Protein 2X7J (pdb70)

Secondary structure (DSSP, 8-state):
---HHHHHHHHHHHHHHHHT--EEEE---STTHHHHHHHHH-TT-EEEE-SSHHHHHHHHHHHHHHHTS-EEEEE-SSHHHHTTHHHHHHHHHHT--EEEEEEE--GGGSSS--TT----TTTTGGGSS-EEEPPPP--SHHHHHHHHHHHHHHHHHHHSSS--EEEEEEE--S-----TTS-TT--SSSS-SSEEE--EEE--TGGGHHHHHHHHH-SSEEEEE-----HHHHHHHHHHHHHHT--EEE-GGGTTTBSSS--TTEE--HHHHTTSHHHHHHH--SEEEEESS--S-HHHHHHHHH-TTSEEEEE-TT-----TTS--SEEE-S-HHHHHHHHHHTS-SSPPP-HHHHHHHHHHHHHHHHHHTS----TTSHHHHHHHHHHHS-TT-EEEE-TTHHHHHHHHH---BS---EEE--TTT--SSSHHHHHHHHHHHHTS-EEEEEEHHHHHHTGGGGHHHHHH---EEEEEEE-SS-GGGGGSGGGS-HHHHIIIII------THHHHHHTT-EEE--SSHHHHHHH-----SS--EEEEEEE--HHHHHHHHHHHHHHHHHHHHHHHH-/---HHHHHHHHHHHHHHHTT--EEEE---STTHHHHHHHHH-TT-EEEE-S-HHHHHHHHHHHHHHHTS-EEEEE-SSHHHHTTHHHHHHHHHHT--EEEEEEE--GGGSSS--TT----TTTTTTSSS-EEEPPPP--SHHHHHHHHHHHHHHHHHHHSSS--EEEEEEE--S-----TTS-TT--SSSS-SSEEE--EEE--HHHHHHHHHHHHH-SSEEEEE-----HHHHHHHHHHHHHHT--EEE-GGGT-SBSSS--TTEE--HHHHTT-HHHHHHT--SEEEEESSPPS-HHHHHHHHH-TTSEEEEE-TT-----TTS--SEEE-S-HHHHHHHHHHTS-SS----HHHHHHHHHHHHHHHHHHTS----TTSHHHHHHHHTTTSPTT-EEEE-TTHHHHHHHHHPPPBS---EEE--TTT--SSSHHHHHHHHHHHH-S-EEEEEEHHHHHHTGGGGHHHHHTT--EEEEEEE-SS-GGGGGSGGGG-TTTHIIIII------THHHHHHTT-EEE--SSHHHHHHH-----SS--EEEEEEE--HHHHHHHHHHHHHHHHHHHHGGG--/---HHHHHHHHHHHHHHHHT--EEEE---STTHHHHHHHHHSTT-EEEE-S-HHHHHHHHHHHHHHHTS-EEEEE-TTHHHHTTHHHHHHHHHHT--EEEEEEE--GGGSSS--TT----TTTTGGGSS-EEEPPPP--SHHHHHHHHHHHHHHHHHHHSSS--EEEEEEE--S--S--TTS-TT--SSSS-SSEEE--EEE--TGGGHHHHHHHHT-S-EEEEE-----HHHHHHHHHHHHHHT--EEE-GGGTTTBSSS--TTEE--HHHHTTSHHHHHHT--SEEEEESS--S-HHHHHHHHH-TTSEEEEE-TT-----TTS--SEEE-S-HHHHHHHHHTTS-S-----HHHHHHHHHHHHHHHHHHTS----TTSHHHHHHHHHHHS-TT-EEEE-TTHHHHHHHHHPPPBSS--EEEE-TTT--STTHHHHHHHHHHHHTS-EEEEEEHHHHHHTGGGGHHHHHH---EEEEEEE-SS-GGGGGSGGGG-HHHHIIIII------THHHHHHTT-EEE--SSHHHHHHH-----SS--EEEEEEE--HHHHHHHHHHHHHHHHHHHHHH-/---HHHHHHHHHHHHHHHTT--EEEE---STTHHHHHHHHH-TT-EEEE-S-HHHHHHHHHHHHHHHTS-EEEEE-SSHHHHTTHHHHHHHHHHT--EEEEEEE--GGGSSS--TT----TTTTGGGSS-EEEPPPP--SHHHHHHHHHHHHHHHHHHHSSS--EEEEEEE--S-----TTS-TT--SSSS-SSEEE--EEE--TTTTHHHHHHHHH-SSEEEEE-----HHHHHHHHHHHHHHT--EEE-GGGT-SBSSS--TTEE--HHHHTTSHHHHHHH--SEEEEESS--S-HHHHHHHHH-TTSEEEEE-TT-----TTS--SEEE-S-HHHHHHHHHHHS-SSPPP-HHHHHHHHHHHHHHHHHHTS----TTSHHHHHHHHTTTS-TT-EEEE-TTHHHHHHHHHPPPBSS--EEE--TTT--SSSHHHHHHHHHHHH-S-EEEEEEHHHHHHTGGGGHHHHHTT--EEEEEEE-SS-GGGGGSGGGS-HHHHIIIII------THHHHHHTT-EEE--SSHHHHHHH-----SS--EEEEEEE--HHHHHHHHHHHHHHHHHHHHHHHH-

Foldseek 3Di:
DADLLLQLVLLLLLLLLLQPAQEEEEEDDDLCQSVQVSLVPDPRYDYHYAHQLLLSLLLQQLQQVQQVAEYEYEYEAACSVVSNQVSLLLQLLVLGFYEYEYEAADPVQAPPPHPRHDDCACVNPPSAVAEDAQDEGDNDPVSSLVSSVVSQVLRLRCNAFSRGYYYYYYHYYPVRHHDPVPPSNDDPDDGHSDHDDHDFDADDLVVCVVVLVVLLVWLQEAEEEAADDDPLLLQLVVVLCQLSLHAYADAQNVLLQAAQDDCLRYFQACLQLLVDPVLCVVNPGQEYEYEDADGPRPSVLCSCLVPLNNEYAYEALRPDDHRPSVRHDYYHNGDSNNSSVSSSVPHDPDDRDNPSSVSRVLLRVLLVVLLVPDDLWALQAPLSCLLLVLVQDDAAAEEEAAAACRSVSVSNRRGHDHGHYHYHYSPSPRDLANSLSSQQSNCVNSLWWYEYEHEDVSCVRPLSSLLCLVPVLWAYEYEYEYQFARLRCCPPPCVVVVPCCCVPGRNGDPDDCVVSCVVSVAAEAEDPTVVVVSVQDDTTRPGRHYYYYYGHYHSNCNVVVVSVSSVSSSVSSVVVVVD/DAFLLLQLLLALLLLLLLQPAQEEEEEDDDQCASNQVSLVLDPRYDYHYAHQLLLSLLLQQLLQVQVVAEYEYEYEAACSVVSNQVSQLLQLLVLGFYEYEYEAADPVQAPPPHPRHDDCFCVNPPSAVEEDAQDERDHDPVSSLVSSVVSSVLRQSCNAFSRHYHYYYYHYYPPNHHDVVVNNNDDPDDGHSDHDDHDFDADDLPVCVVVLVVLQPFLQEAEEEAADDDPLLLQLVLVLCQLSLHAYADAVRVCLLEAQDDCLRYFQQCLQLLVDPVLCVVNPGQEYEYYDADGPRPSVLCSCLVPLSHEYAYEALRPDDHRPSVRHDHYHNHDSNNSSVSSSVSHDPPSGDNVSSVVRCLLRVLLVVLLVVDDLWALQAPLSVLLLVLVVDAAAAEEEAAAAVRSVSVSNHNGRDHGHYHYHYSPSPRDLANSLSSQLSNCVNSLWWYEYEHEDVSCVRPLSSLLCQVSVFGAYHYEYEYQQFRLNCCLDPCVVVPPCCCPPGRHGDPDDCVVSCVVSVAAEDEDRTVVVVSVQDDIGSPTGHYYYYYGHYHSPPNPVVVSVSSVVSSVSSCCVVPD/DADLLLQLVLLLLLLLLLQPAQEEEEEDDDQCQSVQVSLVPDPRYHYHYAHQLLLSLLLQQLQQVQVVAEYEYEYEAACSVVSNQVSQLLQLLVLGQYEYEYGAADDVQAPPPHPRHDPCFCVNPPSAVEEDAQDERDNDPVSSLVSSVVSQVSRLRCNAFSRGYHYYYYHYYPVRHHDPVPPSNDDDDPGNSDHDDHDFFADDLVVCVVVLVCLLVFLQEAEEEAADDDPLLLQLVVVLCQLSLHAYAYAVNVQLLEAQDDCLRYFQQCLQQLVDPVLCVVNPGQEYEYDDADGPRPSVLCSCLVCLNREYAYEALRPDDHRPSVRHDHYHNGDSNNSSVSSNVPHDPPNGDNPSSVSRVLLRVLLLVVLVVDDLKFLQQPLSCLLPVLVVPAAAEEEEFAAACRSVSVSNRRGRDHRHYHYHYSPSPRDLASSLSSQLSNCVNRLWWYEYEHEDVSCVRVLSSLLCLVSVVREYEYEYEYQFARLNCCLDPCCPPPPCCCVPGRHGPPDDCVVSCVVSVAAEEEDRTVVVVSVQDDTTRPTRHYYYYYRHYHSVCNNVVVSCSSVVSNVSSVVVD/DADLCLQLLLLLLLLLLLQVAQEEEEEDDDLQQSNQVNLVVDPRYDYHYAHQLLLSLLLQVLQQVQQVAEYEYEYEAACSLVSNQVSQLLQLLVLGQYEYEYEAADPVQAPPPHPRHDPCFCVNPPSAVEEDEQDERDRDPVSSLVSSVVSQVSSLSCNAFSRGYHYYYYHYYPPRHHDPVPPSNDDDDPGNSDHDDHDFDADDLVVCVVVLVVLLVWLQEEEEEAADDDPLLLVLVVVLCQQSLHAYAYAVNVQLQEAQDDCLRYFQACLQLLVDPVVCVVRPGQEYEYYDADGPRPSVLCSCQVCLSREYAYEDLSPDDHRPSVRHDHDHNGDSNNSSVSSSVPHDDDRDDNPSSVSRSLLRVLLVVLLVPDDLWFLQQVLSCLLLVLVPPAAAEEEEFAAACRSVSVSNRRGRDHGDYHYHYSDSPRDLASSLSSQQSNCVNRLWWYEYEHEDVSCVRVLSSLLCLPSVVGAYEYEYEYQFFRLNCCQPPCVVVPPCCCVPGRPGDPDDCVVSCVVSVAAEAEDRTVVVVSVQDDTTRPTGHYYYYYGHYHSPPNVVVVCVSSVVSSVSSVVVVVD

CATH classification: 3.40.50.970 (+2 more: 3.40.50.1220, 3.40.50.970)

Sequence (2314 aa):
TVNPITHYIGSFIDEFALSGITDAVVCPGSRSTPLAVLCAAHPDISVHVQIDERSAGFFALGLAKAKQRPVLLICTSGTAAANFYYPAVVEAHYSRVPIIVLTADRPHELREVGAPQAINQHFLFGNFVVKFFTDSALPEESPQMLRYIRTLASRAAGEAQKRPMGPVHVNVPLREPLMPDLSDEPFGRMRTGRHVSVKTGTQSVDRESLSDVAEMLAEAEKGMIVCGELHSDADKENIIALSKALQYPILADPLSNLRNGVHDKSTVIDAYDSFLKDDELKRKLRPDVVIRFGPMPVSKPVFLWLKDDPTIQQQIVIDEDGGWRDPTQASAHMIHCNASVFAEEIMAGLTAATRSSEWLEKWQQFVNGRFREHLQTISSEDVSFEGNLYRILQHLVPENSSLFVGNSMPIRDVDTFFEKQDRPFRIYSNRGANGIDGVVSSAMGVCEGTKAPVTLVIGDLSFYHDLNGLLAAKKLGIPLTVILVNNDGGGIFSFLPQASEKTHFEDLFGTPTGLDFKHAAALYGGTYSCPASWDEFKTAYAPQADKPGLHLIEIKTDRQSRRVQLHRDMLNEAVREVKKQWELTVNPITHYIGSFIDEFALSGITDAVVCPGSRSTPLAVLCAAHPDISVHVQIDERSAGFFALGLAKAKQRPVLLICTSGTAAANFYYPAVVEAHYSRVPIIVLTADRPHELREVGAPQAINQHFLFGNFVKFFTDSALPEESPQMLRYIRTLASRAAGEAQKRPMGPVHVNVPLREPLMPDLSDEPFGRMRTGRHVSVKTGTQSVDRESLSDVAEMLAEAEKGMIVCGELHSDADKENIIALSKALQYPILADPLSNLRNGVHDKSTVIDAYDSFLKDDELKRKLRPDVVIRFGPMPVSKPVFLWLKDDPTIQQIVIDEDGGWRDPTQASAHMIHCNASVFAEEIMAGLTAATRSSEWLEKWQFVNGRFREHLQTISSEDVSFEGNLYRILQHLVPENSSLFVGNSMPIRDVDTFFEKQDRPFRIYSNRGANGIDGVVSSAMGVCEGTKAPVTLVIGDLSFYHDLNGLLAAKKLGIPLTVILVNNDGGGIFSFLPQASEKTHFEDLFGTPTGLDFKHAAALYGGTYSCPASWDEFKTAYAPQADKPGLHLIEIKTDRQSRVQLHRDMLNEAVREVKKQWELTVNPITHYIGSFIDEFALSGITDAVVCPGSRSTPLAVLCAAHPDISVHVQIDERSAGFFALGLAKAKQRPVLLICTSGTAAANFYYPAVVEAHYSRVPIIVLTADRPHELREVGAPQAINQHFLFGNFVKFFTDSALPEESPQMLRYIRTLASRAAGEAQKRPMGPVHVNVPLREPLMPDLSDEPFGRMRTGRHVSVKTGTQSVDRESLSDVAEMLAEAEKGMIVCGELHSDADKENIIALSKALQYPILADPLSNLRNGVHDKSTVIDAYDSFLKDDELKRKLRPDVVIRFGPMPVSKPVFLWLKDDPTIQQIVIDEDGGWRDPTQASAHMIHCNASVFAEEIMAGLTAATRSSEWLEKWQFVNGRFREHLQTISSEDVSFEGNLYRILQHLVPENSSLFVGNSMPIRDVDTFFEKQDRPFRIYSNRGANGIDGVVSSAMGVCEGTKAPVTLVIGDLSFYHDLNGLLAAKKLGIPLTVILVNNDGGGIFSFLPQASEKTHFEDLFGTPTGLDFKHAAALYGGTYSCPASWDEFKTAYAPQADKPGLHLIEIKTDRQSRVQLHRDMLNEAVREVKKQWTVNPITHYIGSFIDEFALSGITDAVVCPGSRSTPLAVLCAAHPDISVHVQIDERSAGFFALGLAKAKQRPVLLICTSGTAAANFYYPAVVEAHYSRVPIIVLTADRPHELREVGAPQAINQHFLFGNFVVKFFTDSALPEESPQMLRYIRTLASRAAGEAQKRPMGPVHVNVPLREPLMPDLSDEPFGRRMRTGRHVSVKTGTQSVDRESLSDVAEMLAEAEKGMIVCGELHSDADKENIIALSKALQYPILADPLSNLRNGVHDKSTVIDAYDSFLKDDELKRKLRPDVVIRFGPMPVSKPVFLWLKDDPTIQQIVIDEDGGWRDPTQASAHMIHCNASVFAEEIMAGLTAATRSSEWLEKWQFVNGRFREHLQTISSEDVSFEGNLYRILQHLVPENSSLFVGNSMPIRDVDTFFEKQDRPFRIYSNRGANGIDGVVSSAMGVCEGTKAPVTLVIGDLSFYHDLNGLLAAKKLGIPLTVILVNNDGGGIFSFLPQASEKTHFEDLFGTPTGLDFKHAAALYGGTYSCPASWDEFKTAYAPQADKPGLHLIEIKTDRQSRRVQLHRDMLNEAVRREVKKQWEL

Nearest PDB structures (foldseek):
  2x7j-assembly1_D  TM=9.997E-01  e=0.000E+00  Bacillus subtilis
  3lq1-assembly1_A  TM=9.577E-01  e=4.978E-54  Listeria monocytogenes serotype 4b str. F2365
  3lq1-assembly2_B  TM=9.600E-01  e=6.361E-53  Listeria monocytogenes serotype 4b str. F2365
  3flm-assembly1_B  TM=8.868E-01  e=1.498E-34  Escherichia coli K-12
  5ahk-assembly1_A  TM=7.749E-01  e=1.531E-22  Pseudomonas protegens

Organism: Bacillus subtilis (strain 168) (NCBI:txid224308)

B-factor: mean 32.45, std 10.17, range [10.06, 69.7]

InterPro domains:
  IPR004433 2-succinyl-5-enolpyruvyl-6-hydroxy-3-cyclohexene-1-carboxylic-acid synthase [MF_01659] (3-570)
  IPR004433 2-succinyl-5-enolpyruvyl-6-hydroxy-3-cyclohexene-1-carboxylic-acid synthase [PIRSF004983] (4-573)
  IPR004433 2-succinyl-5-enolpyruvyl-6-hydroxy-3-cyclohexene-1-carboxylic-acid synthase [TIGR00173] (10-444)
  IPR011766 Thiamine pyrophosphate enzyme, TPP-binding [PF02775] (419-552)
  IPR012001 Thiamine pyrophosphate enzyme, N-terminal TPP-binding domain [PF02776] (20-121)
  IPR029035 DHS-like NAD/FAD-binding domain superfamily [SSF52467] (166-370)
  IPR029061 Thiamin diphosphate-binding fold [SSF52518] (13-186)
  IPR029061 Thiamin diphosphate-binding fold [SSF52518] (385-567)
  IPR032264 Menaquinone biosynthesis protein MenD, middle domain [PF16582] (216-402)

Solvent-accessible surface area: 70969 Å² total; per-residue (Å²): 196,86,26,43,1,1,44,0,0,0,2,0,0,1,1,0,14,32,24,33,2,50,8,0,0,0,0,19,7,38,15,0,0,0,0,5,1,0,0,28,37,8,116,82,10,61,38,16,13,3,1,0,10,4,0,0,0,2,0,0,0,0,0,0,3,23,70,61,80,6,1,0,0,0,0,11,2,0,5,11,0,0,2,0,3,2,0,0,0,2,0,66,62,12,32,1,0,0,0,0,0,0,0,1,31,2,9,16,40,20,71,7,38,6,71,48,12,7,51,0,29,69,5,2,38,79,11,10,79,14,32,9,14,0,0,22,14,48,98,47,81,41,4,28,33,15,1,5,5,11,0,1,28,0,1,6,16,0,66,48,55,53,34,4,2,0,1,0,0,0,0,0,75,112,90,9,51,3,70,64,104,60,135,5,43,40,112,91,50,146,25,121,3,4,16,36,62,50,16,48,23,28,5,94,149,145,40,3,47,96,4,24,114,32,0,45,154,12,92,75,0,0,0,1,0,0,24,14,75,45,82,51,21,17,115,32,0,10,33,0,0,82,27,1,33,0,0,0,1,0,1,0,7,0,13,0,0,4,8,129,38,61,21,56,1,1,1,1,1,1,16,3,0,0,120,27,114,73,0,45,169,39,0,69,0,68,5,0,0,0,2,13,34,29,13,18,2,128,13,0,32,65,17,0,51,100,35,36,99,1,71,0,0,2,5,3,35,28,3,17,15,39,1,2,0,4,0,2,11,24,0,0,5,0,24,12,13,42,0,0,98,45,1,71,63,50,36,115,113,73,136,60,62,40,123,5,10,87,73,0,64,59,0,7,22,65,0,20,99,38,7,143,106,37,83,24,127,77,18,54,12,6,0,3,0,0,27,24,0,4,108,52,0,38,94,110,4,6,0,0,0,0,2,33,14,4,0,86,0,0,2,6,2,0,54,77,27,104,57,36,7,104,4,17,0,2,42,16,0,18,11,52,5,0,0,0,0,0,0,0,0,0,5,27,9,47,155,22,30,2,0,0,0,0,16,2,15,5,2,0,2,1,5,6,0,2,1,2,5,76,58,46,30,3,14,2,8,0,0,0,1,14,17,54,4,6,5,39,28,19,54,37,115,15,20,75,82,156,115,34,12,67,92,4,4,0,1,49,10,51,9,63,1,92,51,0,3,44,4,2,61,15,93,61,21,64,12,84,41,9,106,94,0,104,115,25,17,70,18,64,31,140,148,93,38,10,35,2,0,3,0,116,16,62,11,125,50,6,16,110,84,12,108,71,13,10,81,71,0,9,147,45,0,48,141,55,63,129,187,189,86,27,47,2,2,36,0,0,0,1,1,0,0,0,0,10,35,25,36,3,54,10,0,0,1,0,19,6,37,14,1,0,0,0,5,1,0,0,28,36,8,120,82,8,61,40,14,15,3,1,0,11,5,0,0,0,3,0,0,0,0,0,0,3,22,64,64,75,5,3,0,0,0,0,10,1,0,4,12,0,0,2,0,4,2,1,0,0,1,0,66,62,22,38,2,0,0,0,0,0,0,0,0,28,2,11,17,39,22,76,6,35,7,70,48,12,9,51,1,36,62,5,1,32,81,10,7,79,13,27,10,14,0,0,23,14,50,68,51,83,40,3,26,33,14,0,4,5,11,0,2,28,0,3,8,18,0,66,48,107,49,17,4,1,0,0,0,0,1,0,0,73,112,86,6,41,3,73,67,106,63,136,6,38,42,111,87,61,147,25,111,5,3,12,34,62,53,12,50,31,31,5,84,149,158,43,3,38,94,4,27,108,31,0,52,153,14,75,76,0,0,0,1,0,1,32,14,74,42,88,52,17,22,116,33,0,12,34,0,0,98,25,0,32,0,0,0,1,0,2,0,5,0,12,0,1,6,7,133,40,53,23,58,2,1,1,2,2,0,14,3,0,0,118,24,103,55,1,45,162,64,2,73,0,67,3,0,0,1,2,12,38,29,11,20,2,127,14,0,32,67,14,0,49,97,31,41,100,1,66,1,0,2,5,6,26,21,1,19,18,38,0,2,0,4,0,1,9,24,0,1,4,0,24,10,14,36,0,0,91,36,1,63,68,50,42,116,107,86,124,65,68,42,103,3,8,94,74,0,57,58,0,9,23,73,0,19,95,26,8,126,103,38,73,33,142,82,20,47,15,4,0,3,0,0,26,20,0,4,106,52,0,37,103,103,4,4,0,0,0,0,2,33,11,4,0,87,0,0,2,6,2,1,36,76,24,102,56,35,9,122,4,12,0,2,42,16,0,16,9,51,4,0,0,0,0,0,0,0,0,0,4,30,10,47,138,26,29,2,0,0,0,0,15,2,15,4,1,0,1,1,4,5,0,1,2,3,4,84,57,42,28,2,13,3,7,0,0,0,1,13,15,57,4,7,7,33,29,16,51,44,106,17,22,86,83,162,116,37,13,62,92,3,5,0,1,51,9,54,10,65,2,95,51,0,1,44,5,2,59,15,89,59,24,57,9,79,42,21,106,84,0,104,114,23,17,72,21,59,29,140,138,87,35,8,36,2,0,4,0,120,16,62,15,116,49,4,19,112,95,6,108,70,15,8,81,56,0,13,133,46,0,49,111,86,104,124,242,186,83,26,48,2,0,40,0,0,0,1,1,0,2,1,0,12,35,29,33,2,50,10,0,0,1,1,20,6,36,16,1,0,0,0,5,1,0,0,29,34,9,118,81,8,60,39,16,13,3,1,1,10,4,0,0,0,3,0,0,0,0,0,0,4,21,66,56,76,6,4,0,0,0,0,8,1,0,6,11,0,0,3,0,4,2,0,0,0,2,0,64,64,20,38,2,0,0,0,0,0,0,0,0,28,2,11,16,38,21,69,6,38,7,65,52,12,8,58,0,36,69,5,1,36,77,12,11,79,14,29,11,13,0,0,21,15,50,76,47,101,40,4,39,37,14,1,14,4,12,0,2,34,0,6,8,23,0,68,41,104,60,24,4,2,0,1,0,0,1,0,0,76,106,100,12,46,3,69,62,105,62,138,7,38,36,106,185,52,140,31,103,7,3,16,34,57,52,15,48,35,26,5,83,134,151,36,4,49,102,5,26,111,32,0,39,152,11,90,71,0,0,0,1,0,0,23,14,69,41,102,53,20,29,122,30,0,17,34,0,0,107,36,1,33,0,0,0,1,0,2,0,6,0,12,0,1,6,8,131,43,56,25,53,4,0,1,1,1,0,15,3,0,1,119,24,113,79,1,46,176,40,0,66,0,65,4,0,0,1,2,13,39,30,10,17,4,122,18,0,31,68,12,0,49,98,36,31,102,0,79,0,0,2,5,6,22,15,4,21,18,40,2,1,1,4,0,2,11,28,0,0,5,0,24,11,12,41,0,0,92,48,2,70,76,53,37,116,106,76,137,54,66,34,115,1,10,92,66,0,56,59,0,7,22,63,0,24,104,38,7,126,103,37,77,27,121,80,16,49,13,4,0,3,1,0,28,22,0,3,97,51,0,38,101,111,2,3,0,0,0,0,2,35,15,4,0,80,0,0,2,6,2,1,44,69,22,94,56,36,7,106,4,9,0,3,43,17,0,15,10,47,4,0,0,0,0,0,0,0,0,0,4,27,10,44,147,21,28,2,0,0,0,0,17,2,16,4,1,0,1,1,3,7,0,2,1,2,6,86,55,46,29,1,14,4,8,0,0,0,3,10,18,50,4,7,8,37,30,24,48,51,118,23,22,71,101,170,119,35,21,63,88,3,6,0,1,49,8,51,9,50,1,89,52,0,2,44,5,3,61,16,86,67,22,62,11,85,41,19,109,85,0,102,120,22,18,73,18,61,32,144,142,88,39,9,34,2,0,2,0,109,14,60,14,129,48,8,20,113,92,9,105,69,18,10,74,70,0,13,122,56,0,68,141,102,124,188,80,24,51,2,2,42,0,0,0,1,1,0,1,1,0,12,36,23,34,4,48,12,0,0,1,0,18,6,35,22,0,0,0,0,4,0,0,0,30,36,8,119,80,8,62,39,17,13,3,1,0,8,4,0,0,0,2,0,0,0,0,1,0,4,19,83,59,77,5,5,0,0,0,0,10,2,0,4,10,0,0,3,0,4,2,1,0,0,2,0,66,63,18,37,2,0,0,0,0,0,0,0,1,23,2,9,13,39,19,76,6,40,7,69,48,13,10,49,0,36,62,5,2,37,88,15,8,72,15,31,10,17,1,0,22,15,48,109,45,94,42,3,39,45,15,1,15,5,11,0,4,28,0,2,8,17,0,63,48,108,55,19,3,1,0,1,0,0,1,0,0,74,114,86,14,53,4,69,66,102,55,135,7,36,41,110,183,58,145,35,122,7,4,16,35,59,55,15,52,26,25,2,83,121,140,37,3,45,94,4,30,108,39,0,56,153,10,96,73,0,0,0,1,0,0,22,11,64,45,101,50,20,23,122,27,0,11,25,0,0,83,35,1,29,0,0,0,0,0,2,0,6,0,11,0,2,8,6,126,53,72,28,55,2,1,0,2,1,1,14,3,0,0,114,24,117,62,0,46,155,34,0,70,0,65,6,0,0,1,2,14,36,29,10,15,3,132,17,0,30,67,12,1,54,99,33,28,95,0,62,1,0,2,5,6,22,13,4,20,16,39,2,1,0,2,0,2,7,26,0,0,6,0,23,11,13,34,0,0,95,47,3,71,72,48,34,123,111,81,129,57,68,40,114,3,8,92,72,0,59,63,0,8,17,62,0,23,98,36,8,137,102,35,82,23,136,85,15,49,14,4,0,4,0,0,25,24,0,3,107,53,0,41,105,102,2,5,0,0,0,0,1,33,13,4,0,78,0,0,2,6,2,2,55,71,21,94,51,46,7,93,5,11,0,2,44,16,0,14,9,50,4,0,0,0,0,0,0,0,0,0,3,29,9,47,151,24,31,2,0,0,0,0,16,3,17,4,1,0,2,1,4,6,0,0,1,2,6,81,59,45,25,4,15,3,7,0,0,0,2,16,16,55,5,7,4,38,28,20,51,39,120,18,17,74,94,153,121,36,12,61,89,3,4,0,0,52,9,50,10,64,1,101,52,0,1,42,3,2,59,14,90,65,24,54,12,85,42,14,111,82,0,107,119,23,17,70,19,57,32,144,141,86,40,8,36,1,0,2,0,120,14,60,14,123,46,1,22,109,92,8,108,69,13,7,74,77,0,13,149,51,0,56,138,48,66,126,187

Radius of gyration: 37.67 Å; Cα contacts (8 Å, |Δi|>4): 5396; chains: 4; bounding box: 101×102×112 Å

Structure (mmCIF, N/CA/C/O backbone):
data_2X7J
#
_entry.id   2X7J
#
_cell.length_a   100.180
_cell.length_b   152.990
_cell.length_c   158.499
_cell.angle_alpha   90.00
_cell.angle_beta   90.00
_cell.angle_gamma   90.00
#
_symmetry.space_group_name_H-M   'P 21 21 21'
#
loop_
_entity.id
_entity.type
_entity.pdbx_description
1 polymer '2-SUCCINYL-5-ENOLPYRUVYL-6-HYDROXY-3-CYCLOHEXENE -1-CARBOXYLATE SYNTHASE'
2 non-polymer 'THIAMINE DIPHOSPHATE'
3 non-polymer 'MANGANESE (II) ION'
4 non-polymer 1,2-ETHANEDIOL
5 non-polymer 'SODIUM ION'
6 non-polymer 'SULFATE ION'
7 water water
#
loop_
_atom_site.group_PDB
_atom_site.id
_atom_site.type_symbol
_atom_site.label_atom_id
_atom_site.label_alt_id
_atom_site.label_comp_id
_atom_site.label_asym_id
_atom_site.label_entity_id
_atom_site.label_seq_id
_atom_site.pdbx_PDB_ins_code
_atom_site.Cartn_x
_atom_site.Cartn_y
_atom_site.Cartn_z
_atom_site.occupancy
_atom_site.B_iso_or_equiv
_atom_site.auth_seq_id
_atom_site.auth_comp_id
_atom_site.auth_asym_id
_atom_site.auth_atom_id
_atom_site.pdbx_PDB_model_num
ATOM 1 N N . THR A 1 26 ? 45.659 -59.600 -54.565 1.00 48.94 2 THR A N 1
ATOM 2 C CA . THR A 1 26 ? 46.671 -59.506 -53.458 1.00 48.58 2 THR A CA 1
ATOM 3 C C . THR A 1 26 ? 46.178 -58.576 -52.339 1.00 47.11 2 THR A C 1
ATOM 4 O O . THR A 1 26 ? 45.071 -58.042 -52.426 1.00 47.51 2 THR A O 1
ATOM 8 N N . VAL A 1 27 ? 46.988 -58.375 -51.300 1.00 44.77 3 VAL A N 1
ATOM 9 C CA . VAL A 1 27 ? 46.496 -57.668 -50.112 1.00 42.42 3 VAL A CA 1
ATOM 10 C C . VAL A 1 27 ? 46.649 -56.139 -50.149 1.00 39.97 3 VAL A C 1
ATOM 11 O O . VAL A 1 27 ? 47.650 -55.594 -50.615 1.00 39.40 3 VAL A O 1
ATOM 15 N N . ASN A 1 28 ? 45.630 -55.449 -49.657 1.00 37.17 4 ASN A N 1
ATOM 16 C CA . ASN A 1 28 ? 45.704 -54.006 -49.496 1.00 33.77 4 ASN A CA 1
ATOM 17 C C . ASN A 1 28 ? 46.375 -53.644 -48.165 1.00 31.08 4 ASN A C 1
ATOM 18 O O . ASN A 1 28 ? 45.918 -54.057 -47.100 1.00 30.58 4 ASN A O 1
ATOM 23 N N . PRO A 1 29 ? 47.477 -52.881 -48.222 1.00 28.81 5 PRO A N 1
ATOM 24 C CA . PRO A 1 29 ? 48.188 -52.483 -47.002 1.00 27.28 5 PRO A CA 1
ATOM 25 C C . PRO A 1 29 ? 47.301 -51.759 -45.989 1.00 25.44 5 PRO A C 1
ATOM 26 O O . PRO A 1 29 ? 47.513 -51.877 -44.786 1.00 24.61 5 PRO A O 1
ATOM 30 N N . ILE A 1 30 ? 46.310 -51.027 -46.484 1.00 23.72 6 ILE A N 1
ATOM 31 C CA . ILE A 1 30 ? 45.455 -50.207 -45.643 1.00 22.45 6 ILE A CA 1
ATOM 32 C C . ILE A 1 30 ? 44.699 -51.018 -44.587 1.00 22.33 6 ILE A C 1
ATOM 33 O O . ILE A 1 30 ? 44.420 -50.538 -43.478 1.00 21.97 6 ILE A O 1
ATOM 38 N N . THR A 1 31 ? 44.362 -52.248 -44.943 1.00 21.64 7 THR A N 1
ATOM 39 C CA . THR A 1 31 ? 43.501 -53.063 -44.107 1.00 21.72 7 THR A CA 1
ATOM 40 C C . THR A 1 31 ? 44.084 -53.271 -42.723 1.00 20.97 7 THR A C 1
ATOM 41 O O . THR A 1 31 ? 43.405 -53.062 -41.719 1.00 21.61 7 THR A O 1
ATOM 45 N N . HIS A 1 32 ? 45.344 -53.662 -42.653 1.00 20.16 8 HIS A N 1
ATOM 46 C CA . HIS A 1 32 ? 45.961 -53.864 -41.345 1.00 20.01 8 HIS A CA 1
ATOM 47 C C . HIS A 1 32 ? 46.703 -52.657 -40.821 1.00 18.96 8 HIS A C 1
ATOM 48 O O . HIS A 1 32 ? 46.850 -52.504 -39.621 1.00 18.10 8 HIS A O 1
ATOM 55 N N . TYR A 1 33 ? 47.145 -51.789 -41.721 1.00 18.91 9 TYR A N 1
ATOM 56 C CA . TYR A 1 33 ? 47.833 -50.567 -41.303 1.00 19.44 9 TYR A CA 1
ATOM 57 C C . TYR A 1 33 ? 46.869 -49.645 -40.591 1.00 19.28 9 TYR A C 1
ATOM 58 O O . TYR A 1 33 ? 47.085 -49.295 -39.435 1.00 19.73 9 TYR A O 1
ATOM 67 N N . ILE A 1 34 ? 45.794 -49.272 -41.271 1.00 18.82 10 ILE A N 1
ATOM 68 C CA . ILE A 1 34 ? 44.817 -48.404 -40.659 1.00 18.48 10 ILE A CA 1
ATOM 69 C C . ILE A 1 34 ? 44.025 -49.164 -39.592 1.00 18.42 10 ILE A C 1
ATOM 70 O O . ILE A 1 34 ? 43.614 -48.578 -38.586 1.00 18.46 10 ILE A O 1
ATOM 75 N N . GLY A 1 35 ? 43.847 -50.472 -39.794 1.00 18.25 11 GLY A N 1
ATOM 76 C CA . GLY A 1 35 ? 43.127 -51.316 -38.833 1.00 17.19 11 GLY A CA 1
ATOM 77 C C . GLY A 1 35 ? 43.831 -51.315 -37.500 1.00 17.74 11 GLY A C 1
ATOM 78 O O . GLY A 1 35 ? 43.211 -51.121 -36.423 1.00 18.24 11 GLY A O 1
ATOM 79 N N . SER A 1 36 ? 45.141 -51.519 -37.572 1.00 17.70 12 SER A N 1
ATOM 80 C CA . SER A 1 36 ? 45.998 -51.481 -36.396 1.00 17.91 12 SER A CA 1
ATOM 81 C C . SER A 1 36 ? 46.009 -50.097 -35.752 1.00 17.94 12 SER A C 1
ATOM 82 O O . SER A 1 36 ? 46.055 -50.002 -34.526 1.00 18.01 12 SER A O 1
ATOM 85 N N . PHE A 1 37 ? 45.951 -49.041 -36.582 1.00 17.44 13 PHE A N 1
ATOM 86 C CA . PHE A 1 37 ? 45.900 -47.638 -36.136 1.00 16.81 13 PHE A CA 1
ATOM 87 C C . PHE A 1 37 ? 44.655 -47.401 -35.304 1.00 16.37 13 PHE A C 1
ATOM 88 O O . PHE A 1 37 ? 44.714 -46.917 -34.173 1.00 15.91 13 PHE A O 1
ATOM 96 N N . ILE A 1 38 ? 43.511 -47.752 -35.876 1.00 16.21 14 ILE A N 1
ATOM 97 C CA . ILE A 1 38 ? 42.243 -47.508 -35.220 1.00 15.72 14 ILE A CA 1
ATOM 98 C C . ILE A 1 38 ? 42.103 -48.419 -34.000 1.00 16.45 14 ILE A C 1
ATOM 99 O O . ILE A 1 38 ? 41.591 -47.997 -32.961 1.00 16.57 14 ILE A O 1
ATOM 104 N N . ASP A 1 39 ? 42.575 -49.665 -34.105 1.00 16.87 15 ASP A N 1
ATOM 105 C CA . ASP A 1 39 ? 42.429 -50.595 -32.987 1.00 17.08 15 ASP A CA 1
ATOM 106 C C . ASP A 1 39 ? 43.228 -50.107 -31.792 1.00 17.34 15 ASP A C 1
ATOM 107 O O . ASP A 1 39 ? 42.784 -50.208 -30.652 1.00 16.58 15 ASP A O 1
ATOM 112 N N . GLU A 1 40 ? 44.408 -49.557 -32.055 1.00 18.05 16 GLU A N 1
ATOM 113 C CA . GLU A 1 40 ? 45.243 -49.074 -30.966 1.00 18.97 16 GLU A CA 1
ATOM 114 C C . GLU A 1 40 ? 44.652 -47.833 -30.294 1.00 19.31 16 GLU A C 1
ATOM 115 O O . GLU A 1 40 ? 44.867 -47.619 -29.093 1.00 19.59 16 GLU A O 1
ATOM 121 N N . PHE A 1 41 ? 43.919 -47.010 -31.048 1.00 18.72 17 PHE A N 1
ATOM 122 C CA . PHE A 1 41 ? 43.238 -45.867 -30.418 1.00 19.07 17 PHE A CA 1
ATOM 123 C C . PHE A 1 41 ? 42.203 -46.382 -29.421 1.00 18.70 17 PHE A C 1
ATOM 124 O O . PHE A 1 41 ? 42.066 -45.841 -28.316 1.00 18.78 17 PHE A O 1
ATOM 132 N N . ALA A 1 42 ? 41.471 -47.423 -29.816 1.00 18.70 18 ALA A N 1
ATOM 133 C CA . ALA A 1 42 ? 40.488 -48.055 -28.913 1.00 19.00 18 ALA A CA 1
ATOM 134 C C . ALA A 1 42 ? 41.188 -48.636 -27.689 1.00 19.25 18 ALA A C 1
ATOM 135 O O . ALA A 1 42 ? 40.693 -48.528 -26.573 1.00 19.22 18 ALA A O 1
ATOM 137 N N . LEU A 1 43 ? 42.372 -49.206 -27.899 1.00 20.29 19 LEU A N 1
ATOM 138 C CA . LEU A 1 43 ? 43.131 -49.777 -26.801 1.00 20.26 19 LEU A CA 1
ATOM 139 C C . LEU A 1 43 ? 43.616 -48.675 -25.871 1.00 21.58 19 LEU A C 1
ATOM 140 O O . LEU A 1 43 ? 43.797 -48.899 -24.663 1.00 21.46 19 LEU A O 1
ATOM 145 N N . SER A 1 44 ? 43.835 -47.486 -26.442 1.00 22.34 20 SER A N 1
ATOM 146 C CA . SER A 1 44 ? 44.239 -46.295 -25.675 1.00 22.99 20 SER A CA 1
ATOM 147 C C . SER A 1 44 ? 43.116 -45.720 -24.826 1.00 23.01 20 SER A C 1
ATOM 148 O O . SER A 1 44 ? 43.362 -44.911 -23.958 1.00 23.29 20 SER A O 1
ATOM 151 N N . GLY A 1 45 ? 41.879 -46.097 -25.109 1.00 23.24 21 GLY A N 1
ATOM 152 C CA . GLY A 1 45 ? 40.763 -45.565 -24.356 1.00 23.87 21 GLY A CA 1
ATOM 153 C C . GLY A 1 45 ? 39.776 -44.742 -25.171 1.00 24.60 21 GLY A C 1
ATOM 154 O O . GLY A 1 45 ? 38.798 -44.239 -24.633 1.00 25.12 21 GLY A O 1
ATOM 155 N N . ILE A 1 46 ? 40.011 -44.607 -26.470 1.00 24.38 22 ILE A N 1
ATOM 156 C CA . ILE A 1 46 ? 39.092 -43.855 -27.301 1.00 24.32 22 ILE A CA 1
ATOM 157 C C . ILE A 1 46 ? 37.812 -44.655 -27.432 1.00 24.25 22 ILE A C 1
ATOM 158 O O . ILE A 1 46 ? 37.860 -45.848 -27.760 1.00 25.29 22 ILE A O 1
ATOM 163 N N . THR A 1 47 ? 36.679 -44.006 -27.165 1.00 23.59 23 THR A N 1
ATOM 164 C CA . THR A 1 47 ? 35.345 -44.631 -27.273 1.00 23.47 23 THR A CA 1
ATOM 165 C C . THR A 1 47 ? 34.464 -43.910 -28.285 1.00 24.07 23 THR A C 1
ATOM 166 O O . THR A 1 47 ? 33.401 -44.414 -28.672 1.00 24.61 23 THR A O 1
ATOM 170 N N . ASP A 1 48 ? 34.902 -42.721 -28.703 1.00 24.27 24 ASP A N 1
ATOM 171 C CA . ASP A 1 48 ? 34.115 -41.881 -29.604 1.00 23.98 24 ASP A CA 1
ATOM 172 C C . ASP A 1 48 ? 34.929 -41.318 -30.771 1.00 23.19 24 ASP A C 1
ATOM 173 O O . ASP A 1 48 ? 36.033 -40.806 -30.587 1.00 22.93 24 ASP A O 1
ATOM 178 N N . ALA A 1 49 ? 34.367 -41.410 -31.969 1.00 22.71 25 ALA A N 1
ATOM 179 C CA . ALA A 1 49 ? 34.944 -40.779 -33.149 1.00 22.20 25 ALA A CA 1
ATOM 180 C C . ALA A 1 49 ? 33.902 -39.881 -33.814 1.00 21.79 25 ALA A C 1
ATOM 181 O O . ALA A 1 49 ? 32.823 -40.346 -34.173 1.00 21.41 25 ALA A O 1
ATOM 183 N N . VAL A 1 50 ? 34.222 -38.592 -33.948 1.00 21.51 26 VAL A N 1
ATOM 184 C CA . VAL A 1 50 ? 33.386 -37.666 -34.706 1.00 20.80 26 VAL A CA 1
ATOM 185 C C . VAL A 1 50 ? 33.858 -37.704 -36.157 1.00 21.19 26 VAL A C 1
ATOM 186 O O . VAL A 1 50 ? 35.027 -37.466 -36.447 1.00 21.86 26 VAL A O 1
ATOM 190 N N . VAL A 1 51 ? 32.959 -38.029 -37.069 1.00 21.17 27 VAL A N 1
ATOM 191 C CA . VAL A 1 51 ? 33.372 -38.356 -38.415 1.00 21.69 27 VAL A CA 1
ATOM 192 C C . VAL A 1 51 ? 32.653 -37.545 -39.473 1.00 22.08 27 VAL A C 1
ATOM 193 O O . VAL A 1 51 ? 31.439 -37.410 -39.443 1.00 23.20 27 VAL A O 1
ATOM 197 N N . CYS A 1 52 ? 33.406 -37.036 -40.431 1.00 22.29 28 CYS A N 1
ATOM 198 C CA . CYS A 1 52 ? 32.828 -36.248 -41.502 1.00 22.95 28 CYS A CA 1
ATOM 199 C C . CYS A 1 52 ? 33.037 -36.958 -42.811 1.00 22.46 28 CYS A C 1
ATOM 200 O O . CYS A 1 52 ? 34.116 -37.461 -43.078 1.00 22.23 28 CYS A O 1
ATOM 203 N N . PRO A 1 53 ? 32.001 -36.990 -43.648 1.00 23.04 29 PRO A N 1
ATOM 204 C CA . PRO A 1 53 ? 32.053 -37.857 -44.825 1.00 23.35 29 PRO A CA 1
ATOM 205 C C . PRO A 1 53 ? 33.112 -37.447 -45.854 1.00 23.32 29 PRO A C 1
ATOM 206 O O . PRO A 1 53 ? 33.522 -36.280 -45.920 1.00 23.40 29 PRO A O 1
ATOM 210 N N . GLY A 1 54 ? 33.564 -38.414 -46.639 1.00 22.93 30 GLY A N 1
ATOM 211 C CA . GLY A 1 54 ? 34.460 -38.139 -47.742 1.00 22.68 30 GLY A CA 1
ATOM 212 C C . GLY A 1 54 ? 35.011 -39.427 -48.307 1.00 23.59 30 GLY A C 1
ATOM 213 O O . GLY A 1 54 ? 34.981 -40.475 -47.662 1.00 24.00 30 GLY A O 1
ATOM 214 N N . SER A 1 55 ? 35.525 -39.354 -49.522 1.00 23.90 31 SER A N 1
ATOM 215 C CA . SER A 1 55 ? 36.055 -40.525 -50.200 1.00 23.81 31 SER A CA 1
ATOM 216 C C . SER A 1 55 ? 37.444 -40.902 -49.683 1.00 23.50 31 SER A C 1
ATOM 217 O O . SER A 1 55 ? 37.727 -42.064 -49.391 1.00 23.51 31 SER A O 1
ATOM 220 N N . ARG A 1 56 ? 38.317 -39.913 -49.564 1.00 22.62 32 ARG A N 1
ATOM 221 C CA . ARG A 1 56 ? 39.689 -40.215 -49.215 1.00 21.96 32 ARG A CA 1
ATOM 222 C C . ARG A 1 56 ? 39.789 -40.703 -47.764 1.00 21.59 32 ARG A C 1
ATOM 223 O O . ARG A 1 56 ? 40.667 -41.506 -47.451 1.00 22.02 32 ARG A O 1
ATOM 231 N N . SER A 1 57 ? 38.882 -40.258 -46.891 1.00 20.50 33 SER A N 1
ATOM 232 C CA . SER A 1 57 ? 38.865 -40.755 -45.491 1.00 19.73 33 SER A CA 1
ATOM 233 C C . SER A 1 57 ? 38.132 -42.103 -45.271 1.00 19.97 33 SER A C 1
ATOM 234 O O . SER A 1 57 ? 37.926 -42.521 -44.128 1.00 19.81 33 SER A O 1
ATOM 237 N N . THR A 1 58 ? 37.757 -42.772 -46.361 1.00 20.09 34 THR A N 1
ATOM 238 C CA . THR A 1 58 ? 37.080 -44.093 -46.311 1.00 20.30 34 THR A CA 1
ATOM 239 C C . THR A 1 58 ? 37.576 -45.077 -45.231 1.00 20.03 34 THR A C 1
ATOM 240 O O . THR A 1 58 ? 36.797 -45.515 -44.401 1.00 19.82 34 THR A O 1
ATOM 244 N N . PRO A 1 59 ? 38.869 -45.444 -45.259 1.00 20.47 35 PRO A N 1
ATOM 245 C CA . PRO A 1 59 ? 39.349 -46.483 -44.342 1.00 20.81 35 PRO A CA 1
ATOM 246 C C . PRO A 1 59 ? 39.243 -46.067 -42.896 1.00 21.41 35 PRO A C 1
ATOM 247 O O . PRO A 1 59 ? 38.996 -46.909 -42.032 1.00 21.50 35 PRO A O 1
ATOM 251 N N . LEU A 1 60 ? 39.445 -44.772 -42.639 1.00 21.72 36 LEU A N 1
ATOM 252 C CA . LEU A 1 60 ? 39.355 -44.221 -41.289 1.00 21.60 36 LEU A CA 1
ATOM 253 C C . LEU A 1 60 ? 37.933 -44.333 -40.782 1.00 21.93 36 LEU A C 1
ATOM 254 O O . LEU A 1 60 ? 37.690 -44.786 -39.670 1.00 22.30 36 LEU A O 1
ATOM 259 N N . ALA A 1 61 ? 36.986 -43.907 -41.608 1.00 21.96 37 ALA A N 1
ATOM 260 C CA . ALA A 1 61 ? 35.590 -43.895 -41.197 1.00 22.28 37 ALA A CA 1
ATOM 261 C C . ALA A 1 61 ? 35.031 -45.320 -41.067 1.00 22.76 37 ALA A C 1
ATOM 262 O O . ALA A 1 61 ? 34.430 -45.657 -40.056 1.00 22.81 37 ALA A O 1
ATOM 264 N N . VAL A 1 62 ? 35.239 -46.150 -42.090 1.00 23.15 38 VAL A N 1
ATOM 265 C CA . VAL A 1 62 ? 34.771 -47.532 -42.091 1.00 23.14 38 VAL A CA 1
ATOM 266 C C . VAL A 1 62 ? 35.324 -48.329 -40.910 1.00 23.96 38 VAL A C 1
ATOM 267 O O . VAL A 1 62 ? 34.585 -49.010 -40.199 1.00 24.24 38 VAL A O 1
ATOM 271 N N . LEU A 1 63 ? 36.628 -48.243 -40.682 1.00 24.63 39 LEU A N 1
ATOM 272 C CA . LEU A 1 63 ? 37.234 -49.015 -39.589 1.00 24.53 39 LEU A CA 1
ATOM 273 C C . LEU A 1 63 ? 36.805 -48.534 -38.196 1.00 24.87 39 LEU A C 1
ATOM 274 O O . LEU A 1 63 ? 36.644 -49.349 -37.284 1.00 25.26 39 LEU A O 1
ATOM 279 N N . CYS A 1 64 ? 36.611 -47.224 -38.027 1.00 24.63 40 CYS A N 1
ATOM 280 C CA . CYS A 1 64 ? 36.026 -46.723 -36.784 1.00 24.76 40 CYS A CA 1
ATOM 281 C C . CYS A 1 64 ? 34.616 -47.283 -36.602 1.00 25.19 40 CYS A C 1
ATOM 282 O O . CYS A 1 64 ? 34.240 -47.722 -35.498 1.00 25.73 40 CYS A O 1
ATOM 285 N N . ALA A 1 65 ? 33.839 -47.257 -37.684 1.00 24.49 41 ALA A N 1
ATOM 286 C CA . ALA A 1 65 ? 32.491 -47.793 -37.679 1.00 24.42 41 ALA A CA 1
ATOM 287 C C . ALA A 1 65 ? 32.498 -49.282 -37.306 1.00 25.20 41 ALA A C 1
ATOM 288 O O . ALA A 1 65 ? 31.746 -49.718 -36.434 1.00 25.23 41 ALA A O 1
ATOM 290 N N . ALA A 1 66 ? 33.374 -50.060 -37.927 1.00 25.43 42 ALA A N 1
ATOM 291 C CA . ALA A 1 66 ? 33.384 -51.496 -37.666 1.00 25.78 42 ALA A CA 1
ATOM 292 C C . ALA A 1 66 ? 33.917 -51.838 -36.269 1.00 26.13 42 ALA A C 1
ATOM 293 O O . ALA A 1 66 ? 33.522 -52.835 -35.677 1.00 26.73 42 ALA A O 1
ATOM 295 N N . HIS A 1 67 ? 34.801 -51.009 -35.729 1.00 25.67 43 HIS A N 1
ATOM 296 C CA . HIS A 1 67 ? 35.365 -51.316 -34.420 1.00 25.36 43 HIS A CA 1
ATOM 297 C C . HIS A 1 67 ? 34.333 -51.259 -33.295 1.00 26.17 43 HIS A C 1
ATOM 298 O O . HIS A 1 67 ? 33.651 -50.240 -33.122 1.00 26.39 43 HIS A O 1
ATOM 305 N N . PRO A 1 68 ? 34.247 -52.341 -32.503 1.00 26.44 44 PRO A N 1
ATOM 306 C CA . PRO A 1 68 ? 33.243 -52.514 -31.449 1.00 26.71 44 PRO A CA 1
ATOM 307 C C . PRO A 1 68 ? 33.352 -51.533 -30.290 1.00 26.82 44 PRO A C 1
ATOM 308 O O . PRO A 1 68 ? 32.371 -51.313 -29.591 1.00 27.56 44 PRO A O 1
ATOM 312 N N . ASP A 1 69 ? 34.523 -50.964 -30.051 1.00 26.82 45 ASP A N 1
ATOM 313 C CA . ASP A 1 69 ? 34.669 -50.082 -28.899 1.00 26.53 45 ASP A CA 1
ATOM 314 C C . ASP A 1 69 ? 34.518 -48.593 -29.206 1.00 26.32 45 ASP A C 1
ATOM 315 O O . ASP A 1 69 ? 34.557 -47.763 -28.288 1.00 26.27 45 ASP A O 1
ATOM 320 N N . ILE A 1 70 ? 34.336 -48.253 -30.483 1.00 25.27 46 ILE A N 1
ATOM 321 C CA . ILE A 1 70 ? 34.265 -46.861 -30.894 1.00 24.71 46 ILE A CA 1
ATOM 322 C C . ILE A 1 70 ? 32.886 -46.487 -31.452 1.00 24.83 46 ILE A C 1
ATOM 323 O O . ILE A 1 70 ? 32.431 -47.046 -32.446 1.00 24.43 46 ILE A O 1
ATOM 328 N N . SER A 1 71 ? 32.223 -45.533 -30.813 1.00 24.90 47 SER A N 1
ATOM 329 C CA . SER A 1 71 ? 30.982 -45.008 -31.366 1.00 25.88 47 SER A CA 1
ATOM 330 C C . SER A 1 71 ? 31.307 -43.930 -32.389 1.00 25.86 47 SER A C 1
ATOM 331 O O . SER A 1 71 ? 32.071 -43.012 -32.105 1.00 26.08 47 SER A O 1
ATOM 334 N N . VAL A 1 72 ? 30.711 -44.036 -33.566 1.00 25.37 48 VAL A N 1
ATOM 335 C CA . VAL A 1 72 ? 30.936 -43.065 -34.606 1.00 25.41 48 VAL A CA 1
ATOM 336 C C . VAL A 1 72 ? 29.809 -42.033 -34.613 1.00 25.35 48 VAL A C 1
ATOM 337 O O . VAL A 1 72 ? 28.631 -42.392 -34.575 1.00 25.63 48 VAL A O 1
ATOM 341 N N . HIS A 1 73 ? 30.163 -40.748 -34.615 1.00 24.37 49 HIS A N 1
ATOM 342 C CA . HIS A 1 73 ? 29.146 -39.706 -34.694 1.00 23.38 49 HIS A CA 1
ATOM 343 C C . HIS A 1 73 ? 29.367 -38.957 -35.986 1.00 23.00 49 HIS A C 1
ATOM 344 O O . HIS A 1 73 ? 30.426 -38.356 -36.176 1.00 22.47 49 HIS A O 1
ATOM 351 N N . VAL A 1 74 ? 28.394 -39.025 -36.891 1.00 21.86 50 VAL A N 1
ATOM 352 C CA . VAL A 1 74 ? 28.592 -38.466 -38.215 1.00 22.64 50 VAL A CA 1
ATOM 353 C C . VAL A 1 74 ? 28.071 -37.034 -38.328 1.00 23.40 50 VAL A C 1
ATOM 354 O O . VAL A 1 74 ? 26.871 -36.779 -38.178 1.00 24.39 50 VAL A O 1
ATOM 358 N N . GLN A 1 75 ? 28.980 -36.099 -38.579 1.00 23.17 51 GLN A N 1
ATOM 359 C CA . GLN A 1 75 ? 28.603 -34.706 -38.762 1.00 23.45 51 GLN A CA 1
ATOM 360 C C . GLN A 1 75 ? 28.948 -34.243 -40.187 1.00 24.00 51 GLN A C 1
ATOM 361 O O . GLN A 1 75 ? 30.033 -34.525 -40.686 1.00 24.59 51 GLN A O 1
ATOM 367 N N . ILE A 1 76 ? 28.021 -33.552 -40.848 1.00 23.95 52 ILE A N 1
ATOM 368 C CA . ILE A 1 76 ? 28.251 -33.068 -42.218 1.00 23.63 52 ILE A CA 1
ATOM 369 C C . ILE A 1 76 ? 29.133 -31.815 -42.271 1.00 22.97 52 ILE A C 1
ATOM 370 O O . ILE A 1 76 ? 30.035 -31.720 -43.080 1.00 22.65 52 ILE A O 1
ATOM 375 N N . ASP A 1 77 ? 28.837 -30.849 -41.409 1.00 23.05 53 ASP A N 1
ATOM 376 C CA . ASP A 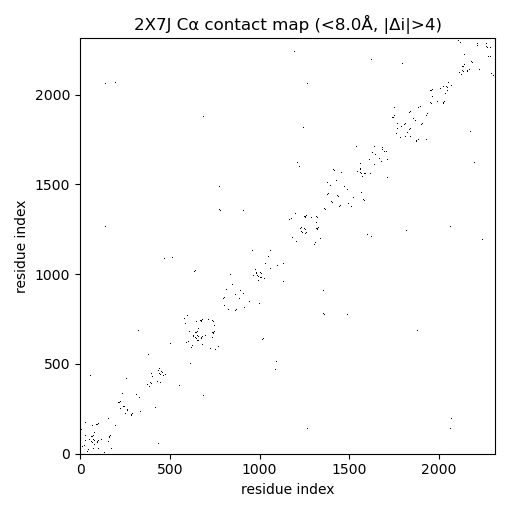1 77 ? 29.555 -29.591 -41.340 1.00 22.66 53 ASP A CA 1
ATOM 377 C C . ASP A 1 77 ? 30.773 -29.734 -40.444 1.00 22.18 53 ASP A C 1
ATOM 378 O O . ASP A 1 77 ? 30.644 -29.804 -39.223 1.00 22.30 53 ASP A O 1
ATOM 383 N N . GLU A 1 78 ? 31.952 -29.728 -41.048 1.00 22.32 54 GLU A N 1
ATOM 384 C CA . GLU A 1 78 ? 33.199 -29.946 -40.322 1.00 22.79 54 GLU A CA 1
ATOM 385 C C . GLU A 1 78 ? 33.430 -28.965 -39.191 1.00 23.25 54 GLU A C 1
ATOM 386 O O . GLU A 1 78 ? 33.978 -29.318 -38.152 1.00 23.06 54 GLU A O 1
ATOM 392 N N . ARG A 1 79 ? 33.015 -27.723 -39.377 1.00 23.61 55 ARG A N 1
ATOM 393 C CA . ARG A 1 79 ? 33.211 -26.773 -38.316 1.00 23.96 55 ARG A CA 1
ATOM 394 C C . ARG A 1 79 ? 32.418 -27.176 -37.065 1.00 23.69 55 ARG A C 1
ATOM 395 O O . ARG A 1 79 ? 32.946 -27.112 -35.950 1.00 23.67 55 ARG A O 1
ATOM 403 N N . SER A 1 80 ? 31.169 -27.606 -37.261 1.00 23.34 56 SER A N 1
ATOM 404 C CA . SER A 1 80 ? 30.324 -28.133 -36.176 1.00 22.88 56 SER A CA 1
ATOM 405 C C . SER A 1 80 ? 30.897 -29.434 -35.607 1.00 22.02 56 SER A C 1
ATOM 406 O O . SER A 1 80 ? 30.994 -29.597 -34.388 1.00 21.17 56 SER A O 1
ATOM 409 N N . ALA A 1 81 ? 31.276 -30.348 -36.505 1.00 21.38 57 ALA A N 1
ATOM 410 C CA . ALA A 1 81 ? 31.958 -31.585 -36.134 1.00 20.61 57 ALA A CA 1
ATOM 411 C C . ALA A 1 81 ? 33.035 -31.272 -35.116 1.00 19.97 57 ALA A C 1
ATOM 412 O O . ALA A 1 81 ? 33.102 -31.895 -34.060 1.00 20.18 57 ALA A O 1
ATOM 414 N N . GLY A 1 82 ? 33.864 -30.280 -35.433 1.00 19.44 58 GLY A N 1
ATOM 415 C CA . GLY A 1 82 ? 35.001 -29.922 -34.593 1.00 18.08 58 GLY A CA 1
ATOM 416 C C . GLY A 1 82 ? 34.561 -29.491 -33.212 1.00 17.94 58 GLY A C 1
ATOM 417 O O . GLY A 1 82 ? 35.107 -29.939 -32.197 1.00 17.65 58 GLY A O 1
ATOM 418 N N . PHE A 1 83 ? 33.561 -28.626 -33.156 1.00 17.75 59 PHE A N 1
ATOM 419 C CA . PHE A 1 83 ? 33.086 -28.156 -31.854 1.00 18.18 59 PHE A CA 1
ATOM 420 C C . PHE A 1 83 ? 32.336 -29.233 -31.103 1.00 18.60 59 PHE A C 1
ATOM 421 O O . PHE A 1 83 ? 32.344 -29.265 -29.868 1.00 18.60 59 PHE A O 1
ATOM 429 N N . PHE A 1 84 ? 31.701 -30.119 -31.857 1.00 18.98 60 PHE A N 1
ATOM 430 C CA . PHE A 1 84 ? 31.037 -31.264 -31.266 1.00 20.44 60 PHE A CA 1
ATOM 431 C C . PHE A 1 84 ? 32.080 -32.157 -30.569 1.00 20.16 60 PHE A C 1
ATOM 432 O O . PHE A 1 84 ? 31.930 -32.505 -29.403 1.00 20.61 60 PHE A O 1
ATOM 440 N N . ALA A 1 85 ? 33.135 -32.519 -31.286 1.00 19.49 61 ALA A N 1
ATOM 441 C CA . ALA A 1 85 ? 34.253 -33.240 -30.673 1.00 19.18 61 ALA A CA 1
ATOM 442 C C . ALA A 1 85 ? 34.797 -32.504 -29.447 1.00 19.65 61 ALA A C 1
ATOM 443 O O . ALA A 1 85 ? 35.122 -33.120 -28.431 1.00 19.78 61 ALA A O 1
ATOM 445 N N . LEU A 1 86 ? 34.894 -31.181 -29.548 1.00 19.99 62 LEU A N 1
ATOM 446 C CA . LEU A 1 86 ? 35.323 -30.346 -28.435 1.00 20.41 62 LEU A CA 1
ATOM 447 C C . LEU A 1 86 ? 34.468 -30.535 -27.185 1.00 20.95 62 LEU A C 1
ATOM 448 O O . LEU A 1 86 ? 34.985 -30.704 -26.086 1.00 21.40 62 LEU A O 1
ATOM 453 N N . GLY A 1 87 ? 33.149 -30.469 -27.344 1.00 21.60 63 GLY A N 1
ATOM 454 C CA . GLY A 1 87 ? 32.245 -30.609 -26.213 1.00 22.15 63 GLY A CA 1
ATOM 455 C C . GLY A 1 87 ? 32.282 -32.021 -25.651 1.00 22.94 63 GLY A C 1
ATOM 456 O O . GLY A 1 87 ? 32.295 -32.223 -24.442 1.00 22.51 63 GLY A O 1
ATOM 457 N N . LEU A 1 88 ? 32.312 -33.008 -26.532 1.00 23.46 64 LEU A N 1
ATOM 458 C CA . LEU A 1 88 ? 32.389 -34.389 -26.090 1.00 24.28 64 LEU A CA 1
ATOM 459 C C . LEU A 1 88 ? 33.618 -34.615 -25.197 1.00 24.83 64 LEU A C 1
ATOM 460 O O . LEU A 1 88 ? 33.521 -35.213 -24.129 1.00 24.39 64 LEU A O 1
ATOM 465 N N . ALA A 1 89 ? 34.773 -34.112 -25.627 1.00 24.77 65 ALA A N 1
ATOM 466 C CA . ALA A 1 89 ? 36.007 -34.333 -24.889 1.00 25.18 65 ALA A CA 1
ATOM 467 C C . ALA A 1 89 ? 36.101 -33.457 -23.652 1.00 25.76 65 ALA A C 1
ATOM 468 O O . ALA A 1 89 ? 36.771 -33.820 -22.688 1.00 25.48 65 ALA A O 1
ATOM 470 N N . LYS A 1 90 ? 35.469 -32.283 -23.706 1.00 26.02 66 LYS A N 1
ATOM 471 C CA . LYS A 1 90 ? 35.449 -31.354 -22.576 1.00 26.70 66 LYS A CA 1
ATOM 472 C C . LYS A 1 90 ? 34.657 -32.007 -21.437 1.00 27.01 66 LYS A C 1
ATOM 473 O O . LYS A 1 90 ? 35.014 -31.901 -20.258 1.00 26.65 66 LYS A O 1
ATOM 479 N N . ALA A 1 91 ? 33.568 -32.661 -21.811 1.00 27.55 67 ALA A N 1
ATOM 480 C CA . ALA A 1 91 ? 32.699 -33.335 -20.862 1.00 28.95 67 ALA A CA 1
ATOM 481 C C . ALA A 1 91 ? 33.379 -34.502 -20.140 1.00 30.22 67 ALA A C 1
ATOM 482 O O . ALA A 1 91 ? 33.162 -34.691 -18.946 1.00 31.16 67 ALA A O 1
ATOM 484 N N . LYS A 1 92 ? 34.187 -35.282 -20.860 1.00 30.85 68 LYS A N 1
ATOM 485 C CA . LYS A 1 92 ? 34.774 -36.505 -20.306 1.00 31.39 68 LYS A CA 1
ATOM 486 C C . LYS A 1 92 ? 36.228 -36.316 -19.880 1.00 31.57 68 LYS A C 1
ATOM 487 O O . LYS A 1 92 ? 36.821 -37.200 -19.238 1.00 31.04 68 LYS A O 1
ATOM 493 N N . GLN A 1 93 ? 36.798 -35.169 -20.253 1.00 31.47 69 GLN A N 1
ATOM 494 C CA . GLN A 1 93 ? 38.203 -34.857 -19.965 1.00 31.37 69 GLN A CA 1
ATOM 495 C C . GLN A 1 93 ? 39.184 -35.921 -20.487 1.00 29.80 69 GLN A C 1
ATOM 496 O O . GLN A 1 93 ? 40.267 -36.117 -19.950 1.00 29.86 69 GLN A O 1
ATOM 502 N N . ARG A 1 94 ? 38.787 -36.611 -21.540 1.00 28.46 70 ARG A N 1
ATOM 503 C CA . ARG A 1 94 ? 39.683 -37.531 -22.216 1.00 27.28 70 ARG A CA 1
ATOM 504 C C . ARG A 1 94 ? 39.403 -37.437 -23.720 1.00 25.20 70 ARG A C 1
ATOM 505 O O . ARG A 1 94 ? 38.313 -37.061 -24.114 1.00 24.97 70 ARG A O 1
ATOM 513 N N . PRO A 1 95 ? 40.399 -37.757 -24.557 1.00 24.03 71 PRO A N 1
ATOM 514 C CA . PRO A 1 95 ? 40.331 -37.521 -26.010 1.00 22.63 71 PRO A CA 1
ATOM 515 C C . PRO A 1 95 ? 39.252 -38.262 -26.803 1.00 22.07 71 PRO A C 1
ATOM 516 O O . PRO A 1 95 ? 38.761 -39.316 -26.389 1.00 21.90 71 PRO A O 1
ATOM 520 N N . VAL A 1 96 ? 38.867 -37.672 -27.934 1.00 21.39 72 VAL A N 1
ATOM 521 C CA . VAL A 1 96 ? 38.045 -38.332 -28.934 1.00 20.56 72 VAL A CA 1
ATOM 522 C C . VAL A 1 96 ? 38.717 -38.166 -30.297 1.00 19.89 72 VAL A C 1
ATOM 523 O O . VAL A 1 96 ? 39.537 -37.271 -30.497 1.00 19.47 72 VAL A O 1
ATOM 527 N N . LEU A 1 97 ? 38.387 -39.045 -31.228 1.00 19.23 73 LEU A N 1
ATOM 528 C CA . LEU A 1 97 ? 38.891 -38.908 -32.587 1.00 18.42 73 LEU A CA 1
ATOM 529 C C . LEU A 1 97 ? 38.062 -37.904 -33.363 1.00 17.74 73 LEU A C 1
ATOM 530 O O . LEU A 1 97 ? 36.841 -37.846 -33.207 1.00 17.74 73 LEU A O 1
ATOM 535 N N . LEU A 1 98 ? 38.729 -37.136 -34.211 1.00 16.73 74 LEU A N 1
ATOM 536 C CA . LEU A 1 98 ? 38.057 -36.176 -35.060 1.00 16.61 74 LEU A CA 1
ATOM 537 C C . LEU A 1 98 ? 38.603 -36.361 -36.468 1.00 16.53 74 LEU A C 1
ATOM 538 O O . LEU A 1 98 ? 39.787 -36.180 -36.703 1.00 16.37 74 LEU A O 1
ATOM 543 N N . ILE A 1 99 ? 37.736 -36.740 -37.403 1.00 15.76 75 ILE A N 1
ATOM 544 C CA . ILE A 1 99 ? 38.195 -37.328 -38.635 1.00 14.80 75 ILE A CA 1
ATOM 545 C C . ILE A 1 99 ? 37.542 -36.681 -39.825 1.00 15.31 75 ILE A C 1
ATOM 546 O O . ILE A 1 99 ? 36.336 -36.562 -39.861 1.00 15.87 75 ILE A O 1
ATOM 551 N N . CYS A 1 100 ? 38.325 -36.281 -40.816 1.00 15.91 76 CYS A N 1
ATOM 552 C CA . CYS A 1 100 ? 37.725 -35.779 -42.049 1.00 17.36 76 CYS A CA 1
ATOM 553 C C . CYS A 1 100 ? 38.546 -36.143 -43.265 1.00 17.63 76 CYS A C 1
ATOM 554 O O . CYS A 1 100 ? 39.638 -36.676 -43.148 1.00 17.73 76 CYS A O 1
ATOM 557 N N . THR A 1 101 ? 38.010 -35.863 -44.440 1.00 19.24 77 THR A N 1
ATOM 558 C CA . THR A 1 101 ? 38.716 -36.182 -45.682 1.00 20.71 77 THR A CA 1
ATOM 559 C C . THR A 1 101 ? 39.684 -35.050 -46.026 1.00 21.48 77 THR A C 1
ATOM 560 O O . THR A 1 101 ? 39.808 -34.068 -45.275 1.00 21.87 77 THR A O 1
ATOM 564 N N . SER A 1 102 ? 40.368 -35.176 -47.157 1.00 22.77 78 SER A N 1
ATOM 565 C CA . SER A 1 102 ? 41.318 -34.149 -47.593 1.00 23.76 78 SER A CA 1
ATOM 566 C C . SER A 1 102 ? 40.654 -32.862 -48.111 1.00 23.76 78 SER A C 1
ATOM 567 O O . SER A 1 102 ? 39.539 -32.894 -48.641 1.00 23.93 78 SER A O 1
ATOM 570 N N . GLY A 1 103 ? 41.347 -31.732 -47.948 1.00 24.24 79 GLY A N 1
ATOM 571 C CA . GLY A 1 103 ? 40.918 -30.454 -48.537 1.00 23.44 79 GLY A CA 1
ATOM 572 C C . GLY A 1 103 ? 40.460 -29.454 -47.499 1.00 23.46 79 GLY A C 1
ATOM 573 O O . GLY A 1 103 ? 40.881 -29.513 -46.355 1.00 23.67 79 GLY A O 1
ATOM 574 N N . THR A 1 104 ? 39.578 -28.541 -47.890 1.00 23.13 80 THR A N 1
ATOM 575 C CA . THR A 1 104 ? 39.077 -27.511 -46.974 1.00 22.93 80 THR A CA 1
ATOM 576 C C . THR A 1 104 ? 38.337 -28.103 -45.769 1.00 22.19 80 THR A C 1
ATOM 577 O O . THR A 1 104 ? 38.110 -27.413 -44.768 1.00 21.86 80 THR A O 1
ATOM 581 N N . ALA A 1 105 ? 37.946 -29.374 -45.881 1.00 21.24 81 ALA A N 1
ATOM 582 C CA . ALA A 1 105 ? 37.308 -30.078 -44.789 1.00 19.83 81 ALA A CA 1
ATOM 583 C C . ALA A 1 105 ? 38.125 -29.903 -43.535 1.00 19.96 81 ALA A C 1
ATOM 584 O O . ALA A 1 105 ? 37.608 -29.494 -42.497 1.00 21.84 81 ALA A O 1
ATOM 586 N N . ALA A 1 106 ? 39.414 -30.192 -43.630 1.00 18.75 82 ALA A N 1
ATOM 587 C CA . ALA A 1 106 ? 40.297 -30.069 -42.504 1.00 18.43 82 ALA A CA 1
ATOM 588 C C . ALA A 1 106 ? 40.471 -28.608 -42.080 1.00 18.75 82 ALA A C 1
ATOM 589 O O . ALA A 1 106 ? 40.633 -28.304 -40.887 1.00 18.44 82 ALA A O 1
ATOM 591 N N . ALA A 1 107 ? 40.440 -27.690 -43.037 1.00 18.66 83 ALA A N 1
ATOM 592 C CA . ALA A 1 107 ? 40.589 -26.278 -42.647 1.00 18.77 83 ALA A CA 1
ATOM 593 C C . ALA A 1 107 ? 39.413 -25.850 -41.767 1.00 18.44 83 ALA A C 1
ATOM 594 O O . ALA A 1 107 ? 39.538 -24.928 -40.975 1.00 18.31 83 ALA A O 1
ATOM 596 N N . ASN A 1 108 ? 38.276 -26.531 -41.901 1.00 18.60 84 ASN A N 1
ATOM 597 C CA . ASN A 1 108 ? 37.107 -26.171 -41.108 1.00 18.94 84 ASN A CA 1
ATOM 598 C C . ASN A 1 108 ? 37.259 -26.572 -39.645 1.00 19.01 84 ASN A C 1
ATOM 599 O O . ASN A 1 108 ? 36.480 -26.141 -38.811 1.00 19.11 84 ASN A O 1
ATOM 604 N N . PHE A 1 109 ? 38.269 -27.381 -39.328 1.00 19.10 85 PHE A N 1
ATOM 605 C CA . PHE A 1 109 ? 38.500 -27.754 -37.933 1.00 18.99 85 PHE A CA 1
ATOM 606 C C . PHE A 1 109 ? 39.232 -26.652 -37.170 1.00 18.71 85 PHE A C 1
ATOM 607 O O . PHE A 1 109 ? 39.304 -26.688 -35.953 1.00 18.81 85 PHE A O 1
ATOM 615 N N . TYR A 1 110 ? 39.769 -25.659 -37.869 1.00 18.64 86 TYR A N 1
ATOM 616 C CA A TYR A 1 110 ? 40.663 -24.697 -37.221 0.50 18.82 86 TYR A CA 1
ATOM 617 C CA B TYR A 1 110 ? 40.665 -24.695 -37.221 0.50 18.86 86 TYR A CA 1
ATOM 618 C C . TYR A 1 110 ? 40.040 -24.012 -35.993 1.00 18.45 86 TYR A C 1
ATOM 619 O O . TYR A 1 110 ? 40.663 -23.926 -34.934 1.00 18.96 86 TYR A O 1
ATOM 636 N N . PRO A 1 111 ? 38.806 -23.524 -36.121 1.00 17.86 87 PRO A N 1
ATOM 637 C CA . PRO A 1 111 ? 38.288 -22.823 -34.933 1.00 17.87 87 PRO A CA 1
ATOM 638 C C . PRO A 1 111 ? 38.215 -23.735 -33.707 1.00 17.91 87 PRO A C 1
ATOM 639 O O . PRO A 1 111 ? 38.570 -23.316 -32.593 1.00 17.13 87 PRO A O 1
ATOM 643 N N . ALA A 1 112 ? 37.795 -24.982 -33.914 1.00 17.53 88 ALA A N 1
ATOM 644 C CA . ALA A 1 112 ? 37.666 -25.913 -32.796 1.00 17.16 88 ALA A CA 1
ATOM 645 C C . ALA A 1 112 ? 39.030 -26.255 -32.248 1.00 17.05 88 ALA A C 1
ATOM 646 O O . ALA A 1 112 ? 39.214 -26.319 -31.040 1.00 17.75 88 ALA A O 1
ATOM 648 N N . VAL A 1 113 ? 40.000 -26.443 -33.136 1.00 16.90 89 VAL A N 1
ATOM 649 C CA . VAL A 1 113 ? 41.352 -26.792 -32.703 1.00 17.37 89 VAL A CA 1
ATOM 650 C C . VAL A 1 113 ? 41.957 -25.691 -31.840 1.00 17.59 89 VAL A C 1
ATOM 651 O O . VAL A 1 113 ? 42.516 -25.955 -30.775 1.00 17.71 89 VAL A O 1
ATOM 655 N N . VAL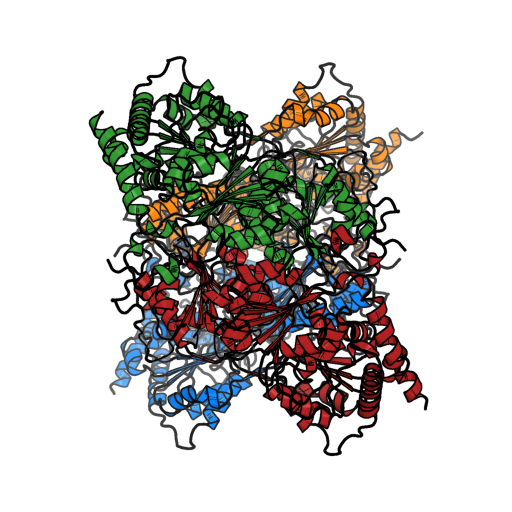 A 1 114 ? 41.784 -24.444 -32.276 1.00 18.22 90 VAL A N 1
ATOM 656 C CA . VAL A 1 114 ? 42.244 -23.282 -31.517 1.00 17.11 90 VAL A CA 1
ATOM 657 C C . VAL A 1 114 ? 41.577 -23.213 -30.139 1.00 17.47 90 VAL A C 1
ATOM 658 O O . VAL A 1 114 ? 42.243 -22.964 -29.135 1.00 17.52 90 VAL A O 1
ATOM 662 N N . GLU A 1 115 ? 40.260 -23.413 -30.086 1.00 18.29 91 GLU A N 1
ATOM 663 C CA . GLU A 1 115 ? 39.544 -23.414 -28.799 1.00 19.28 91 GLU A CA 1
ATOM 664 C C . GLU A 1 115 ? 40.007 -24.570 -27.896 1.00 19.57 91 GLU A C 1
ATOM 665 O O . GLU A 1 115 ? 40.211 -24.389 -26.693 1.00 19.67 91 GLU A O 1
ATOM 671 N N . ALA A 1 116 ? 40.211 -25.754 -28.478 1.00 19.47 92 ALA A N 1
ATOM 672 C CA . ALA A 1 116 ? 40.752 -26.879 -27.707 1.00 19.24 92 ALA A CA 1
ATOM 673 C C . ALA A 1 116 ? 42.137 -26.584 -27.161 1.00 19.30 92 ALA A C 1
ATOM 674 O O . ALA A 1 116 ? 42.469 -26.975 -26.036 1.00 19.71 92 ALA A O 1
ATOM 676 N N . HIS A 1 117 ? 42.955 -25.884 -27.937 1.00 19.01 93 HIS A N 1
ATOM 677 C CA . HIS A 1 117 ? 44.306 -25.560 -27.469 1.00 19.09 93 HIS A CA 1
ATOM 678 C C . HIS A 1 117 ? 44.281 -24.659 -26.222 1.00 20.09 93 HIS A C 1
ATOM 679 O O . HIS A 1 117 ? 44.975 -24.926 -25.251 1.00 20.09 93 HIS A O 1
ATOM 686 N N . TYR A 1 118 ? 43.491 -23.590 -26.251 1.00 20.32 94 TYR A N 1
ATOM 687 C CA . TYR A 1 118 ? 43.467 -22.660 -25.122 1.00 20.87 94 TYR A CA 1
ATOM 688 C C . TYR A 1 118 ? 42.689 -23.218 -23.945 1.00 21.54 94 TYR A C 1
ATOM 689 O O . TYR A 1 118 ? 43.058 -23.018 -22.801 1.00 21.49 94 TYR A O 1
ATOM 698 N N . SER A 1 119 ? 41.622 -23.945 -24.233 1.00 22.26 95 SER A N 1
ATOM 699 C CA . SER A 1 119 ? 40.846 -24.556 -23.169 1.00 22.67 95 SER A CA 1
ATOM 700 C C . SER A 1 119 ? 41.478 -25.817 -22.597 1.00 22.86 95 SER A C 1
ATOM 701 O O . SER A 1 119 ? 41.056 -26.294 -21.544 1.00 22.41 95 SER A O 1
ATOM 704 N N . ARG A 1 120 ? 42.469 -26.366 -23.296 1.00 22.40 96 ARG A N 1
ATOM 705 C CA . ARG A 1 120 ? 43.157 -27.532 -22.796 1.00 22.78 96 ARG A CA 1
ATOM 706 C C . ARG A 1 120 ? 42.222 -28.726 -22.826 1.00 22.17 96 ARG A C 1
ATOM 707 O O . ARG A 1 120 ? 41.996 -29.373 -21.810 1.00 22.17 96 ARG A O 1
ATOM 715 N N . VAL A 1 121 ? 41.669 -28.986 -24.010 1.00 21.74 97 VAL A N 1
ATOM 716 C CA . VAL A 1 121 ? 40.756 -30.089 -24.259 1.00 20.98 97 VAL A CA 1
ATOM 717 C C . VAL A 1 121 ? 41.405 -31.051 -25.257 1.00 21.08 97 VAL A C 1
ATOM 718 O O . VAL A 1 121 ? 41.842 -30.626 -26.322 1.00 20.83 97 VAL A O 1
ATOM 722 N N . PRO A 1 122 ? 41.483 -32.349 -24.904 1.00 20.75 98 PRO A N 1
ATOM 723 C CA . PRO A 1 122 ? 42.171 -33.357 -25.707 1.00 20.90 98 PRO A CA 1
ATOM 724 C C . PRO A 1 122 ? 41.377 -33.816 -26.926 1.00 21.15 98 PRO A C 1
ATOM 725 O O . PRO A 1 122 ? 40.258 -34.315 -26.799 1.00 22.05 98 PRO A O 1
ATOM 729 N N . ILE A 1 123 ? 41.952 -33.646 -28.106 1.00 20.89 99 ILE A N 1
ATOM 730 C CA . ILE A 1 123 ? 41.315 -34.104 -29.321 1.00 20.67 99 ILE A CA 1
ATOM 731 C C . ILE A 1 123 ? 42.363 -34.733 -30.225 1.00 20.57 99 ILE A C 1
ATOM 732 O O . ILE A 1 123 ? 43.476 -34.233 -30.349 1.00 21.48 99 ILE A O 1
ATOM 737 N N . ILE A 1 124 ? 42.007 -35.838 -30.855 1.00 19.42 100 ILE A N 1
ATOM 738 C CA . ILE A 1 124 ? 42.897 -36.435 -31.797 1.00 18.75 100 ILE A CA 1
ATOM 739 C C . ILE A 1 124 ? 42.330 -36.194 -33.184 1.00 18.34 100 ILE A C 1
ATOM 740 O O . ILE A 1 124 ? 41.305 -36.761 -33.552 1.00 18.73 100 ILE A O 1
ATOM 745 N N . VAL A 1 125 ? 42.982 -35.322 -33.946 1.00 17.25 101 VAL A N 1
ATOM 746 C CA . VAL A 1 125 ? 42.464 -34.950 -35.246 1.00 16.37 101 VAL A CA 1
ATOM 747 C C . VAL A 1 125 ? 43.130 -35.799 -36.322 1.00 16.17 101 VAL A C 1
ATOM 748 O O . VAL A 1 125 ? 44.360 -35.803 -36.447 1.00 17.00 101 VAL A O 1
ATOM 752 N N . LEU A 1 126 ? 42.347 -36.522 -37.109 1.00 15.86 102 LEU A N 1
ATOM 753 C CA . LEU A 1 126 ? 42.942 -37.283 -38.213 1.00 16.32 102 LEU A CA 1
ATOM 754 C C . LEU A 1 126 ? 42.433 -36.774 -39.538 1.00 17.36 102 LEU A C 1
ATOM 755 O O . LEU A 1 126 ? 41.224 -36.700 -39.753 1.00 18.05 102 LEU A O 1
ATOM 760 N N . THR A 1 127 ? 43.348 -36.442 -40.438 1.00 17.88 103 THR A N 1
ATOM 761 C CA . THR A 1 127 ? 42.965 -35.934 -41.730 1.00 18.94 103 THR A CA 1
ATOM 762 C C . THR A 1 127 ? 43.516 -36.835 -42.810 1.00 19.06 103 THR A C 1
ATOM 763 O O . THR A 1 127 ? 44.709 -37.109 -42.852 1.00 19.99 103 THR A O 1
ATOM 767 N N . ALA A 1 128 ? 42.640 -37.310 -43.679 1.00 18.75 104 ALA A N 1
ATOM 768 C CA . ALA A 1 128 ? 43.062 -38.103 -44.820 1.00 19.00 104 ALA A CA 1
ATOM 769 C C . ALA A 1 128 ? 43.755 -37.217 -45.855 1.00 19.07 104 ALA A C 1
ATOM 770 O O . ALA A 1 128 ? 43.397 -36.055 -46.026 1.00 18.72 104 ALA A O 1
ATOM 772 N N . ASP A 1 129 ? 44.745 -37.779 -46.541 1.00 19.64 105 ASP A N 1
ATOM 773 C CA . ASP A 1 129 ? 45.494 -37.053 -47.557 1.00 20.09 105 ASP A CA 1
ATOM 774 C C . ASP A 1 129 ? 45.748 -37.919 -48.804 1.00 21.26 105 ASP A C 1
ATOM 775 O O . ASP A 1 129 ? 45.685 -39.165 -48.764 1.00 20.95 105 ASP A O 1
ATOM 780 N N . ARG A 1 130 ? 46.045 -37.254 -49.909 1.00 21.91 106 ARG A N 1
ATOM 781 C CA . ARG A 1 130 ? 46.527 -37.940 -51.085 1.00 23.63 106 ARG A CA 1
ATOM 782 C C . ARG A 1 130 ? 47.935 -38.452 -50.760 1.00 23.52 106 ARG A C 1
ATOM 783 O O . ARG A 1 130 ? 48.581 -37.947 -49.843 1.00 23.80 106 ARG A O 1
ATOM 791 N N . PRO A 1 131 ? 48.418 -39.450 -51.514 1.00 23.23 107 PRO A N 1
ATOM 792 C CA . PRO A 1 131 ? 49.812 -39.906 -51.422 1.00 23.12 107 PRO A CA 1
ATOM 793 C C . PRO A 1 131 ? 50.783 -38.925 -52.078 1.00 23.18 107 PRO A C 1
ATOM 794 O O . PRO A 1 131 ? 50.364 -38.051 -52.852 1.00 23.40 107 PRO A O 1
ATOM 798 N N . HIS A 1 132 ? 52.071 -39.080 -51.797 1.00 22.56 108 HIS A N 1
ATOM 799 C CA . HIS A 1 132 ? 53.068 -38.150 -52.312 1.00 23.48 108 HIS A CA 1
ATOM 800 C C . HIS A 1 132 ? 52.877 -37.790 -53.798 1.00 23.98 108 HIS A C 1
ATOM 801 O O . HIS A 1 132 ? 52.915 -36.609 -54.168 1.00 24.16 108 HIS A O 1
ATOM 808 N N . GLU A 1 133 ? 52.650 -38.797 -54.641 1.00 23.93 109 GLU A N 1
ATOM 809 C CA . GLU A 1 133 ? 52.569 -38.572 -56.083 1.00 24.58 109 GLU A CA 1
ATOM 810 C C . GLU A 1 133 ? 51.376 -37.728 -56.506 1.00 24.52 109 GLU A C 1
ATOM 811 O O . GLU A 1 133 ? 51.256 -37.366 -57.678 1.00 24.85 109 GLU A O 1
ATOM 817 N N . LEU A 1 134 ? 50.477 -37.430 -55.575 1.00 24.00 110 LEU A N 1
ATOM 818 C CA . LEU A 1 134 ? 49.336 -36.582 -55.907 1.00 23.56 110 LEU A CA 1
ATOM 819 C C . LEU A 1 134 ? 49.290 -35.304 -55.056 1.00 22.92 110 LEU A C 1
ATOM 820 O O . LEU A 1 134 ? 48.272 -34.631 -54.996 1.00 22.81 110 LEU A O 1
ATOM 825 N N . ARG A 1 135 ? 50.391 -34.966 -54.395 1.00 22.67 111 ARG A N 1
ATOM 826 C CA . ARG A 1 135 ? 50.411 -33.763 -53.552 1.00 22.29 111 ARG A CA 1
ATOM 827 C C . ARG A 1 135 ? 51.227 -32.606 -54.146 1.00 22.30 111 ARG A C 1
ATOM 828 O O . ARG A 1 135 ? 52.225 -32.822 -54.838 1.00 21.43 111 ARG A O 1
ATOM 836 N N . GLU A 1 136 ? 50.788 -31.378 -53.865 1.00 23.32 112 GLU A N 1
ATOM 837 C CA . GLU A 1 136 ? 51.461 -30.155 -54.345 1.00 24.42 112 GLU A CA 1
ATOM 838 C C . GLU A 1 136 ? 51.536 -30.073 -55.884 1.00 24.95 112 GLU A C 1
ATOM 839 O O . GLU A 1 136 ? 52.448 -29.442 -56.435 1.00 25.37 112 GLU A O 1
ATOM 849 N N . VAL A 1 137 ? 50.606 -30.723 -56.581 1.00 24.83 113 VAL A N 1
ATOM 850 C CA . VAL A 1 137 ? 50.625 -30.716 -58.044 1.00 25.17 113 VAL A CA 1
ATOM 851 C C . VAL A 1 137 ? 49.259 -30.415 -58.671 1.00 26.10 113 VAL A C 1
ATOM 852 O O . VAL A 1 137 ? 48.997 -30.802 -59.808 1.00 26.64 113 VAL A O 1
ATOM 856 N N . GLY A 1 138 ? 48.391 -29.727 -57.939 1.00 26.64 114 GLY A N 1
ATOM 857 C CA . GLY A 1 138 ? 47.070 -29.357 -58.462 1.00 27.52 114 GLY A CA 1
ATOM 858 C C . GLY A 1 138 ? 46.045 -30.479 -58.617 1.00 28.20 114 GLY A C 1
ATOM 859 O O . GLY A 1 138 ? 45.111 -30.358 -59.408 1.00 28.43 114 GLY A O 1
ATOM 860 N N . ALA A 1 139 ? 46.205 -31.573 -57.872 1.00 28.20 115 ALA A N 1
ATOM 861 C CA . ALA A 1 139 ? 45.215 -32.645 -57.890 1.00 28.31 115 ALA A CA 1
ATOM 862 C C . ALA A 1 139 ? 43.927 -32.175 -57.220 1.00 28.90 115 ALA A C 1
ATOM 863 O O . ALA A 1 139 ? 43.967 -31.317 -56.333 1.00 29.61 115 ALA A O 1
ATOM 865 N N . PRO A 1 140 ? 42.782 -32.729 -57.644 1.00 29.20 116 PRO A N 1
ATOM 866 C CA . PRO A 1 140 ? 41.514 -32.252 -57.125 1.00 30.02 116 PRO A CA 1
ATOM 867 C C . PRO A 1 140 ? 41.337 -32.550 -55.632 1.00 30.90 116 PRO A C 1
ATOM 868 O O . PRO A 1 140 ? 41.482 -33.696 -55.196 1.00 31.18 116 PRO A O 1
ATOM 872 N N . GLN A 1 141 ? 41.056 -31.493 -54.873 1.00 31.28 117 GLN A N 1
ATOM 873 C CA . GLN A 1 141 ? 40.701 -31.561 -53.458 1.00 31.82 117 GLN A CA 1
ATOM 874 C C . GLN A 1 141 ? 41.901 -31.717 -52.533 1.00 31.26 117 GLN A C 1
ATOM 875 O O . GLN A 1 141 ? 41.742 -31.954 -51.344 1.00 32.02 117 GLN A O 1
ATOM 881 N N . ALA A 1 142 ? 43.104 -31.562 -53.075 1.00 30.58 118 ALA A N 1
ATOM 882 C CA . ALA A 1 142 ? 44.323 -31.754 -52.292 1.00 28.92 118 ALA A CA 1
ATOM 883 C C . ALA A 1 142 ? 44.948 -30.420 -51.930 1.00 28.41 118 ALA A C 1
ATOM 884 O O . ALA A 1 142 ? 45.241 -29.589 -52.803 1.00 28.87 118 ALA A O 1
ATOM 886 N N . ILE A 1 143 ? 45.122 -30.210 -50.634 1.00 26.35 119 ILE A N 1
ATOM 887 C CA . ILE A 1 143 ? 45.780 -29.026 -50.153 1.00 25.00 119 ILE A CA 1
ATOM 888 C C . ILE A 1 143 ? 46.992 -29.423 -49.310 1.00 24.59 119 ILE A C 1
ATOM 889 O O . ILE A 1 143 ? 47.206 -30.602 -49.004 1.00 24.45 119 ILE A O 1
ATOM 894 N N . ASN A 1 144 ? 47.796 -28.439 -48.954 1.00 23.59 120 ASN A N 1
ATOM 895 C CA . ASN A 1 144 ? 48.900 -28.685 -48.063 1.00 24.11 120 ASN A CA 1
ATOM 896 C C . ASN A 1 144 ? 48.354 -28.849 -46.649 1.00 23.30 120 ASN A C 1
ATOM 897 O O . ASN A 1 144 ? 47.855 -27.892 -46.049 1.00 22.88 120 ASN A O 1
ATOM 902 N N . GLN A 1 145 ? 48.439 -30.065 -46.124 1.00 22.42 121 GLN A N 1
ATOM 903 C CA . GLN A 1 145 ? 47.943 -30.344 -44.792 1.00 21.42 121 GLN A CA 1
ATOM 904 C C . GLN A 1 145 ? 49.076 -30.523 -43.790 1.00 20.78 121 GLN A C 1
ATOM 905 O O . GLN A 1 145 ? 48.818 -30.783 -42.635 1.00 21.12 121 GLN A O 1
ATOM 911 N N . HIS A 1 146 ? 50.325 -30.382 -44.234 1.00 20.03 122 HIS A N 1
ATOM 912 C CA . HIS A 1 146 ? 51.474 -30.502 -43.349 1.00 19.45 122 HIS A CA 1
ATOM 913 C C . HIS A 1 146 ? 51.452 -29.367 -42.328 1.00 20.05 122 HIS A C 1
ATOM 914 O O . HIS A 1 146 ? 51.404 -28.193 -42.690 1.00 20.34 122 HIS A O 1
ATOM 921 N N . PHE A 1 147 ? 51.491 -29.692 -41.042 1.00 21.19 123 PHE A N 1
ATOM 922 C CA . PHE A 1 147 ? 51.444 -28.653 -39.997 1.00 21.71 123 PHE A CA 1
ATOM 923 C C . PHE A 1 147 ? 50.291 -27.698 -40.207 1.00 21.53 123 PHE A C 1
ATOM 924 O O . PHE A 1 147 ? 50.390 -26.528 -39.856 1.00 21.63 123 PHE A O 1
ATOM 932 N N . LEU A 1 148 ? 49.202 -28.205 -40.786 1.00 21.06 124 LEU A N 1
ATOM 933 C CA . LEU A 1 148 ? 47.978 -27.447 -40.967 1.00 20.26 124 LEU A CA 1
ATOM 934 C C . LEU A 1 148 ? 47.670 -26.549 -39.767 1.00 20.19 124 LEU A C 1
ATOM 935 O O . LEU A 1 148 ? 47.410 -25.354 -39.932 1.00 21.01 124 LEU A O 1
ATOM 940 N N . PHE A 1 149 ? 47.719 -27.096 -38.560 1.00 19.25 125 PHE A N 1
ATOM 941 C CA . PHE A 1 149 ? 47.280 -26.312 -37.402 1.00 19.42 125 PHE A CA 1
ATOM 942 C C . PHE A 1 149 ? 48.399 -25.565 -36.664 1.00 19.81 125 PHE A C 1
ATOM 943 O O . PHE A 1 149 ? 48.186 -25.038 -35.567 1.00 20.98 125 PHE A O 1
ATOM 951 N N . GLY A 1 150 ? 49.579 -25.490 -37.266 1.00 19.02 126 GLY A N 1
ATOM 952 C CA . GLY A 1 150 ? 50.664 -24.755 -36.640 1.00 19.41 126 GLY A CA 1
ATOM 953 C C . GLY A 1 150 ? 50.867 -25.244 -35.221 1.00 20.05 126 GLY A C 1
ATOM 954 O O . GLY A 1 150 ? 50.862 -26.462 -34.967 1.00 21.10 126 GLY A O 1
ATOM 955 N N . ASN A 1 151 ? 51.064 -24.322 -34.288 1.00 19.97 127 ASN A N 1
ATOM 956 C CA . ASN A 1 151 ? 51.374 -24.720 -32.915 1.00 20.30 127 ASN A CA 1
ATOM 957 C C . ASN A 1 151 ? 50.151 -24.778 -32.026 1.00 20.01 127 ASN A C 1
ATOM 958 O O . ASN A 1 151 ? 50.276 -24.855 -30.822 1.00 19.98 127 ASN A O 1
ATOM 963 N N . PHE A 1 152 ? 48.965 -24.739 -32.613 1.00 19.38 128 PHE A N 1
ATOM 964 C CA . PHE A 1 152 ? 47.767 -24.983 -31.831 1.00 18.96 128 PHE A CA 1
ATOM 965 C C . PHE A 1 152 ? 47.659 -26.469 -31.457 1.00 20.21 128 PHE A C 1
ATOM 966 O O . PHE A 1 152 ? 46.815 -26.867 -30.666 1.00 21.97 128 PHE A O 1
ATOM 974 N N . VAL A 1 153 ? 48.546 -27.281 -32.026 1.00 20.48 129 VAL A N 1
ATOM 975 C CA A VAL A 1 153 ? 48.639 -28.701 -31.730 0.50 20.22 129 VAL A CA 1
ATOM 976 C CA B VAL A 1 153 ? 48.631 -28.697 -31.674 0.50 19.90 129 VAL A CA 1
ATOM 977 C C . VAL A 1 153 ? 50.032 -28.950 -31.160 1.00 20.29 129 VAL A C 1
ATOM 978 O O . VAL A 1 153 ? 51.002 -28.391 -31.672 1.00 19.96 129 VAL A O 1
ATOM 985 N N . LYS A 1 154 ? 50.151 -29.765 -30.108 1.00 20.38 130 LYS A N 1
ATOM 986 C CA . LYS A 1 154 ? 51.488 -29.999 -29.536 1.00 20.42 130 LYS A CA 1
ATOM 987 C C . LYS A 1 154 ? 52.207 -31.173 -30.201 1.00 20.32 130 LYS A C 1
ATOM 988 O O . LYS A 1 154 ? 53.403 -31.355 -29.992 1.00 20.56 130 LYS A O 1
ATOM 994 N N . PHE A 1 155 ? 51.486 -31.949 -31.012 1.00 19.54 131 PHE A N 1
ATOM 995 C CA . PHE A 1 155 ? 52.084 -33.083 -31.732 1.00 19.00 131 PHE A CA 1
ATOM 996 C C . PHE A 1 155 ? 51.505 -33.169 -33.143 1.00 18.46 131 PHE A C 1
ATOM 997 O O . PHE A 1 155 ? 50.278 -33.208 -33.316 1.00 18.50 131 PHE A O 1
ATOM 1005 N N . PHE A 1 156 ? 52.369 -33.184 -34.153 1.00 17.48 132 PHE A N 1
ATOM 1006 C CA . PHE A 1 156 ? 51.909 -33.387 -35.521 1.00 17.19 132 PHE A CA 1
ATOM 1007 C C . PHE A 1 156 ? 52.783 -34.390 -36.230 1.00 17.62 132 PHE A C 1
ATOM 1008 O O . PHE A 1 156 ? 54.008 -34.379 -36.084 1.00 17.30 132 PHE A O 1
ATOM 1016 N N . THR A 1 157 ? 52.169 -35.251 -37.026 1.00 18.17 133 THR A N 1
ATOM 1017 C CA . THR A 1 157 ? 52.957 -36.006 -37.980 1.00 18.58 133 THR A CA 1
ATOM 1018 C C . THR A 1 157 ? 52.197 -36.328 -39.257 1.00 18.10 133 THR A C 1
ATOM 1019 O O . THR A 1 157 ? 50.979 -36.439 -39.255 1.00 18.12 133 THR A O 1
ATOM 1023 N N . ASP A 1 158 ? 52.949 -36.442 -40.343 1.00 18.02 134 ASP A N 1
ATOM 1024 C CA . ASP A 1 158 ? 52.475 -36.953 -41.621 1.00 18.25 134 ASP A CA 1
ATOM 1025 C C . ASP A 1 158 ? 52.794 -38.451 -41.613 1.00 18.07 134 ASP A C 1
ATOM 1026 O O . ASP A 1 158 ? 53.951 -38.829 -41.783 1.00 16.71 134 ASP A O 1
ATOM 1031 N N . SER A 1 159 ? 51.803 -39.315 -41.410 1.00 18.30 135 SER A N 1
ATOM 1032 C CA . SER A 1 159 ? 52.126 -40.751 -41.262 1.00 19.17 135 SER A CA 1
ATOM 1033 C C . SER A 1 159 ? 52.661 -41.407 -42.538 1.00 19.48 135 SER A C 1
ATOM 1034 O O . SER A 1 159 ? 52.400 -40.945 -43.644 1.00 20.03 135 SER A O 1
ATOM 1037 N N . ALA A 1 160 ? 53.424 -42.484 -42.384 1.00 19.72 136 ALA A N 1
ATOM 1038 C CA . ALA A 1 160 ? 53.946 -43.190 -43.550 1.00 19.14 136 ALA A CA 1
ATOM 1039 C C . ALA A 1 160 ? 52.825 -43.697 -44.435 1.00 18.73 136 ALA A C 1
ATOM 1040 O O . ALA A 1 160 ? 51.714 -43.948 -43.964 1.00 18.29 136 ALA A O 1
ATOM 1042 N N . LEU A 1 161 ? 53.099 -43.833 -45.725 1.00 19.08 137 LEU A N 1
ATOM 1043 C CA . LEU A 1 161 ? 52.123 -44.477 -46.607 1.00 19.77 137 LEU A CA 1
ATOM 1044 C C . LEU A 1 161 ? 51.913 -45.881 -46.073 1.00 20.10 137 LEU A C 1
ATOM 1045 O O . LEU A 1 161 ? 52.857 -46.511 -45.598 1.00 18.94 137 LEU A O 1
ATOM 1050 N N . PRO A 1 162 ? 50.672 -46.369 -46.112 1.00 21.19 138 PRO A N 1
ATOM 1051 C CA . PRO A 1 162 ? 50.418 -47.694 -45.546 1.00 22.45 138 PRO A CA 1
ATOM 1052 C C . PRO A 1 162 ? 51.371 -48.769 -46.062 1.00 23.31 138 PRO A C 1
ATOM 1053 O O . PRO A 1 162 ? 51.704 -48.788 -47.241 1.00 23.13 138 PRO A O 1
ATOM 1057 N N . GLU A 1 163 ? 51.824 -49.629 -45.154 1.00 25.40 139 GLU A N 1
ATOM 1058 C CA . GLU A 1 163 ? 52.611 -50.823 -45.483 1.00 27.57 139 GLU A CA 1
ATOM 1059 C C . GLU A 1 163 ? 52.216 -51.942 -44.523 1.00 29.08 139 GLU A C 1
ATOM 1060 O O . GLU A 1 163 ? 51.712 -51.674 -43.435 1.00 29.61 139 GLU A O 1
ATOM 1066 N N . GLU A 1 164 ? 52.488 -53.191 -44.898 1.00 31.13 140 GLU A N 1
ATOM 1067 C CA . GLU A 1 164 ? 52.058 -54.351 -44.107 1.00 32.47 140 GLU A CA 1
ATOM 1068 C C . GLU A 1 164 ? 53.171 -55.037 -43.288 1.00 31.81 140 GLU A C 1
ATOM 1069 O O . GLU A 1 164 ? 52.913 -55.998 -42.568 1.00 31.31 140 GLU A O 1
ATOM 1075 N N . SER A 1 165 ? 54.400 -54.539 -43.375 1.00 31.18 141 SER A N 1
ATOM 1076 C CA . SER A 1 165 ? 55.490 -55.185 -42.655 1.00 30.61 141 SER A CA 1
ATOM 1077 C C . SER A 1 165 ? 55.346 -55.050 -41.132 1.00 30.63 141 SER A C 1
ATOM 1078 O O . SER A 1 165 ? 54.811 -54.059 -40.628 1.00 30.39 141 SER A O 1
ATOM 1081 N N . PRO A 1 166 ? 55.821 -56.065 -40.393 1.00 30.54 142 PRO A N 1
ATOM 1082 C CA . PRO A 1 166 ? 55.605 -56.086 -38.963 1.00 29.70 142 PRO A CA 1
ATOM 1083 C C . PRO A 1 166 ? 56.204 -54.848 -38.287 1.00 29.05 142 PRO A C 1
ATOM 1084 O O . PRO A 1 166 ? 55.665 -54.353 -37.297 1.00 29.21 142 PRO A O 1
ATOM 1088 N N . GLN A 1 167 ? 57.303 -54.348 -38.818 1.00 28.47 143 GLN A N 1
ATOM 1089 C CA . GLN A 1 167 ? 57.929 -53.179 -38.235 1.00 28.44 143 GLN A CA 1
ATOM 1090 C C . GLN A 1 167 ? 57.044 -51.935 -38.422 1.00 27.22 143 GLN A C 1
ATOM 1091 O O . GLN A 1 167 ? 56.964 -51.087 -37.536 1.00 26.84 143 GLN A O 1
ATOM 1097 N N . MET A 1 168 ? 56.367 -51.837 -39.560 1.00 25.39 144 MET A N 1
ATOM 1098 C CA . MET A 1 168 ? 55.495 -50.700 -39.799 1.00 24.06 144 MET A CA 1
ATOM 1099 C C . MET A 1 168 ? 54.168 -50.821 -39.049 1.00 22.78 144 MET A C 1
ATOM 1100 O O . MET A 1 168 ? 53.545 -49.810 -38.752 1.00 23.31 144 MET A O 1
ATOM 1105 N N . LEU A 1 169 ? 53.716 -52.039 -38.760 1.00 21.25 145 LEU A N 1
ATOM 1106 C CA . LEU A 1 169 ? 52.533 -52.208 -37.902 1.00 20.11 145 LEU A CA 1
ATOM 1107 C C . LEU A 1 169 ? 52.843 -51.880 -36.430 1.00 19.42 145 LEU A C 1
ATOM 1108 O O . LEU A 1 169 ? 51.970 -51.470 -35.691 1.00 19.87 145 LEU A O 1
ATOM 1113 N N . ARG A 1 170 ? 54.088 -52.055 -36.014 1.00 19.32 146 ARG A N 1
ATOM 1114 C CA . ARG A 1 170 ? 54.520 -51.585 -34.712 1.00 19.78 146 ARG A CA 1
ATOM 1115 C C . ARG A 1 170 ? 54.619 -50.053 -34.727 1.00 19.04 146 ARG A C 1
ATOM 1116 O O . ARG A 1 170 ? 54.273 -49.385 -33.752 1.00 18.09 146 ARG A O 1
ATOM 1124 N N . TYR A 1 171 ? 55.099 -49.512 -35.842 1.00 18.04 147 TYR A N 1
ATOM 1125 C CA . TYR A 1 171 ? 55.242 -48.069 -35.963 1.00 18.06 147 TYR A CA 1
ATOM 1126 C C . TYR A 1 171 ? 53.883 -47.380 -35.851 1.00 17.98 147 TYR A C 1
ATOM 1127 O O . TYR A 1 171 ? 53.739 -46.411 -35.125 1.00 18.49 147 TYR A O 1
ATOM 1136 N N . ILE A 1 172 ? 52.884 -47.915 -36.536 1.00 17.90 148 ILE A N 1
ATOM 1137 C CA . ILE A 1 172 ? 51.589 -47.262 -36.602 1.00 18.13 148 ILE A CA 1
ATOM 1138 C C . ILE A 1 172 ? 50.771 -47.428 -35.328 1.00 17.90 148 ILE A C 1
ATOM 1139 O O . ILE A 1 172 ? 50.069 -46.514 -34.947 1.00 18.44 148 ILE A O 1
ATOM 1144 N N . ARG A 1 173 ? 50.847 -48.592 -34.678 1.00 17.79 149 ARG A N 1
ATOM 1145 C CA . ARG A 1 173 ? 50.251 -48.758 -33.351 1.00 17.26 149 ARG A CA 1
ATOM 1146 C C . ARG A 1 173 ? 50.912 -47.815 -32.348 1.00 16.70 149 ARG A C 1
ATOM 1147 O O . ARG A 1 173 ? 50.243 -47.150 -31.586 1.00 15.58 149 ARG A O 1
ATOM 1155 N N . THR A 1 174 ? 52.236 -47.755 -32.368 1.00 17.26 150 THR A N 1
ATOM 1156 C CA . THR A 1 174 ? 52.973 -46.804 -31.540 1.00 18.00 150 THR A CA 1
ATOM 1157 C C . THR A 1 174 ? 52.518 -45.367 -31.793 1.00 18.98 150 THR A C 1
ATOM 1158 O O . THR A 1 174 ? 52.356 -44.586 -30.854 1.00 19.91 150 THR A O 1
ATOM 1162 N N . LEU A 1 175 ? 52.304 -45.020 -33.058 1.00 19.15 151 LEU A N 1
ATOM 1163 C CA . LEU A 1 175 ? 51.858 -43.684 -33.409 1.00 18.80 151 LEU A CA 1
ATOM 1164 C C . LEU A 1 175 ? 50.499 -43.363 -32.807 1.00 18.58 151 LEU A C 1
ATOM 1165 O O . LEU A 1 175 ? 50.300 -42.263 -32.282 1.00 18.56 151 LEU A O 1
ATOM 1170 N N . ALA A 1 176 ? 49.568 -44.306 -32.881 1.00 17.97 152 ALA A N 1
ATOM 1171 C CA . ALA A 1 176 ? 48.264 -44.118 -32.234 1.00 18.59 152 ALA A CA 1
ATOM 1172 C C . ALA A 1 176 ? 48.421 -43.890 -30.719 1.00 19.14 152 ALA A C 1
ATOM 1173 O O . ALA A 1 176 ? 47.889 -42.927 -30.162 1.00 19.23 152 ALA A O 1
ATOM 1175 N N . SER A 1 177 ? 49.190 -44.742 -30.053 1.00 19.42 153 SER A N 1
ATOM 1176 C CA . SER A 1 177 ? 49.418 -44.559 -28.611 1.00 20.55 153 SER A CA 1
ATOM 1177 C C . SER A 1 177 ? 49.998 -43.200 -28.314 1.00 20.38 153 SER A C 1
ATOM 1178 O O . SER A 1 177 ? 49.616 -42.529 -27.331 1.00 19.88 153 SER A O 1
ATOM 1181 N N . ARG A 1 178 ? 50.957 -42.831 -29.153 1.00 19.94 154 ARG A N 1
ATOM 1182 C CA . ARG A 1 178 ? 51.684 -41.599 -28.974 1.00 20.79 154 ARG A CA 1
ATOM 1183 C C . ARG A 1 178 ? 50.774 -40.392 -29.176 1.00 20.52 154 ARG A C 1
ATOM 1184 O O . ARG A 1 178 ? 50.789 -39.465 -28.387 1.00 20.42 154 ARG A O 1
ATOM 1192 N N . ALA A 1 179 ? 49.970 -40.413 -30.228 1.00 19.98 155 ALA A N 1
ATOM 1193 C CA . ALA A 1 179 ? 49.043 -39.321 -30.462 1.00 19.35 155 ALA A CA 1
ATOM 1194 C C . ALA A 1 179 ? 48.062 -39.178 -29.283 1.00 19.32 155 ALA A C 1
ATOM 1195 O O . ALA A 1 179 ? 47.791 -38.068 -28.826 1.00 19.35 155 ALA A O 1
ATOM 1197 N N . ALA A 1 180 ? 47.522 -40.297 -28.806 1.00 18.88 156 ALA A N 1
ATOM 1198 C CA . ALA A 1 180 ? 46.598 -40.266 -27.675 1.00 19.21 156 ALA A CA 1
ATOM 1199 C C . ALA A 1 180 ? 47.294 -39.738 -26.438 1.00 19.24 156 ALA A C 1
ATOM 1200 O O . ALA A 1 180 ? 46.710 -38.979 -25.674 1.00 19.19 156 ALA A O 1
ATOM 1202 N N . GLY A 1 181 ? 48.555 -40.139 -26.267 1.00 19.56 157 GLY A N 1
ATOM 1203 C CA . GLY A 1 181 ? 49.295 -39.847 -25.063 1.00 18.98 157 GLY A CA 1
ATOM 1204 C C . GLY A 1 181 ? 49.605 -38.379 -25.025 1.00 19.91 157 GLY A C 1
ATOM 1205 O O . GLY A 1 181 ? 49.649 -37.775 -23.953 1.00 19.85 157 GLY A O 1
ATOM 1206 N N . GLU A 1 182 ? 49.819 -37.804 -26.201 1.00 20.36 158 GLU A N 1
ATOM 1207 C CA . GLU A 1 182 ? 50.148 -36.390 -26.318 1.00 21.64 158 GLU A CA 1
ATOM 1208 C C . GLU A 1 182 ? 48.923 -35.505 -26.089 1.00 20.83 158 GLU A C 1
ATOM 1209 O O . GLU A 1 182 ? 49.036 -34.460 -25.490 1.00 20.38 158 GLU A O 1
ATOM 1215 N N . ALA A 1 183 ? 47.763 -35.928 -26.579 1.00 19.99 159 ALA A N 1
ATOM 1216 C CA . ALA A 1 183 ? 46.543 -35.189 -26.328 1.00 21.21 159 ALA A CA 1
ATOM 1217 C C . ALA A 1 183 ? 46.227 -35.093 -24.827 1.00 22.20 159 ALA A C 1
ATOM 1218 O O . ALA A 1 183 ? 45.698 -34.061 -24.374 1.00 20.94 159 ALA A O 1
ATOM 1220 N N . GLN A 1 184 ? 46.561 -36.151 -24.074 1.00 23.84 160 GLN A N 1
ATOM 1221 C CA . GLN A 1 184 ? 46.293 -36.208 -22.621 1.00 26.68 160 GLN A CA 1
ATOM 1222 C C . GLN A 1 184 ? 47.417 -35.668 -21.765 1.00 26.73 160 GLN A C 1
ATOM 1223 O O . GLN A 1 184 ? 47.212 -35.333 -20.607 1.00 27.53 160 GLN A O 1
ATOM 1229 N N . LYS A 1 185 ? 48.610 -35.590 -22.331 1.00 27.44 161 LYS A N 1
ATOM 1230 C CA . LYS A 1 185 ? 49.753 -35.070 -21.609 1.00 28.40 161 LYS A CA 1
ATOM 1231 C C . LYS A 1 185 ? 49.538 -33.568 -21.326 1.00 29.35 161 LYS A C 1
ATOM 1232 O O . LYS A 1 185 ? 49.110 -32.813 -22.219 1.00 28.78 161 LYS A O 1
ATOM 1238 N N . ARG A 1 186 ? 49.860 -33.146 -20.107 1.00 29.39 162 ARG A N 1
ATOM 1239 C CA . ARG A 1 186 ? 49.519 -31.803 -19.658 1.00 30.65 162 ARG A CA 1
ATOM 1240 C C . ARG A 1 186 ? 50.040 -30.693 -20.547 1.00 29.92 162 ARG A C 1
ATOM 1241 O O . ARG A 1 186 ? 51.096 -30.820 -21.148 1.00 30.81 162 ARG A O 1
ATOM 1249 N N . PRO A 1 187 ? 49.432 -29.523 -20.404 1.00 29.16 163 PRO A N 1
ATOM 1250 C CA . PRO A 1 187 ? 48.450 -28.842 -21.206 1.00 27.60 163 PRO A CA 1
ATOM 1251 C C . PRO A 1 187 ? 47.841 -29.866 -22.155 1.00 26.15 163 PRO A C 1
ATOM 1252 O O . PRO A 1 187 ? 48.392 -30.126 -23.216 1.00 26.07 163 PRO A O 1
ATOM 1256 N N . MET A 1 188 ? 46.731 -30.473 -21.747 1.00 24.44 164 MET A N 1
ATOM 1257 C CA . MET A 1 188 ? 45.979 -31.310 -22.667 1.00 24.02 164 MET A CA 1
ATOM 1258 C C . MET A 1 188 ? 45.640 -30.432 -23.857 1.00 23.23 164 MET A C 1
ATOM 1259 O O . MET A 1 188 ? 45.578 -29.204 -23.730 1.00 23.43 164 MET A O 1
ATOM 1264 N N . GLY A 1 189 ? 45.426 -31.037 -25.015 1.00 21.43 165 GLY A N 1
ATOM 1265 C CA . GLY A 1 189 ? 44.976 -30.269 -26.146 1.00 20.11 165 GLY A CA 1
ATOM 1266 C C . GLY A 1 189 ? 44.909 -31.141 -27.365 1.00 19.45 165 GLY A C 1
ATOM 1267 O O . GLY A 1 189 ? 45.026 -32.361 -27.262 1.00 20.54 165 GLY A O 1
ATOM 1268 N N . PRO A 1 190 ? 44.721 -30.516 -28.530 1.00 17.92 166 PRO A N 1
ATOM 1269 C CA . PRO A 1 190 ? 44.618 -31.211 -29.791 1.00 17.16 166 PRO A CA 1
ATOM 1270 C C . PRO A 1 190 ? 45.974 -31.684 -30.321 1.00 17.16 166 PRO A C 1
ATOM 1271 O O . PRO A 1 190 ? 47.019 -31.078 -30.049 1.00 16.93 166 PRO A O 1
ATOM 1275 N N . VAL A 1 191 ? 45.946 -32.790 -31.054 1.00 16.42 167 VAL A N 1
ATOM 1276 C CA . VAL A 1 191 ? 47.101 -33.263 -31.779 1.00 15.55 167 VAL A CA 1
ATOM 1277 C C . VAL A 1 191 ? 46.596 -33.593 -33.179 1.00 15.55 167 VAL A C 1
ATOM 1278 O O . VAL A 1 191 ? 45.373 -33.750 -33.394 1.00 15.69 167 VAL A O 1
ATOM 1282 N N . HIS A 1 192 ? 47.508 -33.686 -34.134 1.00 15.67 168 HIS A N 1
ATOM 1283 C CA . HIS A 1 192 ? 47.117 -33.854 -35.532 1.00 16.37 168 HIS A CA 1
ATOM 1284 C C . HIS A 1 192 ? 47.936 -34.952 -36.195 1.00 15.86 168 HIS A C 1
ATOM 1285 O O . HIS A 1 192 ? 49.164 -34.898 -36.195 1.00 15.91 168 HIS A O 1
ATOM 1292 N N . VAL A 1 193 ? 47.267 -35.951 -36.757 1.00 15.82 169 VAL A N 1
ATOM 1293 C CA . VAL A 1 193 ? 47.966 -36.909 -37.594 1.00 15.50 169 VAL A CA 1
ATOM 1294 C C . VAL A 1 193 ? 47.407 -36.790 -39.009 1.00 15.40 169 VAL A C 1
ATOM 1295 O O . VAL A 1 193 ? 46.204 -36.962 -39.234 1.00 14.70 169 VAL A O 1
ATOM 1299 N N . ASN A 1 194 ? 48.276 -36.480 -39.960 1.00 15.41 170 ASN A N 1
ATOM 1300 C CA . ASN A 1 194 ? 47.840 -36.363 -41.344 1.00 16.35 170 ASN A CA 1
ATOM 1301 C C . ASN A 1 194 ? 48.088 -37.705 -41.989 1.00 16.62 170 ASN A C 1
ATOM 1302 O O . ASN A 1 194 ? 49.207 -38.222 -41.941 1.00 16.58 170 ASN A O 1
ATOM 1307 N N . VAL A 1 195 ? 47.053 -38.285 -42.577 1.00 17.04 171 VAL A N 1
ATOM 1308 C CA . VAL A 1 195 ? 47.145 -39.674 -42.998 1.00 17.73 171 VAL A CA 1
ATOM 1309 C C . VAL A 1 195 ? 47.059 -39.866 -44.522 1.00 18.70 171 VAL A C 1
ATOM 1310 O O . VAL A 1 195 ? 45.962 -40.008 -45.073 1.00 19.18 171 VAL A O 1
ATOM 1314 N N . PRO A 1 196 ? 48.210 -39.876 -45.210 1.00 19.16 172 PRO A N 1
ATOM 1315 C CA . PRO A 1 196 ? 48.194 -40.105 -46.659 1.00 20.22 172 PRO A CA 1
ATOM 1316 C C . PRO A 1 196 ? 47.764 -41.522 -47.000 1.00 21.63 172 PRO A C 1
ATOM 1317 O O . PRO A 1 196 ? 48.239 -42.481 -46.373 1.00 21.58 172 PRO A O 1
ATOM 1321 N N . LEU A 1 197 ? 46.875 -41.651 -47.988 1.00 22.33 173 LEU A N 1
ATOM 1322 C CA . LEU A 1 197 ? 46.286 -42.942 -48.324 1.00 22.89 173 LEU A CA 1
ATOM 1323 C C . LEU A 1 197 ? 46.254 -43.166 -49.829 1.00 23.64 173 LEU A C 1
ATOM 1324 O O . LEU A 1 197 ? 45.872 -42.286 -50.601 1.00 23.60 173 LEU A O 1
ATOM 1329 N N . ARG A 1 198 ? 46.654 -44.355 -50.247 1.00 24.68 174 ARG A N 1
ATOM 1330 C CA . ARG A 1 198 ? 46.683 -44.675 -51.668 1.00 26.28 174 ARG A CA 1
ATOM 1331 C C . ARG A 1 198 ? 45.489 -45.524 -52.097 1.00 27.07 174 ARG A C 1
ATOM 1332 O O . ARG A 1 198 ? 45.065 -46.437 -51.397 1.00 26.24 174 ARG A O 1
ATOM 1340 N N . GLU A 1 199 ? 44.960 -45.202 -53.267 1.00 28.93 175 GLU A N 1
ATOM 1341 C CA . GLU A 1 199 ? 43.805 -45.891 -53.825 1.00 30.33 175 GLU A CA 1
ATOM 1342 C C . GLU A 1 199 ? 44.046 -47.329 -54.211 1.00 30.17 175 GLU A C 1
ATOM 1343 O O . GLU A 1 199 ? 45.012 -47.614 -54.903 1.00 30.92 175 GLU A O 1
ATOM 1349 N N . PRO A 1 200 ? 43.399 -48.209 -53.465 1.00 29.67 176 PRO A N 1
ATOM 1350 C CA . PRO A 1 200 ? 42.143 -48.935 -53.413 1.00 28.69 176 PRO A CA 1
ATOM 1351 C C . PRO A 1 200 ? 41.908 -48.554 -51.939 1.00 27.03 176 PRO A C 1
ATOM 1352 O O . PRO A 1 200 ? 42.761 -48.838 -51.107 1.00 26.32 176 PRO A O 1
ATOM 1356 N N . LEU A 1 201 ? 40.849 -47.817 -51.633 1.00 25.67 177 LEU A N 1
ATOM 1357 C CA . LEU A 1 201 ? 40.715 -47.237 -50.294 1.00 24.88 177 LEU A CA 1
ATOM 1358 C C . LEU A 1 201 ? 39.974 -48.128 -49.320 1.00 25.02 177 LEU A C 1
ATOM 1359 O O . LEU A 1 201 ? 40.148 -48.026 -48.110 1.00 24.86 177 LEU A O 1
ATOM 1364 N N . MET A 1 202 ? 39.144 -49.010 -49.850 1.00 26.07 178 MET A N 1
ATOM 1365 C CA . MET A 1 202 ? 38.284 -49.813 -49.001 1.00 27.05 178 MET A CA 1
ATOM 1366 C C . MET A 1 202 ? 39.095 -50.928 -48.328 1.00 26.28 178 MET A C 1
ATOM 1367 O O . MET A 1 202 ? 39.729 -51.731 -49.015 1.00 26.46 178 MET A O 1
ATOM 1372 N N . PRO A 1 203 ? 39.106 -50.951 -46.979 1.00 25.42 179 PRO A N 1
ATOM 1373 C CA . PRO A 1 203 ? 39.770 -52.016 -46.230 1.00 25.43 179 PRO A CA 1
ATOM 1374 C C . PRO A 1 203 ? 38.978 -53.310 -46.330 1.00 25.53 179 PRO A C 1
ATOM 1375 O O . PRO A 1 203 ? 37.764 -53.270 -46.495 1.00 24.76 179 PRO A O 1
ATOM 1379 N N . ASP A 1 204 ? 39.651 -54.451 -46.224 1.00 26.69 180 ASP A N 1
ATOM 1380 C CA . ASP A 1 204 ? 38.949 -55.753 -46.245 1.00 27.14 180 ASP A CA 1
ATOM 1381 C C . ASP A 1 204 ? 38.459 -56.124 -44.860 1.00 26.90 180 ASP A C 1
ATOM 1382 O O . ASP A 1 204 ? 39.238 -56.577 -44.029 1.00 26.81 180 ASP A O 1
ATOM 1387 N N . LEU A 1 205 ? 37.168 -55.942 -44.614 1.00 27.09 181 LEU A N 1
ATOM 1388 C CA . LEU A 1 205 ? 36.619 -56.136 -43.279 1.00 27.17 181 LEU A CA 1
ATOM 1389 C C . LEU A 1 205 ? 36.550 -57.624 -42.888 1.00 27.54 181 LEU A C 1
ATOM 1390 O O . LEU A 1 205 ? 36.367 -57.960 -41.711 1.00 26.43 181 LEU A O 1
ATOM 1395 N N . SER A 1 206 ? 36.717 -58.507 -43.869 1.00 27.61 182 SER A N 1
ATOM 1396 C CA . SER A 1 206 ? 36.672 -59.946 -43.597 1.00 28.48 182 SER A CA 1
ATOM 1397 C C . SER A 1 206 ? 38.060 -60.530 -43.322 1.00 28.71 182 SER A C 1
ATOM 1398 O O . SER A 1 206 ? 38.218 -61.738 -43.303 1.00 29.02 182 SER A O 1
ATOM 1401 N N . ASP A 1 207 ? 39.066 -59.687 -43.130 1.00 28.18 183 ASP A N 1
ATOM 1402 C CA . ASP A 1 207 ? 40.416 -60.203 -42.929 1.00 28.41 183 ASP A CA 1
ATOM 1403 C C . ASP A 1 207 ? 41.038 -59.682 -41.631 1.00 27.65 183 ASP A C 1
ATOM 1404 O O . ASP A 1 207 ? 42.214 -59.336 -41.592 1.00 27.44 183 ASP A O 1
ATOM 1409 N N . GLU A 1 208 ? 40.233 -59.630 -40.576 1.00 27.15 184 GLU A N 1
ATOM 1410 C CA . GLU A 1 208 ? 40.685 -59.176 -39.258 1.00 26.87 184 GLU A CA 1
ATOM 1411 C C . GLU A 1 208 ? 41.589 -57.939 -39.302 1.00 25.80 184 GLU A C 1
ATOM 1412 O O . GLU A 1 208 ? 42.770 -57.996 -38.934 1.00 26.08 184 GLU A O 1
ATOM 1418 N N . PRO A 1 209 ? 41.037 -56.813 -39.759 1.00 24.75 185 PRO A N 1
ATOM 1419 C CA . PRO A 1 209 ? 41.794 -55.557 -39.809 1.00 23.47 185 PRO A CA 1
ATOM 1420 C C . PRO A 1 209 ? 42.404 -55.158 -38.465 1.00 22.48 185 PRO A C 1
ATOM 1421 O O . PRO A 1 209 ? 43.439 -54.499 -38.440 1.00 22.04 185 PRO A O 1
ATOM 1425 N N . PHE A 1 210 ? 41.790 -55.580 -37.362 1.00 21.83 186 PHE A N 1
ATOM 1426 C CA . PHE A 1 210 ? 42.223 -55.167 -36.016 1.00 21.31 186 PHE A CA 1
ATOM 1427 C C . PHE A 1 210 ? 43.173 -56.136 -35.331 1.00 21.93 186 PHE A C 1
ATOM 1428 O O . PHE A 1 210 ? 43.452 -55.981 -34.134 1.00 21.35 186 PHE A O 1
ATOM 1436 N N . GLY A 1 211 ? 43.650 -57.137 -36.073 1.00 22.26 187 GLY A N 1
ATOM 1437 C CA . GLY A 1 211 ? 44.570 -58.125 -35.519 1.00 22.47 187 GLY A CA 1
ATOM 1438 C C . GLY A 1 211 ? 45.762 -57.541 -34.788 1.00 22.64 187 GLY A C 1
ATOM 1439 O O . GLY A 1 211 ? 46.422 -56.628 -35.296 1.00 22.83 187 GLY A O 1
ATOM 1440 N N . ARG A 1 212 ? 46.033 -58.074 -33.594 1.00 22.85 188 ARG A N 1
ATOM 1441 C CA . ARG A 1 212 ? 47.105 -57.613 -32.723 1.00 23.58 188 ARG A CA 1
ATOM 1442 C C . ARG A 1 212 ? 48.316 -58.529 -32.735 1.00 24.94 188 ARG A C 1
ATOM 1443 O O . ARG A 1 212 ? 48.216 -59.680 -33.136 1.00 25.55 188 ARG A O 1
ATOM 1451 N N . MET A 1 213 ? 49.454 -58.026 -32.265 1.00 26.42 189 MET A N 1
ATOM 1452 C CA . MET A 1 213 ? 50.654 -58.845 -32.113 1.00 28.43 189 MET A CA 1
ATOM 1453 C C . MET A 1 213 ? 50.848 -59.149 -30.626 1.00 29.19 189 MET A C 1
ATOM 1454 O O . MET A 1 213 ? 51.589 -60.052 -30.268 1.00 29.88 189 MET A O 1
ATOM 1459 N N . ARG A 1 214 ? 50.170 -58.389 -29.766 1.00 29.99 190 ARG A N 1
ATOM 1460 C CA . ARG A 1 214 ? 50.275 -58.524 -28.298 1.00 30.10 190 ARG A CA 1
ATOM 1461 C C . ARG A 1 214 ? 48.872 -58.722 -27.726 1.00 30.77 190 ARG A C 1
ATOM 1462 O O . ARG A 1 214 ? 47.876 -58.593 -28.436 1.00 30.35 190 ARG A O 1
ATOM 1470 N N . THR A 1 215 ? 48.796 -59.047 -26.442 1.00 31.46 191 THR A N 1
ATOM 1471 C CA . THR A 1 215 ? 47.525 -59.085 -25.752 1.00 31.12 191 THR A CA 1
ATOM 1472 C C . THR A 1 215 ? 47.394 -57.707 -25.160 1.00 30.95 191 THR A C 1
ATOM 1473 O O . THR A 1 215 ? 48.252 -57.295 -24.391 1.00 31.53 191 THR A O 1
ATOM 1477 N N . GLY A 1 216 ? 46.353 -56.973 -25.530 1.00 30.48 192 GLY A N 1
ATOM 1478 C CA . GLY A 1 216 ? 46.178 -55.623 -24.972 1.00 30.65 192 GLY A CA 1
ATOM 1479 C C . GLY A 1 216 ? 47.012 -54.549 -25.658 1.00 30.37 192 GLY A C 1
ATOM 1480 O O . GLY A 1 216 ? 47.476 -54.737 -26.783 1.00 29.42 192 GLY A O 1
ATOM 1481 N N . ARG A 1 217 ? 47.205 -53.425 -24.966 1.00 30.94 193 ARG A N 1
ATOM 1482 C CA . ARG A 1 217 ? 47.907 -52.273 -25.522 1.00 31.43 193 ARG A CA 1
ATOM 1483 C C . ARG A 1 217 ? 49.275 -52.635 -26.072 1.00 30.85 193 ARG A C 1
ATOM 1484 O O . ARG A 1 217 ? 50.042 -53.359 -25.423 1.00 31.12 193 ARG A O 1
ATOM 1492 N N . HIS A 1 218 ? 49.596 -52.100 -27.243 1.00 29.36 194 HIS A N 1
ATOM 1493 C CA . HIS A 1 218 ? 50.966 -52.146 -27.734 1.00 28.90 194 HIS A CA 1
ATOM 1494 C C . HIS A 1 218 ? 51.945 -51.437 -26.790 1.00 28.70 194 HIS A C 1
ATOM 1495 O O . HIS A 1 218 ? 52.881 -52.049 -26.307 1.00 29.56 194 HIS A O 1
ATOM 1502 N N . VAL A 1 219 ? 51.741 -50.141 -26.551 1.00 29.56 195 VAL A N 1
ATOM 1503 C CA . VAL A 1 219 ? 52.471 -49.388 -25.528 1.00 29.43 195 VAL A CA 1
ATOM 1504 C C . VAL A 1 219 ? 51.428 -48.754 -24.651 1.00 30.24 195 VAL A C 1
ATOM 1505 O O . VAL A 1 219 ? 50.464 -48.192 -25.156 1.00 30.57 195 VAL A O 1
ATOM 1509 N N . SER A 1 220 ? 51.621 -48.790 -23.345 1.00 31.05 196 SER A N 1
ATOM 1510 C CA . SER A 1 220 ? 50.762 -48.018 -22.478 1.00 31.79 196 SER A CA 1
ATOM 1511 C C . SER A 1 220 ? 51.547 -46.812 -21.995 1.00 31.89 196 SER A C 1
ATOM 1512 O O . SER A 1 220 ? 52.714 -46.918 -21.646 1.00 31.23 196 SER A O 1
ATOM 1515 N N . VAL A 1 221 ? 50.893 -45.660 -22.005 1.00 32.62 197 VAL A N 1
ATOM 1516 C CA . VAL A 1 221 ? 51.528 -44.398 -21.675 1.00 33.32 197 VAL A CA 1
ATOM 1517 C C . VAL A 1 221 ? 51.033 -43.971 -20.311 1.00 34.27 197 VAL A C 1
ATOM 1518 O O . VAL A 1 221 ? 49.845 -43.803 -20.124 1.00 34.08 197 VAL A O 1
ATOM 1522 N N . LYS A 1 222 ? 51.935 -43.820 -19.351 1.00 36.14 198 LYS A N 1
ATOM 1523 C CA . LYS A 1 222 ? 51.537 -43.375 -18.018 1.00 38.36 198 LYS A CA 1
ATOM 1524 C C . LYS A 1 222 ? 52.017 -41.959 -17.787 1.00 39.70 198 LYS A C 1
ATOM 1525 O O . LYS A 1 222 ? 53.196 -41.738 -17.536 1.00 39.50 198 LYS A O 1
ATOM 1531 N N . THR A 1 223 ? 51.117 -40.991 -17.916 1.00 41.83 199 THR A N 1
ATOM 1532 C CA . THR A 1 223 ? 51.464 -39.615 -17.580 1.00 43.74 199 THR A CA 1
ATOM 1533 C C . THR A 1 223 ? 51.327 -39.514 -16.072 1.00 44.56 199 THR A C 1
ATOM 1534 O O . THR A 1 223 ? 50.706 -40.370 -15.431 1.00 45.23 199 THR A O 1
ATOM 1538 N N . GLY A 1 224 ? 51.933 -38.499 -15.483 1.00 45.17 200 GLY A N 1
ATOM 1539 C CA . GLY A 1 224 ? 51.819 -38.352 -14.039 1.00 45.27 200 GLY A CA 1
ATOM 1540 C C . GLY A 1 224 ? 51.332 -36.968 -13.688 1.00 45.21 200 GLY A C 1
ATOM 1541 O O . GLY A 1 224 ? 50.639 -36.318 -14.479 1.00 45.36 200 GLY A O 1
ATOM 1542 N N . THR A 1 225 ? 51.723 -36.506 -12.508 1.00 44.79 201 THR A N 1
ATOM 1543 C CA . THR A 1 225 ? 51.294 -35.208 -12.016 1.00 44.33 201 THR A CA 1
ATOM 1544 C C . THR A 1 225 ? 52.525 -34.437 -11.555 1.00 43.58 201 THR A C 1
ATOM 1545 O O . THR A 1 225 ? 53.542 -35.036 -11.244 1.00 42.84 201 THR A O 1
ATOM 1549 N N . GLN A 1 226 ? 52.448 -33.113 -11.550 1.00 43.81 202 GLN A N 1
ATOM 1550 C CA . GLN A 1 226 ? 53.592 -32.304 -11.175 1.00 44.65 202 GLN A CA 1
ATOM 1551 C C . GLN A 1 226 ? 53.482 -31.815 -9.736 1.00 45.04 202 GLN A C 1
ATOM 1552 O O . GLN A 1 226 ? 52.419 -31.410 -9.282 1.00 44.73 202 GLN A O 1
ATOM 1558 N N . SER A 1 227 ? 54.599 -31.865 -9.027 1.00 45.92 203 SER A N 1
ATOM 1559 C CA . SER A 1 227 ? 54.653 -31.462 -7.638 1.00 47.52 203 SER A CA 1
ATOM 1560 C C . SER A 1 227 ? 55.841 -30.545 -7.414 1.00 48.72 203 SER A C 1
ATOM 1561 O O . SER A 1 227 ? 56.901 -30.722 -8.020 1.00 48.81 203 SER A O 1
ATOM 1564 N N . VAL A 1 228 ? 55.646 -29.566 -6.539 1.00 49.74 204 VAL A N 1
ATOM 1565 C CA . VAL A 1 228 ? 56.732 -28.788 -5.979 1.00 50.76 204 VAL A CA 1
ATOM 1566 C C . VAL A 1 228 ? 56.879 -29.265 -4.531 1.00 51.43 204 VAL A C 1
ATOM 1567 O O . VAL A 1 228 ? 55.875 -29.472 -3.840 1.00 51.18 204 VAL A O 1
ATOM 1571 N N . ASP A 1 229 ? 58.116 -29.478 -4.083 1.00 52.49 205 ASP A N 1
ATOM 1572 C CA . ASP A 1 229 ? 58.346 -30.019 -2.740 1.00 53.56 205 ASP A CA 1
ATOM 1573 C C . ASP A 1 229 ? 58.144 -28.979 -1.647 1.00 54.02 205 ASP A C 1
ATOM 1574 O O . ASP A 1 229 ? 58.123 -27.775 -1.920 1.00 53.94 205 ASP A O 1
ATOM 1579 N N . ARG A 1 230 ? 57.986 -29.462 -0.416 1.00 54.68 206 ARG A N 1
ATOM 1580 C CA . ARG A 1 230 ? 57.813 -28.614 0.761 1.00 54.92 206 ARG A CA 1
ATOM 1581 C C . ARG A 1 230 ? 58.773 -27.425 0.763 1.00 54.49 206 ARG A C 1
ATOM 1582 O O . ARG A 1 230 ? 58.364 -26.288 0.977 1.00 54.48 206 ARG A O 1
ATOM 1590 N N . GLU A 1 231 ? 60.045 -27.695 0.500 1.00 54.15 207 GLU A N 1
ATOM 1591 C CA . GLU A 1 231 ? 61.096 -26.699 0.660 1.00 53.94 207 GLU A CA 1
ATOM 1592 C C . GLU A 1 231 ? 61.017 -25.508 -0.290 1.00 53.20 207 GLU A C 1
ATOM 1593 O O . GLU A 1 231 ? 61.231 -24.372 0.131 1.00 53.40 207 GLU A O 1
ATOM 1599 N N . SER A 1 232 ? 60.735 -25.740 -1.567 1.00 52.05 208 SER A N 1
ATOM 1600 C CA . SER A 1 232 ? 60.620 -24.605 -2.487 1.00 51.19 208 SER A CA 1
ATOM 1601 C C . SER A 1 232 ? 59.268 -23.889 -2.370 1.00 50.34 208 SER A C 1
ATOM 1602 O O . SER A 1 232 ? 59.027 -22.877 -3.034 1.00 49.88 208 SER A O 1
ATOM 1605 N N . LEU A 1 233 ? 58.398 -24.415 -1.512 1.00 49.50 209 LEU A N 1
ATOM 1606 C CA . LEU A 1 233 ? 57.132 -23.759 -1.203 1.00 48.75 209 LEU A CA 1
ATOM 1607 C C . LEU A 1 233 ? 57.237 -22.860 0.028 1.00 48.62 209 LEU A C 1
ATOM 1608 O O . LEU A 1 233 ? 56.304 -22.114 0.327 1.00 48.79 209 LEU A O 1
ATOM 1613 N N . SER A 1 234 ? 58.375 -22.935 0.726 1.00 48.05 210 SER A N 1
ATOM 1614 C CA . SER A 1 234 ? 58.639 -22.144 1.939 1.00 47.70 210 SER A CA 1
ATOM 1615 C C . SER A 1 234 ? 58.200 -20.678 1.876 1.00 47.47 210 SER A C 1
ATOM 1616 O O . SER A 1 234 ? 57.399 -20.233 2.695 1.00 47.02 210 SER A O 1
ATOM 1619 N N . ASP A 1 235 ? 58.732 -19.920 0.922 1.00 47.27 211 ASP A N 1
ATOM 1620 C CA . ASP A 1 235 ? 58.414 -18.497 0.865 1.00 47.35 211 ASP A CA 1
ATOM 1621 C C . ASP A 1 235 ? 56.909 -18.249 0.795 1.00 46.56 211 ASP A C 1
ATOM 1622 O O . ASP A 1 235 ? 56.378 -17.385 1.496 1.00 46.29 211 ASP A O 1
ATOM 1627 N N . VAL A 1 236 ? 56.227 -19.024 -0.041 1.00 45.42 212 VAL A N 1
ATOM 1628 C CA . VAL A 1 236 ? 54.811 -18.817 -0.271 1.00 44.39 212 VAL A CA 1
ATOM 1629 C C . VAL A 1 236 ? 54.004 -19.252 0.947 1.00 43.90 212 VAL A C 1
ATOM 1630 O O . VAL A 1 236 ? 53.046 -18.583 1.339 1.00 43.68 212 VAL A O 1
ATOM 1634 N N . ALA A 1 237 ? 54.407 -20.367 1.547 1.00 43.20 213 ALA A N 1
ATOM 1635 C CA . ALA A 1 237 ? 53.773 -20.845 2.766 1.00 42.98 213 ALA A CA 1
ATOM 1636 C C . ALA A 1 237 ? 53.928 -19.812 3.883 1.00 42.90 213 ALA A C 1
ATOM 1637 O O . ALA A 1 237 ? 52.971 -19.510 4.597 1.00 42.30 213 ALA A O 1
ATOM 1639 N N . GLU A 1 238 ? 55.142 -19.278 4.016 1.00 43.24 214 GLU A N 1
ATOM 1640 C CA . GLU A 1 238 ? 55.456 -18.288 5.043 1.00 43.67 214 GLU A CA 1
ATOM 1641 C C . GLU A 1 238 ? 54.619 -17.037 4.879 1.00 43.42 214 GLU A C 1
ATOM 1642 O O . GLU A 1 238 ? 54.052 -16.555 5.850 1.00 43.96 214 GLU A O 1
ATOM 1648 N N . MET A 1 239 ? 54.533 -16.516 3.657 1.00 42.97 215 MET A N 1
ATOM 1649 C CA . MET A 1 239 ? 53.738 -15.315 3.425 1.00 42.49 215 MET A CA 1
ATOM 1650 C C . MET A 1 239 ? 52.243 -15.566 3.631 1.00 41.53 215 MET A C 1
ATOM 1651 O O . MET A 1 239 ? 51.518 -14.655 4.034 1.00 41.47 215 MET A O 1
ATOM 1656 N N . LEU A 1 240 ? 51.785 -16.794 3.381 1.00 40.25 216 LEU A N 1
ATOM 1657 C CA . LEU A 1 240 ? 50.367 -17.111 3.554 1.00 39.19 216 LEU A CA 1
ATOM 1658 C C . LEU A 1 240 ? 50.005 -17.296 5.033 1.00 39.39 216 LEU A C 1
ATOM 1659 O O . LEU A 1 240 ? 48.942 -16.861 5.476 1.00 39.21 216 LEU A O 1
ATOM 1664 N N . ALA A 1 241 ? 50.879 -17.939 5.796 1.00 39.51 217 ALA A N 1
ATOM 1665 C CA . ALA A 1 241 ? 50.688 -17.999 7.235 1.00 40.28 217 ALA A CA 1
ATOM 1666 C C . ALA A 1 241 ? 50.609 -16.579 7.812 1.00 41.30 217 ALA A C 1
ATOM 1667 O O . ALA A 1 241 ? 49.798 -16.315 8.688 1.00 41.18 217 ALA A O 1
ATOM 1669 N N . GLU A 1 242 ? 51.441 -15.666 7.310 1.00 42.11 218 GLU A N 1
ATOM 1670 C CA . GLU A 1 242 ? 51.512 -14.314 7.862 1.00 43.00 218 GLU A CA 1
ATOM 1671 C C . GLU A 1 242 ? 50.464 -13.350 7.306 1.00 42.39 218 GLU A C 1
ATOM 1672 O O . GLU A 1 242 ? 50.098 -12.390 7.968 1.00 42.62 218 GLU A O 1
ATOM 1678 N N . ALA A 1 243 ? 49.981 -13.578 6.091 1.00 41.36 219 ALA A N 1
ATOM 1679 C CA . ALA A 1 243 ? 49.022 -12.633 5.527 1.00 40.46 219 ALA A CA 1
ATOM 1680 C C . ALA A 1 243 ? 47.608 -12.910 6.016 1.00 39.74 219 ALA A C 1
ATOM 1681 O O . ALA A 1 243 ? 46.990 -13.917 5.654 1.00 39.60 219 ALA A O 1
ATOM 1683 N N . GLU A 1 244 ? 47.105 -12.015 6.856 1.00 38.81 220 GLU A N 1
ATOM 1684 C CA . GLU A 1 244 ? 45.709 -12.054 7.219 1.00 38.16 220 GLU A CA 1
ATOM 1685 C C . GLU A 1 244 ? 44.826 -11.778 5.997 1.00 37.15 220 GLU A C 1
ATOM 1686 O O . GLU A 1 244 ? 43.919 -12.553 5.687 1.00 37.03 220 GLU A O 1
ATOM 1692 N N . LYS A 1 245 ? 45.101 -10.678 5.301 1.00 35.69 221 LYS A N 1
ATOM 1693 C CA . LYS A 1 245 ? 44.248 -10.251 4.203 1.00 34.90 221 LYS A CA 1
ATOM 1694 C C . LYS A 1 245 ? 44.592 -10.920 2.854 1.00 34.07 221 LYS A C 1
ATOM 1695 O O . LYS A 1 245 ? 45.256 -10.325 2.011 1.00 33.85 221 LYS A O 1
ATOM 1701 N N . GLY A 1 246 ? 44.121 -12.142 2.649 1.00 32.60 222 GLY A N 1
ATOM 1702 C CA . GLY A 1 246 ? 44.346 -12.825 1.386 1.00 31.91 222 GLY A CA 1
ATOM 1703 C C . GLY A 1 246 ? 43.060 -13.160 0.662 1.00 31.06 222 GLY A C 1
ATOM 1704 O O . GLY A 1 246 ? 41.987 -13.190 1.260 1.00 31.03 222 GLY A O 1
ATOM 1705 N N . MET A 1 247 ? 43.154 -13.375 -0.643 1.00 30.35 223 MET A N 1
ATOM 1706 C CA . MET A 1 247 ? 42.000 -13.837 -1.372 1.00 29.76 223 MET A CA 1
ATOM 1707 C C . MET A 1 247 ? 42.354 -14.923 -2.376 1.00 29.47 223 MET A C 1
ATOM 1708 O O . MET A 1 247 ? 43.426 -14.912 -2.974 1.00 29.50 223 MET A O 1
ATOM 1713 N N . ILE A 1 248 ? 41.460 -15.883 -2.526 1.00 28.50 224 ILE A N 1
ATOM 1714 C CA . ILE A 1 248 ? 41.632 -16.893 -3.539 1.00 28.18 224 ILE A CA 1
ATOM 1715 C C . ILE A 1 248 ? 40.733 -16.558 -4.714 1.00 28.11 224 ILE A C 1
ATOM 1716 O O . ILE A 1 248 ? 39.568 -16.215 -4.538 1.00 28.32 224 ILE A O 1
ATOM 1721 N N . VAL A 1 249 ? 41.300 -16.633 -5.909 1.00 28.07 225 VAL A N 1
ATOM 1722 C CA . VAL A 1 249 ? 40.549 -16.431 -7.126 1.00 28.63 225 VAL A CA 1
ATOM 1723 C C . VAL A 1 249 ? 40.551 -17.723 -7.942 1.00 28.94 225 VAL A C 1
ATOM 1724 O O . VAL A 1 249 ? 41.591 -18.237 -8.346 1.00 28.69 225 VAL A O 1
ATOM 1728 N N . CYS A 1 250 ? 39.369 -18.246 -8.178 1.00 29.52 226 CYS A N 1
ATOM 1729 C CA . CYS A 1 250 ? 39.259 -19.542 -8.778 1.00 30.65 226 CYS A CA 1
ATOM 1730 C C . CYS A 1 250 ? 38.501 -19.460 -10.101 1.00 30.42 226 CYS A C 1
ATOM 1731 O O . CYS A 1 250 ? 37.317 -19.133 -10.130 1.00 29.99 226 CYS A O 1
ATOM 1734 N N . GLY A 1 251 ? 39.202 -19.734 -11.196 1.00 30.43 227 GLY A N 1
ATOM 1735 C CA . GLY A 1 251 ? 38.577 -19.810 -12.509 1.00 30.46 227 GLY A CA 1
ATOM 1736 C C . GLY A 1 251 ? 38.164 -21.244 -12.798 1.00 30.83 227 GLY A C 1
ATOM 1737 O O . GLY A 1 251 ? 38.070 -22.060 -11.878 1.00 30.01 227 GLY A O 1
ATOM 1738 N N . GLU A 1 252 ? 37.931 -21.547 -14.074 1.00 31.62 228 GLU A N 1
ATOM 1739 C CA . GLU A 1 252 ? 37.486 -22.877 -14.512 1.00 33.22 228 GLU A CA 1
ATOM 1740 C C . GLU A 1 252 ? 38.207 -24.015 -13.796 1.00 33.65 228 GLU A C 1
ATOM 1741 O O . GLU A 1 252 ? 39.427 -24.114 -13.856 1.00 33.55 228 GLU A O 1
ATOM 1747 N N . LEU A 1 253 ? 37.443 -24.862 -13.115 1.00 34.66 229 LEU A N 1
ATOM 1748 C CA . LEU A 1 253 ? 37.978 -26.068 -12.485 1.00 36.37 229 LEU A CA 1
ATOM 1749 C C . LEU A 1 253 ? 37.320 -27.313 -13.059 1.00 37.36 229 LEU A C 1
ATOM 1750 O O . LEU A 1 253 ? 36.195 -27.253 -13.546 1.00 37.85 229 LEU A O 1
ATOM 1755 N N . HIS A 1 254 ? 37.993 -28.453 -12.972 1.00 38.75 230 HIS A N 1
ATOM 1756 C CA . HIS A 1 254 ? 37.372 -29.708 -13.397 1.00 39.79 230 HIS A CA 1
ATOM 1757 C C . HIS A 1 254 ? 37.513 -30.796 -12.351 1.00 39.60 230 HIS A C 1
ATOM 1758 O O . HIS A 1 254 ? 36.592 -31.566 -12.114 1.00 40.38 230 HIS A O 1
ATOM 1765 N N . SER A 1 255 ? 38.665 -30.846 -11.712 1.00 39.35 231 SER A N 1
ATOM 1766 C CA . SER A 1 255 ? 38.938 -31.867 -10.716 1.00 39.29 231 SER A CA 1
ATOM 1767 C C . SER A 1 255 ? 38.076 -31.708 -9.452 1.00 38.88 231 SER A C 1
ATOM 1768 O O . SER A 1 255 ? 37.994 -30.616 -8.873 1.00 37.91 231 SER A O 1
ATOM 1771 N N . ASP A 1 256 ? 37.439 -32.800 -9.028 1.00 38.90 232 ASP A N 1
ATOM 1772 C CA . ASP A 1 256 ? 36.659 -32.807 -7.780 1.00 39.06 232 ASP A CA 1
ATOM 1773 C C . ASP A 1 256 ? 37.574 -32.741 -6.559 1.00 37.90 232 ASP A C 1
ATOM 1774 O O . ASP A 1 256 ? 37.244 -32.107 -5.549 1.00 37.20 232 ASP A O 1
ATOM 1779 N N . ALA A 1 257 ? 38.718 -33.408 -6.667 1.00 36.83 233 ALA A N 1
ATOM 1780 C CA . ALA A 1 257 ? 39.732 -33.356 -5.633 1.00 36.04 233 ALA A CA 1
ATOM 1781 C C . ALA A 1 257 ? 40.212 -31.917 -5.478 1.00 35.81 233 ALA A C 1
ATOM 1782 O O . ALA A 1 257 ? 40.404 -31.438 -4.355 1.00 35.59 233 ALA A O 1
ATOM 1784 N N . ASP A 1 258 ? 40.390 -31.223 -6.602 1.00 35.19 234 ASP A N 1
ATOM 1785 C CA . ASP A 1 258 ? 40.886 -29.849 -6.555 1.00 34.95 234 ASP A CA 1
ATOM 1786 C C . ASP A 1 258 ? 39.890 -28.923 -5.844 1.00 34.03 234 ASP A C 1
ATOM 1787 O O . ASP A 1 258 ? 40.263 -28.203 -4.926 1.00 33.01 234 ASP A O 1
ATOM 1792 N N . LYS A 1 259 ? 38.624 -28.979 -6.248 1.00 33.97 235 LYS A N 1
ATOM 1793 C CA . LYS A 1 259 ? 37.567 -28.235 -5.576 1.00 34.16 235 LYS A CA 1
ATOM 1794 C C . LYS A 1 259 ? 37.606 -28.460 -4.072 1.00 34.18 235 LYS A C 1
ATOM 1795 O O . LYS A 1 259 ? 37.682 -27.499 -3.311 1.00 33.90 235 LYS A O 1
ATOM 1801 N N . GLU A 1 260 ? 37.579 -29.722 -3.643 1.00 34.46 236 GLU A N 1
ATOM 1802 C CA . GLU A 1 260 ? 37.590 -30.045 -2.212 1.00 35.28 236 GLU A CA 1
ATOM 1803 C C . GLU A 1 260 ? 38.788 -29.435 -1.520 1.00 34.59 236 GLU A C 1
ATOM 1804 O O . GLU A 1 260 ? 38.672 -28.913 -0.407 1.00 34.47 236 GLU A O 1
ATOM 1810 N N . ASN A 1 261 ? 39.941 -29.498 -2.177 1.00 33.62 237 ASN A N 1
ATOM 1811 C CA . ASN A 1 261 ? 41.161 -29.014 -1.554 1.00 33.20 237 ASN A CA 1
ATOM 1812 C C . ASN A 1 261 ? 41.263 -27.494 -1.537 1.00 32.27 237 ASN A C 1
ATOM 1813 O O . ASN A 1 261 ? 41.724 -26.918 -0.561 1.00 32.66 237 ASN A O 1
ATOM 1818 N N . ILE A 1 262 ? 40.801 -26.853 -2.604 1.00 31.21 238 ILE A N 1
ATOM 1819 C CA . ILE A 1 262 ? 40.760 -25.394 -2.672 1.00 29.86 238 ILE A CA 1
ATOM 1820 C C . ILE A 1 262 ? 39.804 -24.834 -1.601 1.00 29.15 238 ILE A C 1
ATOM 1821 O O . ILE A 1 262 ? 40.132 -23.879 -0.903 1.00 28.37 238 ILE A O 1
ATOM 1826 N N . ILE A 1 263 ? 38.634 -25.451 -1.464 1.00 29.12 239 ILE A N 1
ATOM 1827 C CA . ILE A 1 263 ? 37.703 -25.087 -0.398 1.00 29.35 239 ILE A CA 1
ATOM 1828 C C . ILE A 1 263 ? 38.336 -25.289 0.965 1.00 29.34 239 ILE A C 1
ATOM 1829 O O . ILE A 1 263 ? 38.263 -24.407 1.818 1.00 30.21 239 ILE A O 1
ATOM 1834 N N . ALA A 1 264 ? 38.976 -26.436 1.166 1.00 28.57 240 ALA A N 1
ATOM 1835 C CA . ALA A 1 264 ? 39.625 -26.700 2.445 1.00 28.20 240 ALA A CA 1
ATOM 1836 C C . ALA A 1 264 ? 40.675 -25.650 2.753 1.00 27.71 240 ALA A C 1
ATOM 1837 O O . ALA A 1 264 ? 40.814 -25.218 3.903 1.00 27.67 240 ALA A O 1
ATOM 1839 N N . LEU A 1 265 ? 41.415 -25.240 1.728 1.00 26.61 241 LEU A N 1
ATOM 1840 C CA . LEU A 1 265 ? 42.503 -24.295 1.928 1.00 26.40 241 LEU A CA 1
ATOM 1841 C C . LEU A 1 265 ? 41.984 -22.907 2.320 1.00 26.45 241 LEU A C 1
ATOM 1842 O O . LEU A 1 265 ? 42.575 -22.231 3.170 1.00 26.17 241 LEU A O 1
ATOM 1847 N N . SER A 1 266 ? 40.877 -22.487 1.709 1.00 26.58 242 SER A N 1
ATOM 1848 C CA . SER A 1 266 ? 40.269 -21.204 2.061 1.00 26.66 242 SER A CA 1
ATOM 1849 C C . SER A 1 266 ? 39.779 -21.179 3.516 1.00 26.93 242 SER A C 1
ATOM 1850 O O . SER A 1 266 ? 39.780 -20.135 4.160 1.00 26.20 242 SER A O 1
ATOM 1853 N N . LYS A 1 267 ? 39.368 -22.327 4.035 1.00 27.84 243 LYS A N 1
ATOM 1854 C CA . LYS A 1 267 ? 38.953 -22.384 5.438 1.00 29.45 243 LYS A CA 1
ATOM 1855 C C . LYS A 1 267 ? 40.127 -22.419 6.412 1.00 29.49 243 LYS A C 1
ATOM 1856 O O . LYS A 1 267 ? 40.116 -21.728 7.440 1.00 29.48 243 LYS A O 1
ATOM 1862 N N . ALA A 1 268 ? 41.143 -23.201 6.072 1.00 29.02 244 ALA A N 1
ATOM 1863 C CA . ALA A 1 268 ? 42.386 -23.199 6.829 1.00 28.96 244 ALA A CA 1
ATOM 1864 C C . ALA A 1 268 ? 42.964 -21.788 6.933 1.00 29.07 244 ALA A C 1
ATOM 1865 O O . ALA A 1 268 ? 43.427 -21.374 8.003 1.00 30.12 244 ALA A O 1
ATOM 1867 N N . LEU A 1 269 ? 42.925 -21.046 5.830 1.00 28.55 245 LEU A N 1
ATOM 1868 C CA . LEU A 1 269 ? 43.492 -19.683 5.782 1.00 28.18 245 LEU A CA 1
ATOM 1869 C C . LEU A 1 269 ? 42.481 -18.586 6.125 1.00 27.63 245 LEU A C 1
ATOM 1870 O O . LEU A 1 269 ? 42.865 -17.450 6.406 1.00 27.10 245 LEU A O 1
ATOM 1875 N N . GLN A 1 270 ? 41.193 -18.935 6.087 1.00 27.39 246 GLN A N 1
ATOM 1876 C CA . GLN A 1 270 ? 40.111 -17.957 6.200 1.00 27.11 246 GLN A CA 1
ATOM 1877 C C . GLN A 1 270 ? 40.255 -16.868 5.139 1.00 26.55 246 GLN A C 1
ATOM 1878 O O . GLN A 1 270 ? 40.278 -15.672 5.464 1.00 26.17 246 GLN A O 1
ATOM 1884 N N . TYR A 1 271 ? 40.369 -17.292 3.875 1.00 25.61 247 TYR A N 1
ATOM 1885 C CA . TYR A 1 271 ? 40.356 -16.372 2.739 1.00 25.05 247 TYR A CA 1
ATOM 1886 C C . TYR A 1 271 ? 39.054 -16.557 1.973 1.00 24.51 247 TYR A C 1
ATOM 1887 O O . TYR A 1 271 ? 38.615 -17.676 1.761 1.00 24.54 247 TYR A O 1
ATOM 1896 N N . PRO A 1 272 ? 38.446 -15.455 1.519 1.00 24.32 248 PRO A N 1
ATOM 1897 C CA . PRO A 1 272 ? 37.334 -15.653 0.611 1.00 24.74 248 PRO A CA 1
ATOM 1898 C C . PRO A 1 272 ? 37.843 -16.266 -0.699 1.00 25.24 248 PRO A C 1
ATOM 1899 O O . PRO A 1 272 ? 39.016 -16.105 -1.054 1.00 24.98 248 PRO A O 1
ATOM 1903 N N . ILE A 1 273 ? 36.958 -16.963 -1.395 1.00 24.90 249 ILE A N 1
ATOM 1904 C CA . ILE A 1 273 ? 37.251 -17.461 -2.712 1.00 24.97 249 ILE A CA 1
ATOM 1905 C C . ILE A 1 273 ? 36.363 -16.712 -3.692 1.00 25.41 249 ILE A C 1
ATOM 1906 O O . ILE A 1 273 ? 35.154 -16.939 -3.723 1.00 24.23 249 ILE A O 1
ATOM 1911 N N . LEU A 1 274 ? 36.937 -15.825 -4.499 1.00 25.87 250 LEU A N 1
ATOM 1912 C CA . LEU A 1 274 ? 36.132 -15.263 -5.576 1.00 26.15 250 LEU A CA 1
ATOM 1913 C C . LEU A 1 274 ? 35.934 -16.385 -6.577 1.00 26.41 250 LEU A C 1
ATOM 1914 O O . LEU A 1 274 ? 36.879 -16.794 -7.260 1.00 25.97 250 LEU A O 1
ATOM 1919 N N . ALA A 1 275 ? 34.701 -16.891 -6.636 1.00 26.85 251 ALA A N 1
ATOM 1920 C CA . ALA A 1 275 ? 34.385 -18.079 -7.412 1.00 27.22 251 ALA A CA 1
ATOM 1921 C C . ALA A 1 275 ? 33.738 -17.738 -8.740 1.00 27.19 251 ALA A C 1
ATOM 1922 O O . ALA A 1 275 ? 32.570 -17.349 -8.805 1.00 27.63 251 ALA A O 1
ATOM 1924 N N . ASP A 1 276 ? 34.514 -17.886 -9.800 1.00 27.28 252 ASP A N 1
ATOM 1925 C CA . ASP A 1 276 ? 34.015 -17.744 -11.166 1.00 27.32 252 ASP A CA 1
ATOM 1926 C C . ASP A 1 276 ? 32.982 -18.835 -11.431 1.00 27.11 252 ASP A C 1
ATOM 1927 O O . ASP A 1 276 ? 33.129 -19.941 -10.939 1.00 26.90 252 ASP A O 1
ATOM 1932 N N . PRO A 1 277 ? 31.936 -18.527 -12.220 1.00 27.06 253 PRO A N 1
ATOM 1933 C CA . PRO A 1 277 ? 30.885 -19.502 -12.523 1.00 27.01 253 PRO A CA 1
ATOM 1934 C C . PRO A 1 277 ? 31.412 -20.860 -12.991 1.00 26.85 253 PRO A C 1
ATOM 1935 O O . PRO A 1 277 ? 30.805 -21.896 -12.685 1.00 27.15 253 PRO A O 1
ATOM 1939 N N . LEU A 1 278 ? 32.525 -20.840 -13.727 1.00 26.33 254 LEU A N 1
ATOM 1940 C CA . LEU A 1 278 ? 33.131 -22.041 -14.294 1.00 25.40 254 LEU A CA 1
ATOM 1941 C C . LEU A 1 278 ? 33.952 -22.806 -13.272 1.00 24.77 254 LEU A C 1
ATOM 1942 O O . LEU A 1 278 ? 34.417 -23.898 -13.552 1.00 24.33 254 LEU A O 1
ATOM 1947 N N . SER A 1 279 ? 34.174 -22.221 -12.102 1.00 24.76 255 SER A N 1
ATOM 1948 C CA . SER A 1 279 ? 34.746 -22.974 -11.003 1.00 25.16 255 SER A CA 1
ATOM 1949 C C . SER A 1 279 ? 33.718 -24.010 -10.568 1.00 26.07 255 SER A C 1
ATOM 1950 O O . SER A 1 279 ? 34.072 -25.077 -10.070 1.00 26.38 255 SER A O 1
ATOM 1953 N N . ASN A 1 280 ? 32.444 -23.685 -10.778 1.00 26.60 256 ASN A N 1
ATOM 1954 C CA . ASN A 1 280 ? 31.327 -24.507 -10.322 1.00 27.71 256 ASN A CA 1
ATOM 1955 C C . ASN A 1 280 ? 31.248 -24.602 -8.785 1.00 27.63 256 ASN A C 1
ATOM 1956 O O . ASN A 1 280 ? 30.528 -25.434 -8.240 1.00 27.67 256 ASN A O 1
ATOM 1961 N N . LEU A 1 281 ? 31.998 -23.739 -8.109 1.00 27.98 257 LEU A N 1
ATOM 1962 C CA . LEU A 1 281 ? 31.917 -23.583 -6.657 1.00 28.52 257 LEU A CA 1
ATOM 1963 C C . LEU A 1 281 ? 30.612 -22.918 -6.175 1.00 29.31 257 LEU A C 1
ATOM 1964 O O . LEU A 1 281 ? 30.309 -22.910 -4.979 1.00 29.37 257 LEU A O 1
ATOM 1969 N N . ARG A 1 282 ? 29.836 -22.373 -7.102 1.00 29.96 258 ARG A N 1
ATOM 1970 C CA . ARG A 1 282 ? 28.595 -21.703 -6.726 1.00 31.33 258 ARG A CA 1
ATOM 1971 C C . ARG A 1 282 ? 27.365 -22.632 -6.722 1.00 31.91 258 ARG A C 1
ATOM 1972 O O . ARG A 1 282 ? 26.291 -22.230 -6.272 1.00 32.42 258 ARG A O 1
ATOM 1980 N N . ASN A 1 283 ? 27.520 -23.854 -7.222 1.00 32.20 259 ASN A N 1
ATOM 1981 C CA . ASN A 1 283 ? 26.386 -24.752 -7.396 1.00 32.56 259 ASN A CA 1
ATOM 1982 C C . ASN A 1 283 ? 26.729 -26.204 -7.138 1.00 33.21 259 ASN A C 1
ATOM 1983 O O . ASN A 1 283 ? 26.794 -27.009 -8.061 1.00 33.35 259 ASN A O 1
ATOM 1988 N N . GLY A 1 284 ? 26.922 -26.545 -5.873 1.00 34.31 260 GLY A N 1
ATOM 1989 C CA . GLY A 1 284 ? 27.204 -27.926 -5.501 1.00 35.64 260 GLY A CA 1
ATOM 1990 C C . GLY A 1 284 ? 26.962 -28.174 -4.029 1.00 36.62 260 GLY A C 1
ATOM 1991 O O . GLY A 1 284 ? 26.442 -27.307 -3.328 1.00 36.28 260 GLY A O 1
ATOM 1992 N N . VAL A 1 285 ? 27.348 -29.359 -3.558 1.00 37.75 261 VAL A N 1
ATOM 1993 C CA . VAL A 1 285 ? 27.052 -29.766 -2.182 1.00 38.73 261 VAL A CA 1
ATOM 1994 C C . VAL A 1 285 ? 28.177 -29.393 -1.217 1.00 39.06 261 VAL A C 1
ATOM 1995 O O . VAL A 1 285 ? 28.002 -29.414 0.004 1.00 39.85 261 VAL A O 1
ATOM 1999 N N . HIS A 1 286 ? 29.329 -29.032 -1.762 1.00 38.99 262 HIS A N 1
ATOM 2000 C CA . HIS A 1 286 ? 30.471 -28.641 -0.935 1.00 38.79 262 HIS A CA 1
ATOM 2001 C C . HIS A 1 286 ? 30.090 -27.512 0.012 1.00 38.80 262 HIS A C 1
ATOM 2002 O O . HIS A 1 286 ? 29.046 -26.883 -0.151 1.00 39.15 262 HIS A O 1
ATOM 2009 N N . ASP A 1 287 ? 30.948 -27.241 0.986 1.00 38.75 263 ASP A N 1
ATOM 2010 C CA . ASP A 1 287 ? 30.759 -26.108 1.883 1.00 38.49 263 ASP A CA 1
ATOM 2011 C C . ASP A 1 287 ? 30.990 -24.807 1.111 1.00 38.32 263 ASP A C 1
ATOM 2012 O O . ASP A 1 287 ? 32.022 -24.633 0.471 1.00 38.59 263 ASP A O 1
ATOM 2017 N N . LYS A 1 288 ? 30.038 -23.886 1.171 1.00 37.82 264 LYS A N 1
ATOM 2018 C CA . LYS A 1 288 ? 30.154 -22.651 0.401 1.00 37.18 264 LYS A CA 1
ATOM 2019 C C . LYS A 1 288 ? 30.350 -21.445 1.283 1.00 36.84 264 LYS A C 1
ATOM 2020 O O . LYS A 1 288 ? 30.268 -20.319 0.810 1.00 37.21 264 LYS A O 1
ATOM 2026 N N . SER A 1 289 ? 30.624 -21.683 2.558 1.00 36.13 265 SER A N 1
ATOM 2027 C CA . SER A 1 289 ? 30.726 -20.622 3.547 1.00 35.60 265 SER A CA 1
ATOM 2028 C C . SER A 1 289 ? 31.801 -19.598 3.214 1.00 35.52 265 SER A C 1
ATOM 2029 O O . SER A 1 289 ? 31.866 -18.519 3.822 1.00 36.24 265 SER A O 1
ATOM 2032 N N . THR A 1 290 ? 32.647 -19.945 2.255 1.00 34.15 266 THR A N 1
ATOM 2033 C CA . THR A 1 290 ? 33.823 -19.153 1.908 1.00 32.91 266 THR A CA 1
ATOM 2034 C C . THR A 1 290 ? 33.662 -18.527 0.514 1.00 31.90 266 THR A C 1
ATOM 2035 O O . THR A 1 290 ? 34.374 -17.606 0.137 1.00 31.38 266 THR A O 1
ATOM 2039 N N . VAL A 1 291 ? 32.696 -19.040 -0.239 1.00 30.69 267 VAL A N 1
ATOM 2040 C CA . VAL A 1 291 ? 32.507 -18.655 -1.608 1.00 30.03 267 VAL A CA 1
ATOM 2041 C C . VAL A 1 291 ? 31.899 -17.255 -1.704 1.00 29.74 267 VAL A C 1
ATOM 2042 O O . VAL A 1 291 ? 30.879 -16.957 -1.066 1.00 30.07 267 VAL A O 1
ATOM 2046 N N . ILE A 1 292 ? 32.558 -16.392 -2.473 1.00 28.23 268 ILE A N 1
ATOM 2047 C CA . ILE A 1 292 ? 32.059 -15.061 -2.785 1.00 26.64 268 ILE A CA 1
ATOM 2048 C C . ILE A 1 292 ? 31.567 -15.085 -4.227 1.00 26.93 268 ILE A C 1
ATOM 2049 O O . ILE A 1 292 ? 32.290 -15.522 -5.120 1.00 26.37 268 ILE A O 1
ATOM 2054 N N . ASP A 1 293 ? 30.335 -14.640 -4.460 1.00 26.97 269 ASP A N 1
ATOM 2055 C CA . ASP A 1 293 ? 29.750 -14.746 -5.791 1.00 27.66 269 ASP A CA 1
ATOM 2056 C C . ASP A 1 293 ? 29.384 -13.419 -6.467 1.00 27.37 269 ASP A C 1
ATOM 2057 O O . ASP A 1 293 ? 29.017 -13.422 -7.640 1.00 26.81 269 ASP A O 1
ATOM 2062 N N . ALA A 1 294 ? 29.462 -12.309 -5.735 1.00 27.23 270 ALA A N 1
ATOM 2063 C CA . ALA A 1 294 ? 29.023 -11.003 -6.262 1.00 27.35 270 ALA A CA 1
ATOM 2064 C C . ALA A 1 294 ? 30.174 -10.030 -6.499 1.00 27.51 270 ALA A C 1
ATOM 2065 O O . ALA A 1 294 ? 29.950 -8.859 -6.833 1.00 27.70 270 ALA A O 1
ATOM 2067 N N . TYR A 1 295 ? 31.401 -10.518 -6.324 1.00 27.37 271 TYR A N 1
ATOM 2068 C CA . TYR A 1 295 ? 32.611 -9.725 -6.517 1.00 27.48 271 TYR A CA 1
ATOM 2069 C C . TYR A 1 295 ? 32.634 -8.953 -7.847 1.00 28.17 271 TYR A C 1
ATOM 2070 O O . TYR A 1 295 ? 33.118 -7.824 -7.895 1.00 28.58 271 TYR A O 1
ATOM 2079 N N . ASP A 1 296 ? 32.121 -9.542 -8.926 1.00 28.77 272 ASP A N 1
ATOM 2080 C CA . ASP A 1 296 ? 32.245 -8.894 -10.228 1.00 29.38 272 ASP A CA 1
ATOM 2081 C C . ASP A 1 296 ? 31.502 -7.588 -10.176 1.00 29.48 272 ASP A C 1
ATOM 2082 O O . ASP A 1 296 ? 31.898 -6.591 -10.802 1.00 29.14 272 ASP A O 1
ATOM 2087 N N . SER A 1 297 ? 30.400 -7.612 -9.431 1.00 29.17 273 SER A N 1
ATOM 2088 C CA . SER A 1 297 ? 29.535 -6.449 -9.312 1.00 28.84 273 SER A CA 1
ATOM 2089 C C . SER A 1 297 ? 30.110 -5.444 -8.333 1.00 28.37 273 SER A C 1
ATOM 2090 O O . SER A 1 297 ? 30.430 -4.333 -8.726 1.00 28.71 273 SER A O 1
ATOM 2093 N N . PHE A 1 298 ? 30.261 -5.837 -7.066 1.00 28.26 274 PHE A N 1
ATOM 2094 C CA . PHE A 1 298 ? 30.719 -4.904 -6.037 1.00 28.38 274 PHE A CA 1
ATOM 2095 C C . PHE A 1 298 ? 32.183 -4.437 -6.131 1.00 29.50 274 PHE A C 1
ATOM 2096 O O . PHE A 1 298 ? 32.537 -3.409 -5.545 1.00 29.69 274 PHE A O 1
ATOM 2104 N N . LEU A 1 299 ? 33.028 -5.160 -6.862 1.00 30.61 275 LEU A N 1
ATOM 2105 C CA . LEU A 1 299 ? 34.431 -4.725 -7.022 1.00 32.80 275 LEU A CA 1
ATOM 2106 C C . LEU A 1 299 ? 34.603 -3.636 -8.077 1.00 34.24 275 LEU A C 1
ATOM 2107 O O . LEU A 1 299 ? 35.720 -3.197 -8.332 1.00 34.73 275 LEU A O 1
ATOM 2112 N N . LYS A 1 300 ? 33.500 -3.216 -8.689 1.00 35.83 276 LYS A N 1
ATOM 2113 C CA . LYS A 1 300 ? 33.507 -2.071 -9.591 1.00 37.69 276 LYS A CA 1
ATOM 2114 C C . LYS A 1 300 ? 33.633 -0.760 -8.804 1.00 38.98 276 LYS A C 1
ATOM 2115 O O . LYS A 1 300 ? 34.008 0.275 -9.355 1.00 38.83 276 LYS A O 1
ATOM 2121 N N . ASP A 1 301 ? 33.322 -0.811 -7.512 1.00 40.33 277 ASP A N 1
ATOM 2122 C CA . ASP A 1 301 ? 33.333 0.384 -6.679 1.00 41.81 277 ASP A CA 1
ATOM 2123 C C . ASP A 1 301 ? 34.679 0.641 -6.000 1.00 42.95 277 ASP A C 1
ATOM 2124 O O . ASP A 1 301 ? 35.208 -0.226 -5.295 1.00 43.25 277 ASP A O 1
ATOM 2129 N N . ASP A 1 302 ? 35.208 1.849 -6.181 1.00 43.83 278 ASP A N 1
ATOM 2130 C CA . ASP A 1 302 ? 36.536 2.190 -5.682 1.00 45.02 278 ASP A CA 1
ATOM 2131 C C . ASP A 1 302 ? 36.685 2.085 -4.163 1.00 45.51 278 ASP A C 1
ATOM 2132 O O . ASP A 1 302 ? 37.752 1.711 -3.664 1.00 45.44 278 ASP A O 1
ATOM 2137 N N . GLU A 1 303 ? 35.619 2.404 -3.436 1.00 45.92 279 GLU A N 1
ATOM 2138 C CA . GLU A 1 303 ? 35.663 2.410 -1.978 1.00 46.48 279 GLU A CA 1
ATOM 2139 C C . GLU A 1 303 ? 35.625 0.986 -1.392 1.00 45.58 279 GLU A C 1
ATOM 2140 O O . GLU A 1 303 ? 36.355 0.665 -0.453 1.00 45.59 279 GLU A O 1
ATOM 2146 N N . LEU A 1 304 ? 34.770 0.136 -1.945 1.00 44.54 280 LEU A N 1
ATOM 2147 C CA . LEU A 1 304 ? 34.737 -1.265 -1.558 1.00 43.66 280 LEU A CA 1
ATOM 2148 C C . LEU A 1 304 ? 36.063 -1.939 -1.872 1.00 43.40 280 LEU A C 1
ATOM 2149 O O . LEU A 1 304 ? 36.547 -2.765 -1.102 1.00 43.34 280 LEU A O 1
ATOM 2154 N N . LYS A 1 305 ? 36.655 -1.564 -3.001 1.00 43.19 281 LYS A N 1
ATOM 2155 C CA . LYS A 1 305 ? 37.957 -2.081 -3.407 1.00 43.09 281 LYS A CA 1
ATOM 2156 C C . LYS A 1 305 ? 39.020 -1.692 -2.393 1.00 42.92 281 LYS A C 1
ATOM 2157 O O . LYS A 1 305 ? 39.814 -2.524 -1.945 1.00 42.48 281 LYS A O 1
ATOM 2163 N N . ARG A 1 306 ? 39.011 -0.416 -2.025 1.00 43.38 282 ARG A N 1
ATOM 2164 C CA . ARG A 1 306 ? 39.899 0.122 -0.988 1.00 43.66 282 ARG A CA 1
ATOM 2165 C C . ARG A 1 306 ? 39.767 -0.611 0.357 1.00 42.71 282 ARG A C 1
ATOM 2166 O O . ARG A 1 306 ? 40.757 -0.882 1.026 1.00 42.69 282 ARG A O 1
ATOM 2174 N N . LYS A 1 307 ? 38.541 -0.925 0.753 1.00 41.62 283 LYS A N 1
ATOM 2175 C CA . LYS A 1 307 ? 38.311 -1.617 2.016 1.00 40.99 283 LYS A CA 1
ATOM 2176 C C . LYS A 1 307 ? 38.683 -3.094 1.961 1.00 39.64 283 LYS A C 1
ATOM 2177 O O . LYS A 1 307 ? 39.226 -3.632 2.914 1.00 39.28 283 LYS A O 1
ATOM 2183 N N . LEU A 1 308 ? 38.394 -3.731 0.831 1.00 38.42 284 LEU A N 1
ATOM 2184 C CA . LEU A 1 308 ? 38.600 -5.159 0.650 1.00 37.12 284 LEU A CA 1
ATOM 2185 C C . LEU A 1 308 ? 39.938 -5.554 -0.002 1.00 36.83 284 LEU A C 1
ATOM 2186 O O . LEU A 1 308 ? 40.125 -6.718 -0.352 1.00 37.14 284 LEU A O 1
ATOM 2191 N N . ARG A 1 309 ? 40.849 -4.604 -0.185 1.00 36.17 285 ARG A N 1
ATOM 2192 C CA . ARG A 1 309 ? 42.129 -4.889 -0.838 1.00 35.92 285 ARG A CA 1
ATOM 2193 C C . ARG A 1 309 ? 42.977 -5.907 -0.067 1.00 35.92 285 ARG A C 1
ATOM 2194 O O . ARG A 1 309 ? 43.316 -5.685 1.097 1.00 36.34 285 ARG A O 1
ATOM 2202 N N . PRO A 1 310 ? 43.342 -7.019 -0.722 1.00 35.48 286 PRO A N 1
ATOM 2203 C CA . PRO A 1 310 ? 44.158 -8.026 -0.080 1.00 35.52 286 PRO A CA 1
ATOM 2204 C C . PRO A 1 310 ? 45.651 -7.769 -0.306 1.00 35.68 286 PRO A C 1
ATOM 2205 O O . PRO A 1 310 ? 46.033 -7.140 -1.298 1.00 35.69 286 PRO A O 1
ATOM 2209 N N . ASP A 1 311 ? 46.476 -8.259 0.614 1.00 35.48 287 ASP A N 1
ATOM 2210 C CA . ASP A 1 311 ? 47.924 -8.267 0.450 1.00 35.59 287 ASP A CA 1
ATOM 2211 C C . ASP A 1 311 ? 48.390 -9.379 -0.485 1.00 34.93 287 ASP A C 1
ATOM 2212 O O . ASP A 1 311 ? 49.260 -9.160 -1.321 1.00 34.33 287 ASP A O 1
ATOM 2217 N N . VAL A 1 312 ? 47.810 -10.570 -0.345 1.00 34.27 288 VAL A N 1
ATOM 2218 C CA . VAL A 1 312 ? 48.187 -11.685 -1.202 1.00 33.66 288 VAL A CA 1
ATOM 2219 C C . VAL A 1 312 ? 46.987 -12.252 -1.940 1.00 33.27 288 VAL A C 1
ATOM 2220 O O . VAL A 1 312 ? 45.857 -12.238 -1.436 1.00 34.20 288 VAL A O 1
ATOM 2224 N N . VAL A 1 313 ? 47.235 -12.727 -3.153 1.00 32.28 289 VAL A N 1
ATOM 2225 C CA . VAL A 1 313 ? 46.217 -13.383 -3.952 1.00 30.71 289 VAL A CA 1
ATOM 2226 C C . VAL A 1 313 ? 46.726 -14.745 -4.388 1.00 29.47 289 VAL A C 1
ATOM 2227 O O . VAL A 1 313 ? 47.892 -14.885 -4.760 1.00 29.47 289 VAL A O 1
ATOM 2231 N N . ILE A 1 314 ? 45.862 -15.753 -4.299 1.00 27.81 290 ILE A N 1
ATOM 2232 C CA . ILE A 1 314 ? 46.150 -17.061 -4.853 1.00 26.61 290 ILE A CA 1
ATOM 2233 C C . ILE A 1 314 ? 45.176 -17.342 -5.987 1.00 26.49 290 ILE A C 1
ATOM 2234 O O . ILE A 1 314 ? 43.945 -17.339 -5.785 1.00 26.30 290 ILE A O 1
ATOM 2239 N N . ARG A 1 315 ? 45.722 -17.592 -7.173 1.00 25.28 291 ARG A N 1
ATOM 2240 C CA . ARG A 1 315 ? 44.898 -17.914 -8.318 1.00 24.44 291 ARG A CA 1
ATOM 2241 C C . ARG A 1 315 ? 45.002 -19.394 -8.660 1.00 23.69 291 ARG A C 1
ATOM 2242 O O . ARG A 1 315 ? 46.088 -19.959 -8.700 1.00 23.01 291 ARG A O 1
ATOM 2250 N N . PHE A 1 316 ? 43.846 -19.998 -8.913 1.00 23.43 292 PHE A N 1
ATOM 2251 C CA . PHE A 1 316 ? 43.739 -21.330 -9.467 1.00 23.08 292 PHE A CA 1
ATOM 2252 C C . PHE A 1 316 ? 42.973 -21.213 -10.773 1.00 23.02 292 PHE A C 1
ATOM 2253 O O . PHE A 1 316 ? 42.065 -20.378 -10.888 1.00 22.93 292 PHE A O 1
ATOM 2261 N N . GLY A 1 317 ? 43.324 -22.055 -11.746 1.00 22.83 293 GLY A N 1
ATOM 2262 C CA . GLY A 1 317 ? 42.638 -22.105 -13.037 1.00 22.28 293 GLY A CA 1
ATOM 2263 C C . GLY A 1 317 ? 43.013 -20.907 -13.892 1.00 22.63 293 GLY A C 1
ATOM 2264 O O . GLY A 1 317 ? 43.826 -20.071 -13.473 1.00 22.52 293 GLY A O 1
ATOM 2265 N N . PRO A 1 318 ? 42.436 -20.818 -15.098 1.00 22.85 294 PRO A N 1
ATOM 2266 C CA . PRO A 1 318 ? 42.661 -19.675 -15.979 1.00 23.77 294 PRO A CA 1
ATOM 2267 C C . PRO A 1 318 ? 42.095 -18.406 -15.357 1.00 24.63 294 PRO A C 1
ATOM 2268 O O . PRO A 1 318 ? 41.502 -18.460 -14.269 1.00 25.27 294 PRO A O 1
ATOM 2272 N N . MET A 1 319 ? 42.293 -17.275 -16.016 1.00 25.19 295 MET A N 1
ATOM 2273 C CA . MET A 1 319 ? 41.709 -16.040 -15.533 1.00 26.78 295 MET A CA 1
ATOM 2274 C C . MET A 1 319 ? 40.185 -16.170 -15.443 1.00 26.62 295 MET A C 1
ATOM 2275 O O . MET A 1 319 ? 39.553 -16.828 -16.277 1.00 26.44 295 MET A O 1
ATOM 2280 N N . PRO A 1 320 ? 39.589 -15.554 -14.415 1.00 26.56 296 PRO A N 1
ATOM 2281 C CA . PRO A 1 320 ? 38.139 -15.552 -14.359 1.00 26.68 296 PRO A CA 1
ATOM 2282 C C . PRO A 1 320 ? 37.591 -14.635 -15.446 1.00 27.50 296 PRO A C 1
ATOM 2283 O O . PRO A 1 320 ? 38.346 -13.855 -16.052 1.00 26.60 296 PRO A O 1
ATOM 2287 N N . VAL A 1 321 ? 36.284 -14.712 -15.673 1.00 28.34 297 VAL A N 1
ATOM 2288 C CA . VAL A 1 321 ? 35.624 -13.828 -16.617 1.00 29.59 297 VAL A CA 1
ATOM 2289 C C . VAL A 1 321 ? 35.682 -12.366 -16.170 1.00 29.45 297 VAL A C 1
ATOM 2290 O O . VAL A 1 321 ? 35.777 -11.458 -17.004 1.00 29.58 297 VAL A O 1
ATOM 2294 N N . SER A 1 322 ? 35.634 -12.154 -14.856 1.00 28.99 298 SER A N 1
ATOM 2295 C CA . SER A 1 322 ? 35.469 -10.822 -14.286 1.00 28.98 298 SER A CA 1
ATOM 2296 C C . SER A 1 322 ? 36.533 -9.837 -14.733 1.00 29.04 298 SER A C 1
ATOM 2297 O O . SER A 1 322 ? 37.691 -9.923 -14.316 1.00 29.37 298 SER A O 1
ATOM 2300 N N . LYS A 1 323 ? 36.133 -8.886 -15.564 1.00 28.66 299 LYS A N 1
ATOM 2301 C CA . LYS A 1 323 ? 37.038 -7.813 -15.934 1.00 29.01 299 LYS A CA 1
ATOM 2302 C C . LYS A 1 323 ? 37.519 -7.002 -14.713 1.00 28.03 299 LYS A C 1
ATOM 2303 O O . LYS A 1 323 ? 38.710 -6.685 -14.600 1.00 27.70 299 LYS A O 1
ATOM 2309 N N . PRO A 1 324 ? 36.600 -6.656 -13.800 1.00 27.46 300 PRO A N 1
ATOM 2310 C CA . PRO A 1 324 ? 37.035 -5.912 -12.619 1.00 27.18 300 PRO A CA 1
ATOM 2311 C C . PRO A 1 324 ? 38.140 -6.570 -11.802 1.00 27.09 300 PRO A C 1
ATOM 2312 O O . PRO A 1 324 ? 38.955 -5.861 -11.229 1.00 27.54 300 PRO A O 1
ATOM 2316 N N . VAL A 1 325 ? 38.194 -7.900 -11.744 1.00 26.88 301 VAL A N 1
ATOM 2317 C CA . VAL A 1 325 ? 39.272 -8.540 -10.996 1.00 26.43 301 VAL A CA 1
ATOM 2318 C C . VAL A 1 325 ? 40.584 -8.405 -11.759 1.00 26.42 301 VAL A C 1
ATOM 2319 O O . VAL A 1 325 ? 41.624 -8.120 -11.169 1.00 25.68 301 VAL A O 1
ATOM 2323 N N . PHE A 1 326 ? 40.528 -8.599 -13.073 1.00 26.58 302 PHE A N 1
ATOM 2324 C CA . PHE A 1 326 ? 41.693 -8.385 -13.912 1.00 27.05 302 PHE A CA 1
ATOM 2325 C C . PHE A 1 326 ? 42.271 -6.990 -13.667 1.00 27.38 302 PHE A C 1
ATOM 2326 O O . PHE A 1 326 ? 43.423 -6.873 -13.246 1.00 26.96 302 PHE A O 1
ATOM 2334 N N . LEU A 1 327 ? 41.468 -5.946 -13.911 1.00 28.18 303 LEU A N 1
ATOM 2335 C CA . LEU A 1 327 ? 41.943 -4.544 -13.790 1.00 29.10 303 LEU A CA 1
ATOM 2336 C C . LEU A 1 327 ? 42.458 -4.246 -12.387 1.00 29.75 303 LEU A C 1
ATOM 2337 O O . LEU A 1 327 ? 43.470 -3.557 -12.209 1.00 29.93 303 LEU A O 1
ATOM 2342 N N . TRP A 1 328 ? 41.761 -4.773 -11.390 1.00 29.85 304 TRP A N 1
ATOM 2343 C CA . TRP A 1 328 ? 42.219 -4.637 -10.025 1.00 30.25 304 TRP A CA 1
ATOM 2344 C C . TRP A 1 328 ? 43.660 -5.146 -9.898 1.00 30.70 304 TRP A C 1
ATOM 2345 O O . TRP A 1 328 ? 44.556 -4.382 -9.549 1.00 30.65 304 TRP A O 1
ATOM 2356 N N . LEU A 1 329 ? 43.893 -6.427 -10.192 1.00 31.24 305 LEU A N 1
ATOM 2357 C CA . LEU A 1 329 ? 45.239 -7.008 -10.069 1.00 31.60 305 LEU A CA 1
ATOM 2358 C C . LEU A 1 329 ? 46.264 -6.303 -10.956 1.00 31.87 305 LEU A C 1
ATOM 2359 O O . LEU A 1 329 ? 47.427 -6.157 -10.584 1.00 32.01 305 LEU A O 1
ATOM 2364 N N . LYS A 1 330 ? 45.825 -5.876 -12.132 1.00 32.28 306 LYS A N 1
ATOM 2365 C CA . LYS A 1 330 ? 46.694 -5.193 -13.072 1.00 33.04 306 LYS A CA 1
ATOM 2366 C C . LYS A 1 330 ? 47.095 -3.799 -12.587 1.00 33.59 306 LYS A C 1
ATOM 2367 O O . LYS A 1 330 ? 48.263 -3.422 -12.672 1.00 33.41 306 LYS A O 1
ATOM 2373 N N . ASP A 1 331 ? 46.135 -3.042 -12.064 1.00 34.02 307 ASP A N 1
ATOM 2374 C CA . ASP A 1 331 ? 46.384 -1.648 -11.709 1.00 34.98 307 ASP A CA 1
ATOM 2375 C C . ASP A 1 331 ? 46.938 -1.461 -10.291 1.00 35.22 307 ASP A C 1
ATOM 2376 O O . ASP A 1 331 ? 47.375 -0.360 -9.944 1.00 34.95 307 ASP A O 1
ATOM 2381 N N . ASP A 1 332 ? 46.906 -2.510 -9.466 1.00 35.13 308 ASP A N 1
ATOM 2382 C CA . ASP A 1 332 ? 47.610 -2.461 -8.180 1.00 35.44 308 ASP A CA 1
ATOM 2383 C C . ASP A 1 332 ? 48.656 -3.562 -8.101 1.00 35.62 308 ASP A C 1
ATOM 2384 O O . ASP A 1 332 ? 48.464 -4.569 -7.414 1.00 35.14 308 ASP A O 1
ATOM 2389 N N . PRO A 1 333 ? 49.784 -3.364 -8.799 1.00 35.80 309 PRO A N 1
ATOM 2390 C CA . PRO A 1 333 ? 50.784 -4.432 -8.904 1.00 35.54 309 PRO A CA 1
ATOM 2391 C C . PRO A 1 333 ? 51.402 -4.821 -7.561 1.00 35.37 309 PRO A C 1
ATOM 2392 O O . PRO A 1 333 ? 52.071 -5.847 -7.485 1.00 36.31 309 PRO A O 1
ATOM 2396 N N . THR A 1 334 ? 51.168 -4.030 -6.513 1.00 34.86 310 THR A N 1
ATOM 2397 C CA . THR A 1 334 ? 51.693 -4.341 -5.181 1.00 34.08 310 THR A CA 1
ATOM 2398 C C . THR A 1 334 ? 50.881 -5.420 -4.463 1.00 33.59 310 THR A C 1
ATOM 2399 O O . THR A 1 334 ? 51.274 -5.886 -3.401 1.00 33.98 310 THR A O 1
ATOM 2403 N N . ILE A 1 335 ? 49.735 -5.795 -5.022 1.00 32.76 311 ILE A N 1
ATOM 2404 C CA . ILE A 1 335 ? 49.015 -6.971 -4.550 1.00 31.67 311 ILE A CA 1
ATOM 2405 C C . ILE A 1 335 ? 49.787 -8.213 -4.999 1.00 31.65 311 ILE A C 1
ATOM 2406 O O . ILE A 1 335 ? 49.885 -8.478 -6.200 1.00 31.92 311 ILE A O 1
ATOM 2411 N N . GLN A 1 336 ? 50.328 -8.972 -4.049 1.00 30.94 312 GLN A N 1
ATOM 2412 C CA A GLN A 1 336 ? 51.194 -10.114 -4.357 0.50 30.70 312 GLN A CA 1
ATOM 2413 C CA B GLN A 1 336 ? 51.195 -10.077 -4.416 0.50 30.63 312 GLN A CA 1
ATOM 2414 C C . GLN A 1 336 ? 50.404 -11.320 -4.833 1.00 30.26 312 GLN A C 1
ATOM 2415 O O . GLN A 1 336 ? 49.670 -11.906 -4.042 1.00 29.69 312 GLN A O 1
ATOM 2426 N N . GLN A 1 337 ? 50.564 -11.700 -6.110 1.00 29.36 313 GLN A N 1
ATOM 2427 C CA . GLN A 1 337 ? 49.805 -12.823 -6.689 1.00 28.64 313 GLN A CA 1
ATOM 2428 C C . GLN A 1 337 ? 50.614 -14.089 -6.772 1.00 28.31 313 GLN A C 1
ATOM 2429 O O . GLN A 1 337 ? 51.775 -14.071 -7.151 1.00 28.34 313 GLN A O 1
ATOM 2435 N N . ILE A 1 338 ? 49.958 -15.198 -6.475 1.00 28.40 314 ILE A N 1
ATOM 2436 C CA . ILE A 1 338 ? 50.542 -16.524 -6.587 1.00 27.87 314 ILE A CA 1
ATOM 2437 C C . ILE A 1 338 ? 49.634 -17.283 -7.531 1.00 27.35 314 ILE A C 1
ATOM 2438 O O . ILE A 1 338 ? 48.457 -17.494 -7.228 1.00 28.06 314 ILE A O 1
ATOM 2443 N N . VAL A 1 339 ? 50.160 -17.655 -8.690 1.00 26.52 315 VAL A N 1
ATOM 2444 C CA . VAL A 1 339 ? 49.376 -18.357 -9.700 1.00 26.32 315 VAL A CA 1
ATOM 2445 C C . VAL A 1 339 ? 49.736 -19.836 -9.708 1.00 26.92 315 VAL A C 1
ATOM 2446 O O . VAL A 1 339 ? 50.893 -20.186 -9.907 1.00 27.47 315 VAL A O 1
ATOM 2450 N N . ILE A 1 340 ? 48.764 -20.709 -9.479 1.00 27.11 316 ILE A N 1
ATOM 2451 C CA . ILE A 1 340 ? 49.033 -22.137 -9.550 1.00 27.50 316 ILE A CA 1
ATOM 2452 C C . ILE A 1 340 ? 48.550 -22.679 -10.888 1.00 27.81 316 ILE A C 1
ATOM 2453 O O . ILE A 1 340 ? 47.380 -22.491 -11.271 1.00 27.62 316 ILE A O 1
ATOM 2458 N N . ASP A 1 341 ? 49.453 -23.334 -11.610 1.00 27.57 317 ASP A N 1
ATOM 2459 C CA . ASP A 1 341 ? 49.126 -23.887 -12.913 1.00 27.87 317 ASP A CA 1
ATOM 2460 C C . ASP A 1 341 ? 49.872 -25.202 -13.031 1.00 28.58 317 ASP A C 1
ATOM 2461 O O . ASP A 1 341 ? 51.060 -25.212 -13.331 1.00 28.52 317 ASP A O 1
ATOM 2466 N N . GLU A 1 342 ? 49.179 -26.309 -12.789 1.00 29.78 318 GLU A N 1
ATOM 2467 C CA . GLU A 1 342 ? 49.817 -27.619 -12.886 1.00 31.35 318 GLU A CA 1
ATOM 2468 C C . GLU A 1 342 ? 50.439 -27.886 -14.253 1.00 31.51 318 GLU A C 1
ATOM 2469 O O . GLU A 1 342 ? 51.481 -28.538 -14.349 1.00 31.45 318 GLU A O 1
ATOM 2475 N N . ASP A 1 343 ? 49.795 -27.381 -15.303 1.00 31.21 319 ASP A N 1
ATOM 2476 C CA . ASP A 1 343 ? 50.220 -27.678 -16.661 1.00 31.57 319 ASP A CA 1
ATOM 2477 C C . ASP A 1 343 ? 51.509 -26.991 -17.100 1.00 30.89 319 ASP A C 1
ATOM 2478 O O . ASP A 1 343 ? 52.085 -27.381 -18.093 1.00 31.80 319 ASP A O 1
ATOM 2483 N N . GLY A 1 344 ? 51.958 -25.978 -16.368 1.00 30.28 320 GLY A N 1
ATOM 2484 C CA . GLY A 1 344 ? 53.193 -25.278 -16.706 1.00 29.64 320 GLY A CA 1
ATOM 2485 C C . GLY A 1 344 ? 53.028 -24.128 -17.692 1.00 29.32 320 GLY A C 1
ATOM 2486 O O . GLY A 1 344 ? 54.005 -23.573 -18.208 1.00 29.28 320 GLY A O 1
ATOM 2487 N N . GLY A 1 345 ? 51.791 -23.756 -17.965 1.00 28.87 321 GLY A N 1
ATOM 2488 C CA . GLY A 1 345 ? 51.546 -22.655 -18.869 1.00 28.71 321 GLY A CA 1
ATOM 2489 C C . GLY A 1 345 ? 51.833 -21.317 -18.221 1.00 28.72 321 GLY A C 1
ATOM 2490 O O . GLY A 1 345 ? 52.459 -21.240 -17.165 1.00 28.55 321 GLY A O 1
ATOM 2491 N N . TRP A 1 346 ? 51.359 -20.254 -18.852 1.00 28.70 322 TRP A N 1
ATOM 2492 C CA . TRP A 1 346 ? 51.560 -18.921 -18.314 1.00 28.71 322 TRP A CA 1
ATOM 2493 C C . TRP A 1 346 ? 50.335 -18.042 -18.521 1.00 28.92 322 TRP A C 1
ATOM 2494 O O . TRP A 1 346 ? 50.335 -17.155 -19.383 1.00 30.12 322 TRP A O 1
ATOM 2505 N N . ARG A 1 347 ? 49.284 -18.287 -17.751 1.00 28.28 323 ARG A N 1
ATOM 2506 C CA . ARG A 1 347 ? 48.068 -17.489 -17.879 1.00 27.58 323 ARG A CA 1
ATOM 2507 C C . ARG A 1 347 ? 48.030 -16.364 -16.829 1.00 27.55 323 ARG A C 1
ATOM 2508 O O . ARG A 1 347 ? 47.664 -16.593 -15.664 1.00 27.94 323 ARG A O 1
ATOM 2516 N N . ASP A 1 348 ? 48.452 -15.171 -17.249 1.00 26.54 324 ASP A N 1
ATOM 2517 C CA . ASP A 1 348 ? 48.445 -13.970 -16.412 1.00 26.11 324 ASP A CA 1
ATOM 2518 C C . ASP A 1 348 ? 48.563 -12.717 -17.290 1.00 25.84 324 ASP A C 1
ATOM 2519 O O . ASP A 1 348 ? 49.658 -12.187 -17.494 1.00 26.24 324 ASP A O 1
ATOM 2524 N N . PRO A 1 349 ? 47.436 -12.232 -17.806 1.00 25.40 325 PRO A N 1
ATOM 2525 C CA . PRO A 1 349 ? 47.519 -11.059 -18.663 1.00 25.47 325 PRO A CA 1
ATOM 2526 C C . PRO A 1 349 ? 47.831 -9.762 -17.913 1.00 25.58 325 PRO A C 1
ATOM 2527 O O . PRO A 1 349 ? 47.868 -8.699 -18.552 1.00 26.04 325 PRO A O 1
ATOM 2531 N N . THR A 1 350 ? 48.049 -9.828 -16.593 1.00 25.01 326 THR A N 1
ATOM 2532 C CA . THR A 1 350 ? 48.293 -8.605 -15.805 1.00 24.74 326 THR A CA 1
ATOM 2533 C C . THR A 1 350 ? 49.764 -8.213 -15.799 1.00 25.40 326 THR A C 1
ATOM 2534 O O . THR A 1 350 ? 50.116 -7.096 -15.392 1.00 25.09 326 THR A O 1
ATOM 2538 N N . GLN A 1 351 ? 50.619 -9.149 -16.223 1.00 25.16 327 GLN A N 1
ATOM 2539 C CA . GLN A 1 351 ? 52.073 -8.983 -16.145 1.00 24.68 327 GLN A CA 1
ATOM 2540 C C . GLN A 1 351 ? 52.518 -8.652 -14.714 1.00 25.00 327 GLN A C 1
ATOM 2541 O O . GLN A 1 351 ? 53.665 -8.255 -14.477 1.00 24.58 327 GLN A O 1
ATOM 2547 N N . ALA A 1 352 ? 51.619 -8.822 -13.751 1.00 25.29 328 ALA A N 1
ATOM 2548 C CA . ALA A 1 352 ? 51.944 -8.436 -12.372 1.00 26.35 328 ALA A CA 1
ATOM 2549 C C . ALA A 1 352 ? 52.132 -9.573 -11.375 1.00 26.54 328 ALA A C 1
ATOM 2550 O O . ALA A 1 352 ? 52.439 -9.315 -10.216 1.00 26.82 328 ALA A O 1
ATOM 2552 N N . SER A 1 353 ? 51.962 -10.821 -11.793 1.00 26.72 329 SER A N 1
ATOM 2553 C CA . SER A 1 353 ? 52.064 -11.897 -10.816 1.00 28.15 329 SER A CA 1
ATOM 2554 C C . SER A 1 353 ? 53.464 -11.955 -10.209 1.00 28.31 329 SER A C 1
ATOM 2555 O O . SER A 1 353 ? 54.437 -11.500 -10.817 1.00 28.21 329 SER A O 1
ATOM 2558 N N . ALA A 1 354 ? 53.551 -12.491 -8.996 1.00 28.34 330 ALA A N 1
ATOM 2559 C CA . ALA A 1 354 ? 54.808 -12.533 -8.262 1.00 28.49 330 ALA A CA 1
ATOM 2560 C C . ALA A 1 354 ? 55.378 -13.950 -8.193 1.00 28.64 330 ALA A C 1
ATOM 2561 O O . ALA A 1 354 ? 56.576 -14.129 -7.993 1.00 28.90 330 ALA A O 1
ATOM 2563 N N . HIS A 1 355 ? 54.518 -14.950 -8.336 1.00 28.77 331 HIS A N 1
ATOM 2564 C CA . HIS A 1 355 ? 54.953 -16.339 -8.326 1.00 29.82 331 HIS A CA 1
ATOM 2565 C C . HIS A 1 355 ? 54.143 -17.161 -9.314 1.00 30.42 331 HIS A C 1
ATOM 2566 O O . HIS A 1 355 ? 52.918 -17.091 -9.320 1.00 30.07 331 HIS A O 1
ATOM 2573 N N . MET A 1 356 ? 54.832 -17.924 -10.154 1.00 31.22 332 MET A N 1
ATOM 2574 C CA . MET A 1 356 ? 54.195 -18.928 -10.976 1.00 32.79 332 MET A CA 1
ATOM 2575 C C . MET A 1 356 ? 54.605 -20.305 -10.441 1.00 32.55 332 MET A C 1
ATOM 2576 O O . MET A 1 356 ? 55.769 -20.699 -10.561 1.00 32.14 332 MET A O 1
ATOM 2581 N N . ILE A 1 357 ? 53.663 -21.020 -9.832 1.00 31.87 333 ILE A N 1
ATOM 2582 C CA . ILE A 1 357 ? 53.932 -22.352 -9.296 1.00 31.31 333 ILE A CA 1
ATOM 2583 C C . ILE A 1 357 ? 53.390 -23.469 -10.207 1.00 31.86 333 ILE A C 1
ATOM 2584 O O . ILE A 1 357 ? 52.181 -23.653 -10.347 1.00 31.20 333 ILE A O 1
ATOM 2589 N N . HIS A 1 358 ? 54.290 -24.214 -10.832 1.00 32.81 334 HIS A N 1
ATOM 2590 C CA . HIS A 1 358 ? 53.878 -25.305 -11.719 1.00 33.97 334 HIS A CA 1
ATOM 2591 C C . HIS A 1 358 ? 53.588 -26.551 -10.902 1.00 33.56 334 HIS A C 1
ATOM 2592 O O . HIS A 1 358 ? 54.414 -27.459 -10.817 1.00 34.48 334 HIS A O 1
ATOM 2599 N N . CYS A 1 359 ? 52.415 -26.587 -10.283 1.00 32.90 335 CYS A N 1
ATOM 2600 C CA . CYS A 1 359 ? 52.124 -27.618 -9.300 1.00 31.73 335 CYS A CA 1
ATOM 2601 C C . CYS A 1 359 ? 50.656 -27.996 -9.332 1.00 30.87 335 CYS A C 1
ATOM 2602 O O . CYS A 1 359 ? 49.796 -27.155 -9.569 1.00 30.48 335 CYS A O 1
ATOM 2605 N N . ASN A 1 360 ? 50.383 -29.279 -9.124 1.00 29.99 336 ASN A N 1
ATOM 2606 C CA . ASN A 1 360 ? 49.028 -29.742 -8.886 1.00 29.51 336 ASN A CA 1
ATOM 2607 C C . ASN A 1 360 ? 48.368 -28.933 -7.754 1.00 28.75 336 ASN A C 1
ATOM 2608 O O . ASN A 1 360 ? 48.968 -28.714 -6.692 1.00 28.17 336 ASN A O 1
ATOM 2613 N N . ALA A 1 361 ? 47.137 -28.494 -8.001 1.00 28.03 337 ALA A N 1
ATOM 2614 C CA . ALA A 1 361 ? 46.399 -27.658 -7.070 1.00 27.57 337 ALA A CA 1
ATOM 2615 C C . ALA A 1 361 ? 46.146 -28.375 -5.731 1.00 27.83 337 ALA A C 1
ATOM 2616 O O . ALA A 1 361 ? 46.302 -27.785 -4.655 1.00 27.91 337 ALA A O 1
ATOM 2618 N N . SER A 1 362 ? 45.756 -29.643 -5.788 1.00 27.33 338 SER A N 1
ATOM 2619 C CA . SER A 1 362 ? 45.552 -30.414 -4.557 1.00 27.06 338 SER A CA 1
ATOM 2620 C C . SER A 1 362 ? 46.864 -30.581 -3.805 1.00 27.33 338 SER A C 1
ATOM 2621 O O . SER A 1 362 ? 46.917 -30.412 -2.591 1.00 27.15 338 SER A O 1
ATOM 2624 N N . VAL A 1 363 ? 47.935 -30.906 -4.526 1.00 27.80 339 VAL A N 1
ATOM 2625 C CA . VAL A 1 363 ? 49.222 -31.065 -3.865 1.00 27.60 339 VAL A CA 1
ATOM 2626 C C . VAL A 1 363 ? 49.601 -29.743 -3.211 1.00 27.97 339 VAL A C 1
ATOM 2627 O O . VAL A 1 363 ? 49.889 -29.713 -2.015 1.00 28.38 339 VAL A O 1
ATOM 2631 N N . PHE A 1 364 ? 49.567 -28.652 -3.984 1.00 28.14 340 PHE A N 1
ATOM 2632 C CA . PHE A 1 364 ? 49.867 -27.318 -3.453 1.00 28.07 340 PHE A CA 1
ATOM 2633 C C . PHE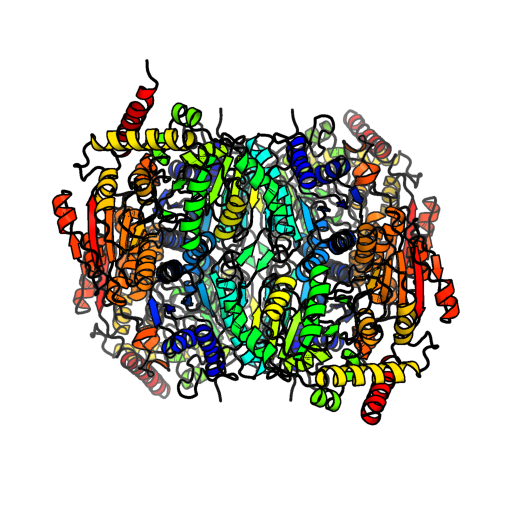 A 1 364 ? 49.076 -27.034 -2.175 1.00 29.42 340 PHE A C 1
ATOM 2634 O O . PHE A 1 364 ? 49.634 -26.602 -1.172 1.00 29.41 340 PHE A O 1
ATOM 2642 N N . ALA A 1 365 ? 47.771 -27.280 -2.233 1.00 31.06 341 ALA A N 1
ATOM 2643 C CA . ALA A 1 365 ? 46.874 -27.034 -1.112 1.00 32.72 341 ALA A CA 1
ATOM 2644 C C . ALA A 1 365 ? 47.264 -27.843 0.132 1.00 34.42 341 ALA A C 1
ATOM 2645 O O . ALA A 1 365 ? 47.309 -27.301 1.249 1.00 34.95 341 ALA A O 1
ATOM 2647 N N . GLU A 1 366 ? 47.534 -29.132 -0.057 1.00 35.58 342 GLU A N 1
ATOM 2648 C CA . GLU A 1 366 ? 47.936 -29.984 1.053 1.00 37.12 342 GLU A CA 1
ATOM 2649 C C . GLU A 1 366 ? 49.252 -29.506 1.666 1.00 37.77 342 GLU A C 1
ATOM 2650 O O . GLU A 1 366 ? 49.374 -29.449 2.889 1.00 38.07 342 GLU A O 1
ATOM 2656 N N . GLU A 1 367 ? 50.220 -29.128 0.834 1.00 38.24 343 GLU A N 1
ATOM 2657 C CA . GLU A 1 367 ? 51.487 -28.604 1.347 1.00 38.93 343 GLU A CA 1
ATOM 2658 C C . GLU A 1 367 ? 51.306 -27.354 2.205 1.00 38.55 343 GLU A C 1
ATOM 2659 O O . GLU A 1 367 ? 51.893 -27.257 3.283 1.00 38.62 343 GLU A O 1
ATOM 2665 N N . ILE A 1 368 ? 50.516 -26.390 1.741 1.00 37.89 344 ILE A N 1
ATOM 2666 C CA . ILE A 1 368 ? 50.302 -25.182 2.546 1.00 37.74 344 ILE A CA 1
ATOM 2667 C C . ILE A 1 368 ? 49.617 -25.531 3.872 1.00 38.07 344 ILE A C 1
ATOM 2668 O O . ILE A 1 368 ? 50.061 -25.103 4.929 1.00 38.11 344 ILE A O 1
ATOM 2673 N N . MET A 1 369 ? 48.545 -26.315 3.807 1.00 38.32 345 MET A N 1
ATOM 2674 C CA . MET A 1 369 ? 47.809 -26.717 5.004 1.00 39.28 345 MET A CA 1
ATOM 2675 C C . MET A 1 369 ? 48.688 -27.463 6.018 1.00 39.83 345 MET A C 1
ATOM 2676 O O . MET A 1 369 ? 48.573 -27.236 7.222 1.00 39.71 345 MET A O 1
ATOM 2681 N N . ALA A 1 370 ? 49.571 -28.332 5.523 1.00 40.31 346 ALA A N 1
ATOM 2682 C CA . ALA A 1 370 ? 50.487 -29.091 6.374 1.00 40.75 346 ALA A CA 1
ATOM 2683 C C . ALA A 1 370 ? 51.472 -28.187 7.126 1.00 41.06 346 ALA A C 1
ATOM 2684 O O . ALA A 1 370 ? 51.907 -28.511 8.237 1.00 41.78 346 ALA A O 1
ATOM 2686 N N . GLY A 1 371 ? 51.808 -27.046 6.533 1.00 40.62 347 GLY A N 1
ATOM 2687 C CA . GLY A 1 371 ? 52.759 -26.127 7.148 1.00 39.83 347 GLY A CA 1
ATOM 2688 C C . GLY A 1 371 ? 52.117 -25.078 8.038 1.00 39.70 347 GLY A C 1
ATOM 2689 O O . GLY A 1 371 ? 52.813 -24.253 8.623 1.00 39.32 347 GLY A O 1
ATOM 2690 N N . LEU A 1 372 ? 50.789 -25.102 8.134 1.00 39.56 348 LEU A N 1
ATOM 2691 C CA . LEU A 1 372 ? 50.065 -24.178 9.006 1.00 39.47 348 LEU A CA 1
ATOM 2692 C C . LEU A 1 372 ? 50.013 -24.718 10.428 1.00 39.40 348 LEU A C 1
ATOM 2693 O O . LEU A 1 372 ? 49.907 -25.933 10.626 1.00 38.72 348 LEU A O 1
ATOM 2698 N N . THR A 1 373 ? 50.085 -23.824 11.416 1.00 39.47 349 THR A N 1
ATOM 2699 C CA . THR A 1 373 ? 49.973 -24.260 12.806 1.00 39.76 349 THR A CA 1
ATOM 2700 C C . THR A 1 373 ? 48.519 -24.573 13.112 1.00 39.46 349 THR A C 1
ATOM 2701 O O . THR A 1 373 ? 47.621 -24.264 12.322 1.00 38.68 349 THR A O 1
ATOM 2705 N N . ALA A 1 374 ? 48.298 -25.204 14.256 1.00 39.59 350 ALA A N 1
ATOM 2706 C CA . ALA A 1 374 ? 46.963 -25.619 14.653 1.00 39.95 350 ALA A CA 1
ATOM 2707 C C . ALA A 1 374 ? 46.108 -24.438 15.132 1.00 39.80 350 ALA A C 1
ATOM 2708 O O . ALA A 1 374 ? 44.897 -24.567 15.292 1.00 39.90 350 ALA A O 1
ATOM 2710 N N . ALA A 1 375 ? 46.745 -23.289 15.340 1.00 40.03 351 ALA A N 1
ATOM 2711 C CA . ALA A 1 375 ? 46.077 -22.101 15.873 1.00 40.59 351 ALA A CA 1
ATOM 2712 C C . ALA A 1 375 ? 44.806 -21.686 15.108 1.00 40.77 351 ALA A C 1
ATOM 2713 O O . ALA A 1 375 ? 44.774 -21.689 13.879 1.00 41.09 351 ALA A O 1
ATOM 2715 N N . THR A 1 376 ? 43.764 -21.333 15.854 1.00 40.86 352 THR A N 1
ATOM 2716 C CA . THR A 1 376 ? 42.550 -20.750 15.284 1.00 40.88 352 THR A CA 1
ATOM 2717 C C . THR A 1 376 ? 42.912 -19.623 14.325 1.00 40.66 352 THR A C 1
ATOM 2718 O O . THR A 1 376 ? 43.644 -18.707 14.693 1.00 40.81 352 THR A O 1
ATOM 2722 N N . ARG A 1 377 ? 42.403 -19.695 13.100 1.00 40.32 353 ARG A N 1
ATOM 2723 C CA . ARG A 1 377 ? 42.519 -18.595 12.156 1.00 39.94 353 ARG A CA 1
ATOM 2724 C C . ARG A 1 377 ? 41.419 -17.569 12.383 1.00 39.23 353 ARG A C 1
ATOM 2725 O O . ARG A 1 377 ? 40.238 -17.918 12.422 1.00 38.62 353 ARG A O 1
ATOM 2733 N N . SER A 1 378 ? 41.800 -16.302 12.507 1.00 38.26 354 SER A N 1
ATOM 2734 C CA . SER A 1 378 ? 40.804 -15.257 12.662 1.00 37.91 354 SER A CA 1
ATOM 2735 C C . SER A 1 378 ? 39.927 -15.122 11.414 1.00 37.49 354 SER A C 1
ATOM 2736 O O . SER A 1 378 ? 40.419 -15.191 10.286 1.00 37.30 354 SER A O 1
ATOM 2739 N N . SER A 1 379 ? 38.633 -14.916 11.623 1.00 36.79 355 SER A N 1
ATOM 2740 C CA . SER A 1 379 ? 37.691 -14.865 10.523 1.00 36.60 355 SER A CA 1
ATOM 2741 C C . SER A 1 379 ? 37.127 -13.471 10.246 1.00 36.57 355 SER A C 1
ATOM 2742 O O . SER A 1 379 ? 36.219 -13.313 9.434 1.00 36.71 355 SER A O 1
ATOM 2745 N N . GLU A 1 380 ? 37.675 -12.450 10.891 1.00 37.12 356 GLU A N 1
ATOM 2746 C CA . GLU A 1 380 ? 37.172 -11.092 10.677 1.00 37.88 356 GLU A CA 1
ATOM 2747 C C . GLU A 1 380 ? 37.338 -10.621 9.241 1.00 37.36 356 GLU A C 1
ATOM 2748 O O . GLU A 1 380 ? 36.391 -10.098 8.640 1.00 37.72 356 GLU A O 1
ATOM 2754 N N . TRP A 1 381 ? 38.531 -10.816 8.691 1.00 36.48 357 TRP A N 1
ATOM 2755 C CA . TRP A 1 381 ? 38.775 -10.508 7.288 1.00 35.43 357 TRP A CA 1
ATOM 2756 C C . TRP A 1 381 ? 37.724 -11.182 6.429 1.00 34.55 357 TRP A C 1
ATOM 2757 O O . TRP A 1 381 ? 37.089 -10.534 5.601 1.00 34.35 357 TRP A O 1
ATOM 2768 N N . LEU A 1 382 ? 37.517 -12.478 6.637 1.00 33.73 358 LEU A N 1
ATOM 2769 C CA . LEU A 1 382 ? 36.551 -13.200 5.824 1.00 33.71 358 LEU A CA 1
ATOM 2770 C C . LEU A 1 382 ? 35.145 -12.630 6.001 1.00 34.24 358 LEU A C 1
ATOM 2771 O O . LEU A 1 382 ? 34.380 -12.551 5.029 1.00 33.79 358 LEU A O 1
ATOM 2776 N N . GLU A 1 383 ? 34.814 -12.224 7.233 1.00 34.71 359 GLU A N 1
ATOM 2777 C CA . GLU A 1 383 ? 33.477 -11.686 7.547 1.00 34.97 359 GLU A CA 1
ATOM 2778 C C . GLU A 1 383 ? 33.194 -10.355 6.851 1.00 34.35 359 GLU A C 1
ATOM 2779 O O . GLU A 1 383 ? 32.052 -10.064 6.531 1.00 34.27 359 GLU A O 1
ATOM 2785 N N . LYS A 1 384 ? 34.223 -9.547 6.623 1.00 34.19 360 LYS A N 1
ATOM 2786 C CA . LYS A 1 384 ? 34.032 -8.319 5.867 1.00 34.62 360 LYS A CA 1
ATOM 2787 C C . LYS A 1 384 ? 33.481 -8.695 4.508 1.00 34.05 360 LYS A C 1
ATOM 2788 O O . LYS A 1 384 ? 32.514 -8.100 4.032 1.00 34.85 360 LYS A O 1
ATOM 2794 N N . TRP A 1 385 ? 34.098 -9.697 3.889 1.00 32.59 361 TRP A N 1
ATOM 2795 C CA . TRP A 1 385 ? 33.721 -10.122 2.544 1.00 31.52 361 TRP A CA 1
ATOM 2796 C C . TRP A 1 385 ? 32.309 -10.718 2.478 1.00 31.89 361 TRP A C 1
ATOM 2797 O O . TRP A 1 385 ? 31.550 -10.406 1.559 1.00 31.90 361 TRP A O 1
ATOM 2808 N N . GLN A 1 386 ? 31.979 -11.608 3.419 1.00 32.42 362 GLN A N 1
ATOM 2809 C CA A GLN A 1 386 ? 30.650 -12.227 3.495 0.50 32.59 362 GLN A CA 1
ATOM 2810 C CA B GLN A 1 386 ? 30.644 -12.216 3.450 0.50 32.69 362 GLN A CA 1
ATOM 2811 C C . GLN A 1 386 ? 29.569 -11.164 3.735 1.00 32.81 362 GLN A C 1
ATOM 2812 O O . GLN A 1 386 ? 28.463 -11.246 3.197 1.00 32.80 362 GLN A O 1
ATOM 2823 N N . PHE A 1 387 ? 29.905 -10.170 4.560 1.00 33.28 363 PHE A N 1
ATOM 2824 C CA . PHE A 1 387 ? 29.027 -9.013 4.825 1.00 34.08 363 PHE A CA 1
ATOM 2825 C C . PHE A 1 387 ? 28.706 -8.247 3.531 1.00 33.75 363 PHE A C 1
ATOM 2826 O O . PHE A 1 387 ? 27.535 -8.041 3.181 1.00 33.37 363 PHE A O 1
ATOM 2834 N N . VAL A 1 388 ? 29.754 -7.822 2.828 1.00 33.62 364 VAL A N 1
ATOM 2835 C CA . VAL A 1 388 ? 29.586 -7.118 1.560 1.00 33.64 364 VAL A CA 1
ATOM 2836 C C . VAL A 1 388 ? 28.741 -7.932 0.595 1.00 33.78 364 VAL A C 1
ATOM 2837 O O . VAL A 1 388 ? 27.743 -7.440 0.072 1.00 34.06 364 VAL A O 1
ATOM 2841 N N . ASN A 1 389 ? 29.133 -9.187 0.383 1.00 33.70 365 ASN A N 1
ATOM 2842 C CA . ASN A 1 389 ? 28.441 -10.065 -0.546 1.00 33.14 365 ASN A CA 1
ATOM 2843 C C . ASN A 1 389 ? 26.978 -10.229 -0.172 1.00 33.42 365 ASN A C 1
ATOM 2844 O O . ASN A 1 389 ? 26.093 -10.092 -1.023 1.00 33.59 365 ASN A O 1
ATOM 2849 N N . GLY A 1 390 ? 26.721 -10.524 1.100 1.00 33.69 366 GLY A N 1
ATOM 2850 C CA . GLY A 1 390 ? 25.352 -10.738 1.570 1.00 33.94 366 GLY A CA 1
ATOM 2851 C C . GLY A 1 390 ? 24.462 -9.511 1.449 1.00 34.56 366 GLY A C 1
ATOM 2852 O O . GLY A 1 390 ? 23.332 -9.598 0.963 1.00 34.71 366 GLY A O 1
ATOM 2853 N N . ARG A 1 391 ? 24.967 -8.362 1.883 1.00 34.91 367 ARG A N 1
ATOM 2854 C CA . ARG A 1 391 ? 24.213 -7.119 1.744 1.00 35.68 367 ARG A CA 1
ATOM 2855 C C . ARG A 1 391 ? 23.930 -6.802 0.289 1.00 35.79 367 ARG A C 1
ATOM 2856 O O . ARG A 1 391 ? 22.836 -6.346 -0.048 1.00 36.66 367 ARG A O 1
ATOM 2864 N N . PHE A 1 392 ? 24.906 -7.040 -0.582 1.00 35.09 368 PHE A N 1
ATOM 2865 C CA . PHE A 1 392 ? 24.693 -6.781 -1.995 1.00 34.10 368 PHE A CA 1
ATOM 2866 C C . PHE A 1 392 ? 23.528 -7.629 -2.481 1.00 34.13 368 PHE A C 1
ATOM 2867 O O . PHE A 1 392 ? 22.591 -7.102 -3.083 1.00 33.74 368 PHE A O 1
ATOM 2875 N N . ARG A 1 393 ? 23.577 -8.933 -2.197 1.00 34.29 369 ARG A N 1
ATOM 2876 C CA . ARG A 1 393 ? 22.570 -9.874 -2.715 1.00 35.07 369 ARG A CA 1
ATOM 2877 C C . ARG A 1 393 ? 21.173 -9.667 -2.130 1.00 36.18 369 ARG A C 1
ATOM 2878 O O . ARG A 1 393 ? 20.168 -9.875 -2.815 1.00 35.49 369 ARG A O 1
ATOM 2886 N N . GLU A 1 394 ? 21.124 -9.288 -0.852 1.00 38.46 370 GLU A N 1
ATOM 2887 C CA . GLU A 1 394 ? 19.862 -9.008 -0.168 1.00 40.49 370 GLU A CA 1
ATOM 2888 C C . GLU A 1 394 ? 19.173 -7.800 -0.802 1.00 41.26 370 GLU A C 1
ATOM 2889 O O . GLU A 1 394 ? 17.987 -7.850 -1.128 1.00 41.49 370 GLU A O 1
ATOM 2895 N N . HIS A 1 395 ? 19.918 -6.718 -0.998 1.00 41.95 371 HIS A N 1
ATOM 2896 C CA . HIS A 1 395 ? 19.335 -5.551 -1.630 1.00 42.70 371 HIS A CA 1
ATOM 2897 C C . HIS A 1 395 ? 18.854 -5.819 -3.050 1.00 43.06 371 HIS A C 1
ATOM 2898 O O . HIS A 1 395 ? 17.878 -5.211 -3.491 1.00 43.05 371 HIS A O 1
ATOM 2905 N N . LEU A 1 396 ? 19.543 -6.704 -3.774 1.00 43.29 372 LEU A N 1
ATOM 2906 C CA . LEU A 1 396 ? 19.128 -7.052 -5.133 1.00 43.63 372 LEU A CA 1
ATOM 2907 C C . LEU A 1 396 ? 17.845 -7.865 -5.111 1.00 43.95 372 LEU A C 1
ATOM 2908 O O . LEU A 1 396 ? 17.053 -7.810 -6.050 1.00 43.43 372 LEU A O 1
ATOM 2913 N N . GLN A 1 397 ? 17.667 -8.627 -4.032 1.00 44.55 373 GLN A N 1
ATOM 2914 C CA . GLN A 1 397 ? 16.446 -9.382 -3.780 1.00 45.46 373 GLN A CA 1
ATOM 2915 C C . GLN A 1 397 ? 15.222 -8.490 -3.901 1.00 44.63 373 GLN A C 1
ATOM 2916 O O . GLN A 1 397 ? 14.226 -8.870 -4.513 1.00 44.44 373 GLN A O 1
ATOM 2922 N N . THR A 1 398 ? 15.312 -7.304 -3.307 1.00 43.53 374 THR A N 1
ATOM 2923 C CA . THR A 1 398 ? 14.194 -6.370 -3.268 1.00 42.86 374 THR A CA 1
ATOM 2924 C C . THR A 1 398 ? 13.890 -5.708 -4.620 1.00 42.31 374 THR A C 1
ATOM 2925 O O . THR A 1 398 ? 12.822 -5.132 -4.802 1.00 42.73 374 THR A O 1
ATOM 2929 N N . ILE A 1 399 ? 14.809 -5.787 -5.573 1.00 40.85 375 ILE A N 1
ATOM 2930 C CA . ILE A 1 399 ? 14.529 -5.224 -6.888 1.00 39.59 375 ILE A CA 1
ATOM 2931 C C . ILE A 1 399 ? 13.822 -6.251 -7.760 1.00 39.48 375 ILE A C 1
ATOM 2932 O O . ILE A 1 399 ? 14.284 -7.375 -7.892 1.00 39.08 375 ILE A O 1
ATOM 2937 N N . SER A 1 400 ? 12.695 -5.858 -8.343 1.00 39.52 376 SER A N 1
ATOM 2938 C CA . SER A 1 400 ? 11.830 -6.789 -9.061 1.00 40.02 376 SER A CA 1
ATOM 2939 C C . SER A 1 400 ? 12.476 -7.377 -10.309 1.00 40.36 376 SER A C 1
ATOM 2940 O O . SER A 1 400 ? 13.259 -6.715 -10.984 1.00 40.83 376 SER A O 1
ATOM 2943 N N . SER A 1 401 ? 12.108 -8.614 -10.627 1.00 40.46 377 SER A N 1
ATOM 2944 C CA . SER A 1 401 ? 12.664 -9.313 -11.767 1.00 40.57 377 SER A CA 1
ATOM 2945 C C . SER A 1 401 ? 11.587 -9.748 -12.751 1.00 41.00 377 SER A C 1
ATOM 2946 O O . SER A 1 401 ? 11.863 -10.519 -13.672 1.00 41.13 377 SER A O 1
ATOM 2949 N N . GLU A 1 402 ? 10.365 -9.257 -12.560 1.00 41.24 378 GLU A N 1
ATOM 2950 C CA . GLU A 1 402 ? 9.230 -9.662 -13.401 1.00 41.73 378 GLU A CA 1
ATOM 2951 C C . GLU A 1 402 ? 9.411 -9.372 -14.893 1.00 41.19 378 GLU A C 1
ATOM 2952 O O . GLU A 1 402 ? 8.906 -10.107 -15.742 1.00 40.90 378 GLU A O 1
ATOM 2958 N N . ASP A 1 403 ? 10.128 -8.294 -15.199 1.00 40.79 379 ASP A N 1
ATOM 2959 C CA . ASP A 1 403 ? 10.239 -7.787 -16.569 1.00 40.10 379 ASP A CA 1
ATOM 2960 C C . ASP A 1 403 ? 11.087 -8.696 -17.473 1.00 39.40 379 ASP A C 1
ATOM 2961 O O . ASP A 1 403 ? 12.317 -8.729 -17.383 1.00 39.44 379 ASP A O 1
ATOM 2966 N N . VAL A 1 404 ? 10.422 -9.434 -18.346 1.00 38.75 380 VAL A N 1
ATOM 2967 C CA . VAL A 1 404 ? 11.104 -10.400 -19.195 1.00 38.59 380 VAL A CA 1
ATOM 2968 C C . VAL A 1 404 ? 11.944 -9.739 -20.298 1.00 38.18 380 VAL A C 1
ATOM 2969 O O . VAL A 1 404 ? 12.799 -10.392 -20.911 1.00 38.52 380 VAL A O 1
ATOM 2973 N N . SER A 1 405 ? 11.720 -8.447 -20.532 1.00 36.91 381 SER A N 1
ATOM 2974 C CA . SER A 1 405 ? 12.486 -7.703 -21.545 1.00 36.05 381 SER A CA 1
ATOM 2975 C C . SER A 1 405 ? 13.845 -7.180 -21.031 1.00 34.62 381 SER A C 1
ATOM 2976 O O . SER A 1 405 ? 14.663 -6.702 -21.812 1.00 34.51 381 SER A O 1
ATOM 2979 N N . PHE A 1 406 ? 14.078 -7.254 -19.726 1.00 33.51 382 PHE A N 1
ATOM 2980 C CA . PHE A 1 406 ? 15.398 -6.953 -19.204 1.00 32.64 382 PHE A CA 1
ATOM 2981 C C . PHE A 1 406 ? 16.220 -8.225 -18.992 1.00 32.50 382 PHE A C 1
ATOM 2982 O O . PHE A 1 406 ? 15.858 -9.098 -18.203 1.00 32.06 382 PHE A O 1
ATOM 2990 N N . GLU A 1 407 ? 17.355 -8.276 -19.679 1.00 32.34 383 GLU A N 1
ATOM 2991 C CA . GLU A 1 407 ? 18.114 -9.489 -19.898 1.00 32.16 383 GLU A CA 1
ATOM 2992 C C . GLU A 1 407 ? 18.661 -10.061 -18.608 1.00 31.09 383 GLU A C 1
ATOM 2993 O O . GLU A 1 407 ? 18.706 -11.275 -18.439 1.00 30.13 383 GLU A O 1
ATOM 2999 N N . GLY A 1 408 ? 19.062 -9.190 -17.689 1.00 30.60 384 GLY A N 1
ATOM 3000 C CA . GLY A 1 408 ? 19.574 -9.656 -16.396 1.00 29.40 384 GLY A CA 1
ATOM 3001 C C . GLY A 1 408 ? 18.618 -10.631 -15.723 1.00 29.37 384 GLY A C 1
ATOM 3002 O O . GLY A 1 408 ? 19.048 -11.612 -15.111 1.00 28.83 384 GLY A O 1
ATOM 3003 N N . ASN A 1 409 ? 17.316 -10.377 -15.864 1.00 28.96 385 ASN A N 1
ATOM 3004 C CA . ASN A 1 409 ? 16.304 -11.132 -15.129 1.00 29.47 385 ASN A CA 1
ATOM 3005 C C . ASN A 1 409 ? 16.283 -12.630 -15.443 1.00 29.46 385 ASN A C 1
ATOM 3006 O O . ASN A 1 409 ? 16.188 -13.457 -14.536 1.00 30.23 385 ASN A O 1
ATOM 3011 N N . LEU A 1 410 ? 16.363 -12.971 -16.720 1.00 29.37 386 LEU A N 1
ATOM 3012 C CA . LEU A 1 410 ? 16.474 -14.369 -17.135 1.00 29.83 386 LEU A CA 1
ATOM 3013 C C . LEU A 1 410 ? 17.416 -15.153 -16.210 1.00 29.94 386 LEU A C 1
ATOM 3014 O O . LEU A 1 410 ? 17.061 -16.227 -15.746 1.00 30.24 386 LEU A O 1
ATOM 3019 N N . TYR A 1 411 ? 18.586 -14.597 -15.900 1.00 29.60 387 TYR A N 1
ATOM 3020 C CA . TYR A 1 411 ? 19.576 -15.312 -15.087 1.00 29.79 387 TYR A CA 1
ATOM 3021 C C . TYR A 1 411 ? 19.228 -15.341 -13.595 1.00 30.13 387 TYR A C 1
ATOM 3022 O O . TYR A 1 411 ? 19.508 -16.331 -12.902 1.00 29.91 387 TYR A O 1
ATOM 3031 N N . ARG A 1 412 ? 18.593 -14.280 -13.104 1.00 30.18 388 ARG A N 1
ATOM 3032 C CA . ARG A 1 412 ? 18.140 -14.262 -11.703 1.00 30.81 388 ARG A CA 1
ATOM 3033 C C . ARG A 1 412 ? 17.080 -15.338 -11.437 1.00 30.29 388 ARG A C 1
ATOM 3034 O O . ARG A 1 412 ? 17.034 -15.910 -10.354 1.00 29.40 388 ARG A O 1
ATOM 3042 N N . ILE A 1 413 ? 16.255 -15.596 -12.451 1.00 30.19 389 ILE A N 1
ATOM 3043 C CA . ILE A 1 413 ? 15.238 -16.644 -12.442 1.00 30.93 389 ILE A CA 1
ATOM 3044 C C . ILE A 1 413 ? 15.859 -18.030 -12.775 1.00 31.16 389 ILE A C 1
ATOM 3045 O O . ILE A 1 413 ? 15.714 -18.999 -12.008 1.00 31.10 389 ILE A O 1
ATOM 3050 N N . LEU A 1 414 ? 16.575 -18.110 -13.901 1.00 30.81 390 LEU A N 1
ATOM 3051 C CA . LEU A 1 414 ? 17.148 -19.383 -14.390 1.00 30.34 390 LEU A CA 1
ATOM 3052 C C . LEU A 1 414 ? 18.006 -20.158 -13.386 1.00 30.02 390 LEU A C 1
ATOM 3053 O O . LEU A 1 414 ? 18.064 -21.387 -13.444 1.00 30.55 390 LEU A O 1
ATOM 3058 N N . GLN A 1 415 ? 18.668 -19.454 -12.476 1.00 29.12 391 GLN A N 1
ATOM 3059 C CA . GLN A 1 415 ? 19.611 -20.094 -11.567 1.00 29.21 391 GLN A CA 1
ATOM 3060 C C . GLN A 1 415 ? 18.955 -21.132 -10.645 1.00 29.31 391 GLN A C 1
ATOM 3061 O O . GLN A 1 415 ? 19.590 -22.100 -10.235 1.00 29.30 391 GLN A O 1
ATOM 3067 N N . HIS A 1 416 ? 17.696 -20.906 -10.289 1.00 29.39 392 HIS A N 1
ATOM 3068 C CA . HIS A 1 416 ? 16.993 -21.807 -9.385 1.00 28.86 392 HIS A CA 1
ATOM 3069 C C . HIS A 1 416 ? 16.312 -22.916 -10.153 1.00 28.52 392 HIS A C 1
ATOM 3070 O O . HIS A 1 416 ? 15.818 -23.860 -9.557 1.00 28.76 392 HIS A O 1
ATOM 3077 N N . LEU A 1 417 ? 16.284 -22.791 -11.475 1.00 28.29 393 LEU A N 1
ATOM 3078 C CA . LEU A 1 417 ? 15.526 -23.702 -12.316 1.00 28.13 393 LEU A CA 1
ATOM 3079 C C . LEU A 1 417 ? 16.365 -24.793 -12.988 1.00 28.34 393 LEU A C 1
ATOM 3080 O O . LEU A 1 417 ? 15.822 -25.814 -13.432 1.00 28.43 393 LEU A O 1
ATOM 3085 N N . VAL A 1 418 ? 17.676 -24.581 -13.085 1.00 28.17 394 VAL A N 1
ATOM 3086 C CA . VAL A 1 418 ? 18.532 -25.549 -13.752 1.00 27.99 394 VAL A CA 1
ATOM 3087 C C . VAL A 1 418 ? 18.510 -26.874 -12.995 1.00 27.83 394 VAL A C 1
ATOM 3088 O O . VAL A 1 418 ? 18.963 -26.944 -11.848 1.00 27.48 394 VAL A O 1
ATOM 3092 N N . PRO A 1 419 ? 17.982 -27.932 -13.640 1.00 27.91 395 PRO A N 1
ATOM 3093 C CA . PRO A 1 419 ? 17.754 -29.231 -13.001 1.00 27.88 395 PRO A CA 1
ATOM 3094 C C . PRO A 1 419 ? 19.028 -29.785 -12.371 1.00 28.45 395 PRO A C 1
ATOM 3095 O O . PRO A 1 419 ? 20.096 -29.690 -12.969 1.00 28.36 395 PRO A O 1
ATOM 3099 N N . GLU A 1 420 ? 18.916 -30.352 -11.175 1.00 29.06 396 GLU A N 1
ATOM 3100 C CA . GLU A 1 420 ? 20.068 -30.947 -10.508 1.00 30.30 396 GLU A CA 1
ATOM 3101 C C . GLU A 1 420 ? 20.703 -32.015 -11.391 1.00 29.82 396 GLU A C 1
ATOM 3102 O O . GLU A 1 420 ? 19.999 -32.697 -12.143 1.00 28.46 396 GLU A O 1
ATOM 3108 N N . ASN A 1 421 ? 22.034 -32.139 -11.284 1.00 29.61 397 ASN A N 1
ATOM 3109 C CA . ASN A 1 421 ? 22.823 -33.088 -12.083 1.00 29.68 397 ASN A CA 1
ATOM 3110 C C . ASN A 1 421 ? 22.684 -32.902 -13.591 1.00 28.74 397 ASN A C 1
ATOM 3111 O O . ASN A 1 421 ? 22.898 -33.828 -14.357 1.00 29.31 397 ASN A O 1
ATOM 3116 N N . SER A 1 422 ? 22.326 -31.706 -14.029 1.00 27.96 398 SER A N 1
ATOM 3117 C CA . SER A 1 422 ? 22.307 -31.434 -15.456 1.00 27.03 398 SER A CA 1
ATOM 3118 C C . SER A 1 422 ? 23.438 -30.460 -15.794 1.00 26.52 398 SER A C 1
ATOM 3119 O O . SER A 1 422 ? 24.206 -30.057 -14.909 1.00 25.34 398 SER A O 1
ATOM 3122 N N . SER A 1 423 ? 23.548 -30.095 -17.073 1.00 26.22 399 SER A N 1
ATOM 3123 C CA . SER A 1 423 ? 24.519 -29.080 -17.465 1.00 26.44 399 SER A CA 1
ATOM 3124 C C . SER A 1 423 ? 23.894 -27.812 -18.027 1.00 25.89 399 SER A C 1
ATOM 3125 O O . SER A 1 423 ? 22.893 -27.858 -18.741 1.00 26.79 399 SER A O 1
ATOM 3128 N N . LEU A 1 424 ? 24.506 -26.684 -17.689 1.00 24.86 400 LEU A N 1
ATOM 3129 C CA . LEU A 1 424 ? 24.218 -25.416 -18.327 1.00 23.85 400 LEU A CA 1
ATOM 3130 C C . LEU A 1 424 ? 25.421 -25.031 -19.181 1.00 23.49 400 LEU A C 1
ATOM 3131 O O . LEU A 1 424 ? 26.533 -24.798 -18.670 1.00 24.16 400 LEU A O 1
ATOM 3136 N N . PHE A 1 425 ? 25.221 -24.993 -20.487 1.00 22.40 401 PHE A N 1
ATOM 3137 C CA . PHE A 1 425 ? 26.257 -24.470 -21.361 1.00 21.55 401 PHE A CA 1
ATOM 3138 C C . PHE A 1 425 ? 25.980 -22.994 -21.655 1.00 21.00 401 PHE A C 1
ATOM 3139 O O . PHE A 1 425 ? 24.899 -22.617 -22.103 1.00 19.59 401 PHE A O 1
ATOM 3147 N N . VAL A 1 426 ? 26.960 -22.158 -21.377 1.00 20.99 402 VAL A N 1
ATOM 3148 C CA . VAL A 1 426 ? 26.739 -20.726 -21.373 1.00 21.68 402 VAL A CA 1
ATOM 3149 C C . VAL A 1 426 ? 27.477 -20.090 -22.520 1.00 21.70 402 VAL A C 1
ATOM 3150 O O . VAL A 1 426 ? 28.700 -20.231 -22.636 1.00 21.74 402 VAL A O 1
ATOM 3154 N N . GLY A 1 427 ? 26.719 -19.416 -23.376 1.00 21.21 403 GLY A N 1
ATOM 3155 C CA . GLY A 1 427 ? 27.266 -18.812 -24.569 1.00 21.58 403 GLY A CA 1
ATOM 3156 C C . GLY A 1 427 ? 28.227 -17.719 -24.169 1.00 21.68 403 GLY A C 1
ATOM 3157 O O . GLY A 1 427 ? 28.241 -17.269 -23.018 1.00 21.35 403 GLY A O 1
ATOM 3158 N N . ASN A 1 428 ? 29.062 -17.317 -25.116 1.00 22.06 404 ASN A N 1
ATOM 3159 C CA . ASN A 1 428 ? 29.969 -16.222 -24.891 1.00 22.45 404 ASN A CA 1
ATOM 3160 C C . ASN A 1 428 ? 29.198 -14.926 -25.089 1.00 23.22 404 ASN A C 1
ATOM 3161 O O . ASN A 1 428 ? 27.990 -14.958 -25.325 1.00 23.42 404 ASN A O 1
ATOM 3166 N N . SER A 1 429 ? 29.892 -13.797 -25.009 1.00 23.85 405 SER A N 1
ATOM 3167 C CA . SER A 1 429 ? 29.258 -12.474 -24.989 1.00 24.12 405 SER A CA 1
ATOM 3168 C C . SER A 1 429 ? 28.599 -12.231 -23.631 1.00 23.91 405 SER A C 1
ATOM 3169 O O . SER A 1 429 ? 29.218 -12.476 -22.605 1.00 24.51 405 SER A O 1
ATOM 3172 N N . MET A 1 430 ? 27.352 -11.776 -23.599 1.00 23.72 406 MET A N 1
ATOM 3173 C CA . MET A 1 430 ? 26.775 -11.360 -22.314 1.00 23.25 406 MET A CA 1
ATOM 3174 C C . MET A 1 430 ? 26.348 -12.508 -21.399 1.00 23.06 406 MET A C 1
ATOM 3175 O O . MET A 1 430 ? 26.472 -12.391 -20.176 1.00 23.93 406 MET A O 1
ATOM 3180 N N . PRO A 1 431 ? 25.873 -13.630 -21.975 1.00 22.16 407 PRO A N 1
ATOM 3181 C CA . PRO A 1 431 ? 25.389 -14.710 -21.102 1.00 22.19 407 PRO A CA 1
ATOM 3182 C C . PRO A 1 431 ? 26.396 -15.099 -20.030 1.00 22.49 407 PRO A C 1
ATOM 3183 O O . PRO A 1 431 ? 26.053 -15.143 -18.852 1.00 21.88 407 PRO A O 1
ATOM 3187 N N . ILE A 1 432 ? 27.638 -15.355 -20.426 1.00 23.00 408 ILE A N 1
ATOM 3188 C CA . ILE A 1 432 ? 28.650 -15.730 -19.450 1.00 22.70 408 ILE A CA 1
ATOM 3189 C C . ILE A 1 432 ? 28.830 -14.601 -18.439 1.00 22.98 408 ILE A C 1
ATOM 3190 O O . ILE A 1 432 ? 28.949 -14.844 -17.244 1.00 23.29 408 ILE A O 1
ATOM 3195 N N . ARG A 1 433 ? 28.794 -13.357 -18.902 1.00 23.99 409 ARG A N 1
ATOM 3196 C CA . ARG A 1 433 ? 28.908 -12.216 -17.975 1.00 24.51 409 ARG A CA 1
ATOM 3197 C C . ARG A 1 433 ? 27.713 -12.093 -17.036 1.00 24.29 409 ARG A C 1
ATOM 3198 O O . ARG A 1 433 ? 27.880 -11.806 -15.845 1.00 24.00 409 ARG A O 1
ATOM 3206 N N . ASP A 1 434 ? 26.511 -12.317 -17.568 1.00 23.83 410 ASP A N 1
ATOM 3207 C CA . ASP A 1 434 ? 25.305 -12.251 -16.750 1.00 24.52 410 ASP A CA 1
ATOM 3208 C C . ASP A 1 434 ? 25.227 -13.402 -15.741 1.00 24.83 410 ASP A C 1
ATOM 3209 O O . ASP A 1 434 ? 24.832 -13.197 -14.584 1.00 24.10 410 ASP A O 1
ATOM 3214 N N . VAL A 1 435 ? 25.629 -14.602 -16.170 1.00 24.47 411 VAL A N 1
ATOM 3215 C CA . VAL A 1 435 ? 25.738 -15.720 -15.249 1.00 24.45 411 VAL A CA 1
ATOM 3216 C C . VAL A 1 435 ? 26.684 -15.338 -14.117 1.00 25.25 411 VAL A C 1
ATOM 3217 O O . VAL A 1 435 ? 26.391 -15.585 -12.955 1.00 26.01 411 VAL A O 1
ATOM 3221 N N . ASP A 1 436 ? 27.811 -14.719 -14.452 1.00 25.47 412 ASP A N 1
ATOM 3222 C CA . ASP A 1 436 ? 28.763 -14.335 -13.431 1.00 25.94 412 ASP A CA 1
ATOM 3223 C C . ASP A 1 436 ? 28.086 -13.347 -12.519 1.00 26.64 412 ASP A C 1
ATOM 3224 O O . ASP A 1 436 ? 28.238 -13.412 -11.295 1.00 27.28 412 ASP A O 1
ATOM 3229 N N . THR A 1 437 ? 27.351 -12.414 -13.119 1.00 26.74 413 THR A N 1
ATOM 3230 C CA . THR A 1 437 ? 26.740 -11.336 -12.355 1.00 26.72 413 THR A CA 1
ATOM 3231 C C . THR A 1 437 ? 25.637 -11.845 -11.428 1.00 26.51 413 THR A C 1
ATOM 3232 O O . THR A 1 437 ? 25.622 -11.493 -10.255 1.00 26.38 413 THR A O 1
ATOM 3236 N N . PHE A 1 438 ? 24.734 -12.672 -11.943 1.00 26.51 414 PHE A N 1
ATOM 3237 C CA . PHE A 1 438 ? 23.500 -13.012 -11.199 1.00 27.78 414 PHE A CA 1
ATOM 3238 C C . PHE A 1 438 ? 23.371 -14.431 -10.601 1.00 29.04 414 PHE A C 1
ATOM 3239 O O . PHE A 1 438 ? 22.390 -14.714 -9.891 1.00 30.01 414 PHE A O 1
ATOM 3247 N N . PHE A 1 439 ? 24.311 -15.331 -10.878 1.00 29.20 415 PHE A N 1
ATOM 3248 C CA . PHE A 1 439 ? 24.239 -16.642 -10.238 1.00 29.36 415 PHE A CA 1
ATOM 3249 C C . PHE A 1 439 ? 24.826 -16.560 -8.830 1.00 30.80 415 PHE A C 1
ATOM 3250 O O . PHE A 1 439 ? 26.018 -16.308 -8.645 1.00 30.39 415 PHE A O 1
ATOM 3258 N N . GLU A 1 440 ? 23.979 -16.757 -7.832 1.00 32.49 416 GLU A N 1
ATOM 3259 C CA . GLU A 1 440 ? 24.445 -16.804 -6.460 1.00 33.98 416 GLU A CA 1
ATOM 3260 C C . GLU A 1 440 ? 24.792 -18.241 -6.109 1.00 34.10 416 GLU A C 1
ATOM 3261 O O . GLU A 1 440 ? 24.446 -19.170 -6.841 1.00 33.93 416 GLU A O 1
ATOM 3267 N N . LYS A 1 441 ? 25.474 -18.418 -4.986 1.00 34.52 417 LYS A N 1
ATOM 3268 C CA . LYS A 1 441 ? 25.744 -19.748 -4.464 1.00 35.30 417 LYS A CA 1
ATOM 3269 C C . LYS A 1 441 ? 24.467 -20.435 -3.968 1.00 35.36 417 LYS A C 1
ATOM 3270 O O . LYS A 1 441 ? 23.600 -19.791 -3.384 1.00 35.34 417 LYS A O 1
ATOM 3276 N N . GLN A 1 442 ? 24.366 -21.738 -4.217 1.00 35.13 418 GLN A N 1
ATOM 3277 C CA . GLN A 1 442 ? 23.206 -22.526 -3.845 1.00 35.63 418 GLN A CA 1
ATOM 3278 C C . GLN A 1 442 ? 23.632 -23.979 -3.659 1.00 36.28 418 GLN A C 1
ATOM 3279 O O . GLN A 1 442 ? 24.611 -24.415 -4.249 1.00 37.04 418 GLN A O 1
ATOM 3285 N N . ASP A 1 443 ? 22.903 -24.731 -2.847 1.00 36.74 419 ASP A N 1
ATOM 3286 C CA . ASP A 1 443 ? 23.296 -26.106 -2.545 1.00 37.49 419 ASP A CA 1
ATOM 3287 C C . ASP A 1 443 ? 23.005 -27.093 -3.683 1.00 36.94 419 ASP A C 1
ATOM 3288 O O . ASP A 1 443 ? 23.480 -28.219 -3.665 1.00 37.32 419 ASP A O 1
ATOM 3293 N N . ARG A 1 444 ? 22.221 -26.685 -4.665 1.00 36.16 420 ARG A N 1
ATOM 3294 C CA . ARG A 1 444 ? 21.861 -27.592 -5.747 1.00 35.61 420 ARG A CA 1
ATOM 3295 C C . ARG A 1 444 ? 23.023 -27.843 -6.712 1.00 34.62 420 ARG A C 1
ATOM 3296 O O . ARG A 1 444 ? 23.614 -26.891 -7.235 1.00 34.29 420 ARG A O 1
ATOM 3304 N N . PRO A 1 445 ? 23.331 -29.125 -6.986 1.00 33.43 421 PRO A N 1
ATOM 3305 C CA . PRO A 1 445 ? 24.434 -29.411 -7.895 1.00 32.56 421 PRO A CA 1
ATOM 3306 C C . PRO A 1 445 ? 24.035 -29.422 -9.383 1.00 31.45 421 PRO A C 1
ATOM 3307 O O . PRO A 1 445 ? 23.009 -29.989 -9.767 1.00 31.34 421 PRO A O 1
ATOM 3311 N N . PHE A 1 446 ? 24.856 -28.757 -10.188 1.00 30.03 422 PHE A N 1
ATOM 3312 C CA . PHE A 1 446 ? 24.808 -28.819 -11.645 1.00 28.93 422 PHE A CA 1
ATOM 3313 C C . PHE A 1 446 ? 26.126 -28.227 -12.155 1.00 28.61 422 PHE A C 1
ATOM 3314 O O . PHE A 1 446 ? 26.830 -27.553 -11.402 1.00 27.22 422 PHE A O 1
ATOM 3322 N N . ARG A 1 447 ? 26.477 -28.516 -13.406 1.00 29.11 423 ARG A N 1
ATOM 3323 C CA . ARG A 1 447 ? 27.737 -28.028 -13.976 1.00 30.03 423 ARG A CA 1
ATOM 3324 C C . ARG A 1 447 ? 27.499 -26.980 -15.049 1.00 29.23 423 ARG A C 1
ATOM 3325 O O . ARG A 1 447 ? 26.633 -27.146 -15.913 1.00 28.51 423 ARG A O 1
ATOM 3333 N N . ILE A 1 448 ? 28.294 -25.913 -14.974 1.00 28.54 424 ILE A N 1
ATOM 3334 C CA . ILE A 1 448 ? 28.298 -24.835 -15.941 1.00 28.08 424 ILE A CA 1
ATOM 3335 C C . ILE A 1 448 ? 29.516 -24.979 -16.840 1.00 27.85 424 ILE A C 1
ATOM 3336 O O . ILE A 1 448 ? 30.641 -25.104 -16.344 1.00 26.81 424 ILE A O 1
ATOM 3341 N N . TYR A 1 449 ? 29.286 -24.967 -18.155 1.00 27.27 425 TYR A N 1
ATOM 3342 C CA . TYR A 1 449 ? 30.360 -25.049 -19.129 1.00 27.24 425 TYR A CA 1
ATOM 3343 C C . TYR A 1 449 ? 30.317 -23.827 -20.017 1.00 27.09 425 TYR A C 1
ATOM 3344 O O . TYR A 1 449 ? 29.242 -23.296 -20.301 1.00 26.94 425 TYR A O 1
ATOM 3353 N N . SER A 1 450 ? 31.485 -23.396 -20.475 1.00 26.24 426 SER A N 1
ATOM 3354 C CA . SER A 1 450 ? 31.577 -22.341 -21.462 1.00 25.28 426 SER A CA 1
ATOM 3355 C C . SER A 1 450 ? 32.876 -22.485 -22.269 1.00 24.82 426 SER A C 1
ATOM 3356 O O . SER A 1 450 ? 33.883 -22.959 -21.747 1.00 24.59 426 SER A O 1
ATOM 3359 N N . ASN A 1 451 ? 32.856 -22.075 -23.532 1.00 23.70 427 ASN A N 1
ATOM 3360 C CA . ASN A 1 451 ? 34.077 -22.029 -24.326 1.00 23.20 427 ASN A CA 1
ATOM 3361 C C . ASN A 1 451 ? 34.885 -20.786 -24.019 1.00 23.81 427 ASN A C 1
ATOM 3362 O O . ASN A 1 451 ? 34.852 -19.823 -24.779 1.00 24.41 427 ASN A O 1
ATOM 3367 N N . ARG A 1 452 ? 35.615 -20.807 -22.914 1.00 24.40 428 ARG A N 1
ATOM 3368 C CA . ARG A 1 452 ? 36.367 -19.637 -22.486 1.00 25.12 428 ARG A CA 1
ATOM 3369 C C . ARG A 1 452 ? 37.823 -19.684 -22.898 1.00 24.67 428 ARG A C 1
ATOM 3370 O O . ARG A 1 452 ? 38.614 -18.843 -22.479 1.00 24.60 428 ARG A O 1
ATOM 3378 N N . GLY A 1 453 ? 38.183 -20.671 -23.703 1.00 24.49 429 GLY A N 1
ATOM 3379 C CA . GLY A 1 453 ? 39.535 -20.737 -24.234 1.00 24.30 429 GLY A CA 1
ATOM 3380 C C . GLY A 1 453 ? 39.865 -19.522 -25.094 1.00 23.78 429 GLY A C 1
ATOM 3381 O O . GLY A 1 453 ? 40.867 -18.842 -24.875 1.00 22.70 429 GLY A O 1
ATOM 3382 N N . ALA A 1 454 ? 39.015 -19.253 -26.076 1.00 23.63 430 ALA A N 1
ATOM 3383 C CA . ALA A 1 454 ? 39.230 -18.129 -26.979 1.00 24.23 430 ALA A CA 1
ATOM 3384 C C . ALA A 1 454 ? 38.007 -17.205 -27.038 1.00 24.80 430 ALA A C 1
ATOM 3385 O O . ALA A 1 454 ? 38.022 -16.184 -27.738 1.00 24.36 430 ALA A O 1
ATOM 3387 N N . ASN A 1 455 ? 36.960 -17.578 -26.296 1.00 25.38 431 ASN A N 1
ATOM 3388 C CA . ASN A 1 455 ? 35.713 -16.797 -26.180 1.00 25.53 431 ASN A CA 1
ATOM 3389 C C . ASN A 1 455 ? 34.955 -16.601 -27.489 1.00 26.03 431 ASN A C 1
ATOM 3390 O O . ASN A 1 455 ? 34.289 -15.578 -27.683 1.00 26.80 431 ASN A O 1
ATOM 3395 N N . GLY A 1 456 ? 35.052 -17.566 -28.391 1.00 25.62 432 GLY A N 1
ATOM 3396 C CA . GLY A 1 456 ? 34.361 -17.464 -29.667 1.00 25.15 432 GLY A CA 1
ATOM 3397 C C . GLY A 1 456 ? 32.863 -17.659 -29.534 1.00 25.02 432 GLY A C 1
ATOM 3398 O O . GLY A 1 456 ? 32.395 -18.468 -28.727 1.00 24.83 432 GLY A O 1
ATOM 3399 N N . ILE A 1 457 ? 32.111 -16.898 -30.321 1.00 24.52 433 ILE A N 1
ATOM 3400 C CA . ILE A 1 457 ? 30.670 -17.080 -30.422 1.00 23.56 433 ILE A CA 1
ATOM 3401 C C . ILE A 1 457 ? 30.382 -18.148 -31.477 1.00 23.10 433 ILE A C 1
ATOM 3402 O O . ILE A 1 457 ? 29.226 -18.505 -31.718 1.00 23.16 433 ILE A O 1
ATOM 3407 N N . ASP A 1 458 ? 31.439 -18.663 -32.103 1.00 21.83 434 ASP A N 1
ATOM 3408 C CA . ASP A 1 458 ? 31.291 -19.778 -33.039 1.00 21.21 434 ASP A CA 1
ATOM 3409 C C . ASP A 1 458 ? 31.158 -21.154 -32.337 1.00 21.19 434 ASP A C 1
ATOM 3410 O O . ASP A 1 458 ? 31.736 -21.397 -31.265 1.00 21.09 434 ASP A O 1
ATOM 3415 N N . GLY A 1 459 ? 30.365 -22.036 -32.929 1.00 20.46 435 GLY A N 1
ATOM 3416 C CA . GLY A 1 459 ? 30.295 -23.432 -32.483 1.00 20.68 435 GLY A CA 1
ATOM 3417 C C . GLY A 1 459 ? 29.713 -23.733 -31.112 1.00 20.66 435 GLY A C 1
ATOM 3418 O O . GLY A 1 459 ? 29.796 -24.862 -30.626 1.00 21.24 435 GLY A O 1
ATOM 3419 N N . VAL A 1 460 ? 29.101 -22.742 -30.480 1.00 20.93 436 VAL A N 1
ATOM 3420 C CA . VAL A 1 460 ? 28.573 -22.931 -29.135 1.00 20.08 436 VAL A CA 1
ATOM 3421 C C . VAL A 1 460 ? 27.483 -24.002 -29.091 1.00 20.52 436 VAL A C 1
ATOM 3422 O O . VAL A 1 460 ? 27.390 -24.753 -28.123 1.00 19.30 436 VAL A O 1
ATOM 3426 N N . VAL A 1 461 ? 26.662 -24.078 -30.137 1.00 21.06 437 VAL A N 1
ATOM 3427 C CA . VAL A 1 461 ? 25.581 -25.054 -30.158 1.00 21.71 437 VAL A CA 1
ATOM 3428 C C . VAL A 1 461 ? 26.168 -26.452 -30.221 1.00 22.55 437 VAL A C 1
ATOM 3429 O O . VAL A 1 461 ? 25.800 -27.326 -29.416 1.00 22.55 437 VAL A O 1
ATOM 3433 N N . SER A 1 462 ? 27.084 -26.660 -31.169 1.00 22.52 438 SER A N 1
ATOM 3434 C CA . SER A 1 462 ? 27.709 -27.970 -31.327 1.00 22.82 438 SER A CA 1
ATOM 3435 C C . SER A 1 462 ? 28.485 -28.334 -30.066 1.00 23.04 438 SER A C 1
ATOM 3436 O O . SER A 1 462 ? 28.556 -29.500 -29.700 1.00 23.55 438 SER A O 1
ATOM 3439 N N . SER A 1 463 ? 29.059 -27.346 -29.387 1.00 22.52 439 SER A N 1
ATOM 3440 C CA . SER A 1 463 ? 29.752 -27.660 -28.147 1.00 23.09 439 SER A CA 1
ATOM 3441 C C . SER A 1 463 ? 28.756 -28.216 -27.138 1.00 23.46 439 SER A C 1
ATOM 3442 O O . SER A 1 463 ? 28.981 -29.260 -26.527 1.00 23.58 439 SER A O 1
ATOM 3445 N N . ALA A 1 464 ? 27.641 -27.514 -26.998 1.00 23.35 440 ALA A N 1
ATOM 3446 C CA . ALA A 1 464 ? 26.570 -27.933 -26.129 1.00 23.45 440 ALA A CA 1
ATOM 3447 C C . ALA A 1 464 ? 26.124 -29.363 -26.471 1.00 23.57 440 ALA A C 1
ATOM 3448 O O . ALA A 1 464 ? 26.081 -30.226 -25.586 1.00 23.09 440 ALA A O 1
ATOM 3450 N N . MET A 1 465 ? 25.823 -29.598 -27.751 1.00 23.21 441 MET A N 1
ATOM 3451 C CA . MET A 1 465 ? 25.461 -30.915 -28.255 1.00 23.65 441 MET A CA 1
ATOM 3452 C C . MET A 1 465 ? 26.449 -31.973 -27.800 1.00 24.09 441 MET A C 1
ATOM 3453 O O . MET A 1 465 ? 26.062 -33.054 -27.360 1.00 24.01 441 MET A O 1
ATOM 3458 N N . GLY A 1 466 ? 27.733 -31.658 -27.920 1.00 24.05 442 GLY A N 1
ATOM 3459 C CA . GLY A 1 466 ? 28.775 -32.584 -27.530 1.00 23.98 442 GLY A CA 1
ATOM 3460 C C . GLY A 1 466 ? 28.863 -32.787 -26.035 1.00 24.00 442 GLY A C 1
ATOM 3461 O O . GLY A 1 466 ? 29.193 -33.874 -25.576 1.00 23.91 442 GLY A O 1
ATOM 3462 N N . VAL A 1 467 ? 28.586 -31.750 -25.258 1.00 24.55 443 VAL A N 1
ATOM 3463 C CA . VAL A 1 467 ? 28.524 -31.933 -23.812 1.00 25.39 443 VAL A CA 1
ATOM 3464 C C . VAL A 1 467 ? 27.388 -32.889 -23.453 1.00 26.49 443 VAL A C 1
ATOM 3465 O O . VAL A 1 467 ? 27.484 -33.648 -22.503 1.00 27.06 443 VAL A O 1
ATOM 3469 N N . CYS A 1 468 ? 26.319 -32.872 -24.232 1.00 27.67 444 CYS A N 1
ATOM 3470 C CA . CYS A 1 468 ? 25.217 -33.780 -23.977 1.00 29.35 444 CYS A CA 1
ATOM 3471 C C . CYS A 1 468 ? 25.614 -35.235 -24.304 1.00 29.92 444 CYS A C 1
ATOM 3472 O O . CYS A 1 468 ? 25.454 -36.114 -23.449 1.00 29.68 444 CYS A O 1
ATOM 3475 N N . GLU A 1 469 ? 26.127 -35.486 -25.515 1.00 30.19 445 GLU A N 1
ATOM 3476 C CA . GLU A 1 469 ? 26.691 -36.806 -25.828 1.00 31.70 445 GLU A CA 1
ATOM 3477 C C . GLU A 1 469 ? 27.617 -37.260 -24.722 1.00 31.04 445 GLU A C 1
ATOM 3478 O O . GLU A 1 469 ? 27.658 -38.428 -24.367 1.00 30.55 445 GLU A O 1
ATOM 3484 N N . GLY A 1 470 ? 28.372 -36.315 -24.193 1.00 30.98 446 GLY A N 1
ATOM 3485 C CA . GLY A 1 470 ? 29.433 -36.634 -23.268 1.00 31.61 446 GLY A CA 1
ATOM 3486 C C . GLY A 1 470 ? 28.948 -37.051 -21.901 1.00 31.60 446 GLY A C 1
ATOM 3487 O O . GLY A 1 470 ? 29.451 -38.017 -21.341 1.00 32.03 446 GLY A O 1
ATOM 3488 N N . THR A 1 471 ? 27.974 -36.316 -21.370 1.00 31.78 447 THR A N 1
ATOM 3489 C CA . THR A 1 471 ? 27.506 -36.505 -19.999 1.00 31.92 447 THR A CA 1
ATOM 3490 C C . THR A 1 471 ? 26.340 -37.481 -19.915 1.00 31.78 447 THR A C 1
ATOM 3491 O O . THR A 1 471 ? 26.004 -37.951 -18.840 1.00 31.95 447 THR A O 1
ATOM 3495 N N . LYS A 1 472 ? 25.695 -37.741 -21.042 1.00 31.97 448 LYS A N 1
ATOM 3496 C CA . LYS A 1 472 ? 24.504 -38.578 -21.046 1.00 32.33 448 LYS A CA 1
ATOM 3497 C C . LYS A 1 472 ? 23.459 -38.062 -20.031 1.00 32.08 448 LYS A C 1
ATOM 3498 O O . LYS A 1 472 ? 22.796 -38.847 -19.341 1.00 31.73 448 LYS A O 1
ATOM 3504 N N . ALA A 1 473 ? 23.314 -36.738 -19.966 1.00 31.27 449 ALA A N 1
ATOM 3505 C CA . ALA A 1 473 ? 22.421 -36.074 -18.999 1.00 30.48 449 ALA A CA 1
ATOM 3506 C C . ALA A 1 473 ? 21.890 -34.749 -19.581 1.00 29.86 449 ALA A C 1
ATOM 3507 O O . ALA A 1 473 ? 22.361 -34.287 -20.631 1.00 30.55 449 ALA A O 1
ATOM 3509 N N . PRO A 1 474 ? 20.901 -34.135 -18.916 1.00 28.83 450 PRO A N 1
ATOM 3510 C CA . PRO A 1 474 ? 20.295 -32.998 -19.602 1.00 28.01 450 PRO A CA 1
ATOM 3511 C C . PRO A 1 474 ? 21.231 -31.817 -19.766 1.00 27.13 450 PRO A C 1
ATOM 3512 O O . PRO A 1 474 ? 22.066 -31.523 -18.901 1.00 26.70 450 PRO A O 1
ATOM 3516 N N . VAL A 1 475 ? 21.096 -31.156 -20.902 1.00 26.48 451 VAL A N 1
ATOM 3517 C CA . VAL A 1 475 ? 21.866 -29.966 -21.143 1.00 25.84 451 VAL A CA 1
ATOM 3518 C C . VAL A 1 475 ? 20.961 -28.806 -21.514 1.00 25.11 451 VAL A C 1
ATOM 3519 O O . VAL A 1 475 ? 20.050 -28.929 -22.338 1.00 24.01 451 VAL A O 1
ATOM 3523 N N . THR A 1 476 ? 21.215 -27.683 -20.863 1.00 24.92 452 THR A N 1
ATOM 3524 C CA . THR A 1 476 ? 20.585 -26.430 -21.223 1.00 24.86 452 THR A CA 1
ATOM 3525 C C . THR A 1 476 ? 21.657 -25.517 -21.802 1.00 24.45 452 THR A C 1
ATOM 3526 O O . THR A 1 476 ? 22.747 -25.386 -21.240 1.00 23.66 452 THR A O 1
ATOM 3530 N N . LEU A 1 477 ? 21.327 -24.875 -22.913 1.00 23.86 453 LEU A N 1
ATOM 3531 C CA . LEU A 1 477 ? 22.207 -23.900 -23.530 1.00 23.10 453 LEU A CA 1
ATOM 3532 C C . LEU A 1 477 ? 21.538 -22.518 -23.526 1.00 22.94 453 LEU A C 1
ATOM 3533 O O . LEU A 1 477 ? 20.445 -22.355 -24.099 1.00 22.80 453 LEU A O 1
ATOM 3538 N N . VAL A 1 478 ? 22.173 -21.556 -22.852 1.00 22.51 454 VAL A N 1
ATOM 3539 C CA . VAL A 1 478 ? 21.802 -20.149 -22.937 1.00 23.03 454 VAL A CA 1
ATOM 3540 C C . VAL A 1 478 ? 22.759 -19.497 -23.906 1.00 23.11 454 VAL A C 1
ATOM 3541 O O . VAL A 1 478 ? 23.972 -19.517 -23.686 1.00 23.49 454 VAL A O 1
ATOM 3545 N N . ILE A 1 479 ? 22.228 -18.890 -24.957 1.00 22.41 455 ILE A N 1
ATOM 3546 C CA . ILE A 1 479 ? 23.076 -18.354 -26.018 1.00 21.81 455 ILE A CA 1
ATOM 3547 C C . ILE A 1 479 ? 22.403 -17.132 -26.637 1.00 21.79 455 ILE A C 1
ATOM 3548 O O . ILE A 1 479 ? 21.173 -17.068 -26.704 1.00 21.94 455 ILE A O 1
ATOM 3553 N N . GLY A 1 480 ? 23.206 -16.157 -27.056 1.00 22.02 456 GLY A N 1
ATOM 3554 C CA . GLY A 1 480 ? 22.700 -14.948 -27.692 1.00 21.69 456 GLY A CA 1
ATOM 3555 C C . GLY A 1 480 ? 22.412 -15.233 -29.146 1.00 22.02 456 GLY A C 1
ATOM 3556 O O . GLY A 1 480 ? 22.869 -16.248 -29.686 1.00 22.24 456 GLY A O 1
ATOM 3557 N N . ASP A 1 481 ? 21.682 -14.323 -29.789 1.00 21.88 457 ASP A N 1
ATOM 3558 C CA . ASP A 1 481 ? 21.167 -14.537 -31.145 1.00 21.60 457 ASP A CA 1
ATOM 3559 C C . ASP A 1 481 ? 22.207 -14.566 -32.280 1.00 22.40 457 ASP A C 1
ATOM 3560 O O . ASP A 1 481 ? 22.054 -15.327 -33.254 1.00 23.14 457 ASP A O 1
ATOM 3565 N N . LEU A 1 482 ? 23.251 -13.743 -32.191 1.00 22.38 458 LEU A N 1
ATOM 3566 C CA . LEU A 1 482 ? 24.280 -13.796 -33.233 1.00 22.74 458 LEU A CA 1
ATOM 3567 C C . LEU A 1 482 ? 25.055 -15.108 -33.114 1.00 22.39 458 LEU A C 1
ATOM 3568 O O . LEU A 1 482 ? 25.312 -15.776 -34.112 1.00 22.66 458 LEU A O 1
ATOM 3573 N N . SER A 1 483 ? 25.366 -15.506 -31.886 1.00 22.60 459 SER A N 1
ATOM 3574 C CA . SER A 1 483 ? 26.031 -16.786 -31.652 1.00 22.90 459 SER A CA 1
ATOM 3575 C C . SER A 1 483 ? 25.160 -17.944 -32.126 1.00 22.86 459 SER A C 1
ATOM 3576 O O . SER A 1 483 ? 25.633 -18.816 -32.854 1.00 22.94 459 SER A O 1
ATOM 3579 N N . PHE A 1 484 ? 23.879 -17.933 -31.739 1.00 22.83 460 PHE A N 1
ATOM 3580 C CA . PHE A 1 484 ? 22.935 -18.986 -32.133 1.00 22.30 460 PHE A CA 1
ATOM 3581 C C . PHE A 1 484 ? 22.859 -19.080 -33.650 1.00 22.56 460 PHE A C 1
ATOM 3582 O O . PHE A 1 484 ? 22.892 -20.175 -34.218 1.00 23.03 460 PHE A O 1
ATOM 3590 N N . TYR A 1 485 ? 22.759 -17.937 -34.315 1.00 21.86 461 TYR A N 1
ATOM 3591 C CA . TYR A 1 485 ? 22.801 -17.922 -35.769 1.00 22.16 461 TYR A CA 1
ATOM 3592 C C . TYR A 1 485 ? 24.100 -18.558 -36.301 1.00 22.39 461 TYR A C 1
ATOM 3593 O O . TYR A 1 485 ? 24.095 -19.298 -37.273 1.00 21.98 461 TYR A O 1
ATOM 3602 N N . HIS A 1 486 ? 25.217 -18.235 -35.664 1.00 23.27 462 HIS A N 1
ATOM 3603 C CA . HIS A 1 486 ? 26.529 -18.646 -36.136 1.00 24.37 462 HIS A CA 1
ATOM 3604 C C . HIS A 1 486 ? 26.618 -20.170 -36.276 1.00 25.20 462 HIS A C 1
ATOM 3605 O O . HIS A 1 486 ? 27.169 -20.673 -37.250 1.00 24.57 462 HIS A O 1
ATOM 3612 N N . ASP A 1 487 ? 26.082 -20.907 -35.302 1.00 25.92 463 ASP A N 1
ATOM 3613 C CA . ASP A 1 487 ? 26.108 -22.371 -35.380 1.00 26.13 463 ASP A CA 1
ATOM 3614 C C . ASP A 1 487 ? 24.716 -23.002 -35.448 1.00 26.22 463 ASP A C 1
ATOM 3615 O O . ASP A 1 487 ? 24.442 -23.992 -34.780 1.00 26.76 463 ASP A O 1
ATOM 3620 N N . LEU A 1 488 ? 23.856 -22.437 -36.288 1.00 26.71 464 LEU A N 1
ATOM 3621 C CA . LEU A 1 488 ? 22.571 -23.061 -36.636 1.00 26.81 464 LEU A CA 1
ATOM 3622 C C . LEU A 1 488 ? 22.741 -24.480 -37.167 1.00 26.44 464 LEU A C 1
ATOM 3623 O O . LEU A 1 488 ? 21.921 -25.359 -36.900 1.00 27.14 464 LEU A O 1
ATOM 3628 N N . ASN A 1 489 ? 23.803 -24.704 -37.927 1.00 25.77 465 ASN A N 1
ATOM 3629 C CA . ASN A 1 489 ? 24.090 -26.030 -38.436 1.00 25.10 465 ASN A CA 1
ATOM 3630 C C . ASN A 1 489 ? 24.293 -27.101 -37.338 1.00 24.97 465 ASN A C 1
ATOM 3631 O O . ASN A 1 489 ? 24.070 -28.288 -37.574 1.00 23.60 465 ASN A O 1
ATOM 3636 N N . GLY A 1 490 ? 24.738 -26.669 -36.157 1.00 24.53 466 GLY A N 1
ATOM 3637 C CA . GLY A 1 490 ? 24.963 -27.576 -35.044 1.00 24.80 466 GLY A CA 1
ATOM 3638 C C . GLY A 1 490 ? 23.686 -28.221 -34.544 1.00 25.58 466 GLY A C 1
ATOM 3639 O O . GLY A 1 490 ? 23.721 -29.238 -33.853 1.00 26.58 466 GLY A O 1
ATOM 3640 N N . LEU A 1 491 ? 22.550 -27.644 -34.916 1.00 25.79 467 LEU A N 1
ATOM 3641 C CA . LEU A 1 491 ? 21.254 -28.171 -34.521 1.00 25.88 467 LEU A CA 1
ATOM 3642 C C . LEU A 1 491 ? 20.873 -29.443 -35.282 1.00 26.40 467 LEU A C 1
ATOM 3643 O O . LEU A 1 491 ? 19.874 -30.071 -34.962 1.00 26.45 467 LEU A O 1
ATOM 3648 N N . LEU A 1 492 ? 21.657 -29.818 -36.293 1.00 26.63 468 LEU A N 1
ATOM 3649 C CA . LEU A 1 492 ? 21.349 -31.003 -37.074 1.00 27.22 468 LEU A CA 1
ATOM 3650 C C . LEU A 1 492 ? 21.561 -32.237 -36.204 1.00 28.64 468 LEU A C 1
ATOM 3651 O O . LEU A 1 492 ? 20.960 -33.292 -36.423 1.00 28.37 468 LEU A O 1
ATOM 3656 N N . ALA A 1 493 ? 22.436 -32.092 -35.218 1.00 29.49 469 ALA A N 1
ATOM 3657 C CA . ALA A 1 493 ? 22.778 -33.195 -34.345 1.00 30.52 469 ALA A CA 1
ATOM 3658 C C . ALA A 1 493 ? 21.557 -33.645 -33.558 1.00 31.25 469 ALA A C 1
ATOM 3659 O O . ALA A 1 493 ? 21.462 -34.815 -33.194 1.00 30.64 469 ALA A O 1
ATOM 3661 N N . ALA A 1 494 ? 20.626 -32.724 -33.310 1.00 32.29 470 ALA A N 1
ATOM 3662 C CA . ALA A 1 494 ? 19.370 -33.083 -32.638 1.00 34.00 470 ALA A CA 1
ATOM 3663 C C . ALA A 1 494 ? 18.626 -34.213 -33.381 1.00 35.41 470 ALA A C 1
ATOM 3664 O O . ALA A 1 494 ? 18.470 -35.309 -32.849 1.00 35.49 470 ALA A O 1
ATOM 3666 N N . LYS A 1 495 ? 18.187 -33.943 -34.608 1.00 37.30 471 LYS A N 1
ATOM 3667 C CA . LYS A 1 495 ? 17.515 -34.947 -35.441 1.00 38.94 471 LYS A CA 1
ATOM 3668 C C . LYS A 1 495 ? 18.437 -36.114 -35.744 1.00 39.69 471 LYS A C 1
ATOM 3669 O O . LYS A 1 495 ? 18.187 -37.251 -35.340 1.00 40.50 471 LYS A O 1
ATOM 3675 N N . LYS A 1 496 ? 19.511 -35.812 -36.464 1.00 39.88 472 LYS A N 1
ATOM 3676 C CA . LYS A 1 496 ? 20.367 -36.815 -37.063 1.00 39.73 472 LYS A CA 1
ATOM 3677 C C . LYS A 1 496 ? 20.983 -37.762 -36.031 1.00 39.40 472 LYS A C 1
ATOM 3678 O O . LYS A 1 496 ? 21.019 -38.974 -36.237 1.00 39.41 472 LYS A O 1
ATOM 3684 N N . LEU A 1 497 ? 21.451 -37.210 -34.916 1.00 38.66 473 LEU A N 1
ATOM 3685 C CA . LEU A 1 497 ? 22.112 -38.006 -33.886 1.00 37.50 473 LEU A CA 1
ATOM 3686 C C . LEU A 1 497 ? 21.226 -38.214 -32.655 1.00 36.94 473 LEU A C 1
ATOM 3687 O O . LEU A 1 497 ? 21.664 -38.774 -31.657 1.00 36.75 473 LEU A O 1
ATOM 3692 N N . GLY A 1 498 ? 19.978 -37.760 -32.728 1.00 36.16 474 GLY A N 1
ATOM 3693 C CA . GLY A 1 498 ? 19.041 -37.933 -31.624 1.00 35.09 474 GLY A CA 1
ATOM 3694 C C . GLY A 1 498 ? 19.536 -37.391 -30.293 1.00 34.55 474 GLY A C 1
ATOM 3695 O O . GLY A 1 498 ? 19.346 -38.011 -29.251 1.00 34.66 474 GLY A O 1
ATOM 3696 N N . ILE A 1 499 ? 20.170 -36.225 -30.304 1.00 33.34 475 ILE A N 1
ATOM 3697 C CA . ILE A 1 499 ? 20.650 -35.666 -29.047 1.00 31.91 475 ILE A CA 1
ATOM 3698 C C . ILE A 1 499 ? 19.663 -34.608 -28.537 1.00 31.21 475 ILE A C 1
ATOM 3699 O O . ILE A 1 499 ? 19.281 -33.704 -29.282 1.00 31.13 475 ILE A O 1
ATOM 3704 N N . PRO A 1 500 ? 19.216 -34.743 -27.275 1.00 30.51 476 PRO A N 1
ATOM 3705 C CA . PRO A 1 500 ? 18.299 -33.767 -26.686 1.00 29.72 476 PRO A CA 1
ATOM 3706 C C . PRO A 1 500 ? 19.007 -32.498 -26.212 1.00 29.10 476 PRO A C 1
ATOM 3707 O O . PRO A 1 500 ? 20.081 -32.562 -25.615 1.00 29.11 476 PRO A O 1
ATOM 3711 N N . LEU A 1 501 ? 18.400 -31.346 -26.467 1.00 28.38 477 LEU A N 1
ATOM 3712 C CA . LEU A 1 501 ? 18.965 -30.082 -25.998 1.00 27.19 477 LEU A CA 1
ATOM 3713 C C . LEU A 1 501 ? 17.870 -29.058 -25.769 1.00 26.22 477 LEU A C 1
ATOM 3714 O O . LEU A 1 501 ? 16.970 -28.925 -26.578 1.00 25.89 477 LEU A O 1
ATOM 3719 N N . THR A 1 502 ? 17.962 -28.334 -24.663 1.00 26.04 478 THR A N 1
ATOM 3720 C CA . THR A 1 502 ? 17.080 -27.198 -24.436 1.00 26.19 478 THR A CA 1
ATOM 3721 C C . THR A 1 502 ? 17.817 -25.886 -24.698 1.00 25.35 478 THR A C 1
ATOM 3722 O O . THR A 1 502 ? 18.776 -25.539 -24.003 1.00 25.23 478 THR A O 1
ATOM 3726 N N . VAL A 1 503 ? 17.382 -25.164 -25.721 1.00 25.01 479 VAL A N 1
ATOM 3727 C CA . VAL A 1 503 ? 18.036 -23.903 -26.047 1.00 24.33 479 VAL A CA 1
ATOM 3728 C C . VAL A 1 503 ? 17.242 -22.694 -25.558 1.00 24.86 479 VAL A C 1
ATOM 3729 O O . VAL A 1 503 ? 16.148 -22.425 -26.032 1.00 25.84 479 VAL A O 1
ATOM 3733 N N . ILE A 1 504 ? 17.797 -21.994 -24.578 1.00 24.58 480 ILE A N 1
ATOM 3734 C CA . ILE A 1 504 ? 17.249 -20.731 -24.135 1.00 24.49 480 ILE A CA 1
ATOM 3735 C C . ILE A 1 504 ? 17.914 -19.641 -24.959 1.00 24.27 480 ILE A C 1
ATOM 3736 O O . ILE A 1 504 ? 19.046 -19.266 -24.683 1.00 24.65 480 ILE A O 1
ATOM 3741 N N . LEU A 1 505 ? 17.219 -19.164 -25.983 1.00 24.16 481 LEU A N 1
ATOM 3742 C CA . LEU A 1 505 ? 17.771 -18.190 -26.918 1.00 24.59 481 LEU A CA 1
ATOM 3743 C C . LEU A 1 505 ? 17.460 -16.753 -26.496 1.00 25.28 481 LEU A C 1
ATOM 3744 O O . LEU A 1 505 ? 16.319 -16.309 -26.596 1.00 25.70 481 LEU A O 1
ATOM 3749 N N . VAL A 1 506 ? 18.472 -16.035 -26.026 1.00 25.64 482 VAL A N 1
ATOM 3750 C CA . VAL A 1 506 ? 18.311 -14.636 -25.633 1.00 26.27 482 VAL A CA 1
ATOM 3751 C C . VAL A 1 506 ? 18.438 -13.705 -26.845 1.00 27.25 482 VAL A C 1
ATOM 3752 O O . VAL A 1 506 ? 19.544 -13.325 -27.232 1.00 27.85 482 VAL A O 1
ATOM 3756 N N . ASN A 1 507 ? 17.306 -13.338 -27.439 1.00 27.61 483 ASN A N 1
ATOM 3757 C CA . ASN A 1 507 ? 17.299 -12.584 -28.687 1.00 27.71 483 ASN A CA 1
ATOM 3758 C C . ASN A 1 507 ? 17.085 -11.093 -28.456 1.00 28.58 483 ASN A C 1
ATOM 3759 O O . ASN A 1 507 ? 15.982 -10.673 -28.125 1.00 29.15 483 ASN A O 1
ATOM 3764 N N . ASN A 1 508 ? 18.143 -10.297 -28.597 1.00 29.05 484 ASN A N 1
ATOM 3765 C CA . ASN A 1 508 ? 18.024 -8.846 -28.475 1.00 28.91 484 ASN A CA 1
ATOM 3766 C C . ASN A 1 508 ? 18.307 -8.232 -29.845 1.00 29.54 484 ASN A C 1
ATOM 3767 O O . ASN A 1 508 ? 18.581 -7.034 -29.977 1.00 29.41 484 ASN A O 1
ATOM 3772 N N . ASP A 1 509 ? 18.228 -9.100 -30.854 1.00 30.10 485 ASP A N 1
ATOM 3773 C CA . ASP A 1 509 ? 18.451 -8.759 -32.262 1.00 30.74 485 ASP A CA 1
ATOM 3774 C C . ASP A 1 509 ? 19.739 -7.963 -32.464 1.00 30.50 485 ASP A C 1
ATOM 3775 O O . ASP A 1 509 ? 19.699 -6.767 -32.761 1.00 30.22 485 ASP A O 1
ATOM 3780 N N . GLY A 1 510 ? 20.882 -8.624 -32.271 1.00 29.43 486 GLY A N 1
ATOM 3781 C CA . GLY A 1 510 ? 22.174 -7.986 -32.494 1.00 28.80 486 GLY A CA 1
ATOM 3782 C C . GLY A 1 510 ? 23.189 -8.187 -31.383 1.00 28.56 486 GLY A C 1
ATOM 3783 O O . GLY A 1 510 ? 22.993 -8.988 -30.477 1.00 29.41 486 GLY A O 1
ATOM 3784 N N . GLY A 1 511 ? 24.287 -7.450 -31.446 1.00 28.23 487 GLY A N 1
ATOM 3785 C CA . GLY A 1 511 ? 25.337 -7.586 -30.455 1.00 27.59 487 GLY A CA 1
ATOM 3786 C C . GLY A 1 511 ? 25.057 -6.761 -29.223 1.00 27.35 487 GLY A C 1
ATOM 3787 O O . GLY A 1 511 ? 25.649 -5.708 -29.041 1.00 27.67 487 GLY A O 1
ATOM 3788 N N . GLY A 1 512 ? 24.168 -7.259 -28.367 1.00 27.05 488 GLY A N 1
ATOM 3789 C CA . GLY A 1 512 ? 23.832 -6.619 -27.099 1.00 25.91 488 GLY A CA 1
ATOM 3790 C C . GLY A 1 512 ? 25.007 -6.094 -26.311 1.00 26.22 488 GLY A C 1
ATOM 3791 O O . GLY A 1 512 ? 24.928 -5.017 -25.710 1.00 26.97 488 GLY A O 1
ATOM 3792 N N . ILE A 1 513 ? 26.107 -6.840 -26.322 1.00 26.12 489 ILE A N 1
ATOM 3793 C CA . ILE A 1 513 ? 27.302 -6.527 -25.522 1.00 25.86 489 ILE A CA 1
ATOM 3794 C C . ILE A 1 513 ? 27.993 -5.191 -25.846 1.00 26.19 489 ILE A C 1
ATOM 3795 O O . ILE A 1 513 ? 28.574 -4.548 -24.962 1.00 25.66 489 ILE A O 1
ATOM 3800 N N . PHE A 1 514 ? 27.920 -4.767 -27.103 1.00 26.66 490 PHE A N 1
ATOM 3801 C CA . PHE A 1 514 ? 28.642 -3.564 -27.526 1.00 27.72 490 PHE A CA 1
ATOM 3802 C C . PHE A 1 514 ? 28.037 -2.280 -26.978 1.00 28.41 490 PHE A C 1
ATOM 3803 O O . PHE A 1 514 ? 28.626 -1.217 -27.100 1.00 28.80 490 PHE A O 1
ATOM 3811 N N . SER A 1 515 ? 26.875 -2.402 -26.346 1.00 29.50 491 SER A N 1
ATOM 3812 C CA . SER A 1 515 ? 26.205 -1.263 -25.745 1.00 30.52 491 SER A CA 1
ATOM 3813 C C . SER A 1 515 ? 26.932 -0.796 -24.504 1.00 31.88 491 SER A C 1
ATOM 3814 O O . SER A 1 515 ? 26.734 0.335 -24.060 1.00 32.75 491 SER A O 1
ATOM 3817 N N . PHE A 1 516 ? 27.766 -1.659 -23.937 1.00 33.27 492 PHE A N 1
ATOM 3818 C CA . PHE A 1 516 ? 28.559 -1.295 -22.757 1.00 34.84 492 PHE A CA 1
ATOM 3819 C C . PHE A 1 516 ? 29.809 -0.514 -23.141 1.00 36.72 492 PHE A C 1
ATOM 3820 O O . PHE A 1 516 ? 30.497 0.029 -22.281 1.00 36.75 492 PHE A O 1
ATOM 3828 N N . LEU A 1 517 ? 30.117 -0.488 -24.435 1.00 39.55 493 LEU A N 1
ATOM 3829 C CA . LEU A 1 517 ? 31.278 0.230 -24.922 1.00 42.20 493 LEU A CA 1
ATOM 3830 C C . LEU A 1 517 ? 31.032 1.715 -24.786 1.00 44.44 493 LEU A C 1
ATOM 3831 O O . LEU A 1 517 ? 29.905 2.179 -24.990 1.00 44.05 493 LEU A O 1
ATOM 3836 N N . PRO A 1 518 ? 32.096 2.473 -24.474 1.00 46.86 494 PRO A N 1
ATOM 3837 C CA . PRO A 1 518 ? 32.009 3.940 -24.451 1.00 48.74 494 PRO A CA 1
ATOM 3838 C C . PRO A 1 518 ? 31.601 4.485 -25.829 1.00 50.36 494 PRO A C 1
ATOM 3839 O O . PRO A 1 518 ? 31.041 5.572 -25.925 1.00 51.11 494 PRO A O 1
ATOM 3843 N N . GLN A 1 519 ? 31.841 3.696 -26.871 1.00 52.26 495 GLN A N 1
ATOM 3844 C CA . GLN A 1 519 ? 31.580 4.082 -28.257 1.00 53.87 495 GLN A CA 1
ATOM 3845 C C . GLN A 1 519 ? 30.153 3.769 -28.754 1.00 54.78 495 GLN A C 1
ATOM 3846 O O . GLN A 1 519 ? 29.855 3.912 -29.945 1.00 54.99 495 GLN A O 1
ATOM 3852 N N . ALA A 1 520 ? 29.274 3.329 -27.863 1.00 55.71 496 ALA A N 1
ATOM 3853 C CA . ALA A 1 520 ? 27.880 3.110 -28.247 1.00 56.52 496 ALA A CA 1
ATOM 3854 C C . ALA A 1 520 ? 27.175 4.445 -28.508 1.00 57.18 496 ALA A C 1
ATOM 3855 O O . ALA A 1 520 ? 26.077 4.483 -29.075 1.00 57.23 496 ALA A O 1
ATOM 3857 N N . SER A 1 521 ? 27.823 5.536 -28.099 1.00 57.90 497 SER A N 1
ATOM 3858 C CA . SER A 1 521 ? 27.292 6.885 -28.312 1.00 58.53 497 SER A CA 1
ATOM 3859 C C . SER A 1 521 ? 27.453 7.327 -29.770 1.00 58.76 497 SER A C 1
ATOM 3860 O O . SER A 1 521 ? 26.536 7.912 -30.350 1.00 58.99 497 SER A O 1
ATOM 3863 N N . GLU A 1 522 ? 28.621 7.057 -30.351 1.00 58.69 498 GLU A N 1
ATOM 3864 C CA . GLU A 1 522 ? 28.879 7.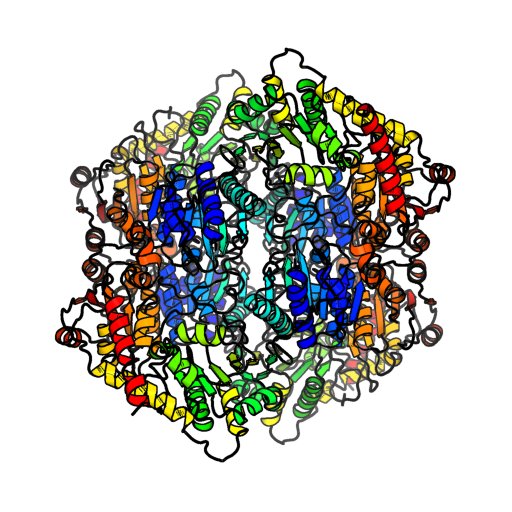387 -31.754 1.00 58.51 498 GLU A CA 1
ATOM 3865 C C . GLU A 1 522 ? 27.850 6.694 -32.633 1.00 57.86 498 GLU A C 1
ATOM 3866 O O . GLU A 1 522 ? 28.180 5.813 -33.426 1.00 58.11 498 GLU A O 1
ATOM 3872 N N . LYS A 1 523 ? 26.597 7.106 -32.498 1.00 56.79 499 LYS A N 1
ATOM 3873 C CA . LYS A 1 523 ? 25.499 6.426 -33.171 1.00 55.71 499 LYS A CA 1
ATOM 3874 C C . LYS A 1 523 ? 25.649 6.300 -34.693 1.00 54.42 499 LYS A C 1
ATOM 3875 O O . LYS A 1 523 ? 25.005 5.444 -35.308 1.00 54.36 499 LYS A O 1
ATOM 3881 N N . THR A 1 524 ? 26.492 7.136 -35.301 1.00 52.47 500 THR A N 1
ATOM 3882 C CA . THR A 1 524 ? 26.527 7.207 -36.766 1.00 50.45 500 THR A CA 1
ATOM 3883 C C . THR A 1 524 ? 27.018 5.901 -37.419 1.00 48.89 500 THR A C 1
ATOM 3884 O O . THR A 1 524 ? 26.660 5.605 -38.555 1.00 49.06 500 THR A O 1
ATOM 3888 N N . HIS A 1 525 ? 27.817 5.115 -36.700 1.00 46.44 501 HIS A N 1
ATOM 3889 C CA . HIS A 1 525 ? 28.285 3.833 -37.235 1.00 44.28 501 HIS A CA 1
ATOM 3890 C C . HIS A 1 525 ? 27.929 2.619 -36.358 1.00 42.82 501 HIS A C 1
ATOM 3891 O O . HIS A 1 525 ? 27.940 1.484 -36.832 1.00 42.46 501 HIS A O 1
ATOM 3898 N N . PHE A 1 526 ? 27.628 2.868 -35.087 1.00 41.18 502 PHE A N 1
ATOM 3899 C CA . PHE A 1 526 ? 27.450 1.811 -34.100 1.00 40.03 502 PHE A CA 1
ATOM 3900 C C . PHE A 1 526 ? 26.549 0.652 -34.539 1.00 39.93 502 PHE A C 1
ATOM 3901 O O . PHE A 1 526 ? 26.971 -0.501 -34.527 1.00 39.63 502 PHE A O 1
ATOM 3909 N N . GLU A 1 527 ? 25.305 0.957 -34.901 1.00 39.43 503 GLU A N 1
ATOM 3910 C CA . GLU A 1 527 ? 24.349 -0.070 -35.285 1.00 39.21 503 GLU A CA 1
ATOM 3911 C C . GLU A 1 527 ? 24.860 -0.862 -36.492 1.00 38.60 503 GLU A C 1
ATOM 3912 O O . GLU A 1 527 ? 24.674 -2.080 -36.575 1.00 38.40 503 GLU A O 1
ATOM 3918 N N . ASP A 1 528 ? 25.526 -0.175 -37.415 1.00 37.90 504 ASP A N 1
ATOM 3919 C CA . ASP A 1 528 ? 26.060 -0.819 -38.622 1.00 37.04 504 ASP A CA 1
ATOM 3920 C C . ASP A 1 528 ? 27.176 -1.816 -38.347 1.00 35.44 504 ASP A C 1
ATOM 3921 O O . ASP A 1 528 ? 27.267 -2.852 -38.991 1.00 34.71 504 ASP A O 1
ATOM 3926 N N . LEU A 1 529 ? 28.037 -1.492 -37.397 1.00 34.29 505 LEU A N 1
ATOM 3927 C CA . LEU A 1 529 ? 29.253 -2.268 -37.215 1.00 33.68 505 LEU A CA 1
ATOM 3928 C C . LEU A 1 529 ? 29.224 -3.118 -35.955 1.00 33.40 505 LEU A C 1
ATOM 3929 O O . LEU A 1 529 ? 29.882 -4.147 -35.900 1.00 33.22 505 LEU A O 1
ATOM 3934 N N . PHE A 1 530 ? 28.448 -2.702 -34.963 1.00 33.13 506 PHE A N 1
ATOM 3935 C CA . PHE A 1 530 ? 28.440 -3.394 -33.676 1.00 33.67 506 PHE A CA 1
ATOM 3936 C C . PHE A 1 530 ? 27.076 -3.994 -33.354 1.00 34.37 506 PHE A C 1
ATOM 3937 O O . PHE A 1 530 ? 26.980 -5.180 -33.062 1.00 34.68 506 PHE A O 1
ATOM 3945 N N . GLY A 1 531 ? 26.014 -3.196 -33.434 1.00 35.08 507 GLY A N 1
ATOM 3946 C CA . GLY A 1 531 ? 24.658 -3.739 -33.274 1.00 35.30 507 GLY A CA 1
ATOM 3947 C C . GLY A 1 531 ? 24.419 -4.951 -34.164 1.00 35.66 507 GLY A C 1
ATOM 3948 O O . GLY A 1 531 ? 24.034 -6.010 -33.688 1.00 35.50 507 GLY A O 1
ATOM 3949 N N . THR A 1 532 ? 24.665 -4.785 -35.461 1.00 36.11 508 THR A N 1
ATOM 3950 C CA . THR A 1 532 ? 24.483 -5.839 -36.466 1.00 36.77 508 THR A CA 1
ATOM 3951 C C . THR A 1 532 ? 23.244 -6.728 -36.256 1.00 37.08 508 THR A C 1
ATOM 3952 O O . THR A 1 532 ? 23.364 -7.942 -36.110 1.00 37.30 508 THR A O 1
ATOM 3956 N N . PRO A 1 533 ? 22.040 -6.131 -36.288 1.00 37.21 509 PRO A N 1
ATOM 3957 C CA . PRO A 1 533 ? 20.814 -6.939 -36.173 1.00 37.42 509 PRO A CA 1
ATOM 3958 C C . PRO A 1 533 ? 20.681 -7.919 -37.333 1.00 37.63 509 PRO A C 1
ATOM 3959 O O . PRO A 1 533 ? 21.304 -7.715 -38.378 1.00 38.07 509 PRO A O 1
ATOM 3963 N N . THR A 1 534 ? 19.890 -8.976 -37.166 1.00 37.26 510 THR A N 1
ATOM 3964 C CA . THR A 1 534 ? 19.628 -9.865 -38.295 1.00 37.25 510 THR A CA 1
ATOM 3965 C C . THR A 1 534 ? 18.169 -9.828 -38.729 1.00 37.07 510 THR A C 1
ATOM 3966 O O . THR A 1 534 ? 17.861 -10.054 -39.893 1.00 37.11 510 THR A O 1
ATOM 3970 N N . GLY A 1 535 ? 17.269 -9.553 -37.793 1.00 37.05 511 GLY A N 1
ATOM 3971 C CA . GLY A 1 535 ? 15.835 -9.613 -38.096 1.00 37.12 511 GLY A CA 1
ATOM 3972 C C . GLY A 1 535 ? 15.305 -11.038 -38.180 1.00 36.77 511 GLY A C 1
ATOM 3973 O O . GLY A 1 535 ? 14.106 -11.258 -38.277 1.00 37.05 511 GLY A O 1
ATOM 3974 N N . LEU A 1 536 ? 16.213 -12.006 -38.137 1.00 36.35 512 LEU A N 1
ATOM 3975 C CA . LEU A 1 536 ? 15.875 -13.423 -38.208 1.00 35.54 512 LEU A CA 1
ATOM 3976 C C . LEU A 1 536 ? 14.724 -13.851 -37.275 1.00 35.38 512 LEU A C 1
ATOM 3977 O O . LEU A 1 536 ? 14.710 -13.519 -36.091 1.00 34.93 512 LEU A O 1
ATOM 3982 N N . ASP A 1 537 ? 13.762 -14.588 -37.827 1.00 35.37 513 ASP A N 1
ATOM 3983 C CA . ASP A 1 537 ? 12.707 -15.211 -37.038 1.00 35.97 513 ASP A CA 1
ATOM 3984 C C . ASP A 1 537 ? 13.082 -16.673 -36.769 1.00 35.63 513 ASP A C 1
ATOM 3985 O O . ASP A 1 537 ? 12.856 -17.557 -37.609 1.00 35.55 513 ASP A O 1
ATOM 3990 N N . PHE A 1 538 ? 13.642 -16.925 -35.592 1.00 34.99 514 PHE A N 1
ATOM 3991 C CA . PHE A 1 538 ? 14.230 -18.231 -35.287 1.00 34.87 514 PHE A CA 1
ATOM 3992 C C . PHE A 1 538 ? 13.259 -19.411 -35.182 1.00 35.45 514 PHE A C 1
ATOM 3993 O O . PHE A 1 538 ? 13.681 -20.574 -35.180 1.00 35.38 514 PHE A O 1
ATOM 4001 N N . LYS A 1 539 ? 11.965 -19.128 -35.116 1.00 35.97 515 LYS A N 1
ATOM 4002 C CA . LYS A 1 539 ? 11.001 -20.215 -35.143 1.00 36.24 515 LYS A CA 1
ATOM 4003 C C . LYS A 1 539 ? 11.155 -21.021 -36.438 1.00 35.45 515 LYS A C 1
ATOM 4004 O O . LYS A 1 539 ? 10.945 -22.230 -36.460 1.00 34.76 515 LYS A O 1
ATOM 4010 N N . HIS A 1 540 ? 11.579 -20.366 -37.514 1.00 35.31 516 HIS A N 1
ATOM 4011 C CA . HIS A 1 540 ? 11.875 -21.101 -38.752 1.00 34.60 516 HIS A CA 1
ATOM 4012 C C . HIS A 1 540 ? 13.021 -22.089 -38.559 1.00 33.52 516 HIS A C 1
ATOM 4013 O O . HIS A 1 540 ? 13.035 -23.152 -39.175 1.00 32.84 516 HIS A O 1
ATOM 4020 N N . ALA A 1 541 ? 13.971 -21.732 -37.695 1.00 32.43 517 ALA A N 1
ATOM 4021 C CA . ALA A 1 541 ? 15.120 -22.590 -37.440 1.00 31.92 517 ALA A CA 1
ATOM 4022 C C . ALA A 1 541 ? 14.678 -23.814 -36.642 1.00 31.66 517 ALA A C 1
ATOM 4023 O O . ALA A 1 541 ? 14.991 -24.952 -37.017 1.00 31.35 517 ALA A O 1
ATOM 4025 N N . ALA A 1 542 ? 13.943 -23.576 -35.554 1.00 30.82 518 ALA A N 1
ATOM 4026 C CA . ALA A 1 542 ? 13.339 -24.672 -34.805 1.00 30.47 518 ALA A CA 1
ATOM 4027 C C . ALA A 1 542 ? 12.598 -25.598 -35.769 1.00 29.98 518 ALA A C 1
ATOM 4028 O O . ALA A 1 542 ? 12.738 -26.818 -35.704 1.00 30.24 518 ALA A O 1
ATOM 4030 N N . ALA A 1 543 ? 11.832 -25.015 -36.686 1.00 29.47 519 ALA A N 1
ATOM 4031 C CA . ALA A 1 543 ? 11.082 -25.818 -37.657 1.00 29.56 519 ALA A CA 1
ATOM 4032 C C . ALA A 1 543 ? 12.009 -26.593 -38.595 1.00 28.92 519 ALA A C 1
ATOM 4033 O O . ALA A 1 543 ? 11.825 -27.783 -38.809 1.00 29.45 519 ALA A O 1
ATOM 4035 N N . LEU A 1 544 ? 13.009 -25.923 -39.141 1.00 28.43 520 LEU A N 1
ATOM 4036 C CA . LEU A 1 544 ? 13.993 -26.595 -39.992 1.00 28.19 520 LEU A CA 1
ATOM 4037 C C . LEU A 1 544 ? 14.577 -27.853 -39.326 1.00 27.87 520 LEU A C 1
ATOM 4038 O O . LEU A 1 544 ? 14.688 -28.912 -39.964 1.00 27.11 520 LEU A O 1
ATOM 4043 N N . TYR A 1 545 ? 14.913 -27.735 -38.041 1.00 27.73 521 TYR A N 1
ATOM 4044 C CA . TYR A 1 545 ? 15.596 -28.814 -37.325 1.00 28.56 521 TYR A CA 1
ATOM 4045 C C . TYR A 1 545 ? 14.679 -29.689 -36.445 1.00 29.12 521 TYR A C 1
ATOM 4046 O O . TYR A 1 545 ? 15.157 -30.467 -35.611 1.00 28.79 521 TYR A O 1
ATOM 4055 N N . GLY A 1 546 ? 13.367 -29.546 -36.628 1.00 29.24 522 GLY A N 1
ATOM 4056 C CA . GLY A 1 546 ? 12.410 -30.412 -35.964 1.00 29.97 522 GLY A CA 1
ATOM 4057 C C . GLY A 1 546 ? 12.326 -30.190 -34.469 1.00 31.16 522 GLY A C 1
ATOM 4058 O O . GLY A 1 546 ? 12.031 -31.120 -33.716 1.00 31.38 522 GLY A O 1
ATOM 4059 N N . GLY A 1 547 ? 12.572 -28.958 -34.033 1.00 31.98 523 GLY A N 1
ATOM 4060 C CA . GLY A 1 547 ? 12.468 -28.614 -32.619 1.00 33.49 523 GLY A CA 1
ATOM 4061 C C . GLY A 1 547 ? 11.135 -27.988 -32.257 1.00 35.02 523 GLY A C 1
ATOM 4062 O O . GLY A 1 547 ? 10.432 -27.457 -33.122 1.00 35.24 523 GLY A O 1
ATOM 4063 N N . THR A 1 548 ? 10.777 -28.045 -30.978 1.00 35.88 524 THR A N 1
ATOM 4064 C CA . THR A 1 548 ? 9.579 -27.364 -30.509 1.00 36.98 524 THR A CA 1
ATOM 4065 C C . THR A 1 548 ? 9.928 -25.953 -30.015 1.00 37.36 524 THR A C 1
ATOM 4066 O O . THR A 1 548 ? 11.013 -25.717 -29.464 1.00 36.88 524 THR A O 1
ATOM 4070 N N . TYR A 1 549 ? 8.996 -25.022 -30.215 1.00 37.78 525 TYR A N 1
ATOM 4071 C CA . TYR A 1 549 ? 9.240 -23.604 -29.963 1.00 37.89 525 TYR A CA 1
ATOM 4072 C C . TYR A 1 549 ? 8.366 -23.020 -28.852 1.00 37.94 525 TYR A C 1
ATOM 4073 O O . TYR A 1 549 ? 7.175 -23.294 -28.789 1.00 38.70 525 TYR A O 1
ATOM 4082 N N . SER A 1 550 ? 8.961 -22.216 -27.982 1.00 37.97 526 SER A N 1
ATOM 4083 C CA . SER A 1 550 ? 8.202 -21.398 -27.036 1.00 38.33 526 SER A CA 1
ATOM 4084 C C . SER A 1 550 ? 8.652 -19.959 -27.134 1.00 38.71 526 SER A C 1
ATOM 4085 O O . SER A 1 550 ? 9.811 -19.690 -27.433 1.00 38.35 526 SER A O 1
ATOM 4088 N N . CYS A 1 551 ? 7.732 -19.041 -26.862 1.00 39.55 527 CYS A N 1
ATOM 4089 C CA . CYS A 1 551 ? 8.049 -17.625 -26.701 1.00 40.25 527 CYS A CA 1
ATOM 4090 C C . CYS A 1 551 ? 7.310 -17.122 -25.446 1.00 39.92 527 CYS A C 1
ATOM 4091 O O . CYS A 1 551 ? 6.232 -16.538 -25.538 1.00 40.41 527 CYS A O 1
ATOM 4094 N N . PRO A 1 552 ? 7.870 -17.393 -24.257 1.00 39.50 528 PRO A N 1
ATOM 4095 C CA . PRO A 1 552 ? 7.241 -16.990 -22.996 1.00 39.07 528 PRO A CA 1
ATOM 4096 C C . PRO A 1 552 ? 7.163 -15.485 -22.791 1.00 39.15 528 PRO A C 1
ATOM 4097 O O . PRO A 1 552 ? 8.133 -14.771 -23.044 1.00 38.76 528 PRO A O 1
ATOM 4101 N N . ALA A 1 553 ? 6.009 -15.026 -22.309 1.00 39.00 529 ALA A N 1
ATOM 4102 C CA . ALA A 1 553 ? 5.780 -13.613 -22.035 1.00 38.93 529 ALA A CA 1
ATOM 4103 C C . ALA A 1 553 ? 5.917 -13.271 -20.544 1.00 38.77 529 ALA A C 1
ATOM 4104 O O . ALA A 1 553 ? 5.841 -12.102 -20.162 1.00 38.85 529 ALA A O 1
ATOM 4106 N N . SER A 1 554 ? 6.121 -14.287 -19.707 1.00 38.32 530 SER A N 1
ATOM 4107 C CA . SER A 1 554 ? 6.407 -14.068 -18.288 1.00 37.63 530 SER A CA 1
ATOM 4108 C C . SER A 1 554 ? 7.206 -15.228 -17.723 1.00 37.16 530 SER A C 1
ATOM 4109 O O . SER A 1 554 ? 7.333 -16.271 -18.357 1.00 36.63 530 SER A O 1
ATOM 4112 N N . TRP A 1 555 ? 7.709 -15.066 -16.509 1.00 36.93 531 TRP A N 1
ATOM 4113 C CA . TRP A 1 555 ? 8.488 -16.138 -15.919 1.00 37.67 531 TRP A CA 1
ATOM 4114 C C . TRP A 1 555 ? 7.651 -17.383 -15.643 1.00 38.08 531 TRP A C 1
ATOM 4115 O O . TRP A 1 555 ? 8.160 -18.501 -15.691 1.00 37.37 531 TRP A O 1
ATOM 4126 N N . ASP A 1 556 ? 6.355 -17.185 -15.408 1.00 39.21 532 ASP A N 1
ATOM 4127 C CA . ASP A 1 556 ? 5.421 -18.303 -15.241 1.00 39.78 532 ASP A CA 1
ATOM 4128 C C . ASP A 1 556 ? 5.319 -19.180 -16.474 1.00 38.90 532 ASP A C 1
ATOM 4129 O O . ASP A 1 556 ? 5.340 -20.411 -16.374 1.00 38.47 532 ASP A O 1
ATOM 4134 N N . GLU A 1 557 ? 5.186 -18.550 -17.636 1.00 38.09 533 GLU A N 1
ATOM 4135 C CA . GLU A 1 557 ? 5.160 -19.298 -18.884 1.00 37.96 533 GLU A CA 1
ATOM 4136 C C . GLU A 1 557 ? 6.523 -19.927 -19.149 1.00 37.47 533 GLU A C 1
ATOM 4137 O O . GLU A 1 557 ? 6.618 -20.969 -19.806 1.00 37.03 533 GLU A O 1
ATOM 4143 N N . PHE A 1 558 ? 7.573 -19.292 -18.633 1.00 36.50 534 PHE A N 1
ATOM 4144 C CA . PHE A 1 558 ? 8.912 -19.830 -18.785 1.00 35.98 534 PHE A CA 1
ATOM 4145 C C . PHE A 1 558 ? 9.081 -21.072 -17.934 1.00 35.78 534 PHE A C 1
ATOM 4146 O O . PHE A 1 558 ? 9.566 -22.102 -18.419 1.00 35.46 534 PHE A O 1
ATOM 4154 N N . LYS A 1 559 ? 8.687 -20.967 -16.666 1.00 35.58 535 LYS A N 1
ATOM 4155 C CA . LYS A 1 559 ? 8.801 -22.081 -15.737 1.00 35.97 535 LYS A CA 1
ATOM 4156 C C . LYS A 1 559 ? 8.034 -23.278 -16.260 1.00 35.30 535 LYS A C 1
ATOM 4157 O O . LYS A 1 559 ? 8.346 -24.408 -15.931 1.00 35.48 535 LYS A O 1
ATOM 4163 N N . THR A 1 560 ? 7.030 -23.013 -17.082 1.00 34.81 536 THR A N 1
ATOM 4164 C CA . THR A 1 560 ? 6.189 -24.060 -17.611 1.00 34.71 536 THR A CA 1
ATOM 4165 C C . THR A 1 560 ? 6.750 -24.676 -18.892 1.00 34.21 536 THR A C 1
ATOM 4166 O O . THR A 1 560 ? 6.587 -25.868 -19.132 1.00 34.27 536 THR A O 1
ATOM 4170 N N . ALA A 1 561 ? 7.419 -23.872 -19.705 1.00 33.46 537 ALA A N 1
ATOM 4171 C CA . ALA A 1 561 ? 7.992 -24.392 -20.939 1.00 33.65 537 ALA A CA 1
ATOM 4172 C C . ALA A 1 561 ? 9.344 -25.078 -20.703 1.00 33.47 537 ALA A C 1
ATOM 4173 O O . ALA A 1 561 ? 9.720 -25.994 -21.436 1.00 34.38 537 ALA A O 1
ATOM 4175 N N . TYR A 1 562 ? 10.056 -24.651 -19.667 1.00 32.57 538 TYR A N 1
ATOM 4176 C CA . TYR A 1 562 ? 11.410 -25.106 -19.417 1.00 31.57 538 TYR A CA 1
ATOM 4177 C C . TYR A 1 562 ? 11.448 -26.467 -18.726 1.00 32.20 538 TYR A C 1
ATOM 4178 O O . TYR A 1 562 ? 11.084 -26.582 -17.558 1.00 32.21 538 TYR A O 1
ATOM 4187 N N . ALA A 1 563 ? 11.910 -27.495 -19.434 1.00 32.60 539 ALA A N 1
ATOM 4188 C CA . ALA A 1 563 ? 11.947 -28.848 -18.867 1.00 32.97 539 ALA A CA 1
ATOM 4189 C C . ALA A 1 563 ? 13.002 -29.718 -19.523 1.00 33.43 539 ALA A C 1
ATOM 4190 O O . ALA A 1 563 ? 12.680 -30.671 -20.243 1.00 33.50 539 ALA A O 1
ATOM 4192 N N . PRO A 1 564 ? 14.275 -29.401 -19.260 1.00 34.17 540 PRO A N 1
ATOM 4193 C CA . PRO A 1 564 ? 15.405 -30.118 -19.832 1.00 34.55 540 PRO A CA 1
ATOM 4194 C C . PRO A 1 564 ? 15.322 -31.604 -19.512 1.00 35.33 540 PRO A C 1
ATOM 4195 O O . PRO A 1 564 ? 15.026 -31.980 -18.380 1.00 35.67 540 PRO A O 1
ATOM 4199 N N . GLN A 1 565 ? 15.595 -32.445 -20.494 1.00 36.32 541 GLN A N 1
ATOM 4200 C CA . GLN A 1 565 ? 15.632 -33.884 -20.248 1.00 37.40 541 GLN A CA 1
ATOM 4201 C C . GLN A 1 565 ? 16.657 -34.530 -21.180 1.00 38.16 541 GLN A C 1
ATOM 4202 O O . GLN A 1 565 ? 17.118 -33.900 -22.128 1.00 37.84 541 GLN A O 1
ATOM 4208 N N . ALA A 1 566 ? 17.024 -35.776 -20.894 1.00 39.31 542 ALA A N 1
ATOM 4209 C CA . ALA A 1 566 ? 17.931 -36.535 -21.760 1.00 40.08 542 ALA A CA 1
ATOM 4210 C C . ALA A 1 566 ? 17.533 -38.009 -21.836 1.00 40.88 542 ALA A C 1
ATOM 4211 O O . ALA A 1 566 ? 18.390 -38.891 -21.866 1.00 41.56 542 ALA A O 1
ATOM 4213 N N . ASP A 1 567 ? 16.234 -38.279 -21.861 1.00 41.48 543 ASP A N 1
ATOM 4214 C CA . ASP A 1 567 ? 15.772 -39.656 -22.000 1.00 42.07 543 ASP A CA 1
ATOM 4215 C C . ASP A 1 567 ? 15.404 -39.959 -23.449 1.00 41.89 543 ASP A C 1
ATOM 4216 O O . ASP A 1 567 ? 15.658 -41.048 -23.948 1.00 41.52 543 ASP A O 1
ATOM 4221 N N . LYS A 1 568 ? 14.840 -38.969 -24.131 1.00 42.06 544 LYS A N 1
ATOM 4222 C CA . LYS A 1 568 ? 14.437 -39.128 -25.526 1.00 42.04 544 LYS A CA 1
ATOM 4223 C C . LYS A 1 568 ? 15.129 -38.070 -26.396 1.00 40.83 544 LYS A C 1
ATOM 4224 O O . LYS A 1 568 ? 15.702 -37.113 -25.870 1.00 40.44 544 LYS A O 1
ATOM 4230 N N . PRO A 1 569 ? 15.091 -38.252 -27.731 1.00 39.54 545 PRO A N 1
ATOM 4231 C CA . PRO A 1 569 ? 15.418 -37.146 -28.617 1.00 38.48 545 PRO A CA 1
ATOM 4232 C C . PRO A 1 569 ? 14.554 -35.969 -28.210 1.00 37.99 545 PRO A C 1
ATOM 4233 O O . PRO A 1 569 ? 13.627 -36.149 -27.427 1.00 38.65 545 PRO A O 1
ATOM 4237 N N . GLY A 1 570 ? 14.837 -34.774 -28.714 1.00 36.67 546 GLY A N 1
ATOM 4238 C CA . GLY A 1 570 ? 14.073 -33.609 -28.280 1.00 35.06 546 GLY A CA 1
ATOM 4239 C C . GLY A 1 570 ? 14.849 -32.308 -28.244 1.00 33.38 546 GLY A C 1
ATOM 4240 O O . GLY A 1 570 ? 15.651 -32.066 -27.346 1.00 32.95 546 GLY A O 1
ATOM 4241 N N . LEU A 1 571 ? 14.574 -31.466 -29.230 1.00 32.50 547 LEU A N 1
ATOM 4242 C CA . LEU A 1 571 ? 15.183 -30.149 -29.353 1.00 31.58 547 LEU A CA 1
ATOM 4243 C C . LEU A 1 571 ? 14.142 -29.138 -28.922 1.00 30.96 547 LEU A C 1
ATOM 4244 O O . LEU A 1 571 ? 13.087 -29.036 -29.538 1.00 29.97 547 LEU A O 1
ATOM 4249 N N . HIS A 1 572 ? 14.419 -28.392 -27.862 1.00 30.63 548 HIS A N 1
ATOM 4250 C CA . HIS A 1 572 ? 13.469 -27.371 -27.441 1.00 30.87 548 HIS A CA 1
ATOM 4251 C C . HIS A 1 572 ? 14.074 -25.972 -27.527 1.00 30.24 548 HIS A C 1
ATOM 4252 O O . HIS A 1 572 ? 15.068 -25.678 -26.863 1.00 29.93 548 HIS A O 1
ATOM 4259 N N . LEU A 1 573 ? 13.462 -25.121 -28.351 1.00 29.86 549 LEU A N 1
ATOM 4260 C CA . LEU A 1 573 ? 13.882 -23.730 -28.505 1.00 29.43 549 LEU A CA 1
ATOM 4261 C C . LEU A 1 573 ? 12.973 -22.793 -27.715 1.00 29.44 549 LEU A C 1
ATOM 4262 O O . LEU A 1 573 ? 11.804 -22.623 -28.053 1.00 29.74 549 LEU A O 1
ATOM 4267 N N . ILE A 1 574 ? 13.511 -22.174 -26.676 1.00 29.09 550 ILE A N 1
ATOM 4268 C CA . ILE A 1 574 ? 12.756 -21.237 -25.865 1.00 29.17 550 ILE A CA 1
ATOM 4269 C C . ILE A 1 574 ? 13.298 -19.813 -26.050 1.00 30.38 550 ILE A C 1
ATOM 4270 O O . ILE A 1 574 ? 14.373 -19.474 -25.556 1.00 30.03 550 ILE A O 1
ATOM 4275 N N . GLU A 1 575 ? 12.561 -18.981 -26.775 1.00 31.37 551 GLU A N 1
ATOM 4276 C CA . GLU A 1 575 ? 13.072 -17.669 -27.153 1.00 32.49 551 GLU A CA 1
ATOM 4277 C C . GLU A 1 575 ? 12.651 -16.594 -26.169 1.00 33.20 551 GLU A C 1
ATOM 4278 O O . GLU A 1 575 ? 11.485 -16.488 -25.826 1.00 33.98 551 GLU A O 1
ATOM 4284 N N . ILE A 1 576 ? 13.610 -15.810 -25.694 1.00 33.97 552 ILE A N 1
ATOM 4285 C CA . ILE A 1 576 ? 13.326 -14.663 -24.833 1.00 34.21 552 ILE A CA 1
ATOM 4286 C C . ILE A 1 576 ? 13.702 -13.377 -25.569 1.00 34.47 552 ILE A C 1
ATOM 4287 O O . ILE A 1 576 ? 14.862 -13.194 -25.954 1.00 34.10 552 ILE A O 1
ATOM 4292 N N . LYS A 1 577 ? 12.731 -12.492 -25.776 1.00 34.88 553 LYS A N 1
ATOM 4293 C CA . LYS A 1 577 ? 12.985 -11.249 -26.500 1.00 35.20 553 LYS A CA 1
ATOM 4294 C C . LYS A 1 577 ? 13.338 -10.143 -25.522 1.00 35.03 553 LYS A C 1
ATOM 4295 O O . LYS A 1 577 ? 12.557 -9.830 -24.631 1.00 35.32 553 LYS A O 1
ATOM 4301 N N . THR A 1 578 ? 14.533 -9.569 -25.668 1.00 34.76 554 THR A N 1
ATOM 4302 C CA . THR A 1 578 ? 15.003 -8.539 -24.736 1.00 34.34 554 THR A CA 1
ATOM 4303 C C . THR A 1 578 ? 15.410 -7.266 -25.494 1.00 34.55 554 THR A C 1
ATOM 4304 O O . THR A 1 578 ? 15.535 -7.280 -26.715 1.00 33.67 554 THR A O 1
ATOM 4308 N N . ASP A 1 579 ? 15.625 -6.170 -24.770 1.00 35.35 555 ASP A N 1
ATOM 4309 C CA . ASP A 1 579 ? 15.866 -4.861 -25.398 1.00 35.29 555 ASP A CA 1
ATOM 4310 C C . ASP A 1 579 ? 17.274 -4.318 -25.101 1.00 34.83 555 ASP A C 1
ATOM 4311 O O . ASP A 1 579 ? 17.556 -3.840 -23.988 1.00 34.41 555 ASP A O 1
ATOM 4316 N N . ARG A 1 580 ? 18.162 -4.380 -26.095 1.00 34.02 556 ARG A N 1
ATOM 4317 C CA . ARG A 1 580 ? 19.558 -4.045 -25.835 1.00 33.45 556 ARG A CA 1
ATOM 4318 C C . ARG A 1 580 ? 19.788 -2.549 -25.770 1.00 33.80 556 ARG A C 1
ATOM 4319 O O . ARG A 1 580 ? 20.787 -2.105 -25.216 1.00 33.99 556 ARG A O 1
ATOM 4327 N N . GLN A 1 581 ? 18.847 -1.773 -26.302 1.00 34.34 557 GLN A N 1
ATOM 4328 C CA . GLN A 1 581 ? 18.974 -0.318 -26.287 1.00 35.13 557 GLN A CA 1
ATOM 4329 C C . GLN A 1 581 ? 18.859 0.244 -24.878 1.00 35.07 557 GLN A C 1
ATOM 4330 O O . GLN A 1 581 ? 19.546 1.201 -24.534 1.00 35.78 557 GLN A O 1
ATOM 4336 N N . SER A 1 582 ? 18.002 -0.349 -24.054 1.00 34.70 558 SER A N 1
ATOM 4337 C CA . SER A 1 582 ? 17.811 0.160 -22.697 1.00 34.31 558 SER A CA 1
ATOM 4338 C C . SER A 1 582 ? 18.486 -0.688 -21.620 1.00 33.90 558 SER A C 1
ATOM 4339 O O . SER A 1 582 ? 18.508 -0.308 -20.443 1.00 33.99 558 SER A O 1
ATOM 4342 N N . ARG A 1 583 ? 19.038 -1.833 -22.012 1.00 33.45 559 ARG A N 1
ATOM 4343 C CA A ARG A 1 583 ? 19.651 -2.773 -21.060 0.50 33.01 559 ARG A CA 1
ATOM 4344 C CA B ARG A 1 583 ? 19.592 -2.746 -21.030 0.50 33.00 559 ARG A CA 1
ATOM 4345 C C . ARG A 1 583 ? 20.706 -2.143 -20.173 1.00 32.79 559 ARG A C 1
ATOM 4346 O O . ARG A 1 583 ? 20.692 -2.291 -18.958 1.00 32.82 559 ARG A O 1
ATOM 4361 N N . VAL A 1 584 ? 21.661 -1.474 -20.797 1.00 32.73 560 VAL A N 1
ATOM 4362 C CA . VAL A 1 584 ? 22.814 -0.981 -20.046 1.00 33.32 560 VAL A CA 1
ATOM 4363 C C . VAL A 1 584 ? 22.429 -0.131 -18.831 1.00 34.09 560 VAL A C 1
ATOM 4364 O O . VAL A 1 584 ? 22.959 -0.341 -17.731 1.00 34.08 560 VAL A O 1
ATOM 4368 N N . GLN A 1 585 ? 21.496 0.806 -19.024 1.00 34.53 561 GLN A N 1
ATOM 4369 C CA . GLN A 1 585 ? 21.136 1.737 -17.962 1.00 34.60 561 GLN A CA 1
ATOM 4370 C C . GLN A 1 585 ? 20.396 1.019 -16.856 1.00 33.74 561 GLN A C 1
ATOM 4371 O O . GLN A 1 585 ? 20.675 1.229 -15.681 1.00 33.00 561 GLN A O 1
ATOM 4377 N N . LEU A 1 586 ? 19.463 0.154 -17.235 1.00 34.10 562 LEU A N 1
ATOM 4378 C CA . LEU A 1 586 ? 18.745 -0.656 -16.252 1.00 34.84 562 LEU A CA 1
ATOM 4379 C C . LEU A 1 586 ? 19.734 -1.506 -15.451 1.00 35.59 562 LEU A C 1
ATOM 4380 O O . LEU A 1 586 ? 19.695 -1.535 -14.220 1.00 35.55 562 LEU A O 1
ATOM 4385 N N . HIS A 1 587 ? 20.642 -2.165 -16.169 1.00 36.68 563 HIS A N 1
ATOM 4386 C CA . HIS A 1 587 ? 21.693 -2.974 -15.564 1.00 37.45 563 HIS A CA 1
ATOM 4387 C C . HIS A 1 587 ? 22.519 -2.185 -14.553 1.00 37.96 563 HIS A C 1
ATOM 4388 O O . HIS A 1 587 ? 22.599 -2.562 -13.385 1.00 38.67 563 HIS A O 1
ATOM 4395 N N . ARG A 1 588 ? 23.137 -1.101 -15.005 1.00 38.69 564 ARG A N 1
ATOM 4396 C CA . ARG A 1 588 ? 24.003 -0.289 -14.151 1.00 39.67 564 ARG A CA 1
ATOM 4397 C C . ARG A 1 588 ? 23.288 0.325 -12.945 1.00 40.17 564 ARG A C 1
ATOM 4398 O O . ARG A 1 588 ? 23.877 0.428 -11.863 1.00 40.19 564 ARG A O 1
ATOM 4406 N N . ASP A 1 589 ? 22.036 0.748 -13.147 1.00 40.58 565 ASP A N 1
ATOM 4407 C CA . ASP A 1 589 ? 21.218 1.366 -12.093 1.00 40.78 565 ASP A CA 1
ATOM 4408 C C . ASP A 1 589 ? 20.991 0.343 -11.003 1.00 40.78 565 ASP A C 1
ATOM 4409 O O . ASP A 1 589 ? 21.242 0.588 -9.824 1.00 40.45 565 ASP A O 1
ATOM 4414 N N . MET A 1 590 ? 20.498 -0.808 -11.432 1.00 41.05 566 MET A N 1
ATOM 4415 C CA . MET A 1 590 ? 20.217 -1.933 -10.559 1.00 41.87 566 MET A CA 1
ATOM 4416 C C . MET A 1 590 ? 21.410 -2.331 -9.682 1.00 41.46 566 MET A C 1
ATOM 4417 O O . MET A 1 590 ? 21.257 -2.504 -8.482 1.00 41.19 566 MET A O 1
ATOM 4422 N N . LEU A 1 591 ? 22.599 -2.450 -10.270 1.00 41.74 567 LEU A N 1
ATOM 4423 C CA . LEU A 1 591 ? 23.788 -2.862 -9.512 1.00 41.74 567 LEU A CA 1
ATOM 4424 C C . LEU A 1 591 ? 24.371 -1.749 -8.656 1.00 41.97 567 LEU A C 1
ATOM 4425 O O . LEU A 1 591 ? 24.882 -2.010 -7.565 1.00 41.97 567 LEU A O 1
ATOM 4430 N N . ASN A 1 592 ? 24.332 -0.517 -9.153 1.00 42.06 568 ASN A N 1
ATOM 4431 C CA . ASN A 1 592 ? 24.832 0.612 -8.364 1.00 42.53 568 ASN A CA 1
ATOM 4432 C C . ASN A 1 592 ? 23.946 0.844 -7.139 1.00 42.17 568 ASN A C 1
ATOM 4433 O O . ASN A 1 592 ? 24.426 1.174 -6.054 1.00 41.92 568 ASN A O 1
ATOM 4438 N N . GLU A 1 593 ? 22.649 0.641 -7.321 1.00 42.02 569 GLU A N 1
ATOM 4439 C CA . GLU A 1 593 ? 21.721 0.724 -6.223 1.00 42.73 569 GLU A CA 1
ATOM 4440 C C . GLU A 1 593 ? 22.178 -0.229 -5.111 1.00 42.77 569 GLU A C 1
ATOM 4441 O O . GLU A 1 593 ? 22.357 0.185 -3.962 1.00 42.39 569 GLU A O 1
ATOM 4447 N N . ALA A 1 594 ? 22.401 -1.498 -5.464 1.00 42.65 570 ALA A N 1
ATOM 4448 C CA . ALA A 1 594 ? 22.862 -2.497 -4.494 1.00 42.10 570 ALA A CA 1
ATOM 4449 C C . ALA A 1 594 ? 24.195 -2.116 -3.851 1.00 41.76 570 ALA A C 1
ATOM 4450 O O . ALA A 1 594 ? 24.362 -2.221 -2.639 1.00 41.88 570 ALA A O 1
ATOM 4452 N N . VAL A 1 595 ? 25.137 -1.654 -4.658 1.00 41.66 571 VAL A N 1
ATOM 4453 C CA . VAL A 1 595 ? 26.425 -1.217 -4.134 1.00 42.08 571 VAL A CA 1
ATOM 4454 C C . VAL A 1 595 ? 26.242 -0.125 -3.083 1.00 42.68 571 VAL A C 1
ATOM 4455 O O . VAL A 1 595 ? 26.845 -0.175 -2.013 1.00 42.28 571 VAL A O 1
ATOM 4459 N N . ARG A 1 596 ? 25.409 0.864 -3.392 1.00 43.66 572 ARG A N 1
ATOM 4460 C CA . ARG A 1 596 ? 25.209 1.976 -2.467 1.00 44.86 572 ARG A CA 1
ATOM 4461 C C . ARG A 1 596 ? 24.577 1.537 -1.151 1.00 44.76 572 ARG A C 1
ATOM 4462 O O . ARG A 1 596 ? 24.971 1.993 -0.087 1.00 44.76 572 ARG A O 1
ATOM 4470 N N . GLU A 1 597 ? 23.617 0.630 -1.225 1.00 45.08 573 GLU A N 1
ATOM 4471 C CA . GLU A 1 597 ? 23.073 0.040 -0.017 1.00 46.07 573 GLU A CA 1
ATOM 4472 C C . GLU A 1 597 ? 24.192 -0.578 0.842 1.00 45.94 573 GLU A C 1
ATOM 4473 O O . GLU A 1 597 ? 24.204 -0.411 2.061 1.00 45.51 573 GLU A O 1
ATOM 4479 N N . VAL A 1 598 ? 25.145 -1.257 0.196 1.00 46.05 574 VAL A N 1
ATOM 4480 C CA . VAL A 1 598 ? 26.276 -1.871 0.902 1.00 45.85 574 VAL A CA 1
ATOM 4481 C C . VAL A 1 598 ? 27.001 -0.850 1.772 1.00 46.46 574 VAL A C 1
ATOM 4482 O O . VAL A 1 598 ? 27.211 -1.078 2.957 1.00 46.24 574 VAL A O 1
ATOM 4486 N N . LYS A 1 599 ? 27.377 0.277 1.180 1.00 47.64 575 LYS A N 1
ATOM 4487 C CA . LYS A 1 599 ? 28.130 1.310 1.897 1.00 48.74 575 LYS A CA 1
ATOM 4488 C C . LYS A 1 599 ? 27.352 1.904 3.075 1.00 49.65 575 LYS A C 1
ATOM 4489 O O . LYS A 1 599 ? 27.915 2.147 4.145 1.00 49.49 575 LYS A O 1
ATOM 4495 N N . LYS A 1 600 ? 26.060 2.127 2.861 1.00 50.97 576 LYS A N 1
ATOM 4496 C CA . LYS A 1 600 ? 25.160 2.565 3.913 1.00 52.32 576 LYS A CA 1
ATOM 4497 C C . LYS A 1 600 ? 25.229 1.563 5.070 1.00 52.99 576 LYS A C 1
ATOM 4498 O O . LYS A 1 600 ? 25.675 1.907 6.164 1.00 53.04 576 LYS A O 1
ATOM 4504 N N . GLN A 1 601 ? 24.810 0.324 4.811 1.00 53.89 577 GLN A N 1
ATOM 4505 C CA . GLN A 1 601 ? 24.859 -0.763 5.799 1.00 54.92 577 GLN A CA 1
ATOM 4506 C C . GLN A 1 601 ? 26.178 -0.821 6.558 1.00 55.81 577 GLN A C 1
ATOM 4507 O O . GLN A 1 601 ? 26.201 -1.034 7.770 1.00 56.00 577 GLN A O 1
ATOM 4513 N N . TRP A 1 602 ? 27.273 -0.639 5.829 1.00 56.86 578 TRP A N 1
ATOM 4514 C CA . TRP A 1 602 ? 28.615 -0.749 6.385 1.00 57.94 578 TRP A CA 1
ATOM 4515 C C . TRP A 1 602 ? 28.861 0.291 7.480 1.00 58.68 578 TRP A C 1
ATOM 4516 O O . TRP A 1 602 ? 29.609 0.040 8.428 1.00 58.39 578 TRP A O 1
ATOM 4527 N N . GLU A 1 603 ? 28.228 1.455 7.345 1.00 59.74 579 GLU A N 1
ATOM 4528 C CA . GLU A 1 603 ? 28.410 2.554 8.302 1.00 60.61 579 GLU A CA 1
ATOM 4529 C C . GLU A 1 603 ? 27.687 2.325 9.624 1.00 60.66 579 GLU A C 1
ATOM 4530 O O . GLU A 1 603 ? 28.097 2.841 10.658 1.00 60.67 579 GLU A O 1
ATOM 4536 N N . LEU A 1 604 ? 26.610 1.550 9.576 1.00 61.00 580 LEU A N 1
ATOM 4537 C CA . LEU A 1 604 ? 25.911 1.119 10.775 1.00 61.28 580 LEU A CA 1
ATOM 4538 C C . LEU A 1 604 ? 26.731 0.062 11.517 1.00 61.57 580 LEU A C 1
ATOM 4539 O O . LEU A 1 604 ? 27.914 0.255 11.827 1.00 61.53 580 LEU A O 1
ATOM 4545 N N . THR B 1 26 ? 45.977 14.679 -25.588 1.00 44.12 2 THR B N 1
ATOM 4546 C CA . THR B 1 26 ? 46.523 13.317 -25.912 1.00 44.30 2 THR B CA 1
ATOM 4547 C C . THR B 1 26 ? 45.933 12.720 -27.218 1.00 43.26 2 THR B C 1
ATOM 4548 O O . THR B 1 26 ? 44.756 12.330 -27.285 1.00 43.46 2 THR B O 1
ATOM 4552 N N . VAL B 1 27 ? 46.754 12.663 -28.261 1.00 41.36 3 VAL B N 1
ATOM 4553 C CA . VAL B 1 27 ? 46.307 12.088 -29.525 1.00 39.00 3 VAL B CA 1
ATOM 4554 C C . VAL B 1 27 ? 46.446 10.558 -29.511 1.00 36.83 3 VAL B C 1
ATOM 4555 O O . VAL B 1 27 ? 47.477 10.003 -29.098 1.00 36.39 3 VAL B O 1
ATOM 4559 N N . ASN B 1 28 ? 45.376 9.895 -29.932 1.00 33.93 4 ASN B N 1
ATOM 4560 C CA . ASN B 1 28 ? 45.382 8.468 -30.140 1.00 31.28 4 ASN B CA 1
ATOM 4561 C C . ASN B 1 28 ? 46.105 8.199 -31.442 1.00 29.39 4 ASN B C 1
ATOM 4562 O O . ASN B 1 28 ? 45.686 8.700 -32.478 1.00 29.25 4 ASN B O 1
ATOM 4567 N N . PRO B 1 29 ? 47.216 7.436 -31.389 1.00 27.73 5 PRO B N 1
ATOM 4568 C CA . PRO B 1 29 ? 47.986 7.142 -32.604 1.00 26.16 5 PRO B CA 1
ATOM 4569 C C . PRO B 1 29 ? 47.165 6.425 -33.669 1.00 24.91 5 PRO B C 1
ATOM 4570 O O . PRO B 1 29 ? 47.447 6.556 -34.854 1.00 24.24 5 PRO B O 1
ATOM 4574 N N . ILE B 1 30 ? 46.145 5.692 -33.232 1.00 23.87 6 ILE B N 1
ATOM 4575 C CA . ILE B 1 30 ? 45.304 4.889 -34.104 1.00 22.42 6 ILE B CA 1
ATOM 4576 C C . ILE B 1 30 ? 44.601 5.701 -35.197 1.00 22.39 6 ILE B C 1
ATOM 4577 O O . ILE B 1 30 ? 44.522 5.281 -36.366 1.00 21.32 6 ILE B O 1
ATOM 4582 N N . THR B 1 31 ? 44.089 6.869 -34.811 1.00 22.43 7 THR B N 1
ATOM 4583 C CA . THR B 1 31 ? 43.375 7.748 -35.736 1.00 22.48 7 THR B CA 1
ATOM 4584 C C . THR B 1 31 ? 44.109 7.899 -37.068 1.00 22.51 7 THR B C 1
ATOM 4585 O O . THR B 1 31 ? 43.558 7.616 -38.127 1.00 21.88 7 THR B O 1
ATOM 4589 N N . HIS B 1 32 ? 45.362 8.335 -37.015 1.00 23.12 8 HIS B N 1
ATOM 4590 C CA . HIS B 1 32 ? 46.081 8.640 -38.258 1.00 23.83 8 HIS B CA 1
ATOM 4591 C C . HIS B 1 32 ? 46.848 7.467 -38.814 1.00 22.57 8 HIS B C 1
ATOM 4592 O O . HIS B 1 32 ? 47.132 7.406 -40.006 1.00 21.73 8 HIS B O 1
ATOM 4599 N N . TYR B 1 33 ? 47.161 6.523 -37.941 1.00 21.83 9 TYR B N 1
ATOM 4600 C CA . TYR B 1 33 ? 47.932 5.362 -38.352 1.00 21.56 9 TYR B CA 1
ATOM 4601 C C . TYR B 1 33 ? 47.046 4.400 -39.126 1.00 20.00 9 TYR B C 1
ATOM 4602 O O . TYR B 1 33 ? 47.327 4.073 -40.271 1.00 19.97 9 TYR B O 1
ATOM 4611 N N . ILE B 1 34 ? 45.937 3.999 -38.527 1.00 19.19 10 ILE B N 1
ATOM 4612 C CA . ILE B 1 34 ? 44.982 3.167 -39.240 1.00 18.43 10 ILE B CA 1
ATOM 4613 C C . ILE B 1 34 ? 44.190 3.981 -40.260 1.00 18.11 10 ILE B C 1
ATOM 4614 O O . ILE B 1 34 ? 43.745 3.461 -41.280 1.00 17.30 10 ILE B O 1
ATOM 4619 N N . GLY B 1 35 ? 44.014 5.268 -39.975 1.00 18.75 11 GLY B N 1
ATOM 4620 C CA . GLY B 1 35 ? 43.430 6.183 -40.949 1.00 17.81 11 GLY B CA 1
ATOM 4621 C C . GLY B 1 35 ? 44.254 6.125 -42.222 1.00 18.09 11 GLY B C 1
ATOM 4622 O O . GLY B 1 35 ? 43.718 5.970 -43.319 1.00 17.67 11 GLY B O 1
ATOM 4623 N N . SER B 1 36 ? 45.574 6.210 -42.075 1.00 18.68 12 SER B N 1
ATOM 4624 C CA . SER B 1 36 ? 46.444 6.241 -43.241 1.00 19.68 12 SER B CA 1
ATOM 4625 C C . SER B 1 36 ? 46.425 4.907 -43.970 1.00 20.32 12 SER B C 1
ATOM 4626 O O . SER B 1 36 ? 46.261 4.882 -45.187 1.00 21.42 12 SER B O 1
ATOM 4629 N N . PHE B 1 37 ? 46.595 3.818 -43.208 1.00 20.45 13 PHE B N 1
ATOM 4630 C CA . PHE B 1 37 ? 46.503 2.437 -43.675 1.00 20.49 13 PHE B CA 1
ATOM 4631 C C . PHE B 1 37 ? 45.295 2.270 -44.562 1.00 21.03 13 PHE B C 1
ATOM 4632 O O . PHE B 1 37 ? 45.402 1.914 -45.740 1.00 21.49 13 PHE B O 1
ATOM 4640 N N . ILE B 1 38 ? 44.127 2.526 -43.982 1.00 21.36 14 ILE B N 1
ATOM 4641 C CA . ILE B 1 38 ? 42.878 2.316 -44.699 1.00 21.19 14 ILE B CA 1
ATOM 4642 C C . ILE B 1 38 ? 42.758 3.190 -45.952 1.00 21.52 14 ILE B C 1
ATOM 4643 O O . ILE B 1 38 ? 42.280 2.713 -46.986 1.00 21.49 14 ILE B O 1
ATOM 4648 N N . ASP B 1 39 ? 43.193 4.458 -45.859 1.00 21.83 15 ASP B N 1
ATOM 4649 C CA . ASP B 1 39 ? 43.101 5.409 -46.983 1.00 21.06 15 ASP B CA 1
ATOM 4650 C C . ASP B 1 39 ? 43.953 4.947 -48.152 1.00 21.06 15 ASP B C 1
ATOM 4651 O O . ASP B 1 39 ? 43.553 5.042 -49.298 1.00 20.66 15 ASP B O 1
ATOM 4656 N N . GLU B 1 40 ? 45.127 4.409 -47.847 1.00 22.38 16 GLU B N 1
ATOM 4657 C CA . GLU B 1 40 ? 46.043 3.922 -48.876 1.00 22.81 16 GLU B CA 1
ATOM 4658 C C . GLU B 1 40 ? 45.475 2.691 -49.584 1.00 23.18 16 GLU B C 1
ATOM 4659 O O . GLU B 1 40 ? 45.745 2.462 -50.769 1.00 22.97 16 GLU B O 1
ATOM 4665 N N . PHE B 1 41 ? 44.687 1.885 -48.875 1.00 23.05 17 PHE B N 1
ATOM 4666 C CA . PHE B 1 41 ? 44.043 0.776 -49.569 1.00 23.61 17 PHE B CA 1
ATOM 4667 C C . PHE B 1 41 ? 43.083 1.331 -50.612 1.00 23.85 17 PHE B C 1
ATOM 4668 O O . PHE B 1 41 ? 43.023 0.836 -51.742 1.00 24.15 17 PHE B O 1
ATOM 4676 N N . ALA B 1 42 ? 42.315 2.344 -50.226 1.00 24.05 18 ALA B N 1
ATOM 4677 C CA . ALA B 1 42 ? 41.407 2.984 -51.184 1.00 24.56 18 ALA B CA 1
ATOM 4678 C C . ALA B 1 42 ? 42.218 3.494 -52.377 1.00 24.38 18 ALA B C 1
ATOM 4679 O O . ALA B 1 42 ? 41.894 3.206 -53.533 1.00 24.12 18 ALA B O 1
ATOM 4681 N N . LEU B 1 43 ? 43.299 4.210 -52.093 1.00 24.74 19 LEU B N 1
ATOM 4682 C CA . LEU B 1 43 ? 44.187 4.691 -53.164 1.00 25.41 19 LEU B CA 1
ATOM 4683 C C . LEU B 1 43 ? 44.758 3.579 -54.029 1.00 26.59 19 LEU B C 1
ATOM 4684 O O . LEU B 1 43 ? 45.007 3.787 -55.207 1.00 28.34 19 LEU B O 1
ATOM 4689 N N . SER B 1 44 ? 44.961 2.394 -53.464 1.00 27.46 20 SER B N 1
ATOM 4690 C CA . SER B 1 44 ? 45.462 1.263 -54.254 1.00 27.78 20 SER B CA 1
ATOM 4691 C C . SER B 1 44 ? 44.393 0.649 -55.134 1.00 27.75 20 SER B C 1
ATOM 4692 O O . SER B 1 44 ? 44.676 -0.246 -55.927 1.00 28.48 20 SER B O 1
ATOM 4695 N N . GLY B 1 45 ? 43.159 1.100 -54.988 1.00 27.35 21 GLY B N 1
ATOM 4696 C CA . GLY B 1 45 ? 42.106 0.597 -55.841 1.00 27.24 21 GLY B CA 1
ATOM 4697 C C . GLY B 1 45 ? 41.096 -0.303 -55.151 1.00 27.56 21 GLY B C 1
ATOM 4698 O O . GLY B 1 45 ? 40.198 -0.825 -55.807 1.00 27.59 21 GLY B O 1
ATOM 4699 N N . ILE B 1 46 ? 41.232 -0.484 -53.838 1.00 26.70 22 ILE B N 1
ATOM 4700 C CA . ILE B 1 46 ? 40.259 -1.257 -53.080 1.00 26.82 22 ILE B CA 1
ATOM 4701 C C . ILE B 1 46 ? 38.934 -0.496 -53.002 1.00 26.69 22 ILE B C 1
ATOM 4702 O O . ILE B 1 46 ? 38.924 0.661 -52.594 1.00 27.05 22 ILE B O 1
ATOM 4707 N N . THR B 1 47 ? 37.824 -1.148 -53.343 1.00 26.44 23 THR B N 1
ATOM 4708 C CA . THR B 1 47 ? 36.493 -0.510 -53.292 1.00 26.66 23 THR B CA 1
ATOM 4709 C C . THR B 1 47 ? 35.539 -1.184 -52.300 1.00 27.08 23 THR B C 1
ATOM 4710 O O . THR B 1 47 ? 34.496 -0.626 -51.933 1.00 26.68 23 THR B O 1
ATOM 4714 N N . ASP B 1 48 ? 35.904 -2.388 -51.863 1.00 27.80 24 ASP B N 1
ATOM 4715 C CA . ASP B 1 48 ? 35.024 -3.198 -51.028 1.00 27.72 24 ASP B CA 1
ATOM 4716 C C . ASP B 1 48 ? 35.733 -3.802 -49.831 1.00 26.87 24 ASP B C 1
ATOM 4717 O O . ASP B 1 48 ? 36.876 -4.255 -49.929 1.00 27.47 24 ASP B O 1
ATOM 4722 N N . ALA B 1 49 ? 35.040 -3.802 -48.702 1.00 24.96 25 ALA B N 1
ATOM 4723 C CA . ALA B 1 49 ? 35.531 -4.419 -47.491 1.00 23.96 25 ALA B CA 1
ATOM 4724 C C . ALA B 1 49 ? 34.439 -5.310 -46.894 1.00 23.11 25 ALA B C 1
ATOM 4725 O O . ALA B 1 49 ? 33.330 -4.858 -46.647 1.00 23.31 25 ALA B O 1
ATOM 4727 N N . VAL B 1 50 ? 34.748 -6.585 -46.708 1.00 22.24 26 VAL B N 1
ATOM 4728 C CA . VAL B 1 50 ? 33.865 -7.507 -45.993 1.00 21.33 26 VAL B CA 1
ATOM 4729 C C . VAL B 1 50 ? 34.265 -7.460 -44.520 1.00 20.97 26 VAL B C 1
ATOM 4730 O O . VAL B 1 50 ? 35.396 -7.757 -44.168 1.00 20.21 26 VAL B O 1
ATOM 4734 N N . VAL B 1 51 ? 33.354 -7.044 -43.658 1.00 21.62 27 VAL B N 1
ATOM 4735 C CA . VAL B 1 51 ? 33.728 -6.771 -42.279 1.00 22.24 27 VAL B CA 1
ATOM 4736 C C . VAL B 1 51 ? 32.930 -7.596 -41.307 1.00 23.05 27 VAL B C 1
ATOM 4737 O O . VAL B 1 51 ? 31.721 -7.728 -41.448 1.00 23.93 27 VAL B O 1
ATOM 4741 N N . CYS B 1 52 ? 33.601 -8.114 -40.289 1.00 24.38 28 CYS B N 1
ATOM 4742 C CA . CYS B 1 52 ? 32.930 -8.910 -39.260 1.00 25.09 28 CYS B CA 1
ATOM 4743 C C . CYS B 1 52 ? 33.031 -8.224 -37.907 1.00 24.63 28 CYS B C 1
ATOM 4744 O O . CYS B 1 52 ? 34.094 -7.765 -37.515 1.00 25.08 28 CYS B O 1
ATOM 4747 N N . PRO B 1 53 ? 31.927 -8.192 -37.172 1.00 24.58 29 PRO B N 1
ATOM 4748 C CA . PRO B 1 53 ? 31.865 -7.344 -35.989 1.00 25.02 29 PRO B CA 1
ATOM 4749 C C . PRO B 1 53 ? 32.859 -7.731 -34.891 1.00 25.00 29 PRO B C 1
ATOM 4750 O O . PRO B 1 53 ? 33.231 -8.902 -34.751 1.00 25.49 29 PRO B O 1
ATOM 4754 N N . GLY B 1 54 ? 33.284 -6.745 -34.113 1.00 24.30 30 GLY B N 1
ATOM 4755 C CA . GLY B 1 54 ? 34.152 -7.010 -32.984 1.00 23.82 30 GLY B CA 1
ATOM 4756 C C . GLY B 1 54 ? 34.647 -5.744 -32.342 1.00 24.13 30 GLY B C 1
ATOM 4757 O O . GLY B 1 54 ? 34.689 -4.676 -32.969 1.00 25.27 30 GLY B O 1
ATOM 4758 N N . SER B 1 55 ? 35.040 -5.851 -31.089 1.00 23.99 31 SER B N 1
ATOM 4759 C CA . SER B 1 55 ? 35.524 -4.688 -30.365 1.00 24.13 31 SER B CA 1
ATOM 4760 C C . SER B 1 55 ? 36.956 -4.346 -30.775 1.00 23.56 31 SER B C 1
ATOM 4761 O O . SER B 1 55 ? 37.248 -3.196 -31.103 1.00 23.82 31 SER B O 1
ATOM 4764 N N . ARG B 1 56 ? 37.842 -5.340 -30.794 1.00 22.74 32 ARG B N 1
ATOM 4765 C CA . ARG B 1 56 ? 39.245 -5.057 -31.098 1.00 22.04 32 ARG B CA 1
ATOM 4766 C C . ARG B 1 56 ? 39.470 -4.583 -32.538 1.00 22.12 32 ARG B C 1
ATOM 4767 O O . ARG B 1 56 ? 40.408 -3.847 -32.794 1.00 23.02 32 ARG B O 1
ATOM 4775 N N . SER B 1 57 ? 38.615 -4.975 -33.477 1.00 21.84 33 SER B N 1
ATOM 4776 C CA . SER B 1 57 ? 38.767 -4.487 -34.850 1.00 21.87 33 SER B CA 1
ATOM 4777 C C . SER B 1 57 ? 38.102 -3.109 -35.093 1.00 22.35 33 SER B C 1
ATOM 4778 O O . SER B 1 57 ? 38.056 -2.639 -36.233 1.00 22.34 33 SER B O 1
ATOM 4781 N N . THR B 1 58 ? 37.606 -2.485 -34.021 1.00 21.44 34 THR B N 1
ATOM 4782 C CA . THR B 1 58 ? 36.915 -1.192 -34.089 1.00 21.70 34 THR B CA 1
ATOM 4783 C C . THR B 1 58 ? 37.481 -0.209 -35.117 1.00 21.35 34 THR B C 1
ATOM 4784 O O . THR B 1 58 ? 36.802 0.132 -36.082 1.00 21.31 34 THR B O 1
ATOM 4788 N N . PRO B 1 59 ? 38.735 0.229 -34.930 1.00 21.37 35 PRO B N 1
ATOM 4789 C CA . PRO B 1 59 ? 39.238 1.259 -35.831 1.00 21.48 35 PRO B CA 1
ATOM 4790 C C . PRO B 1 59 ? 39.254 0.816 -37.293 1.00 21.87 35 PRO B C 1
ATOM 4791 O O . PRO B 1 59 ? 39.165 1.660 -38.167 1.00 22.08 35 PRO B O 1
ATOM 4795 N N . LEU B 1 60 ? 39.340 -0.487 -37.564 1.00 21.90 36 LEU B N 1
ATOM 4796 C CA . LEU B 1 60 ? 39.449 -0.956 -38.953 1.00 21.45 36 LEU B CA 1
ATOM 4797 C C . LEU B 1 60 ? 38.090 -0.917 -39.612 1.00 21.98 36 LEU B C 1
ATOM 4798 O O . LEU B 1 60 ? 37.957 -0.615 -40.802 1.00 22.75 36 LEU B O 1
ATOM 4803 N N . ALA B 1 61 ? 37.068 -1.241 -38.839 1.00 22.60 37 ALA B N 1
ATOM 4804 C CA . ALA B 1 61 ? 35.695 -1.282 -39.367 1.00 23.66 37 ALA B CA 1
ATOM 4805 C C . ALA B 1 61 ? 35.162 0.142 -39.580 1.00 23.63 37 ALA B C 1
ATOM 4806 O O . ALA B 1 61 ? 34.679 0.484 -40.663 1.00 23.49 37 ALA B O 1
ATOM 4808 N N . VAL B 1 62 ? 35.273 0.949 -38.526 1.00 23.67 38 VAL B N 1
ATOM 4809 C CA . VAL B 1 62 ? 34.852 2.343 -38.523 1.00 23.82 38 VAL B CA 1
ATOM 4810 C C . VAL B 1 62 ? 35.504 3.188 -39.625 1.00 24.34 38 VAL B C 1
ATOM 4811 O O . VAL B 1 62 ? 34.816 3.898 -40.354 1.00 24.21 38 VAL B O 1
ATOM 4815 N N . LEU B 1 63 ? 36.827 3.098 -39.750 1.00 24.61 39 LEU 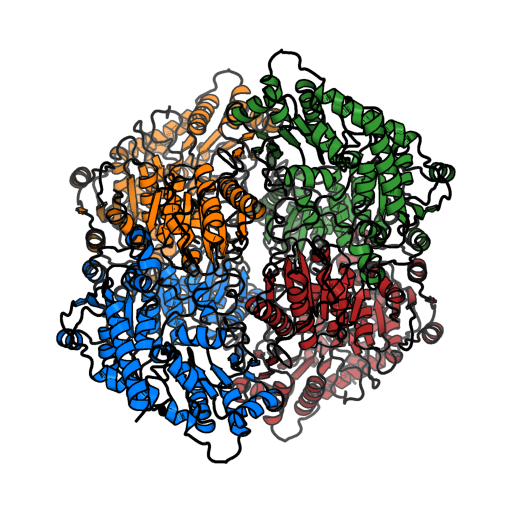B N 1
ATOM 4816 C CA . LEU B 1 63 ? 37.535 3.783 -40.827 1.00 24.55 39 LEU B CA 1
ATOM 4817 C C . LEU B 1 63 ? 37.201 3.275 -42.242 1.00 25.23 39 LEU B C 1
ATOM 4818 O O . LEU B 1 63 ? 37.181 4.063 -43.189 1.00 26.00 39 LEU B O 1
ATOM 4823 N N . CYS B 1 64 ? 36.944 1.980 -42.409 1.00 25.18 40 CYS B N 1
ATOM 4824 C CA . CYS B 1 64 ? 36.465 1.519 -43.712 1.00 25.65 40 CYS B CA 1
ATOM 4825 C C . CYS B 1 64 ? 35.088 2.093 -43.976 1.00 25.88 40 CYS B C 1
ATOM 4826 O O . CYS B 1 64 ? 34.750 2.407 -45.116 1.00 25.86 40 CYS B O 1
ATOM 4829 N N . ALA B 1 65 ? 34.294 2.218 -42.914 1.00 25.80 41 ALA B N 1
ATOM 4830 C CA . ALA B 1 65 ? 32.944 2.742 -43.036 1.00 25.86 41 ALA B CA 1
ATOM 4831 C C . ALA B 1 65 ? 32.979 4.241 -43.367 1.00 26.27 41 ALA B C 1
ATOM 4832 O O . ALA B 1 65 ? 32.252 4.704 -44.241 1.00 26.10 41 ALA B O 1
ATOM 4834 N N . ALA B 1 66 ? 33.847 4.985 -42.690 1.00 26.74 42 ALA B N 1
ATOM 4835 C CA . ALA B 1 66 ? 33.943 6.433 -42.902 1.00 27.01 42 ALA B CA 1
ATOM 4836 C C . ALA B 1 66 ? 34.464 6.784 -44.299 1.00 27.91 42 ALA B C 1
ATOM 4837 O O . ALA B 1 66 ? 34.110 7.818 -44.849 1.00 29.25 42 ALA B O 1
ATOM 4839 N N . HIS B 1 67 ? 35.270 5.904 -44.893 1.00 28.78 43 HIS B N 1
ATOM 4840 C CA . HIS B 1 67 ? 35.954 6.214 -46.152 1.00 28.68 43 HIS B CA 1
ATOM 4841 C C . HIS B 1 67 ? 35.023 6.111 -47.354 1.00 29.46 43 HIS B C 1
ATOM 4842 O O . HIS B 1 67 ? 34.423 5.063 -47.592 1.00 29.98 43 HIS B O 1
ATOM 4849 N N . PRO B 1 68 ? 34.925 7.200 -48.128 1.00 29.61 44 PRO B N 1
ATOM 4850 C CA . PRO B 1 68 ? 34.002 7.327 -49.248 1.00 29.46 44 PRO B CA 1
ATOM 4851 C C . PRO B 1 68 ? 34.270 6.351 -50.363 1.00 29.30 44 PRO B C 1
ATOM 4852 O O . PRO B 1 68 ? 33.372 6.040 -51.114 1.00 30.37 44 PRO B O 1
ATOM 4856 N N . ASP B 1 69 ? 35.492 5.880 -50.496 1.00 29.21 45 ASP B N 1
ATOM 4857 C CA . ASP B 1 69 ? 35.816 5.014 -51.614 1.00 29.72 45 ASP B CA 1
ATOM 4858 C C . ASP B 1 69 ? 35.551 3.525 -51.309 1.00 29.31 45 ASP B C 1
ATOM 4859 O O . ASP B 1 69 ? 35.622 2.689 -52.191 1.00 29.29 45 ASP B O 1
ATOM 4864 N N . ILE B 1 70 ? 35.233 3.192 -50.061 1.00 29.01 46 ILE B N 1
ATOM 4865 C CA . ILE B 1 70 ? 35.135 1.781 -49.668 1.00 28.44 46 ILE B CA 1
ATOM 4866 C C . ILE B 1 70 ? 33.750 1.416 -49.163 1.00 28.23 46 ILE B C 1
ATOM 4867 O O . ILE B 1 70 ? 33.307 1.951 -48.146 1.00 28.94 46 ILE B O 1
ATOM 4872 N N . SER B 1 71 ? 33.072 0.524 -49.880 1.00 27.29 47 SER B N 1
ATOM 4873 C CA . SER B 1 71 ? 31.796 -0.035 -49.421 1.00 27.66 47 SER B CA 1
ATOM 4874 C C . SER B 1 71 ? 32.043 -1.158 -48.405 1.00 27.49 47 SER B C 1
ATOM 4875 O O . SER B 1 71 ? 32.813 -2.094 -48.656 1.00 27.05 47 SER B O 1
ATOM 4878 N N . VAL B 1 72 ? 31.371 -1.052 -47.269 1.00 27.16 48 VAL B N 1
ATOM 4879 C CA . VAL B 1 72 ? 31.478 -2.032 -46.206 1.00 27.08 48 VAL B CA 1
ATOM 4880 C C . VAL B 1 72 ? 30.316 -3.037 -46.262 1.00 27.45 48 VAL B C 1
ATOM 4881 O O . VAL B 1 72 ? 29.141 -2.663 -46.193 1.00 28.03 48 VAL B O 1
ATOM 4885 N N . HIS B 1 73 ? 30.652 -4.313 -46.414 1.00 27.21 49 HIS B N 1
ATOM 4886 C CA . HIS B 1 73 ? 29.656 -5.369 -46.341 1.00 26.90 49 HIS B CA 1
ATOM 4887 C C . HIS B 1 73 ? 29.820 -6.081 -45.010 1.00 26.48 49 HIS B C 1
ATOM 4888 O O . HIS B 1 73 ? 30.850 -6.706 -44.739 1.00 25.65 49 HIS B O 1
ATOM 4895 N N . VAL B 1 74 ? 28.814 -5.954 -44.160 1.00 25.86 50 VAL B N 1
ATOM 4896 C CA . VAL B 1 74 ? 28.918 -6.529 -42.840 1.00 26.02 50 VAL B CA 1
ATOM 4897 C C . VAL B 1 74 ? 28.364 -7.956 -42.844 1.00 26.79 50 VAL B C 1
ATOM 4898 O O . VAL B 1 74 ? 27.258 -8.213 -43.337 1.00 26.85 50 VAL B O 1
ATOM 4902 N N . GLN B 1 75 ? 29.155 -8.884 -42.322 1.00 27.07 51 GLN B N 1
ATOM 4903 C CA . GLN B 1 75 ? 28.740 -10.284 -42.224 1.00 27.19 51 GLN B CA 1
ATOM 4904 C C . GLN B 1 75 ? 29.001 -10.750 -40.795 1.00 27.11 51 GLN B C 1
ATOM 4905 O O . GLN B 1 75 ? 30.031 -10.415 -40.213 1.00 27.05 51 GLN B O 1
ATOM 4911 N N . ILE B 1 76 ? 28.063 -11.509 -40.235 1.00 26.60 52 ILE B N 1
ATOM 4912 C CA . ILE B 1 76 ? 28.172 -12.019 -38.872 1.00 25.91 52 ILE B CA 1
ATOM 4913 C C . ILE B 1 76 ? 29.060 -13.279 -38.763 1.00 24.84 52 ILE B C 1
ATOM 4914 O O . ILE B 1 76 ? 29.845 -13.422 -37.823 1.00 24.08 52 ILE B O 1
ATOM 4919 N N . ASP B 1 77 ? 28.906 -14.192 -39.719 1.00 23.86 53 ASP B N 1
ATOM 4920 C CA . ASP B 1 77 ? 29.645 -15.454 -39.747 1.00 22.40 53 ASP B CA 1
ATOM 4921 C C . ASP B 1 77 ? 30.911 -15.295 -40.565 1.00 22.20 53 ASP B C 1
ATOM 4922 O O . ASP B 1 77 ? 30.872 -15.229 -41.797 1.00 22.58 53 ASP B O 1
ATOM 4927 N N . GLU B 1 78 ? 32.041 -15.240 -39.881 1.00 21.86 54 GLU B N 1
ATOM 4928 C CA . GLU B 1 78 ? 33.315 -15.054 -40.536 1.00 21.51 54 GLU B CA 1
ATOM 4929 C C . GLU B 1 78 ? 33.619 -16.039 -41.660 1.00 22.07 54 GLU B C 1
ATOM 4930 O O . GLU B 1 78 ? 34.250 -15.685 -42.657 1.00 22.97 54 GLU B O 1
ATOM 4936 N N . ARG B 1 79 ? 33.196 -17.285 -41.509 1.00 22.28 55 ARG B N 1
ATOM 4937 C CA . ARG B 1 79 ? 33.474 -18.283 -42.522 1.00 21.53 55 ARG B CA 1
ATOM 4938 C C . ARG B 1 79 ? 32.707 -17.949 -43.785 1.00 21.65 55 ARG B C 1
ATOM 4939 O O . ARG B 1 79 ? 33.234 -18.071 -44.894 1.00 21.59 55 ARG B O 1
ATOM 4947 N N . SER B 1 80 ? 31.461 -17.509 -43.617 1.00 22.12 56 SER B N 1
ATOM 4948 C CA . SER B 1 80 ? 30.642 -17.027 -44.737 1.00 21.92 56 SER B CA 1
ATOM 4949 C C . SER B 1 80 ? 31.216 -15.717 -45.294 1.00 21.75 56 SER B C 1
ATOM 4950 O O . SER B 1 80 ? 31.297 -15.538 -46.510 1.00 22.00 56 SER B O 1
ATOM 4953 N N . ALA B 1 81 ? 31.646 -14.828 -44.400 1.00 21.44 57 ALA B N 1
ATOM 4954 C CA . ALA B 1 81 ? 32.285 -13.572 -44.798 1.00 21.67 57 ALA B CA 1
ATOM 4955 C C . ALA B 1 81 ? 33.449 -13.828 -45.740 1.00 22.41 57 ALA B C 1
ATOM 4956 O O . ALA B 1 81 ? 33.661 -13.088 -46.720 1.00 22.29 57 ALA B O 1
ATOM 4958 N N . GLY B 1 82 ? 34.209 -14.882 -45.434 1.00 21.98 58 GLY B N 1
ATOM 4959 C CA . GLY B 1 82 ? 35.424 -15.177 -46.185 1.00 22.02 58 GLY B CA 1
ATOM 4960 C C . GLY B 1 82 ? 35.113 -15.613 -47.596 1.00 21.51 58 GLY B C 1
ATOM 4961 O O . GLY B 1 82 ? 35.765 -15.199 -48.551 1.00 21.04 58 GLY B O 1
ATOM 4962 N N . PHE B 1 83 ? 34.103 -16.454 -47.731 1.00 21.20 59 PHE B N 1
ATOM 4963 C CA . PHE B 1 83 ? 33.755 -16.967 -49.048 1.00 21.42 59 PHE B CA 1
ATOM 4964 C C . PHE B 1 83 ? 32.993 -15.931 -49.887 1.00 21.35 59 PHE B C 1
ATOM 4965 O O . PHE B 1 83 ? 32.918 -16.033 -51.111 1.00 20.96 59 PHE B O 1
ATOM 4973 N N . PHE B 1 84 ? 32.425 -14.942 -49.207 1.00 21.50 60 PHE B N 1
ATOM 4974 C CA . PHE B 1 84 ? 31.784 -13.818 -49.873 1.00 21.69 60 PHE B CA 1
ATOM 4975 C C . PHE B 1 84 ? 32.894 -12.908 -50.424 1.00 21.17 60 PHE B C 1
ATOM 4976 O O . PHE B 1 84 ? 32.880 -12.518 -51.596 1.00 21.14 60 PHE B O 1
ATOM 4984 N N . ALA B 1 85 ? 33.890 -12.623 -49.598 1.00 20.79 61 ALA B N 1
ATOM 4985 C CA . ALA B 1 85 ? 35.061 -11.909 -50.079 1.00 20.62 61 ALA B CA 1
ATOM 4986 C C . ALA B 1 85 ? 35.605 -12.641 -51.282 1.00 21.35 61 ALA B C 1
ATOM 4987 O O . ALA B 1 85 ? 35.907 -12.016 -52.304 1.00 21.18 61 ALA B O 1
ATOM 4989 N N . LEU B 1 86 ? 35.722 -13.969 -51.168 1.00 21.68 62 LEU B N 1
ATOM 4990 C CA . LEU B 1 86 ? 36.239 -14.782 -52.268 1.00 21.98 62 LEU B CA 1
ATOM 4991 C C . LEU B 1 86 ? 35.447 -14.556 -53.548 1.00 22.91 62 LEU B C 1
ATOM 4992 O O . LEU B 1 86 ? 36.014 -14.234 -54.581 1.00 23.07 62 LEU B O 1
ATOM 4997 N N . GLY B 1 87 ? 34.134 -14.745 -53.488 1.00 23.74 63 GLY B N 1
ATOM 4998 C CA . GLY B 1 87 ? 33.305 -14.539 -54.671 1.00 24.72 63 GLY B CA 1
ATOM 4999 C C . GLY B 1 87 ? 33.440 -13.131 -55.244 1.00 25.26 63 GLY B C 1
ATOM 5000 O O . GLY B 1 87 ? 33.605 -12.957 -56.456 1.00 25.09 63 GLY B O 1
ATOM 5001 N N . LEU B 1 88 ? 33.370 -12.130 -54.371 1.00 25.72 64 LEU B N 1
ATOM 5002 C CA . LEU B 1 88 ? 33.568 -10.741 -54.773 1.00 26.61 64 LEU B CA 1
ATOM 5003 C C . LEU B 1 88 ? 34.858 -10.564 -55.575 1.00 27.55 64 LEU B C 1
ATOM 5004 O O . LEU B 1 88 ? 34.851 -9.990 -56.672 1.00 27.65 64 LEU B O 1
ATOM 5009 N N . ALA B 1 89 ? 35.964 -11.053 -55.019 1.00 27.84 65 ALA B N 1
ATOM 5010 C CA . ALA B 1 89 ? 37.264 -10.922 -55.655 1.00 29.04 65 ALA B CA 1
ATOM 5011 C C . ALA B 1 89 ? 37.316 -11.734 -56.926 1.00 30.30 65 ALA B C 1
ATOM 5012 O O . ALA B 1 89 ? 37.912 -11.312 -57.911 1.00 30.84 65 ALA B O 1
ATOM 5014 N N . LYS B 1 90 ? 36.702 -12.911 -56.895 1.00 31.61 66 LYS B N 1
ATOM 5015 C CA . LYS B 1 90 ? 36.694 -13.806 -58.041 1.00 32.61 66 LYS B CA 1
ATOM 5016 C C . LYS B 1 90 ? 36.016 -13.104 -59.218 1.00 33.19 66 LYS B C 1
ATOM 5017 O O . LYS B 1 90 ? 36.482 -13.166 -60.344 1.00 33.26 66 LYS B O 1
ATOM 5023 N N . ALA B 1 91 ? 34.898 -12.441 -58.954 1.00 34.20 67 ALA B N 1
ATOM 5024 C CA . ALA B 1 91 ? 34.178 -11.769 -60.019 1.00 35.27 67 ALA B CA 1
ATOM 5025 C C . ALA B 1 91 ? 35.039 -10.674 -60.667 1.00 36.13 67 ALA B C 1
ATOM 5026 O O . ALA B 1 91 ? 35.205 -10.650 -61.885 1.00 36.23 67 ALA B O 1
ATOM 5028 N N . LYS B 1 92 ? 35.614 -9.798 -59.846 1.00 36.58 68 LYS B N 1
ATOM 5029 C CA . LYS B 1 92 ? 36.323 -8.626 -60.350 1.00 37.33 68 LYS B CA 1
ATOM 5030 C C . LYS B 1 92 ? 37.815 -8.831 -60.639 1.00 37.74 68 LYS B C 1
ATOM 5031 O O . LYS B 1 92 ? 38.472 -7.942 -61.183 1.00 38.22 68 LYS B O 1
ATOM 5037 N N . GLN B 1 93 ? 38.354 -9.988 -60.274 1.00 37.70 69 GLN B N 1
ATOM 5038 C CA . GLN B 1 93 ? 39.763 -10.277 -60.513 1.00 37.87 69 GLN B CA 1
ATOM 5039 C C . GLN B 1 93 ? 40.708 -9.228 -59.902 1.00 36.98 69 GLN B C 1
ATOM 5040 O O . GLN B 1 93 ? 41.813 -9.014 -60.410 1.00 37.23 69 GLN B O 1
ATOM 5046 N N . ARG B 1 94 ? 40.268 -8.580 -58.823 1.00 35.15 70 ARG B N 1
ATOM 5047 C CA . ARG B 1 94 ? 41.107 -7.642 -58.068 1.00 33.51 70 ARG B CA 1
ATOM 5048 C C . ARG B 1 94 ? 40.743 -7.690 -56.575 1.00 31.68 70 ARG B C 1
ATOM 5049 O O . ARG B 1 94 ? 39.624 -8.038 -56.217 1.00 30.78 70 ARG B O 1
ATOM 5057 N N . PRO B 1 95 ? 41.700 -7.359 -55.698 1.00 30.19 71 PRO B N 1
ATOM 5058 C CA . PRO B 1 95 ? 41.510 -7.662 -54.274 1.00 29.21 71 PRO B CA 1
ATOM 5059 C C . PRO B 1 95 ? 40.347 -6.958 -53.587 1.00 28.20 71 PRO B C 1
ATOM 5060 O O . PRO B 1 95 ? 39.879 -5.909 -54.040 1.00 28.30 71 PRO B O 1
ATOM 5064 N N . VAL B 1 96 ? 39.874 -7.557 -52.502 1.00 26.95 72 VAL B N 1
ATOM 5065 C CA . VAL B 1 96 ? 38.970 -6.882 -51.581 1.00 25.46 72 VAL B CA 1
ATOM 5066 C C . VAL B 1 96 ? 39.517 -7.063 -50.180 1.00 24.26 72 VAL B C 1
ATOM 5067 O O . VAL B 1 96 ? 40.266 -8.009 -49.924 1.00 23.75 72 VAL B O 1
ATOM 5071 N N . LEU B 1 97 ? 39.150 -6.155 -49.283 1.00 23.03 73 LEU B N 1
ATOM 5072 C CA . LEU B 1 97 ? 39.523 -6.263 -47.878 1.00 22.08 73 LEU B CA 1
ATOM 5073 C C . LEU B 1 97 ? 38.570 -7.177 -47.114 1.00 21.48 73 LEU B C 1
ATOM 5074 O O . LEU B 1 97 ? 37.350 -7.130 -47.331 1.00 21.46 73 LEU B O 1
ATOM 5079 N N . LEU B 1 98 ? 39.128 -7.978 -46.206 1.00 20.09 74 LEU B N 1
ATOM 5080 C CA . LEU B 1 98 ? 38.363 -8.920 -45.373 1.00 18.76 74 LEU B CA 1
ATOM 5081 C C . LEU B 1 98 ? 38.868 -8.770 -43.956 1.00 18.31 74 LEU B C 1
ATOM 5082 O O . LEU B 1 98 ? 40.046 -9.009 -43.691 1.00 18.29 74 LEU B O 1
ATOM 5087 N N . ILE B 1 99 ? 37.987 -8.395 -43.042 1.00 17.32 75 ILE B N 1
ATOM 5088 C CA . ILE B 1 99 ? 38.424 -7.888 -41.759 1.00 17.24 75 ILE B CA 1
ATOM 5089 C C . ILE B 1 99 ? 37.706 -8.550 -40.599 1.00 17.44 75 ILE B C 1
ATOM 5090 O O . ILE B 1 99 ? 36.489 -8.682 -40.627 1.00 17.49 75 ILE B O 1
ATOM 5095 N N . CYS B 1 100 ? 38.432 -8.920 -39.555 1.00 17.47 76 CYS B N 1
ATOM 5096 C CA . CYS B 1 100 ? 37.761 -9.427 -38.374 1.00 18.27 76 CYS B CA 1
ATOM 5097 C C . CYS B 1 100 ? 38.532 -9.089 -37.115 1.00 18.80 76 CYS B C 1
ATOM 5098 O O . CYS B 1 100 ? 39.651 -8.564 -37.168 1.00 18.65 76 CYS B O 1
ATOM 5101 N N . THR B 1 101 ? 37.906 -9.369 -35.980 1.00 19.29 77 THR B N 1
ATOM 5102 C CA . THR B 1 101 ? 38.470 -9.085 -34.679 1.00 20.09 77 THR B CA 1
ATOM 5103 C C . THR B 1 101 ? 39.369 -10.256 -34.266 1.00 20.60 77 THR B C 1
ATOM 5104 O O . THR B 1 101 ? 39.437 -11.281 -34.957 1.00 21.42 77 THR B O 1
ATOM 5108 N N . SER B 1 102 ? 40.082 -10.103 -33.161 1.00 21.07 78 SER B N 1
ATOM 5109 C CA . SER B 1 102 ? 40.976 -11.155 -32.686 1.00 21.91 78 SER B CA 1
ATOM 5110 C C . SER B 1 102 ? 40.236 -12.412 -32.258 1.00 21.94 78 SER B C 1
ATOM 5111 O O . SER B 1 102 ? 39.087 -12.337 -31.857 1.00 22.46 78 SER B O 1
ATOM 5114 N N . GLY B 1 103 ? 40.900 -13.562 -32.363 1.00 22.60 79 GLY B N 1
ATOM 5115 C CA . GLY B 1 103 ? 40.368 -14.826 -31.856 1.00 22.52 79 GLY B CA 1
ATOM 5116 C C . GLY B 1 103 ? 39.985 -15.824 -32.929 1.00 23.00 79 GLY B C 1
ATOM 5117 O O . GLY B 1 103 ? 40.535 -15.819 -34.031 1.00 24.17 79 GLY B O 1
ATOM 5118 N N . THR B 1 104 ? 39.018 -16.676 -32.618 1.00 22.79 80 THR B N 1
ATOM 5119 C CA . THR B 1 104 ? 38.573 -17.701 -33.562 1.00 22.31 80 THR B CA 1
ATOM 5120 C C . THR B 1 104 ? 37.856 -17.096 -34.763 1.00 21.52 80 THR B C 1
ATOM 5121 O O . THR B 1 104 ? 37.631 -17.770 -35.771 1.00 21.67 80 THR B O 1
ATOM 5125 N N . ALA B 1 105 ? 37.502 -15.817 -34.664 1.00 20.81 81 ALA B N 1
ATOM 5126 C CA . ALA B 1 105 ? 36.998 -15.095 -35.831 1.00 19.40 81 ALA B CA 1
ATOM 5127 C C . ALA B 1 105 ? 37.970 -15.260 -36.992 1.00 19.15 81 ALA B C 1
ATOM 5128 O O . ALA B 1 105 ? 37.573 -15.621 -38.101 1.00 19.33 81 ALA B O 1
ATOM 5130 N N . ALA B 1 106 ? 39.255 -15.026 -36.726 1.00 18.32 82 ALA B N 1
ATOM 5131 C CA . ALA B 1 106 ? 40.276 -15.139 -37.766 1.00 17.61 82 ALA B CA 1
ATOM 5132 C C . ALA B 1 106 ? 40.459 -16.590 -38.238 1.00 17.50 82 ALA B C 1
ATOM 5133 O O . ALA B 1 106 ? 40.656 -16.849 -39.421 1.00 17.62 82 ALA B O 1
ATOM 5135 N N . ALA B 1 107 ? 40.366 -17.541 -37.311 1.00 17.21 83 ALA B N 1
ATOM 5136 C CA . ALA B 1 107 ? 40.441 -18.956 -37.685 1.00 17.25 83 ALA B CA 1
ATOM 5137 C C . ALA B 1 107 ? 39.387 -19.343 -38.709 1.00 17.00 83 ALA B C 1
ATOM 5138 O O . ALA B 1 107 ? 39.646 -20.177 -39.559 1.00 17.35 83 ALA B O 1
ATOM 5140 N N . ASN B 1 108 ? 38.195 -18.748 -38.605 1.00 17.65 84 ASN B N 1
ATOM 5141 C CA . ASN B 1 108 ? 37.067 -19.054 -39.496 1.00 17.57 84 ASN B CA 1
ATOM 5142 C C . ASN B 1 108 ? 37.304 -18.633 -40.957 1.00 17.92 84 ASN B C 1
ATOM 5143 O O . ASN B 1 108 ? 36.536 -19.020 -41.842 1.00 17.55 84 ASN B O 1
ATOM 5148 N N . PHE B 1 109 ? 38.355 -17.847 -41.206 1.00 18.19 85 PHE B N 1
ATOM 5149 C CA . PHE B 1 109 ? 38.687 -17.441 -42.584 1.00 18.89 85 PHE B CA 1
ATOM 5150 C C . PHE B 1 109 ? 39.509 -18.512 -43.292 1.00 19.22 85 PHE B C 1
ATOM 5151 O O . PHE B 1 109 ? 39.681 -18.464 -44.524 1.00 18.55 85 PHE B O 1
ATOM 5159 N N . TYR B 1 110 ? 40.024 -19.472 -42.514 1.00 18.59 86 TYR B N 1
ATOM 5160 C CA A TYR B 1 110 ? 40.975 -20.438 -43.050 0.70 18.59 86 TYR B CA 1
ATOM 5161 C CA B TYR B 1 110 ? 40.972 -20.460 -43.040 0.30 18.04 86 TYR B CA 1
ATOM 5162 C C . TYR B 1 110 ? 40.469 -21.116 -44.326 1.00 17.50 86 TYR B C 1
ATOM 5163 O O . TYR B 1 110 ? 41.180 -21.173 -45.320 1.00 18.82 86 TYR B O 1
ATOM 5180 N N . PRO B 1 111 ? 39.240 -21.619 -44.310 1.00 16.90 87 PRO B N 1
ATOM 5181 C CA . PRO B 1 111 ? 38.735 -22.318 -45.500 1.00 16.84 87 PRO B CA 1
ATOM 5182 C C . PRO B 1 111 ? 38.673 -21.451 -46.763 1.00 18.01 87 PRO B C 1
ATOM 5183 O O . PRO B 1 111 ? 39.040 -21.925 -47.845 1.00 18.12 87 PRO B O 1
ATOM 5187 N N . ALA B 1 112 ? 38.221 -20.199 -46.635 1.00 18.01 88 ALA B N 1
ATOM 5188 C CA . ALA B 1 112 ? 38.200 -19.290 -47.794 1.00 18.13 88 ALA B CA 1
ATOM 5189 C C . ALA B 1 112 ? 39.616 -18.936 -48.237 1.00 17.68 88 ALA B C 1
ATOM 5190 O O . ALA B 1 112 ? 39.920 -18.871 -49.443 1.00 17.76 88 ALA B O 1
ATOM 5192 N N . VAL B 1 113 ? 40.485 -18.707 -47.267 1.00 17.27 89 VAL B N 1
ATOM 5193 C CA . VAL B 1 113 ? 41.885 -18.420 -47.569 1.00 17.42 89 VAL B CA 1
ATOM 5194 C C . VAL B 1 113 ? 42.527 -19.565 -48.357 1.00 17.57 89 VAL B C 1
ATOM 5195 O O . VAL B 1 113 ? 43.173 -19.328 -49.360 1.00 17.87 89 VAL B O 1
ATOM 5199 N N . VAL B 1 114 ? 42.306 -20.810 -47.934 1.00 17.89 90 VAL B N 1
ATOM 5200 C CA . VAL B 1 114 ? 42.822 -21.965 -48.685 1.00 17.39 90 VAL B CA 1
ATOM 5201 C C . VAL B 1 114 ? 42.317 -21.961 -50.126 1.00 18.28 90 VAL B C 1
ATOM 5202 O O . VAL B 1 114 ? 43.099 -22.075 -51.068 1.00 19.35 90 VAL B O 1
ATOM 5206 N N . GLU B 1 115 ? 41.009 -21.823 -50.298 1.00 19.55 91 GLU B N 1
ATOM 5207 C CA . GLU B 1 115 ? 40.390 -21.850 -51.621 1.00 21.47 91 GLU B CA 1
ATOM 5208 C C . GLU B 1 115 ? 40.917 -20.693 -52.487 1.00 21.56 91 GLU B C 1
ATOM 5209 O O . GLU B 1 115 ? 41.233 -20.881 -53.655 1.00 21.44 91 GLU B O 1
ATOM 5215 N N . ALA B 1 116 ? 41.049 -19.509 -51.887 1.00 21.91 92 ALA B N 1
ATOM 5216 C CA . ALA B 1 116 ? 41.599 -18.338 -52.573 1.00 21.82 92 ALA B CA 1
ATOM 5217 C C . ALA B 1 116 ? 43.042 -18.568 -53.006 1.00 21.73 92 ALA B C 1
ATOM 5218 O O . ALA B 1 116 ? 43.437 -18.137 -54.096 1.00 21.52 92 ALA B O 1
ATOM 5220 N N . HIS B 1 117 ? 43.819 -19.261 -52.176 1.00 21.01 93 HIS B N 1
ATOM 5221 C CA . HIS B 1 117 ? 45.168 -19.665 -52.592 1.00 21.22 93 HIS B CA 1
ATOM 5222 C C . HIS B 1 117 ? 45.187 -20.596 -53.823 1.00 21.43 93 HIS B C 1
ATOM 5223 O O . HIS B 1 117 ? 45.946 -20.355 -54.758 1.00 20.60 93 HIS B O 1
ATOM 5230 N N . TYR B 1 118 ? 44.383 -21.665 -53.831 1.00 22.11 94 TYR B N 1
ATOM 5231 C CA . TYR B 1 118 ? 44.453 -22.589 -54.975 1.00 22.83 94 TYR B CA 1
ATOM 5232 C C . TYR B 1 118 ? 43.709 -22.040 -56.189 1.00 23.65 94 TYR B C 1
ATOM 5233 O O . TYR B 1 118 ? 44.067 -22.324 -57.328 1.00 23.81 94 TYR B O 1
ATOM 5242 N N . SER B 1 119 ? 42.679 -21.248 -55.939 1.00 24.43 95 SER B N 1
ATOM 5243 C CA . SER B 1 119 ? 41.928 -20.630 -57.029 1.00 25.33 95 SER B CA 1
ATOM 5244 C C . SER B 1 119 ? 42.624 -19.391 -57.563 1.00 25.38 95 SER B C 1
ATOM 5245 O O . SER B 1 119 ? 42.281 -18.912 -58.634 1.00 24.71 95 SER B O 1
ATOM 5248 N N . ARG B 1 120 ? 43.594 -18.874 -56.806 1.00 25.59 96 ARG B N 1
ATOM 5249 C CA . ARG B 1 120 ? 44.337 -17.681 -57.219 1.00 25.61 96 ARG B CA 1
ATOM 5250 C C . ARG B 1 120 ? 43.408 -16.467 -57.267 1.00 24.68 96 ARG B C 1
ATOM 5251 O O . ARG B 1 120 ? 43.283 -15.789 -58.286 1.00 24.05 96 ARG B O 1
ATOM 5259 N N . VAL B 1 121 ? 42.765 -16.215 -56.134 1.00 23.75 97 VAL B N 1
ATOM 5260 C CA . VAL B 1 121 ? 41.898 -15.081 -55.961 1.00 23.31 97 VAL B CA 1
ATOM 5261 C C . VAL B 1 121 ? 42.539 -14.141 -54.929 1.00 23.50 97 VAL B C 1
ATOM 5262 O O . VAL B 1 121 ? 42.938 -14.574 -53.836 1.00 23.52 97 VAL B O 1
ATOM 5266 N N . PRO B 1 122 ? 42.654 -12.848 -55.274 1.00 23.02 98 PRO B N 1
ATOM 5267 C CA . PRO B 1 122 ? 43.318 -11.870 -54.407 1.00 22.84 98 PRO B CA 1
ATOM 5268 C C . PRO B 1 122 ? 42.435 -11.334 -53.289 1.00 22.98 98 PRO B C 1
ATOM 5269 O O . PRO B 1 122 ? 41.401 -10.717 -53.560 1.00 23.76 98 PRO B O 1
ATOM 5273 N N . ILE B 1 123 ? 42.848 -11.557 -52.042 1.00 22.64 99 ILE B N 1
ATOM 5274 C CA . ILE B 1 123 ? 42.116 -11.057 -50.877 1.00 22.13 99 ILE B CA 1
ATOM 5275 C C . ILE B 1 123 ? 43.109 -10.485 -49.883 1.00 21.62 99 ILE B C 1
ATOM 5276 O O . ILE B 1 123 ? 44.158 -11.077 -49.664 1.00 21.05 99 ILE B O 1
ATOM 5281 N N . ILE B 1 124 ? 42.776 -9.347 -49.278 1.00 20.73 100 ILE B N 1
ATOM 5282 C CA . ILE B 1 124 ? 43.608 -8.772 -48.228 1.00 20.26 100 ILE B CA 1
ATOM 5283 C C . ILE B 1 124 ? 42.916 -8.998 -46.898 1.00 20.34 100 ILE B C 1
ATOM 5284 O O . ILE B 1 124 ? 41.861 -8.412 -46.623 1.00 20.30 100 ILE B O 1
ATOM 5289 N N . VAL B 1 125 ? 43.503 -9.868 -46.083 1.00 19.66 101 VAL B N 1
ATOM 5290 C CA . VAL B 1 125 ? 42.909 -10.239 -44.811 1.00 18.68 101 VAL B CA 1
ATOM 5291 C C . VAL B 1 125 ? 43.583 -9.432 -43.717 1.00 18.23 101 VAL B C 1
ATOM 5292 O O . VAL B 1 125 ? 44.818 -9.445 -43.573 1.00 17.97 101 VAL B O 1
ATOM 5296 N N . LEU B 1 126 ? 42.770 -8.715 -42.958 1.00 17.40 102 LEU B N 1
ATOM 5297 C CA . LEU B 1 126 ? 43.267 -7.916 -41.850 1.00 17.25 102 LEU B CA 1
ATOM 5298 C C . LEU B 1 126 ? 42.635 -8.462 -40.602 1.00 17.09 102 LEU B C 1
ATOM 5299 O O . LEU B 1 126 ? 41.413 -8.514 -40.507 1.00 17.43 102 LEU B O 1
ATOM 5304 N N . THR B 1 127 ? 43.446 -8.859 -39.633 1.00 16.52 103 THR B N 1
ATOM 5305 C CA . THR B 1 127 ? 42.896 -9.381 -38.395 1.00 16.19 103 THR B CA 1
ATOM 5306 C C . THR B 1 127 ? 43.355 -8.520 -37.225 1.00 16.12 103 THR B C 1
ATOM 5307 O O . THR B 1 127 ? 44.549 -8.324 -37.014 1.00 16.33 103 THR B O 1
ATOM 5311 N N . ALA B 1 128 ? 42.427 -8.008 -36.446 1.00 16.35 104 ALA B N 1
ATOM 5312 C CA . ALA B 1 128 ? 42.836 -7.184 -35.316 1.00 17.60 104 ALA B CA 1
ATOM 5313 C C . ALA B 1 128 ? 43.482 -8.051 -34.235 1.00 18.72 104 ALA B C 1
ATOM 5314 O O . ALA B 1 128 ? 43.124 -9.211 -34.074 1.00 19.39 104 ALA B O 1
ATOM 5316 N N . ASP B 1 129 ? 44.421 -7.493 -33.479 1.00 19.13 105 ASP B N 1
ATOM 5317 C CA . ASP B 1 129 ? 45.067 -8.257 -32.425 1.00 19.25 105 ASP B CA 1
ATOM 5318 C C . ASP B 1 129 ? 45.210 -7.374 -31.177 1.00 20.63 105 ASP B C 1
ATOM 5319 O O . ASP B 1 129 ? 45.126 -6.135 -31.271 1.00 19.95 105 ASP B O 1
ATOM 5324 N N . ARG B 1 130 ? 45.396 -8.015 -30.019 1.00 21.15 106 ARG B N 1
ATOM 5325 C CA . ARG B 1 130 ? 45.862 -7.332 -28.817 1.00 22.68 106 ARG B CA 1
ATOM 5326 C C . ARG B 1 130 ? 47.300 -6.850 -29.025 1.00 22.98 106 ARG B C 1
ATOM 5327 O O . ARG B 1 130 ? 48.015 -7.357 -29.895 1.00 22.59 106 ARG B O 1
ATOM 5335 N N . PRO B 1 131 ? 47.738 -5.861 -28.231 1.00 23.00 107 PRO B N 1
ATOM 5336 C CA . PRO B 1 131 ? 49.149 -5.446 -28.266 1.00 22.96 107 PRO B CA 1
ATOM 5337 C C . PRO B 1 131 ? 50.076 -6.427 -27.510 1.00 22.98 107 PRO B C 1
ATOM 5338 O O . PRO B 1 131 ? 49.598 -7.334 -26.815 1.00 23.55 107 PRO B O 1
ATOM 5342 N N . HIS B 1 132 ? 51.385 -6.247 -27.644 1.00 21.93 108 HIS B N 1
ATOM 5343 C CA . HIS B 1 132 ? 52.335 -7.203 -27.098 1.00 21.72 108 HIS B CA 1
ATOM 5344 C C . HIS B 1 132 ? 52.025 -7.580 -25.641 1.00 21.65 108 HIS B C 1
ATOM 5345 O O . HIS B 1 132 ? 51.997 -8.764 -25.286 1.00 20.42 108 HIS B O 1
ATOM 5352 N N . GLU B 1 133 ? 51.763 -6.572 -24.807 1.00 21.74 109 GLU B N 1
ATOM 5353 C CA . GLU B 1 133 ? 51.585 -6.794 -23.367 1.00 22.09 109 GLU B CA 1
ATOM 5354 C C . GLU B 1 133 ? 50.310 -7.584 -23.025 1.00 21.52 109 GLU B C 1
ATOM 5355 O O . GLU B 1 133 ? 50.057 -7.915 -21.864 1.00 21.47 109 GLU B O 1
ATOM 5361 N N . LEU B 1 134 ? 49.525 -7.915 -24.042 1.00 20.35 110 LEU B N 1
ATOM 5362 C CA . LEU B 1 134 ? 48.344 -8.742 -23.835 1.00 20.29 110 LEU B CA 1
ATOM 5363 C C . LEU B 1 134 ? 48.384 -10.008 -24.694 1.00 20.09 110 LEU B C 1
ATOM 5364 O O . LEU B 1 134 ? 47.377 -10.682 -24.866 1.00 19.69 110 LEU B O 1
ATOM 5369 N N . ARG B 1 135 ? 49.546 -10.333 -25.243 1.00 20.72 111 ARG B N 1
ATOM 5370 C CA . ARG B 1 135 ? 49.634 -11.514 -26.110 1.00 20.50 111 ARG B CA 1
ATOM 5371 C C . ARG B 1 135 ? 50.370 -12.660 -25.450 1.00 20.77 111 ARG B C 1
ATOM 5372 O O . ARG B 1 135 ? 51.277 -12.445 -24.666 1.00 20.55 111 ARG B O 1
ATOM 5380 N N . GLU B 1 136 ? 49.953 -13.880 -25.772 1.00 22.46 112 GLU B N 1
ATOM 5381 C CA . GLU B 1 136 ? 50.568 -15.126 -25.266 1.00 23.59 112 GLU B CA 1
ATOM 5382 C C . GLU B 1 136 ? 50.508 -15.289 -23.735 1.00 24.13 112 GLU B C 1
ATOM 5383 O O . GLU B 1 136 ? 51.264 -16.068 -23.163 1.00 24.33 112 GLU B O 1
ATOM 5393 N N . VAL B 1 137 ? 49.603 -14.569 -23.078 1.00 24.21 113 VAL B N 1
ATOM 5394 C CA . VAL B 1 137 ? 49.562 -14.545 -21.613 1.00 24.17 113 VAL B CA 1
ATOM 5395 C C . VAL B 1 137 ? 48.163 -14.865 -21.055 1.00 25.05 113 VAL B C 1
ATOM 5396 O O . VAL B 1 137 ? 47.815 -14.441 -19.944 1.00 24.95 113 VAL B O 1
ATOM 5400 N N . GLY B 1 138 ? 47.364 -15.591 -21.832 1.00 25.24 114 GLY B N 1
ATOM 5401 C CA . GLY B 1 138 ? 46.018 -15.968 -21.407 1.00 26.39 114 GLY B CA 1
ATOM 5402 C C . GLY B 1 138 ? 45.001 -14.841 -21.251 1.00 27.02 114 GLY B C 1
ATOM 5403 O O . GLY B 1 138 ? 44.088 -14.939 -20.416 1.00 26.93 114 GLY B O 1
ATOM 5404 N N . ALA B 1 139 ? 45.152 -13.779 -22.050 1.00 27.15 115 ALA B N 1
ATOM 5405 C CA . ALA B 1 139 ? 44.185 -12.669 -22.100 1.00 27.12 115 ALA B CA 1
ATOM 5406 C C . ALA B 1 139 ? 42.937 -13.135 -22.813 1.00 27.55 115 ALA B C 1
ATOM 5407 O O . ALA B 1 139 ? 43.022 -14.032 -23.640 1.00 28.20 115 ALA B O 1
ATOM 5409 N N . PRO B 1 140 ? 41.778 -12.523 -22.517 1.00 28.08 116 PRO B N 1
ATOM 5410 C CA . PRO B 1 140 ? 40.530 -12.944 -23.167 1.00 28.48 116 PRO B CA 1
ATOM 5411 C C . PRO B 1 140 ? 40.504 -12.716 -24.674 1.00 29.39 116 PRO B C 1
ATOM 5412 O O . PRO B 1 140 ? 40.856 -11.639 -25.150 1.00 29.76 116 PRO B O 1
ATOM 5416 N N . GLN B 1 141 ? 40.075 -13.742 -25.407 1.00 30.17 117 GLN B N 1
ATOM 5417 C CA . GLN B 1 141 ? 39.866 -13.676 -26.856 1.00 30.53 117 GLN B CA 1
ATOM 5418 C C . GLN B 1 141 ? 41.155 -13.564 -27.649 1.00 30.01 117 GLN B C 1
ATOM 5419 O O . GLN B 1 141 ? 41.117 -13.379 -28.863 1.00 30.48 117 GLN B O 1
ATOM 5425 N N . ALA B 1 142 ? 42.294 -13.675 -26.967 1.00 29.30 118 ALA B N 1
ATOM 5426 C CA . ALA B 1 142 ? 43.601 -13.509 -27.606 1.00 27.94 118 ALA B CA 1
ATOM 5427 C C . ALA B 1 142 ? 44.226 -14.848 -27.995 1.00 27.77 118 ALA B C 1
ATOM 5428 O O . ALA B 1 142 ? 44.418 -15.721 -27.143 1.00 28.45 118 ALA B O 1
ATOM 5430 N N . ILE B 1 143 ? 44.524 -15.016 -29.280 1.00 26.31 119 ILE B N 1
ATOM 5431 C CA . ILE B 1 143 ? 45.186 -16.222 -29.765 1.00 25.58 119 ILE B CA 1
ATOM 5432 C C . ILE B 1 143 ? 46.403 -15.841 -30.589 1.00 25.50 119 ILE B C 1
ATOM 5433 O O . ILE B 1 143 ? 46.576 -14.688 -30.937 1.00 26.74 119 ILE B O 1
ATOM 5438 N N . ASN B 1 144 ? 47.234 -16.816 -30.916 1.00 24.66 120 ASN B N 1
ATOM 5439 C CA . ASN B 1 144 ? 48.413 -16.568 -31.712 1.00 24.57 120 ASN B CA 1
ATOM 5440 C C . ASN B 1 144 ? 48.051 -16.401 -33.183 1.00 23.62 120 ASN B C 1
ATOM 5441 O O . ASN B 1 144 ? 47.654 -17.362 -33.852 1.00 23.24 120 ASN B O 1
ATOM 5446 N N . GLN B 1 145 ? 48.172 -15.179 -33.693 1.00 22.51 121 GLN B N 1
ATOM 5447 C CA . GLN B 1 145 ? 47.737 -14.915 -35.064 1.00 21.37 121 GLN B CA 1
ATOM 5448 C C . GLN B 1 145 ? 48.896 -14.771 -36.025 1.00 20.31 121 GLN B C 1
ATOM 5449 O O . GLN B 1 145 ? 48.696 -14.498 -37.206 1.00 20.67 121 GLN B O 1
ATOM 5455 N N . HIS B 1 146 ? 50.110 -14.963 -35.526 1.00 19.57 122 HIS B N 1
ATOM 5456 C CA . HIS B 1 146 ? 51.296 -14.796 -36.366 1.00 19.35 122 HIS B CA 1
ATOM 5457 C C . HIS B 1 146 ? 51.355 -15.923 -37.378 1.00 19.38 122 HIS B C 1
ATOM 5458 O O . HIS B 1 146 ? 51.332 -17.098 -37.003 1.00 19.03 122 HIS B O 1
ATOM 5465 N N . PHE B 1 147 ? 51.424 -15.588 -38.664 1.00 19.73 123 PHE B N 1
ATOM 5466 C CA . PHE B 1 147 ? 51.476 -16.631 -39.685 1.00 20.18 123 PHE B CA 1
ATOM 5467 C C . PHE B 1 147 ? 50.301 -17.558 -39.514 1.00 20.05 123 PHE B C 1
ATOM 5468 O O . PHE B 1 147 ? 50.399 -18.757 -39.787 1.00 20.10 123 PHE B O 1
ATOM 5476 N N . LEU B 1 148 ? 49.187 -17.005 -39.053 1.00 19.80 124 LEU B N 1
ATOM 5477 C CA . LEU B 1 148 ? 47.981 -17.786 -38.903 1.00 19.88 124 LEU B CA 1
ATOM 5478 C C . LEU B 1 148 ? 47.702 -18.693 -40.116 1.00 20.43 124 LEU B C 1
ATOM 5479 O O . LEU B 1 148 ? 47.365 -19.860 -39.948 1.00 21.70 124 LEU B O 1
ATOM 5484 N N . PHE B 1 149 ? 47.834 -18.177 -41.332 1.00 20.04 125 PHE B N 1
ATOM 5485 C CA . PHE B 1 149 ? 47.387 -18.948 -42.492 1.00 19.73 125 PHE B CA 1
ATOM 5486 C C . PHE B 1 149 ? 48.498 -19.700 -43.182 1.00 19.91 125 PHE B C 1
ATOM 5487 O O . PHE B 1 149 ? 48.305 -20.221 -44.278 1.00 20.07 125 PHE B O 1
ATOM 5495 N N . GLY B 1 150 ? 49.662 -19.748 -42.537 1.00 19.89 126 GLY B N 1
ATOM 5496 C CA . GLY B 1 150 ? 50.806 -20.474 -43.068 1.00 19.30 126 GLY B CA 1
ATOM 5497 C C . GLY B 1 150 ? 51.237 -19.901 -44.400 1.00 20.62 126 GLY B C 1
ATOM 5498 O O . GLY B 1 150 ? 51.327 -18.661 -44.572 1.00 20.21 126 GLY B O 1
ATOM 5499 N N . ASN B 1 151 ? 51.491 -20.801 -45.349 1.00 20.65 127 ASN B N 1
ATOM 5500 C CA . ASN B 1 151 ? 51.888 -20.413 -46.696 1.00 21.52 127 ASN B CA 1
ATOM 5501 C C . ASN B 1 151 ? 50.742 -20.430 -47.705 1.00 21.06 127 ASN B C 1
ATOM 5502 O O . ASN B 1 151 ? 50.987 -20.393 -48.897 1.00 20.97 127 ASN B O 1
ATOM 5507 N N . PHE B 1 152 ? 49.505 -20.537 -47.246 1.00 20.33 128 PHE B N 1
ATOM 5508 C CA . PHE B 1 152 ? 48.364 -20.278 -48.136 1.00 20.73 128 PHE B CA 1
ATOM 5509 C C . PHE B 1 152 ? 48.292 -18.784 -48.513 1.00 20.63 128 PHE B C 1
ATOM 5510 O O . PHE B 1 152 ? 47.587 -18.370 -49.411 1.00 20.56 128 PHE B O 1
ATOM 5518 N N . VAL B 1 153 ? 49.078 -17.995 -47.811 1.00 21.07 129 VAL B N 1
ATOM 5519 C CA . VAL B 1 153 ? 49.150 -16.563 -47.985 1.00 21.20 129 VAL B CA 1
ATOM 5520 C C . VAL B 1 153 ? 50.595 -16.309 -48.430 1.00 21.49 129 VAL B C 1
ATOM 5521 O O . VAL B 1 153 ? 51.523 -16.911 -47.890 1.00 21.08 129 VAL B O 1
ATOM 5525 N N . LYS B 1 154 ? 50.815 -15.476 -49.443 1.00 22.36 130 LYS B N 1
ATOM 5526 C CA . LYS B 1 154 ? 52.200 -15.314 -49.922 1.00 23.04 130 LYS B CA 1
ATOM 5527 C C . LYS B 1 154 ? 52.905 -14.149 -49.232 1.00 22.35 130 LYS B C 1
ATOM 5528 O O . LYS B 1 154 ? 54.116 -13.982 -49.354 1.00 21.83 130 LYS B O 1
ATOM 5534 N N . PHE B 1 155 ? 52.134 -13.351 -48.501 1.00 21.79 131 PHE B N 1
ATOM 5535 C CA . PHE B 1 155 ? 52.696 -12.239 -47.736 1.00 20.69 131 PHE B CA 1
ATOM 5536 C C . PHE B 1 155 ? 51.984 -12.164 -46.382 1.00 19.77 131 PHE B C 1
ATOM 5537 O O . PHE B 1 155 ? 50.739 -12.184 -46.313 1.00 19.33 131 PHE B O 1
ATOM 5545 N N . PHE B 1 156 ? 52.764 -12.105 -45.308 1.00 18.89 132 PHE B N 1
ATOM 5546 C CA . PHE B 1 156 ? 52.219 -11.920 -43.963 1.00 18.39 132 PHE B CA 1
ATOM 5547 C C . PHE B 1 156 ? 53.055 -10.926 -43.191 1.00 18.53 132 PHE B C 1
ATOM 5548 O O . PHE B 1 156 ? 54.278 -10.987 -43.231 1.00 18.06 132 PHE B O 1
ATOM 5556 N N . THR B 1 157 ? 52.412 -10.053 -42.427 1.00 19.08 133 THR B N 1
ATOM 5557 C CA . THR B 1 157 ? 53.170 -9.302 -41.434 1.00 19.63 133 THR B CA 1
ATOM 5558 C C . THR B 1 157 ? 52.336 -8.921 -40.225 1.00 18.91 133 THR B C 1
ATOM 5559 O O . THR B 1 157 ? 51.137 -8.766 -40.332 1.00 18.68 133 THR B O 1
ATOM 5563 N N . ASP B 1 158 ? 52.998 -8.831 -39.076 1.00 18.79 134 ASP B N 1
ATOM 5564 C CA . ASP B 1 158 ? 52.434 -8.310 -37.830 1.00 18.58 134 ASP B CA 1
ATOM 5565 C C . ASP B 1 158 ? 52.797 -6.805 -37.833 1.00 18.31 134 ASP B C 1
ATOM 5566 O O . ASP B 1 158 ? 53.944 -6.445 -37.583 1.00 17.27 134 ASP B O 1
ATOM 5571 N N . SER B 1 159 ? 51.853 -5.928 -38.162 1.00 18.33 135 SER B N 1
ATOM 5572 C CA . SER B 1 159 ? 52.180 -4.482 -38.224 1.00 18.49 135 SER B CA 1
ATOM 5573 C C . SER B 1 159 ? 52.650 -3.914 -36.893 1.00 18.67 135 SER B C 1
ATOM 5574 O O . SER B 1 159 ? 52.263 -4.399 -35.833 1.00 19.30 135 SER B O 1
ATOM 5577 N N . ALA B 1 160 ? 53.494 -2.887 -36.940 1.00 19.43 136 ALA B N 1
ATOM 5578 C CA . ALA B 1 160 ? 53.918 -2.198 -35.715 1.00 19.64 136 ALA B CA 1
ATOM 5579 C C . ALA B 1 160 ? 52.737 -1.674 -34.909 1.00 20.14 136 ALA B C 1
ATOM 5580 O O . ALA B 1 160 ? 51.691 -1.350 -35.463 1.00 20.03 136 ALA B O 1
ATOM 5582 N N . LEU B 1 161 ? 52.905 -1.589 -33.597 1.00 21.10 137 LEU B N 1
ATOM 5583 C CA . LEU B 1 161 ? 51.949 -0.873 -32.749 1.00 22.40 137 LEU B CA 1
ATOM 5584 C C . LEU B 1 161 ? 51.764 0.552 -33.298 1.00 23.08 137 LEU B C 1
ATOM 5585 O O . LEU B 1 161 ? 52.728 1.176 -33.728 1.00 22.85 137 LEU B O 1
ATOM 5590 N N . PRO B 1 162 ? 50.530 1.065 -33.297 1.00 23.71 138 PRO B N 1
ATOM 5591 C CA . PRO B 1 162 ? 50.356 2.383 -33.909 1.00 25.00 138 PRO B CA 1
ATOM 5592 C C . PRO B 1 162 ? 51.240 3.467 -33.305 1.00 25.96 138 PRO B C 1
ATOM 5593 O O . PRO B 1 162 ? 51.380 3.553 -32.088 1.00 26.58 138 PRO B O 1
ATOM 5597 N N . GLU B 1 163 ? 51.880 4.241 -34.171 1.00 27.63 139 GLU B N 1
ATOM 5598 C CA . GLU B 1 163 ? 52.559 5.483 -33.780 1.00 29.52 139 GLU B CA 1
ATOM 5599 C C . GLU B 1 163 ? 52.164 6.504 -34.825 1.00 30.95 139 GLU B C 1
ATOM 5600 O O . GLU B 1 163 ? 51.577 6.146 -35.839 1.00 30.79 139 GLU B O 1
ATOM 5606 N N . GLU B 1 164 ? 52.469 7.778 -34.609 1.00 33.11 140 GLU B N 1
ATOM 5607 C CA . GLU B 1 164 ? 52.095 8.754 -35.640 1.00 35.00 140 GLU B CA 1
ATOM 5608 C C . GLU B 1 164 ? 53.207 9.691 -36.058 1.00 34.31 140 GLU B C 1
ATOM 5609 O O . GLU B 1 164 ? 52.938 10.779 -36.552 1.00 34.47 140 GLU B O 1
ATOM 5615 N N . SER B 1 165 ? 54.451 9.265 -35.866 1.00 33.44 141 SER B N 1
ATOM 5616 C CA . SER B 1 165 ? 55.582 9.975 -36.439 1.00 32.77 141 SER B CA 1
ATOM 5617 C C . SER B 1 165 ? 55.533 9.813 -37.956 1.00 32.31 141 SER B C 1
ATOM 5618 O O . SER B 1 165 ? 55.066 8.785 -38.471 1.00 32.58 141 SER B O 1
ATOM 5621 N N . PRO B 1 166 ? 56.013 10.829 -38.685 1.00 31.85 142 PRO B N 1
ATOM 5622 C CA . PRO B 1 166 ? 55.950 10.812 -40.153 1.00 30.69 142 PRO B CA 1
ATOM 5623 C C . PRO B 1 166 ? 56.498 9.509 -40.751 1.00 29.56 142 PRO B C 1
ATOM 5624 O O . PRO B 1 166 ? 55.936 8.987 -41.704 1.00 29.19 142 PRO B O 1
ATOM 5628 N N . GLN B 1 167 ? 57.588 8.993 -40.191 1.00 28.87 143 GLN B N 1
ATOM 5629 C CA . GLN B 1 167 ? 58.225 7.780 -40.712 1.00 28.27 143 GLN B CA 1
ATOM 5630 C C . GLN B 1 167 ? 57.301 6.551 -40.507 1.00 27.31 143 GLN B C 1
ATOM 5631 O O . GLN B 1 167 ? 57.136 5.738 -41.403 1.00 27.28 143 GLN B O 1
ATOM 5637 N N . MET B 1 168 ? 56.659 6.440 -39.351 1.00 26.27 144 MET B N 1
ATOM 5638 C CA . MET B 1 168 ? 55.705 5.346 -39.159 1.00 25.75 144 MET B CA 1
ATOM 5639 C C . MET B 1 168 ? 54.441 5.456 -40.055 1.00 25.04 144 MET B C 1
ATOM 5640 O O . MET B 1 168 ? 53.855 4.432 -40.431 1.00 24.11 144 MET B O 1
ATOM 5645 N N . LEU B 1 169 ? 54.044 6.682 -40.416 1.00 24.45 145 LEU B N 1
ATOM 5646 C CA . LEU B 1 169 ? 52.931 6.859 -41.370 1.00 24.05 145 LEU B CA 1
ATOM 5647 C C . LEU B 1 169 ? 53.329 6.521 -42.798 1.00 23.59 145 LEU B C 1
ATOM 5648 O O . LEU B 1 169 ? 52.491 6.092 -43.592 1.00 24.15 145 LEU B O 1
ATOM 5653 N N . ARG B 1 170 ? 54.597 6.716 -43.131 1.00 23.16 146 ARG B N 1
ATOM 5654 C CA . ARG B 1 170 ? 55.102 6.262 -44.419 1.00 23.24 146 ARG B CA 1
ATOM 5655 C C . ARG B 1 170 ? 55.176 4.740 -44.467 1.00 22.58 146 ARG B C 1
ATOM 5656 O O . ARG B 1 170 ? 54.939 4.144 -45.497 1.00 21.67 146 ARG B O 1
ATOM 5664 N N . TYR B 1 171 ? 55.548 4.137 -43.340 1.00 22.74 147 TYR B N 1
ATOM 5665 C CA . TYR B 1 171 ? 55.652 2.690 -43.197 1.00 22.31 147 TYR B CA 1
ATOM 5666 C C . TYR B 1 171 ? 54.293 2.031 -43.424 1.00 22.12 147 TYR B C 1
ATOM 5667 O O . TYR B 1 171 ? 54.184 1.043 -44.160 1.00 22.52 147 TYR B O 1
ATOM 5676 N N . ILE B 1 172 ? 53.255 2.610 -42.827 1.00 21.37 148 ILE B N 1
ATOM 5677 C CA . ILE B 1 172 ? 51.930 2.000 -42.832 1.00 20.70 148 ILE B CA 1
ATOM 5678 C C . ILE B 1 172 ? 51.207 2.192 -44.176 1.00 20.91 148 ILE B C 1
ATOM 5679 O O . ILE B 1 172 ? 50.472 1.294 -44.644 1.00 20.71 148 ILE B O 1
ATOM 5684 N N . ARG B 1 173 ? 51.441 3.330 -44.829 1.00 20.74 149 ARG B N 1
ATOM 5685 C CA . ARG B 1 173 ? 50.899 3.539 -46.177 1.00 20.43 149 ARG B CA 1
ATOM 5686 C C . ARG B 1 173 ? 51.599 2.608 -47.158 1.00 20.79 149 ARG B C 1
ATOM 5687 O O . ARG B 1 173 ? 50.971 2.027 -48.045 1.00 20.68 149 ARG B O 1
ATOM 5695 N N . THR B 1 174 ? 52.910 2.469 -46.993 1.00 20.46 150 THR B N 1
ATOM 5696 C CA . THR B 1 174 ? 53.681 1.557 -47.820 1.00 20.72 150 THR B CA 1
ATOM 5697 C C . THR B 1 174 ? 53.227 0.097 -47.636 1.00 21.26 150 THR B C 1
ATOM 5698 O O . THR B 1 174 ? 53.165 -0.668 -48.600 1.00 20.51 150 THR B O 1
ATOM 5702 N N . LEU B 1 175 ? 52.929 -0.274 -46.389 1.00 22.20 151 LEU B N 1
ATOM 5703 C CA . LEU B 1 175 ? 52.461 -1.623 -46.065 1.00 22.15 151 LEU B CA 1
ATOM 5704 C C . LEU B 1 175 ? 51.111 -1.903 -46.758 1.00 22.62 151 LEU B C 1
ATOM 5705 O O . LEU B 1 175 ? 50.915 -2.963 -47.351 1.00 22.90 151 LEU B O 1
ATOM 5710 N N . ALA B 1 176 ? 50.186 -0.948 -46.698 1.00 22.76 152 ALA B N 1
ATOM 5711 C CA . ALA B 1 176 ? 48.908 -1.132 -47.361 1.00 22.93 152 ALA B CA 1
ATOM 5712 C C . ALA B 1 176 ? 49.118 -1.387 -48.846 1.00 23.72 152 ALA B C 1
ATOM 5713 O O . ALA B 1 176 ? 48.591 -2.366 -49.371 1.00 23.89 152 ALA B O 1
ATOM 5715 N N . SER B 1 177 ? 49.908 -0.539 -49.513 1.00 23.78 153 SER B N 1
ATOM 5716 C CA . SER B 1 177 ? 50.085 -0.650 -50.972 1.00 24.81 153 SER B CA 1
ATOM 5717 C C . SER B 1 177 ? 50.790 -1.932 -51.318 1.00 24.45 153 SER B C 1
ATOM 5718 O O . SER B 1 177 ? 50.538 -2.535 -52.353 1.00 25.49 153 SER B O 1
ATOM 5721 N N . ARG B 1 178 ? 51.712 -2.321 -50.461 1.00 24.23 154 ARG B N 1
ATOM 5722 C CA . ARG B 1 178 ? 52.449 -3.564 -50.630 1.00 24.52 154 ARG B CA 1
ATOM 5723 C C . ARG B 1 178 ? 51.574 -4.819 -50.452 1.00 23.98 154 ARG B C 1
ATOM 5724 O O . ARG B 1 178 ? 51.648 -5.743 -51.251 1.00 23.42 154 ARG B O 1
ATOM 5732 N N . ALA B 1 179 ? 50.744 -4.838 -49.411 1.00 23.48 155 ALA B N 1
ATOM 5733 C CA . ALA B 1 179 ? 49.761 -5.913 -49.236 1.00 23.19 155 ALA B CA 1
ATOM 5734 C C . ALA B 1 179 ? 48.888 -6.020 -50.472 1.00 23.07 155 ALA B C 1
ATOM 5735 O O . ALA B 1 179 ? 48.715 -7.103 -51.032 1.00 23.83 155 ALA B O 1
ATOM 5737 N N . ALA B 1 180 ? 48.348 -4.894 -50.913 1.00 23.19 156 ALA B N 1
ATOM 5738 C CA . ALA B 1 180 ? 47.520 -4.888 -52.114 1.00 23.72 156 ALA B CA 1
ATOM 5739 C C . ALA B 1 180 ? 48.310 -5.439 -53.279 1.00 23.64 156 ALA B C 1
ATOM 5740 O O . ALA B 1 180 ? 47.833 -6.298 -54.007 1.00 23.39 156 ALA B O 1
ATOM 5742 N N . GLY B 1 181 ? 49.545 -4.966 -53.412 1.00 24.07 157 GLY B N 1
ATOM 5743 C CA . GLY B 1 181 ? 50.413 -5.380 -54.498 1.00 24.79 157 GLY B CA 1
ATOM 5744 C C . GLY B 1 181 ? 50.757 -6.862 -54.501 1.00 25.63 157 GLY B C 1
ATOM 5745 O O . GLY B 1 181 ? 50.791 -7.483 -55.556 1.00 25.91 157 GLY B O 1
ATOM 5746 N N . GLU B 1 182 ? 51.034 -7.429 -53.329 1.00 26.06 158 GLU B N 1
ATOM 5747 C CA . GLU B 1 182 ? 51.333 -8.862 -53.226 1.00 26.25 158 GLU B CA 1
ATOM 5748 C C . GLU B 1 182 ? 50.110 -9.695 -53.581 1.00 25.85 158 GLU B C 1
ATOM 5749 O O . GLU B 1 182 ? 50.227 -10.675 -54.282 1.00 25.70 158 GLU B O 1
ATOM 5755 N N . ALA B 1 183 ? 48.933 -9.290 -53.116 1.00 25.61 159 ALA B N 1
ATOM 5756 C CA . ALA B 1 183 ? 47.714 -9.979 -53.510 1.00 26.30 159 ALA B CA 1
ATOM 5757 C C . ALA B 1 183 ? 47.554 -10.069 -55.042 1.00 27.13 159 ALA B C 1
ATOM 5758 O O . ALA B 1 183 ? 47.209 -11.134 -55.580 1.00 26.13 159 ALA B O 1
ATOM 5760 N N . GLN B 1 184 ? 47.814 -8.953 -55.725 1.00 28.24 160 GLN B N 1
ATOM 5761 C CA . GLN B 1 184 ? 47.713 -8.872 -57.187 1.00 29.77 160 GLN B CA 1
ATOM 5762 C C . GLN B 1 184 ? 48.896 -9.461 -57.964 1.00 29.59 160 GLN B C 1
ATOM 5763 O O . GLN B 1 184 ? 48.773 -9.723 -59.161 1.00 29.11 160 GLN B O 1
ATOM 5769 N N . LYS B 1 185 ? 50.048 -9.617 -57.310 1.00 29.70 161 LYS B N 1
ATOM 5770 C CA . LYS B 1 185 ? 51.218 -10.210 -57.956 1.00 30.16 161 LYS B CA 1
ATOM 5771 C C . LYS B 1 185 ? 50.919 -11.675 -58.337 1.00 30.78 161 LYS B C 1
ATOM 5772 O O . LYS B 1 185 ? 50.300 -12.398 -57.549 1.00 30.40 161 LYS B O 1
ATOM 5778 N N . ARG B 1 186 ? 51.363 -12.119 -59.517 1.00 31.59 162 ARG B N 1
ATOM 5779 C CA . ARG B 1 186 ? 50.953 -13.453 -60.028 1.00 32.08 162 ARG B CA 1
ATOM 5780 C C . ARG B 1 186 ? 51.410 -14.646 -59.197 1.00 31.18 162 ARG B C 1
ATOM 5781 O O . ARG B 1 186 ? 52.475 -14.621 -58.603 1.00 31.14 162 ARG B O 1
ATOM 5789 N N . PRO B 1 187 ? 50.689 -15.762 -59.327 1.00 30.65 163 PRO B N 1
ATOM 5790 C CA . PRO B 1 187 ? 49.821 -16.409 -58.392 1.00 28.84 163 PRO B CA 1
ATOM 5791 C C . PRO B 1 187 ? 49.159 -15.329 -57.557 1.00 26.77 163 PRO B C 1
ATOM 5792 O O . PRO B 1 187 ? 49.627 -15.037 -56.475 1.00 26.25 163 PRO B O 1
ATOM 5796 N N . MET B 1 188 ? 48.092 -14.725 -58.077 1.00 25.11 164 MET B N 1
ATOM 5797 C CA . MET B 1 188 ? 47.234 -13.880 -57.249 1.00 24.27 164 MET B CA 1
ATOM 5798 C C . MET B 1 188 ? 46.810 -14.746 -56.088 1.00 23.32 164 MET B C 1
ATOM 5799 O O . MET B 1 188 ? 46.607 -15.950 -56.255 1.00 23.29 164 MET B O 1
ATOM 5804 N N . GLY B 1 189 ? 46.681 -14.155 -54.906 1.00 22.54 165 GLY B N 1
ATOM 5805 C CA . GLY B 1 189 ? 46.262 -14.917 -53.742 1.00 21.53 165 GLY B CA 1
ATOM 5806 C C . GLY B 1 189 ? 45.941 -14.084 -52.526 1.00 21.37 165 GLY B C 1
ATOM 5807 O O . GLY B 1 189 ? 46.028 -12.844 -52.549 1.00 20.98 165 GLY B O 1
ATOM 5808 N N . PRO B 1 190 ? 45.590 -14.763 -51.424 1.00 21.13 166 PRO B N 1
ATOM 5809 C CA . PRO B 1 190 ? 45.318 -13.987 -50.227 1.00 20.28 166 PRO B CA 1
ATOM 5810 C C . PRO B 1 190 ? 46.621 -13.517 -49.586 1.00 19.55 166 PRO B C 1
ATOM 5811 O O . PRO B 1 190 ? 47.673 -14.094 -49.831 1.00 19.75 166 PRO B O 1
ATOM 5815 N N . VAL B 1 191 ? 46.551 -12.448 -48.808 1.00 18.77 167 VAL B N 1
ATOM 5816 C CA . VAL B 1 191 ? 47.681 -12.006 -48.012 1.00 18.44 167 VAL B CA 1
ATOM 5817 C C . VAL B 1 191 ? 47.105 -11.653 -46.672 1.00 18.01 167 VAL B C 1
ATOM 5818 O O . VAL B 1 191 ? 45.903 -11.495 -46.540 1.00 18.39 167 VAL B O 1
ATOM 5822 N N . HIS B 1 192 ? 47.952 -11.504 -45.672 1.00 18.16 168 HIS B N 1
ATOM 5823 C CA . HIS B 1 192 ? 47.448 -11.351 -44.313 1.00 17.96 168 HIS B CA 1
ATOM 5824 C C . HIS B 1 192 ? 48.238 -10.297 -43.552 1.00 17.58 168 HIS B C 1
ATOM 5825 O O . HIS B 1 192 ? 49.455 -10.375 -43.468 1.00 17.56 168 HIS B O 1
ATOM 5832 N N . VAL B 1 193 ? 47.552 -9.306 -42.996 1.00 17.36 169 VAL B N 1
ATOM 5833 C CA . VAL B 1 193 ? 48.231 -8.374 -42.105 1.00 16.69 169 VAL B CA 1
ATOM 5834 C C . VAL B 1 193 ? 47.580 -8.499 -40.733 1.00 16.72 169 VAL B C 1
ATOM 5835 O O . VAL B 1 193 ? 46.366 -8.306 -40.585 1.00 16.97 169 VAL B O 1
ATOM 5839 N N . ASN B 1 194 ? 48.382 -8.834 -39.735 1.00 16.17 170 ASN B N 1
ATOM 5840 C CA . ASN B 1 194 ? 47.880 -8.959 -38.390 1.00 16.17 170 ASN B CA 1
ATOM 5841 C C . ASN B 1 194 ? 48.094 -7.624 -37.729 1.00 16.08 170 ASN B C 1
ATOM 5842 O O . ASN B 1 194 ? 49.219 -7.118 -37.730 1.00 15.75 170 ASN B O 1
ATOM 5847 N N . VAL B 1 195 ? 47.025 -7.045 -37.174 1.00 16.24 171 VAL B N 1
ATOM 5848 C CA . VAL B 1 195 ? 47.070 -5.623 -36.747 1.00 16.61 171 VAL B CA 1
ATOM 5849 C C . VAL B 1 195 ? 46.849 -5.450 -35.252 1.00 17.90 171 VAL B C 1
ATOM 5850 O O . VAL B 1 195 ? 45.712 -5.392 -34.778 1.00 18.88 171 VAL B O 1
ATOM 5854 N N . PRO B 1 196 ? 47.945 -5.398 -34.489 1.00 18.84 172 PRO B N 1
ATOM 5855 C CA . PRO B 1 196 ? 47.819 -5.224 -33.054 1.00 19.79 172 PRO B CA 1
ATOM 5856 C C . PRO B 1 196 ? 47.465 -3.769 -32.737 1.00 21.10 172 PRO B C 1
ATOM 5857 O O . PRO B 1 196 ? 47.990 -2.845 -33.362 1.00 20.33 172 PRO B O 1
ATOM 5861 N N . LEU B 1 197 ? 46.569 -3.592 -31.767 1.00 22.09 173 LEU B N 1
ATOM 5862 C CA . LEU B 1 197 ? 45.936 -2.318 -31.527 1.00 22.76 173 LEU B CA 1
ATOM 5863 C C . LEU B 1 197 ? 45.783 -2.119 -30.044 1.00 24.16 173 LEU B C 1
ATOM 5864 O O . LEU B 1 197 ? 45.215 -2.961 -29.345 1.00 24.27 173 LEU B O 1
ATOM 5869 N N . ARG B 1 198 ? 46.304 -1.004 -29.561 1.00 25.71 174 ARG B N 1
ATOM 5870 C CA . ARG B 1 198 ? 46.270 -0.711 -28.152 1.00 27.93 174 ARG B CA 1
ATOM 5871 C C . ARG B 1 198 ? 45.030 0.098 -27.803 1.00 29.72 174 ARG B C 1
ATOM 5872 O O . ARG B 1 198 ? 44.547 0.945 -28.571 1.00 29.18 174 ARG B O 1
ATOM 5880 N N . GLU B 1 199 ? 44.517 -0.163 -26.617 1.00 31.49 175 GLU B N 1
ATOM 5881 C CA . GLU B 1 199 ? 43.270 0.428 -26.213 1.00 32.53 175 GLU B CA 1
ATOM 5882 C C . GLU B 1 199 ? 43.385 1.859 -25.750 1.00 32.08 175 GLU B C 1
ATOM 5883 O O . GLU B 1 199 ? 44.238 2.166 -24.926 1.00 32.70 175 GLU B O 1
ATOM 5889 N N . PRO B 1 200 ? 42.795 2.736 -26.555 1.00 31.02 176 PRO B N 1
ATOM 5890 C CA . PRO B 1 200 ? 41.497 3.329 -26.649 1.00 29.30 176 PRO B CA 1
ATOM 5891 C C . PRO B 1 200 ? 41.399 3.071 -28.162 1.00 27.98 176 PRO B C 1
ATOM 5892 O O . PRO B 1 200 ? 42.312 3.451 -28.907 1.00 26.47 176 PRO B O 1
ATOM 5896 N N . LEU B 1 201 ? 40.374 2.354 -28.599 1.00 26.70 177 LEU B N 1
ATOM 5897 C CA . LEU B 1 201 ? 40.317 1.847 -29.964 1.00 26.31 177 LEU B CA 1
ATOM 5898 C C . LEU B 1 201 ? 39.578 2.765 -30.949 1.00 27.13 177 LEU B C 1
ATOM 5899 O O . LEU B 1 201 ? 39.732 2.649 -32.183 1.00 25.66 177 LEU B O 1
ATOM 5904 N N . MET B 1 202 ? 38.772 3.676 -30.412 1.00 27.84 178 MET B N 1
ATOM 5905 C CA . MET B 1 202 ? 37.927 4.486 -31.285 1.00 28.77 178 MET B CA 1
ATOM 5906 C C . MET B 1 202 ? 38.765 5.584 -31.914 1.00 27.59 178 MET B C 1
ATOM 5907 O O . MET B 1 202 ? 39.348 6.395 -31.211 1.00 27.89 178 MET B O 1
ATOM 5912 N N . PRO B 1 203 ? 38.847 5.603 -33.245 1.00 26.82 179 PRO B N 1
ATOM 5913 C CA . PRO B 1 203 ? 39.603 6.675 -33.857 1.00 26.80 179 PRO B CA 1
ATOM 5914 C C . PRO B 1 203 ? 38.797 7.983 -33.815 1.00 26.84 179 PRO B C 1
ATOM 5915 O O . PRO B 1 203 ? 37.578 7.949 -33.829 1.00 25.90 179 PRO B O 1
ATOM 5919 N N . ASP B 1 204 ? 39.476 9.121 -33.769 1.00 27.44 180 ASP B N 1
ATOM 5920 C CA . ASP B 1 204 ? 38.784 10.410 -33.792 1.00 28.10 180 ASP B CA 1
ATOM 5921 C C . ASP B 1 204 ? 38.494 10.864 -35.228 1.00 28.28 180 ASP B C 1
ATOM 5922 O O . ASP B 1 204 ? 39.379 11.374 -35.921 1.00 28.60 180 ASP B O 1
ATOM 5927 N N . LEU B 1 205 ? 37.240 10.704 -35.637 1.00 28.05 181 LEU B N 1
ATOM 5928 C CA . LEU B 1 205 ? 36.781 10.956 -37.000 1.00 28.54 181 LEU B CA 1
ATOM 5929 C C . LEU B 1 205 ? 36.744 12.431 -37.425 1.00 29.40 181 LEU B C 1
ATOM 5930 O O . LEU B 1 205 ? 36.582 12.735 -38.616 1.00 29.80 181 LEU B O 1
ATOM 5935 N N . SER B 1 206 ? 36.890 13.343 -36.470 1.00 29.60 182 SER B N 1
ATOM 5936 C CA . SER B 1 206 ? 36.848 14.768 -36.789 1.00 30.24 182 SER B CA 1
ATOM 5937 C C . SER B 1 206 ? 38.251 15.372 -36.862 1.00 30.75 182 SER B C 1
ATOM 5938 O O . SER B 1 206 ? 38.408 16.593 -36.893 1.00 30.62 182 SER B O 1
ATOM 5941 N N . ASP B 1 207 ? 39.264 14.513 -36.861 1.00 30.92 183 ASP B N 1
ATOM 5942 C CA . ASP B 1 207 ? 40.638 14.969 -36.981 1.00 31.03 183 ASP B CA 1
ATOM 5943 C C . ASP B 1 207 ? 41.265 14.454 -38.272 1.00 30.30 183 ASP B C 1
ATOM 5944 O O . ASP B 1 207 ? 42.429 14.096 -38.302 1.00 30.34 183 ASP B O 1
ATOM 5949 N N . GLU B 1 208 ? 40.471 14.431 -39.335 1.00 29.93 184 GLU B N 1
ATOM 5950 C CA . GLU B 1 208 ? 40.902 13.922 -40.638 1.00 30.50 184 GLU B CA 1
ATOM 5951 C C . GLU B 1 208 ? 41.848 12.711 -40.541 1.00 29.77 184 GLU B C 1
ATOM 5952 O O . GLU B 1 208 ? 43.046 12.834 -40.779 1.00 30.10 184 GLU B O 1
ATOM 5958 N N . PRO B 1 209 ? 41.301 11.533 -40.198 1.00 29.04 185 PRO B N 1
ATOM 5959 C CA . PRO B 1 209 ? 42.098 10.307 -40.114 1.00 27.88 185 PRO B CA 1
ATOM 5960 C C . PRO B 1 209 ? 42.818 9.961 -41.419 1.00 26.96 185 PRO B C 1
ATOM 5961 O O . PRO B 1 209 ? 43.892 9.346 -41.382 1.00 26.47 185 PRO B O 1
ATOM 5965 N N . PHE B 1 210 ? 42.239 10.362 -42.555 1.00 25.89 186 PHE B N 1
ATOM 5966 C CA . PHE B 1 210 ? 42.763 9.987 -43.880 1.00 25.38 186 PHE B CA 1
ATOM 5967 C C . PHE B 1 210 ? 43.796 10.964 -44.473 1.00 25.30 186 PHE B C 1
ATOM 5968 O O . PHE B 1 210 ? 44.255 10.789 -45.607 1.00 24.29 186 PHE B O 1
ATOM 5976 N N . GLY B 1 211 ? 44.166 11.994 -43.714 1.00 25.83 187 GLY B N 1
ATOM 5977 C CA . GLY B 1 211 ? 45.122 12.983 -44.220 1.00 26.18 187 GLY B CA 1
ATOM 5978 C C . GLY B 1 211 ? 46.385 12.383 -44.834 1.00 27.21 187 GLY B C 1
ATOM 5979 O O . GLY B 1 211 ? 47.039 11.534 -44.232 1.00 27.15 187 GLY B O 1
ATOM 5980 N N . ARG B 1 212 ? 46.737 12.834 -46.036 1.00 27.81 188 ARG B N 1
ATOM 5981 C CA . ARG B 1 212 ? 47.927 12.352 -46.742 1.00 28.74 188 ARG B CA 1
ATOM 5982 C C . ARG B 1 212 ? 49.118 13.295 -46.618 1.00 30.06 188 ARG B C 1
ATOM 5983 O O . ARG B 1 212 ? 48.984 14.424 -46.151 1.00 30.15 188 ARG B O 1
ATOM 5991 N N . MET B 1 213 ? 50.280 12.816 -47.049 1.00 32.10 189 MET B N 1
ATOM 5992 C CA . MET B 1 213 ? 51.507 13.617 -47.116 1.00 33.81 189 MET B CA 1
ATOM 5993 C C . MET B 1 213 ? 51.818 13.941 -48.588 1.00 34.05 189 MET B C 1
ATOM 5994 O O . MET B 1 213 ? 52.707 14.746 -48.884 1.00 35.25 189 MET B O 1
ATOM 5999 N N . ARG B 1 214 ? 51.085 13.300 -49.501 1.00 33.81 190 ARG B N 1
ATOM 6000 C CA . ARG B 1 214 ? 51.274 13.427 -50.955 1.00 33.53 190 ARG B CA 1
ATOM 6001 C C . ARG B 1 214 ? 49.911 13.599 -51.600 1.00 33.20 190 ARG B C 1
ATOM 6002 O O . ARG B 1 214 ? 48.880 13.312 -50.985 1.00 32.81 190 ARG B O 1
ATOM 6010 N N . THR B 1 215 ? 49.912 14.087 -52.835 1.00 32.71 191 THR B N 1
ATOM 6011 C CA . THR B 1 215 ? 48.721 14.057 -53.660 1.00 32.74 191 THR B CA 1
ATOM 6012 C C . THR B 1 215 ? 48.658 12.693 -54.342 1.00 32.64 191 THR B C 1
ATOM 6013 O O . THR B 1 215 ? 49.588 12.313 -55.047 1.00 32.65 191 THR B O 1
ATOM 6017 N N . GLY B 1 216 ? 47.578 11.952 -54.129 1.00 32.25 192 GLY B N 1
ATOM 6018 C CA . GLY B 1 216 ? 47.484 10.607 -54.693 1.00 32.97 192 GLY B CA 1
ATOM 6019 C C . GLY B 1 216 ? 48.197 9.506 -53.907 1.00 33.55 192 GLY B C 1
ATOM 6020 O O . GLY B 1 216 ? 48.466 9.633 -52.707 1.00 32.73 192 GLY B O 1
ATOM 6021 N N . ARG B 1 217 ? 48.487 8.411 -54.599 1.00 34.62 193 ARG B N 1
ATOM 6022 C CA . ARG B 1 217 ? 49.116 7.244 -53.999 1.00 35.57 193 ARG B CA 1
ATOM 6023 C C . ARG B 1 217 ? 50.447 7.581 -53.350 1.00 34.94 193 ARG B C 1
ATOM 6024 O O . ARG B 1 217 ? 51.189 8.417 -53.852 1.00 35.62 193 ARG B O 1
ATOM 6032 N N . HIS B 1 218 ? 50.762 6.908 -52.251 1.00 34.00 194 HIS B N 1
ATOM 6033 C CA . HIS B 1 218 ? 52.092 6.999 -51.676 1.00 33.37 194 HIS B CA 1
ATOM 6034 C C . HIS B 1 218 ? 53.089 6.230 -52.530 1.00 33.36 194 HIS B C 1
ATOM 6035 O O . HIS B 1 218 ? 54.158 6.733 -52.838 1.00 33.19 194 HIS B O 1
ATOM 6042 N N . VAL B 1 219 ? 52.732 5.005 -52.900 1.00 34.20 195 VAL B N 1
ATOM 6043 C CA . VAL B 1 219 ? 53.519 4.193 -53.825 1.00 34.59 195 VAL B CA 1
ATOM 6044 C C . VAL B 1 219 ? 52.538 3.548 -54.750 1.00 35.06 195 VAL B C 1
ATOM 6045 O O . VAL B 1 219 ? 51.575 2.950 -54.295 1.00 35.06 195 VAL B O 1
ATOM 6049 N N . SER B 1 220 ? 52.775 3.645 -56.047 1.00 35.64 196 SER B N 1
ATOM 6050 C CA . SER B 1 220 ? 51.963 2.893 -56.984 1.00 36.28 196 SER B CA 1
ATOM 6051 C C . SER B 1 220 ? 52.740 1.653 -57.389 1.00 36.42 196 SER B C 1
ATOM 6052 O O . SER B 1 220 ? 53.956 1.703 -57.531 1.00 36.64 196 SER B O 1
ATOM 6055 N N . VAL B 1 221 ? 52.040 0.543 -57.573 1.00 36.86 197 VAL B N 1
ATOM 6056 C CA . VAL B 1 221 ? 52.690 -0.740 -57.859 1.00 37.61 197 VAL B CA 1
ATOM 6057 C C . VAL B 1 221 ? 52.244 -1.282 -59.204 1.00 38.51 197 VAL B C 1
ATOM 6058 O O . VAL B 1 221 ? 51.072 -1.571 -59.398 1.00 38.65 197 VAL B O 1
ATOM 6062 N N . LYS B 1 222 ? 53.178 -1.406 -60.134 1.00 40.10 198 LYS B N 1
ATOM 6063 C CA . LYS B 1 222 ? 52.853 -1.912 -61.453 1.00 42.05 198 LYS B CA 1
ATOM 6064 C C . LYS B 1 222 ? 53.335 -3.351 -61.599 1.00 43.37 198 LYS B C 1
ATOM 6065 O O . LYS B 1 222 ? 54.529 -3.596 -61.734 1.00 43.65 198 LYS B O 1
ATOM 6071 N N . THR B 1 223 ? 52.415 -4.307 -61.553 1.00 45.01 199 THR B N 1
ATOM 6072 C CA . THR B 1 223 ? 52.780 -5.701 -61.775 1.00 46.89 199 THR B CA 1
ATOM 6073 C C . THR B 1 223 ? 52.827 -5.935 -63.281 1.00 47.92 199 THR B C 1
ATOM 6074 O O . THR B 1 223 ? 52.202 -5.194 -64.054 1.00 48.40 199 THR B O 1
ATOM 6078 N N . GLY B 1 224 ? 53.587 -6.942 -63.702 1.00 48.99 200 GLY B N 1
ATOM 6079 C CA . GLY B 1 224 ? 53.790 -7.179 -65.133 1.00 50.44 200 GLY B CA 1
ATOM 6080 C C . GLY B 1 224 ? 53.385 -8.573 -65.567 1.00 51.25 200 GLY B C 1
ATOM 6081 O O . GLY B 1 224 ? 53.252 -9.477 -64.739 1.00 51.61 200 GLY B O 1
ATOM 6082 N N . THR B 1 225 ? 53.181 -8.739 -66.868 1.00 51.83 201 THR B N 1
ATOM 6083 C CA . THR B 1 225 ? 52.831 -10.030 -67.453 1.00 52.56 201 THR B CA 1
ATOM 6084 C C . THR B 1 225 ? 54.104 -10.821 -67.819 1.00 52.82 201 THR B C 1
ATOM 6085 O O . THR B 1 225 ? 55.160 -10.229 -68.068 1.00 52.86 201 THR B O 1
ATOM 6089 N N . GLN B 1 226 ? 54.021 -12.149 -67.835 1.00 52.77 202 GLN B N 1
ATOM 6090 C CA . GLN B 1 226 ? 55.210 -12.950 -68.101 1.00 53.25 202 GLN B CA 1
ATOM 6091 C C . GLN B 1 226 ? 55.343 -13.361 -69.571 1.00 53.48 202 GLN B C 1
ATOM 6092 O O . GLN B 1 226 ? 54.369 -13.749 -70.216 1.00 53.43 202 GLN B O 1
ATOM 6098 N N . SER B 1 227 ? 56.562 -13.268 -70.091 1.00 53.82 203 SER B N 1
ATOM 6099 C CA . SER B 1 227 ? 56.842 -13.587 -71.490 1.00 54.63 203 SER B CA 1
ATOM 6100 C C . SER B 1 227 ? 57.875 -14.685 -71.620 1.00 55.28 203 SER B C 1
ATOM 6101 O O . SER B 1 227 ? 58.773 -14.806 -70.793 1.00 55.28 203 SER B O 1
ATOM 6104 N N . VAL B 1 228 ? 57.735 -15.483 -72.672 1.00 56.29 204 VAL B N 1
ATOM 6105 C CA . VAL B 1 228 ? 58.809 -16.350 -73.129 1.00 57.29 204 VAL B CA 1
ATOM 6106 C C . VAL B 1 228 ? 59.030 -15.976 -74.584 1.00 58.29 204 VAL B C 1
ATOM 6107 O O . VAL B 1 228 ? 58.075 -15.663 -75.295 1.00 58.21 204 VAL B O 1
ATOM 6111 N N . ASP B 1 229 ? 60.291 -15.960 -75.007 1.00 60.02 205 ASP B N 1
ATOM 6112 C CA . ASP B 1 229 ? 60.665 -15.461 -76.339 1.00 61.60 205 ASP B CA 1
ATOM 6113 C C . ASP B 1 229 ? 60.721 -16.556 -77.406 1.00 62.33 205 ASP B C 1
ATOM 6114 O O . ASP B 1 229 ? 60.683 -17.753 -77.103 1.00 62.30 205 ASP B O 1
ATOM 6119 N N . ARG B 1 230 ? 60.842 -16.122 -78.655 1.00 63.30 206 ARG B N 1
ATOM 6120 C CA . ARG B 1 230 ? 60.798 -17.021 -79.795 1.00 64.23 206 ARG B CA 1
ATOM 6121 C C . ARG B 1 230 ? 61.775 -18.194 -79.671 1.00 64.45 206 ARG B C 1
ATOM 6122 O O . ARG B 1 230 ? 61.384 -19.354 -79.824 1.00 64.38 206 ARG B O 1
ATOM 6130 N N . GLU B 1 231 ? 63.036 -17.886 -79.379 1.00 64.70 207 GLU B N 1
ATOM 6131 C CA . GLU B 1 231 ? 64.108 -18.883 -79.444 1.00 64.90 207 GLU B CA 1
ATOM 6132 C C . GLU B 1 231 ? 63.974 -20.020 -78.430 1.00 64.59 207 GLU B C 1
ATOM 6133 O O . GLU B 1 231 ? 64.265 -21.177 -78.746 1.00 64.56 207 GLU B O 1
ATOM 6139 N N . SER B 1 232 ? 63.528 -19.700 -77.220 1.00 64.12 208 SER B N 1
ATOM 6140 C CA . SER B 1 232 ? 63.347 -20.729 -76.200 1.00 63.90 208 SER B CA 1
ATOM 6141 C C . SER B 1 232 ? 62.006 -21.441 -76.374 1.00 63.56 208 SER B C 1
ATOM 6142 O O . SER B 1 232 ? 61.686 -22.372 -75.637 1.00 63.36 208 SER B O 1
ATOM 6145 N N . LEU B 1 233 ? 61.243 -20.999 -77.369 1.00 63.37 209 LEU B N 1
ATOM 6146 C CA . LEU B 1 233 ? 59.925 -21.551 -77.661 1.00 63.25 209 LEU B CA 1
ATOM 6147 C C . LEU B 1 233 ? 59.998 -22.527 -78.835 1.00 63.44 209 LEU B C 1
ATOM 6148 O O . LEU B 1 233 ? 59.086 -23.325 -79.051 1.00 63.36 209 LEU B O 1
ATOM 6153 N N . SER B 1 234 ? 61.096 -22.454 -79.584 1.00 63.61 210 SER B N 1
ATOM 6154 C CA . SER B 1 234 ? 61.269 -23.226 -80.817 1.00 63.68 210 SER B CA 1
ATOM 6155 C C . SER B 1 234 ? 60.883 -24.699 -80.722 1.00 63.47 210 SER B C 1
ATOM 6156 O O . SER B 1 234 ? 60.065 -25.175 -81.509 1.00 63.56 210 SER B O 1
ATOM 6159 N N . ASP B 1 235 ? 61.485 -25.421 -79.779 1.00 63.30 211 ASP B N 1
ATOM 6160 C CA . ASP B 1 235 ? 61.182 -26.843 -79.578 1.00 63.11 211 ASP B CA 1
ATOM 6161 C C . ASP B 1 235 ? 59.691 -27.133 -79.670 1.00 62.55 211 ASP B C 1
ATOM 6162 O O . ASP B 1 235 ? 59.261 -28.016 -80.417 1.00 62.08 211 ASP B O 1
ATOM 6167 N N . VAL B 1 236 ? 58.919 -26.386 -78.885 1.00 62.04 212 VAL B N 1
ATOM 6168 C CA . VAL B 1 236 ? 57.472 -26.531 -78.850 1.00 61.44 212 VAL B CA 1
ATOM 6169 C C . VAL B 1 236 ? 56.881 -26.129 -80.194 1.00 61.16 212 VAL B C 1
ATOM 6170 O O . VAL B 1 236 ? 56.071 -26.861 -80.759 1.00 60.97 212 VAL B O 1
ATOM 6174 N N . ALA B 1 237 ? 57.313 -24.978 -80.708 1.00 60.89 213 ALA B N 1
ATOM 6175 C CA . ALA B 1 237 ? 56.848 -24.480 -82.000 1.00 61.02 213 ALA B CA 1
ATOM 6176 C C . ALA B 1 237 ? 57.049 -25.526 -83.086 1.00 60.95 213 ALA B C 1
ATOM 6177 O O . ALA B 1 237 ? 56.176 -25.736 -83.932 1.00 61.02 213 ALA B O 1
ATOM 6179 N N . GLU B 1 238 ? 58.204 -26.183 -83.055 1.00 60.72 214 GLU B N 1
ATOM 6180 C CA . GLU B 1 238 ? 58.524 -27.200 -84.047 1.00 60.67 214 GLU B CA 1
ATOM 6181 C C . GLU B 1 238 ? 57.688 -28.475 -83.893 1.00 60.45 214 GLU B C 1
ATOM 6182 O O . GLU B 1 238 ? 57.151 -28.979 -84.878 1.00 60.64 214 GLU B O 1
ATOM 6188 N N . MET B 1 239 ? 57.557 -28.992 -82.672 1.00 59.90 215 MET B N 1
ATOM 6189 C CA . MET B 1 239 ? 56.786 -30.223 -82.475 1.00 59.43 215 MET B CA 1
ATOM 6190 C C . MET B 1 239 ? 55.305 -29.995 -82.746 1.00 58.65 215 MET B C 1
ATOM 6191 O O . MET B 1 239 ? 54.567 -30.945 -83.002 1.00 58.87 215 MET B O 1
ATOM 6196 N N . LEU B 1 240 ? 54.876 -28.736 -82.698 1.00 57.24 216 LEU B N 1
ATOM 6197 C CA . LEU B 1 240 ? 53.494 -28.395 -83.011 1.00 56.12 216 LEU B CA 1
ATOM 6198 C C . LEU B 1 240 ? 53.266 -28.301 -84.520 1.00 55.81 216 LEU B C 1
ATOM 6199 O O . LEU B 1 240 ? 52.243 -28.758 -85.028 1.00 55.41 216 LEU B O 1
ATOM 6204 N N . ALA B 1 241 ? 54.218 -27.699 -85.229 1.00 55.42 217 ALA B N 1
ATOM 6205 C CA . ALA B 1 241 ? 54.142 -27.601 -86.683 1.00 54.71 217 ALA B CA 1
ATOM 6206 C C . ALA B 1 241 ? 54.154 -28.995 -87.315 1.00 54.22 217 ALA B C 1
ATOM 6207 O O . ALA B 1 241 ? 53.378 -29.281 -88.224 1.00 54.44 217 ALA B O 1
ATOM 6209 N N . GLU B 1 242 ? 55.020 -29.865 -86.807 1.00 53.41 218 GLU B N 1
ATOM 6210 C CA . GLU B 1 242 ? 55.173 -31.214 -87.335 1.00 52.88 218 GLU B CA 1
ATOM 6211 C C . GLU B 1 242 ? 54.015 -32.148 -86.981 1.00 52.56 218 GLU B C 1
ATOM 6212 O O . GLU B 1 242 ? 53.695 -33.052 -87.749 1.00 52.93 218 GLU B O 1
ATOM 6218 N N . ALA B 1 243 ? 53.387 -31.938 -85.828 1.00 51.88 219 ALA B N 1
ATOM 6219 C CA . ALA B 1 243 ? 52.340 -32.853 -85.360 1.00 51.09 219 ALA B CA 1
ATOM 6220 C C . ALA B 1 243 ? 50.958 -32.505 -85.910 1.00 50.54 219 ALA B C 1
ATOM 6221 O O . ALA B 1 243 ? 50.492 -31.374 -85.765 1.00 50.54 219 ALA B O 1
ATOM 6223 N N . GLU B 1 244 ? 50.309 -33.482 -86.541 1.00 49.77 220 GLU B N 1
ATOM 6224 C CA . GLU B 1 244 ? 48.945 -33.308 -87.042 1.00 49.00 220 GLU B CA 1
ATOM 6225 C C . GLU B 1 244 ? 47.956 -33.584 -85.922 1.00 47.95 220 GLU B C 1
ATOM 6226 O O . GLU B 1 244 ? 46.962 -32.876 -85.750 1.00 47.52 220 GLU B O 1
ATOM 6232 N N . LYS B 1 245 ? 48.245 -34.640 -85.172 1.00 46.87 221 LYS B N 1
ATOM 6233 C CA . LYS B 1 245 ? 47.354 -35.123 -84.141 1.00 45.93 221 LYS B CA 1
ATOM 6234 C C . LYS B 1 245 ? 47.599 -34.394 -82.818 1.00 45.02 221 LYS B C 1
ATOM 6235 O O . LYS B 1 245 ? 48.425 -34.800 -82.014 1.00 44.93 221 LYS B O 1
ATOM 6241 N N . GLY B 1 246 ? 46.876 -33.300 -82.617 1.00 44.22 222 GLY B N 1
ATOM 6242 C CA . GLY B 1 246 ? 47.018 -32.488 -81.423 1.00 43.14 222 GLY B CA 1
ATOM 6243 C C . GLY B 1 246 ? 45.655 -32.131 -80.874 1.00 42.46 222 GLY B C 1
ATOM 6244 O O . GLY B 1 246 ? 44.663 -32.120 -81.600 1.00 42.32 222 GLY B O 1
ATOM 6245 N N . MET B 1 247 ? 45.597 -31.866 -79.578 1.00 41.80 223 MET B N 1
ATOM 6246 C CA . MET B 1 247 ? 44.366 -31.389 -78.967 1.00 41.15 223 MET B CA 1
ATOM 6247 C C . MET B 1 247 ? 44.682 -30.382 -77.872 1.00 39.75 223 MET B C 1
ATOM 6248 O O . MET B 1 247 ? 45.719 -30.459 -77.205 1.00 39.53 223 MET B O 1
ATOM 6253 N N . ILE B 1 248 ? 43.793 -29.419 -77.713 1.00 38.36 224 ILE B N 1
ATOM 6254 C CA . ILE B 1 248 ? 43.957 -28.412 -76.690 1.00 37.33 224 ILE B CA 1
ATOM 6255 C C . ILE B 1 248 ? 43.031 -28.743 -75.550 1.00 37.03 224 ILE B C 1
ATOM 6256 O O . ILE B 1 248 ? 41.848 -29.020 -75.757 1.00 36.86 224 ILE B O 1
ATOM 6261 N N . VAL B 1 249 ? 43.586 -28.747 -74.343 1.00 37.07 225 VAL B N 1
ATOM 6262 C CA . VAL B 1 249 ? 42.794 -28.980 -73.147 1.00 36.76 225 VAL B CA 1
ATOM 6263 C C . VAL B 1 249 ? 42.778 -27.693 -72.358 1.00 36.91 225 VAL B C 1
ATOM 6264 O O . VAL B 1 249 ? 43.828 -27.147 -72.008 1.00 36.84 225 VAL B O 1
ATOM 6268 N N . CYS B 1 250 ? 41.583 -27.204 -72.077 1.00 36.96 226 CYS B N 1
ATOM 6269 C CA . CYS B 1 250 ? 41.457 -25.853 -71.608 1.00 37.59 226 CYS B CA 1
ATOM 6270 C C . CYS B 1 250 ? 40.613 -25.806 -70.362 1.00 37.29 226 CYS B C 1
ATOM 6271 O O . CYS B 1 250 ? 39.412 -26.012 -70.429 1.00 37.00 226 CYS B O 1
ATOM 6274 N N . GLY B 1 251 ? 41.249 -25.536 -69.225 1.00 37.48 227 GLY B N 1
ATOM 6275 C CA . GLY B 1 251 ? 40.535 -25.401 -67.962 1.00 37.70 227 GLY B CA 1
ATOM 6276 C C . GLY B 1 251 ? 40.031 -23.988 -67.769 1.00 38.08 227 GLY B C 1
ATOM 6277 O O . GLY B 1 251 ? 39.843 -23.250 -68.733 1.00 38.03 227 GLY B O 1
ATOM 6278 N N . GLU B 1 252 ? 39.828 -23.607 -66.517 1.00 39.30 228 GLU B N 1
ATOM 6279 C CA . GLU B 1 252 ? 39.326 -22.277 -66.173 1.00 40.71 228 GLU B CA 1
ATOM 6280 C C . GLU B 1 252 ? 40.121 -21.135 -66.811 1.00 40.98 228 GLU B C 1
ATOM 6281 O O . GLU B 1 252 ? 41.338 -21.093 -66.714 1.00 40.69 228 GLU B O 1
ATOM 6287 N N . LEU B 1 253 ? 39.417 -20.220 -67.470 1.00 42.29 229 LEU B N 1
ATOM 6288 C CA . LEU B 1 253 ? 40.020 -19.016 -68.050 1.00 44.22 229 LEU B CA 1
ATOM 6289 C C . LEU B 1 253 ? 39.248 -17.786 -67.601 1.00 45.46 229 LEU B C 1
ATOM 6290 O O . LEU B 1 253 ? 38.059 -17.866 -67.316 1.00 45.79 229 LEU B O 1
ATOM 6295 N N . HIS B 1 254 ? 39.910 -16.639 -67.559 1.00 47.42 230 HIS B N 1
ATOM 6296 C CA . HIS B 1 254 ? 39.219 -15.394 -67.217 1.00 49.10 230 HIS B CA 1
ATOM 6297 C C . HIS B 1 254 ? 39.475 -14.286 -68.219 1.00 49.25 230 HIS B C 1
ATOM 6298 O O . HIS B 1 254 ? 38.628 -13.437 -68.422 1.00 49.98 230 HIS B O 1
ATOM 6305 N N . SER B 1 255 ? 40.637 -14.309 -68.856 1.00 49.61 231 SER B N 1
ATOM 6306 C CA . SER B 1 255 ? 40.997 -13.295 -69.843 1.00 49.84 231 SER B CA 1
ATOM 6307 C C . SER B 1 255 ? 40.189 -13.445 -71.127 1.00 49.90 231 SER B C 1
ATOM 6308 O O . SER B 1 255 ? 40.065 -14.548 -71.662 1.00 49.50 231 SER B O 1
ATOM 6311 N N . ASP B 1 256 ? 39.641 -12.339 -71.619 1.00 49.98 232 ASP B N 1
ATOM 6312 C CA . ASP B 1 256 ? 38.966 -12.356 -72.914 1.00 50.58 232 ASP B CA 1
ATOM 6313 C C . ASP B 1 256 ? 39.976 -12.521 -74.052 1.00 50.52 232 ASP B C 1
ATOM 6314 O O . ASP B 1 256 ? 39.734 -13.261 -75.011 1.00 50.49 232 ASP B O 1
ATOM 6319 N N . ALA B 1 257 ? 41.103 -11.822 -73.941 1.00 50.09 233 ALA B N 1
ATOM 6320 C CA . ALA B 1 257 ? 42.210 -11.997 -74.872 1.00 49.91 233 ALA B CA 1
ATOM 6321 C C . ALA B 1 257 ? 42.550 -13.479 -75.028 1.00 49.99 233 ALA B C 1
ATOM 6322 O O . ALA B 1 257 ? 42.546 -14.016 -76.141 1.00 49.76 233 ALA B O 1
ATOM 6324 N N . ASP B 1 258 ? 42.831 -14.137 -73.903 1.00 50.15 234 ASP B N 1
ATOM 6325 C CA . ASP B 1 258 ? 43.233 -15.547 -73.906 1.00 50.39 234 ASP B CA 1
ATOM 6326 C C . ASP B 1 258 ? 42.232 -16.444 -74.643 1.00 50.32 234 ASP B C 1
ATOM 6327 O O . ASP B 1 258 ? 42.619 -17.295 -75.450 1.00 50.19 234 ASP B O 1
ATOM 6332 N N . LYS B 1 259 ? 40.949 -16.246 -74.362 1.00 50.09 235 LYS B N 1
ATOM 6333 C CA . LYS B 1 259 ? 39.893 -16.977 -75.043 1.00 50.21 235 LYS B CA 1
ATOM 6334 C C . LYS B 1 259 ? 39.988 -16.823 -76.564 1.00 50.21 235 LYS B C 1
ATOM 6335 O O . LYS B 1 259 ? 40.103 -17.812 -77.284 1.00 50.07 235 LYS B O 1
ATOM 6341 N N . GLU B 1 260 ? 39.946 -15.583 -77.049 1.00 50.24 236 GLU B N 1
ATOM 6342 C CA . GLU B 1 260 ? 40.044 -15.328 -78.486 1.00 50.20 236 GLU B CA 1
ATOM 6343 C C . GLU B 1 260 ? 41.338 -15.891 -79.060 1.00 49.00 236 GLU B C 1
ATOM 6344 O O . GLU B 1 260 ? 41.344 -16.435 -80.155 1.00 48.81 236 GLU B O 1
ATOM 6350 N N . ASN B 1 261 ? 42.433 -15.764 -78.317 1.00 47.90 237 ASN B N 1
ATOM 6351 C CA . ASN B 1 261 ? 43.724 -16.228 -78.817 1.00 47.02 237 ASN B CA 1
ATOM 6352 C C . ASN B 1 261 ? 43.857 -17.748 -78.820 1.00 46.13 237 ASN B C 1
ATOM 6353 O O . ASN B 1 261 ? 44.474 -18.316 -79.722 1.00 46.04 237 ASN B O 1
ATOM 6358 N N . ILE B 1 262 ? 43.269 -18.408 -77.826 1.00 44.89 238 ILE B N 1
ATOM 6359 C CA . ILE B 1 262 ? 43.334 -19.869 -77.755 1.00 43.87 238 ILE B CA 1
ATOM 6360 C C . ILE B 1 262 ? 42.499 -20.452 -78.879 1.00 43.53 238 ILE B C 1
ATOM 6361 O O . ILE B 1 262 ? 42.843 -21.486 -79.457 1.00 42.63 238 ILE B O 1
ATOM 6366 N N . ILE B 1 263 ? 41.403 -19.764 -79.184 1.00 43.41 239 ILE B N 1
ATOM 6367 C CA . ILE B 1 263 ? 40.545 -20.133 -80.298 1.00 43.69 239 ILE B CA 1
ATOM 6368 C C . ILE B 1 263 ? 41.312 -19.997 -81.614 1.00 43.42 239 ILE B C 1
ATOM 6369 O O . ILE B 1 263 ? 41.475 -20.976 -82.353 1.00 43.46 239 ILE B O 1
ATOM 6374 N N . ALA B 1 264 ? 41.812 -18.795 -81.882 1.00 43.03 240 ALA B N 1
ATOM 6375 C CA . ALA B 1 264 ? 42.676 -18.564 -83.038 1.00 42.61 240 ALA B CA 1
ATOM 6376 C C . ALA B 1 264 ? 43.737 -19.665 -83.174 1.00 42.38 240 ALA B C 1
ATOM 6377 O O . ALA B 1 264 ? 43.972 -20.176 -84.267 1.00 42.36 240 ALA B O 1
ATOM 6379 N N . LEU B 1 265 ? 44.365 -20.044 -82.066 1.00 42.20 241 LEU B N 1
ATOM 6380 C CA . LEU B 1 265 ? 45.409 -21.078 -82.107 1.00 42.49 241 LEU B CA 1
ATOM 6381 C C . LEU B 1 265 ? 44.886 -22.473 -82.494 1.00 42.59 241 LEU B C 1
ATOM 6382 O O . LEU B 1 265 ? 45.585 -23.240 -83.157 1.00 42.81 241 LEU B O 1
ATOM 6387 N N . SER B 1 266 ? 43.667 -22.806 -82.082 1.00 42.32 242 SER B N 1
ATOM 6388 C CA . SER B 1 266 ? 43.072 -24.066 -82.495 1.00 42.57 242 SER B CA 1
ATOM 6389 C C . SER B 1 266 ? 42.733 -24.054 -83.991 1.00 42.81 242 SER B C 1
ATOM 6390 O O . SER B 1 266 ? 42.925 -25.057 -84.678 1.00 42.69 242 SER B O 1
ATOM 6393 N N . LYS B 1 267 ? 42.218 -22.925 -84.481 1.00 43.17 243 LYS B N 1
ATOM 6394 C CA . LYS B 1 267 ? 41.964 -22.748 -85.915 1.00 43.67 243 LYS B CA 1
ATOM 6395 C C . LYS B 1 267 ? 43.265 -22.864 -86.708 1.00 43.41 243 LYS B C 1
ATOM 6396 O O . LYS B 1 267 ? 43.353 -23.645 -87.657 1.00 43.52 243 LYS B O 1
ATOM 6402 N N . ALA B 1 268 ? 44.279 -22.108 -86.298 1.00 42.98 244 ALA B N 1
ATOM 6403 C CA . ALA B 1 268 ? 45.592 -22.162 -86.943 1.00 42.82 244 ALA B CA 1
ATOM 6404 C C . ALA B 1 268 ? 46.160 -23.581 -87.006 1.00 42.62 244 ALA B C 1
ATOM 6405 O O . ALA B 1 268 ? 46.693 -23.999 -88.036 1.00 42.93 244 ALA B O 1
ATOM 6407 N N . LEU B 1 269 ? 46.035 -24.321 -85.910 1.00 42.23 245 LEU B N 1
ATOM 6408 C CA . LEU B 1 269 ? 46.588 -25.676 -85.833 1.00 41.79 245 LEU B CA 1
ATOM 6409 C C . LEU B 1 269 ? 45.615 -26.753 -86.304 1.00 41.11 245 LEU B C 1
ATOM 6410 O O . LEU B 1 269 ? 46.030 -27.857 -86.663 1.00 40.70 245 LEU B O 1
ATOM 6415 N N . GLN B 1 270 ? 44.326 -26.415 -86.304 1.00 40.47 246 GLN B N 1
ATOM 6416 C CA . GLN B 1 270 ? 43.264 -27.379 -86.528 1.00 39.79 246 GLN B CA 1
ATOM 6417 C C . GLN B 1 270 ? 43.286 -28.460 -85.437 1.00 39.58 246 GLN B C 1
ATOM 6418 O O . GLN B 1 270 ? 43.222 -29.666 -85.725 1.00 39.20 246 GLN B O 1
ATOM 6424 N N . TYR B 1 271 ? 43.381 -28.022 -84.180 1.00 38.85 247 TYR B N 1
ATOM 6425 C CA . TYR B 1 271 ? 43.240 -28.938 -83.045 1.00 38.14 247 TYR B CA 1
ATOM 6426 C C . TYR B 1 271 ? 41.887 -28.723 -82.417 1.00 37.17 247 TYR B C 1
ATOM 6427 O O . TYR B 1 271 ? 41.458 -27.583 -82.296 1.00 37.94 247 TYR B O 1
ATOM 6436 N N . PRO B 1 272 ? 41.228 -29.807 -81.967 1.00 36.11 248 PRO B N 1
ATOM 6437 C CA . PRO B 1 272 ? 40.033 -29.651 -81.139 1.00 35.50 248 PRO B CA 1
ATOM 6438 C C . PRO B 1 272 ? 40.384 -29.020 -79.787 1.00 35.16 248 PRO B C 1
ATOM 6439 O O . PRO B 1 272 ? 41.519 -29.121 -79.331 1.00 34.85 248 PRO B O 1
ATOM 6443 N N . ILE B 1 273 ? 39.427 -28.349 -79.167 1.00 34.60 249 ILE B N 1
ATOM 6444 C CA . ILE B 1 273 ? 39.634 -27.845 -77.826 1.00 34.37 249 ILE B CA 1
ATOM 6445 C C . ILE B 1 273 ? 38.701 -28.621 -76.931 1.00 34.25 249 ILE B C 1
ATOM 6446 O O . ILE B 1 273 ? 37.471 -28.537 -77.084 1.00 34.13 249 ILE B O 1
ATOM 6451 N N . LEU B 1 274 ? 39.265 -29.398 -76.014 1.00 33.77 250 LEU B N 1
ATOM 6452 C CA . LEU B 1 274 ? 38.429 -29.981 -74.981 1.00 33.02 250 LEU B CA 1
ATOM 6453 C C . LEU B 1 274 ? 38.156 -28.814 -74.052 1.00 32.46 250 LEU B C 1
ATOM 6454 O O . LEU B 1 274 ? 39.062 -28.355 -73.356 1.00 31.86 250 LEU B O 1
ATOM 6459 N N . ALA B 1 275 ? 36.922 -28.311 -74.088 1.00 32.42 251 ALA B N 1
ATOM 6460 C CA . ALA B 1 275 ? 36.557 -27.114 -73.330 1.00 32.82 251 ALA B CA 1
ATOM 6461 C C . ALA B 1 275 ? 35.860 -27.431 -72.015 1.00 32.87 251 ALA B C 1
ATOM 6462 O O . ALA B 1 275 ? 34.743 -27.959 -71.988 1.00 32.45 251 ALA B O 1
ATOM 6464 N N . ASP B 1 276 ? 36.535 -27.099 -70.922 1.00 33.41 252 ASP B N 1
ATOM 6465 C CA . ASP B 1 276 ? 35.989 -27.295 -69.595 1.00 34.07 252 ASP B CA 1
ATOM 6466 C C . ASP B 1 276 ? 34.909 -26.275 -69.370 1.00 34.18 252 ASP B C 1
ATOM 6467 O O . ASP B 1 276 ? 35.063 -25.126 -69.765 1.00 34.77 252 ASP B O 1
ATOM 6472 N N . PRO B 1 277 ? 33.815 -26.679 -68.718 1.00 34.19 253 PRO B N 1
ATOM 6473 C CA . PRO B 1 277 ? 32.739 -25.753 -68.421 1.00 34.23 253 PRO B CA 1
ATOM 6474 C C . PRO B 1 277 ? 33.279 -24.399 -67.989 1.00 34.45 253 PRO B C 1
ATOM 6475 O O . PRO B 1 277 ? 32.730 -23.364 -68.370 1.00 34.52 253 PRO B O 1
ATOM 6479 N N . LEU B 1 278 ? 34.354 -24.418 -67.203 1.00 34.75 254 LEU B N 1
ATOM 6480 C CA . LEU B 1 278 ? 34.905 -23.211 -66.605 1.00 34.99 254 LEU B CA 1
ATOM 6481 C C . LEU B 1 278 ? 35.758 -22.377 -67.554 1.00 35.13 254 LEU B C 1
ATOM 6482 O O . LEU B 1 278 ? 36.132 -21.253 -67.225 1.00 35.32 254 LEU B O 1
ATOM 6487 N N . SER B 1 279 ? 36.073 -22.924 -68.721 1.00 35.11 255 SER B N 1
ATOM 6488 C CA . SER B 1 279 ? 36.749 -22.150 -69.755 1.00 35.41 255 SER B CA 1
ATOM 6489 C C . SER B 1 279 ? 35.756 -21.153 -70.326 1.00 36.05 255 SER B C 1
ATOM 6490 O O . SER B 1 279 ? 36.146 -20.118 -70.871 1.00 35.86 255 SER B O 1
ATOM 6493 N N . ASN B 1 280 ? 34.470 -21.485 -70.181 1.00 36.67 256 ASN B N 1
ATOM 6494 C CA . ASN B 1 280 ? 33.365 -20.739 -70.782 1.00 37.43 256 ASN B CA 1
ATOM 6495 C C . ASN B 1 280 ? 33.455 -20.617 -72.314 1.00 38.08 256 ASN B C 1
ATOM 6496 O O . ASN B 1 280 ? 32.998 -19.628 -72.897 1.00 38.64 256 ASN B O 1
ATOM 6501 N N . LEU B 1 281 ? 34.043 -21.633 -72.950 1.00 38.12 257 LEU B N 1
ATOM 6502 C CA . LEU B 1 281 ? 34.164 -21.697 -74.404 1.00 38.29 257 LEU B CA 1
ATOM 6503 C C . LEU B 1 281 ? 33.000 -22.453 -75.026 1.00 38.55 257 LEU B C 1
ATOM 6504 O O . LEU B 1 281 ? 32.888 -22.547 -76.250 1.00 38.71 257 LEU B O 1
ATOM 6509 N N . ARG B 1 282 ? 32.144 -23.007 -74.182 1.00 38.80 258 ARG B N 1
ATOM 6510 C CA . ARG B 1 282 ? 30.961 -23.697 -74.666 1.00 39.39 258 ARG B CA 1
ATOM 6511 C C . ARG B 1 282 ? 29.818 -22.700 -74.870 1.00 40.11 258 ARG B C 1
ATOM 6512 O O . ARG B 1 282 ? 28.860 -22.978 -75.596 1.00 40.75 258 ARG B O 1
ATOM 6520 N N . ASN B 1 283 ? 29.928 -21.542 -74.228 1.00 40.50 259 ASN B N 1
ATOM 6521 C CA . ASN B 1 283 ? 28.839 -20.583 -74.188 1.00 41.45 259 ASN B CA 1
ATOM 6522 C C . ASN B 1 283 ? 29.269 -19.136 -74.501 1.00 42.72 259 ASN B C 1
ATOM 6523 O O . ASN B 1 283 ? 29.631 -18.372 -73.606 1.00 42.88 259 ASN B O 1
ATOM 6528 N N . GLY B 1 284 ? 29.218 -18.762 -75.776 1.00 44.06 260 GLY B N 1
ATOM 6529 C CA . GLY B 1 284 ? 29.610 -17.413 -76.196 1.00 45.30 260 GLY B CA 1
ATOM 6530 C C . GLY B 1 284 ? 29.522 -17.211 -77.701 1.00 46.31 260 GLY B C 1
ATOM 6531 O O . GLY B 1 284 ? 29.241 -18.157 -78.450 1.00 46.04 260 GLY B O 1
ATOM 6532 N N . VAL B 1 285 ? 29.769 -15.983 -78.154 1.00 47.19 261 VAL B N 1
ATOM 6533 C CA . VAL B 1 285 ? 29.580 -15.648 -79.579 1.00 48.13 261 VAL B CA 1
ATOM 6534 C C . VAL B 1 285 ? 30.782 -16.017 -80.450 1.00 48.23 261 VAL B C 1
ATOM 6535 O O . VAL B 1 285 ? 30.679 -16.061 -81.678 1.00 48.41 261 VAL B O 1
ATOM 6539 N N . HIS B 1 286 ? 31.908 -16.287 -79.793 1.00 48.40 262 HIS B N 1
ATOM 6540 C CA . HIS B 1 286 ? 33.134 -16.763 -80.435 1.00 48.52 262 HIS B CA 1
ATOM 6541 C C . HIS B 1 286 ? 32.901 -17.987 -81.338 1.00 48.45 262 HIS B C 1
ATOM 6542 O O . HIS B 1 286 ? 31.901 -18.695 -81.202 1.00 48.14 262 HIS B O 1
ATOM 6549 N N . ASP B 1 287 ? 33.842 -18.243 -82.242 1.00 48.29 263 ASP B N 1
ATOM 6550 C CA . ASP B 1 287 ? 33.753 -19.396 -83.131 1.00 48.64 263 ASP B CA 1
ATOM 6551 C C . ASP B 1 287 ? 33.899 -20.707 -82.352 1.00 48.31 263 ASP B C 1
ATOM 6552 O O . ASP B 1 287 ? 34.947 -20.984 -81.769 1.00 48.30 263 ASP B O 1
ATOM 6557 N N . LYS B 1 288 ? 32.850 -21.523 -82.357 1.00 47.67 264 LYS B N 1
ATOM 6558 C CA . LYS B 1 288 ? 32.879 -22.786 -81.617 1.00 46.99 264 LYS B CA 1
ATOM 6559 C C . LYS B 1 288 ? 33.099 -24.019 -82.498 1.00 46.38 264 LYS B C 1
ATOM 6560 O O . LYS B 1 288 ? 32.978 -25.148 -82.029 1.00 46.51 264 LYS B O 1
ATOM 6566 N N . SER B 1 289 ? 33.430 -23.813 -83.766 1.00 45.80 265 SER B N 1
ATOM 6567 C CA . SER B 1 289 ? 33.596 -24.947 -84.671 1.00 45.30 265 SER B CA 1
ATOM 6568 C C . SER B 1 289 ? 34.648 -25.907 -84.122 1.00 44.85 265 SER B C 1
ATOM 6569 O O . SER B 1 289 ? 34.568 -27.118 -84.333 1.00 44.82 265 SER B O 1
ATOM 6572 N N . THR B 1 290 ? 35.617 -25.353 -83.394 1.00 44.17 266 THR B N 1
ATOM 6573 C CA . THR B 1 290 ? 36.732 -26.125 -82.846 1.00 43.36 266 THR B CA 1
ATOM 6574 C C . THR B 1 290 ? 36.427 -26.778 -81.476 1.00 42.61 266 THR B C 1
ATOM 6575 O O . THR B 1 290 ? 37.106 -27.714 -81.047 1.00 42.62 266 THR B O 1
ATOM 6579 N N . VAL B 1 291 ? 35.393 -26.290 -80.805 1.00 40.97 267 VAL B N 1
ATOM 6580 C CA . VAL B 1 291 ? 35.110 -26.684 -79.439 1.00 39.71 267 VAL B CA 1
ATOM 6581 C C . VAL B 1 291 ? 34.507 -28.077 -79.327 1.00 39.32 267 VAL B C 1
ATOM 6582 O O . VAL B 1 291 ? 33.526 -28.389 -79.998 1.00 39.65 267 VAL B O 1
ATOM 6586 N N . ILE B 1 292 ? 35.104 -28.910 -78.473 1.00 38.41 268 ILE B N 1
ATOM 6587 C CA . ILE B 1 292 ? 34.573 -30.232 -78.158 1.00 37.17 268 ILE B CA 1
ATOM 6588 C C . ILE B 1 292 ? 33.985 -30.189 -76.753 1.00 36.96 268 ILE B C 1
ATOM 6589 O O . ILE B 1 292 ? 34.681 -29.805 -75.801 1.00 37.20 268 ILE B O 1
ATOM 6594 N N . ASP B 1 293 ? 32.717 -30.588 -76.616 1.00 35.79 269 ASP B N 1
ATOM 6595 C CA . ASP B 1 293 ? 32.034 -30.525 -75.326 1.00 34.72 269 ASP B CA 1
ATOM 6596 C C . ASP B 1 293 ? 31.658 -31.859 -74.659 1.00 34.39 269 ASP B C 1
ATOM 6597 O O . ASP B 1 293 ? 31.306 -31.872 -73.477 1.00 33.98 269 ASP B O 1
ATOM 6602 N N . ALA B 1 294 ? 31.738 -32.973 -75.392 1.00 33.58 270 ALA B N 1
ATOM 6603 C CA . ALA B 1 294 ? 31.288 -34.272 -74.859 1.00 33.16 270 ALA B CA 1
ATOM 6604 C C . ALA B 1 294 ? 32.420 -35.220 -74.455 1.00 32.83 270 ALA B C 1
ATOM 6605 O O . ALA B 1 294 ? 32.191 -36.388 -74.112 1.00 32.86 270 ALA B O 1
ATOM 6607 N N . TYR B 1 295 ? 33.643 -34.710 -74.495 1.00 32.81 271 TYR B N 1
ATOM 6608 C CA . TYR B 1 295 ? 34.834 -35.503 -74.207 1.00 32.88 271 TYR B CA 1
ATOM 6609 C C . TYR B 1 295 ? 34.769 -36.301 -72.891 1.00 33.48 271 TYR B C 1
ATOM 6610 O O . TYR B 1 295 ? 35.166 -37.460 -72.862 1.00 33.17 271 TYR B O 1
ATOM 6619 N N . ASP B 1 296 ? 34.275 -35.696 -71.809 1.00 34.09 272 ASP B N 1
ATOM 6620 C CA . ASP B 1 296 ? 34.244 -36.396 -70.523 1.00 34.87 272 ASP B CA 1
ATOM 6621 C C . ASP B 1 296 ? 33.533 -37.738 -70.630 1.00 34.59 272 ASP B C 1
ATOM 6622 O O . ASP B 1 296 ? 33.958 -38.721 -70.029 1.00 34.29 272 ASP B O 1
ATOM 6627 N N . SER B 1 297 ? 32.445 -37.768 -71.395 1.00 34.73 273 SER B N 1
ATOM 6628 C CA . SER B 1 297 ? 31.669 -38.992 -71.588 1.00 34.85 273 SER B CA 1
ATOM 6629 C C . SER B 1 297 ? 32.325 -40.001 -72.533 1.00 35.08 273 SER B C 1
ATOM 6630 O O . SER B 1 297 ? 32.510 -41.159 -72.173 1.00 35.39 273 SER B O 1
ATOM 6633 N N . PHE B 1 298 ? 32.676 -39.568 -73.742 1.00 35.32 274 PHE B N 1
ATOM 6634 C CA . PHE B 1 298 ? 33.132 -40.519 -74.756 1.00 35.14 274 PHE B CA 1
ATOM 6635 C C . PHE B 1 298 ? 34.585 -40.960 -74.611 1.00 35.96 274 PHE B C 1
ATOM 6636 O O . PHE B 1 298 ? 35.005 -41.950 -75.217 1.00 36.31 274 PHE B O 1
ATOM 6644 N N . LEU B 1 299 ? 35.349 -40.249 -73.789 1.00 36.72 275 LEU B N 1
ATOM 6645 C CA . LEU B 1 299 ? 36.725 -40.659 -73.509 1.00 37.38 275 LEU B CA 1
ATOM 6646 C C . LEU B 1 299 ? 36.791 -41.711 -72.391 1.00 38.43 275 LEU B C 1
ATOM 6647 O O . LEU B 1 299 ? 37.870 -42.155 -72.009 1.00 37.89 275 LEU B O 1
ATOM 6652 N N . LYS B 1 300 ? 35.630 -42.112 -71.879 1.00 40.13 276 LYS B N 1
ATOM 6653 C CA . LYS B 1 300 ? 35.553 -43.250 -70.963 1.00 41.77 276 LYS B CA 1
ATOM 6654 C C . LYS B 1 300 ? 35.607 -44.568 -71.727 1.00 43.20 276 LYS B C 1
ATOM 6655 O O . LYS B 1 300 ? 35.420 -45.637 -71.146 1.00 43.43 276 LYS B O 1
ATOM 6661 N N . ASP B 1 301 ? 35.834 -44.491 -73.034 1.00 44.54 277 ASP B N 1
ATOM 6662 C CA . ASP B 1 301 ? 35.858 -45.680 -73.862 1.00 45.93 277 ASP B CA 1
ATOM 6663 C C . ASP B 1 301 ? 37.258 -45.916 -74.394 1.00 47.32 277 ASP B C 1
ATOM 6664 O O . ASP B 1 301 ? 37.862 -45.018 -74.984 1.00 47.48 277 ASP B O 1
ATOM 6669 N N . ASP B 1 302 ? 37.764 -47.130 -74.193 1.00 48.79 278 ASP B N 1
ATOM 6670 C CA . ASP B 1 302 ? 39.111 -47.488 -74.628 1.00 50.31 278 ASP B CA 1
ATOM 6671 C C . ASP B 1 302 ? 39.275 -47.409 -76.135 1.00 50.90 278 ASP B C 1
ATOM 6672 O O . ASP B 1 302 ? 40.319 -46.988 -76.626 1.00 51.28 278 ASP B O 1
ATOM 6677 N N . GLU B 1 303 ? 38.253 -47.830 -76.872 1.00 52.08 279 GLU B N 1
ATOM 6678 C CA . GLU B 1 303 ? 38.321 -47.826 -78.334 1.00 52.71 279 GLU B CA 1
ATOM 6679 C C . GLU B 1 303 ? 38.330 -46.393 -78.873 1.00 52.20 279 GLU B C 1
ATOM 6680 O O . GLU B 1 303 ? 39.150 -46.045 -79.728 1.00 52.06 279 GLU B O 1
ATOM 6686 N N . LEU B 1 304 ? 37.425 -45.562 -78.365 1.00 51.61 280 LEU B N 1
ATOM 6687 C CA . LEU B 1 304 ? 37.382 -44.164 -78.780 1.00 51.53 280 LEU B CA 1
ATOM 6688 C C . LEU B 1 304 ? 38.680 -43.451 -78.424 1.00 51.37 280 LEU B C 1
ATOM 6689 O O . LEU B 1 304 ? 39.165 -42.599 -79.165 1.00 51.40 280 LEU B O 1
ATOM 6694 N N . LYS B 1 305 ? 39.242 -43.816 -77.281 1.00 51.21 281 LYS B N 1
ATOM 6695 C CA . LYS B 1 305 ? 40.462 -43.208 -76.802 1.00 51.08 281 LYS B CA 1
ATOM 6696 C C . LYS B 1 305 ? 41.610 -43.548 -77.752 1.00 51.34 281 LYS B C 1
ATOM 6697 O O . LYS B 1 305 ? 42.395 -42.676 -78.144 1.00 51.02 281 LYS B O 1
ATOM 6703 N N . ARG B 1 306 ? 41.681 -44.825 -78.127 1.00 51.52 282 ARG B N 1
ATOM 6704 C CA . ARG B 1 306 ? 42.678 -45.323 -79.068 1.00 51.48 282 ARG B CA 1
ATOM 6705 C C . ARG B 1 306 ? 42.634 -44.570 -80.402 1.00 50.97 282 ARG B C 1
ATOM 6706 O O . ARG B 1 306 ? 43.676 -44.184 -80.937 1.00 50.76 282 ARG B O 1
ATOM 6714 N N . LYS B 1 307 ? 41.437 -44.354 -80.939 1.00 50.13 283 LYS B N 1
ATOM 6715 C CA . LYS B 1 307 ? 41.321 -43.672 -82.226 1.00 50.07 283 LYS B CA 1
ATOM 6716 C C . LYS B 1 307 ? 41.581 -42.174 -82.121 1.00 49.05 283 LYS B C 1
ATOM 6717 O O . LYS B 1 307 ? 42.059 -41.554 -83.064 1.00 48.71 283 LYS B O 1
ATOM 6723 N N . LEU B 1 308 ? 41.287 -41.598 -80.962 1.00 48.16 284 LEU B N 1
ATOM 6724 C CA . LEU B 1 308 ? 41.425 -40.159 -80.780 1.00 47.13 284 LEU B CA 1
ATOM 6725 C C . LEU B 1 308 ? 42.725 -39.747 -80.068 1.00 46.89 284 LEU B C 1
ATOM 6726 O O . LEU B 1 308 ? 42.892 -38.588 -79.694 1.00 47.18 284 LEU B O 1
ATOM 6731 N N . ARG B 1 309 ? 43.652 -40.691 -79.907 1.00 46.53 285 ARG B N 1
ATOM 6732 C CA . ARG B 1 309 ? 44.934 -40.406 -79.258 1.00 46.15 285 ARG B CA 1
ATOM 6733 C C . ARG B 1 309 ? 45.737 -39.338 -79.994 1.00 46.03 285 ARG B C 1
ATOM 6734 O O . ARG B 1 309 ? 46.046 -39.489 -81.173 1.00 46.02 285 ARG B O 1
ATOM 6742 N N . PRO B 1 310 ? 46.076 -38.241 -79.289 1.00 46.13 286 PRO B N 1
ATOM 6743 C CA . PRO B 1 310 ? 46.894 -37.186 -79.887 1.00 45.49 286 PRO B CA 1
ATOM 6744 C C . PRO B 1 310 ? 48.370 -37.406 -79.583 1.00 45.44 286 PRO B C 1
ATOM 6745 O O . PRO B 1 310 ? 48.720 -37.914 -78.505 1.00 45.88 286 PRO B O 1
ATOM 6749 N N . ASP B 1 311 ? 49.230 -37.043 -80.523 1.00 44.66 287 ASP B N 1
ATOM 6750 C CA . ASP B 1 311 ? 50.658 -37.092 -80.276 1.00 44.25 287 ASP B CA 1
ATOM 6751 C C . ASP B 1 311 ? 51.070 -35.975 -79.315 1.00 43.43 287 ASP B C 1
ATOM 6752 O O . ASP B 1 311 ? 51.879 -36.199 -78.417 1.00 43.07 287 ASP B O 1
ATOM 6757 N N . VAL B 1 312 ? 50.504 -34.783 -79.500 1.00 42.39 288 VAL B N 1
ATOM 6758 C CA . VAL B 1 312 ? 50.745 -33.683 -78.569 1.00 41.68 288 VAL B CA 1
ATOM 6759 C C . VAL B 1 312 ? 49.467 -33.163 -77.923 1.00 40.92 288 VAL B C 1
ATOM 6760 O O . VAL B 1 312 ? 48.382 -33.232 -78.511 1.00 40.67 288 VAL B O 1
ATOM 6764 N N . VAL B 1 313 ? 49.613 -32.655 -76.701 1.00 39.85 289 VAL B N 1
ATOM 6765 C CA . VAL B 1 313 ? 48.536 -31.979 -76.002 1.00 38.91 289 VAL B CA 1
ATOM 6766 C C . VAL B 1 313 ? 49.014 -30.615 -75.517 1.00 38.03 289 VAL B C 1
ATOM 6767 O O . VAL B 1 313 ? 50.133 -30.485 -75.032 1.00 37.94 289 VAL B O 1
ATOM 6771 N N . ILE B 1 314 ? 48.175 -29.598 -75.675 1.00 37.32 290 ILE B N 1
ATOM 6772 C CA . ILE B 1 314 ? 48.439 -28.288 -75.088 1.00 36.65 290 ILE B CA 1
ATOM 6773 C C . ILE B 1 314 ? 47.414 -28.024 -73.998 1.00 35.96 290 ILE B C 1
ATOM 6774 O O . ILE B 1 314 ? 46.208 -28.141 -74.232 1.00 35.44 290 ILE B O 1
ATOM 6779 N N . ARG B 1 315 ? 47.896 -27.671 -72.810 1.00 35.52 291 ARG B N 1
ATOM 6780 C CA . ARG B 1 315 ? 47.013 -27.360 -71.690 1.00 35.41 291 ARG B CA 1
ATOM 6781 C C . ARG B 1 315 ? 47.010 -25.875 -71.353 1.00 35.14 291 ARG B C 1
ATOM 6782 O O . ARG B 1 315 ? 48.061 -25.247 -71.284 1.00 35.29 291 ARG B O 1
ATOM 6790 N N . PHE B 1 316 ? 45.821 -25.318 -71.150 1.00 34.56 292 PHE B N 1
ATOM 6791 C CA . PHE B 1 316 ? 45.689 -23.966 -70.626 1.00 33.94 292 PHE B CA 1
ATOM 6792 C C . PHE B 1 316 ? 44.871 -23.983 -69.345 1.00 33.21 292 PHE B C 1
ATOM 6793 O O . PHE B 1 316 ? 43.841 -24.676 -69.264 1.00 32.20 292 PHE B O 1
ATOM 6801 N N . GLY B 1 317 ? 45.329 -23.205 -68.360 1.00 32.38 293 GLY B N 1
ATOM 6802 C CA . GLY B 1 317 ? 44.671 -23.104 -67.061 1.00 31.94 293 GLY B CA 1
ATOM 6803 C C . GLY B 1 317 ? 44.795 -24.375 -66.235 1.00 31.95 293 GLY B C 1
ATOM 6804 O O . GLY B 1 317 ? 45.513 -25.302 -66.615 1.00 31.58 293 GLY B O 1
ATOM 6805 N N . PRO B 1 318 ? 44.096 -24.434 -65.093 1.00 31.79 294 PRO B N 1
ATOM 6806 C CA . PRO B 1 318 ? 44.222 -25.624 -64.244 1.00 32.17 294 PRO B CA 1
ATOM 6807 C C . PRO B 1 318 ? 43.640 -26.874 -64.905 1.00 32.47 294 PRO B C 1
ATOM 6808 O O . PRO B 1 318 ? 42.962 -26.783 -65.929 1.00 32.29 294 PRO B O 1
ATOM 6812 N N . MET B 1 319 ? 43.929 -28.030 -64.322 1.00 32.79 295 MET B N 1
ATOM 6813 C CA . MET B 1 319 ? 43.337 -29.279 -64.762 1.00 33.57 295 MET B CA 1
ATOM 6814 C C . MET B 1 319 ? 41.842 -29.105 -64.948 1.00 33.48 295 MET B C 1
ATOM 6815 O O . MET B 1 319 ? 41.173 -28.488 -64.104 1.00 33.55 295 MET B O 1
ATOM 6820 N N . PRO B 1 320 ? 41.305 -29.658 -66.044 1.00 32.85 296 PRO B N 1
ATOM 6821 C CA . PRO B 1 320 ? 39.867 -29.585 -66.238 1.00 32.87 296 PRO B CA 1
ATOM 6822 C C . PRO B 1 320 ? 39.197 -30.457 -65.187 1.00 32.76 296 PRO B C 1
ATOM 6823 O O . PRO B 1 320 ? 39.880 -31.231 -64.515 1.00 32.68 296 PRO B O 1
ATOM 6827 N N . VAL B 1 321 ? 37.884 -30.341 -65.044 1.00 32.49 297 VAL B N 1
ATOM 6828 C CA . VAL B 1 321 ? 37.147 -31.192 -64.122 1.00 32.74 297 VAL B CA 1
ATOM 6829 C C . VAL B 1 321 ? 37.190 -32.678 -64.507 1.00 32.97 297 VAL B C 1
ATOM 6830 O O . VAL B 1 321 ? 37.004 -33.550 -63.662 1.00 33.04 297 VAL B O 1
ATOM 6834 N N . SER B 1 322 ? 37.451 -32.961 -65.777 1.00 33.40 298 SER B N 1
ATOM 6835 C CA . SER B 1 322 ? 37.301 -34.319 -66.308 1.00 33.91 298 SER B CA 1
ATOM 6836 C C . SER B 1 322 ? 38.313 -35.344 -65.805 1.00 33.79 298 SER B C 1
ATOM 6837 O O . SER B 1 322 ? 39.490 -35.291 -66.156 1.00 33.76 298 SER B O 1
ATOM 6840 N N . LYS B 1 323 ? 37.834 -36.304 -65.024 1.00 33.91 299 LYS B N 1
ATOM 6841 C CA . LYS B 1 323 ? 38.674 -37.415 -64.560 1.00 34.26 299 LYS B CA 1
ATOM 6842 C C . LYS B 1 323 ? 39.235 -38.282 -65.697 1.00 33.36 299 LYS B C 1
ATOM 6843 O O . LYS B 1 323 ? 40.422 -38.644 -65.681 1.00 32.82 299 LYS B O 1
ATOM 6849 N N . PRO B 1 324 ? 38.387 -38.623 -66.689 1.00 32.55 300 PRO B N 1
ATOM 6850 C CA . PRO B 1 324 ? 38.867 -39.371 -67.859 1.00 31.73 300 PRO B CA 1
ATOM 6851 C C . PRO B 1 324 ? 40.005 -38.681 -68.611 1.00 30.79 300 PRO B C 1
ATOM 6852 O O . PRO B 1 324 ? 40.920 -39.354 -69.088 1.00 30.27 300 PRO B O 1
ATOM 6856 N N . VAL B 1 325 ? 39.951 -37.357 -68.744 1.00 30.43 301 VAL B N 1
ATOM 6857 C CA . VAL B 1 325 ? 41.051 -36.669 -69.415 1.00 30.25 301 VAL B CA 1
ATOM 6858 C C . VAL B 1 325 ? 42.332 -36.843 -68.593 1.00 30.39 301 VAL B C 1
ATOM 6859 O O . VAL B 1 325 ? 43.407 -37.101 -69.143 1.00 29.09 301 VAL B O 1
ATOM 6863 N N . PHE B 1 326 ? 42.192 -36.710 -67.271 1.00 31.19 302 PHE B N 1
ATOM 6864 C CA . PHE B 1 326 ? 43.306 -36.872 -66.355 1.00 32.68 302 PHE B CA 1
ATOM 6865 C C . PHE B 1 326 ? 43.857 -38.278 -66.457 1.00 32.94 302 PHE B C 1
ATOM 6866 O O . PHE B 1 326 ? 45.060 -38.460 -66.628 1.00 32.63 302 PHE B O 1
ATOM 6874 N N . LEU B 1 327 ? 42.970 -39.266 -66.378 1.00 33.92 303 LEU B N 1
ATOM 6875 C CA . LEU B 1 327 ? 43.394 -40.670 -66.402 1.00 34.81 303 LEU B CA 1
ATOM 6876 C C . LEU B 1 327 ? 44.088 -40.990 -67.715 1.00 34.96 303 LEU B C 1
ATOM 6877 O O . LEU B 1 327 ? 45.083 -41.707 -67.743 1.00 35.13 303 LEU B O 1
ATOM 6882 N N . TRP B 1 328 ? 43.566 -40.441 -68.803 1.00 35.27 304 TRP B N 1
ATOM 6883 C CA . TRP B 1 328 ? 44.146 -40.678 -70.111 1.00 35.69 304 TRP B CA 1
ATOM 6884 C C . TRP B 1 328 ? 45.611 -40.226 -70.181 1.00 35.86 304 TRP B C 1
ATOM 6885 O O . TRP B 1 328 ? 46.487 -40.999 -70.583 1.00 35.50 304 TRP B O 1
ATOM 6896 N N . LEU B 1 329 ? 45.863 -38.974 -69.795 1.00 35.82 305 LEU B N 1
ATOM 6897 C CA . LEU B 1 329 ? 47.193 -38.380 -69.883 1.00 36.06 305 LEU B CA 1
ATOM 6898 C C . LEU B 1 329 ? 48.150 -39.056 -68.916 1.00 36.68 305 LEU B C 1
ATOM 6899 O O . LEU B 1 329 ? 49.348 -39.177 -69.178 1.00 36.34 305 LEU B O 1
ATOM 6904 N N . LYS B 1 330 ? 47.612 -39.498 -67.789 1.00 37.86 306 LYS B N 1
ATOM 6905 C CA . LYS B 1 330 ? 48.424 -40.144 -66.787 1.00 39.16 306 LYS B CA 1
ATOM 6906 C C . LYS B 1 330 ? 48.838 -41.514 -67.281 1.00 39.88 306 LYS B C 1
ATOM 6907 O O . LYS B 1 330 ? 50.017 -41.863 -67.246 1.00 40.34 306 LYS B O 1
ATOM 6913 N N . ASP B 1 331 ? 47.875 -42.280 -67.773 1.00 40.31 307 ASP B N 1
ATOM 6914 C CA . ASP B 1 331 ? 48.127 -43.690 -68.066 1.00 41.39 307 ASP B CA 1
ATOM 6915 C C . ASP B 1 331 ? 48.764 -43.945 -69.431 1.00 41.13 307 ASP B C 1
ATOM 6916 O O . ASP B 1 331 ? 49.138 -45.075 -69.749 1.00 40.76 307 ASP B O 1
ATOM 6921 N N . ASP B 1 332 ? 48.907 -42.882 -70.215 1.00 40.99 308 ASP B N 1
ATOM 6922 C CA . ASP B 1 332 ? 49.602 -42.948 -71.494 1.00 41.00 308 ASP B CA 1
ATOM 6923 C C . ASP B 1 332 ? 50.576 -41.791 -71.527 1.00 40.44 308 ASP B C 1
ATOM 6924 O O . ASP B 1 332 ? 50.304 -40.756 -72.133 1.00 39.91 308 ASP B O 1
ATOM 6929 N N . PRO B 1 333 ? 51.710 -41.950 -70.836 1.00 40.43 309 PRO B N 1
ATOM 6930 C CA . PRO B 1 333 ? 52.677 -40.860 -70.725 1.00 40.15 309 PRO B CA 1
ATOM 6931 C C . PRO B 1 333 ? 53.551 -40.654 -71.970 1.00 39.77 309 PRO B C 1
ATOM 6932 O O . PRO B 1 333 ? 54.527 -39.929 -71.895 1.00 39.99 309 PRO B O 1
ATOM 6936 N N . THR B 1 334 ? 53.210 -41.290 -73.091 1.00 39.65 310 THR B N 1
ATOM 6937 C CA . THR B 1 334 ? 53.903 -41.055 -74.364 1.00 39.36 310 THR B CA 1
ATOM 6938 C C . THR B 1 334 ? 53.248 -39.893 -75.085 1.00 39.31 310 THR B C 1
ATOM 6939 O O . THR B 1 334 ? 53.819 -39.315 -76.018 1.00 39.30 310 THR B O 1
ATOM 6943 N N . ILE B 1 335 ? 52.023 -39.584 -74.677 1.00 38.78 311 ILE B N 1
ATOM 6944 C CA . ILE B 1 335 ? 51.350 -38.382 -75.142 1.00 38.84 311 ILE B CA 1
ATOM 6945 C C . ILE B 1 335 ? 52.101 -37.161 -74.603 1.00 39.11 311 ILE B C 1
ATOM 6946 O O . ILE B 1 335 ? 52.206 -36.956 -73.392 1.00 38.76 311 ILE B O 1
ATOM 6951 N N . GLN B 1 336 ? 52.649 -36.373 -75.520 1.00 39.34 312 GLN B N 1
ATOM 6952 C CA . GLN B 1 336 ? 53.489 -35.244 -75.173 1.00 39.26 312 GLN B CA 1
ATOM 6953 C C . GLN B 1 336 ? 52.657 -34.039 -74.756 1.00 38.40 312 GLN B C 1
ATOM 6954 O O . GLN B 1 336 ? 51.997 -33.436 -75.598 1.00 37.90 312 GLN B O 1
ATOM 6960 N N . GLN B 1 337 ? 52.699 -33.689 -73.464 1.00 37.59 313 GLN B N 1
ATOM 6961 C CA . GLN B 1 337 ? 51.902 -32.575 -72.918 1.00 36.60 313 GLN B CA 1
ATOM 6962 C C . GLN B 1 337 ? 52.712 -31.292 -72.857 1.00 36.03 313 GLN B C 1
ATOM 6963 O O . GLN B 1 337 ? 53.857 -31.297 -72.428 1.00 35.81 313 GLN B O 1
ATOM 6969 N N . ILE B 1 338 ? 52.101 -30.189 -73.264 1.00 35.69 314 ILE B N 1
ATOM 6970 C CA . ILE B 1 338 ? 52.712 -28.877 -73.128 1.00 35.54 314 ILE B CA 1
ATOM 6971 C C . ILE B 1 338 ? 51.799 -28.048 -72.232 1.00 35.43 314 ILE B C 1
ATOM 6972 O O . ILE B 1 338 ? 50.715 -27.643 -72.654 1.00 35.68 314 ILE B O 1
ATOM 6977 N N . VAL B 1 339 ? 52.225 -27.799 -70.996 1.00 35.12 315 VAL B N 1
ATOM 6978 C CA . VAL B 1 339 ? 51.388 -27.087 -70.031 1.00 34.47 315 VAL B CA 1
ATOM 6979 C C . VAL B 1 339 ? 51.750 -25.606 -69.959 1.00 34.47 315 VAL B C 1
ATOM 6980 O O . VAL B 1 339 ? 52.911 -25.260 -69.744 1.00 34.87 315 VAL B O 1
ATOM 6984 N N . ILE B 1 340 ? 50.763 -24.730 -70.125 1.00 34.26 316 ILE B N 1
ATOM 6985 C CA . ILE B 1 340 ? 51.018 -23.292 -70.108 1.00 34.44 316 ILE B CA 1
ATOM 6986 C C . ILE B 1 340 ? 50.403 -22.613 -68.878 1.00 34.91 316 ILE B C 1
ATOM 6987 O O . ILE B 1 340 ? 49.193 -22.709 -68.632 1.00 34.61 316 ILE B O 1
ATOM 6992 N N . ASP B 1 341 ? 51.252 -21.928 -68.110 1.00 35.54 317 ASP B N 1
ATOM 6993 C CA . ASP B 1 341 ? 50.854 -21.323 -66.844 1.00 36.00 317 ASP B CA 1
ATOM 6994 C C . ASP B 1 341 ? 51.637 -20.039 -66.570 1.00 36.48 317 ASP B C 1
ATOM 6995 O O . ASP B 1 341 ? 52.724 -20.067 -65.984 1.00 35.79 317 ASP B O 1
ATOM 7000 N N . GLU B 1 342 ? 51.071 -18.919 -67.004 1.00 37.35 318 GLU B N 1
ATOM 7001 C CA . GLU B 1 342 ? 51.619 -17.590 -66.722 1.00 38.38 318 GLU B CA 1
ATOM 7002 C C . GLU B 1 342 ? 52.162 -17.376 -65.289 1.00 38.70 318 GLU B C 1
ATOM 7003 O O . GLU B 1 342 ? 53.216 -16.745 -65.102 1.00 38.75 318 GLU B O 1
ATOM 7009 N N . ASP B 1 343 ? 51.471 -17.902 -64.281 1.00 38.54 319 ASP B N 1
ATOM 7010 C CA . ASP B 1 343 ? 51.851 -17.595 -62.902 1.00 39.17 319 ASP B CA 1
ATOM 7011 C C . ASP B 1 343 ? 53.075 -18.381 -62.408 1.00 39.08 319 ASP B C 1
ATOM 7012 O O . ASP B 1 343 ? 53.619 -18.101 -61.339 1.00 39.59 319 ASP B O 1
ATOM 7017 N N . GLY B 1 344 ? 53.510 -19.356 -63.191 1.00 38.34 320 GLY B N 1
ATOM 7018 C CA . GLY B 1 344 ? 54.706 -20.109 -62.865 1.00 37.79 320 GLY B CA 1
ATOM 7019 C C . GLY B 1 344 ? 54.476 -21.191 -61.829 1.00 37.68 320 GLY B C 1
ATOM 7020 O O . GLY B 1 344 ? 55.428 -21.707 -61.230 1.00 37.70 320 GLY B O 1
ATOM 7021 N N . GLY B 1 345 ? 53.211 -21.532 -61.608 1.00 37.37 321 GLY B N 1
ATOM 7022 C CA . GLY B 1 345 ? 52.862 -22.609 -60.688 1.00 37.07 321 GLY B CA 1
ATOM 7023 C C . GLY B 1 345 ? 53.157 -23.977 -61.277 1.00 37.07 321 GLY B C 1
ATOM 7024 O O . GLY B 1 345 ? 53.828 -24.093 -62.317 1.00 36.98 321 GLY B O 1
ATOM 7025 N N . TRP B 1 346 ? 52.649 -25.016 -60.618 1.00 36.66 322 TRP B N 1
ATOM 7026 C CA . TRP B 1 346 ? 52.861 -26.379 -61.079 1.00 36.30 322 TRP B CA 1
ATOM 7027 C C . TRP B 1 346 ? 51.595 -27.201 -60.951 1.00 36.33 322 TRP B C 1
ATOM 7028 O O . TRP B 1 346 ? 51.398 -27.915 -59.962 1.00 36.60 322 TRP B O 1
ATOM 7039 N N . ARG B 1 347 ? 50.746 -27.107 -61.964 1.00 35.09 323 ARG B N 1
ATOM 7040 C CA . ARG B 1 347 ? 49.511 -27.837 -61.975 1.00 34.04 323 ARG B CA 1
ATOM 7041 C C . ARG B 1 347 ? 49.584 -28.970 -62.995 1.00 33.24 323 ARG B C 1
ATOM 7042 O O . ARG B 1 347 ? 49.501 -28.745 -64.207 1.00 33.31 323 ARG B O 1
ATOM 7050 N N . ASP B 1 348 ? 49.808 -30.178 -62.490 1.00 31.74 324 ASP B N 1
ATOM 7051 C CA . ASP B 1 348 ? 49.768 -31.392 -63.310 1.00 31.11 324 ASP B CA 1
ATOM 7052 C C . ASP B 1 348 ? 49.880 -32.650 -62.452 1.00 30.29 324 ASP B C 1
ATOM 7053 O O . ASP B 1 348 ? 50.962 -33.177 -62.232 1.00 29.66 324 ASP B O 1
ATOM 7058 N N . PRO B 1 349 ? 48.744 -33.149 -61.988 1.00 29.96 325 PRO B N 1
ATOM 7059 C CA . PRO B 1 349 ? 48.773 -34.348 -61.169 1.00 29.97 325 PRO B CA 1
ATOM 7060 C C . PRO B 1 349 ? 49.110 -35.633 -61.953 1.00 30.22 325 PRO B C 1
ATOM 7061 O O . PRO B 1 349 ? 49.135 -36.708 -61.358 1.00 30.96 325 PRO B O 1
ATOM 7065 N N . THR B 1 350 ? 49.386 -35.555 -63.251 1.00 29.55 326 THR B N 1
ATOM 7066 C CA . THR B 1 350 ? 49.744 -36.794 -63.964 1.00 29.74 326 THR B CA 1
ATOM 7067 C C . THR B 1 350 ? 51.202 -37.183 -63.734 1.00 29.73 326 THR B C 1
ATOM 7068 O O . THR B 1 350 ? 51.564 -38.353 -63.867 1.00 30.22 326 THR B O 1
ATOM 7072 N N . GLN B 1 351 ? 52.023 -36.199 -63.369 1.00 29.98 327 GLN B N 1
ATOM 7073 C CA . GLN B 1 351 ? 53.490 -36.345 -63.304 1.00 30.22 327 GLN B CA 1
ATOM 7074 C C . GLN B 1 351 ? 54.081 -36.651 -64.678 1.00 30.38 327 GLN B C 1
ATOM 7075 O O . GLN B 1 351 ? 55.223 -37.084 -64.782 1.00 31.15 327 GLN B O 1
ATOM 7081 N N . ALA B 1 352 ? 53.316 -36.421 -65.736 1.00 30.42 328 ALA B N 1
ATOM 7082 C CA . ALA B 1 352 ? 53.740 -36.854 -67.061 1.00 30.89 328 ALA B CA 1
ATOM 7083 C C . ALA B 1 352 ? 53.928 -35.712 -68.073 1.00 31.25 328 ALA B C 1
ATOM 7084 O O . ALA B 1 352 ? 54.244 -35.963 -69.233 1.00 30.95 328 ALA B O 1
ATOM 7086 N N . SER B 1 353 ? 53.738 -34.466 -67.650 1.00 31.70 329 SER B N 1
ATOM 7087 C CA . SER B 1 353 ? 53.889 -33.359 -68.587 1.00 33.13 329 SER B CA 1
ATOM 7088 C C . SER B 1 353 ? 55.325 -33.294 -69.116 1.00 33.68 329 SER B C 1
ATOM 7089 O O . SER B 1 353 ? 56.283 -33.656 -68.417 1.00 34.04 329 SER B O 1
ATOM 7092 N N . ALA B 1 354 ? 55.481 -32.860 -70.356 1.00 33.46 330 ALA B N 1
ATOM 7093 C CA . ALA B 1 354 ? 56.808 -32.841 -70.935 1.00 34.32 330 ALA B CA 1
ATOM 7094 C C . ALA B 1 354 ? 57.344 -31.415 -71.017 1.00 34.71 330 ALA B C 1
ATOM 7095 O O . ALA B 1 354 ? 58.547 -31.217 -71.121 1.00 35.13 330 ALA B O 1
ATOM 7097 N N . HIS B 1 355 ? 56.447 -30.433 -70.955 1.00 35.25 331 HIS B N 1
ATOM 7098 C CA . HIS B 1 355 ? 56.827 -29.022 -71.009 1.00 36.01 331 HIS B CA 1
ATOM 7099 C C . HIS B 1 355 ? 55.960 -28.171 -70.078 1.00 36.34 331 HIS B C 1
ATOM 7100 O O . HIS B 1 355 ? 54.730 -28.172 -70.188 1.00 36.46 331 HIS B O 1
ATOM 7107 N N . MET B 1 356 ? 56.612 -27.464 -69.158 1.00 36.40 332 MET B N 1
ATOM 7108 C CA . MET B 1 356 ? 55.954 -26.466 -68.337 1.00 37.12 332 MET B CA 1
ATOM 7109 C C . MET B 1 356 ? 56.457 -25.109 -68.766 1.00 36.90 332 MET B C 1
ATOM 7110 O O . MET B 1 356 ? 57.587 -24.751 -68.474 1.00 36.60 332 MET B O 1
ATOM 7115 N N . ILE B 1 357 ? 55.619 -24.347 -69.453 1.00 37.35 333 ILE B N 1
ATOM 7116 C CA . ILE B 1 357 ? 56.013 -23.036 -69.971 1.00 37.77 333 ILE B CA 1
ATOM 7117 C C . ILE B 1 357 ? 55.419 -21.890 -69.142 1.00 38.09 333 ILE B C 1
ATOM 7118 O O . ILE B 1 357 ? 54.206 -21.735 -69.096 1.00 38.36 333 ILE B O 1
ATOM 7123 N N . HIS B 1 358 ? 56.254 -21.083 -68.497 1.00 38.44 334 HIS B N 1
ATOM 7124 C CA . HIS B 1 358 ? 55.726 -19.990 -67.665 1.00 39.47 334 HIS B CA 1
ATOM 7125 C C . HIS B 1 358 ? 55.500 -18.720 -68.481 1.00 39.38 334 HIS B C 1
ATOM 7126 O O . HIS B 1 358 ? 56.325 -17.801 -68.472 1.00 39.36 334 HIS B O 1
ATOM 7133 N N . CYS B 1 359 ? 54.364 -18.667 -69.166 1.00 39.35 335 CYS B N 1
ATOM 7134 C CA . CYS B 1 359 ? 54.140 -17.661 -70.187 1.00 39.04 335 CYS B CA 1
ATOM 7135 C C . CYS B 1 359 ? 52.668 -17.293 -70.318 1.00 38.89 335 CYS B C 1
ATOM 7136 O O . CYS B 1 359 ? 51.788 -18.159 -70.258 1.00 38.43 335 CYS B O 1
ATOM 7139 N N . ASN B 1 360 ? 52.409 -16.003 -70.501 1.00 38.32 336 ASN B N 1
ATOM 7140 C CA . ASN B 1 360 ? 51.067 -15.542 -70.763 1.00 38.55 336 ASN B CA 1
ATOM 7141 C C . ASN B 1 360 ? 50.468 -16.302 -71.955 1.00 38.75 336 ASN B C 1
ATOM 7142 O O . ASN B 1 360 ? 51.127 -16.494 -72.983 1.00 37.97 336 ASN B O 1
ATOM 7147 N N . ALA B 1 361 ? 49.216 -16.731 -71.797 1.00 38.73 337 ALA B N 1
ATOM 7148 C CA . ALA B 1 361 ? 48.548 -17.569 -72.782 1.00 38.90 337 ALA B CA 1
ATOM 7149 C C . ALA B 1 361 ? 48.461 -16.901 -74.153 1.00 39.18 337 ALA B C 1
ATOM 7150 O O . ALA B 1 361 ? 48.698 -17.550 -75.170 1.00 38.93 337 ALA B O 1
ATOM 7152 N N . SER B 1 362 ? 48.117 -15.611 -74.168 1.00 39.30 338 SER B N 1
ATOM 7153 C CA . SER B 1 362 ? 47.995 -14.854 -75.414 1.00 39.57 338 SER B CA 1
ATOM 7154 C C . SER B 1 362 ? 49.316 -14.800 -76.165 1.00 40.05 338 SER B C 1
ATOM 7155 O O . SER B 1 362 ? 49.376 -15.098 -77.353 1.00 39.86 338 SER B O 1
ATOM 7158 N N . VAL B 1 363 ? 50.379 -14.441 -75.455 1.00 40.89 339 VAL B N 1
ATOM 7159 C CA . VAL B 1 363 ? 51.703 -14.367 -76.053 1.00 41.19 339 VAL B CA 1
ATOM 7160 C C . VAL B 1 363 ? 52.111 -15.717 -76.603 1.00 41.79 339 VAL B C 1
ATOM 7161 O O . VAL B 1 363 ? 52.543 -15.817 -77.749 1.00 42.10 339 VAL B O 1
ATOM 7165 N N . PHE B 1 364 ? 51.956 -16.765 -75.802 1.00 42.44 340 PHE B N 1
ATOM 7166 C CA . PHE B 1 364 ? 52.316 -18.098 -76.272 1.00 43.06 340 PHE B CA 1
ATOM 7167 C C . PHE B 1 364 ? 51.594 -18.433 -77.576 1.00 44.27 340 PHE B C 1
ATOM 7168 O O . PHE B 1 364 ? 52.214 -18.914 -78.526 1.00 44.05 340 PHE B O 1
ATOM 7176 N N . ALA B 1 365 ? 50.286 -18.178 -77.613 1.00 46.07 341 ALA B N 1
ATOM 7177 C CA . ALA B 1 365 ? 49.488 -18.404 -78.822 1.00 47.83 341 ALA B CA 1
ATOM 7178 C C . ALA B 1 365 ? 50.065 -17.629 -79.999 1.00 49.10 341 ALA B C 1
ATOM 7179 O O . ALA B 1 365 ? 50.418 -18.214 -81.025 1.00 49.15 341 ALA B O 1
ATOM 7181 N N . GLU B 1 366 ? 50.172 -16.315 -79.833 1.00 50.77 342 GLU B N 1
ATOM 7182 C CA . GLU B 1 366 ? 50.747 -15.458 -80.857 1.00 52.56 342 GLU B CA 1
ATOM 7183 C C . GLU B 1 366 ? 52.058 -16.013 -81.405 1.00 53.42 342 GLU B C 1
ATOM 7184 O O . GLU B 1 366 ? 52.172 -16.258 -82.605 1.00 54.06 342 GLU B O 1
ATOM 7190 N N . GLU B 1 367 ? 53.042 -16.216 -80.536 1.00 54.33 343 GLU B N 1
ATOM 7191 C CA . GLU B 1 367 ? 54.342 -16.725 -80.980 1.00 55.30 343 GLU B CA 1
ATOM 7192 C C . GLU B 1 367 ? 54.205 -17.953 -81.880 1.00 55.56 343 GLU B C 1
ATOM 7193 O O . GLU B 1 367 ? 54.789 -18.000 -82.964 1.00 55.91 343 GLU B O 1
ATOM 7199 N N . ILE B 1 368 ? 53.437 -18.943 -81.433 1.00 55.70 344 ILE B N 1
ATOM 7200 C CA . ILE B 1 368 ? 53.275 -20.184 -82.188 1.00 55.79 344 ILE B CA 1
ATOM 7201 C C . ILE B 1 368 ? 52.657 -19.914 -83.556 1.00 56.25 344 ILE B C 1
ATOM 7202 O O . ILE B 1 368 ? 53.090 -20.476 -84.565 1.00 56.26 344 ILE B O 1
ATOM 7207 N N . MET B 1 369 ? 51.645 -19.050 -83.580 1.00 56.49 345 MET B N 1
ATOM 7208 C CA . MET B 1 369 ? 50.942 -18.732 -84.813 1.00 56.89 345 MET B CA 1
ATOM 7209 C C . MET B 1 369 ? 51.855 -18.045 -85.825 1.00 57.22 345 MET B C 1
ATOM 7210 O O . MET B 1 369 ? 51.822 -18.358 -87.017 1.00 57.43 345 MET B O 1
ATOM 7215 N N . ALA B 1 370 ? 52.674 -17.117 -85.342 1.00 57.42 346 ALA B N 1
ATOM 7216 C CA . ALA B 1 370 ? 53.632 -16.410 -86.185 1.00 57.83 346 ALA B CA 1
ATOM 7217 C C . ALA B 1 370 ? 54.631 -17.372 -86.823 1.00 58.03 346 ALA B C 1
ATOM 7218 O O . ALA B 1 370 ? 55.144 -17.111 -87.903 1.00 57.65 346 ALA B O 1
ATOM 7220 N N . GLY B 1 371 ? 54.901 -18.483 -86.148 1.00 58.57 347 GLY B N 1
ATOM 7221 C CA . GLY B 1 371 ? 55.889 -19.444 -86.621 1.00 59.56 347 GLY B CA 1
ATOM 7222 C C . GLY B 1 371 ? 55.306 -20.507 -87.531 1.00 60.40 347 GLY B C 1
ATOM 7223 O O . GLY B 1 371 ? 56.013 -21.410 -87.975 1.00 60.27 347 GLY B O 1
ATOM 7224 N N . LEU B 1 372 ? 54.010 -20.404 -87.806 1.00 61.44 348 LEU B N 1
ATOM 7225 C CA . LEU B 1 372 ? 53.346 -21.329 -88.718 1.00 62.57 348 LEU B CA 1
ATOM 7226 C C . LEU B 1 372 ? 53.504 -20.882 -90.171 1.00 63.41 348 LEU B C 1
ATOM 7227 O O . LEU B 1 372 ? 53.648 -19.689 -90.447 1.00 63.60 348 LEU B O 1
ATOM 7232 N N . THR B 1 373 ? 53.476 -21.840 -91.095 1.00 64.27 349 THR B N 1
ATOM 7233 C CA . THR B 1 373 ? 53.690 -21.549 -92.517 1.00 65.02 349 THR B CA 1
ATOM 7234 C C . THR B 1 373 ? 52.387 -21.598 -93.311 1.00 65.34 349 THR B C 1
ATOM 7235 O O . THR B 1 373 ? 51.936 -22.673 -93.701 1.00 65.53 349 THR B O 1
ATOM 7239 N N . ALA B 1 374 ? 51.818 -20.420 -93.563 1.00 65.61 350 ALA B N 1
ATOM 7240 C CA . ALA B 1 374 ? 50.478 -20.233 -94.158 1.00 65.59 350 ALA B CA 1
ATOM 7241 C C . ALA B 1 374 ? 49.899 -21.313 -95.097 1.00 65.49 350 ALA B C 1
ATOM 7242 O O . ALA B 1 374 ? 48.912 -21.047 -95.786 1.00 65.50 350 ALA B O 1
ATOM 7244 N N . ALA B 1 375 ? 50.477 -22.513 -95.116 1.00 65.40 351 ALA B N 1
ATOM 7245 C CA . ALA B 1 375 ? 49.955 -23.624 -95.937 1.00 65.51 351 ALA B CA 1
ATOM 7246 C C . ALA B 1 375 ? 48.591 -24.165 -95.460 1.00 65.57 351 ALA B C 1
ATOM 7247 O O . ALA B 1 375 ? 48.332 -25.377 -95.524 1.00 65.74 351 ALA B O 1
ATOM 7249 N N . THR B 1 376 ? 47.732 -23.251 -95.002 1.00 65.46 352 THR B N 1
ATOM 7250 C CA . THR B 1 376 ? 46.400 -23.544 -94.413 1.00 65.22 352 THR B CA 1
ATOM 7251 C C . THR B 1 376 ? 46.341 -24.619 -93.303 1.00 64.57 352 THR B C 1
ATOM 7252 O O . THR B 1 376 ? 46.053 -24.288 -92.145 1.00 64.70 352 THR B O 1
ATOM 7256 N N . ARG B 1 377 ? 46.594 -25.884 -93.662 1.00 63.18 353 ARG B N 1
ATOM 7257 C CA . ARG B 1 377 ? 46.528 -27.026 -92.722 1.00 61.89 353 ARG B CA 1
ATOM 7258 C C . ARG B 1 377 ? 45.289 -27.896 -92.899 1.00 60.83 353 ARG B C 1
ATOM 7259 O O . ARG B 1 377 ? 44.168 -27.390 -92.996 1.00 60.60 353 ARG B O 1
ATOM 7267 N N . SER B 1 378 ? 45.506 -29.208 -92.913 1.00 59.56 354 SER B N 1
ATOM 7268 C CA . SER B 1 378 ? 44.425 -30.178 -93.042 1.00 58.72 354 SER B CA 1
ATOM 7269 C C . SER B 1 378 ? 43.469 -30.147 -91.843 1.00 58.36 354 SER B C 1
ATOM 7270 O O . SER B 1 378 ? 43.904 -30.021 -90.691 1.00 58.55 354 SER B O 1
ATOM 7273 N N . SER B 1 379 ? 42.171 -30.266 -92.120 1.00 57.42 355 SER B N 1
ATOM 7274 C CA . SER B 1 379 ? 41.159 -30.277 -91.072 1.00 56.70 355 SER B CA 1
ATOM 7275 C C . SER B 1 379 ? 40.615 -31.690 -90.843 1.00 56.50 355 SER B C 1
ATOM 7276 O O . SER B 1 379 ? 39.602 -31.877 -90.163 1.00 56.51 355 SER B O 1
ATOM 7279 N N . GLU B 1 380 ? 41.301 -32.683 -91.403 1.00 56.22 356 GLU B N 1
ATOM 7280 C CA . GLU B 1 380 ? 40.875 -34.079 -91.288 1.00 55.93 356 GLU B CA 1
ATOM 7281 C C . GLU B 1 380 ? 40.874 -34.577 -89.835 1.00 54.91 356 GLU B C 1
ATOM 7282 O O . GLU B 1 380 ? 39.974 -35.311 -89.426 1.00 54.83 356 GLU B O 1
ATOM 7288 N N . TRP B 1 381 ? 41.888 -34.188 -89.065 1.00 53.59 357 TRP B N 1
ATOM 7289 C CA . TRP B 1 381 ? 41.972 -34.562 -87.649 1.00 52.35 357 TRP B CA 1
ATOM 7290 C C . TRP B 1 381 ? 40.818 -33.957 -86.839 1.00 51.66 357 TRP B C 1
ATOM 7291 O O . TRP B 1 381 ? 40.032 -34.673 -86.216 1.00 51.21 357 TRP B O 1
ATOM 7302 N N . LEU B 1 382 ? 40.712 -32.635 -86.867 1.00 51.17 358 LEU B N 1
ATOM 7303 C CA . LEU B 1 382 ? 39.624 -31.951 -86.193 1.00 50.61 358 LEU B CA 1
ATOM 7304 C C . LEU B 1 382 ? 38.307 -32.642 -86.493 1.00 50.33 358 LEU B C 1
ATOM 7305 O O . LEU B 1 382 ? 37.475 -32.812 -85.605 1.00 50.53 358 LEU B O 1
ATOM 7310 N N . GLU B 1 383 ? 38.125 -33.054 -87.747 1.00 50.08 359 GLU B N 1
ATOM 7311 C CA . GLU B 1 383 ? 36.847 -33.620 -88.201 1.00 49.51 359 GLU B CA 1
ATOM 7312 C C . GLU B 1 383 ? 36.461 -34.959 -87.570 1.00 48.49 359 GLU B C 1
ATOM 7313 O O . GLU B 1 383 ? 35.276 -35.209 -87.357 1.00 47.88 359 GLU B O 1
ATOM 7319 N N . LYS B 1 384 ? 37.443 -35.807 -87.263 1.00 47.73 360 LYS B N 1
ATOM 7320 C CA . LYS B 1 384 ? 37.164 -37.024 -86.481 1.00 47.45 360 LYS B CA 1
ATOM 7321 C C . LYS B 1 384 ? 36.544 -36.679 -85.124 1.00 46.62 360 LYS B C 1
ATOM 7322 O O . LYS B 1 384 ? 35.620 -37.350 -84.655 1.00 46.35 360 LYS B O 1
ATOM 7328 N N . TRP B 1 385 ? 37.070 -35.627 -84.498 1.00 45.83 361 TRP B N 1
ATOM 7329 C CA . TRP B 1 385 ? 36.603 -35.193 -83.181 1.00 44.87 361 TRP B CA 1
ATOM 7330 C C . TRP B 1 385 ? 35.192 -34.630 -83.252 1.00 44.78 361 TRP B C 1
ATOM 7331 O O . TRP B 1 385 ? 34.342 -34.974 -82.420 1.00 44.70 361 TRP B O 1
ATOM 7342 N N . GLN B 1 386 ? 34.944 -33.773 -84.244 1.00 44.74 362 GLN B N 1
ATOM 7343 C CA . GLN B 1 386 ? 33.618 -33.181 -84.436 1.00 44.58 362 GLN B CA 1
ATOM 7344 C C . GLN B 1 386 ? 32.593 -34.270 -84.695 1.00 43.99 362 GLN B C 1
ATOM 7345 O O . GLN B 1 386 ? 31.461 -34.187 -84.237 1.00 43.60 362 GLN B O 1
ATOM 7351 N N . PHE B 1 387 ? 32.993 -35.304 -85.425 1.00 43.97 363 PHE B N 1
ATOM 7352 C CA . PHE B 1 387 ? 32.065 -36.374 -85.758 1.00 43.98 363 PHE B CA 1
ATOM 7353 C C . PHE B 1 387 ? 31.686 -37.186 -84.522 1.00 43.63 363 PHE B C 1
ATOM 7354 O O . PHE B 1 387 ? 30.510 -37.487 -84.294 1.00 43.55 363 PHE B O 1
ATOM 7362 N N . VAL B 1 388 ? 32.681 -37.543 -83.720 1.00 43.27 364 VAL B N 1
ATOM 7363 C CA . VAL B 1 388 ? 32.414 -38.294 -82.498 1.00 42.97 364 VAL B CA 1
ATOM 7364 C C . VAL B 1 388 ? 31.554 -37.459 -81.573 1.00 42.67 364 VAL B C 1
ATOM 7365 O O . VAL B 1 388 ? 30.609 -37.959 -80.980 1.00 42.59 364 VAL B O 1
ATOM 7369 N N . ASN B 1 389 ? 31.876 -36.175 -81.466 1.00 42.80 365 ASN B N 1
ATOM 7370 C CA . ASN B 1 389 ? 31.150 -35.295 -80.574 1.00 43.01 365 ASN B CA 1
ATOM 7371 C C . ASN B 1 389 ? 29.731 -35.079 -81.045 1.00 43.43 365 ASN B C 1
ATOM 7372 O O . ASN B 1 389 ? 28.790 -35.117 -80.250 1.00 43.36 365 ASN B O 1
ATOM 7377 N N . GLY B 1 390 ? 29.589 -34.835 -82.348 1.00 44.04 366 GLY B N 1
ATOM 7378 C CA . GLY B 1 390 ? 28.296 -34.569 -82.965 1.00 43.94 366 GLY B CA 1
ATOM 7379 C C . GLY B 1 390 ? 27.355 -35.753 -82.890 1.00 44.20 366 GLY B C 1
ATOM 7380 O O . GLY B 1 390 ? 26.203 -35.605 -82.499 1.00 43.97 366 GLY B O 1
ATOM 7381 N N . ARG B 1 391 ? 27.824 -36.939 -83.254 1.00 44.88 367 ARG B N 1
ATOM 7382 C CA . ARG B 1 391 ? 26.932 -38.089 -83.149 1.00 46.18 367 ARG B CA 1
ATOM 7383 C C . ARG B 1 391 ? 26.607 -38.484 -81.705 1.00 45.42 367 ARG B C 1
ATOM 7384 O O . ARG B 1 391 ? 25.468 -38.843 -81.410 1.00 45.21 367 ARG B O 1
ATOM 7392 N N . PHE B 1 392 ? 27.580 -38.397 -80.801 1.00 44.57 368 PHE B N 1
ATOM 7393 C CA . PHE B 1 392 ? 27.285 -38.639 -79.381 1.00 44.02 368 PHE B CA 1
ATOM 7394 C C . PHE B 1 392 ? 26.143 -37.744 -78.910 1.00 43.55 368 PHE B C 1
ATOM 7395 O O . PHE B 1 392 ? 25.253 -38.193 -78.186 1.00 43.45 368 PHE B O 1
ATOM 7403 N N . ARG B 1 393 ? 26.182 -36.475 -79.311 1.00 43.02 369 ARG B N 1
ATOM 7404 C CA . ARG B 1 393 ? 25.143 -35.530 -78.914 1.00 43.27 369 ARG B CA 1
ATOM 7405 C C . ARG B 1 393 ? 23.803 -35.772 -79.628 1.00 44.07 369 ARG B C 1
ATOM 7406 O O . ARG B 1 393 ? 22.731 -35.624 -79.019 1.00 44.12 369 ARG B O 1
ATOM 7414 N N . GLU B 1 394 ? 23.877 -36.140 -80.912 1.00 45.09 370 GLU B N 1
ATOM 7415 C CA . GLU B 1 394 ? 22.694 -36.469 -81.708 1.00 45.99 370 GLU B CA 1
ATOM 7416 C C . GLU B 1 394 ? 21.952 -37.594 -81.016 1.00 46.36 370 GLU B C 1
ATOM 7417 O O . GLU B 1 394 ? 20.742 -37.526 -80.816 1.00 46.49 370 GLU B O 1
ATOM 7423 N N . HIS B 1 395 ? 22.681 -38.637 -80.637 1.00 47.31 371 HIS B N 1
ATOM 7424 C CA . HIS B 1 395 ? 22.024 -39.759 -79.996 1.00 48.06 371 HIS B CA 1
ATOM 7425 C C . HIS B 1 395 ? 21.480 -39.464 -78.607 1.00 48.77 371 HIS B C 1
ATOM 7426 O O . HIS B 1 395 ? 20.501 -40.079 -78.195 1.00 49.36 371 HIS B O 1
ATOM 7433 N N . LEU B 1 396 ? 22.101 -38.536 -77.881 1.00 49.48 372 LEU B N 1
ATOM 7434 C CA . LEU B 1 396 ? 21.537 -38.104 -76.603 1.00 50.37 372 LEU B CA 1
ATOM 7435 C C . LEU B 1 396 ? 20.185 -37.416 -76.779 1.00 50.77 372 LEU B C 1
ATOM 7436 O O . LEU B 1 396 ? 19.338 -37.498 -75.891 1.00 51.27 372 LEU B O 1
ATOM 7441 N N . GLN B 1 397 ? 19.981 -36.744 -77.913 1.00 51.07 373 GLN B N 1
ATOM 7442 C CA . GLN B 1 397 ? 18.688 -36.108 -78.206 1.00 51.62 373 GLN B CA 1
ATOM 7443 C C . GLN B 1 397 ? 17.526 -37.110 -78.220 1.00 51.21 373 GLN B C 1
ATOM 7444 O O . GLN B 1 397 ? 16.439 -36.806 -77.736 1.00 51.33 373 GLN B O 1
ATOM 7450 N N . THR B 1 398 ? 17.762 -38.302 -78.767 1.00 50.73 374 THR B N 1
ATOM 7451 C CA . THR B 1 398 ? 16.733 -39.344 -78.833 1.00 50.06 374 THR B CA 1
ATOM 7452 C C . THR B 1 398 ? 16.244 -39.797 -77.455 1.00 49.82 374 THR B C 1
ATOM 7453 O O . THR B 1 398 ? 15.146 -40.335 -77.326 1.00 49.71 374 THR B O 1
ATOM 7457 N N . ILE B 1 399 ? 17.063 -39.578 -76.428 1.00 49.67 375 ILE B N 1
ATOM 7458 C CA . ILE B 1 399 ? 16.743 -40.021 -75.067 1.00 48.78 375 ILE B CA 1
ATOM 7459 C C . ILE B 1 399 ? 15.984 -38.942 -74.308 1.00 48.21 375 ILE B C 1
ATOM 7460 O O . ILE B 1 399 ? 16.333 -37.764 -74.369 1.00 48.46 375 ILE B O 1
ATOM 7465 N N . SER B 1 400 ? 14.949 -39.356 -73.588 1.00 47.58 376 SER B N 1
ATOM 7466 C CA . SER B 1 400 ? 14.003 -38.427 -72.975 1.00 47.12 376 SER B CA 1
ATOM 7467 C C . SER B 1 400 ? 14.539 -37.667 -71.762 1.00 46.79 376 SER B C 1
ATOM 7468 O O . SER B 1 400 ? 15.109 -38.250 -70.844 1.00 46.71 376 SER B O 1
ATOM 7471 N N . SER B 1 401 ? 14.320 -36.360 -71.755 1.00 46.56 377 SER B N 1
ATOM 7472 C CA . SER B 1 401 ? 14.743 -35.523 -70.642 1.00 46.62 377 SER B CA 1
ATOM 7473 C C . SER B 1 401 ? 13.586 -35.186 -69.687 1.00 46.51 377 SER B C 1
ATOM 7474 O O . SER B 1 401 ? 13.713 -34.300 -68.836 1.00 46.56 377 SER B O 1
ATOM 7477 N N . GLU B 1 402 ? 12.471 -35.900 -69.828 1.00 46.03 378 GLU B N 1
ATOM 7478 C CA . GLU B 1 402 ? 11.248 -35.591 -69.094 1.00 45.77 378 GLU B CA 1
ATOM 7479 C C . GLU B 1 402 ? 11.345 -35.797 -67.584 1.00 45.49 378 GLU B C 1
ATOM 7480 O O . GLU B 1 402 ? 10.847 -34.979 -66.814 1.00 45.11 378 GLU B O 1
ATOM 7486 N N . ASP B 1 403 ? 11.963 -36.895 -67.159 1.00 45.40 379 ASP B N 1
ATOM 7487 C CA . ASP B 1 403 ? 11.894 -37.273 -65.751 1.00 45.22 379 ASP B CA 1
ATOM 7488 C C . ASP B 1 403 ? 12.681 -36.328 -64.836 1.00 44.74 379 ASP B C 1
ATOM 7489 O O . ASP B 1 403 ? 13.911 -36.266 -64.870 1.00 44.49 379 ASP B O 1
ATOM 7494 N N . VAL B 1 404 ? 11.930 -35.591 -64.025 1.00 43.86 380 VAL B N 1
ATOM 7495 C CA . VAL B 1 404 ? 12.467 -34.619 -63.088 1.00 42.76 380 VAL B CA 1
ATOM 7496 C C . VAL B 1 404 ? 13.257 -35.274 -61.958 1.00 41.99 380 VAL B C 1
ATOM 7497 O O . VAL B 1 404 ? 14.097 -34.633 -61.318 1.00 41.99 380 VAL B O 1
ATOM 7501 N N . SER B 1 405 ? 12.987 -36.550 -61.716 1.00 40.49 381 SER B N 1
ATOM 7502 C CA . SER B 1 405 ? 13.647 -37.268 -60.633 1.00 38.91 381 SER B CA 1
ATOM 7503 C C . SER B 1 405 ? 15.062 -37.709 -61.026 1.00 38.01 381 SER B C 1
ATOM 7504 O O . SER B 1 405 ? 15.869 -38.004 -60.156 1.00 38.31 381 SER B O 1
ATOM 7507 N N . PHE B 1 406 ? 15.368 -37.771 -62.321 1.00 36.64 382 PHE B N 1
ATOM 7508 C CA . PHE B 1 406 ? 16.733 -38.102 -62.729 1.00 35.51 382 PHE B CA 1
ATOM 7509 C C . PHE B 1 406 ? 17.606 -36.852 -62.799 1.00 35.36 382 PHE B C 1
ATOM 7510 O O . PHE B 1 406 ? 17.350 -35.935 -63.585 1.00 35.14 382 PHE B O 1
ATOM 7518 N N . GLU B 1 407 ? 18.654 -36.841 -61.986 1.00 34.59 383 GLU B N 1
ATOM 7519 C CA . GLU B 1 407 ? 19.468 -35.650 -61.802 1.00 34.36 383 GLU B CA 1
ATOM 7520 C C . GLU B 1 407 ? 20.025 -35.053 -63.104 1.00 33.45 383 GLU B C 1
ATOM 7521 O O . GLU B 1 407 ? 20.082 -33.834 -63.254 1.00 32.95 383 GLU B O 1
ATOM 7527 N N . GLY B 1 408 ? 20.428 -35.905 -64.040 1.00 32.60 384 GLY B N 1
ATOM 7528 C CA . GLY B 1 408 ? 21.044 -35.423 -65.276 1.00 32.05 384 GLY B CA 1
ATOM 7529 C C . GLY B 1 408 ? 20.183 -34.437 -66.056 1.00 32.22 384 GLY B C 1
ATOM 7530 O O . GLY B 1 408 ? 20.694 -33.513 -66.704 1.00 31.70 384 GLY B O 1
ATOM 7531 N N . ASN B 1 409 ? 18.870 -34.628 -65.989 1.00 31.28 385 ASN B N 1
ATOM 7532 C CA . ASN B 1 409 ? 17.964 -33.812 -66.759 1.00 31.46 385 ASN B CA 1
ATOM 7533 C C . ASN B 1 409 ? 18.001 -32.332 -66.402 1.00 32.24 385 ASN B C 1
ATOM 7534 O O . ASN B 1 409 ? 17.880 -31.482 -67.278 1.00 32.57 385 ASN B O 1
ATOM 7539 N N . LEU B 1 410 ? 18.170 -32.019 -65.122 1.00 32.48 386 LEU B N 1
ATOM 7540 C CA . LEU B 1 410 ? 18.224 -30.636 -64.722 1.00 32.76 386 LEU B CA 1
ATOM 7541 C C . LEU B 1 410 ? 19.200 -29.899 -65.632 1.00 33.45 386 LEU B C 1
ATOM 7542 O O . LEU B 1 410 ? 18.937 -28.766 -66.044 1.00 34.04 386 LEU B O 1
ATOM 7547 N N . TYR B 1 411 ? 20.313 -30.549 -65.963 1.00 33.64 387 TYR B N 1
ATOM 7548 C CA . TYR B 1 411 ? 21.397 -29.881 -66.692 1.00 34.61 387 TYR B CA 1
ATOM 7549 C C . TYR B 1 411 ? 21.170 -29.842 -68.218 1.00 35.39 387 TYR B C 1
ATOM 7550 O O . TYR B 1 411 ? 21.580 -28.889 -68.890 1.00 35.49 387 TYR B O 1
ATOM 7559 N N . ARG B 1 412 ? 20.482 -30.848 -68.751 1.00 35.78 388 ARG B N 1
ATOM 7560 C CA . ARG B 1 412 ? 20.113 -30.856 -70.166 1.00 36.21 388 ARG B CA 1
ATOM 7561 C C . ARG B 1 412 ? 19.096 -29.754 -70.466 1.00 36.22 388 ARG B C 1
ATOM 7562 O O . ARG B 1 412 ? 19.046 -29.221 -71.576 1.00 36.27 388 ARG B O 1
ATOM 7570 N N . ILE B 1 413 ? 18.306 -29.402 -69.460 1.00 36.01 389 ILE B N 1
ATOM 7571 C CA . ILE B 1 413 ? 17.276 -28.384 -69.607 1.00 36.64 389 ILE B CA 1
ATOM 7572 C C . ILE B 1 413 ? 17.796 -26.976 -69.248 1.00 36.87 389 ILE B C 1
ATOM 7573 O O . ILE B 1 413 ? 17.469 -25.991 -69.910 1.00 37.07 389 ILE B O 1
ATOM 7578 N N . LEU B 1 414 ? 18.624 -26.892 -68.209 1.00 36.51 390 LEU B N 1
ATOM 7579 C CA . LEU B 1 414 ? 19.039 -25.609 -67.671 1.00 35.72 390 LEU B CA 1
ATOM 7580 C C . LEU B 1 414 ? 19.998 -24.896 -68.609 1.00 35.58 390 LEU B C 1
ATOM 7581 O O . LEU B 1 414 ? 20.053 -23.667 -68.626 1.00 35.56 390 LEU B O 1
ATOM 7586 N N . GLN B 1 415 ? 20.755 -25.660 -69.385 1.00 35.72 391 GLN B N 1
ATOM 7587 C CA . GLN B 1 415 ? 21.711 -25.063 -70.318 1.00 36.72 391 GLN B CA 1
ATOM 7588 C C . GLN B 1 415 ? 21.075 -24.013 -71.248 1.00 37.37 391 GLN B C 1
ATOM 7589 O O . GLN B 1 415 ? 21.721 -23.039 -71.648 1.00 37.27 391 GLN B O 1
ATOM 7595 N N . HIS B 1 416 ? 19.800 -24.209 -71.571 1.00 38.18 392 HIS B N 1
ATOM 7596 C CA . HIS B 1 416 ? 19.115 -23.363 -72.531 1.00 38.29 392 HIS B CA 1
ATOM 7597 C C . HIS B 1 416 ? 18.431 -22.187 -71.880 1.00 38.90 392 HIS B C 1
ATOM 7598 O O . HIS B 1 416 ? 18.048 -21.249 -72.570 1.00 39.14 392 HIS B O 1
ATOM 7605 N N . LEU B 1 417 ? 18.269 -22.233 -70.559 1.00 39.37 393 LEU B N 1
ATOM 7606 C CA . LEU B 1 417 ? 17.470 -21.230 -69.864 1.00 39.28 393 LEU B CA 1
ATOM 7607 C C . LEU B 1 417 ? 18.282 -20.173 -69.118 1.00 39.65 393 LEU B C 1
ATOM 7608 O O . LEU B 1 417 ? 17.729 -19.150 -68.705 1.00 40.02 393 LEU B O 1
ATOM 7613 N N . VAL B 1 418 ? 19.573 -20.413 -68.908 1.00 39.58 394 VAL B N 1
ATOM 7614 C CA . VAL B 1 418 ? 20.368 -19.451 -68.158 1.00 39.54 394 VAL B CA 1
ATOM 7615 C C . VAL B 1 418 ? 20.378 -18.142 -68.941 1.00 40.03 394 VAL B C 1
ATOM 7616 O O . VAL B 1 418 ? 20.791 -18.121 -70.100 1.00 40.15 394 VAL B O 1
ATOM 7620 N N . PRO B 1 419 ? 19.911 -17.046 -68.316 1.00 40.13 395 PRO B N 1
ATOM 7621 C CA . PRO B 1 419 ? 19.761 -15.763 -69.013 1.00 40.42 395 PRO B CA 1
ATOM 7622 C C . PRO B 1 419 ? 21.068 -15.247 -69.625 1.00 40.65 395 PRO B C 1
ATOM 7623 O O . PRO B 1 419 ? 22.147 -15.451 -69.058 1.00 40.19 395 PRO B O 1
ATOM 7627 N N . GLU B 1 420 ? 20.965 -14.575 -70.771 1.00 40.84 396 GLU B N 1
ATOM 7628 C CA . GLU B 1 420 ? 22.144 -14.016 -71.422 1.00 41.08 396 GLU B CA 1
ATOM 7629 C C . GLU B 1 420 ? 22.833 -12.993 -70.512 1.00 40.44 396 GLU B C 1
ATOM 7630 O O . GLU B 1 420 ? 22.179 -12.139 -69.911 1.00 39.87 396 GLU B O 1
ATOM 7636 N N . ASN B 1 421 ? 24.157 -13.121 -70.407 1.00 40.11 397 ASN B N 1
ATOM 7637 C CA . ASN B 1 421 ? 25.009 -12.244 -69.592 1.00 39.61 397 ASN B CA 1
ATOM 7638 C C . ASN B 1 421 ? 24.776 -12.288 -68.084 1.00 38.58 397 ASN B C 1
ATOM 7639 O O . ASN B 1 421 ? 25.079 -11.332 -67.375 1.00 38.72 397 ASN B O 1
ATOM 7644 N N . SER B 1 422 ? 24.242 -13.397 -67.590 1.00 37.32 398 SER B N 1
ATOM 7645 C CA . SER B 1 422 ? 24.139 -13.585 -66.152 1.00 35.84 398 SER B CA 1
ATOM 7646 C C . SER B 1 422 ? 25.269 -14.529 -65.742 1.00 35.01 398 SER B C 1
ATOM 7647 O O . SER B 1 422 ? 26.084 -14.932 -66.582 1.00 35.30 398 SER B O 1
ATOM 7650 N N . SER B 1 423 ? 25.337 -14.878 -64.462 1.00 33.45 399 SER B N 1
ATOM 7651 C CA . SER B 1 423 ? 26.327 -15.852 -64.038 1.00 32.23 399 SER B CA 1
ATOM 7652 C C . SER B 1 423 ? 25.668 -17.117 -63.527 1.00 31.21 399 SER B C 1
ATOM 7653 O O . SER B 1 423 ? 24.601 -17.067 -62.915 1.00 31.33 399 SER B O 1
ATOM 7656 N N . LEU B 1 424 ? 26.314 -18.249 -63.786 1.00 29.96 400 LEU B N 1
ATOM 7657 C CA . LEU B 1 424 ? 25.916 -19.521 -63.180 1.00 28.86 400 LEU B CA 1
ATOM 7658 C C . LEU B 1 424 ? 27.002 -20.016 -62.223 1.00 27.87 400 LEU B C 1
ATOM 7659 O O . LEU B 1 424 ? 28.071 -20.448 -62.655 1.00 28.02 400 LEU B O 1
ATOM 7664 N N . PHE B 1 425 ? 26.744 -19.934 -60.925 1.00 26.35 401 PHE B N 1
ATOM 7665 C CA . PHE B 1 425 ? 27.663 -20.546 -59.974 1.00 25.59 401 PHE B CA 1
ATOM 7666 C C . PHE B 1 425 ? 27.340 -22.031 -59.811 1.00 25.04 401 PHE B C 1
ATOM 7667 O O . PHE B 1 425 ? 26.199 -22.397 -59.580 1.00 25.03 401 PHE B O 1
ATOM 7675 N N . VAL B 1 426 ? 28.338 -22.887 -59.936 1.00 24.92 402 VAL B N 1
ATOM 7676 C CA . VAL B 1 426 ? 28.083 -24.318 -59.885 1.00 25.31 402 VAL B CA 1
ATOM 7677 C C . VAL B 1 426 ? 28.738 -24.945 -58.666 1.00 25.44 402 VAL B C 1
ATOM 7678 O O . VAL B 1 426 ? 29.954 -24.856 -58.474 1.00 25.37 402 VAL B O 1
ATOM 7682 N N . GLY B 1 427 ? 27.921 -25.574 -57.834 1.00 25.35 403 GLY B N 1
ATOM 7683 C CA . GLY B 1 427 ? 28.431 -26.229 -56.642 1.00 24.87 403 GLY B CA 1
ATOM 7684 C C . GLY B 1 427 ? 29.364 -27.375 -56.976 1.00 24.27 403 GLY B C 1
ATOM 7685 O O . GLY B 1 427 ? 29.347 -27.899 -58.089 1.00 23.60 403 GLY B O 1
ATOM 7686 N N . ASN B 1 428 ? 30.187 -27.755 -56.002 1.00 24.85 404 ASN B N 1
ATOM 7687 C CA . ASN B 1 428 ? 31.059 -28.922 -56.131 1.00 25.20 404 ASN B CA 1
ATOM 7688 C C . ASN B 1 428 ? 30.252 -30.222 -55.963 1.00 25.39 404 ASN B C 1
ATOM 7689 O O . ASN B 1 428 ? 29.032 -30.177 -55.858 1.00 25.97 404 ASN B O 1
ATOM 7694 N N . SER B 1 429 ? 30.920 -31.367 -55.932 1.00 25.14 405 SER B N 1
ATOM 7695 C CA . SER B 1 429 ? 30.230 -32.658 -56.005 1.00 25.84 405 SER B CA 1
ATOM 7696 C C . SER B 1 429 ? 29.657 -32.890 -57.417 1.00 25.86 405 SER B C 1
ATOM 7697 O O . SER B 1 429 ? 30.354 -32.636 -58.388 1.00 26.14 405 SER B O 1
ATOM 7700 N N . MET B 1 430 ? 28.417 -33.370 -57.555 1.00 26.23 406 MET B N 1
ATOM 7701 C CA . MET B 1 430 ? 27.906 -33.742 -58.897 1.00 26.53 406 MET B CA 1
ATOM 7702 C C . MET B 1 430 ? 27.539 -32.579 -59.866 1.00 26.47 406 MET B C 1
ATOM 7703 O O . MET B 1 430 ? 27.718 -32.714 -61.070 1.00 25.82 406 MET B O 1
ATOM 7708 N N . PRO B 1 431 ? 27.019 -31.449 -59.346 1.00 26.35 407 PRO B N 1
ATOM 7709 C CA . PRO B 1 431 ? 26.659 -30.334 -60.217 1.00 27.02 407 PRO B CA 1
ATOM 7710 C C . PRO B 1 431 ? 27.736 -30.009 -61.239 1.00 27.57 407 PRO B C 1
ATOM 7711 O O . PRO B 1 431 ? 27.470 -29.977 -62.438 1.00 27.41 407 PRO B O 1
ATOM 7715 N N . ILE B 1 432 ? 28.954 -29.778 -60.774 1.00 28.16 408 ILE B N 1
ATOM 7716 C CA . ILE B 1 432 ? 30.025 -29.448 -61.695 1.00 28.91 408 ILE B CA 1
ATOM 7717 C C . ILE B 1 432 ? 30.317 -30.579 -62.698 1.00 29.29 408 ILE B C 1
ATOM 7718 O O . ILE B 1 432 ? 30.584 -30.322 -63.864 1.00 29.39 408 ILE B O 1
ATOM 7723 N N . ARG B 1 433 ? 30.244 -31.831 -62.263 1.00 30.30 409 ARG B N 1
ATOM 7724 C CA . ARG B 1 433 ? 30.452 -32.950 -63.193 1.00 30.85 409 ARG B CA 1
ATOM 7725 C C . ARG B 1 433 ? 29.271 -33.067 -64.154 1.00 30.38 409 ARG B C 1
ATOM 7726 O O . ARG B 1 433 ? 29.430 -33.428 -65.316 1.00 30.76 409 ARG B O 1
ATOM 7734 N N . ASP B 1 434 ? 28.081 -32.753 -63.670 1.00 29.74 410 ASP B N 1
ATOM 7735 C CA . ASP B 1 434 ? 26.906 -32.810 -64.523 1.00 29.63 410 ASP B CA 1
ATOM 7736 C C . ASP B 1 434 ? 26.884 -31.686 -65.557 1.00 29.91 410 ASP B C 1
ATOM 7737 O O . ASP B 1 434 ? 26.520 -31.916 -66.713 1.00 29.95 410 ASP B O 1
ATOM 7742 N N . VAL B 1 435 ? 27.283 -30.481 -65.153 1.00 29.05 411 VAL B N 1
ATOM 7743 C CA . VAL B 1 435 ? 27.448 -29.408 -66.110 1.00 29.29 411 VAL B CA 1
ATOM 7744 C C . VAL B 1 435 ? 28.446 -29.858 -67.170 1.00 29.84 411 VAL B C 1
ATOM 7745 O O . VAL B 1 435 ? 28.225 -29.682 -68.365 1.00 29.80 411 VAL B O 1
ATOM 7749 N N . ASP B 1 436 ? 29.539 -30.463 -66.728 1.00 30.68 412 ASP B N 1
ATOM 7750 C CA . ASP B 1 436 ? 30.552 -30.960 -67.649 1.00 31.46 412 ASP B CA 1
ATOM 7751 C C . ASP B 1 436 ? 29.980 -32.005 -68.606 1.00 31.82 412 ASP B C 1
ATOM 7752 O O . ASP B 1 436 ? 30.300 -32.027 -69.795 1.00 31.82 412 ASP B O 1
ATOM 7757 N N . THR B 1 437 ? 29.143 -32.886 -68.086 1.00 31.99 413 THR B N 1
ATOM 7758 C CA . THR B 1 437 ? 28.615 -33.944 -68.916 1.00 32.37 413 THR B CA 1
ATOM 7759 C C . THR B 1 437 ? 27.607 -33.386 -69.922 1.00 32.95 413 THR B C 1
ATOM 7760 O O . THR B 1 437 ? 27.638 -33.747 -71.091 1.00 33.62 413 THR B O 1
ATOM 7764 N N . PHE B 1 438 ? 26.751 -32.478 -69.477 1.00 33.15 414 PHE B N 1
ATOM 7765 C CA . PHE B 1 438 ? 25.535 -32.167 -70.215 1.00 34.21 414 PHE B CA 1
ATOM 7766 C C . PHE B 1 438 ? 25.441 -30.800 -70.913 1.00 34.98 414 PHE B C 1
ATOM 7767 O O . PHE B 1 438 ? 24.637 -30.642 -71.822 1.00 35.12 414 PHE B O 1
ATOM 7775 N N . PHE B 1 439 ? 26.230 -29.811 -70.494 1.00 35.40 415 PHE B N 1
ATOM 7776 C CA . PHE B 1 439 ? 26.166 -28.504 -71.139 1.00 35.71 415 PHE B CA 1
ATOM 7777 C C . PHE B 1 439 ? 26.839 -28.593 -72.493 1.00 37.25 415 PHE B C 1
ATOM 7778 O O . PHE B 1 439 ? 28.025 -28.897 -72.570 1.00 37.15 415 PHE B O 1
ATOM 7786 N N . GLU B 1 440 ? 26.096 -28.334 -73.565 1.00 38.96 416 GLU B N 1
ATOM 7787 C CA . GLU B 1 440 ? 26.690 -28.407 -74.894 1.00 40.87 416 GLU B CA 1
ATOM 7788 C C . GLU B 1 440 ? 27.026 -27.007 -75.368 1.00 41.54 416 GLU B C 1
ATOM 7789 O O . GLU B 1 440 ? 26.556 -26.023 -74.802 1.00 41.46 416 GLU B O 1
ATOM 7795 N N . LYS B 1 441 ? 27.830 -26.912 -76.418 1.00 42.68 417 LYS B N 1
ATOM 7796 C CA . LYS B 1 441 ? 28.163 -25.602 -76.973 1.00 43.76 417 LYS B CA 1
ATOM 7797 C C . LYS B 1 441 ? 26.917 -24.884 -77.519 1.00 44.27 417 LYS B C 1
ATOM 7798 O O . LYS B 1 441 ? 25.976 -25.519 -78.016 1.00 44.53 417 LYS B O 1
ATOM 7804 N N . GLN B 1 442 ? 26.908 -23.562 -77.389 1.00 44.37 418 GLN B N 1
ATOM 7805 C CA . GLN B 1 442 ? 25.743 -22.771 -77.738 1.00 44.55 418 GLN B CA 1
ATOM 7806 C C . GLN B 1 442 ? 26.106 -21.293 -77.851 1.00 45.01 418 GLN B C 1
ATOM 7807 O O . GLN B 1 442 ? 26.989 -20.806 -77.142 1.00 45.06 418 GLN B O 1
ATOM 7813 N N . ASP B 1 443 ? 25.412 -20.576 -78.730 1.00 45.68 419 ASP B N 1
ATOM 7814 C CA . ASP B 1 443 ? 25.752 -19.178 -79.001 1.00 46.51 419 ASP B CA 1
ATOM 7815 C C . ASP B 1 443 ? 25.451 -18.219 -77.841 1.00 46.03 419 ASP B C 1
ATOM 7816 O O . ASP B 1 443 ? 25.965 -17.105 -77.809 1.00 46.72 419 ASP B O 1
ATOM 7821 N N . ARG B 1 444 ? 24.635 -18.647 -76.886 1.00 45.21 420 ARG B N 1
ATOM 7822 C CA . ARG B 1 444 ? 24.193 -17.747 -75.819 1.00 44.62 420 ARG B CA 1
ATOM 7823 C C . ARG B 1 444 ? 25.303 -17.443 -74.790 1.00 43.80 420 ARG B C 1
ATOM 7824 O O . ARG B 1 444 ? 25.940 -18.363 -74.265 1.00 43.54 420 ARG B O 1
ATOM 7832 N N . PRO B 1 445 ? 25.549 -16.145 -74.518 1.00 42.70 421 PRO B N 1
ATOM 7833 C CA . PRO B 1 445 ? 26.566 -15.704 -73.544 1.00 41.93 421 PRO B CA 1
ATOM 7834 C C . PRO B 1 445 ? 26.152 -15.710 -72.054 1.00 41.23 421 PRO B C 1
ATOM 7835 O O . PRO B 1 445 ? 25.131 -15.122 -71.680 1.00 40.92 421 PRO B O 1
ATOM 7839 N N . PHE B 1 446 ? 26.959 -16.380 -71.231 1.00 40.31 422 PHE B N 1
ATOM 7840 C CA . PHE B 1 446 ? 26.872 -16.318 -69.765 1.00 39.82 422 PHE B CA 1
ATOM 7841 C C . PHE B 1 446 ? 28.168 -16.849 -69.140 1.00 39.54 422 PHE B C 1
ATOM 7842 O O . PHE B 1 446 ? 28.951 -17.526 -69.811 1.00 39.58 422 PHE B O 1
ATOM 7850 N N . ARG B 1 447 ? 28.409 -16.533 -67.870 1.00 39.18 423 ARG B N 1
ATOM 7851 C CA . ARG B 1 447 ? 29.642 -16.978 -67.220 1.00 39.31 423 ARG B CA 1
ATOM 7852 C C . ARG B 1 447 ? 29.420 -18.045 -66.154 1.00 37.70 423 ARG B C 1
ATOM 7853 O O . ARG B 1 447 ? 28.553 -17.908 -65.301 1.00 37.97 423 ARG B O 1
ATOM 7861 N N . ILE B 1 448 ? 30.190 -19.124 -66.229 1.00 36.18 424 ILE B N 1
ATOM 7862 C CA . ILE B 1 448 ? 30.086 -20.211 -65.252 1.00 34.60 424 ILE B CA 1
ATOM 7863 C C . ILE B 1 448 ? 31.196 -20.084 -64.232 1.00 34.00 424 ILE B C 1
ATOM 7864 O O . ILE B 1 448 ? 32.363 -19.982 -64.600 1.00 33.06 424 ILE B O 1
ATOM 7869 N N . TYR B 1 449 ? 30.827 -20.080 -62.956 1.00 33.70 425 TYR B N 1
ATOM 7870 C CA . TYR B 1 449 ? 31.807 -20.031 -61.878 1.00 33.91 425 TYR B CA 1
ATOM 7871 C C . TYR B 1 449 ? 31.694 -21.259 -60.976 1.00 33.37 425 TYR B C 1
ATOM 7872 O O . TYR B 1 449 ? 30.629 -21.870 -60.882 1.00 33.29 425 TYR B O 1
ATOM 7881 N N . SER B 1 450 ? 32.791 -21.582 -60.293 1.00 32.16 426 SER B N 1
ATOM 7882 C CA . SER B 1 450 ? 32.850 -22.718 -59.393 1.00 31.11 426 SER B CA 1
ATOM 7883 C C . SER B 1 450 ? 34.089 -22.633 -58.491 1.00 30.21 426 SER B C 1
ATOM 7884 O O . SER B 1 450 ? 35.117 -22.124 -58.897 1.00 29.97 426 SER B O 1
ATOM 7887 N N . ASN B 1 451 ? 33.985 -23.122 -57.264 1.00 29.31 427 ASN B N 1
ATOM 7888 C CA . ASN B 1 451 ? 35.135 -23.181 -56.372 1.00 28.74 427 ASN B CA 1
ATOM 7889 C C . ASN B 1 451 ? 36.003 -24.418 -56.614 1.00 29.36 427 ASN B C 1
ATOM 7890 O O . ASN B 1 451 ? 35.942 -25.384 -55.837 1.00 28.12 427 ASN B O 1
ATOM 7895 N N . ARG B 1 452 ? 36.797 -24.375 -57.692 1.00 29.29 428 ARG B N 1
ATOM 7896 C CA . ARG B 1 452 ? 37.595 -25.516 -58.132 1.00 29.93 428 ARG B CA 1
ATOM 7897 C C . ARG B 1 452 ? 39.034 -25.522 -57.606 1.00 30.21 428 ARG B C 1
ATOM 7898 O O . ARG B 1 452 ? 39.826 -26.407 -57.947 1.00 29.95 428 ARG B O 1
ATOM 7906 N N . GLY B 1 453 ? 39.381 -24.540 -56.784 1.00 30.34 429 GLY B N 1
ATOM 7907 C CA . GLY B 1 453 ? 40.700 -24.550 -56.155 1.00 30.37 429 GLY B CA 1
ATOM 7908 C C . GLY B 1 453 ? 40.863 -25.756 -55.236 1.00 30.18 429 GLY B C 1
ATOM 7909 O O . GLY B 1 453 ? 41.844 -26.483 -55.313 1.00 30.22 429 GLY B O 1
ATOM 7910 N N . ALA B 1 454 ? 39.890 -25.978 -54.364 1.00 29.80 430 ALA B N 1
ATOM 7911 C CA . ALA B 1 454 ? 39.991 -27.072 -53.419 1.00 29.69 430 ALA B CA 1
ATOM 7912 C C . ALA B 1 454 ? 38.756 -27.974 -53.491 1.00 29.25 430 ALA B C 1
ATOM 7913 O O . ALA B 1 454 ? 38.671 -28.992 -52.814 1.00 28.66 430 ALA B O 1
ATOM 7915 N N . ASN B 1 455 ? 37.803 -27.593 -54.330 1.00 29.55 431 ASN B N 1
ATOM 7916 C CA . ASN B 1 455 ? 36.621 -28.424 -54.568 1.00 29.41 431 ASN B CA 1
ATOM 7917 C C . ASN B 1 455 ? 35.798 -28.633 -53.307 1.00 29.12 431 ASN B C 1
ATOM 7918 O O . ASN B 1 455 ? 35.168 -29.679 -53.132 1.00 29.86 431 ASN B O 1
ATOM 7923 N N . GLY B 1 456 ? 35.794 -27.645 -52.424 1.00 27.75 432 GLY B N 1
ATOM 7924 C CA . GLY B 1 456 ? 35.082 -27.799 -51.185 1.00 26.62 432 GLY B CA 1
ATOM 7925 C C . GLY B 1 456 ? 33.606 -27.534 -51.334 1.00 26.28 432 GLY B C 1
ATOM 7926 O O . GLY B 1 456 ? 33.199 -26.650 -52.081 1.00 25.83 432 GLY B O 1
ATOM 7927 N N . ILE B 1 457 ? 32.804 -28.287 -50.591 1.00 25.80 433 ILE B N 1
ATOM 7928 C CA . ILE B 1 457 ? 31.374 -28.041 -50.518 1.00 25.13 433 ILE B CA 1
ATOM 7929 C C . ILE B 1 457 ? 31.036 -26.965 -49.472 1.00 25.22 433 ILE B C 1
ATOM 7930 O O . ILE B 1 457 ? 29.862 -26.649 -49.248 1.00 25.96 433 ILE B O 1
ATOM 7935 N N . ASP B 1 458 ? 32.049 -26.405 -48.825 1.00 24.08 434 ASP B N 1
ATOM 7936 C CA . ASP B 1 458 ? 31.808 -25.308 -47.892 1.00 24.07 434 ASP B CA 1
ATOM 7937 C C . ASP B 1 458 ? 31.795 -23.945 -48.604 1.00 24.22 434 ASP B C 1
ATOM 7938 O O . ASP B 1 458 ? 32.484 -23.748 -49.615 1.00 23.67 434 ASP B O 1
ATOM 7943 N N . GLY B 1 459 ? 30.997 -23.019 -48.076 1.00 24.22 435 GLY B N 1
ATOM 7944 C CA . GLY B 1 459 ? 31.004 -21.626 -48.531 1.00 24.66 435 GLY B CA 1
ATOM 7945 C C . GLY B 1 459 ? 30.435 -21.332 -49.913 1.00 24.63 435 GLY B C 1
ATOM 7946 O O . GLY B 1 459 ? 30.504 -20.189 -50.379 1.00 25.09 435 GLY B O 1
ATOM 7947 N N . VAL B 1 460 ? 29.868 -22.343 -50.569 1.00 24.10 436 VAL B N 1
ATOM 7948 C CA . VAL B 1 460 ? 29.350 -22.178 -51.928 1.00 23.61 436 VAL B CA 1
ATOM 7949 C C . VAL B 1 460 ? 28.275 -21.085 -52.072 1.00 23.96 436 VAL B C 1
ATOM 7950 O O . VAL B 1 460 ? 28.338 -20.269 -52.986 1.00 23.64 436 VAL B O 1
ATOM 7954 N N . VAL B 1 461 ? 27.318 -21.054 -51.150 1.00 24.25 437 VAL B N 1
ATOM 7955 C CA . VAL B 1 461 ? 26.261 -20.047 -51.154 1.00 24.52 437 VAL B CA 1
ATOM 7956 C C . VAL B 1 461 ? 26.861 -18.627 -51.067 1.00 24.97 437 VAL B C 1
ATOM 7957 O O . VAL B 1 461 ? 26.585 -17.771 -51.911 1.00 25.05 437 VAL B O 1
ATOM 7961 N N . SER B 1 462 ? 27.687 -18.394 -50.046 1.00 25.14 438 SER B N 1
ATOM 7962 C CA . SER B 1 462 ? 28.395 -17.126 -49.863 1.00 24.94 438 SER B CA 1
ATOM 7963 C C . SER B 1 462 ? 29.255 -16.766 -51.060 1.00 25.03 438 SER B C 1
ATOM 7964 O O . SER B 1 462 ? 29.424 -15.598 -51.368 1.00 25.17 438 SER B O 1
ATOM 7967 N N . SER B 1 463 ? 29.818 -17.762 -51.728 1.00 25.62 439 SER B N 1
ATOM 7968 C CA . SER B 1 463 ? 30.632 -17.482 -52.911 1.00 26.38 439 SER B CA 1
ATOM 7969 C C . SER B 1 463 ? 29.772 -16.922 -54.046 1.00 26.84 439 SER B C 1
ATOM 7970 O O . SER B 1 463 ? 30.160 -15.958 -54.720 1.00 26.70 439 SER B O 1
ATOM 7973 N N . ALA B 1 464 ? 28.609 -17.531 -54.258 1.00 26.72 440 ALA B N 1
ATOM 7974 C CA . ALA B 1 464 ? 27.707 -17.049 -55.289 1.00 27.14 440 ALA B CA 1
ATOM 7975 C C . ALA B 1 464 ? 27.178 -15.657 -54.936 1.00 27.14 440 ALA B C 1
ATOM 7976 O O . ALA B 1 464 ? 27.078 -14.809 -55.803 1.00 27.31 440 ALA B O 1
ATOM 7978 N N . MET B 1 465 ? 26.872 -15.413 -53.666 1.00 27.45 441 MET B N 1
ATOM 7979 C CA . MET B 1 465 ? 26.491 -14.074 -53.232 1.00 28.17 441 MET B CA 1
ATOM 7980 C C . MET B 1 465 ? 27.599 -13.086 -53.569 1.00 28.52 441 MET B C 1
ATOM 7981 O O . MET B 1 465 ? 27.346 -12.011 -54.118 1.00 28.06 441 MET B O 1
ATOM 7986 N N . GLY B 1 466 ? 28.833 -13.453 -53.230 1.00 28.60 442 GLY B N 1
ATOM 7987 C CA . GLY B 1 466 ? 29.978 -12.617 -53.548 1.00 28.83 442 GLY B CA 1
ATOM 7988 C C . GLY B 1 466 ? 30.030 -12.268 -55.028 1.00 29.47 442 GLY B C 1
ATOM 7989 O O . GLY B 1 466 ? 30.201 -11.101 -55.374 1.00 28.62 442 GLY B O 1
ATOM 7990 N N . VAL B 1 467 ? 29.876 -13.278 -55.893 1.00 29.71 443 VAL B N 1
ATOM 7991 C CA . VAL B 1 467 ? 29.907 -13.071 -57.335 1.00 30.58 443 VAL B CA 1
ATOM 7992 C C . VAL B 1 467 ? 28.791 -12.121 -57.780 1.00 32.05 443 VAL B C 1
ATOM 7993 O O . VAL B 1 467 ? 29.003 -11.257 -58.636 1.00 31.59 443 VAL B O 1
ATOM 7997 N N . CYS B 1 468 ? 27.613 -12.264 -57.178 1.00 33.55 444 CYS B N 1
ATOM 7998 C CA . CYS B 1 468 ? 26.516 -11.362 -57.492 1.00 34.97 444 CYS B CA 1
ATOM 7999 C C . CYS B 1 468 ? 26.826 -9.912 -57.107 1.00 35.38 444 CYS B C 1
ATOM 8000 O O . CYS B 1 468 ? 26.679 -9.027 -57.944 1.00 34.89 444 CYS B O 1
ATOM 8003 N N . GLU B 1 469 ? 27.249 -9.663 -55.861 1.00 35.80 445 GLU B N 1
ATOM 8004 C CA . GLU B 1 469 ? 27.688 -8.315 -55.495 1.00 36.82 445 GLU B CA 1
ATOM 8005 C C . GLU B 1 469 ? 28.727 -7.801 -56.469 1.00 36.78 445 GLU B C 1
ATOM 8006 O O . GLU B 1 469 ? 28.755 -6.614 -56.784 1.00 37.29 445 GLU B O 1
ATOM 8012 N N . GLY B 1 470 ? 29.587 -8.704 -56.924 1.00 36.60 446 GLY B N 1
ATOM 8013 C CA . GLY B 1 470 ? 30.732 -8.343 -57.733 1.00 36.97 446 GLY B CA 1
ATOM 8014 C C . GLY B 1 470 ? 30.414 -8.045 -59.184 1.00 37.33 446 GLY B C 1
ATOM 8015 O O . GLY B 1 470 ? 31.075 -7.211 -59.789 1.00 37.90 446 GLY B O 1
ATOM 8016 N N . THR B 1 471 ? 29.415 -8.736 -59.739 1.00 37.37 447 THR B N 1
ATOM 8017 C CA . THR B 1 471 ? 29.020 -8.582 -61.142 1.00 37.20 447 THR B CA 1
ATOM 8018 C C . THR B 1 471 ? 27.839 -7.629 -61.312 1.00 37.56 447 THR B C 1
ATOM 8019 O O . THR B 1 471 ? 27.618 -7.079 -62.387 1.00 37.46 447 THR B O 1
ATOM 8023 N N . LYS B 1 472 ? 27.071 -7.451 -60.249 1.00 38.12 448 LYS B N 1
ATOM 8024 C CA . LYS B 1 472 ? 25.845 -6.667 -60.315 1.00 38.99 448 LYS B CA 1
ATOM 8025 C C . LYS B 1 472 ? 24.897 -7.115 -61.423 1.00 38.84 448 LYS B C 1
ATOM 8026 O O . LYS B 1 472 ? 23.983 -6.382 -61.796 1.00 39.93 448 LYS B O 1
ATOM 8032 N N . ALA B 1 473 ? 25.128 -8.308 -61.955 1.00 38.12 449 ALA B N 1
ATOM 8033 C CA . ALA B 1 473 ? 24.203 -8.951 -62.882 1.00 37.13 449 ALA B CA 1
ATOM 8034 C C . ALA B 1 473 ? 23.630 -10.172 -62.147 1.00 36.73 449 ALA B C 1
ATOM 8035 O O . ALA B 1 473 ? 24.099 -10.500 -61.061 1.00 37.07 449 ALA B O 1
ATOM 8037 N N . PRO B 1 474 ? 22.607 -10.839 -62.717 1.00 36.00 450 PRO B N 1
ATOM 8038 C CA . PRO B 1 474 ? 21.964 -11.957 -61.993 1.00 34.84 450 PRO B CA 1
ATOM 8039 C C . PRO B 1 474 ? 22.853 -13.197 -61.832 1.00 32.96 450 PRO B C 1
ATOM 8040 O O . PRO B 1 474 ? 23.753 -13.444 -62.645 1.00 32.23 450 PRO B O 1
ATOM 8044 N N . VAL B 1 475 ? 22.589 -13.964 -60.779 1.00 30.75 451 VAL B N 1
ATOM 8045 C CA . VAL B 1 475 ? 23.326 -15.196 -60.527 1.00 29.01 451 VAL B CA 1
ATOM 8046 C C . VAL B 1 475 ? 22.398 -16.353 -60.162 1.00 28.18 451 VAL B C 1
ATOM 8047 O O . VAL B 1 475 ? 21.508 -16.227 -59.302 1.00 27.40 451 VAL B O 1
ATOM 8051 N N . THR B 1 476 ? 22.610 -17.472 -60.841 1.00 27.23 452 THR B N 1
ATOM 8052 C CA . THR B 1 476 ? 21.926 -18.714 -60.537 1.00 27.10 452 THR B CA 1
ATOM 8053 C C . THR B 1 476 ? 22.903 -19.659 -59.840 1.00 26.52 452 THR B C 1
ATOM 8054 O O . THR B 1 476 ? 23.980 -19.948 -60.366 1.00 26.11 452 THR B O 1
ATOM 8058 N N . LEU B 1 477 ? 22.541 -20.130 -58.650 1.00 25.81 453 LEU B N 1
ATOM 8059 C CA . LEU B 1 477 ? 23.399 -21.066 -57.944 1.00 24.75 453 LEU B CA 1
ATOM 8060 C C . LEU B 1 477 ? 22.834 -22.464 -58.073 1.00 24.84 453 LEU B C 1
ATOM 8061 O O . LEU B 1 477 ? 21.746 -22.746 -57.575 1.00 25.26 453 LEU B O 1
ATOM 8066 N N . VAL B 1 478 ? 23.558 -23.344 -58.744 1.00 24.33 454 VAL B N 1
ATOM 8067 C CA . VAL B 1 478 ? 23.163 -24.747 -58.748 1.00 24.93 454 VAL B CA 1
ATOM 8068 C C . VAL B 1 478 ? 23.979 -25.532 -57.718 1.00 24.86 454 VAL B C 1
ATOM 8069 O O . VAL B 1 478 ? 25.207 -25.552 -57.758 1.00 24.49 454 VAL B O 1
ATOM 8073 N N . ILE B 1 479 ? 23.285 -26.173 -56.788 1.00 25.07 455 ILE B N 1
ATOM 8074 C CA . ILE B 1 479 ? 23.945 -26.726 -55.615 1.00 24.92 455 ILE B CA 1
ATOM 8075 C C . ILE B 1 479 ? 23.206 -27.936 -55.023 1.00 25.16 455 ILE B C 1
ATOM 8076 O O . ILE B 1 479 ? 21.967 -28.001 -55.029 1.00 24.87 455 ILE B O 1
ATOM 8081 N N . GLY B 1 480 ? 23.972 -28.906 -54.531 1.00 25.22 456 GLY B N 1
ATOM 8082 C CA . GLY B 1 480 ? 23.390 -30.080 -53.885 1.00 24.89 456 GLY B CA 1
ATOM 8083 C C . GLY B 1 480 ? 23.036 -29.812 -52.432 1.00 24.74 456 GLY B C 1
ATOM 8084 O O . GLY B 1 480 ? 23.432 -28.785 -51.856 1.00 24.45 456 GLY B O 1
ATOM 8085 N N . ASP B 1 481 ? 22.314 -30.751 -51.824 1.00 24.64 457 ASP B N 1
ATOM 8086 C CA . ASP B 1 481 ? 21.725 -30.513 -50.497 1.00 24.25 457 ASP B CA 1
ATOM 8087 C C . ASP B 1 481 ? 22.733 -30.466 -49.362 1.00 23.59 457 ASP B C 1
ATOM 8088 O O . ASP B 1 481 ? 22.597 -29.661 -48.446 1.00 25.04 457 ASP B O 1
ATOM 8093 N N . LEU B 1 482 ? 23.743 -31.319 -49.399 1.00 22.47 458 LEU B N 1
ATOM 8094 C CA . LEU B 1 482 ? 24.714 -31.310 -48.310 1.00 21.49 458 LEU B CA 1
ATOM 8095 C C . LEU B 1 482 ? 25.475 -29.990 -48.333 1.00 21.10 458 LEU B C 1
ATOM 8096 O O . LEU B 1 482 ? 25.641 -29.344 -47.305 1.00 21.08 458 LEU B O 1
ATOM 8101 N N . SER B 1 483 ? 25.900 -29.584 -49.522 1.00 21.45 459 SER B N 1
ATOM 8102 C CA . SER B 1 483 ? 26.633 -28.338 -49.708 1.00 21.99 459 SER B CA 1
ATOM 8103 C C . SER B 1 483 ? 25.776 -27.131 -49.311 1.00 22.34 459 SER B C 1
ATOM 8104 O O . SER B 1 483 ? 26.255 -26.191 -48.681 1.00 22.53 459 SER B O 1
ATOM 8107 N N . PHE B 1 484 ? 24.497 -27.181 -49.663 1.00 22.96 460 PHE B N 1
ATOM 8108 C CA . PHE B 1 484 ? 23.576 -26.085 -49.384 1.00 23.00 460 PHE B CA 1
ATOM 8109 C C . PHE B 1 484 ? 23.417 -25.943 -47.894 1.00 22.75 460 PHE B C 1
ATOM 8110 O O . PHE B 1 484 ? 23.463 -24.841 -47.363 1.00 22.61 460 PHE B O 1
ATOM 8118 N N . TYR B 1 485 ? 23.243 -27.076 -47.218 1.00 22.48 461 TYR B N 1
ATOM 8119 C CA . TYR B 1 485 ? 23.178 -27.096 -45.770 1.00 21.85 461 TYR B CA 1
ATOM 8120 C C . TYR B 1 485 ? 24.438 -26.510 -45.152 1.00 22.13 461 TYR B C 1
ATOM 8121 O O . TYR B 1 485 ? 24.373 -25.760 -44.172 1.00 22.03 461 TYR B O 1
ATOM 8130 N N . HIS B 1 486 ? 25.587 -26.893 -45.711 1.00 22.45 462 HIS B N 1
ATOM 8131 C CA . HIS B 1 486 ? 26.899 -26.491 -45.196 1.00 22.87 462 HIS B CA 1
ATOM 8132 C C . HIS B 1 486 ? 26.966 -24.965 -45.015 1.00 23.47 462 HIS B C 1
ATOM 8133 O O . HIS B 1 486 ? 27.349 -24.477 -43.950 1.00 23.53 462 HIS B O 1
ATOM 8140 N N . ASP B 1 487 ? 26.558 -24.211 -46.040 1.00 23.84 463 ASP B N 1
ATOM 8141 C CA . ASP B 1 487 ? 26.574 -22.742 -45.945 1.00 23.27 463 ASP B CA 1
ATOM 8142 C C . ASP B 1 487 ? 25.173 -22.068 -45.914 1.00 23.77 463 ASP B C 1
ATOM 8143 O O . ASP B 1 487 ? 24.978 -20.965 -46.446 1.00 23.57 463 ASP B O 1
ATOM 8148 N N . LEU B 1 488 ? 24.204 -22.702 -45.264 1.00 24.13 464 LEU B N 1
ATOM 8149 C CA . LEU B 1 488 ? 22.908 -22.047 -45.052 1.00 25.01 464 LEU B CA 1
ATOM 8150 C C . LEU B 1 488 ? 23.067 -20.615 -44.516 1.00 25.13 464 LEU B C 1
ATOM 8151 O O . LEU B 1 488 ? 22.278 -19.743 -44.851 1.00 25.79 464 LEU B O 1
ATOM 8156 N N . ASN B 1 489 ? 24.087 -20.390 -43.685 1.00 24.62 465 ASN B N 1
ATOM 8157 C CA . ASN B 1 489 ? 24.336 -19.102 -43.069 1.00 23.92 465 ASN B CA 1
ATOM 8158 C C . ASN B 1 489 ? 24.606 -17.989 -44.101 1.00 24.50 465 ASN B C 1
ATOM 8159 O O . ASN B 1 489 ? 24.376 -16.800 -43.843 1.00 23.47 465 ASN B O 1
ATOM 8164 N N . GLY B 1 490 ? 25.096 -18.391 -45.269 1.00 24.69 466 GLY B N 1
ATOM 8165 C CA . GLY B 1 490 ? 25.382 -17.465 -46.343 1.00 25.19 466 GLY B CA 1
ATOM 8166 C C . GLY B 1 490 ? 24.133 -16.814 -46.900 1.00 26.20 466 GLY B C 1
ATOM 8167 O O . GLY B 1 490 ? 24.203 -15.762 -47.544 1.00 26.55 466 GLY B O 1
ATOM 8168 N N . LEU B 1 491 ? 22.984 -17.435 -46.657 1.00 26.49 467 LEU B N 1
ATOM 8169 C CA . LEU B 1 491 ? 21.715 -16.883 -47.120 1.00 26.92 467 LEU B CA 1
ATOM 8170 C C . LEU B 1 491 ? 21.414 -15.554 -46.437 1.00 27.42 467 LEU B C 1
ATOM 8171 O O . LEU B 1 491 ? 20.695 -14.727 -46.989 1.00 27.59 467 LEU B O 1
ATOM 8176 N N . LEU B 1 492 ? 21.989 -15.336 -45.256 1.00 28.01 468 LEU B N 1
ATOM 8177 C CA . LEU B 1 492 ? 21.753 -14.098 -44.528 1.00 28.81 468 LEU B CA 1
ATOM 8178 C C . LEU B 1 492 ? 22.069 -12.882 -45.397 1.00 30.18 468 LEU B C 1
ATOM 8179 O O . LEU B 1 492 ? 21.544 -11.792 -45.174 1.00 30.63 468 LEU B O 1
ATOM 8184 N N . ALA B 1 493 ? 22.931 -13.075 -46.389 1.00 31.09 469 ALA B N 1
ATOM 8185 C CA . ALA B 1 493 ? 23.380 -11.969 -47.224 1.00 32.36 469 ALA B CA 1
ATOM 8186 C C . ALA B 1 493 ? 22.234 -11.416 -48.082 1.00 33.08 469 ALA B C 1
ATOM 8187 O O . ALA B 1 493 ? 22.202 -10.223 -48.391 1.00 32.49 469 ALA B O 1
ATOM 8189 N N . ALA B 1 494 ? 21.308 -12.298 -48.463 1.00 33.99 470 ALA B N 1
ATOM 8190 C CA . ALA B 1 494 ? 20.155 -11.913 -49.271 1.00 35.51 470 ALA B CA 1
ATOM 8191 C C . ALA B 1 494 ? 19.397 -10.734 -48.648 1.00 36.82 470 ALA B C 1
ATOM 8192 O O . ALA B 1 494 ? 19.417 -9.625 -49.196 1.00 37.17 470 ALA B O 1
ATOM 8194 N N . LYS B 1 495 ? 18.751 -10.958 -47.503 1.00 37.53 471 LYS B N 1
ATOM 8195 C CA . LYS B 1 495 ? 18.016 -9.876 -46.841 1.00 38.80 471 LYS B CA 1
ATOM 8196 C C . LYS B 1 495 ? 18.956 -8.764 -46.338 1.00 38.59 471 LYS B C 1
ATOM 8197 O O . LYS B 1 495 ? 18.802 -7.603 -46.725 1.00 38.62 471 LYS B O 1
ATOM 8203 N N . LYS B 1 496 ? 19.946 -9.138 -45.522 1.00 37.83 472 LYS B N 1
ATOM 8204 C CA . LYS B 1 496 ? 20.833 -8.189 -44.844 1.00 36.63 472 LYS B CA 1
ATOM 8205 C C . LYS B 1 496 ? 21.612 -7.249 -45.780 1.00 35.47 472 LYS B C 1
ATOM 8206 O O . LYS B 1 496 ? 21.794 -6.073 -45.480 1.00 34.97 472 LYS B O 1
ATOM 8212 N N . LEU B 1 497 ? 22.077 -7.759 -46.909 1.00 34.25 473 LEU B N 1
ATOM 8213 C CA . LEU B 1 497 ? 22.813 -6.910 -47.850 1.00 33.37 473 LEU B CA 1
ATOM 8214 C C . LEU B 1 497 ? 22.032 -6.680 -49.149 1.00 32.91 473 LEU B C 1
ATOM 8215 O O . LEU B 1 497 ? 22.575 -6.193 -50.129 1.00 32.82 473 LEU B O 1
ATOM 8220 N N . GLY B 1 498 ? 20.763 -7.052 -49.155 1.00 32.90 474 GLY B N 1
ATOM 8221 C CA . GLY B 1 498 ? 19.927 -6.908 -50.338 1.00 33.36 474 GLY B CA 1
ATOM 8222 C C . GLY B 1 498 ? 20.482 -7.558 -51.592 1.00 33.73 474 GLY B C 1
ATOM 8223 O O . GLY B 1 498 ? 20.335 -7.018 -52.690 1.00 34.80 474 GLY B O 1
ATOM 8224 N N . ILE B 1 499 ? 21.110 -8.721 -51.457 1.00 33.46 475 ILE B N 1
ATOM 8225 C CA . ILE B 1 499 ? 21.702 -9.378 -52.623 1.00 33.06 475 ILE B CA 1
ATOM 8226 C C . ILE B 1 499 ? 20.787 -10.448 -53.201 1.00 32.95 475 ILE B C 1
ATOM 8227 O O . ILE B 1 499 ? 20.433 -11.389 -52.503 1.00 33.34 475 ILE B O 1
ATOM 8232 N N . PRO B 1 500 ? 20.393 -10.296 -54.480 1.00 32.64 476 PRO B N 1
ATOM 8233 C CA . PRO B 1 500 ? 19.477 -11.229 -55.142 1.00 31.91 476 PRO B CA 1
ATOM 8234 C C . PRO B 1 500 ? 20.144 -12.527 -55.595 1.00 30.66 476 PRO B C 1
ATOM 8235 O O . PRO B 1 500 ? 21.233 -12.509 -56.147 1.00 31.11 476 PRO B O 1
ATOM 8239 N N . LEU B 1 501 ? 19.477 -13.648 -55.377 1.00 29.58 477 LEU B N 1
ATOM 8240 C CA . LEU B 1 501 ? 20.034 -14.941 -55.764 1.00 28.26 477 LEU B CA 1
ATOM 8241 C C . LEU B 1 501 ? 18.956 -15.950 -56.071 1.00 27.52 477 LEU B C 1
ATOM 8242 O O . LEU B 1 501 ? 18.033 -16.135 -55.292 1.00 27.06 477 LEU B O 1
ATOM 8247 N N . THR B 1 502 ? 19.090 -16.608 -57.212 1.00 27.34 478 THR B N 1
ATOM 8248 C CA . THR B 1 502 ? 18.254 -17.753 -57.538 1.00 27.61 478 THR B CA 1
ATOM 8249 C C . THR B 1 502 ? 19.009 -19.036 -57.195 1.00 27.18 478 THR B C 1
ATOM 8250 O O . THR B 1 502 ? 20.075 -19.305 -57.748 1.00 27.39 478 THR B O 1
ATOM 8254 N N . VAL B 1 503 ? 18.457 -19.829 -56.287 1.00 26.63 479 VAL B N 1
ATOM 8255 C CA . VAL B 1 503 ? 19.114 -21.058 -55.898 1.00 26.54 479 VAL B CA 1
ATOM 8256 C C . VAL B 1 503 ? 18.394 -22.265 -56.480 1.00 26.40 479 VAL B C 1
ATOM 8257 O O . VAL B 1 503 ? 17.232 -22.490 -56.184 1.00 27.05 479 VAL B O 1
ATOM 8261 N N . ILE B 1 504 ? 19.081 -23.036 -57.309 1.00 26.37 480 ILE B N 1
ATOM 8262 C CA . ILE B 1 504 ? 18.527 -24.293 -57.804 1.00 26.80 480 ILE B CA 1
ATOM 8263 C C . ILE B 1 504 ? 19.023 -25.447 -56.925 1.00 27.38 480 ILE B C 1
ATOM 8264 O O . ILE B 1 504 ? 20.129 -25.948 -57.084 1.00 27.24 480 ILE B O 1
ATOM 8269 N N . LEU B 1 505 ? 18.198 -25.845 -55.971 1.00 27.98 481 LEU B N 1
ATOM 8270 C CA . LEU B 1 505 ? 18.607 -26.843 -55.016 1.00 28.74 481 LEU B CA 1
ATOM 8271 C C . LEU B 1 505 ? 18.385 -28.241 -55.586 1.00 28.90 481 LEU B C 1
ATOM 8272 O O . LEU B 1 505 ? 17.262 -28.664 -55.797 1.00 29.27 481 LEU B O 1
ATOM 8277 N N . VAL B 1 506 ? 19.464 -28.949 -55.874 1.00 28.72 482 VAL B N 1
ATOM 8278 C CA . VAL B 1 506 ? 19.337 -30.321 -56.327 1.00 28.10 482 VAL B CA 1
ATOM 8279 C C . VAL B 1 506 ? 19.341 -31.189 -55.090 1.00 28.86 482 VAL B C 1
ATOM 8280 O O . VAL B 1 506 ? 20.390 -31.467 -54.514 1.00 29.07 482 VAL B O 1
ATOM 8284 N N . ASN B 1 507 ? 18.158 -31.587 -54.652 1.00 29.45 483 ASN B N 1
ATOM 8285 C CA . ASN B 1 507 ? 18.048 -32.330 -53.412 1.00 30.09 483 ASN B CA 1
ATOM 8286 C C . ASN B 1 507 ? 17.782 -33.821 -53.583 1.00 30.55 483 ASN B C 1
ATOM 8287 O O . ASN B 1 507 ? 16.644 -34.234 -53.802 1.00 30.63 483 ASN B O 1
ATOM 8292 N N . ASN B 1 508 ? 18.845 -34.616 -53.466 1.00 30.93 484 ASN B N 1
ATOM 8293 C CA . ASN B 1 508 ? 18.756 -36.071 -53.505 1.00 30.78 484 ASN B CA 1
ATOM 8294 C C . ASN B 1 508 ? 18.926 -36.675 -52.101 1.00 31.52 484 ASN B C 1
ATOM 8295 O O . ASN B 1 508 ? 19.255 -37.856 -51.952 1.00 31.35 484 ASN B O 1
ATOM 8300 N N . ASP B 1 509 ? 18.676 -35.845 -51.085 1.00 31.82 485 ASP B N 1
ATOM 8301 C CA . ASP B 1 509 ? 18.824 -36.211 -49.671 1.00 32.52 485 ASP B CA 1
ATOM 8302 C C . ASP B 1 509 ? 20.066 -37.066 -49.386 1.00 32.80 485 ASP B C 1
ATOM 8303 O O . ASP B 1 509 ? 19.967 -38.266 -49.111 1.00 32.53 485 ASP B O 1
ATOM 8308 N N . GLY B 1 510 ? 21.234 -36.430 -49.456 1.00 32.66 486 GLY B N 1
ATOM 8309 C CA . GLY B 1 510 ? 22.491 -37.102 -49.159 1.00 32.82 486 GLY B CA 1
ATOM 8310 C C . GLY B 1 510 ? 23.600 -36.704 -50.107 1.00 32.91 486 GLY B C 1
ATOM 8311 O O . GLY B 1 510 ? 23.482 -35.721 -50.832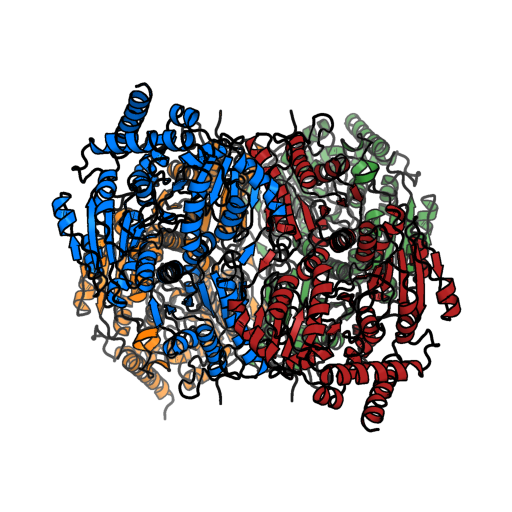 1.00 34.25 486 GLY B O 1
ATOM 8312 N N . GLY B 1 511 ? 24.688 -37.461 -50.098 1.00 32.62 487 GLY B N 1
ATOM 8313 C CA . GLY B 1 511 ? 25.792 -37.217 -51.017 1.00 31.94 487 GLY B CA 1
ATOM 8314 C C . GLY B 1 511 ? 25.706 -38.186 -52.168 1.00 31.08 487 GLY B C 1
ATOM 8315 O O . GLY B 1 511 ? 26.287 -39.258 -52.117 1.00 30.90 487 GLY B O 1
ATOM 8316 N N . GLY B 1 512 ? 24.969 -37.797 -53.205 1.00 30.85 488 GLY B N 1
ATOM 8317 C CA . GLY B 1 512 ? 24.739 -38.633 -54.379 1.00 29.98 488 GLY B CA 1
ATOM 8318 C C . GLY B 1 512 ? 25.989 -39.078 -55.106 1.00 29.71 488 GLY B C 1
ATOM 8319 O O . GLY B 1 512 ? 26.008 -40.137 -55.744 1.00 29.56 488 GLY B O 1
ATOM 8320 N N . ILE B 1 513 ? 27.041 -38.272 -55.025 1.00 29.66 489 ILE B N 1
ATOM 8321 C CA . ILE B 1 513 ? 28.277 -38.584 -55.747 1.00 29.34 489 ILE B CA 1
ATOM 8322 C C . ILE B 1 513 ? 28.886 -39.926 -55.312 1.00 29.01 489 ILE B C 1
ATOM 8323 O O . ILE B 1 513 ? 29.509 -40.617 -56.117 1.00 28.78 489 ILE B O 1
ATOM 8328 N N . PHE B 1 514 ? 28.684 -40.301 -54.052 1.00 28.69 490 PHE B N 1
ATOM 8329 C CA . PHE B 1 514 ? 29.296 -41.521 -53.522 1.00 29.33 490 PHE B CA 1
ATOM 8330 C C . PHE B 1 514 ? 28.703 -42.821 -54.087 1.00 29.83 490 PHE B C 1
ATOM 8331 O O . PHE B 1 514 ? 29.345 -43.867 -54.040 1.00 30.07 490 PHE B O 1
ATOM 8339 N N . SER B 1 515 ? 27.494 -42.738 -54.638 1.00 30.85 491 SER B N 1
ATOM 8340 C CA . SER B 1 515 ? 26.894 -43.845 -55.390 1.00 32.13 491 SER B CA 1
ATOM 8341 C C . SER B 1 515 ? 27.744 -44.256 -56.580 1.00 32.98 491 SER B C 1
ATOM 8342 O O . SER B 1 515 ? 27.634 -45.372 -57.063 1.00 33.17 491 SER B O 1
ATOM 8345 N N . PHE B 1 516 ? 28.581 -43.354 -57.069 1.00 34.72 492 PHE B N 1
ATOM 8346 C CA . PHE B 1 516 ? 29.460 -43.694 -58.189 1.00 36.73 492 PHE B CA 1
ATOM 8347 C C . PHE B 1 516 ? 30.631 -44.602 -57.787 1.00 38.10 492 PHE B C 1
ATOM 8348 O O . PHE B 1 516 ? 31.276 -45.186 -58.650 1.00 37.89 492 PHE B O 1
ATOM 8356 N N . LEU B 1 517 ? 30.889 -44.716 -56.484 1.00 40.38 493 LEU B N 1
ATOM 8357 C CA . LEU B 1 517 ? 32.032 -45.486 -55.973 1.00 43.00 493 LEU B CA 1
ATOM 8358 C C . LEU B 1 517 ? 31.725 -46.970 -55.898 1.00 44.78 493 LEU B C 1
ATOM 8359 O O . LEU B 1 517 ? 30.581 -47.355 -55.671 1.00 44.93 493 LEU B O 1
ATOM 8364 N N . PRO B 1 518 ? 32.757 -47.809 -56.066 1.00 47.09 494 PRO B N 1
ATOM 8365 C CA . PRO B 1 518 ? 32.602 -49.270 -55.926 1.00 48.82 494 PRO B CA 1
ATOM 8366 C C . PRO B 1 518 ? 32.044 -49.663 -54.541 1.00 50.43 494 PRO B C 1
ATOM 8367 O O . PRO B 1 518 ? 31.228 -50.591 -54.431 1.00 50.36 494 PRO B O 1
ATOM 8371 N N . GLN B 1 519 ? 32.462 -48.931 -53.509 1.00 52.25 495 GLN B N 1
ATOM 8372 C CA . GLN B 1 519 ? 32.016 -49.162 -52.134 1.00 54.03 495 GLN B CA 1
ATOM 8373 C C . GLN B 1 519 ? 30.516 -48.948 -51.919 1.00 55.00 495 GLN B C 1
ATOM 8374 O O . GLN B 1 519 ? 29.996 -49.234 -50.837 1.00 55.40 495 GLN B O 1
ATOM 8380 N N . ALA B 1 520 ? 29.820 -48.442 -52.935 1.00 55.87 496 ALA B N 1
ATOM 8381 C CA . ALA B 1 520 ? 28.373 -48.213 -52.837 1.00 56.60 496 ALA B CA 1
ATOM 8382 C C . ALA B 1 520 ? 27.576 -49.507 -52.625 1.00 57.12 496 ALA B C 1
ATOM 8383 O O . ALA B 1 520 ? 26.482 -49.486 -52.052 1.00 57.10 496 ALA B O 1
ATOM 8385 N N . SER B 1 521 ? 28.131 -50.626 -53.087 1.00 57.87 497 SER B N 1
ATOM 8386 C CA . SER B 1 521 ? 27.464 -51.925 -52.980 1.00 58.77 497 SER B CA 1
ATOM 8387 C C . SER B 1 521 ? 27.763 -52.659 -51.665 1.00 59.19 497 SER B C 1
ATOM 8388 O O . SER B 1 521 ? 27.256 -53.760 -51.440 1.00 59.39 497 SER B O 1
ATOM 8391 N N . GLU B 1 522 ? 28.588 -52.054 -50.809 1.00 59.30 498 GLU B N 1
ATOM 8392 C CA . GLU B 1 522 ? 28.806 -52.568 -49.458 1.00 59.14 498 GLU B CA 1
ATOM 8393 C C . GLU B 1 522 ? 27.866 -51.801 -48.526 1.00 58.28 498 GLU B C 1
ATOM 8394 O O . GLU B 1 522 ? 28.248 -50.802 -47.921 1.00 58.41 498 GLU B O 1
ATOM 8400 N N . LYS B 1 523 ? 26.634 -52.278 -48.411 1.00 56.86 499 LYS B N 1
ATOM 8401 C CA . LYS B 1 523 ? 25.581 -51.506 -47.758 1.00 55.46 499 LYS B CA 1
ATOM 8402 C C . LYS B 1 523 ? 25.612 -51.468 -46.222 1.00 53.82 499 LYS B C 1
ATOM 8403 O O . LYS B 1 523 ? 24.850 -50.717 -45.610 1.00 53.73 499 LYS B O 1
ATOM 8409 N N . THR B 1 524 ? 26.474 -52.262 -45.591 1.00 51.61 500 THR B N 1
ATOM 8410 C CA . THR B 1 524 ? 26.528 -52.240 -44.128 1.00 49.51 500 THR B CA 1
ATOM 8411 C C . THR B 1 524 ? 26.875 -50.844 -43.592 1.00 47.61 500 THR B C 1
ATOM 8412 O O . THR B 1 524 ? 26.249 -50.371 -42.639 1.00 47.66 500 THR B O 1
ATOM 8416 N N . HIS B 1 525 ? 27.835 -50.169 -44.229 1.00 44.87 501 HIS B N 1
ATOM 8417 C CA . HIS B 1 525 ? 28.267 -48.835 -43.787 1.00 42.23 501 HIS B CA 1
ATOM 8418 C C . HIS B 1 525 ? 27.991 -47.663 -44.766 1.00 40.49 501 HIS B C 1
ATOM 8419 O O . HIS B 1 525 ? 28.100 -46.493 -44.383 1.00 39.92 501 HIS B O 1
ATOM 8426 N N . PHE B 1 526 ? 27.632 -47.974 -46.012 1.00 38.48 502 PHE B N 1
ATOM 8427 C CA . PHE B 1 526 ? 27.534 -46.953 -47.055 1.00 37.04 502 PHE B CA 1
ATOM 8428 C C . PHE B 1 526 ? 26.626 -45.782 -46.717 1.00 36.21 502 PHE B C 1
ATOM 8429 O O . PHE B 1 526 ? 27.025 -44.622 -46.813 1.00 35.92 502 PHE B O 1
ATOM 8437 N N . GLU B 1 527 ? 25.399 -46.090 -46.348 1.00 35.40 503 GLU B N 1
ATOM 8438 C CA . GLU B 1 527 ? 24.445 -45.056 -46.009 1.00 35.50 503 GLU B CA 1
ATOM 8439 C C . GLU B 1 527 ? 24.907 -44.206 -44.815 1.00 34.43 503 GLU B C 1
ATOM 8440 O O . GLU B 1 527 ? 24.868 -42.972 -44.884 1.00 34.18 503 GLU B O 1
ATOM 8446 N N . ASP B 1 528 ? 25.382 -44.856 -43.751 1.00 33.30 504 ASP B N 1
ATOM 8447 C CA . ASP B 1 528 ? 25.837 -44.144 -42.547 1.00 32.92 504 ASP B CA 1
ATOM 8448 C C . ASP B 1 528 ? 26.985 -43.168 -42.785 1.00 31.81 504 ASP B C 1
ATOM 8449 O O . ASP B 1 528 ? 26.955 -42.042 -42.308 1.00 32.60 504 ASP B O 1
ATOM 8454 N N . LEU B 1 529 ? 28.000 -43.603 -43.517 1.00 30.32 505 LEU B N 1
ATOM 8455 C CA . LEU B 1 529 ? 29.237 -42.845 -43.621 1.00 28.95 505 LEU B CA 1
ATOM 8456 C C . LEU B 1 529 ? 29.383 -42.043 -44.915 1.00 29.00 505 LEU B C 1
ATOM 8457 O O . LEU B 1 529 ? 30.208 -41.146 -44.976 1.00 28.53 505 LEU B O 1
ATOM 8462 N N . PHE B 1 530 ? 28.599 -42.366 -45.946 1.00 29.09 506 PHE B N 1
ATOM 8463 C CA . PHE B 1 530 ? 28.760 -41.715 -47.254 1.00 29.62 506 PHE B CA 1
ATOM 8464 C C . PHE B 1 530 ? 27.468 -41.095 -47.761 1.00 29.87 506 PHE B C 1
ATOM 8465 O O . PHE B 1 530 ? 27.469 -39.971 -48.250 1.00 29.86 506 PHE B O 1
ATOM 8473 N N . GLY B 1 531 ? 26.377 -41.852 -47.675 1.00 30.75 507 GLY B N 1
ATOM 8474 C CA . GLY B 1 531 ? 25.063 -41.356 -48.058 1.00 30.74 507 GLY B CA 1
ATOM 8475 C C . GLY B 1 531 ? 24.711 -40.166 -47.204 1.00 31.06 507 GLY B C 1
ATOM 8476 O O . GLY B 1 531 ? 24.332 -39.115 -47.718 1.00 30.87 507 GLY B O 1
ATOM 8477 N N . THR B 1 532 ? 24.867 -40.346 -45.895 1.00 31.94 508 THR B N 1
ATOM 8478 C CA . THR B 1 532 ? 24.574 -39.334 -44.873 1.00 32.71 508 THR B CA 1
ATOM 8479 C C . THR B 1 532 ? 23.421 -38.389 -45.218 1.00 33.71 508 THR B C 1
ATOM 8480 O O . THR B 1 532 ? 23.639 -37.201 -45.487 1.00 33.95 508 THR B O 1
ATOM 8484 N N . PRO B 1 533 ? 22.184 -38.915 -45.224 1.00 34.27 509 PRO B N 1
ATOM 8485 C CA . PRO B 1 533 ? 21.019 -38.044 -45.430 1.00 34.58 509 PRO B CA 1
ATOM 8486 C C . PRO B 1 533 ? 20.853 -37.049 -44.274 1.00 34.95 509 PRO B C 1
ATOM 8487 O O . PRO B 1 533 ? 21.403 -37.267 -43.192 1.00 35.10 509 PRO B O 1
ATOM 8491 N N . THR B 1 534 ? 20.123 -35.960 -44.500 1.00 35.09 510 THR B N 1
ATOM 8492 C CA . THR B 1 534 ? 19.806 -35.027 -43.407 1.00 35.37 510 THR B CA 1
ATOM 8493 C C . THR B 1 534 ? 18.305 -35.005 -43.090 1.00 35.64 510 THR B C 1
ATOM 8494 O O . THR B 1 534 ? 17.891 -34.642 -41.977 1.00 35.59 510 THR B O 1
ATOM 8498 N N . GLY B 1 535 ? 17.499 -35.389 -44.078 1.00 35.93 511 GLY B N 1
ATOM 8499 C CA . GLY B 1 535 ? 16.046 -35.389 -43.940 1.00 36.21 511 GLY B CA 1
ATOM 8500 C C . GLY B 1 535 ? 15.472 -33.988 -43.863 1.00 36.46 511 GLY B C 1
ATOM 8501 O O . GLY B 1 535 ? 14.259 -33.814 -43.710 1.00 37.58 511 GLY B O 1
ATOM 8502 N N . LEU B 1 536 ? 16.344 -32.988 -43.991 1.00 35.98 512 LEU B N 1
ATOM 8503 C CA . LEU B 1 536 ? 15.965 -31.583 -43.867 1.00 35.50 512 LEU B CA 1
ATOM 8504 C C . LEU B 1 536 ? 14.920 -31.138 -44.887 1.00 36.00 512 LEU B C 1
ATOM 8505 O O . LEU B 1 536 ? 15.003 -31.498 -46.066 1.00 35.66 512 LEU B O 1
ATOM 8510 N N . ASP B 1 537 ? 13.957 -30.339 -44.423 1.00 35.77 513 ASP B N 1
ATOM 8511 C CA . ASP B 1 537 ? 12.997 -29.689 -45.301 1.00 36.15 513 ASP B CA 1
ATOM 8512 C C . ASP B 1 537 ? 13.399 -28.228 -45.548 1.00 34.98 513 ASP B C 1
ATOM 8513 O O . ASP B 1 537 ? 13.204 -27.365 -44.701 1.00 34.34 513 ASP B O 1
ATOM 8518 N N . PHE B 1 538 ? 13.948 -27.961 -46.725 1.00 34.23 514 PHE B N 1
ATOM 8519 C CA . PHE B 1 538 ? 14.614 -26.694 -46.984 1.00 33.73 514 PHE B CA 1
ATOM 8520 C C . PHE B 1 538 ? 13.700 -25.488 -47.213 1.00 33.81 514 PHE B C 1
ATOM 8521 O O . PHE B 1 538 ? 14.178 -24.356 -47.270 1.00 33.57 514 PHE B O 1
ATOM 8529 N N . LYS B 1 539 ? 12.396 -25.717 -47.322 1.00 33.85 515 LYS B N 1
ATOM 8530 C CA . LYS B 1 539 ? 11.475 -24.594 -47.425 1.00 34.16 515 LYS B CA 1
ATOM 8531 C C . LYS B 1 539 ? 11.561 -23.756 -46.142 1.00 33.31 515 LYS B C 1
ATOM 8532 O O . LYS B 1 539 ? 11.354 -22.537 -46.170 1.00 32.70 515 LYS B O 1
ATOM 8538 N N . HIS B 1 540 ? 11.903 -24.402 -45.028 1.00 32.17 516 HIS B N 1
ATOM 8539 C CA . HIS B 1 540 ? 12.050 -23.685 -43.757 1.00 31.77 516 HIS B CA 1
ATOM 8540 C C . HIS B 1 540 ? 13.246 -22.743 -43.761 1.00 31.31 516 HIS B C 1
ATOM 8541 O O . HIS B 1 540 ? 13.218 -21.699 -43.115 1.00 29.88 516 HIS B O 1
ATOM 8548 N N . ALA B 1 541 ? 14.300 -23.136 -44.477 1.00 31.38 517 ALA B N 1
ATOM 8549 C CA . ALA B 1 541 ? 15.500 -22.321 -44.592 1.00 31.45 517 ALA B CA 1
ATOM 8550 C C . ALA B 1 541 ? 15.204 -21.139 -45.489 1.00 31.62 517 ALA B C 1
ATOM 8551 O O . ALA B 1 541 ? 15.564 -20.019 -45.172 1.00 31.78 517 ALA B O 1
ATOM 8553 N N . ALA B 1 542 ? 14.534 -21.399 -46.607 1.00 31.80 518 ALA B N 1
ATOM 8554 C CA . ALA B 1 542 ? 14.003 -20.332 -47.454 1.00 31.82 518 ALA B CA 1
ATOM 8555 C C . ALA B 1 542 ? 13.179 -19.329 -46.643 1.00 31.76 518 ALA B C 1
ATOM 8556 O O . ALA B 1 542 ? 13.343 -18.106 -46.785 1.00 32.38 518 ALA B O 1
ATOM 8558 N N . ALA B 1 543 ? 12.291 -19.844 -45.796 1.00 31.08 519 ALA B N 1
ATOM 8559 C CA . ALA B 1 543 ? 11.429 -18.975 -45.018 1.00 31.01 519 ALA B CA 1
ATOM 8560 C C . ALA B 1 543 ? 12.264 -18.238 -43.981 1.00 31.65 519 ALA B C 1
ATOM 8561 O O . ALA B 1 543 ? 12.008 -17.070 -43.690 1.00 32.18 519 ALA B O 1
ATOM 8563 N N . LEU B 1 544 ? 13.265 -18.919 -43.427 1.00 31.60 520 LEU B N 1
ATOM 8564 C CA . LEU B 1 544 ? 14.145 -18.304 -42.427 1.00 31.76 520 LEU B CA 1
ATOM 8565 C C . LEU B 1 544 ? 14.868 -17.078 -42.985 1.00 31.64 520 LEU B C 1
ATOM 8566 O O . LEU B 1 544 ? 15.039 -16.077 -42.301 1.00 31.46 520 LEU B O 1
ATOM 8571 N N . TYR B 1 545 ? 15.274 -17.151 -44.243 1.00 31.92 521 TYR B N 1
ATOM 8572 C CA . TYR B 1 545 ? 16.017 -16.049 -44.832 1.00 32.93 521 TYR B CA 1
ATOM 8573 C C . TYR B 1 545 ? 15.189 -15.145 -45.764 1.00 33.71 521 TYR B C 1
ATOM 8574 O O . TYR B 1 545 ? 15.741 -14.407 -46.573 1.00 33.73 521 TYR B O 1
ATOM 8583 N N . GLY B 1 546 ? 13.863 -15.210 -45.625 1.00 34.76 522 GLY B N 1
ATOM 8584 C CA . GLY B 1 546 ? 12.963 -14.319 -46.338 1.00 34.84 522 GLY B CA 1
ATOM 8585 C C . GLY B 1 546 ? 12.906 -14.595 -47.822 1.00 35.66 522 GLY B C 1
ATOM 8586 O O . GLY B 1 546 ? 12.622 -13.693 -48.612 1.00 35.80 522 GLY B O 1
ATOM 8587 N N . GLY B 1 547 ? 13.169 -15.841 -48.209 1.00 35.82 523 GLY B N 1
ATOM 8588 C CA . GLY B 1 547 ? 13.156 -16.199 -49.614 1.00 36.40 523 GLY B CA 1
ATOM 8589 C C . GLY B 1 547 ? 11.831 -16.796 -50.028 1.00 37.65 523 GLY B C 1
ATOM 8590 O O . GLY B 1 547 ? 11.003 -17.150 -49.183 1.00 37.55 523 GLY B O 1
ATOM 8591 N N . THR B 1 548 ? 11.619 -16.895 -51.336 1.00 38.42 524 THR B N 1
ATOM 8592 C CA . THR B 1 548 ? 10.427 -17.540 -51.872 1.00 39.27 524 THR B CA 1
ATOM 8593 C C . THR B 1 548 ? 10.817 -18.950 -52.306 1.00 40.07 524 THR B C 1
ATOM 8594 O O . THR B 1 548 ? 11.999 -19.264 -52.412 1.00 40.50 524 THR B O 1
ATOM 8598 N N . TYR B 1 549 ? 9.832 -19.801 -52.559 1.00 40.94 525 TYR B N 1
ATOM 8599 C CA . TYR B 1 549 ? 10.093 -21.230 -52.711 1.00 41.75 525 TYR B CA 1
ATOM 8600 C C . TYR B 1 549 ? 9.176 -21.893 -53.733 1.00 41.75 525 TYR B C 1
ATOM 8601 O O . TYR B 1 549 ? 7.960 -21.772 -53.654 1.00 41.72 525 TYR B O 1
ATOM 8610 N N . SER B 1 550 ? 9.770 -22.600 -54.683 1.00 41.94 526 SER B N 1
ATOM 8611 C CA . SER B 1 550 ? 9.027 -23.472 -55.587 1.00 42.28 526 SER B CA 1
ATOM 8612 C C . SER B 1 550 ? 9.561 -24.878 -55.410 1.00 42.72 526 SER B C 1
ATOM 8613 O O . SER B 1 550 ? 10.723 -25.048 -55.064 1.00 42.94 526 SER B O 1
ATOM 8616 N N . CYS B 1 551 ? 8.725 -25.883 -55.641 1.00 43.31 527 CYS B N 1
ATOM 8617 C CA . CYS B 1 551 ? 9.208 -27.253 -55.771 1.00 44.13 527 CYS B CA 1
ATOM 8618 C C . CYS B 1 551 ? 8.614 -27.919 -57.014 1.00 44.37 527 CYS B C 1
ATOM 8619 O O . CYS B 1 551 ? 7.829 -28.861 -56.900 1.00 44.51 527 CYS B O 1
ATOM 8622 N N . PRO B 1 552 ? 9.016 -27.452 -58.208 1.00 44.56 528 PRO B N 1
ATOM 8623 C CA . PRO B 1 552 ? 8.478 -27.902 -59.503 1.00 44.76 528 PRO B CA 1
ATOM 8624 C C . PRO B 1 552 ? 8.549 -29.405 -59.706 1.00 45.05 528 PRO B C 1
ATOM 8625 O O . PRO B 1 552 ? 9.534 -30.042 -59.314 1.00 45.18 528 PRO B O 1
ATOM 8629 N N . ALA B 1 553 ? 7.515 -29.951 -60.342 1.00 45.04 529 ALA B N 1
ATOM 8630 C CA . ALA B 1 553 ? 7.390 -31.388 -60.537 1.00 44.87 529 ALA B CA 1
ATOM 8631 C C . ALA B 1 553 ? 7.551 -31.720 -62.009 1.00 44.57 529 ALA B C 1
ATOM 8632 O O . ALA B 1 553 ? 7.549 -32.891 -62.401 1.00 44.14 529 ALA B O 1
ATOM 8634 N N . SER B 1 554 ? 7.698 -30.678 -62.821 1.00 44.41 530 SER B N 1
ATOM 8635 C CA . SER B 1 554 ? 7.878 -30.851 -64.256 1.00 44.51 530 SER B CA 1
ATOM 8636 C C . SER B 1 554 ? 8.733 -29.707 -64.790 1.00 44.55 530 SER B C 1
ATOM 8637 O O . SER B 1 554 ? 8.880 -28.677 -64.128 1.00 44.12 530 SER B O 1
ATOM 8640 N N . TRP B 1 555 ? 9.281 -29.882 -65.989 1.00 44.65 531 TRP B N 1
ATOM 8641 C CA . TRP B 1 555 ? 10.169 -28.875 -66.554 1.00 45.44 531 TRP B CA 1
ATOM 8642 C C . TRP B 1 555 ? 9.406 -27.622 -66.940 1.00 46.42 531 TRP B C 1
ATOM 8643 O O . TRP B 1 555 ? 9.973 -26.525 -66.965 1.00 46.57 531 TRP B O 1
ATOM 8654 N N . ASP B 1 556 ? 8.109 -27.786 -67.195 1.00 47.35 532 ASP B N 1
ATOM 8655 C CA . ASP B 1 556 ? 7.242 -26.659 -67.516 1.00 47.89 532 ASP B CA 1
ATOM 8656 C C . ASP B 1 556 ? 7.044 -25.761 -66.314 1.00 47.42 532 ASP B C 1
ATOM 8657 O O . ASP B 1 556 ? 7.152 -24.539 -66.430 1.00 47.09 532 ASP B O 1
ATOM 8662 N N . GLU B 1 557 ? 6.771 -26.343 -65.151 1.00 47.08 533 GLU B N 1
ATOM 8663 C CA . GLU B 1 557 ? 6.638 -25.489 -63.982 1.00 47.30 533 GLU B CA 1
ATOM 8664 C C . GLU B 1 557 ? 7.987 -25.011 -63.431 1.00 46.77 533 GLU B C 1
ATOM 8665 O O . GLU B 1 557 ? 8.048 -23.997 -62.730 1.00 46.65 533 GLU B O 1
ATOM 8671 N N . PHE B 1 558 ? 9.064 -25.722 -63.766 1.00 45.81 534 PHE B N 1
ATOM 8672 C CA . PHE B 1 558 ? 10.394 -25.194 -63.510 1.00 45.05 534 PHE B CA 1
ATOM 8673 C C . PHE B 1 558 ? 10.572 -23.916 -64.335 1.00 44.97 534 PHE B C 1
ATOM 8674 O O . PHE B 1 558 ? 10.821 -22.845 -63.782 1.00 45.08 534 PHE B O 1
ATOM 8682 N N . LYS B 1 559 ? 10.420 -24.031 -65.652 1.00 44.75 535 LYS B N 1
ATOM 8683 C CA . LYS B 1 559 ? 10.564 -22.882 -66.550 1.00 45.11 535 LYS B CA 1
ATOM 8684 C C . LYS B 1 559 ? 9.745 -21.682 -66.090 1.00 45.05 535 LYS B C 1
ATOM 8685 O O . LYS B 1 559 ? 10.188 -20.537 -66.200 1.00 45.22 535 LYS B O 1
ATOM 8691 N N . THR B 1 560 ? 8.557 -21.954 -65.556 1.00 44.91 536 THR B N 1
ATOM 8692 C CA . THR B 1 560 ? 7.713 -20.923 -64.965 1.00 44.31 536 THR B CA 1
ATOM 8693 C C . THR B 1 560 ? 8.375 -20.238 -63.773 1.00 43.94 536 THR B C 1
ATOM 8694 O O . THR B 1 560 ? 8.431 -19.006 -63.705 1.00 44.02 536 THR B O 1
ATOM 8698 N N . ALA B 1 561 ? 8.858 -21.033 -62.822 1.00 42.86 537 ALA B N 1
ATOM 8699 C CA . ALA B 1 561 ? 9.396 -20.478 -61.576 1.00 41.93 537 ALA B CA 1
ATOM 8700 C C . ALA B 1 561 ? 10.771 -19.817 -61.743 1.00 40.91 537 ALA B C 1
ATOM 8701 O O . ALA B 1 561 ? 11.105 -18.902 -61.006 1.00 40.46 537 ALA B O 1
ATOM 8703 N N . TYR B 1 562 ? 11.543 -20.273 -62.724 1.00 39.82 538 TYR B N 1
ATOM 8704 C CA . TYR B 1 562 ? 12.921 -19.832 -62.906 1.00 39.11 538 TYR B CA 1
ATOM 8705 C C . TYR B 1 562 ? 13.056 -18.478 -63.619 1.00 39.21 538 TYR B C 1
ATOM 8706 O O . TYR B 1 562 ? 13.028 -18.409 -64.854 1.00 38.91 538 TYR B O 1
ATOM 8715 N N . ALA B 1 563 ? 13.213 -17.411 -62.837 1.00 39.14 539 ALA B N 1
ATOM 8716 C CA . ALA B 1 563 ? 13.341 -16.051 -63.378 1.00 39.74 539 ALA B CA 1
ATOM 8717 C C . ALA B 1 563 ? 14.378 -15.230 -62.606 1.00 40.06 539 ALA B C 1
ATOM 8718 O O . ALA B 1 563 ? 14.027 -14.398 -61.766 1.00 40.11 539 ALA B O 1
ATOM 8720 N N . PRO B 1 564 ? 15.662 -15.479 -62.884 1.00 40.46 540 PRO B N 1
ATOM 8721 C CA . PRO B 1 564 ? 16.782 -14.779 -62.258 1.00 41.16 540 PRO B CA 1
ATOM 8722 C C . PRO B 1 564 ? 16.828 -13.299 -62.642 1.00 41.64 540 PRO B C 1
ATOM 8723 O O . PRO B 1 564 ? 16.444 -12.932 -63.749 1.00 41.73 540 PRO B O 1
ATOM 8727 N N . GLN B 1 565 ? 17.317 -12.468 -61.728 1.00 42.28 541 GLN B N 1
ATOM 8728 C CA . GLN B 1 565 ? 17.290 -11.023 -61.898 1.00 42.52 541 GLN B CA 1
ATOM 8729 C C . GLN B 1 565 ? 18.185 -10.343 -60.852 1.00 42.73 541 GLN B C 1
ATOM 8730 O O . GLN B 1 565 ? 18.291 -10.814 -59.727 1.00 42.57 541 GLN B O 1
ATOM 8736 N N . ALA B 1 566 ? 18.841 -9.247 -61.226 1.00 43.49 542 ALA B N 1
ATOM 8737 C CA . ALA B 1 566 ? 19.686 -8.516 -60.277 1.00 44.24 542 ALA B CA 1
ATOM 8738 C C . ALA B 1 566 ? 19.202 -7.090 -60.031 1.00 45.13 542 ALA B C 1
ATOM 8739 O O . ALA B 1 566 ? 19.940 -6.263 -59.493 1.00 45.32 542 ALA B O 1
ATOM 8741 N N . ASP B 1 567 ? 17.956 -6.804 -60.399 1.00 46.01 543 ASP B N 1
ATOM 8742 C CA . ASP B 1 567 ? 17.441 -5.435 -60.297 1.00 46.59 543 ASP B CA 1
ATOM 8743 C C . ASP B 1 567 ? 17.083 -5.000 -58.888 1.00 46.18 543 ASP B C 1
ATOM 8744 O O . ASP B 1 567 ? 17.189 -3.820 -58.563 1.00 46.14 543 ASP B O 1
ATOM 8749 N N . LYS B 1 568 ? 16.660 -5.950 -58.060 1.00 45.81 544 LYS B N 1
ATOM 8750 C CA . LYS B 1 568 ? 16.347 -5.654 -56.661 1.00 45.65 544 LYS B CA 1
ATOM 8751 C C . LYS B 1 568 ? 16.479 -6.908 -55.786 1.00 44.72 544 LYS B C 1
ATOM 8752 O O . LYS B 1 568 ? 16.648 -8.015 -56.310 1.00 44.32 544 LYS B O 1
ATOM 8758 N N . PRO B 1 569 ? 16.417 -6.735 -54.450 1.00 43.71 545 PRO B N 1
ATOM 8759 C CA . PRO B 1 569 ? 16.482 -7.888 -53.552 1.00 43.10 545 PRO B CA 1
ATOM 8760 C C . PRO B 1 569 ? 15.526 -9.007 -53.968 1.00 42.78 545 PRO B C 1
ATOM 8761 O O . PRO B 1 569 ? 14.532 -8.758 -54.677 1.00 43.33 545 PRO B O 1
ATOM 8765 N N . GLY B 1 570 ? 15.835 -10.231 -53.539 1.00 41.40 546 GLY B N 1
ATOM 8766 C CA . GLY B 1 570 ? 15.041 -11.392 -53.895 1.00 39.46 546 GLY B CA 1
ATOM 8767 C C . GLY B 1 570 ? 15.837 -12.684 -53.879 1.00 38.16 546 GLY B C 1
ATOM 8768 O O . GLY B 1 570 ? 16.570 -12.999 -54.823 1.00 38.19 546 GLY B O 1
ATOM 8769 N N . LEU B 1 571 ? 15.691 -13.428 -52.793 1.00 36.57 547 LEU B N 1
ATOM 8770 C CA . LEU B 1 571 ? 16.175 -14.793 -52.711 1.00 35.51 547 LEU B CA 1
ATOM 8771 C C . LEU B 1 571 ? 15.080 -15.726 -53.235 1.00 34.82 547 LEU B C 1
ATOM 8772 O O . LEU B 1 571 ? 13.964 -15.753 -52.711 1.00 34.60 547 LEU B O 1
ATOM 8777 N N . HIS B 1 572 ? 15.384 -16.499 -54.261 1.00 33.93 548 HIS B N 1
ATOM 8778 C CA . HIS B 1 572 ? 14.413 -17.470 -54.724 1.00 33.64 548 HIS B CA 1
ATOM 8779 C C . HIS B 1 572 ? 14.977 -18.896 -54.701 1.00 32.60 548 HIS B C 1
ATOM 8780 O O . HIS B 1 572 ? 15.897 -19.215 -55.451 1.00 32.06 548 HIS B O 1
ATOM 8787 N N . LEU B 1 573 ? 14.421 -19.745 -53.832 1.00 31.79 549 LEU B N 1
ATOM 8788 C CA . LEU B 1 573 ? 14.845 -21.151 -53.746 1.00 31.39 549 LEU B CA 1
ATOM 8789 C C . LEU B 1 573 ? 13.950 -22.094 -54.566 1.00 31.48 549 LEU B C 1
ATOM 8790 O O . LEU B 1 573 ? 12.762 -22.233 -54.292 1.00 31.79 549 LEU B O 1
ATOM 8795 N N . ILE B 1 574 ? 14.542 -22.737 -55.565 1.00 31.58 550 ILE B N 1
ATOM 8796 C CA . ILE B 1 574 ? 13.859 -23.702 -56.413 1.00 31.74 550 ILE B CA 1
ATOM 8797 C C . ILE B 1 574 ? 14.383 -25.112 -56.149 1.00 32.30 550 ILE B C 1
ATOM 8798 O O . ILE B 1 574 ? 15.458 -25.480 -56.619 1.00 32.82 550 ILE B O 1
ATOM 8803 N N . GLU B 1 575 ? 13.620 -25.910 -55.417 1.00 32.39 551 GLU B N 1
ATOM 8804 C CA . GLU B 1 575 ? 14.057 -27.247 -55.063 1.00 32.76 551 GLU B CA 1
ATOM 8805 C C . GLU B 1 575 ? 13.611 -28.316 -56.047 1.00 33.66 551 GLU B C 1
ATOM 8806 O O . GLU B 1 575 ? 12.419 -28.451 -56.316 1.00 34.00 551 GLU B O 1
ATOM 8812 N N . ILE B 1 576 ? 14.576 -29.088 -56.542 1.00 34.13 552 ILE B N 1
ATOM 8813 C CA . ILE B 1 576 ? 14.346 -30.210 -57.438 1.00 35.27 552 ILE B CA 1
ATOM 8814 C C . ILE B 1 576 ? 14.669 -31.511 -56.707 1.00 35.77 552 ILE B C 1
ATOM 8815 O O . ILE B 1 576 ? 15.818 -31.747 -56.349 1.00 35.55 552 ILE B O 1
ATOM 8820 N N . LYS B 1 577 ? 13.679 -32.371 -56.493 1.00 37.05 553 LYS B N 1
ATOM 8821 C CA . LYS B 1 577 ? 13.951 -33.657 -55.835 1.00 38.06 553 LYS B CA 1
ATOM 8822 C C . LYS B 1 577 ? 14.393 -34.724 -56.831 1.00 38.10 553 LYS B C 1
ATOM 8823 O O . LYS B 1 577 ? 13.826 -34.860 -57.914 1.00 38.16 553 LYS B O 1
ATOM 8829 N N . THR B 1 578 ? 15.434 -35.463 -56.468 1.00 37.92 554 THR B N 1
ATOM 8830 C CA . THR B 1 578 ? 16.000 -36.460 -57.361 1.00 37.64 554 THR B CA 1
ATOM 8831 C C . THR B 1 578 ? 16.386 -37.699 -56.557 1.00 37.52 554 THR B C 1
ATOM 8832 O O . THR B 1 578 ? 16.465 -37.653 -55.326 1.00 36.75 554 THR B O 1
ATOM 8836 N N . ASP B 1 579 ? 16.614 -38.802 -57.262 1.00 37.97 555 ASP B N 1
ATOM 8837 C CA . ASP B 1 579 ? 16.793 -40.101 -56.627 1.00 38.58 555 ASP B CA 1
ATOM 8838 C C . ASP B 1 579 ? 18.215 -40.583 -56.854 1.00 37.91 555 ASP B C 1
ATOM 8839 O O . ASP B 1 579 ? 18.581 -40.960 -57.969 1.00 37.94 555 ASP B O 1
ATOM 8844 N N . ARG B 1 580 ? 19.021 -40.575 -55.797 1.00 37.06 556 ARG B N 1
ATOM 8845 C CA . ARG B 1 580 ? 20.426 -40.952 -55.955 1.00 36.84 556 ARG B CA 1
ATOM 8846 C C . ARG B 1 580 ? 20.613 -42.471 -55.953 1.00 37.32 556 ARG B C 1
ATOM 8847 O O . ARG B 1 580 ? 21.611 -42.975 -56.470 1.00 37.38 556 ARG B O 1
ATOM 8855 N N . GLN B 1 581 ? 19.634 -43.191 -55.401 1.00 38.02 557 GLN B N 1
ATOM 8856 C CA . GLN B 1 581 ? 19.663 -44.659 -55.368 1.00 38.63 557 GLN B CA 1
ATOM 8857 C C . GLN B 1 581 ? 19.565 -45.289 -56.767 1.00 38.67 557 GLN B C 1
ATOM 8858 O O . GLN B 1 581 ? 20.086 -46.382 -56.999 1.00 38.86 557 GLN B O 1
ATOM 8864 N N . SER B 1 582 ? 18.902 -44.603 -57.696 1.00 38.11 558 SER B N 1
ATOM 8865 C CA . SER B 1 582 ? 18.768 -45.124 -59.053 1.00 38.27 558 SER B CA 1
ATOM 8866 C C . SER B 1 582 ? 19.528 -44.307 -60.094 1.00 37.87 558 SER B C 1
ATOM 8867 O O . SER B 1 582 ? 19.587 -44.687 -61.252 1.00 37.71 558 SER B O 1
ATOM 8870 N N . ARG B 1 583 ? 20.120 -43.190 -59.678 1.00 38.01 559 ARG B N 1
ATOM 8871 C CA . ARG B 1 583 ? 20.799 -42.292 -60.624 1.00 37.94 559 ARG B CA 1
ATOM 8872 C C . ARG B 1 583 ? 21.941 -42.926 -61.421 1.00 37.57 559 ARG B C 1
ATOM 8873 O O . ARG B 1 583 ? 22.062 -42.702 -62.627 1.00 37.22 559 ARG B O 1
ATOM 8881 N N . VAL B 1 584 ? 22.777 -43.708 -60.752 1.00 37.67 560 VAL B N 1
ATOM 8882 C CA . VAL B 1 584 ? 24.008 -44.178 -61.373 1.00 38.15 560 VAL B CA 1
ATOM 8883 C C . VAL B 1 584 ? 23.773 -45.049 -62.604 1.00 38.95 560 VAL B C 1
ATOM 8884 O O . VAL B 1 584 ? 24.453 -44.886 -63.624 1.00 38.88 560 VAL B O 1
ATOM 8888 N N . GLN B 1 585 ? 22.824 -45.976 -62.512 1.00 39.63 561 GLN B N 1
ATOM 8889 C CA . GLN B 1 585 ? 22.588 -46.880 -63.627 1.00 40.42 561 GLN B CA 1
ATOM 8890 C C . GLN B 1 585 ? 21.959 -46.116 -64.802 1.00 39.76 561 GLN B C 1
ATOM 8891 O O . GLN B 1 585 ? 22.384 -46.264 -65.952 1.00 39.25 561 GLN B O 1
ATOM 8897 N N . LEU B 1 586 ? 20.974 -45.278 -64.502 1.00 39.31 562 LEU B N 1
ATOM 8898 C CA . LEU B 1 586 ? 20.356 -44.442 -65.528 1.00 39.50 562 LEU B CA 1
ATOM 8899 C C . LEU B 1 586 ? 21.402 -43.568 -66.229 1.00 39.65 562 LEU B C 1
ATOM 8900 O O . LEU B 1 586 ? 21.490 -43.550 -67.461 1.00 39.27 562 LEU B O 1
ATOM 8905 N N . HIS B 1 587 ? 22.206 -42.866 -65.433 1.00 39.55 563 HIS B N 1
ATOM 8906 C CA . HIS B 1 587 ? 23.303 -42.070 -65.957 1.00 39.84 563 HIS B CA 1
ATOM 8907 C C . HIS B 1 587 ? 24.218 -42.876 -66.882 1.00 40.30 563 HIS B C 1
ATOM 8908 O O . HIS B 1 587 ? 24.441 -42.484 -68.024 1.00 40.13 563 HIS B O 1
ATOM 8915 N N . ARG B 1 588 ? 24.748 -43.993 -66.384 1.00 40.97 564 ARG B N 1
ATOM 8916 C CA . ARG B 1 588 ? 25.676 -44.830 -67.155 1.00 42.04 564 ARG B CA 1
ATOM 8917 C C . ARG B 1 588 ? 25.101 -45.418 -68.434 1.00 42.12 564 ARG B C 1
ATOM 8918 O O . ARG B 1 588 ? 25.787 -45.482 -69.448 1.00 41.84 564 ARG B O 1
ATOM 8926 N N . ASP B 1 589 ? 23.856 -45.874 -68.371 1.00 43.00 565 ASP B N 1
ATOM 8927 C CA . ASP B 1 589 ? 23.213 -46.517 -69.519 1.00 43.71 565 ASP B CA 1
ATOM 8928 C C . ASP B 1 589 ? 22.933 -45.491 -70.607 1.00 43.56 565 ASP B C 1
ATOM 8929 O O . ASP B 1 589 ? 23.285 -45.680 -71.771 1.00 43.01 565 ASP B O 1
ATOM 8934 N N . MET B 1 590 ? 22.323 -44.390 -70.202 1.00 43.75 566 MET B N 1
ATOM 8935 C CA . MET B 1 590 ? 22.190 -43.227 -71.053 1.00 44.35 566 MET B CA 1
ATOM 8936 C C . MET B 1 590 ? 23.478 -42.951 -71.835 1.00 44.27 566 MET B C 1
ATOM 8937 O O . MET B 1 590 ? 23.451 -42.864 -73.058 1.00 44.19 566 MET B O 1
ATOM 8942 N N . LEU B 1 591 ? 24.607 -42.846 -71.137 1.00 44.24 567 LEU B N 1
ATOM 8943 C CA . LEU B 1 591 ? 25.871 -42.478 -71.783 1.00 44.39 567 LEU B CA 1
ATOM 8944 C C . LEU B 1 591 ? 26.478 -43.589 -72.614 1.00 44.90 567 LEU B C 1
ATOM 8945 O O . LEU B 1 591 ? 27.007 -43.340 -73.696 1.00 44.73 567 LEU B O 1
ATOM 8950 N N . ASN B 1 592 ? 26.430 -44.812 -72.092 1.00 46.25 568 ASN B N 1
ATOM 8951 C CA . ASN B 1 592 ? 26.994 -45.968 -72.784 1.00 47.47 568 ASN B CA 1
ATOM 8952 C C . ASN B 1 592 ? 26.364 -46.133 -74.159 1.00 48.08 568 ASN B C 1
ATOM 8953 O O . ASN B 1 592 ? 27.054 -46.288 -75.166 1.00 47.84 568 ASN B O 1
ATOM 8958 N N . GLU B 1 593 ? 25.039 -46.074 -74.180 1.00 48.93 569 GLU B N 1
ATOM 8959 C CA . GLU B 1 593 ? 24.268 -46.235 -75.399 1.00 49.85 569 GLU B CA 1
ATOM 8960 C C . GLU B 1 593 ? 24.677 -45.224 -76.464 1.00 49.77 569 GLU B C 1
ATOM 8961 O O . GLU B 1 593 ? 24.807 -45.574 -77.628 1.00 49.95 569 GLU B O 1
ATOM 8967 N N . ALA B 1 594 ? 24.883 -43.975 -76.056 1.00 49.71 570 ALA B N 1
ATOM 8968 C CA . ALA B 1 594 ? 25.283 -42.925 -76.982 1.00 49.70 570 ALA B CA 1
ATOM 8969 C C . ALA B 1 594 ? 26.696 -43.163 -77.516 1.00 49.99 570 ALA B C 1
ATOM 8970 O O . ALA B 1 594 ? 27.002 -42.832 -78.663 1.00 50.09 570 ALA B O 1
ATOM 8972 N N . VAL B 1 595 ? 27.549 -43.739 -76.674 1.00 49.99 571 VAL B N 1
ATOM 8973 C CA . VAL B 1 595 ? 28.900 -44.106 -77.068 1.00 50.08 571 VAL B CA 1
ATOM 8974 C C . VAL B 1 595 ? 28.872 -45.304 -78.021 1.00 50.47 571 VAL B C 1
ATOM 8975 O O . VAL B 1 595 ? 29.692 -45.410 -78.940 1.00 49.72 571 VAL B O 1
ATOM 8979 N N . ARG B 1 596 ? 27.917 -46.202 -77.797 1.00 51.44 572 ARG B N 1
ATOM 8980 C CA . ARG B 1 596 ? 27.742 -47.355 -78.671 1.00 52.26 572 ARG B CA 1
ATOM 8981 C C . ARG B 1 596 ? 27.249 -46.892 -80.041 1.00 52.35 572 ARG B C 1
ATOM 8982 O O . ARG B 1 596 ? 27.661 -47.425 -81.082 1.00 52.01 572 ARG B O 1
ATOM 8990 N N . GLU B 1 597 ? 26.388 -45.880 -80.039 1.00 52.55 573 GLU B N 1
ATOM 8991 C CA . GLU B 1 597 ? 25.911 -45.311 -81.290 1.00 53.25 573 GLU B CA 1
ATOM 8992 C C . GLU B 1 597 ? 27.084 -44.795 -82.129 1.00 53.28 573 GLU B C 1
ATOM 8993 O O . GLU B 1 597 ? 27.112 -44.985 -83.342 1.00 53.13 573 GLU B O 1
ATOM 8999 N N . VAL B 1 598 ? 28.060 -44.171 -81.471 1.00 53.49 574 VAL B N 1
ATOM 9000 C CA . VAL B 1 598 ? 29.251 -43.643 -82.144 1.00 53.66 574 VAL B CA 1
ATOM 9001 C C . VAL B 1 598 ? 30.179 -44.740 -82.677 1.00 54.34 574 VAL B C 1
ATOM 9002 O O . VAL B 1 598 ? 30.758 -44.605 -83.753 1.00 54.40 574 VAL B O 1
ATOM 9006 N N . LYS B 1 599 ? 30.321 -45.826 -81.927 1.00 55.15 575 LYS B N 1
ATOM 9007 C CA . LYS B 1 599 ? 31.229 -46.908 -82.317 1.00 55.99 575 LYS B CA 1
ATOM 9008 C C . LYS B 1 599 ? 30.758 -47.696 -83.546 1.00 56.62 575 LYS B C 1
ATOM 9009 O O . LYS B 1 599 ? 31.563 -48.362 -84.203 1.00 56.74 575 LYS B O 1
ATOM 9015 N N . LYS B 1 600 ? 29.465 -47.615 -83.855 1.00 57.42 576 LYS B N 1
ATOM 9016 C CA . LYS B 1 600 ? 28.891 -48.325 -85.005 1.00 58.44 576 LYS B CA 1
ATOM 9017 C C . LYS B 1 600 ? 29.523 -47.891 -86.328 1.00 59.24 576 LYS B C 1
ATOM 9018 O O . LYS B 1 600 ? 29.722 -48.699 -87.232 1.00 59.18 576 LYS B O 1
ATOM 9024 N N . GLN B 1 601 ? 29.832 -46.607 -86.437 1.00 60.32 577 GLN B N 1
ATOM 9025 C CA . GLN B 1 601 ? 30.379 -46.060 -87.666 1.00 61.72 577 GLN B CA 1
ATOM 9026 C C . GLN B 1 601 ? 31.723 -46.716 -88.004 1.00 62.31 577 GLN B C 1
ATOM 9027 O O . GLN B 1 601 ? 32.377 -46.353 -88.980 1.00 61.89 577 GLN B O 1
ATOM 9033 N N . TRP B 1 602 ? 32.124 -47.685 -87.184 1.00 63.42 578 TRP B N 1
ATOM 9034 C CA . TRP B 1 602 ? 33.318 -48.486 -87.449 1.00 64.13 578 TRP B CA 1
ATOM 9035 C C . TRP B 1 602 ? 32.994 -49.970 -87.456 1.00 64.53 578 TRP B C 1
ATOM 9036 O O . TRP B 1 602 ? 33.868 -50.798 -87.699 1.00 64.40 578 TRP B O 1
ATOM 9047 N N . GLU B 1 603 ? 31.737 -50.301 -87.177 1.00 65.38 579 GLU B N 1
ATOM 9048 C CA . GLU B 1 603 ? 31.268 -51.682 -87.274 1.00 66.30 579 GLU B CA 1
ATOM 9049 C C . GLU B 1 603 ? 31.160 -52.062 -88.746 1.00 66.49 579 GLU B C 1
ATOM 9050 O O . GLU B 1 603 ? 31.119 -51.193 -89.618 1.00 66.43 579 GLU B O 1
ATOM 9056 N N . LEU B 1 604 ? 31.113 -53.358 -89.024 1.00 66.82 580 LEU B N 1
ATOM 9057 C CA . LEU B 1 604 ? 30.970 -53.819 -90.400 1.00 67.11 580 LEU B CA 1
ATOM 9058 C C . LEU B 1 604 ? 29.521 -53.727 -90.887 1.00 67.10 580 LEU B C 1
ATOM 9059 O O . LEU B 1 604 ? 29.260 -53.161 -91.950 1.00 67.07 580 LEU B O 1
ATOM 9065 N N . THR C 1 26 ? 66.229 -59.221 -55.846 1.00 47.38 2 THR C N 1
ATOM 9066 C CA . THR C 1 26 ? 65.734 -58.425 -54.676 1.00 47.21 2 THR C CA 1
ATOM 9067 C C . THR C 1 26 ? 66.165 -56.937 -54.757 1.00 46.04 2 THR C C 1
ATOM 9068 O O . THR C 1 26 ? 66.951 -56.458 -53.941 1.00 46.29 2 THR C O 1
ATOM 9072 N N . VAL C 1 27 ? 65.642 -56.217 -55.747 1.00 44.15 3 VAL C N 1
ATOM 9073 C CA . VAL C 1 27 ? 66.116 -54.868 -56.049 1.00 41.98 3 VAL C CA 1
ATOM 9074 C C . VAL C 1 27 ? 66.090 -53.935 -54.830 1.00 39.54 3 VAL C C 1
ATOM 9075 O O . VAL C 1 27 ? 65.205 -54.009 -53.992 1.00 39.40 3 VAL C O 1
ATOM 9079 N N . ASN C 1 28 ? 67.092 -53.077 -54.733 1.00 36.64 4 ASN C N 1
ATOM 9080 C CA . ASN C 1 28 ? 67.009 -51.919 -53.869 1.00 33.54 4 ASN C CA 1
ATOM 9081 C C . ASN C 1 28 ? 66.310 -50.803 -54.646 1.00 31.50 4 ASN C C 1
ATOM 9082 O O . ASN C 1 28 ? 66.759 -50.410 -55.719 1.00 30.99 4 ASN C O 1
ATOM 9087 N N . PRO C 1 29 ? 65.192 -50.302 -54.111 1.00 30.12 5 PRO C N 1
ATOM 9088 C CA . PRO C 1 29 ? 64.452 -49.249 -54.805 1.00 28.92 5 PRO C CA 1
ATOM 9089 C C . PRO C 1 29 ? 65.271 -47.951 -54.898 1.00 28.09 5 PRO C C 1
ATOM 9090 O O . PRO C 1 29 ? 65.050 -47.116 -55.788 1.00 27.86 5 PRO C O 1
ATOM 9094 N N . ILE C 1 30 ? 66.233 -47.796 -54.003 1.00 26.82 6 ILE C N 1
ATOM 9095 C CA . ILE C 1 30 ? 67.068 -46.606 -54.027 1.00 26.20 6 ILE C CA 1
ATOM 9096 C C . ILE C 1 30 ? 67.825 -46.469 -55.351 1.00 25.89 6 ILE C C 1
ATOM 9097 O O . ILE C 1 30 ? 68.052 -45.361 -55.840 1.00 25.65 6 ILE C O 1
ATOM 9102 N N . THR C 1 31 ? 68.213 -47.605 -55.923 1.00 26.00 7 THR C N 1
ATOM 9103 C CA . THR C 1 31 ? 69.046 -47.629 -57.125 1.00 26.17 7 THR C CA 1
ATOM 9104 C C . THR C 1 31 ? 68.480 -46.783 -58.257 1.00 25.98 7 THR C C 1
ATOM 9105 O O . THR C 1 31 ? 69.148 -45.893 -58.782 1.00 25.59 7 THR C O 1
ATOM 9109 N N . HIS C 1 32 ? 67.233 -47.052 -58.619 1.00 26.27 8 HIS C N 1
ATOM 9110 C CA . HIS C 1 32 ? 66.606 -46.359 -59.735 1.00 25.66 8 HIS C CA 1
ATOM 9111 C C . HIS C 1 32 ? 65.831 -45.121 -59.329 1.00 25.36 8 HIS C C 1
ATOM 9112 O O . HIS C 1 32 ? 65.667 -44.200 -60.142 1.00 25.54 8 HIS C O 1
ATOM 9119 N N . TYR C 1 33 ? 65.352 -45.100 -58.083 1.00 23.94 9 TYR C N 1
ATOM 9120 C CA . TYR C 1 33 ? 64.606 -43.962 -57.572 1.00 22.87 9 TYR C CA 1
ATOM 9121 C C . TYR C 1 33 ? 65.548 -42.793 -57.412 1.00 22.49 9 TYR C C 1
ATOM 9122 O O . TYR C 1 33 ? 65.320 -41.729 -57.976 1.00 22.35 9 TYR C O 1
ATOM 9131 N N . ILE C 1 34 ? 66.627 -42.992 -56.670 1.00 22.28 10 ILE C N 1
ATOM 9132 C CA . ILE C 1 34 ? 67.618 -41.933 -56.532 1.00 22.21 10 ILE C CA 1
ATOM 9133 C C . ILE C 1 34 ? 68.430 -41.757 -57.822 1.00 22.52 10 ILE C C 1
ATOM 9134 O O . ILE C 1 34 ? 68.815 -40.628 -58.176 1.00 23.32 10 ILE C O 1
ATOM 9139 N N . GLY C 1 35 ? 68.663 -42.856 -58.539 1.00 22.17 11 GLY C N 1
ATOM 9140 C CA . GLY C 1 35 ? 69.336 -42.791 -59.835 1.00 21.69 11 GLY C CA 1
ATOM 9141 C C . GLY C 1 35 ? 68.610 -41.855 -60.781 1.00 22.26 11 GLY C C 1
ATOM 9142 O O . GLY C 1 35 ? 69.213 -40.964 -61.369 1.00 22.13 11 GLY C O 1
ATOM 9143 N N . SER C 1 36 ? 67.297 -42.060 -60.912 1.00 22.94 12 SER C N 1
ATOM 9144 C CA . SER C 1 36 ? 66.427 -41.201 -61.696 1.00 23.07 12 SER C CA 1
ATOM 9145 C C . SER C 1 36 ? 66.391 -39.768 -61.182 1.00 23.65 12 SER C C 1
ATOM 9146 O O . SER C 1 36 ? 66.331 -38.829 -61.981 1.00 23.34 12 SER C O 1
ATOM 9149 N N . PHE C 1 37 ? 66.400 -39.606 -59.854 1.00 23.56 13 PHE C N 1
ATOM 9150 C CA . PHE C 1 37 ? 66.417 -38.287 -59.217 1.00 23.21 13 PHE C CA 1
ATOM 9151 C C . PHE C 1 37 ? 67.691 -37.530 -59.635 1.00 23.88 13 PHE C C 1
ATOM 9152 O O . PHE C 1 37 ? 67.636 -36.427 -60.166 1.00 24.13 13 PHE C O 1
ATOM 9160 N N . ILE C 1 38 ? 68.843 -38.138 -59.410 1.00 24.42 14 ILE C N 1
ATOM 9161 C CA . ILE C 1 38 ? 70.098 -37.496 -59.753 1.00 25.08 14 ILE C CA 1
ATOM 9162 C C . ILE C 1 38 ? 70.231 -37.319 -61.260 1.00 25.87 14 ILE C C 1
ATOM 9163 O O . ILE C 1 38 ? 70.673 -36.278 -61.723 1.00 25.76 14 ILE C O 1
ATOM 9168 N N . ASP C 1 39 ? 69.828 -38.328 -62.028 1.00 27.20 15 ASP C N 1
ATOM 9169 C CA . ASP C 1 39 ? 69.948 -38.248 -63.485 1.00 27.52 15 ASP C CA 1
ATOM 9170 C C . ASP C 1 39 ? 69.167 -37.073 -64.057 1.00 27.55 15 ASP C C 1
ATOM 9171 O O . ASP C 1 39 ? 69.610 -36.419 -65.001 1.00 28.34 15 ASP C O 1
ATOM 9176 N N . GLU C 1 40 ? 67.997 -36.817 -63.489 1.00 27.31 16 GLU C N 1
ATOM 9177 C CA . GLU C 1 40 ? 67.144 -35.753 -63.968 1.00 27.15 16 GLU C CA 1
ATOM 9178 C C . GLU C 1 40 ? 67.773 -34.396 -63.657 1.00 27.62 16 GLU C C 1
ATOM 9179 O O . GLU C 1 40 ? 67.688 -33.470 -64.459 1.00 27.99 16 GLU C O 1
ATOM 9185 N N . PHE C 1 41 ? 68.406 -34.265 -62.496 1.00 27.12 17 PHE C N 1
ATOM 9186 C CA . PHE C 1 41 ? 69.097 -33.022 -62.225 1.00 26.31 17 PHE C CA 1
ATOM 9187 C C . PHE C 1 41 ? 70.082 -32.758 -63.355 1.00 26.86 17 PHE C C 1
ATOM 9188 O O . PHE C 1 41 ? 70.153 -31.635 -63.887 1.00 26.74 17 PHE C O 1
ATOM 9196 N N . ALA C 1 42 ? 70.818 -33.792 -63.752 1.00 26.76 18 ALA C N 1
ATOM 9197 C CA . ALA C 1 42 ? 71.774 -33.631 -64.848 1.00 27.61 18 ALA C CA 1
ATOM 9198 C C . ALA C 1 42 ? 71.092 -33.188 -66.151 1.00 27.71 18 ALA C C 1
ATOM 9199 O O . ALA C 1 42 ? 71.634 -32.375 -66.909 1.00 27.67 18 ALA C O 1
ATOM 9201 N N . LEU C 1 43 ? 69.901 -33.719 -66.395 1.00 27.67 19 LEU C N 1
ATOM 9202 C CA . LEU C 1 43 ? 69.135 -33.372 -67.583 1.00 28.28 19 LEU C CA 1
ATOM 9203 C C . LEU C 1 43 ? 68.632 -31.929 -67.557 1.00 29.73 19 LEU C C 1
ATOM 9204 O O . LEU C 1 43 ? 68.366 -31.327 -68.606 1.00 30.63 19 LEU C O 1
ATOM 9209 N N . SER C 1 44 ? 68.537 -31.366 -66.358 1.00 30.20 20 SER C N 1
ATOM 9210 C CA . SER C 1 44 ? 68.082 -29.999 -66.178 1.00 30.79 20 SER C CA 1
ATOM 9211 C C . SER C 1 44 ? 69.203 -29.001 -66.362 1.00 30.59 20 SER C C 1
ATOM 9212 O O . SER C 1 44 ? 68.953 -27.796 -66.415 1.00 30.65 20 SER C O 1
ATOM 9215 N N . GLY C 1 45 ? 70.432 -29.503 -66.451 1.00 29.95 21 GLY C N 1
ATOM 9216 C CA . GLY C 1 45 ? 71.585 -28.647 -66.634 1.00 29.09 21 GLY C CA 1
ATOM 9217 C C . GLY C 1 45 ? 72.454 -28.535 -65.395 1.00 29.45 21 GLY C C 1
ATOM 9218 O O . GLY C 1 45 ? 73.384 -27.730 -65.373 1.00 30.14 21 GLY C O 1
ATOM 9219 N N . ILE C 1 46 ? 72.161 -29.313 -64.350 1.00 28.78 22 ILE C N 1
ATOM 9220 C CA . ILE C 1 46 ? 73.022 -29.312 -63.181 1.00 28.34 22 ILE C CA 1
ATOM 9221 C C . ILE C 1 46 ? 74.369 -29.940 -63.562 1.00 28.12 22 ILE C C 1
ATOM 9222 O O . ILE C 1 46 ? 74.407 -31.030 -64.142 1.00 28.42 22 ILE C O 1
ATOM 9227 N N . THR C 1 47 ? 75.466 -29.250 -63.251 1.00 27.39 23 THR C N 1
ATOM 9228 C CA . THR C 1 47 ? 76.807 -29.725 -63.616 1.00 27.20 23 THR C CA 1
ATOM 9229 C C . THR C 1 47 ? 77.745 -29.852 -62.409 1.00 26.84 23 THR C C 1
ATOM 9230 O O . THR C 1 47 ? 78.827 -30.415 -62.516 1.00 26.88 23 THR C O 1
ATOM 9234 N N . ASP C 1 48 ? 77.326 -29.331 -61.260 1.00 25.94 24 ASP C N 1
ATOM 9235 C CA . ASP C 1 48 ? 78.164 -29.365 -60.075 1.00 25.58 24 ASP C CA 1
ATOM 9236 C C . ASP C 1 48 ? 77.343 -29.764 -58.844 1.00 25.29 24 ASP C C 1
ATOM 9237 O O . ASP C 1 48 ? 76.212 -29.295 -58.647 1.00 25.74 24 ASP C O 1
ATOM 9242 N N . ALA C 1 49 ? 77.922 -30.634 -58.025 1.00 24.51 25 ALA C N 1
ATOM 9243 C CA . ALA C 1 49 ? 77.328 -31.042 -56.759 1.00 23.74 25 ALA C CA 1
ATOM 9244 C C . ALA C 1 49 ? 78.347 -30.828 -55.648 1.00 23.35 25 ALA C C 1
ATOM 9245 O O . ALA C 1 49 ? 79.467 -31.321 -55.717 1.00 23.51 25 ALA C O 1
ATOM 9247 N N . VAL C 1 50 ? 77.954 -30.086 -54.623 1.00 22.49 26 VAL C N 1
ATOM 9248 C CA . VAL C 1 50 ? 78.795 -29.905 -53.463 1.00 21.49 26 VAL C CA 1
ATOM 9249 C C . VAL C 1 50 ? 78.341 -30.868 -52.396 1.00 21.43 26 VAL C C 1
ATOM 9250 O O . VAL C 1 50 ? 77.207 -30.818 -51.961 1.00 21.41 26 VAL C O 1
ATOM 9254 N N . VAL C 1 51 ? 79.236 -31.741 -51.960 1.00 21.60 27 VAL C N 1
ATOM 9255 C CA . VAL C 1 51 ? 78.827 -32.908 -51.210 1.00 21.01 27 VAL C CA 1
ATOM 9256 C C . VAL C 1 51 ? 79.557 -33.000 -49.894 1.00 21.31 27 VAL C C 1
ATOM 9257 O O . VAL C 1 51 ? 80.776 -32.899 -49.849 1.00 21.23 27 VAL C O 1
ATOM 9261 N N . CYS C 1 52 ? 78.802 -33.176 -48.813 1.00 21.57 28 CYS C N 1
ATOM 9262 C CA . CYS C 1 52 ? 79.402 -33.359 -47.494 1.00 22.21 28 CYS C CA 1
ATOM 9263 C C . CYS C 1 52 ? 79.186 -34.789 -47.040 1.00 22.20 28 CYS C C 1
ATOM 9264 O O . CYS C 1 52 ? 78.125 -35.346 -47.246 1.00 21.87 28 CYS C O 1
ATOM 9267 N N . PRO C 1 53 ? 80.212 -35.388 -46.434 1.00 23.09 29 PRO C N 1
ATOM 9268 C CA . PRO C 1 53 ? 80.234 -36.823 -46.127 1.00 23.26 29 PRO C CA 1
ATOM 9269 C C . PRO C 1 53 ? 79.221 -37.224 -45.069 1.00 23.61 29 PRO C C 1
ATOM 9270 O O . PRO C 1 53 ? 78.867 -36.433 -44.188 1.00 23.02 29 PRO C O 1
ATOM 9274 N N . GLY C 1 54 ? 78.768 -38.465 -45.173 1.00 23.28 30 GLY C N 1
ATOM 9275 C CA . GLY C 1 54 ? 77.823 -39.023 -44.229 1.00 22.84 30 GLY C CA 1
ATOM 9276 C C . GLY C 1 54 ? 77.263 -40.328 -44.762 1.00 23.07 30 GLY C C 1
ATOM 9277 O O . GLY C 1 54 ? 77.268 -40.591 -45.971 1.00 22.99 30 GLY C O 1
ATOM 9278 N N . SER C 1 55 ? 76.767 -41.134 -43.841 1.00 23.31 31 SER C N 1
ATOM 9279 C CA . SER C 1 55 ? 76.243 -42.458 -44.117 1.00 23.54 31 SER C CA 1
ATOM 9280 C C . SER C 1 55 ? 74.887 -42.437 -44.831 1.00 23.01 31 SER C C 1
ATOM 9281 O O . SER C 1 55 ? 74.700 -43.104 -45.851 1.00 23.24 31 SER C O 1
ATOM 9284 N N . ARG C 1 56 ? 73.942 -41.666 -44.298 1.00 22.27 32 ARG C N 1
ATOM 9285 C CA . ARG C 1 56 ? 72.573 -41.710 -44.787 1.00 21.31 32 ARG C CA 1
ATOM 9286 C C . ARG C 1 56 ? 72.437 -41.108 -46.183 1.00 21.66 32 ARG C C 1
ATOM 9287 O O . ARG C 1 56 ? 71.515 -41.441 -46.928 1.00 22.24 32 ARG C O 1
ATOM 9295 N N . SER C 1 57 ? 73.358 -40.226 -46.542 1.00 21.69 33 SER C N 1
ATOM 9296 C CA . SER C 1 57 ? 73.311 -39.563 -47.836 1.00 22.21 33 SER C CA 1
ATOM 9297 C C . SER C 1 57 ? 74.070 -40.367 -48.907 1.00 22.51 33 SER C C 1
ATOM 9298 O O . SER C 1 57 ? 74.316 -39.873 -50.003 1.00 22.87 33 SER C O 1
ATOM 9301 N N . THR C 1 58 ? 74.437 -41.604 -48.572 1.00 22.41 34 THR C N 1
ATOM 9302 C CA . THR C 1 58 ? 75.237 -42.474 -49.446 1.00 21.76 34 THR C CA 1
ATOM 9303 C C . THR C 1 58 ? 74.798 -42.484 -50.912 1.00 21.74 34 THR C C 1
ATOM 9304 O O . THR C 1 58 ? 75.617 -42.251 -51.810 1.00 22.40 34 THR C O 1
ATOM 9308 N N . PRO C 1 59 ? 73.512 -42.753 -51.169 1.00 21.56 35 PRO C N 1
ATOM 9309 C CA . PRO C 1 59 ? 73.097 -42.892 -52.571 1.00 21.54 35 PRO C CA 1
ATOM 9310 C C . PRO C 1 59 ? 73.176 -41.556 -53.290 1.00 22.37 35 PRO C C 1
ATOM 9311 O O . PRO C 1 59 ? 73.589 -41.491 -54.463 1.00 22.68 35 PRO C O 1
ATOM 9315 N N . LEU C 1 60 ? 72.807 -40.493 -52.583 1.00 22.43 36 LEU C N 1
ATOM 9316 C CA . LEU C 1 60 ? 72.884 -39.154 -53.146 1.00 22.71 36 LEU C CA 1
ATOM 9317 C C . LEU C 1 60 ? 74.306 -38.847 -53.633 1.00 23.19 36 LEU C C 1
ATOM 9318 O O . LEU C 1 60 ? 74.505 -38.424 -54.773 1.00 23.31 36 LEU C O 1
ATOM 9323 N N . ALA C 1 61 ? 75.288 -39.101 -52.767 1.00 23.43 37 ALA C N 1
ATOM 9324 C CA . ALA C 1 61 ? 76.699 -38.804 -53.046 1.00 23.37 37 ALA C CA 1
ATOM 9325 C C . ALA C 1 61 ? 77.323 -39.745 -54.073 1.00 23.44 37 ALA C C 1
ATOM 9326 O O . ALA C 1 61 ? 77.986 -39.293 -55.004 1.00 23.49 37 ALA C O 1
ATOM 9328 N N . VAL C 1 62 ? 77.122 -41.050 -53.894 1.00 23.41 38 VAL C N 1
ATOM 9329 C CA . VAL C 1 62 ? 77.625 -42.040 -54.844 1.00 23.14 38 VAL C CA 1
ATOM 9330 C C . VAL C 1 62 ? 77.079 -41.814 -56.250 1.00 23.56 38 VAL C C 1
ATOM 9331 O O . VAL C 1 62 ? 77.824 -41.866 -57.219 1.00 23.66 38 VAL C O 1
ATOM 9335 N N . LEU C 1 63 ? 75.789 -41.526 -56.359 1.00 24.29 39 LEU C N 1
ATOM 9336 C CA . LEU C 1 63 ? 75.176 -41.331 -57.675 1.00 24.34 39 LEU C CA 1
ATOM 9337 C C . LEU C 1 63 ? 75.619 -40.027 -58.355 1.00 25.06 39 LEU C C 1
ATOM 9338 O O . LEU C 1 63 ? 75.850 -40.000 -59.574 1.00 24.76 39 LEU C O 1
ATOM 9343 N N . CYS C 1 64 ? 75.751 -38.947 -57.580 1.00 25.22 40 CYS C N 1
ATOM 9344 C CA . CYS C 1 64 ? 76.330 -37.733 -58.130 1.00 25.71 40 CYS C CA 1
ATOM 9345 C C . CYS C 1 64 ? 77.735 -38.031 -58.643 1.00 26.18 40 CYS C C 1
ATOM 9346 O O . CYS C 1 64 ? 78.082 -37.659 -59.770 1.00 26.37 40 CYS C O 1
ATOM 9349 N N . ALA C 1 65 ? 78.528 -38.732 -57.835 1.00 26.33 41 ALA C N 1
ATOM 9350 C CA . ALA C 1 65 ? 79.875 -39.092 -58.254 1.00 27.26 41 ALA C CA 1
ATOM 9351 C C . ALA C 1 65 ? 79.858 -39.933 -59.532 1.00 28.43 41 ALA C C 1
ATOM 9352 O O . ALA C 1 65 ? 80.616 -39.660 -60.466 1.00 29.10 41 ALA C O 1
ATOM 9354 N N . ALA C 1 66 ? 78.983 -40.933 -59.591 1.00 28.59 42 ALA C N 1
ATOM 9355 C CA . ALA C 1 66 ? 78.981 -41.852 -60.728 1.00 29.09 42 ALA C CA 1
ATOM 9356 C C . ALA C 1 66 ? 78.457 -41.209 -62.014 1.00 29.32 42 ALA C C 1
ATOM 9357 O O . ALA C 1 66 ? 78.804 -41.629 -63.111 1.00 30.13 42 ALA C O 1
ATOM 9359 N N . HIS C 1 67 ? 77.605 -40.205 -61.885 1.00 29.29 43 HIS C N 1
ATOM 9360 C CA . HIS C 1 67 ? 76.981 -39.621 -63.062 1.00 28.95 43 HIS C CA 1
ATOM 9361 C C . HIS C 1 67 ? 78.001 -38.813 -63.865 1.00 29.65 43 HIS C C 1
ATOM 9362 O O . HIS C 1 67 ? 78.695 -37.966 -63.311 1.00 30.35 43 HIS C O 1
ATOM 9369 N N . PRO C 1 68 ? 78.094 -39.071 -65.179 1.00 30.01 44 PRO C N 1
ATOM 9370 C CA . PRO C 1 68 ? 79.165 -38.457 -65.965 1.00 30.18 44 PRO C CA 1
ATOM 9371 C C . PRO C 1 68 ? 79.055 -36.940 -66.150 1.00 30.25 44 PRO C C 1
ATOM 9372 O O . PRO C 1 68 ? 80.032 -36.332 -66.562 1.00 30.60 44 PRO C O 1
ATOM 9376 N N . ASP C 1 69 ? 77.910 -36.341 -65.825 1.00 29.65 45 ASP C N 1
ATOM 9377 C CA . ASP C 1 69 ? 77.671 -34.920 -66.108 1.00 29.83 45 ASP C CA 1
ATOM 9378 C C . ASP C 1 69 ? 77.831 -34.001 -64.897 1.00 29.93 45 ASP C C 1
ATOM 9379 O O . ASP C 1 69 ? 77.868 -32.772 -65.032 1.00 29.69 45 ASP C O 1
ATOM 9384 N N . ILE C 1 70 ? 77.923 -34.593 -63.709 1.00 29.74 46 ILE C N 1
ATOM 9385 C CA . ILE C 1 70 ? 77.940 -33.819 -62.488 1.00 29.38 46 ILE C CA 1
ATOM 9386 C C . ILE C 1 70 ? 79.296 -33.919 -61.837 1.00 29.30 46 ILE C C 1
ATOM 9387 O O . ILE C 1 70 ? 79.727 -35.007 -61.468 1.00 29.45 46 ILE C O 1
ATOM 9392 N N . SER C 1 71 ? 79.976 -32.788 -61.699 1.00 28.87 47 SER C N 1
ATOM 9393 C CA . SER C 1 71 ? 81.246 -32.764 -60.997 1.00 29.22 47 SER C CA 1
ATOM 9394 C C . SER C 1 71 ? 80.959 -32.675 -59.506 1.00 28.73 47 SER C C 1
ATOM 9395 O O . SER C 1 71 ? 80.092 -31.912 -59.078 1.00 29.03 47 SER C O 1
ATOM 9398 N N . VAL C 1 72 ? 81.684 -33.449 -58.713 1.00 27.85 48 VAL C N 1
ATOM 9399 C CA . VAL C 1 72 ? 81.444 -33.484 -57.286 1.00 27.19 48 VAL C CA 1
ATOM 9400 C C . VAL C 1 72 ? 82.533 -32.715 -56.599 1.00 26.76 48 VAL C C 1
ATOM 9401 O O . VAL C 1 72 ? 83.702 -32.879 -56.917 1.00 27.48 48 VAL C O 1
ATOM 9405 N N . HIS C 1 73 ? 82.144 -31.854 -55.671 1.00 25.77 49 HIS C N 1
ATOM 9406 C CA . HIS C 1 73 ? 83.095 -31.120 -54.888 1.00 25.28 49 HIS C CA 1
ATOM 9407 C C . HIS C 1 73 ? 82.876 -31.522 -53.452 1.00 25.28 49 HIS C C 1
ATOM 9408 O O . HIS C 1 73 ? 81.864 -31.192 -52.863 1.00 25.30 49 HIS C O 1
ATOM 9415 N N . VAL C 1 74 ? 83.816 -32.265 -52.884 1.00 25.42 50 VAL C N 1
ATOM 9416 C CA . VAL C 1 74 ? 83.657 -32.724 -51.516 1.00 25.15 50 VAL C CA 1
ATOM 9417 C C . VAL C 1 74 ? 84.137 -31.691 -50.515 1.00 25.95 50 VAL C C 1
ATOM 9418 O O . VAL C 1 74 ? 85.302 -31.282 -50.534 1.00 26.54 50 VAL C O 1
ATOM 9422 N N . GLN C 1 75 ? 83.226 -31.257 -49.650 1.00 26.19 51 GLN C N 1
ATOM 9423 C CA . GLN C 1 75 ? 83.561 -30.328 -48.568 1.00 26.55 51 GLN C CA 1
ATOM 9424 C C . GLN C 1 75 ? 83.297 -31.010 -47.221 1.00 26.32 51 GLN C C 1
ATOM 9425 O O . GLN C 1 75 ? 82.285 -31.674 -47.057 1.00 26.63 51 GLN C O 1
ATOM 9431 N N . ILE C 1 76 ? 84.195 -30.843 -46.259 1.00 25.86 52 ILE C N 1
ATOM 9432 C CA . ILE C 1 76 ? 84.016 -31.440 -44.945 1.00 25.76 52 ILE C CA 1
ATOM 9433 C C . ILE C 1 76 ? 83.130 -30.567 -44.065 1.00 25.78 52 ILE C C 1
ATOM 9434 O O . ILE C 1 76 ? 82.265 -31.067 -43.345 1.00 25.84 52 ILE C O 1
ATOM 9439 N N . ASP C 1 77 ? 83.374 -29.258 -44.083 1.00 25.13 53 ASP C N 1
ATOM 9440 C CA . ASP C 1 77 ? 82.642 -28.346 -43.208 1.00 24.20 53 ASP C CA 1
ATOM 9441 C C . ASP C 1 77 ? 81.407 -27.863 -43.962 1.00 24.15 53 ASP C C 1
ATOM 9442 O O . ASP C 1 77 ? 81.513 -27.165 -44.970 1.00 24.19 53 ASP C O 1
ATOM 9447 N N . GLU C 1 78 ? 80.234 -28.269 -43.479 1.00 23.83 54 GLU C N 1
ATOM 9448 C CA . GLU C 1 78 ? 78.984 -27.980 -44.159 1.00 23.25 54 GLU C CA 1
ATOM 9449 C C . GLU C 1 78 ? 78.708 -26.478 -44.224 1.00 22.88 54 GLU C C 1
ATOM 9450 O O . GLU C 1 78 ? 78.152 -26.006 -45.192 1.00 22.51 54 GLU C O 1
ATOM 9456 N N . ARG C 1 79 ? 79.094 -25.717 -43.211 1.00 22.32 55 ARG C N 1
ATOM 9457 C CA . ARG C 1 79 ? 78.854 -24.281 -43.292 1.00 23.05 55 ARG C CA 1
ATOM 9458 C C . ARG C 1 79 ? 79.619 -23.685 -44.483 1.00 23.19 55 ARG C C 1
ATOM 9459 O O . ARG C 1 79 ? 79.043 -22.974 -45.313 1.00 23.10 55 ARG C O 1
ATOM 9467 N N . SER C 1 80 ? 80.913 -24.013 -44.567 1.00 23.27 56 SER C N 1
ATOM 9468 C CA . SER C 1 80 ? 81.753 -23.715 -45.733 1.00 22.97 56 SER C CA 1
ATOM 9469 C C . SER C 1 80 ? 81.151 -24.224 -47.035 1.00 22.65 56 SER C C 1
ATOM 9470 O O . SER C 1 80 ? 81.076 -23.485 -48.015 1.00 22.61 56 SER C O 1
ATOM 9473 N N . ALA C 1 81 ? 80.734 -25.492 -47.046 1.00 22.28 57 ALA C N 1
ATOM 9474 C CA . ALA C 1 81 ? 80.147 -26.112 -48.232 1.00 21.99 57 ALA C CA 1
ATOM 9475 C C . ALA C 1 81 ? 79.025 -25.271 -48.796 1.00 22.04 57 ALA C C 1
ATOM 9476 O O . ALA C 1 81 ? 78.877 -25.140 -50.017 1.00 22.02 57 ALA C O 1
ATOM 9478 N N . GLY C 1 82 ? 78.204 -24.733 -47.901 1.00 21.67 58 GLY C N 1
ATOM 9479 C CA . GLY C 1 82 ? 77.034 -23.974 -48.323 1.00 22.18 58 GLY C CA 1
ATOM 9480 C C . GLY C 1 82 ? 77.438 -22.700 -49.027 1.00 22.38 58 GLY C C 1
ATOM 9481 O O . GLY C 1 82 ? 76.892 -22.360 -50.076 1.00 22.65 58 GLY C O 1
ATOM 9482 N N . PHE C 1 83 ? 78.412 -21.995 -48.459 1.00 22.33 59 PHE C N 1
ATOM 9483 C CA . PHE C 1 83 ? 78.882 -20.762 -49.080 1.00 22.64 59 PHE C CA 1
ATOM 9484 C C . PHE C 1 83 ? 79.692 -21.077 -50.349 1.00 23.11 59 PHE C C 1
ATOM 9485 O O . PHE C 1 83 ? 79.711 -20.281 -51.290 1.00 23.43 59 PHE C O 1
ATOM 9493 N N . PHE C 1 84 ? 80.343 -22.245 -50.379 1.00 22.79 60 PHE C N 1
ATOM 9494 C CA . PHE C 1 84 ? 81.057 -22.674 -51.584 1.00 22.52 60 PHE C CA 1
ATOM 9495 C C . PHE C 1 84 ? 80.055 -22.850 -52.726 1.00 22.01 60 PHE C C 1
ATOM 9496 O O . PHE C 1 84 ? 80.265 -22.369 -53.828 1.00 22.12 60 PHE C O 1
ATOM 9504 N N . ALA C 1 85 ? 78.950 -23.526 -52.443 1.00 21.92 61 ALA C N 1
ATOM 9505 C CA . ALA C 1 85 ? 77.856 -23.674 -53.405 1.00 21.19 61 ALA C CA 1
ATOM 9506 C C . ALA C 1 85 ? 77.260 -22.304 -53.774 1.00 20.96 61 ALA C C 1
ATOM 9507 O O . ALA C 1 85 ? 76.954 -22.038 -54.936 1.00 19.63 61 ALA C O 1
ATOM 9509 N N . LEU C 1 86 ? 77.075 -21.454 -52.765 1.00 20.96 62 LEU C N 1
ATOM 9510 C CA . LEU C 1 86 ? 76.620 -20.090 -52.999 1.00 21.14 62 LEU C CA 1
ATOM 9511 C C . LEU C 1 86 ? 77.481 -19.413 -54.061 1.00 21.70 62 LEU C C 1
ATOM 9512 O O . LEU C 1 86 ? 76.961 -18.902 -55.043 1.00 21.16 62 LEU C O 1
ATOM 9517 N N . GLY C 1 87 ? 78.803 -19.422 -53.860 1.00 22.42 63 GLY C N 1
ATOM 9518 C CA . GLY C 1 87 ? 79.734 -18.768 -54.790 1.00 23.17 63 GLY C CA 1
ATOM 9519 C C . GLY C 1 87 ? 79.727 -19.352 -56.194 1.00 23.87 63 GLY C C 1
ATOM 9520 O O . GLY C 1 87 ? 79.784 -18.622 -57.178 1.00 23.81 63 GLY C O 1
ATOM 9521 N N . LEU C 1 88 ? 79.657 -20.680 -56.271 1.00 24.32 64 LEU C N 1
ATOM 9522 C CA . LEU C 1 88 ? 79.506 -21.396 -57.518 1.00 24.94 64 LEU C CA 1
ATOM 9523 C C . LEU C 1 88 ? 78.286 -20.945 -58.320 1.00 25.77 64 LEU C C 1
ATOM 9524 O O . LEU C 1 88 ? 78.369 -20.729 -59.528 1.00 25.72 64 LEU C O 1
ATOM 9529 N N . ALA C 1 89 ? 77.142 -20.842 -57.650 1.00 26.12 65 ALA C N 1
ATOM 9530 C CA . ALA C 1 89 ? 75.902 -20.487 -58.317 1.00 26.93 65 ALA C CA 1
ATOM 9531 C C . ALA C 1 89 ? 75.815 -18.983 -58.548 1.00 27.79 65 ALA C C 1
ATOM 9532 O O . ALA C 1 89 ? 75.091 -18.525 -59.429 1.00 28.49 65 ALA C O 1
ATOM 9534 N N . LYS C 1 90 ? 76.543 -18.215 -57.747 1.00 28.32 66 LYS C N 1
ATOM 9535 C CA . LYS C 1 90 ? 76.535 -16.771 -57.880 1.00 29.60 66 LYS C CA 1
ATOM 9536 C C . LYS C 1 90 ? 77.322 -16.426 -59.142 1.00 30.31 66 LYS C C 1
ATOM 9537 O O . LYS C 1 90 ? 76.963 -15.517 -59.900 1.00 30.11 66 LYS C O 1
ATOM 9543 N N . ALA C 1 91 ? 78.382 -17.190 -59.374 1.00 30.86 67 ALA C N 1
ATOM 9544 C CA . ALA C 1 91 ? 79.227 -16.979 -60.538 1.00 31.72 67 ALA C CA 1
ATOM 9545 C C . ALA C 1 91 ? 78.513 -17.359 -61.827 1.00 32.24 67 ALA C C 1
ATOM 9546 O O . ALA C 1 91 ? 78.714 -16.735 -62.848 1.00 33.14 67 ALA C O 1
ATOM 9548 N N . LYS C 1 92 ? 77.675 -18.383 -61.789 1.00 33.31 68 LYS C N 1
ATOM 9549 C CA . LYS C 1 92 ? 77.084 -18.895 -63.026 1.00 33.91 68 LYS C CA 1
ATOM 9550 C C . LYS C 1 92 ? 75.619 -18.532 -63.202 1.00 34.37 68 LYS C C 1
ATOM 9551 O O . LYS C 1 92 ? 75.049 -18.731 -64.275 1.00 34.63 68 LYS C O 1
ATOM 9557 N N . GLN C 1 93 ? 75.005 -18.017 -62.143 1.00 34.63 69 GLN C N 1
ATOM 9558 C CA . GLN C 1 93 ? 73.597 -17.668 -62.191 1.00 34.76 69 GLN C CA 1
ATOM 9559 C C . GLN C 1 93 ? 72.754 -18.868 -62.626 1.00 34.42 69 GLN C C 1
ATOM 9560 O O . GLN C 1 93 ? 71.793 -18.735 -63.382 1.00 34.46 69 GLN C O 1
ATOM 9566 N N . ARG C 1 94 ? 73.134 -20.048 -62.148 1.00 33.58 70 ARG C N 1
ATOM 9567 C CA . ARG C 1 94 ? 72.298 -21.230 -62.303 1.00 32.97 70 ARG C CA 1
ATOM 9568 C C . ARG C 1 94 ? 72.588 -22.240 -61.181 1.00 32.10 70 ARG C C 1
ATOM 9569 O O . ARG C 1 94 ? 73.692 -22.287 -60.649 1.00 31.99 70 ARG C O 1
ATOM 9577 N N . PRO C 1 95 ? 71.579 -23.039 -60.805 1.00 31.46 71 PRO C N 1
ATOM 9578 C CA . PRO C 1 95 ? 71.654 -23.838 -59.586 1.00 30.64 71 PRO C CA 1
ATOM 9579 C C . PRO C 1 95 ? 72.771 -24.872 -59.578 1.00 29.75 71 PRO C C 1
ATOM 9580 O O . PRO C 1 95 ? 73.115 -25.430 -60.623 1.00 29.57 71 PRO C O 1
ATOM 9584 N N . VAL C 1 96 ? 73.348 -25.081 -58.399 1.00 28.68 72 VAL C N 1
ATOM 9585 C CA . VAL C 1 96 ? 74.136 -26.263 -58.122 1.00 28.21 72 VAL C CA 1
ATOM 9586 C C . VAL C 1 96 ? 73.427 -27.105 -57.057 1.00 27.20 72 VAL C C 1
ATOM 9587 O O . VAL C 1 96 ? 72.564 -26.602 -56.342 1.00 27.09 72 VAL C O 1
ATOM 9591 N N . LEU C 1 97 ? 73.769 -28.390 -56.986 1.00 26.21 73 LEU C N 1
ATOM 9592 C CA . LEU C 1 97 ? 73.338 -29.249 -55.888 1.00 24.91 73 LEU C CA 1
ATOM 9593 C C . LEU C 1 97 ? 74.188 -29.005 -54.632 1.00 23.92 73 LEU C C 1
ATOM 9594 O O . LEU C 1 97 ? 75.400 -28.835 -54.703 1.00 24.37 73 LEU C O 1
ATOM 9599 N N . LEU C 1 98 ? 73.557 -28.998 -53.474 1.00 22.49 74 LEU C N 1
ATOM 9600 C CA . LEU C 1 98 ? 74.303 -28.955 -52.224 1.00 21.10 74 LEU C CA 1
ATOM 9601 C C . LEU C 1 98 ? 73.743 -30.093 -51.400 1.00 20.61 74 LEU C C 1
ATOM 9602 O O . LEU C 1 98 ? 72.540 -30.130 -51.141 1.00 20.06 74 LEU C O 1
ATOM 9607 N N . ILE C 1 99 ? 74.595 -31.034 -51.009 1.00 19.74 75 ILE C N 1
ATOM 9608 C CA . ILE C 1 99 ? 74.109 -32.259 -50.407 1.00 19.22 75 ILE C CA 1
ATOM 9609 C C . ILE C 1 99 ? 74.746 -32.530 -49.065 1.00 19.23 75 ILE C C 1
ATOM 9610 O O . ILE C 1 99 ? 75.945 -32.360 -48.904 1.00 19.40 75 ILE C O 1
ATOM 9615 N N . CYS C 1 100 ? 73.950 -32.960 -48.098 1.00 19.29 76 CYS C N 1
ATOM 9616 C CA . CYS C 1 100 ? 74.524 -33.446 -46.849 1.00 19.95 76 CYS C CA 1
ATOM 9617 C C . CYS C 1 100 ? 73.673 -34.555 -46.263 1.00 20.57 76 CYS C C 1
ATOM 9618 O O . CYS C 1 100 ? 72.579 -34.824 -46.747 1.00 20.67 76 CYS C O 1
ATOM 9621 N N . THR C 1 101 ? 74.207 -35.206 -45.232 1.00 21.27 77 THR C N 1
ATOM 9622 C CA . THR C 1 101 ? 73.520 -36.271 -44.549 1.00 21.86 77 THR C CA 1
ATOM 9623 C C . THR C 1 101 ? 72.608 -35.688 -43.445 1.00 22.23 77 THR C C 1
ATOM 9624 O O . THR C 1 101 ? 72.542 -34.463 -43.251 1.00 22.65 77 THR C O 1
ATOM 9628 N N . SER C 1 102 ? 71.910 -36.570 -42.737 1.00 21.72 78 SER C N 1
ATOM 9629 C CA . SER C 1 102 ? 70.943 -36.181 -41.728 1.00 22.00 78 SER C CA 1
ATOM 9630 C C . SER C 1 102 ? 71.590 -35.582 -40.469 1.00 21.19 78 SER C C 1
ATOM 9631 O O . SER C 1 102 ? 72.727 -35.876 -40.161 1.00 21.10 78 SER C O 1
ATOM 9634 N N . GLY C 1 103 ? 70.868 -34.712 -39.768 1.00 21.16 79 GLY C N 1
ATOM 9635 C CA . GLY C 1 103 ? 71.365 -34.116 -38.517 1.00 20.73 79 GLY C CA 1
ATOM 9636 C C . GLY C 1 103 ? 71.818 -32.665 -38.603 1.00 20.70 79 GLY C C 1
ATOM 9637 O O . GLY C 1 103 ? 71.400 -31.913 -39.491 1.00 20.91 79 GLY C O 1
ATOM 9638 N N . THR C 1 104 ? 72.705 -32.278 -37.686 1.00 20.64 80 THR C N 1
ATOM 9639 C CA . THR C 1 104 ? 73.149 -30.885 -37.563 1.00 19.57 80 THR C CA 1
ATOM 9640 C C . THR C 1 104 ? 73.882 -30.425 -38.811 1.00 19.04 80 THR C C 1
ATOM 9641 O O . THR C 1 104 ? 74.088 -29.227 -39.000 1.00 19.63 80 THR C O 1
ATOM 9645 N N . ALA C 1 105 ? 74.284 -31.381 -39.646 1.00 18.27 81 ALA C N 1
ATOM 9646 C CA . ALA C 1 105 ? 74.829 -31.104 -40.979 1.00 17.70 81 ALA C CA 1
ATOM 9647 C C . ALA C 1 105 ? 73.941 -30.131 -41.746 1.00 17.86 81 ALA C C 1
ATOM 9648 O O . ALA C 1 105 ? 74.396 -29.053 -42.123 1.00 18.63 81 ALA C O 1
ATOM 9650 N N . ALA C 1 106 ? 72.670 -30.495 -41.944 1.00 17.45 82 ALA C N 1
ATOM 9651 C CA . ALA C 1 106 ? 71.696 -29.618 -42.599 1.00 17.26 82 ALA C CA 1
ATOM 9652 C C . ALA C 1 106 ? 71.573 -28.242 -41.930 1.00 17.62 82 ALA C C 1
ATOM 9653 O O . ALA C 1 106 ? 71.404 -27.229 -42.614 1.00 18.23 82 ALA C O 1
ATOM 9655 N N . ALA C 1 107 ? 71.671 -28.187 -40.606 1.00 17.66 83 ALA C N 1
ATOM 9656 C CA . ALA C 1 107 ? 71.529 -26.902 -39.919 1.00 18.34 83 ALA C CA 1
ATOM 9657 C C . ALA C 1 107 ? 72.669 -25.953 -40.260 1.00 18.84 83 ALA C C 1
ATOM 9658 O O . ALA C 1 107 ? 72.495 -24.727 -40.253 1.00 18.79 83 ALA C O 1
ATOM 9660 N N . ASN C 1 108 ? 73.833 -26.532 -40.563 1.00 19.18 84 ASN C N 1
ATOM 9661 C CA . ASN C 1 108 ? 75.011 -25.765 -40.940 1.00 19.11 84 ASN C CA 1
ATOM 9662 C C . ASN C 1 108 ? 74.844 -25.083 -42.300 1.00 19.01 84 ASN C C 1
ATOM 9663 O O . ASN C 1 108 ? 75.591 -24.166 -42.623 1.00 19.39 84 ASN C O 1
ATOM 9668 N N . PHE C 1 109 ? 73.867 -25.516 -43.096 1.00 18.55 85 PHE C N 1
ATOM 9669 C CA . PHE C 1 109 ? 73.557 -24.835 -44.367 1.00 17.32 85 PHE C CA 1
ATOM 9670 C C . PHE C 1 109 ? 72.746 -23.556 -44.175 1.00 17.31 85 PHE C C 1
ATOM 9671 O O . PHE C 1 109 ? 72.585 -22.778 -45.112 1.00 18.15 85 PHE C O 1
ATOM 9679 N N . TYR C 1 110 ? 72.208 -23.348 -42.982 1.00 17.01 86 TYR C N 1
ATOM 9680 C CA A TYR C 1 110 ? 71.310 -22.236 -42.748 0.70 17.83 86 TYR C CA 1
ATOM 9681 C CA B TYR C 1 110 ? 71.313 -22.225 -42.726 0.30 16.80 86 TYR C CA 1
ATOM 9682 C C . TYR C 1 110 ? 71.911 -20.865 -43.121 1.00 16.91 86 TYR C C 1
ATOM 9683 O O . TYR C 1 110 ? 71.276 -20.080 -43.809 1.00 16.70 86 TYR C O 1
ATOM 9700 N N . PRO C 1 111 ? 73.135 -20.573 -42.676 1.00 16.72 87 PRO C N 1
ATOM 9701 C CA . PRO C 1 111 ? 73.670 -19.246 -43.021 1.00 16.65 87 PRO C CA 1
ATOM 9702 C C . PRO C 1 111 ? 73.781 -19.008 -44.526 1.00 17.00 87 PRO C C 1
ATOM 9703 O O . PRO C 1 111 ? 73.445 -17.945 -45.017 1.00 16.82 87 PRO C O 1
ATOM 9707 N N . ALA C 1 112 ? 74.207 -20.011 -45.265 1.00 18.26 88 ALA C N 1
ATOM 9708 C CA . ALA C 1 112 ? 74.352 -19.851 -46.705 1.00 18.64 88 ALA C CA 1
ATOM 9709 C C . ALA C 1 112 ? 72.996 -19.794 -47.372 1.00 18.76 88 ALA C C 1
ATOM 9710 O O . ALA C 1 112 ? 72.796 -19.090 -48.347 1.00 19.57 88 ALA C O 1
ATOM 9712 N N . VAL C 1 113 ? 72.048 -20.551 -46.854 1.00 19.57 89 VAL C N 1
ATOM 9713 C CA . VAL C 1 113 ? 70.720 -20.553 -47.451 1.00 19.08 89 VAL C CA 1
ATOM 9714 C C . VAL C 1 113 ? 70.080 -19.167 -47.316 1.00 19.01 89 VAL C C 1
ATOM 9715 O O . VAL C 1 113 ? 69.443 -18.669 -48.247 1.00 18.26 89 VAL C O 1
ATOM 9719 N N . VAL C 1 114 ? 70.290 -18.533 -46.160 1.00 19.25 90 VAL C N 1
ATOM 9720 C CA . VAL C 1 114 ? 69.802 -17.169 -45.914 1.00 19.06 90 VAL C CA 1
ATOM 9721 C C . VAL C 1 114 ? 70.394 -16.168 -46.917 1.00 19.89 90 VAL C C 1
ATOM 9722 O O . VAL C 1 114 ? 69.665 -15.395 -47.541 1.00 19.38 90 VAL C O 1
ATOM 9726 N N . GLU C 1 115 ? 71.713 -16.216 -47.099 1.00 21.08 91 GLU C N 1
ATOM 9727 C CA . GLU C 1 115 ? 72.396 -15.335 -48.043 1.00 21.60 91 GLU C CA 1
ATOM 9728 C C . GLU C 1 115 ? 71.933 -15.577 -49.480 1.00 21.68 91 GLU C C 1
ATOM 9729 O O . GLU C 1 115 ? 71.706 -14.618 -50.230 1.00 21.63 91 GLU C O 1
ATOM 9735 N N . ALA C 1 116 ? 71.766 -16.845 -49.859 1.00 21.17 92 ALA C N 1
ATOM 9736 C CA . ALA C 1 116 ? 71.251 -17.181 -51.185 1.00 20.62 92 ALA C CA 1
ATOM 9737 C C . ALA C 1 116 ? 69.858 -16.622 -51.360 1.00 21.06 92 ALA C C 1
ATOM 9738 O O . ALA C 1 116 ? 69.469 -16.225 -52.454 1.00 21.09 92 ALA C O 1
ATOM 9740 N N . HIS C 1 117 ? 69.094 -16.589 -50.277 1.00 22.13 93 HIS C N 1
ATOM 9741 C CA . HIS C 1 117 ? 67.716 -16.129 -50.368 1.00 22.28 93 HIS C CA 1
ATOM 9742 C C . HIS C 1 117 ? 67.693 -14.640 -50.696 1.00 22.72 93 HIS C C 1
ATOM 9743 O O . HIS C 1 117 ? 66.971 -14.207 -51.583 1.00 22.66 93 HIS C O 1
ATOM 9750 N N . TYR C 1 118 ? 68.493 -13.860 -49.986 1.00 23.11 94 TYR C N 1
ATOM 9751 C CA . TYR C 1 118 ? 68.422 -12.413 -50.143 1.00 23.75 94 TYR C CA 1
ATOM 9752 C C . TYR C 1 118 ? 69.244 -11.944 -51.336 1.00 24.56 94 TYR C C 1
ATOM 9753 O O . TYR C 1 118 ? 68.935 -10.914 -51.930 1.00 25.00 94 TYR C O 1
ATOM 9762 N N . SER C 1 119 ? 70.272 -12.706 -51.703 1.00 24.71 95 SER C N 1
ATOM 9763 C CA . SER C 1 119 ? 71.061 -12.372 -52.882 1.00 24.80 95 SER C CA 1
ATOM 9764 C C . SER C 1 119 ? 70.409 -12.910 -54.135 1.00 25.05 95 SER C C 1
ATOM 9765 O O . SER C 1 119 ? 70.809 -12.566 -55.227 1.00 25.49 95 SER C O 1
ATOM 9768 N N . ARG C 1 120 ? 69.397 -13.755 -53.968 1.00 25.32 96 ARG C N 1
ATOM 9769 C CA . ARG C 1 120 ? 68.693 -14.334 -55.093 1.00 24.86 96 ARG C CA 1
ATOM 9770 C C . ARG C 1 120 ? 69.654 -15.238 -55.863 1.00 24.56 96 ARG C C 1
ATOM 9771 O O . ARG C 1 120 ? 69.877 -15.077 -57.065 1.00 23.82 96 ARG C O 1
ATOM 9779 N N . VAL C 1 121 ? 70.221 -16.200 -55.141 1.00 24.05 97 VAL C N 1
ATOM 9780 C CA . VAL C 1 121 ? 71.163 -17.149 -55.715 1.00 23.16 97 VAL C CA 1
ATOM 9781 C C . VAL C 1 121 ? 70.500 -18.523 -55.720 1.00 22.84 97 VAL C C 1
ATOM 9782 O O . VAL C 1 121 ? 70.010 -18.981 -54.696 1.00 22.90 97 VAL C O 1
ATOM 9786 N N . PRO C 1 122 ? 70.452 -19.174 -56.884 1.00 22.71 98 PRO C N 1
ATOM 9787 C CA . PRO C 1 122 ? 69.747 -20.447 -56.983 1.00 22.72 98 PRO C CA 1
ATOM 9788 C C . PRO C 1 122 ? 70.583 -21.607 -56.480 1.00 22.90 98 PRO C C 1
ATOM 9789 O O . PRO C 1 122 ? 71.676 -21.826 -56.984 1.00 23.50 98 PRO C O 1
ATOM 9793 N N . ILE C 1 123 ? 70.073 -22.336 -55.486 1.00 23.00 99 ILE C N 1
ATOM 9794 C CA . ILE C 1 123 ? 70.760 -23.498 -54.921 1.00 22.69 99 ILE C CA 1
ATOM 9795 C C . ILE C 1 123 ? 69.733 -24.590 -54.634 1.00 22.42 99 ILE C C 1
ATOM 9796 O O . ILE C 1 123 ? 68.661 -24.300 -54.131 1.00 22.60 99 ILE C O 1
ATOM 9801 N N . ILE C 1 124 ? 70.061 -25.838 -54.949 1.00 22.08 100 ILE C N 1
ATOM 9802 C CA . ILE C 1 124 ? 69.170 -26.969 -54.676 1.00 21.50 100 ILE C CA 1
ATOM 9803 C C . ILE C 1 124 ? 69.757 -27.789 -53.528 1.00 20.79 100 ILE C C 1
ATOM 9804 O O . ILE C 1 124 ? 70.753 -28.505 -53.711 1.00 20.95 100 ILE C O 1
ATOM 9809 N N . VAL C 1 125 ? 69.164 -27.664 -52.343 1.00 19.39 101 VAL C N 1
ATOM 9810 C CA . VAL C 1 125 ? 69.658 -28.360 -51.153 1.00 17.96 101 VAL C CA 1
ATOM 9811 C C . VAL C 1 125 ? 68.989 -29.735 -51.012 1.00 17.35 101 VAL C C 1
ATOM 9812 O O . VAL C 1 125 ? 67.770 -29.846 -50.948 1.00 17.75 101 VAL C O 1
ATOM 9816 N N . LEU C 1 126 ? 69.778 -30.792 -50.996 1.00 16.68 102 LEU C N 1
ATOM 9817 C CA . LEU C 1 126 ? 69.233 -32.116 -50.695 1.00 16.34 102 LEU C CA 1
ATOM 9818 C C . LEU C 1 126 ? 69.765 -32.567 -49.354 1.00 16.26 102 LEU C C 1
ATOM 9819 O O . LEU C 1 126 ? 70.978 -32.651 -49.169 1.00 16.64 102 LEU C O 1
ATOM 9824 N N . THR C 1 127 ? 68.868 -32.832 -48.413 1.00 16.41 103 THR C N 1
ATOM 9825 C CA . THR C 1 127 ? 69.266 -33.380 -47.118 1.00 17.00 103 THR C CA 1
ATOM 9826 C C . THR C 1 127 ? 68.745 -34.816 -46.932 1.00 17.88 103 THR C C 1
ATOM 9827 O O . THR C 1 127 ? 67.527 -35.081 -46.917 1.00 17.81 103 THR C O 1
ATOM 9831 N N . ALA C 1 128 ? 69.677 -35.745 -46.797 1.00 18.42 104 ALA C N 1
ATOM 9832 C CA . ALA C 1 128 ? 69.322 -37.128 -46.488 1.00 19.68 104 ALA C CA 1
ATOM 9833 C C . ALA C 1 128 ? 68.585 -37.205 -45.163 1.00 20.42 104 ALA C C 1
ATOM 9834 O O . ALA C 1 128 ? 68.943 -36.511 -44.216 1.00 21.69 104 ALA C O 1
ATOM 9836 N N . ASP C 1 129 ? 67.571 -38.058 -45.086 1.00 20.74 105 ASP C N 1
ATOM 9837 C CA . ASP C 1 129 ? 66.889 -38.285 -43.818 1.00 20.88 105 ASP C CA 1
ATOM 9838 C C . ASP C 1 129 ? 66.668 -39.781 -43.554 1.00 21.23 105 ASP C C 1
ATOM 9839 O O . ASP C 1 129 ? 66.764 -40.615 -44.459 1.00 20.84 105 ASP C O 1
ATOM 9844 N N . ARG C 1 130 ? 66.364 -40.113 -42.307 1.00 21.87 106 ARG C N 1
ATOM 9845 C CA . ARG C 1 130 ? 65.904 -41.449 -41.977 1.00 22.46 106 ARG C CA 1
ATOM 9846 C C . ARG C 1 130 ? 64.481 -41.587 -42.506 1.00 22.23 106 ARG C C 1
ATOM 9847 O O . ARG C 1 130 ? 63.849 -40.582 -42.839 1.00 21.21 106 ARG C O 1
ATOM 9855 N N . PRO C 1 131 ? 63.968 -42.832 -42.580 1.00 21.77 107 PRO C N 1
ATOM 9856 C CA . PRO C 1 131 ? 62.580 -43.079 -42.941 1.00 21.30 107 PRO C CA 1
ATOM 9857 C C . PRO C 1 131 ? 61.641 -42.880 -41.734 1.00 21.01 107 PRO C C 1
ATOM 9858 O O . PRO C 1 131 ? 62.105 -42.762 -40.600 1.00 21.29 107 PRO C O 1
ATOM 9862 N N . HIS C 1 132 ? 60.336 -42.854 -41.987 1.00 19.87 108 HIS C N 1
ATOM 9863 C CA . HIS C 1 132 ? 59.336 -42.540 -40.972 1.00 19.80 108 HIS C CA 1
ATOM 9864 C C . HIS C 1 132 ? 59.477 -43.316 -39.651 1.00 20.08 108 HIS C C 1
ATOM 9865 O O . HIS C 1 132 ? 59.354 -42.748 -38.559 1.00 20.26 108 HIS C O 1
ATOM 9872 N N . GLU C 1 133 ? 59.691 -44.623 -39.738 1.00 19.36 109 GLU C N 1
ATOM 9873 C CA . GLU C 1 133 ? 59.737 -45.432 -38.541 1.00 18.82 109 GLU C CA 1
ATOM 9874 C C . GLU C 1 133 ? 60.975 -45.095 -37.705 1.00 19.37 109 GLU C C 1
ATOM 9875 O O . GLU C 1 133 ? 61.184 -45.647 -36.618 1.00 19.18 109 GLU C O 1
ATOM 9881 N N . LEU C 1 134 ? 61.809 -44.185 -38.195 1.00 19.73 110 LEU C N 1
ATOM 9882 C CA . LEU C 1 134 ? 62.988 -43.807 -37.417 1.00 20.56 110 LEU C CA 1
ATOM 9883 C C . LEU C 1 134 ? 63.019 -42.318 -37.103 1.00 20.20 110 LEU C C 1
ATOM 9884 O O . LEU C 1 134 ? 64.028 -41.805 -36.621 1.00 19.56 110 LEU C O 1
ATOM 9889 N N . ARG C 1 135 ? 61.912 -41.629 -37.366 1.00 20.06 111 ARG C N 1
ATOM 9890 C CA . ARG C 1 135 ? 61.880 -40.177 -37.154 1.00 19.86 111 ARG C CA 1
ATOM 9891 C C . ARG C 1 135 ? 61.079 -39.777 -35.928 1.00 19.76 111 ARG C C 1
ATOM 9892 O O . ARG C 1 135 ? 60.121 -40.447 -35.557 1.00 19.54 111 ARG C O 1
ATOM 9900 N N . GLU C 1 136 ? 61.486 -38.684 -35.285 1.00 20.02 112 GLU C N 1
ATOM 9901 C CA . GLU C 1 136 ? 60.783 -38.201 -34.109 1.00 19.91 112 GLU C CA 1
ATOM 9902 C C . GLU C 1 136 ? 60.749 -39.210 -32.951 1.00 20.15 112 GLU C C 1
ATOM 9903 O O . GLU C 1 136 ? 59.856 -39.140 -32.107 1.00 20.76 112 GLU C O 1
ATOM 9913 N N . VAL C 1 137 ? 61.719 -40.122 -32.887 1.00 19.51 113 VAL C N 1
ATOM 9914 C CA . VAL C 1 137 ? 61.701 -41.185 -31.879 1.00 19.96 113 VAL C CA 1
ATOM 9915 C C . VAL C 1 137 ? 63.044 -41.380 -31.161 1.00 20.39 113 VAL C C 1
ATOM 9916 O O . VAL C 1 137 ? 63.308 -42.444 -30.586 1.00 20.60 113 VAL C O 1
ATOM 9920 N N . GLY C 1 138 ? 63.889 -40.358 -31.207 1.00 20.09 114 GLY C N 1
ATOM 9921 C CA . GLY C 1 138 ? 65.191 -40.404 -30.551 1.00 20.46 114 GLY C CA 1
ATOM 9922 C C . GLY C 1 138 ? 66.300 -41.202 -31.238 1.00 20.85 114 GLY C C 1
ATOM 9923 O O . GLY C 1 138 ? 67.248 -41.609 -30.589 1.00 20.58 114 GLY C O 1
ATOM 9924 N N . ALA C 1 139 ? 66.203 -41.408 -32.544 1.00 21.08 115 ALA C N 1
ATOM 9925 C CA . ALA C 1 139 ? 67.194 -42.201 -33.251 1.00 22.10 115 ALA C CA 1
ATOM 9926 C C . ALA C 1 139 ? 68.492 -41.423 -33.390 1.00 23.71 115 ALA C C 1
ATOM 9927 O O . ALA C 1 139 ? 68.472 -40.199 -33.447 1.00 23.89 115 ALA C O 1
ATOM 9929 N N . PRO C 1 140 ? 69.632 -42.141 -33.460 1.00 24.71 116 PRO C N 1
ATOM 9930 C CA . PRO C 1 140 ? 70.924 -41.476 -33.616 1.00 25.10 116 PRO C CA 1
ATOM 9931 C C . PRO C 1 140 ? 70.910 -40.536 -34.812 1.00 25.63 116 PRO C C 1
ATOM 9932 O O . PRO C 1 140 ? 70.451 -40.917 -35.891 1.00 25.80 116 PRO C O 1
ATOM 9936 N N . GLN C 1 141 ? 71.393 -39.316 -34.601 1.00 26.20 117 GLN C N 1
ATOM 9937 C CA . GLN C 1 141 ? 71.696 -38.380 -35.675 1.00 26.51 117 GLN C CA 1
ATOM 9938 C C . GLN C 1 141 ? 70.486 -37.914 -36.463 1.00 25.94 117 GLN C C 1
ATOM 9939 O O . GLN C 1 141 ? 70.616 -37.440 -37.592 1.00 26.40 117 GLN C O 1
ATOM 9945 N N . ALA C 1 142 ? 69.305 -38.058 -35.880 1.00 25.11 118 ALA C N 1
ATOM 9946 C CA . ALA C 1 142 ? 68.072 -37.746 -36.594 1.00 24.44 118 ALA C CA 1
ATOM 9947 C C . ALA C 1 142 ? 67.421 -36.504 -35.994 1.00 24.06 118 ALA C C 1
ATOM 9948 O O . ALA C 1 142 ? 67.271 -36.396 -34.773 1.00 23.84 118 ALA C O 1
ATOM 9950 N N . ILE C 1 143 ? 67.073 -35.551 -36.853 1.00 22.85 119 ILE C N 1
ATOM 9951 C CA . ILE C 1 143 ? 66.463 -34.316 -36.391 1.00 21.98 119 ILE C CA 1
ATOM 9952 C C . ILE C 1 143 ? 65.259 -33.993 -37.260 1.00 22.11 119 ILE C C 1
ATOM 9953 O O . ILE C 1 143 ? 65.079 -34.570 -38.330 1.00 22.26 119 ILE C O 1
ATOM 9958 N N . ASN C 1 144 ? 64.418 -33.088 -36.786 1.00 22.55 120 ASN C N 1
ATOM 9959 C CA . ASN C 1 144 ? 63.280 -32.677 -37.572 1.00 22.98 120 ASN C CA 1
ATOM 9960 C C . ASN C 1 144 ? 63.744 -31.820 -38.745 1.00 22.23 120 ASN C C 1
ATOM 9961 O O . ASN C 1 144 ? 64.129 -30.667 -38.574 1.00 21.91 120 ASN C O 1
ATOM 9966 N N . GLN C 1 145 ? 63.696 -32.387 -39.941 1.00 21.61 121 GLN C N 1
ATOM 9967 C CA . GLN C 1 145 ? 64.172 -31.678 -41.115 1.00 20.70 121 GLN C CA 1
ATOM 9968 C C . GLN C 1 145 ? 63.089 -31.071 -42.006 1.00 20.65 121 GLN C C 1
ATOM 9969 O O . GLN C 1 145 ? 63.404 -30.532 -43.074 1.00 20.56 121 GLN C O 1
ATOM 9975 N N . HIS C 1 146 ? 61.832 -31.160 -41.567 1.00 19.72 122 HIS C N 1
ATOM 9976 C CA . HIS C 1 146 ? 60.698 -30.649 -42.336 1.00 20.11 122 HIS C CA 1
ATOM 9977 C C . HIS C 1 146 ? 60.671 -29.127 -42.282 1.00 21.15 122 HIS C C 1
ATOM 9978 O O . HIS C 1 146 ? 60.711 -28.538 -41.184 1.00 21.09 122 HIS C O 1
ATOM 9985 N N . PHE C 1 147 ? 60.607 -28.479 -43.447 1.00 21.65 123 PHE C N 1
ATOM 9986 C CA . PHE C 1 147 ? 60.598 -27.012 -43.468 1.00 22.08 123 PHE C CA 1
ATOM 9987 C C . PHE C 1 147 ? 61.769 -26.452 -42.660 1.00 21.87 123 PHE C C 1
ATOM 9988 O O . PHE C 1 147 ? 61.648 -25.413 -42.001 1.00 22.07 123 PHE C O 1
ATOM 9996 N N . LEU C 1 148 ? 62.902 -27.148 -42.717 1.00 21.77 124 LEU C N 1
ATOM 9997 C CA . LEU C 1 148 ? 64.090 -26.781 -41.949 1.00 21.89 124 LEU C CA 1
ATOM 9998 C C . LEU C 1 148 ? 64.486 -25.314 -42.128 1.00 22.47 124 LEU C C 1
ATOM 9999 O O . LEU C 1 148 ? 64.852 -24.639 -41.157 1.00 23.51 124 LEU C O 1
ATOM 10004 N N . PHE C 1 149 ? 64.384 -24.812 -43.351 1.00 21.90 125 PHE C N 1
ATOM 10005 C CA . PHE C 1 149 ? 64.862 -23.476 -43.660 1.00 21.69 125 PHE C CA 1
ATOM 10006 C C . PHE C 1 149 ? 63.758 -22.432 -43.697 1.00 22.51 125 PHE C C 1
ATOM 10007 O O . PHE C 1 149 ? 63.997 -21.279 -44.054 1.00 21.82 125 PHE C O 1
ATOM 10015 N N . GLY C 1 150 ? 62.553 -22.843 -43.302 1.00 23.27 126 GLY C N 1
ATOM 10016 C CA . GLY C 1 150 ? 61.406 -21.947 -43.254 1.00 22.42 126 GLY C CA 1
ATOM 10017 C C . GLY C 1 150 ? 61.139 -21.387 -44.625 1.00 22.61 126 GLY C C 1
ATOM 10018 O O . GLY C 1 150 ? 61.174 -22.108 -45.630 1.00 21.83 126 GLY C O 1
ATOM 10019 N N . ASN C 1 151 ? 60.893 -20.082 -44.675 1.00 23.51 127 ASN C N 1
ATOM 10020 C CA . ASN C 1 151 ? 60.583 -19.426 -45.933 1.00 23.49 127 ASN C CA 1
ATOM 10021 C C . ASN C 1 151 ? 61.804 -18.833 -46.588 1.00 23.41 127 ASN C C 1
ATOM 10022 O O . ASN C 1 151 ? 61.675 -18.036 -47.510 1.00 24.95 127 ASN C O 1
ATOM 10027 N N . PHE C 1 152 ? 62.992 -19.173 -46.116 1.00 22.73 128 PHE C N 1
ATOM 10028 C CA . PHE C 1 152 ? 64.205 -18.743 -46.830 1.00 22.33 128 PHE C CA 1
ATOM 10029 C C . PHE C 1 152 ? 64.308 -19.526 -48.135 1.00 22.55 128 PHE C C 1
ATOM 10030 O O . PHE C 1 152 ? 65.011 -19.157 -49.065 1.00 23.44 128 PHE C O 1
ATOM 10038 N N . VAL C 1 153 ? 63.521 -20.583 -48.193 1.00 22.66 129 VAL C N 1
ATOM 10039 C CA . VAL C 1 153 ? 63.435 -21.480 -49.321 1.00 22.54 129 VAL C CA 1
ATOM 10040 C C . VAL C 1 153 ? 62.034 -21.292 -49.962 1.00 22.82 129 VAL C C 1
ATOM 10041 O O . VAL C 1 153 ? 61.029 -21.205 -49.259 1.00 22.48 129 VAL C O 1
ATOM 10045 N N . LYS C 1 154 ? 61.937 -21.192 -51.279 1.00 23.01 130 LYS C N 1
ATOM 10046 C CA . LYS C 1 154 ? 60.607 -20.961 -51.852 1.00 23.94 130 LYS C CA 1
ATOM 10047 C C . LYS C 1 154 ? 59.898 -22.262 -52.162 1.00 23.66 130 LYS C C 1
ATOM 10048 O O . LYS C 1 154 ? 58.700 -22.271 -52.464 1.00 23.93 130 LYS C O 1
ATOM 10054 N N . PHE C 1 155 ? 60.647 -23.359 -52.091 1.00 23.43 131 PHE C N 1
ATOM 10055 C CA . PHE C 1 155 ? 60.109 -24.683 -52.361 1.00 22.62 131 PHE C CA 1
ATOM 10056 C C . PHE C 1 155 ? 60.706 -25.704 -51.419 1.00 21.97 131 PHE C C 1
ATOM 10057 O O . PHE C 1 155 ? 61.922 -25.804 -51.274 1.00 22.07 131 PHE C O 1
ATOM 10065 N N . PHE C 1 156 ? 59.847 -26.453 -50.752 1.00 21.40 132 PHE C N 1
ATOM 10066 C CA . PHE C 1 156 ? 60.291 -27.536 -49.905 1.00 20.53 132 PHE C CA 1
ATOM 10067 C C . PHE C 1 156 ? 59.387 -28.715 -50.145 1.00 20.88 132 PHE C C 1
ATOM 10068 O O . PHE C 1 156 ? 58.178 -28.536 -50.315 1.00 20.40 132 PHE C O 1
ATOM 10076 N N . THR C 1 157 ? 59.956 -29.917 -50.154 1.00 21.33 133 THR C N 1
ATOM 10077 C CA . THR C 1 157 ? 59.141 -31.120 -49.989 1.00 22.13 133 THR C CA 1
ATOM 10078 C C . THR C 1 157 ? 59.887 -32.266 -49.315 1.00 21.99 133 THR C C 1
ATOM 10079 O O . THR C 1 157 ? 61.124 -32.342 -49.367 1.00 22.02 133 THR C O 1
ATOM 10083 N N . ASP C 1 158 ? 59.120 -33.131 -48.657 1.00 21.75 134 ASP C N 1
ATOM 10084 C CA . ASP C 1 158 ? 59.630 -34.381 -48.073 1.00 21.90 134 ASP C CA 1
ATOM 10085 C C . ASP C 1 158 ? 59.344 -35.495 -49.078 1.00 21.83 134 ASP C C 1
ATOM 10086 O O . ASP C 1 158 ? 58.202 -35.966 -49.187 1.00 21.76 134 ASP C O 1
ATOM 10091 N N . SER C 1 159 ? 60.357 -35.889 -49.842 1.00 21.16 135 SER C N 1
ATOM 10092 C CA . SER C 1 159 ? 60.134 -36.812 -50.950 1.00 21.31 135 SER C CA 1
ATOM 10093 C C . SER C 1 159 ? 59.697 -38.187 -50.446 1.00 21.14 135 SER C C 1
ATOM 10094 O O . SER C 1 159 ? 59.992 -38.568 -49.329 1.00 20.56 135 SER C O 1
ATOM 10097 N N . ALA C 1 160 ? 58.989 -38.926 -51.281 1.00 21.24 136 ALA C N 1
ATOM 10098 C CA . ALA C 1 160 ? 58.485 -40.240 -50.883 1.00 21.81 136 ALA C CA 1
ATOM 10099 C C . ALA C 1 160 ? 59.599 -41.229 -50.589 1.00 21.19 136 ALA C C 1
ATOM 10100 O O . ALA C 1 160 ? 60.661 -41.167 -51.190 1.00 21.52 136 ALA C O 1
ATOM 10102 N N . LEU C 1 161 ? 59.356 -42.137 -49.658 1.00 21.69 137 LEU C N 1
ATOM 10103 C CA . LEU C 1 161 ? 60.244 -43.286 -49.500 1.00 22.63 137 LEU C CA 1
ATOM 10104 C C . LEU C 1 161 ? 60.469 -43.944 -50.868 1.00 22.78 137 LEU C C 1
ATOM 10105 O O . LEU C 1 161 ? 59.537 -44.146 -51.620 1.00 22.58 137 LEU C O 1
ATOM 10110 N N . PRO C 1 162 ? 61.713 -44.266 -51.199 1.00 23.82 138 PRO C N 1
ATOM 10111 C CA . PRO C 1 162 ? 61.952 -44.852 -52.520 1.00 25.00 138 PRO C CA 1
ATOM 10112 C C . PRO C 1 162 ? 60.986 -46.002 -52.886 1.00 26.59 138 PRO C C 1
ATOM 10113 O O . PRO C 1 162 ? 60.633 -46.832 -52.038 1.00 26.36 138 PRO C O 1
ATOM 10117 N N . GLU C 1 163 ? 60.541 -45.991 -54.142 1.00 28.13 139 GLU C N 1
ATOM 10118 C CA . GLU C 1 163 ? 59.767 -47.061 -54.762 1.00 29.72 139 GLU C CA 1
ATOM 10119 C C . GLU C 1 163 ? 60.218 -47.105 -56.225 1.00 30.84 139 GLU C C 1
ATOM 10120 O O . GLU C 1 163 ? 60.603 -46.082 -56.794 1.00 30.89 139 GLU C O 1
ATOM 10126 N N . GLU C 1 164 ? 60.160 -48.276 -56.847 1.00 32.41 140 GLU C N 1
ATOM 10127 C CA . GLU C 1 164 ? 60.707 -48.410 -58.198 1.00 33.85 140 GLU C CA 1
ATOM 10128 C C . GLU C 1 164 ? 59.662 -48.570 -59.312 1.00 34.06 140 GLU C C 1
ATOM 10129 O O . GLU C 1 164 ? 60.017 -48.930 -60.433 1.00 35.01 140 GLU C O 1
ATOM 10135 N N . SER C 1 165 ? 58.388 -48.313 -59.022 1.00 33.80 141 SER C N 1
ATOM 10136 C CA . SER C 1 165 ? 57.345 -48.448 -60.038 1.00 33.13 141 SER C CA 1
ATOM 10137 C C . SER C 1 165 ? 57.441 -47.307 -61.055 1.00 33.40 141 SER C C 1
ATOM 10138 O O . SER C 1 165 ? 57.913 -46.221 -60.719 1.00 33.76 141 SER C O 1
ATOM 10141 N N . PRO C 1 166 ? 56.992 -47.548 -62.305 1.00 33.31 142 PRO C N 1
ATOM 10142 C CA . PRO C 1 166 ? 57.006 -46.505 -63.334 1.00 32.71 142 PRO C CA 1
ATOM 10143 C C . PRO C 1 166 ? 56.427 -45.182 -62.848 1.00 32.53 142 PRO C C 1
ATOM 10144 O O . PRO C 1 166 ? 57.007 -44.119 -63.089 1.00 31.98 142 PRO C O 1
ATOM 10148 N N . GLN C 1 167 ? 55.293 -45.249 -62.161 1.00 32.73 143 GLN C N 1
ATOM 10149 C CA . GLN C 1 167 ? 54.607 -44.049 -61.715 1.00 32.90 143 GLN C CA 1
ATOM 10150 C C . GLN C 1 167 ? 55.501 -43.251 -60.755 1.00 32.46 143 GLN C C 1
ATOM 10151 O O . GLN C 1 167 ? 55.638 -42.025 -60.897 1.00 32.20 143 GLN C O 1
ATOM 10157 N N . MET C 1 168 ? 56.125 -43.936 -59.795 1.00 31.24 144 MET C N 1
ATOM 10158 C CA . MET C 1 168 ? 56.965 -43.236 -58.825 1.00 30.44 144 MET C CA 1
ATOM 10159 C C . MET C 1 168 ? 58.297 -42.758 -59.417 1.00 29.21 144 MET C C 1
ATOM 10160 O O . MET C 1 168 ? 58.860 -41.758 -58.957 1.00 28.18 144 MET C O 1
ATOM 10165 N N . LEU C 1 169 ? 58.800 -43.445 -60.440 1.00 28.13 145 LEU C N 1
ATOM 10166 C CA . LEU C 1 169 ? 59.972 -42.921 -61.148 1.00 27.09 145 LEU C CA 1
ATOM 10167 C C . LEU C 1 169 ? 59.608 -41.640 -61.919 1.00 26.77 145 LEU C C 1
ATOM 10168 O O . LEU C 1 169 ? 60.398 -40.688 -61.979 1.00 27.04 145 LEU C O 1
ATOM 10173 N N . ARG C 1 170 ? 58.406 -41.598 -62.479 1.00 26.12 146 ARG C N 1
ATOM 10174 C CA . ARG C 1 170 ? 57.939 -40.370 -63.104 1.00 26.39 146 ARG C CA 1
ATOM 10175 C C . ARG C 1 170 ? 57.851 -39.241 -62.081 1.00 25.36 146 ARG C C 1
ATOM 10176 O O . ARG C 1 170 ? 58.266 -38.114 -62.355 1.00 24.83 146 ARG C O 1
ATOM 10184 N N . TYR C 1 171 ? 57.290 -39.560 -60.913 1.00 24.08 147 TYR C N 1
ATOM 10185 C CA . TYR C 1 171 ? 57.175 -38.622 -59.805 1.00 23.16 147 TYR C CA 1
ATOM 10186 C C . TYR C 1 171 ? 58.536 -38.087 -59.382 1.00 22.64 147 TYR C C 1
ATOM 10187 O O . TYR C 1 171 ? 58.702 -36.888 -59.148 1.00 22.82 147 TYR C O 1
ATOM 10196 N N . ILE C 1 172 ? 59.519 -38.969 -59.294 1.00 21.95 148 ILE C N 1
ATOM 10197 C CA . ILE C 1 172 ? 60.808 -38.537 -58.784 1.00 21.82 148 ILE C CA 1
ATOM 10198 C C . ILE C 1 172 ? 61.582 -37.690 -59.815 1.00 22.39 148 ILE C C 1
ATOM 10199 O O . ILE C 1 172 ? 62.250 -36.710 -59.451 1.00 22.67 148 ILE C O 1
ATOM 10204 N N . ARG C 1 173 ? 61.441 -38.015 -61.101 1.00 22.36 149 ARG C N 1
ATOM 10205 C CA . ARG C 1 173 ? 62.063 -37.200 -62.141 1.00 22.47 149 ARG C CA 1
ATOM 10206 C C . ARG C 1 173 ? 61.386 -35.819 -62.203 1.00 22.56 149 ARG C C 1
ATOM 10207 O O . ARG C 1 173 ? 62.052 -34.786 -62.311 1.00 21.83 149 ARG C O 1
ATOM 10215 N N . THR C 1 174 ? 60.059 -35.817 -62.112 1.00 22.72 150 THR C N 1
ATOM 10216 C CA . THR C 1 174 ? 59.300 -34.591 -62.064 1.00 23.14 150 THR C CA 1
ATOM 10217 C C . THR C 1 174 ? 59.680 -33.719 -60.871 1.00 23.65 150 THR C C 1
ATOM 10218 O O . THR C 1 174 ? 59.724 -32.494 -60.992 1.00 24.30 150 THR C O 1
ATOM 10222 N N . LEU C 1 175 ? 59.963 -34.336 -59.730 1.00 23.71 151 LEU C N 1
ATOM 10223 C CA . LEU C 1 175 ? 60.359 -33.569 -58.553 1.00 23.94 151 LEU C CA 1
ATOM 10224 C C . LEU C 1 175 ? 61.718 -32.900 -58.750 1.00 23.45 151 LEU C C 1
ATOM 10225 O O . LEU C 1 175 ? 61.903 -31.746 -58.378 1.00 23.33 151 LEU C O 1
ATOM 10230 N N . ALA C 1 176 ? 62.666 -33.609 -59.344 1.00 23.62 152 ALA C N 1
ATOM 10231 C CA . ALA C 1 176 ? 63.983 -32.993 -59.616 1.00 23.80 152 ALA C CA 1
ATOM 10232 C C . ALA C 1 176 ? 63.845 -31.760 -60.523 1.00 24.13 152 ALA C C 1
ATOM 10233 O O . ALA C 1 176 ? 64.353 -30.680 -60.207 1.00 23.33 152 ALA C O 1
ATOM 10235 N N . SER C 1 177 ? 63.116 -31.915 -61.624 1.00 24.82 153 SER C N 1
ATOM 10236 C CA . SER C 1 177 ? 62.934 -30.806 -62.554 1.00 26.34 153 SER C CA 1
ATOM 10237 C C . SER C 1 177 ? 62.271 -29.649 -61.864 1.00 26.15 153 SER C C 1
ATOM 10238 O O . SER C 1 177 ? 62.664 -28.499 -62.036 1.00 26.50 153 SER C O 1
ATOM 10241 N N . ARG C 1 178 ? 61.250 -29.961 -61.090 1.00 26.11 154 ARG C N 1
ATOM 10242 C CA . ARG C 1 178 ? 60.537 -28.924 -60.400 1.00 26.61 154 ARG C CA 1
ATOM 10243 C C . ARG C 1 178 ? 61.440 -28.208 -59.408 1.00 26.30 154 ARG C C 1
ATOM 10244 O O . ARG C 1 178 ? 61.508 -26.979 -59.422 1.00 27.42 154 ARG C O 1
ATOM 10252 N N . ALA C 1 179 ? 62.145 -28.957 -58.567 1.00 25.09 155 ALA C N 1
ATOM 10253 C CA . ALA C 1 179 ? 63.143 -28.347 -57.690 1.00 24.53 155 ALA C CA 1
ATOM 10254 C C . ALA C 1 179 ? 64.080 -27.422 -58.476 1.00 24.73 155 ALA C C 1
ATOM 10255 O O . ALA C 1 179 ? 64.299 -26.257 -58.089 1.00 23.64 155 ALA C O 1
ATOM 10257 N N . ALA C 1 180 ? 64.632 -27.946 -59.579 1.00 24.80 156 ALA C N 1
ATOM 10258 C CA . ALA C 1 180 ? 65.510 -27.157 -60.452 1.00 25.14 156 ALA C CA 1
ATOM 10259 C C . ALA C 1 180 ? 64.818 -25.911 -60.987 1.00 25.54 156 ALA C C 1
ATOM 10260 O O . ALA C 1 180 ? 65.392 -24.829 -60.974 1.00 25.74 156 ALA C O 1
ATOM 10262 N N . GLY C 1 181 ? 63.584 -26.071 -61.454 1.00 26.11 157 GLY C N 1
ATOM 10263 C CA . GLY C 1 181 ? 62.840 -24.973 -62.039 1.00 26.81 157 GLY C CA 1
ATOM 10264 C C . GLY C 1 181 ? 62.538 -23.905 -61.018 1.00 27.73 157 GLY C C 1
ATOM 10265 O O . GLY C 1 181 ? 62.620 -22.712 -61.315 1.00 27.82 157 GLY C O 1
ATOM 10266 N N . GLU C 1 182 ? 62.193 -24.335 -59.806 1.00 28.45 158 GLU C N 1
ATOM 10267 C CA . GLU C 1 182 ? 61.855 -23.412 -58.725 1.00 29.05 158 GLU C CA 1
ATOM 10268 C C . GLU C 1 182 ? 63.046 -22.547 -58.318 1.00 28.45 158 GLU C C 1
ATOM 10269 O O . GLU C 1 182 ? 62.894 -21.358 -58.082 1.00 26.86 158 GLU C O 1
ATOM 10275 N N . ALA C 1 183 ? 64.228 -23.146 -58.232 1.00 29.26 159 ALA C N 1
ATOM 10276 C CA . ALA C 1 183 ? 65.429 -22.398 -57.833 1.00 30.85 159 ALA C CA 1
ATOM 10277 C C . ALA C 1 183 ? 65.738 -21.302 -58.844 1.00 32.28 159 ALA C C 1
ATOM 10278 O O . ALA C 1 183 ? 66.257 -20.239 -58.483 1.00 31.99 159 ALA C O 1
ATOM 10280 N N . GLN C 1 184 ? 65.410 -21.577 -60.106 1.00 34.36 160 GLN C N 1
ATOM 10281 C CA . GLN C 1 184 ? 65.631 -20.627 -61.200 1.00 36.72 160 GLN C CA 1
ATOM 10282 C C . GLN C 1 184 ? 64.449 -19.711 -61.516 1.00 36.90 160 GLN C C 1
ATOM 10283 O O . GLN C 1 184 ? 64.621 -18.707 -62.187 1.00 37.82 160 GLN C O 1
ATOM 10289 N N . LYS C 1 185 ? 63.258 -20.045 -61.047 1.00 36.85 161 LYS C N 1
ATOM 10290 C CA . LYS C 1 185 ? 62.151 -19.128 -61.207 1.00 37.55 161 LYS C CA 1
ATOM 10291 C C . LYS C 1 185 ? 62.474 -17.847 -60.448 1.00 37.32 161 LYS C C 1
ATOM 10292 O O . LYS C 1 185 ? 62.987 -17.906 -59.327 1.00 36.96 161 LYS C O 1
ATOM 10298 N N . ARG C 1 186 ? 62.160 -16.695 -61.040 1.00 37.11 162 ARG C N 1
ATOM 10299 C CA . ARG C 1 186 ? 62.528 -15.413 -60.436 1.00 36.84 162 ARG C CA 1
ATOM 10300 C C . ARG C 1 186 ? 61.970 -15.183 -59.041 1.00 35.43 162 ARG C C 1
ATOM 10301 O O . ARG C 1 186 ? 60.927 -15.716 -58.689 1.00 35.94 162 ARG C O 1
ATOM 10309 N N . PRO C 1 187 ? 62.556 -14.227 -58.329 1.00 33.50 163 PRO C N 1
ATOM 10310 C CA . PRO C 1 187 ? 63.443 -14.315 -57.204 1.00 31.35 163 PRO C CA 1
ATOM 10311 C C . PRO C 1 187 ? 64.113 -15.682 -57.259 1.00 29.26 163 PRO C C 1
ATOM 10312 O O . PRO C 1 187 ? 63.613 -16.622 -56.684 1.00 29.35 163 PRO C O 1
ATOM 10316 N N . MET C 1 188 ? 65.222 -15.803 -57.977 1.00 27.41 164 MET C N 1
ATOM 10317 C CA . MET C 1 188 ? 66.025 -17.026 -57.885 1.00 26.23 164 MET C CA 1
ATOM 10318 C C . MET C 1 188 ? 66.406 -17.231 -56.423 1.00 24.89 164 MET C C 1
ATOM 10319 O O . MET C 1 188 ? 66.499 -16.257 -55.655 1.00 25.08 164 MET C O 1
ATOM 10324 N N . GLY C 1 189 ? 66.636 -18.479 -56.032 1.00 22.18 165 GLY C N 1
ATOM 10325 C CA . GLY C 1 189 ? 66.982 -18.754 -54.657 1.00 20.89 165 GLY C CA 1
ATOM 10326 C C . GLY C 1 189 ? 67.082 -20.227 -54.348 1.00 20.28 165 GLY C C 1
ATOM 10327 O O . GLY C 1 189 ? 66.957 -21.063 -55.230 1.00 19.57 165 GLY C O 1
ATOM 10328 N N . PRO C 1 190 ? 67.323 -20.543 -53.076 1.00 20.00 166 PRO C N 1
ATOM 10329 C CA . PRO C 1 190 ? 67.479 -21.901 -52.589 1.00 19.54 166 PRO C CA 1
ATOM 10330 C C . PRO C 1 190 ? 66.146 -22.665 -52.510 1.00 19.65 166 PRO C C 1
ATOM 10331 O O . PRO C 1 190 ? 65.071 -22.076 -52.289 1.00 18.44 166 PRO C O 1
ATOM 10335 N N . VAL C 1 191 ? 66.224 -23.970 -52.737 1.00 19.37 167 VAL C N 1
ATOM 10336 C CA . VAL C 1 191 ? 65.077 -24.845 -52.574 1.00 19.05 167 VAL C CA 1
ATOM 10337 C C . VAL C 1 191 ? 65.543 -26.049 -51.785 1.00 19.25 167 VAL C C 1
ATOM 10338 O O . VAL C 1 191 ? 66.752 -26.314 -51.707 1.00 20.05 167 VAL C O 1
ATOM 10342 N N . HIS C 1 192 ? 64.612 -26.770 -51.172 1.00 18.43 168 HIS C N 1
ATOM 10343 C CA . HIS C 1 192 ? 65.005 -27.834 -50.274 1.00 17.52 168 HIS C CA 1
ATOM 10344 C C . HIS C 1 192 ? 64.167 -29.087 -50.457 1.00 17.86 168 HIS C C 1
ATOM 10345 O O . HIS C 1 192 ? 62.946 -29.062 -50.343 1.00 17.69 168 HIS C O 1
ATOM 10352 N N . VAL C 1 193 ? 64.832 -30.186 -50.771 1.00 18.59 169 VAL C N 1
ATOM 10353 C CA . VAL C 1 193 ? 64.187 -31.476 -50.793 1.00 18.68 169 VAL C CA 1
ATOM 10354 C C . VAL C 1 193 ? 64.836 -32.333 -49.722 1.00 19.12 169 VAL C C 1
ATOM 10355 O O . VAL C 1 193 ? 66.025 -32.583 -49.774 1.00 19.08 169 VAL C O 1
ATOM 10359 N N . ASN C 1 194 ? 64.041 -32.753 -48.738 1.00 19.60 170 ASN C N 1
ATOM 10360 C CA . ASN C 1 194 ? 64.460 -33.686 -47.694 1.00 19.34 170 ASN C CA 1
ATOM 10361 C C . ASN C 1 194 ? 64.218 -35.092 -48.200 1.00 19.77 170 ASN C C 1
ATOM 10362 O O . ASN C 1 194 ? 63.113 -35.399 -48.674 1.00 20.32 170 ASN C O 1
ATOM 10367 N N . VAL C 1 195 ? 65.237 -35.942 -48.133 1.00 19.28 171 VAL C N 1
ATOM 10368 C CA . VAL C 1 195 ? 65.163 -37.240 -48.805 1.00 18.94 171 VAL C CA 1
ATOM 10369 C C . VAL C 1 195 ? 65.311 -38.366 -47.799 1.00 19.55 171 VAL C C 1
ATOM 10370 O O . VAL C 1 195 ? 66.423 -38.750 -47.438 1.00 20.20 171 VAL C O 1
ATOM 10374 N N . PRO C 1 196 ? 64.180 -38.882 -47.313 1.00 20.05 172 PRO C N 1
ATOM 10375 C CA . PRO C 1 196 ? 64.210 -40.008 -46.390 1.00 20.80 172 PRO C CA 1
ATOM 10376 C C . PRO C 1 196 ? 64.668 -41.266 -47.132 1.00 22.23 172 PRO C C 1
ATOM 10377 O O . PRO C 1 196 ? 64.204 -41.534 -48.252 1.00 22.02 172 PRO C O 1
ATOM 10381 N N . LEU C 1 197 ? 65.589 -42.008 -46.515 1.00 22.85 173 LEU C N 1
ATOM 10382 C CA . LEU C 1 197 ? 66.169 -43.184 -47.126 1.00 23.26 173 LEU C CA 1
ATOM 10383 C C . LEU C 1 197 ? 66.260 -44.372 -46.169 1.00 24.45 173 LEU C C 1
ATOM 10384 O O . LEU C 1 197 ? 66.683 -44.261 -45.011 1.00 23.96 173 LEU C O 1
ATOM 10389 N N . ARG C 1 198 ? 65.882 -45.530 -46.680 1.00 25.84 174 ARG C N 1
ATOM 10390 C CA . ARG C 1 198 ? 65.798 -46.725 -45.860 1.00 26.89 174 ARG C CA 1
ATOM 10391 C C . ARG C 1 198 ? 66.978 -47.634 -46.184 1.00 27.97 174 ARG C C 1
ATOM 10392 O O . ARG C 1 198 ? 67.372 -47.775 -47.349 1.00 27.05 174 ARG C O 1
ATOM 10400 N N . GLU C 1 199 ? 67.548 -48.243 -45.152 1.00 29.49 175 GLU C N 1
ATOM 10401 C CA . GLU C 1 199 ? 68.641 -49.183 -45.345 1.00 31.29 175 GLU C CA 1
ATOM 10402 C C . GLU C 1 199 ? 68.360 -50.266 -46.384 1.00 31.79 175 GLU C C 1
ATOM 10403 O O . GLU C 1 199 ? 67.199 -50.568 -46.679 1.00 31.21 175 GLU C O 1
ATOM 10409 N N . PRO C 1 200 ? 69.424 -50.984 -46.759 1.00 32.38 176 PRO C N 1
ATOM 10410 C CA . PRO C 1 200 ? 70.203 -51.020 -47.980 1.00 32.11 176 PRO C CA 1
ATOM 10411 C C . PRO C 1 200 ? 70.321 -49.586 -48.523 1.00 31.10 176 PRO C C 1
ATOM 10412 O O . PRO C 1 200 ? 69.424 -49.107 -49.207 1.00 31.16 176 PRO C O 1
ATOM 10416 N N . LEU C 1 201 ? 71.407 -48.900 -48.186 1.00 30.04 177 LEU C N 1
ATOM 10417 C CA . LEU C 1 201 ? 71.635 -47.532 -48.679 1.00 29.83 177 LEU C CA 1
ATOM 10418 C C . LEU C 1 201 ? 72.432 -47.452 -49.993 1.00 29.92 177 LEU C C 1
ATOM 10419 O O . LEU C 1 201 ? 72.266 -46.504 -50.767 1.00 29.75 177 LEU C O 1
ATOM 10424 N N . MET C 1 202 ? 73.301 -48.431 -50.232 1.00 30.11 178 MET C N 1
ATOM 10425 C CA . MET C 1 202 ? 74.225 -48.379 -51.363 1.00 31.39 178 MET C CA 1
ATOM 10426 C C . MET C 1 202 ? 73.558 -48.752 -52.691 1.00 31.08 178 MET C C 1
ATOM 10427 O O . MET C 1 202 ? 73.141 -49.883 -52.880 1.00 31.57 178 MET C O 1
ATOM 10432 N N . PRO C 1 203 ? 73.457 -47.800 -53.625 1.00 30.89 179 PRO C N 1
ATOM 10433 C CA . PRO C 1 203 ? 72.752 -48.109 -54.872 1.00 30.70 179 PRO C CA 1
ATOM 10434 C C . PRO C 1 203 ? 73.576 -49.051 -55.738 1.00 30.68 179 PRO C C 1
ATOM 10435 O O . PRO C 1 203 ? 74.797 -49.030 -55.673 1.00 30.69 179 PRO C O 1
ATOM 10439 N N . ASP C 1 204 ? 72.923 -49.874 -56.544 1.00 31.24 180 ASP C N 1
ATOM 10440 C CA . ASP C 1 204 ? 73.647 -50.826 -57.396 1.00 31.41 180 ASP C CA 1
ATOM 10441 C C . ASP C 1 204 ? 74.059 -50.146 -58.704 1.00 31.05 180 ASP C C 1
ATOM 10442 O O . ASP C 1 204 ? 73.236 -49.955 -59.608 1.00 29.89 180 ASP C O 1
ATOM 10447 N N . LEU C 1 205 ? 75.339 -49.794 -58.797 1.00 31.05 181 LEU C N 1
ATOM 10448 C CA . LEU C 1 205 ? 75.846 -49.027 -59.937 1.00 31.87 181 LEU C CA 1
ATOM 10449 C C . LEU C 1 205 ? 75.862 -49.795 -61.268 1.00 32.24 181 LEU C C 1
ATOM 10450 O O . LEU C 1 205 ? 75.894 -49.192 -62.346 1.00 31.51 181 LEU C O 1
ATOM 10455 N N . SER C 1 206 ? 75.815 -51.121 -61.173 1.00 33.01 182 SER C N 1
ATOM 10456 C CA . SER C 1 206 ? 75.930 -51.998 -62.331 1.00 33.84 182 SER C CA 1
ATOM 10457 C C . SER C 1 206 ? 74.564 -52.370 -62.884 1.00 34.50 182 SER C C 1
ATOM 10458 O O . SER C 1 206 ? 74.436 -53.355 -63.624 1.00 35.42 182 SER C O 1
ATOM 10461 N N . ASP C 1 207 ? 73.540 -51.614 -62.505 1.00 34.19 183 ASP C N 1
ATOM 10462 C CA . ASP C 1 207 ? 72.184 -51.936 -62.910 1.00 34.15 183 ASP C CA 1
ATOM 10463 C C . ASP C 1 207 ? 71.506 -50.722 -63.511 1.00 33.96 183 ASP C C 1
ATOM 10464 O O . ASP C 1 207 ? 70.340 -50.478 -63.258 1.00 34.14 183 ASP C O 1
ATOM 10469 N N . GLU C 1 208 ? 72.250 -49.954 -64.301 1.00 33.88 184 GLU C N 1
ATOM 10470 C CA . GLU C 1 208 ? 71.697 -48.803 -65.009 1.00 33.72 184 GLU C CA 1
ATOM 10471 C C . GLU C 1 208 ? 70.859 -47.880 -64.098 1.00 32.94 184 GLU C C 1
ATOM 10472 O O . GLU C 1 208 ? 69.676 -47.644 -64.360 1.00 32.83 184 GLU C O 1
ATOM 10478 N N . PRO C 1 209 ? 71.473 -47.349 -63.028 1.00 32.25 185 PRO C N 1
ATOM 10479 C CA . PRO C 1 209 ? 70.683 -46.530 -62.102 1.00 32.11 185 PRO C CA 1
ATOM 10480 C C . PRO C 1 209 ? 70.054 -45.326 -62.809 1.00 32.36 185 PRO C C 1
ATOM 10481 O O . PRO C 1 209 ? 68.990 -44.843 -62.407 1.00 31.36 185 PRO C O 1
ATOM 10485 N N . PHE C 1 210 ? 70.689 -44.879 -63.888 1.00 32.91 186 PHE C N 1
ATOM 10486 C CA . PHE C 1 210 ? 70.281 -43.647 -64.545 1.00 33.62 186 PHE C CA 1
ATOM 10487 C C . PHE C 1 210 ? 69.280 -43.836 -65.676 1.00 34.20 186 PHE C C 1
ATOM 10488 O O . PHE C 1 210 ? 68.878 -42.859 -66.308 1.00 34.01 186 PHE C O 1
ATOM 10496 N N . GLY C 1 211 ? 68.883 -45.083 -65.926 1.00 35.23 187 GLY C N 1
ATOM 10497 C CA . GLY C 1 211 ? 67.960 -45.410 -67.010 1.00 36.91 187 GLY C CA 1
ATOM 10498 C C . GLY C 1 211 ? 66.696 -44.566 -67.027 1.00 38.89 187 GLY C C 1
ATOM 10499 O O . GLY C 1 211 ? 66.128 -44.259 -65.969 1.00 38.82 187 GLY C O 1
ATOM 10500 N N . ARG C 1 212 ? 66.260 -44.190 -68.233 1.00 40.53 188 ARG C N 1
ATOM 10501 C CA . ARG C 1 212 ? 65.070 -43.350 -68.428 1.00 42.24 188 ARG C CA 1
ATOM 10502 C C . ARG C 1 212 ? 64.043 -43.996 -69.346 1.00 43.27 188 ARG C C 1
ATOM 10503 O O . ARG C 1 212 ? 64.270 -45.078 -69.859 1.00 43.45 188 ARG C O 1
ATOM 10511 N N . MET C 1 213 ? 62.922 -43.303 -69.551 1.00 44.78 189 MET C N 1
ATOM 10512 C CA . MET C 1 213 ? 61.922 -43.682 -70.554 1.00 45.82 189 MET C CA 1
ATOM 10513 C C . MET C 1 213 ? 61.848 -42.671 -71.701 1.00 45.77 189 MET C C 1
ATOM 10514 O O . MET C 1 213 ? 61.535 -43.035 -72.832 1.00 45.89 189 MET C O 1
ATOM 10519 N N . ARG C 1 214 ? 62.125 -41.404 -71.409 1.00 45.52 190 ARG C N 1
ATOM 10520 C CA . ARG C 1 214 ? 62.127 -40.362 -72.440 1.00 45.61 190 ARG C CA 1
ATOM 10521 C C . ARG C 1 214 ? 63.552 -40.064 -72.909 1.00 45.75 190 ARG C C 1
ATOM 10522 O O . ARG C 1 214 ? 64.513 -40.313 -72.179 1.00 45.93 190 ARG C O 1
ATOM 10530 N N . THR C 1 215 ? 63.700 -39.545 -74.124 1.00 45.77 191 THR C N 1
ATOM 10531 C CA . THR C 1 215 ? 65.041 -39.327 -74.671 1.00 45.86 191 THR C CA 1
ATOM 10532 C C . THR C 1 215 ? 65.805 -38.220 -73.951 1.00 45.62 191 THR C C 1
ATOM 10533 O O . THR C 1 215 ? 67.003 -38.350 -73.702 1.00 46.41 191 THR C O 1
ATOM 10537 N N . GLY C 1 216 ? 65.122 -37.133 -73.617 1.00 45.14 192 GLY C N 1
ATOM 10538 C CA . GLY C 1 216 ? 65.769 -36.027 -72.916 1.00 44.33 192 GLY C CA 1
ATOM 10539 C C . GLY C 1 216 ? 65.141 -35.791 -71.560 1.00 44.10 192 GLY C C 1
ATOM 10540 O O . GLY C 1 216 ? 64.774 -36.744 -70.864 1.00 43.89 192 GLY C O 1
ATOM 10541 N N . ARG C 1 217 ? 65.014 -34.519 -71.188 1.00 43.76 193 ARG C N 1
ATOM 10542 C CA . ARG C 1 217 ? 64.379 -34.134 -69.932 1.00 43.65 193 ARG C CA 1
ATOM 10543 C C . ARG C 1 217 ? 62.984 -34.726 -69.825 1.00 42.91 193 ARG C C 1
ATOM 10544 O O . ARG C 1 217 ? 62.230 -34.736 -70.805 1.00 43.08 193 ARG C O 1
ATOM 10552 N N . HIS C 1 218 ? 62.633 -35.189 -68.627 1.00 41.35 194 HIS C N 1
ATOM 10553 C CA . HIS C 1 218 ? 61.272 -35.626 -68.365 1.00 39.98 194 HIS C CA 1
ATOM 10554 C C . HIS C 1 218 ? 60.290 -34.468 -68.588 1.00 39.73 194 HIS C C 1
ATOM 10555 O O . HIS C 1 218 ? 59.275 -34.618 -69.272 1.00 39.08 194 HIS C O 1
ATOM 10562 N N . VAL C 1 219 ? 60.610 -33.321 -67.995 1.00 39.85 195 VAL C N 1
ATOM 10563 C CA . VAL C 1 219 ? 59.823 -32.106 -68.122 1.00 40.44 195 VAL C CA 1
ATOM 10564 C C . VAL C 1 219 ? 60.790 -30.961 -68.304 1.00 41.00 195 VAL C C 1
ATOM 10565 O O . VAL C 1 219 ? 61.605 -30.703 -67.417 1.00 40.89 195 VAL C O 1
ATOM 10569 N N . SER C 1 220 ? 60.717 -30.246 -69.415 1.00 41.54 196 SER C N 1
ATOM 10570 C CA . SER C 1 220 ? 61.533 -29.043 -69.493 1.00 42.55 196 SER C CA 1
ATOM 10571 C C . SER C 1 220 ? 60.727 -27.847 -69.003 1.00 42.64 196 SER C C 1
ATOM 10572 O O . SER C 1 220 ? 59.577 -27.646 -69.393 1.00 42.80 196 SER C O 1
ATOM 10575 N N . VAL C 1 221 ? 61.338 -27.083 -68.111 1.00 43.13 197 VAL C N 1
ATOM 10576 C CA . VAL C 1 221 ? 60.717 -25.914 -67.532 1.00 43.77 197 VAL C CA 1
ATOM 10577 C C . VAL C 1 221 ? 61.274 -24.686 -68.231 1.00 44.78 197 VAL C C 1
ATOM 10578 O O . VAL C 1 221 ? 62.487 -24.478 -68.263 1.00 44.93 197 VAL C O 1
ATOM 10582 N N . LYS C 1 222 ? 60.392 -23.880 -68.805 1.00 45.81 198 LYS C N 1
ATOM 10583 C CA . LYS C 1 222 ? 60.810 -22.650 -69.458 1.00 47.39 198 LYS C CA 1
ATOM 10584 C C . LYS C 1 222 ? 60.266 -21.457 -68.694 1.00 48.31 198 LYS C C 1
ATOM 10585 O O . LYS C 1 222 ? 59.088 -21.131 -68.809 1.00 48.72 198 LYS C O 1
ATOM 10591 N N . THR C 1 223 ? 61.110 -20.815 -67.893 1.00 49.48 199 THR C N 1
ATOM 10592 C CA . THR C 1 223 ? 60.678 -19.612 -67.183 1.00 50.53 199 THR C CA 1
ATOM 10593 C C . THR C 1 223 ? 60.873 -18.415 -68.105 1.00 51.05 199 THR C C 1
ATOM 10594 O O . THR C 1 223 ? 61.646 -18.481 -69.060 1.00 51.45 199 THR C O 1
ATOM 10598 N N . GLY C 1 224 ? 60.164 -17.327 -67.837 1.00 51.46 200 GLY C N 1
ATOM 10599 C CA . GLY C 1 224 ? 60.220 -16.190 -68.742 1.00 51.91 200 GLY C CA 1
ATOM 10600 C C . GLY C 1 224 ? 60.513 -14.855 -68.090 1.00 52.24 200 GLY C C 1
ATOM 10601 O O . GLY C 1 224 ? 60.543 -14.731 -66.858 1.00 52.73 200 GLY C O 1
ATOM 10602 N N . THR C 1 225 ? 60.719 -13.853 -68.937 1.00 51.95 201 THR C N 1
ATOM 10603 C CA . THR C 1 225 ? 60.938 -12.476 -68.515 1.00 51.64 201 THR C CA 1
ATOM 10604 C C . THR C 1 225 ? 59.604 -11.765 -68.202 1.00 51.09 201 THR C C 1
ATOM 10605 O O . THR C 1 225 ? 58.571 -12.082 -68.780 1.00 50.40 201 THR C O 1
ATOM 10609 N N . GLN C 1 226 ? 59.632 -10.822 -67.266 1.00 51.36 202 GLN C N 1
ATOM 10610 C CA . GLN C 1 226 ? 58.432 -10.066 -66.887 1.00 51.93 202 GLN C CA 1
ATOM 10611 C C . GLN C 1 226 ? 58.405 -8.671 -67.536 1.00 52.06 202 GLN C C 1
ATOM 10612 O O . GLN C 1 226 ? 59.439 -8.023 -67.661 1.00 51.56 202 GLN C O 1
ATOM 10618 N N . SER C 1 227 ? 57.222 -8.223 -67.957 1.00 52.88 203 SER C N 1
ATOM 10619 C CA . SER C 1 227 ? 57.080 -6.954 -68.683 1.00 54.02 203 SER C CA 1
ATOM 10620 C C . SER C 1 227 ? 55.895 -6.118 -68.230 1.00 54.74 203 SER C C 1
ATOM 10621 O O . SER C 1 227 ? 54.806 -6.645 -67.990 1.00 54.92 203 SER C O 1
ATOM 10624 N N . VAL C 1 228 ? 56.119 -4.809 -68.127 1.00 55.40 204 VAL C N 1
ATOM 10625 C CA . VAL C 1 228 ? 55.044 -3.833 -67.969 1.00 55.87 204 VAL C CA 1
ATOM 10626 C C . VAL C 1 228 ? 54.921 -3.069 -69.294 1.00 56.67 204 VAL C C 1
ATOM 10627 O O . VAL C 1 228 ? 55.929 -2.675 -69.886 1.00 56.41 204 VAL C O 1
ATOM 10631 N N . ASP C 1 229 ? 53.691 -2.889 -69.771 1.00 57.79 205 ASP C N 1
ATOM 10632 C CA . ASP C 1 229 ? 53.455 -2.340 -71.112 1.00 58.88 205 ASP C CA 1
ATOM 10633 C C . ASP C 1 229 ? 53.480 -0.814 -71.187 1.00 59.44 205 ASP C C 1
ATOM 10634 O O . ASP C 1 229 ? 53.447 -0.115 -70.167 1.00 59.34 205 ASP C O 1
ATOM 10639 N N . ARG C 1 230 ? 53.519 -0.321 -72.421 1.00 60.18 206 ARG C N 1
ATOM 10640 C CA . ARG C 1 230 ? 53.489 1.107 -72.730 1.00 60.78 206 ARG C CA 1
ATOM 10641 C C . ARG C 1 230 ? 52.598 1.913 -71.782 1.00 60.51 206 ARG C C 1
ATOM 10642 O O . ARG C 1 230 ? 53.081 2.744 -71.009 1.00 60.41 206 ARG C O 1
ATOM 10650 N N . GLU C 1 231 ? 51.296 1.656 -71.856 1.00 60.25 207 GLU C N 1
ATOM 10651 C CA . GLU C 1 231 ? 50.301 2.389 -71.075 1.00 60.06 207 GLU C CA 1
ATOM 10652 C C . GLU C 1 231 ? 50.632 2.542 -69.597 1.00 59.49 207 GLU C C 1
ATOM 10653 O O . GLU C 1 231 ? 50.605 3.656 -69.055 1.00 59.18 207 GLU C O 1
ATOM 10659 N N . SER C 1 232 ? 50.925 1.421 -68.944 1.00 58.50 208 SER C N 1
ATOM 10660 C CA . SER C 1 232 ? 51.105 1.421 -67.500 1.00 57.52 208 SER C CA 1
ATOM 10661 C C . SER C 1 232 ? 52.338 2.204 -67.102 1.00 56.48 208 SER C C 1
ATOM 10662 O O . SER C 1 232 ? 52.483 2.588 -65.944 1.00 56.42 208 SER C O 1
ATOM 10665 N N . LEU C 1 233 ? 53.210 2.452 -68.076 1.00 55.43 209 LEU C N 1
ATOM 10666 C CA . LEU C 1 233 ? 54.422 3.234 -67.863 1.00 54.73 209 LEU C CA 1
ATOM 10667 C C . LEU C 1 233 ? 54.258 4.721 -68.192 1.00 54.75 209 LEU C C 1
ATOM 10668 O O . LEU C 1 233 ? 55.229 5.473 -68.134 1.00 54.95 209 LEU C O 1
ATOM 10673 N N . SER C 1 234 ? 53.040 5.141 -68.529 1.00 54.54 210 SER C N 1
ATOM 10674 C CA . SER C 1 234 ? 52.776 6.517 -68.961 1.00 54.30 210 SER C CA 1
ATOM 10675 C C . SER C 1 234 ? 53.238 7.554 -67.967 1.00 54.02 210 SER C C 1
ATOM 10676 O O . SER C 1 234 ? 54.122 8.354 -68.259 1.00 54.11 210 SER C O 1
ATOM 10679 N N . ASP C 1 235 ? 52.616 7.539 -66.794 1.00 53.82 211 ASP C N 1
ATOM 10680 C CA . ASP C 1 235 ? 52.927 8.479 -65.725 1.00 53.64 211 ASP C CA 1
ATOM 10681 C C . ASP C 1 235 ? 54.410 8.544 -65.405 1.00 53.05 211 ASP C C 1
ATOM 10682 O O . ASP C 1 235 ? 54.937 9.613 -65.097 1.00 53.17 211 ASP C O 1
ATOM 10687 N N . VAL C 1 236 ? 55.076 7.396 -65.460 1.00 52.14 212 VAL C N 1
ATOM 10688 C CA . VAL C 1 236 ? 56.509 7.351 -65.208 1.00 51.54 212 VAL C CA 1
ATOM 10689 C C . VAL C 1 236 ? 57.312 7.963 -66.369 1.00 51.11 212 VAL C C 1
ATOM 10690 O O . VAL C 1 236 ? 58.153 8.822 -66.149 1.00 50.66 212 VAL C O 1
ATOM 10694 N N . ALA C 1 237 ? 57.028 7.545 -67.598 1.00 51.17 213 ALA C N 1
ATOM 10695 C CA . ALA C 1 237 ? 57.747 8.064 -68.766 1.00 51.63 213 ALA C CA 1
ATOM 10696 C C . ALA C 1 237 ? 57.495 9.558 -68.973 1.00 51.86 213 ALA C C 1
ATOM 10697 O O . ALA C 1 237 ? 58.296 10.251 -69.594 1.00 51.42 213 ALA C O 1
ATOM 10699 N N . GLU C 1 238 ? 56.370 10.043 -68.458 1.00 52.59 214 GLU C N 1
ATOM 10700 C CA . GLU C 1 238 ? 56.037 11.458 -68.553 1.00 53.27 214 GLU C CA 1
ATOM 10701 C C . GLU C 1 238 ? 56.911 12.244 -67.597 1.00 52.86 214 GLU C C 1
ATOM 10702 O O . GLU C 1 238 ? 57.476 13.273 -67.970 1.00 53.23 214 GLU C O 1
ATOM 10708 N N . MET C 1 239 ? 57.034 11.750 -66.368 1.00 52.18 215 MET C N 1
ATOM 10709 C CA . MET C 1 239 ? 57.775 12.476 -65.345 1.00 51.58 215 MET C CA 1
ATOM 10710 C C . MET C 1 239 ? 59.268 12.522 -65.665 1.00 50.60 215 MET C C 1
ATOM 10711 O O . MET C 1 239 ? 59.926 13.521 -65.386 1.00 50.45 215 MET C O 1
ATOM 10716 N N . LEU C 1 240 ? 59.785 11.460 -66.281 1.00 49.42 216 LEU C N 1
ATOM 10717 C CA . LEU C 1 240 ? 61.187 11.415 -66.709 1.00 48.57 216 LEU C CA 1
ATOM 10718 C C . LEU C 1 240 ? 61.450 12.396 -67.859 1.00 48.58 216 LEU C C 1
ATOM 10719 O O . LEU C 1 240 ? 62.410 13.159 -67.821 1.00 48.24 216 LEU C O 1
ATOM 10724 N N . ALA C 1 241 ? 60.591 12.362 -68.875 1.00 48.79 217 ALA C N 1
ATOM 10725 C CA . ALA C 1 241 ? 60.636 13.317 -69.978 1.00 49.09 217 ALA C CA 1
ATOM 10726 C C . ALA C 1 241 ? 60.628 14.756 -69.470 1.00 49.29 217 ALA C C 1
ATOM 10727 O O . ALA C 1 241 ? 61.403 15.575 -69.928 1.00 48.97 217 ALA C O 1
ATOM 10729 N N . GLU C 1 242 ? 59.756 15.049 -68.511 1.00 50.08 218 GLU C N 1
ATOM 10730 C CA . GLU C 1 242 ? 59.562 16.423 -68.038 1.00 50.82 218 GLU C CA 1
ATOM 10731 C C . GLU C 1 242 ? 60.427 16.817 -66.834 1.00 50.25 218 GLU C C 1
ATOM 10732 O O . GLU C 1 242 ? 60.217 17.868 -66.241 1.00 50.36 218 GLU C O 1
ATOM 10738 N N . ALA C 1 243 ? 61.393 15.979 -66.471 1.00 49.52 219 ALA C N 1
ATOM 10739 C CA . ALA C 1 243 ? 62.272 16.293 -65.345 1.00 48.48 219 ALA C CA 1
ATOM 10740 C C . ALA C 1 243 ? 63.728 16.362 -65.794 1.00 47.85 219 ALA C C 1
ATOM 10741 O O . ALA C 1 243 ? 64.279 15.392 -66.321 1.00 47.39 219 ALA C O 1
ATOM 10743 N N . GLU C 1 244 ? 64.338 17.521 -65.581 1.00 46.88 220 GLU C N 1
ATOM 10744 C CA . GLU C 1 244 ? 65.708 17.757 -65.998 1.00 46.39 220 GLU C CA 1
ATOM 10745 C C . GLU C 1 244 ? 66.664 17.150 -64.979 1.00 45.18 220 GLU C C 1
ATOM 10746 O O . GLU C 1 244 ? 67.721 16.637 -65.331 1.00 44.30 220 GLU C O 1
ATOM 10752 N N . LYS C 1 245 ? 66.254 17.193 -63.716 1.00 44.08 221 LYS C N 1
ATOM 10753 C CA . LYS C 1 245 ? 67.101 16.804 -62.606 1.00 43.32 221 LYS C CA 1
ATOM 10754 C C . LYS C 1 245 ? 66.808 15.399 -62.062 1.00 42.83 221 LYS C C 1
ATOM 10755 O O . LYS C 1 245 ? 66.188 15.240 -61.004 1.00 42.58 221 LYS C O 1
ATOM 10761 N N . GLY C 1 246 ? 67.275 14.387 -62.783 1.00 41.83 222 GLY C N 1
ATOM 10762 C CA . GLY C 1 246 ? 67.162 13.013 -62.328 1.00 41.29 222 GLY C CA 1
ATOM 10763 C C . GLY C 1 246 ? 68.515 12.359 -62.112 1.00 40.92 222 GLY C C 1
ATOM 10764 O O . GLY C 1 246 ? 69.509 12.738 -62.740 1.00 41.43 222 GLY C O 1
ATOM 10765 N N . MET C 1 247 ? 68.567 11.389 -61.204 1.00 39.76 223 MET C N 1
ATOM 10766 C CA . MET C 1 247 ? 69.730 10.511 -61.112 1.00 38.63 223 MET C CA 1
ATOM 10767 C C . MET C 1 247 ? 69.280 9.059 -61.178 1.00 37.74 223 MET C C 1
ATOM 10768 O O . MET C 1 247 ? 68.131 8.748 -60.896 1.00 38.55 223 MET C O 1
ATOM 10773 N N . ILE C 1 248 ? 70.175 8.179 -61.596 1.00 36.26 224 ILE C N 1
ATOM 10774 C CA . ILE C 1 248 ? 69.905 6.756 -61.610 1.00 34.81 224 ILE C CA 1
ATOM 10775 C C . ILE C 1 248 ? 70.797 6.130 -60.556 1.00 34.62 224 ILE C C 1
ATOM 10776 O O . ILE C 1 248 ? 72.010 6.380 -60.532 1.00 34.36 224 ILE C O 1
ATOM 10781 N N . VAL C 1 249 ? 70.202 5.355 -59.656 1.00 33.96 225 VAL C N 1
ATOM 10782 C CA . VAL C 1 249 ? 71.002 4.635 -58.675 1.00 33.71 225 VAL C CA 1
ATOM 10783 C C . VAL C 1 249 ? 71.040 3.158 -59.043 1.00 34.15 225 VAL C C 1
ATOM 10784 O O . VAL C 1 249 ? 70.010 2.513 -59.217 1.00 33.52 225 VAL C O 1
ATOM 10788 N N . CYS C 1 250 ? 72.246 2.636 -59.190 1.00 35.02 226 CYS C N 1
ATOM 10789 C CA . CYS C 1 250 ? 72.415 1.301 -59.706 1.00 36.26 226 CYS C CA 1
ATOM 10790 C C . CYS C 1 250 ? 73.311 0.451 -58.803 1.00 36.25 226 CYS C C 1
ATOM 10791 O O . CYS C 1 250 ? 74.522 0.669 -58.718 1.00 36.16 226 CYS C O 1
ATOM 10794 N N . GLY C 1 251 ? 72.693 -0.504 -58.111 1.00 36.50 227 GLY C N 1
ATOM 10795 C CA . GLY C 1 251 ? 73.416 -1.478 -57.296 1.00 36.26 227 GLY C CA 1
ATOM 10796 C C . GLY C 1 251 ? 73.699 -2.723 -58.111 1.00 36.44 227 GLY C C 1
ATOM 10797 O O . GLY C 1 251 ? 73.590 -2.696 -59.342 1.00 35.83 227 GLY C O 1
ATOM 10798 N N . GLU C 1 252 ? 74.040 -3.811 -57.420 1.00 37.23 228 GLU C N 1
ATOM 10799 C CA . GLU C 1 252 ? 74.428 -5.086 -58.050 1.00 38.39 228 GLU C CA 1
ATOM 10800 C C . GLU C 1 252 ? 73.648 -5.410 -59.325 1.00 38.71 228 GLU C C 1
ATOM 10801 O O . GLU C 1 252 ? 72.430 -5.323 -59.343 1.00 38.89 228 GLU C O 1
ATOM 10807 N N . LEU C 1 253 ? 74.364 -5.753 -60.394 1.00 39.69 229 LEU C N 1
ATOM 10808 C CA . LEU C 1 253 ? 73.757 -6.204 -61.650 1.00 41.42 229 LEU C CA 1
ATOM 10809 C C . LEU C 1 253 ? 74.530 -7.404 -62.140 1.00 42.14 229 LEU C C 1
ATOM 10810 O O . LEU C 1 253 ? 75.724 -7.502 -61.885 1.00 41.69 229 LEU C O 1
ATOM 10815 N N . HIS C 1 254 ? 73.863 -8.299 -62.865 1.00 43.72 230 HIS C N 1
ATOM 10816 C CA . HIS C 1 254 ? 74.525 -9.486 -63.421 1.00 45.23 230 HIS C CA 1
ATOM 10817 C C . HIS C 1 254 ? 74.226 -9.676 -64.907 1.00 45.48 230 HIS C C 1
ATOM 10818 O O . HIS C 1 254 ? 74.742 -10.586 -65.544 1.00 45.74 230 HIS C O 1
ATOM 10825 N N . SER C 1 255 ? 73.387 -8.813 -65.457 1.00 45.99 231 SER C N 1
ATOM 10826 C CA . SER C 1 255 ? 72.988 -8.920 -66.856 1.00 46.17 231 SER C CA 1
ATOM 10827 C C . SER C 1 255 ? 73.802 -7.983 -67.730 1.00 46.02 231 SER C C 1
ATOM 10828 O O . SER C 1 255 ? 73.889 -6.791 -67.451 1.00 45.81 231 SER C O 1
ATOM 10831 N N . ASP C 1 256 ? 74.399 -8.526 -68.787 1.00 46.24 232 ASP C N 1
ATOM 10832 C CA . ASP C 1 256 ? 75.090 -7.701 -69.782 1.00 46.19 232 ASP C CA 1
ATOM 10833 C C . ASP C 1 256 ? 74.122 -6.747 -70.466 1.00 45.16 232 ASP C C 1
ATOM 10834 O O . ASP C 1 256 ? 74.412 -5.564 -70.617 1.00 44.80 232 ASP C O 1
ATOM 10839 N N . ALA C 1 257 ? 72.978 -7.276 -70.887 1.00 44.38 233 ALA C N 1
ATOM 10840 C CA . ALA C 1 257 ? 71.965 -6.475 -71.554 1.00 43.98 233 ALA C CA 1
ATOM 10841 C C . ALA C 1 257 ? 71.467 -5.340 -70.668 1.00 43.89 233 ALA C C 1
ATOM 10842 O O . ALA C 1 257 ? 71.359 -4.197 -71.109 1.00 43.91 233 ALA C O 1
ATOM 10844 N N . ASP C 1 258 ? 71.164 -5.654 -69.414 1.00 43.62 234 ASP C N 1
ATOM 10845 C CA . ASP C 1 258 ? 70.672 -4.634 -68.491 1.00 43.18 234 ASP C CA 1
ATOM 10846 C C . ASP C 1 258 ? 71.704 -3.516 -68.296 1.00 42.36 234 ASP C C 1
ATOM 10847 O O . ASP C 1 258 ? 71.349 -2.334 -68.243 1.00 41.71 234 ASP C O 1
ATOM 10852 N N . LYS C 1 259 ? 72.975 -3.891 -68.194 1.00 41.58 235 LYS C N 1
ATOM 10853 C CA . LYS C 1 259 ? 74.040 -2.903 -68.068 1.00 41.51 235 LYS C CA 1
ATOM 10854 C C . LYS C 1 259 ? 74.082 -1.957 -69.271 1.00 40.80 235 LYS C C 1
ATOM 10855 O O . LYS C 1 259 ? 74.085 -0.734 -69.101 1.00 40.69 235 LYS C O 1
ATOM 10861 N N . GLU C 1 260 ? 74.103 -2.520 -70.478 1.00 39.82 236 GLU C N 1
ATOM 10862 C CA . GLU C 1 260 ? 74.102 -1.702 -71.680 1.00 39.42 236 GLU C CA 1
ATOM 10863 C C . GLU C 1 260 ? 72.916 -0.758 -71.689 1.00 38.92 236 GLU C C 1
ATOM 10864 O O . GLU C 1 260 ? 73.085 0.448 -71.850 1.00 38.85 236 GLU C O 1
ATOM 10870 N N . ASN C 1 261 ? 71.724 -1.299 -71.483 1.00 38.03 237 ASN C N 1
ATOM 10871 C CA . ASN C 1 261 ? 70.523 -0.494 -71.575 1.00 37.64 237 ASN C CA 1
ATOM 10872 C C . ASN C 1 261 ? 70.397 0.593 -70.524 1.00 37.40 237 ASN C C 1
ATOM 10873 O O . ASN C 1 261 ? 69.963 1.706 -70.826 1.00 37.53 237 ASN C O 1
ATOM 10878 N N . ILE C 1 262 ? 70.795 0.286 -69.297 1.00 36.59 238 ILE C N 1
ATOM 10879 C CA . ILE C 1 262 ? 70.791 1.280 -68.244 1.00 35.94 238 ILE C CA 1
ATOM 10880 C C . ILE C 1 262 ? 71.685 2.448 -68.631 1.00 36.38 238 ILE C C 1
ATOM 10881 O O . ILE C 1 262 ? 71.418 3.596 -68.272 1.00 35.97 238 ILE C O 1
ATOM 10886 N N . ILE C 1 263 ? 72.758 2.146 -69.356 1.00 37.07 239 ILE C N 1
ATOM 10887 C CA . ILE C 1 263 ? 73.677 3.181 -69.805 1.00 37.79 239 ILE C CA 1
ATOM 10888 C C . ILE C 1 263 ? 73.038 3.981 -70.933 1.00 38.13 239 ILE C C 1
ATOM 10889 O O . ILE C 1 263 ? 72.871 5.202 -70.820 1.00 38.41 239 ILE C O 1
ATOM 10894 N N . ALA C 1 264 ? 72.656 3.285 -71.998 1.00 38.26 240 ALA C N 1
ATOM 10895 C CA . ALA C 1 264 ? 71.877 3.892 -73.054 1.00 38.37 240 ALA C CA 1
ATOM 10896 C C . ALA C 1 264 ? 70.896 4.856 -72.405 1.00 39.00 240 ALA C C 1
ATOM 10897 O O . ALA C 1 264 ? 70.956 6.069 -72.636 1.00 39.60 240 ALA C O 1
ATOM 10899 N N . LEU C 1 265 ? 70.019 4.316 -71.563 1.00 39.15 241 LEU C N 1
ATOM 10900 C CA . LEU C 1 265 ? 68.981 5.106 -70.914 1.00 39.07 241 LEU C CA 1
ATOM 10901 C C . LEU C 1 265 ? 69.516 6.408 -70.311 1.00 39.36 241 LEU C C 1
ATOM 10902 O O . LEU C 1 265 ? 68.943 7.475 -70.540 1.00 39.21 241 LEU C O 1
ATOM 10907 N N . SER C 1 266 ? 70.605 6.332 -69.546 1.00 39.64 242 SER C N 1
ATOM 10908 C CA . SER C 1 266 ? 71.105 7.532 -68.869 1.00 39.77 242 SER C CA 1
ATOM 10909 C C . SER C 1 266 ? 71.733 8.565 -69.829 1.00 40.45 242 SER C C 1
ATOM 10910 O O . SER C 1 266 ? 71.796 9.752 -69.501 1.00 40.10 242 SER C O 1
ATOM 10913 N N . LYS C 1 267 ? 72.185 8.110 -71.002 1.00 40.83 243 LYS C N 1
ATOM 10914 C CA . LYS C 1 267 ? 72.594 9.012 -72.086 1.00 41.73 243 LYS C CA 1
ATOM 10915 C C . LYS C 1 267 ? 71.392 9.767 -72.664 1.00 41.29 243 LYS C C 1
ATOM 10916 O O . LYS C 1 267 ? 71.412 10.999 -72.803 1.00 41.09 243 LYS C O 1
ATOM 10922 N N . ALA C 1 268 ? 70.350 9.012 -72.997 1.00 40.71 244 ALA C N 1
ATOM 10923 C CA . ALA C 1 268 ? 69.113 9.576 -73.525 1.00 40.39 244 ALA C CA 1
ATOM 10924 C C . ALA C 1 268 ? 68.514 10.648 -72.613 1.00 40.13 244 ALA C C 1
ATOM 10925 O O . ALA C 1 268 ? 67.926 11.616 -73.092 1.00 40.66 244 ALA C O 1
ATOM 10927 N N . LEU C 1 269 ? 68.661 10.481 -71.303 1.00 39.48 245 LEU C N 1
ATOM 10928 C CA . LEU C 1 269 ? 68.075 11.427 -70.363 1.00 38.89 245 LEU C CA 1
ATOM 10929 C C . LEU C 1 269 ? 69.108 12.395 -69.839 1.00 38.30 245 LEU C C 1
ATOM 10930 O O . LEU C 1 269 ? 68.761 13.459 -69.335 1.00 38.41 245 LEU C O 1
ATOM 10935 N N . GLN C 1 270 ? 70.377 12.012 -69.943 1.00 37.77 246 GLN C N 1
ATOM 10936 C CA . GLN C 1 270 ? 71.466 12.814 -69.412 1.00 37.49 246 GLN C CA 1
ATOM 10937 C C . GLN C 1 270 ? 71.351 12.889 -67.888 1.00 37.32 246 GLN C C 1
ATOM 10938 O O . GLN C 1 270 ? 71.435 13.966 -67.281 1.00 36.99 246 GLN C O 1
ATOM 10944 N N . TYR C 1 271 ? 71.120 11.726 -67.279 1.00 36.28 247 TYR C N 1
ATOM 10945 C CA . TYR C 1 271 ? 71.145 11.607 -65.832 1.00 35.22 247 TYR C CA 1
ATOM 10946 C C . TYR C 1 271 ? 72.470 10.977 -65.457 1.00 33.89 247 TYR C C 1
ATOM 10947 O O . TYR C 1 271 ? 72.975 10.109 -66.173 1.00 33.85 247 TYR C O 1
ATOM 10956 N N . PRO C 1 272 ? 73.037 11.397 -64.324 1.00 32.85 248 PRO C N 1
ATOM 10957 C CA . PRO C 1 272 ? 74.203 10.678 -63.879 1.00 32.74 248 PRO C CA 1
ATOM 10958 C C . PRO C 1 272 ? 73.781 9.290 -63.364 1.00 33.40 248 PRO C C 1
ATOM 10959 O O . PRO C 1 272 ? 72.603 9.064 -63.035 1.00 32.84 248 PRO C O 1
ATOM 10963 N N . ILE C 1 273 ? 74.730 8.362 -63.333 1.00 33.41 249 ILE C N 1
ATOM 10964 C CA . ILE C 1 273 ? 74.476 7.057 -62.770 1.00 33.49 249 ILE C CA 1
ATOM 10965 C C . ILE C 1 273 ? 75.343 6.919 -61.554 1.00 33.40 249 ILE C C 1
ATOM 10966 O O . ILE C 1 273 ? 76.555 6.874 -61.680 1.00 33.33 249 ILE C O 1
ATOM 10971 N N . LEU C 1 274 ? 74.738 6.865 -60.373 1.00 33.61 250 LEU C N 1
ATOM 10972 C CA . LEU C 1 274 ? 75.514 6.555 -59.185 1.00 33.46 250 LEU C CA 1
ATOM 10973 C C . LEU C 1 274 ? 75.771 5.056 -59.221 1.00 33.78 250 LEU C C 1
ATOM 10974 O O . LEU C 1 274 ? 74.867 4.256 -58.981 1.00 33.78 250 LEU C O 1
ATOM 10979 N N . ALA C 1 275 ? 77.004 4.679 -59.545 1.00 33.83 251 ALA C N 1
ATOM 10980 C CA . ALA C 1 275 ? 77.333 3.275 -59.723 1.00 33.84 251 ALA C CA 1
ATOM 10981 C C . ALA C 1 275 ? 77.931 2.647 -58.470 1.00 33.88 251 ALA C C 1
ATOM 10982 O O . ALA C 1 275 ? 79.059 2.954 -58.073 1.00 33.83 251 ALA C O 1
ATOM 10984 N N . ASP C 1 276 ? 77.153 1.771 -57.844 1.00 33.68 252 ASP C N 1
ATOM 10985 C CA . ASP C 1 276 ? 77.653 0.945 -56.769 1.00 33.45 252 ASP C CA 1
ATOM 10986 C C . ASP C 1 276 ? 78.725 0.032 -57.363 1.00 32.92 252 ASP C C 1
ATOM 10987 O O . ASP C 1 276 ? 78.630 -0.355 -58.529 1.00 32.79 252 ASP C O 1
ATOM 10992 N N . PRO C 1 277 ? 79.770 -0.281 -56.581 1.00 32.40 253 PRO C N 1
ATOM 10993 C CA . PRO C 1 277 ? 80.836 -1.169 -57.046 1.00 32.20 253 PRO C CA 1
ATOM 10994 C C . PRO C 1 277 ? 80.276 -2.481 -57.590 1.00 32.71 253 PRO C C 1
ATOM 10995 O O . PRO C 1 277 ? 80.829 -3.054 -58.527 1.00 32.78 253 PRO C O 1
ATOM 10999 N N . LEU C 1 278 ? 79.170 -2.944 -57.013 1.00 33.01 254 LEU C N 1
ATOM 11000 C CA . LEU C 1 278 ? 78.575 -4.208 -57.430 1.00 33.12 254 LEU C CA 1
ATOM 11001 C C . LEU C 1 278 ? 77.796 -4.111 -58.735 1.00 32.87 254 LEU C C 1
ATOM 11002 O O . LEU C 1 278 ? 77.450 -5.134 -59.327 1.00 32.11 254 LEU C O 1
ATOM 11007 N N . SER C 1 279 ? 77.510 -2.887 -59.175 1.00 32.86 255 SER C N 1
ATOM 11008 C CA . SER C 1 279 ? 76.927 -2.686 -60.499 1.00 33.33 255 SER C CA 1
ATOM 11009 C C . SER C 1 279 ? 77.954 -3.120 -61.514 1.00 34.04 255 SER C C 1
ATOM 11010 O O . SER C 1 279 ? 77.615 -3.546 -62.616 1.00 34.30 255 SER C O 1
ATOM 11013 N N . ASN C 1 280 ? 79.222 -3.002 -61.128 1.00 34.90 256 ASN C N 1
ATOM 11014 C CA . ASN C 1 280 ? 80.336 -3.209 -62.047 1.00 35.78 256 ASN C CA 1
ATOM 11015 C C . ASN C 1 280 ? 80.386 -2.230 -63.233 1.00 36.07 256 ASN C C 1
ATOM 11016 O O . ASN C 1 280 ? 80.988 -2.529 -64.261 1.00 36.46 256 ASN C O 1
ATOM 11021 N N . LEU C 1 281 ? 79.764 -1.062 -63.075 1.00 36.11 257 LEU C N 1
ATOM 11022 C CA . LEU C 1 281 ? 79.758 -0.042 -64.128 1.00 36.53 257 LEU C CA 1
ATOM 11023 C C . LEU C 1 281 ? 80.968 0.882 -64.026 1.00 36.92 257 LEU C C 1
ATOM 11024 O O . LEU C 1 281 ? 81.154 1.744 -64.875 1.00 36.85 257 LEU C O 1
ATOM 11029 N N . ARG C 1 282 ? 81.779 0.687 -62.986 1.00 37.35 258 ARG C N 1
ATOM 11030 C CA . ARG C 1 282 ? 83.032 1.415 -62.805 1.00 38.14 258 ARG C CA 1
ATOM 11031 C C . ARG C 1 282 ? 84.239 0.710 -63.419 1.00 39.75 258 ARG C C 1
ATOM 11032 O O . ARG C 1 282 ? 85.373 1.158 -63.245 1.00 40.49 258 ARG C O 1
ATOM 11040 N N . ASN C 1 283 ? 84.026 -0.407 -64.101 1.00 41.29 259 ASN C N 1
ATOM 11041 C CA . ASN C 1 283 ? 85.160 -1.142 -64.657 1.00 42.83 259 ASN C CA 1
ATOM 11042 C C . ASN C 1 283 ? 84.792 -2.075 -65.800 1.00 43.99 259 ASN C C 1
ATOM 11043 O O . ASN C 1 283 ? 84.573 -3.280 -65.606 1.00 44.23 259 ASN C O 1
ATOM 11048 N N . GLY C 1 284 ? 84.748 -1.497 -66.996 1.00 45.03 260 GLY C N 1
ATOM 11049 C CA . GLY C 1 284 ? 84.431 -2.232 -68.216 1.00 46.75 260 GLY C CA 1
ATOM 11050 C C . GLY C 1 284 ? 84.647 -1.328 -69.418 1.00 47.80 260 GLY C C 1
ATOM 11051 O O . GLY C 1 284 ? 84.976 -0.139 -69.267 1.00 47.53 260 GLY C O 1
ATOM 11052 N N . VAL C 1 285 ? 84.458 -1.882 -70.612 1.00 48.60 261 VAL C N 1
ATOM 11053 C CA . VAL C 1 285 ? 84.752 -1.146 -71.848 1.00 49.22 261 VAL C CA 1
ATOM 11054 C C . VAL C 1 285 ? 83.622 -0.207 -72.273 1.00 49.21 261 VAL C C 1
ATOM 11055 O O . VAL C 1 285 ? 83.821 0.685 -73.099 1.00 49.74 261 VAL C O 1
ATOM 11059 N N . HIS C 1 286 ? 82.443 -0.421 -71.698 1.00 48.99 262 HIS C N 1
ATOM 11060 C CA . HIS C 1 286 ? 81.289 0.438 -71.917 1.00 48.63 262 HIS C CA 1
ATOM 11061 C C . HIS C 1 286 ? 81.611 1.910 -71.642 1.00 48.19 262 HIS C C 1
ATOM 11062 O O . HIS C 1 286 ? 82.552 2.234 -70.916 1.00 47.77 262 HIS C O 1
ATOM 11069 N N . ASP C 1 287 ? 80.806 2.798 -72.213 1.00 47.69 263 ASP C N 1
ATOM 11070 C CA . ASP C 1 287 ? 80.989 4.234 -72.033 1.00 47.33 263 ASP C CA 1
ATOM 11071 C C . ASP C 1 287 ? 80.666 4.675 -70.599 1.00 46.44 263 ASP C C 1
ATOM 11072 O O . ASP C 1 287 ? 79.662 4.270 -70.023 1.00 46.06 263 ASP C O 1
ATOM 11077 N N . LYS C 1 288 ? 81.521 5.509 -70.024 1.00 45.65 264 LYS C N 1
ATOM 11078 C CA . LYS C 1 288 ? 81.402 5.826 -68.604 1.00 45.32 264 LYS C CA 1
ATOM 11079 C C . LYS C 1 288 ? 81.252 7.317 -68.301 1.00 44.85 264 LYS C C 1
ATOM 11080 O O . LYS C 1 288 ? 81.323 7.726 -67.139 1.00 45.05 264 LYS C O 1
ATOM 11086 N N . SER C 1 289 ? 81.040 8.128 -69.335 1.00 43.87 265 SER C N 1
ATOM 11087 C CA . SER C 1 289 ? 80.901 9.576 -69.146 1.00 43.51 265 SER C CA 1
ATOM 11088 C C . SER C 1 289 ? 79.824 9.896 -68.112 1.00 42.69 265 SER C C 1
ATOM 11089 O O . SER C 1 289 ? 79.978 10.790 -67.273 1.00 42.35 265 SER C O 1
ATOM 11092 N N . THR C 1 290 ? 78.741 9.129 -68.187 1.00 41.58 266 THR C N 1
ATOM 11093 C CA . THR C 1 290 ? 77.592 9.262 -67.313 1.00 40.23 266 THR C CA 1
ATOM 11094 C C . THR C 1 290 ? 77.791 8.667 -65.911 1.00 39.23 266 THR C C 1
ATOM 11095 O O . THR C 1 290 ? 77.058 9.007 -64.979 1.00 39.38 266 THR C O 1
ATOM 11099 N N . VAL C 1 291 ? 78.791 7.801 -65.756 1.00 37.80 267 VAL C N 1
ATOM 11100 C CA . VAL C 1 291 ? 79.018 7.082 -64.493 1.00 36.63 267 VAL C CA 1
ATOM 11101 C C . VAL C 1 291 ? 79.608 7.968 -63.380 1.00 36.04 267 VAL C C 1
ATOM 11102 O O . VAL C 1 291 ? 80.588 8.665 -63.604 1.00 36.45 267 VAL C O 1
ATOM 11106 N N . ILE C 1 292 ? 79.000 7.938 -62.194 1.00 34.97 268 ILE C N 1
ATOM 11107 C CA . ILE C 1 292 ? 79.484 8.686 -61.021 1.00 34.22 268 ILE C CA 1
ATOM 11108 C C . ILE C 1 292 ? 79.934 7.712 -59.935 1.00 34.46 268 ILE C C 1
ATOM 11109 O O . ILE C 1 292 ? 79.198 6.784 -59.586 1.00 34.59 268 ILE C O 1
ATOM 11114 N N . ASP C 1 293 ? 81.136 7.925 -59.397 1.00 34.34 269 ASP C N 1
ATOM 11115 C CA . ASP C 1 293 ? 81.755 6.938 -58.508 1.00 33.69 269 ASP C CA 1
ATOM 11116 C C . ASP C 1 293 ? 82.124 7.458 -57.124 1.00 32.92 269 ASP C C 1
ATOM 11117 O O . ASP C 1 293 ? 82.417 6.664 -56.220 1.00 33.09 269 ASP C O 1
ATOM 11122 N N . ALA C 1 294 ? 82.078 8.779 -56.947 1.00 31.85 270 ALA C N 1
ATOM 11123 C CA . ALA C 1 294 ? 82.515 9.404 -55.686 1.00 31.52 270 ALA C CA 1
ATOM 11124 C C . ALA C 1 294 ? 81.362 9.863 -54.791 1.00 31.14 270 ALA C C 1
ATOM 11125 O O . ALA C 1 294 ? 81.575 10.404 -53.690 1.00 31.30 270 ALA C O 1
ATOM 11127 N N . TYR C 1 295 ? 80.144 9.654 -55.273 1.00 30.42 271 TYR C N 1
ATOM 11128 C CA . TYR C 1 295 ? 78.944 10.097 -54.583 1.00 30.50 271 TYR C CA 1
ATOM 11129 C C . TYR C 1 295 ? 78.924 9.719 -53.099 1.00 31.44 271 TYR C C 1
ATOM 11130 O O . TYR C 1 295 ? 78.452 10.496 -52.273 1.00 31.58 271 TYR C O 1
ATOM 11139 N N . ASP C 1 296 ? 79.418 8.535 -52.744 1.00 31.96 272 ASP C N 1
ATOM 11140 C CA . ASP C 1 296 ? 79.306 8.124 -51.347 1.00 33.13 272 ASP C CA 1
ATOM 11141 C C . ASP C 1 296 ? 80.119 9.057 -50.476 1.00 33.60 272 ASP C C 1
ATOM 11142 O O . ASP C 1 296 ? 79.827 9.251 -49.288 1.00 33.18 272 ASP C O 1
ATOM 11147 N N . SER C 1 297 ? 81.156 9.630 -51.075 1.00 34.22 273 SER C N 1
ATOM 11148 C CA . SER C 1 297 ? 82.029 10.521 -50.338 1.00 35.03 273 SER C CA 1
ATOM 11149 C C . SER C 1 297 ? 81.457 11.937 -50.310 1.00 35.42 273 SER C C 1
ATOM 11150 O O . SER C 1 297 ? 81.275 12.508 -49.242 1.00 35.04 273 SER C O 1
ATOM 11153 N N . PHE C 1 298 ? 81.148 12.504 -51.473 1.00 36.36 274 PHE C N 1
ATOM 11154 C CA . PHE C 1 298 ? 80.774 13.911 -51.482 1.00 37.20 274 PHE C CA 1
ATOM 11155 C C . PHE C 1 298 ? 79.343 14.211 -51.015 1.00 38.99 274 PHE C C 1
ATOM 11156 O O . PHE C 1 298 ? 79.069 15.295 -50.484 1.00 39.23 274 PHE C O 1
ATOM 11164 N N . LEU C 1 299 ? 78.441 13.250 -51.177 1.00 40.60 275 LEU C N 1
ATOM 11165 C CA . LEU C 1 299 ? 77.075 13.440 -50.705 1.00 42.43 275 LEU C CA 1
ATOM 11166 C C . LEU C 1 299 ? 76.993 13.489 -49.178 1.00 44.27 275 LEU C C 1
ATOM 11167 O O . LEU C 1 299 ? 75.903 13.540 -48.616 1.00 44.47 275 LEU C O 1
ATOM 11172 N N . LYS C 1 300 ? 78.138 13.467 -48.503 1.00 46.29 276 LYS C N 1
ATOM 11173 C CA . LYS C 1 300 ? 78.133 13.599 -47.052 1.00 48.30 276 LYS C CA 1
ATOM 11174 C C . LYS C 1 300 ? 78.003 15.063 -46.634 1.00 49.63 276 LYS C C 1
ATOM 11175 O O . LYS C 1 300 ? 77.690 15.363 -45.483 1.00 49.61 276 LYS C O 1
ATOM 11181 N N . ASP C 1 301 ? 78.222 15.964 -47.591 1.00 51.16 277 ASP C N 1
ATOM 11182 C CA . ASP C 1 301 ? 78.098 17.400 -47.367 1.00 52.50 277 ASP C CA 1
ATOM 11183 C C . ASP C 1 301 ? 76.703 17.928 -47.721 1.00 53.17 277 ASP C C 1
ATOM 11184 O O . ASP C 1 301 ? 76.197 17.687 -48.828 1.00 53.12 277 ASP C O 1
ATOM 11189 N N . ASP C 1 302 ? 76.097 18.661 -46.786 1.00 53.79 278 ASP C N 1
ATOM 11190 C CA . ASP C 1 302 ? 74.762 19.240 -46.978 1.00 54.50 278 ASP C CA 1
ATOM 11191 C C . ASP C 1 302 ? 74.676 20.126 -48.210 1.00 54.65 278 ASP C C 1
ATOM 11192 O O . ASP C 1 302 ? 73.716 20.053 -48.980 1.00 54.43 278 ASP C O 1
ATOM 11197 N N . GLU C 1 303 ? 75.687 20.975 -48.369 1.00 55.05 279 GLU C N 1
ATOM 11198 C CA . GLU C 1 303 ? 75.724 21.985 -49.422 1.00 55.40 279 GLU C CA 1
ATOM 11199 C C . GLU C 1 303 ? 75.800 21.370 -50.830 1.00 54.86 279 GLU C C 1
ATOM 11200 O O . GLU C 1 303 ? 75.092 21.804 -51.743 1.00 54.85 279 GLU C O 1
ATOM 11206 N N . LEU C 1 304 ? 76.644 20.354 -51.003 1.00 54.09 280 LEU C N 1
ATOM 11207 C CA . LEU C 1 304 ? 76.735 19.654 -52.288 1.00 53.28 280 LEU C CA 1
ATOM 11208 C C . LEU C 1 304 ? 75.453 18.892 -52.588 1.00 52.91 280 LEU C C 1
ATOM 11209 O O . LEU C 1 304 ? 75.069 18.714 -53.748 1.00 52.98 280 LEU C O 1
ATOM 11214 N N . LYS C 1 305 ? 74.793 18.435 -51.531 1.00 52.43 281 LYS C N 1
ATOM 11215 C CA . LYS C 1 305 ? 73.546 17.708 -51.679 1.00 51.75 281 LYS C CA 1
ATOM 11216 C C . LYS C 1 305 ? 72.431 18.630 -52.177 1.00 51.48 281 LYS C C 1
ATOM 11217 O O . LYS C 1 305 ? 71.695 18.271 -53.099 1.00 51.11 281 LYS C O 1
ATOM 11223 N N . ARG C 1 306 ? 72.314 19.818 -51.582 1.00 51.23 282 ARG C N 1
ATOM 11224 C CA . ARG C 1 306 ? 71.334 20.795 -52.065 1.00 51.28 282 ARG C CA 1
ATOM 11225 C C . ARG C 1 306 ? 71.580 21.178 -53.529 1.00 50.17 282 ARG C C 1
ATOM 11226 O O . ARG C 1 306 ? 70.635 21.281 -54.316 1.00 50.19 282 ARG C O 1
ATOM 11234 N N . LYS C 1 307 ? 72.841 21.390 -53.895 1.00 48.65 283 LYS C N 1
ATOM 11235 C CA . LYS C 1 307 ? 73.164 21.718 -55.284 1.00 47.51 283 LYS C CA 1
ATOM 11236 C C . LYS C 1 307 ? 72.717 20.609 -56.215 1.00 46.39 283 LYS C C 1
ATOM 11237 O O . LYS C 1 307 ? 72.085 20.867 -57.239 1.00 45.90 283 LYS C O 1
ATOM 11243 N N . LEU C 1 308 ? 73.028 19.370 -55.838 1.00 45.19 284 LEU C N 1
ATOM 11244 C CA . LEU C 1 308 ? 72.726 18.215 -56.676 1.00 43.73 284 LEU C CA 1
ATOM 11245 C C . LEU C 1 308 ? 71.413 17.488 -56.338 1.00 42.46 284 LEU C C 1
ATOM 11246 O O . LEU C 1 308 ? 71.200 16.371 -56.809 1.00 42.16 284 LEU C O 1
ATOM 11251 N N . ARG C 1 309 ? 70.538 18.106 -55.543 1.00 41.00 285 ARG C N 1
ATOM 11252 C CA . ARG C 1 309 ? 69.243 17.494 -55.237 1.00 39.76 285 ARG C CA 1
ATOM 11253 C C . ARG C 1 309 ? 68.422 17.276 -56.498 1.00 38.88 285 ARG C C 1
ATOM 11254 O O . ARG C 1 309 ? 68.102 18.224 -57.190 1.00 38.88 285 ARG C O 1
ATOM 11262 N N . PRO C 1 310 ? 68.067 16.014 -56.790 1.00 38.27 286 PRO C N 1
ATOM 11263 C CA . PRO C 1 310 ? 67.270 15.697 -57.972 1.00 37.84 286 PRO C CA 1
ATOM 11264 C C . PRO C 1 310 ? 65.766 15.664 -57.693 1.00 37.41 286 PRO C C 1
ATOM 11265 O O . PRO C 1 310 ? 65.339 15.563 -56.537 1.00 37.52 286 PRO C O 1
ATOM 11269 N N . ASP C 1 311 ? 64.967 15.749 -58.748 1.00 36.98 287 ASP C N 1
ATOM 11270 C CA . ASP C 1 311 ? 63.518 15.679 -58.597 1.00 36.97 287 ASP C CA 1
ATOM 11271 C C . ASP C 1 311 ? 63.074 14.211 -58.641 1.00 36.36 287 ASP C C 1
ATOM 11272 O O . ASP C 1 311 ? 62.148 13.802 -57.937 1.00 36.19 287 ASP C O 1
ATOM 11277 N N . VAL C 1 312 ? 63.750 13.426 -59.476 1.00 35.51 288 VAL C N 1
ATOM 11278 C CA . VAL C 1 312 ? 63.397 12.033 -59.670 1.00 34.70 288 VAL C CA 1
ATOM 11279 C C . VAL C 1 312 ? 64.612 11.128 -59.565 1.00 34.35 288 VAL C C 1
ATOM 11280 O O . VAL C 1 312 ? 65.718 11.517 -59.940 1.00 34.47 288 VAL C O 1
ATOM 11284 N N . VAL C 1 313 ? 64.390 9.921 -59.048 1.00 33.47 289 VAL C N 1
ATOM 11285 C CA . VAL C 1 313 ? 65.430 8.913 -58.912 1.00 32.48 289 VAL C CA 1
ATOM 11286 C C . VAL C 1 313 ? 64.942 7.605 -59.505 1.00 32.06 289 VAL C C 1
ATOM 11287 O O . VAL C 1 313 ? 63.871 7.124 -59.153 1.00 32.19 289 VAL C O 1
ATOM 11291 N N . ILE C 1 314 ? 65.702 7.032 -60.426 1.00 31.65 290 ILE C N 1
ATOM 11292 C CA . ILE C 1 314 ? 65.380 5.695 -60.898 1.00 31.68 290 ILE C CA 1
ATOM 11293 C C . ILE C 1 314 ? 66.371 4.721 -60.266 1.00 31.74 290 ILE C C 1
ATOM 11294 O O . ILE C 1 314 ? 67.587 4.974 -60.287 1.00 32.37 290 ILE C O 1
ATOM 11299 N N . ARG C 1 315 ? 65.865 3.631 -59.681 1.00 30.53 291 ARG C N 1
ATOM 11300 C CA . ARG C 1 315 ? 66.743 2.617 -59.076 1.00 29.71 291 ARG C CA 1
ATOM 11301 C C . ARG C 1 315 ? 66.678 1.280 -59.790 1.00 29.23 291 ARG C C 1
ATOM 11302 O O . ARG C 1 315 ? 65.606 0.779 -60.099 1.00 28.75 291 ARG C O 1
ATOM 11310 N N . PHE C 1 316 ? 67.845 0.715 -60.056 1.00 29.29 292 PHE C N 1
ATOM 11311 C CA . PHE C 1 316 ? 67.958 -0.633 -60.556 1.00 29.13 292 PHE C CA 1
ATOM 11312 C C . PHE C 1 316 ? 68.764 -1.418 -59.534 1.00 29.41 292 PHE C C 1
ATOM 11313 O O . PHE C 1 316 ? 69.587 -0.841 -58.810 1.00 28.77 292 PHE C O 1
ATOM 11321 N N . GLY C 1 317 ? 68.546 -2.731 -59.478 1.00 29.22 293 GLY C N 1
ATOM 11322 C CA . GLY C 1 317 ? 69.217 -3.555 -58.486 1.00 29.06 293 GLY C CA 1
ATOM 11323 C C . GLY C 1 317 ? 68.777 -3.273 -57.054 1.00 29.55 293 GLY C C 1
ATOM 11324 O O . GLY C 1 317 ? 67.903 -2.438 -56.808 1.00 29.16 293 GLY C O 1
ATOM 11325 N N . PRO C 1 318 ? 69.370 -3.988 -56.089 1.00 29.85 294 PRO C N 1
ATOM 11326 C CA . PRO C 1 318 ? 69.044 -3.715 -54.691 1.00 30.32 294 PRO C CA 1
ATOM 11327 C C . PRO C 1 318 ? 69.715 -2.417 -54.256 1.00 30.58 294 PRO C C 1
ATOM 11328 O O . PRO C 1 318 ? 70.429 -1.797 -55.054 1.00 29.90 294 PRO C O 1
ATOM 11332 N N . MET C 1 319 ? 69.503 -2.038 -52.995 1.00 30.91 295 MET C N 1
ATOM 11333 C CA . MET C 1 319 ? 70.122 -0.853 -52.417 1.00 31.43 295 MET C CA 1
ATOM 11334 C C . MET C 1 319 ? 71.629 -0.869 -52.665 1.00 31.50 295 MET C C 1
ATOM 11335 O O . MET C 1 319 ? 72.265 -1.921 -52.606 1.00 31.41 295 MET C O 1
ATOM 11340 N N . PRO C 1 320 ? 72.205 0.304 -52.965 1.00 31.19 296 PRO C N 1
ATOM 11341 C CA . PRO C 1 320 ? 73.640 0.338 -53.114 1.00 30.61 296 PRO C CA 1
ATOM 11342 C C . PRO C 1 320 ? 74.250 0.232 -51.737 1.00 30.03 296 PRO C C 1
ATOM 11343 O O . PRO C 1 320 ? 73.555 0.365 -50.737 1.00 29.30 296 PRO C O 1
ATOM 11347 N N . VAL C 1 321 ? 75.550 0.002 -51.696 1.00 29.79 297 VAL C N 1
ATOM 11348 C CA . VAL C 1 321 ? 76.261 -0.053 -50.443 1.00 29.79 297 VAL C CA 1
ATOM 11349 C C . VAL C 1 321 ? 76.149 1.239 -49.635 1.00 29.59 297 VAL C C 1
ATOM 11350 O O . VAL C 1 321 ? 76.102 1.182 -48.413 1.00 29.81 297 VAL C O 1
ATOM 11354 N N . SER C 1 322 ? 76.108 2.386 -50.321 1.00 29.29 298 SER C N 1
ATOM 11355 C CA . SER C 1 322 ? 76.171 3.715 -49.686 1.00 29.53 298 SER C CA 1
ATOM 11356 C C . SER C 1 322 ? 75.082 4.074 -48.678 1.00 29.91 298 SER C C 1
ATOM 11357 O O . SER C 1 322 ? 73.917 4.281 -49.044 1.00 29.76 298 SER C O 1
ATOM 11360 N N . LYS C 1 323 ? 75.473 4.192 -47.417 1.00 30.51 299 LYS C N 1
ATOM 11361 C CA . LYS C 1 323 ? 74.557 4.655 -46.388 1.00 31.83 299 LYS C CA 1
ATOM 11362 C C . LYS C 1 323 ? 74.059 6.097 -46.660 1.00 32.12 299 LYS C C 1
ATOM 11363 O O . LYS C 1 323 ? 72.856 6.373 -46.542 1.00 32.52 299 LYS C O 1
ATOM 11369 N N . PRO C 1 324 ? 74.975 7.014 -47.041 1.00 31.96 300 PRO C N 1
ATOM 11370 C CA . PRO C 1 324 ? 74.565 8.387 -47.371 1.00 31.79 300 PRO C CA 1
ATOM 11371 C C . PRO C 1 324 ? 73.488 8.513 -48.454 1.00 31.03 300 PRO C C 1
ATOM 11372 O O . PRO C 1 324 ? 72.707 9.460 -48.417 1.00 31.15 300 PRO C O 1
ATOM 11376 N N . VAL C 1 325 ? 73.453 7.591 -49.410 1.00 30.09 301 VAL C N 1
ATOM 11377 C CA . VAL C 1 325 ? 72.430 7.622 -50.456 1.00 29.56 301 VAL C CA 1
ATOM 11378 C C . VAL C 1 325 ? 71.082 7.216 -49.862 1.00 29.50 301 VAL C C 1
ATOM 11379 O O . VAL C 1 325 ? 70.033 7.794 -50.177 1.00 29.00 301 VAL C O 1
ATOM 11383 N N . PHE C 1 326 ? 71.131 6.210 -48.994 1.00 29.35 302 PHE C N 1
ATOM 11384 C CA . PHE C 1 326 ? 69.948 5.731 -48.285 1.00 28.63 302 PHE C CA 1
ATOM 11385 C C . PHE C 1 326 ? 69.365 6.860 -47.454 1.00 28.44 302 PHE C C 1
ATOM 11386 O O . PHE C 1 326 ? 68.196 7.172 -47.579 1.00 27.81 302 PHE C O 1
ATOM 11394 N N . LEU C 1 327 ? 70.196 7.461 -46.613 1.00 29.28 303 LEU C N 1
ATOM 11395 C CA . LEU C 1 327 ? 69.780 8.564 -45.749 1.00 30.43 303 LEU C CA 1
ATOM 11396 C C . LEU C 1 327 ? 69.259 9.748 -46.544 1.00 31.00 303 LEU C C 1
ATOM 11397 O O . LEU C 1 327 ? 68.410 10.498 -46.064 1.00 31.06 303 LEU C O 1
ATOM 11402 N N . TRP C 1 328 ? 69.780 9.927 -47.753 1.00 31.99 304 TRP C N 1
ATOM 11403 C CA . TRP C 1 328 ? 69.327 11.017 -48.608 1.00 33.06 304 TRP C CA 1
ATOM 11404 C C . TRP C 1 328 ? 67.856 10.824 -49.005 1.00 33.22 304 TRP C C 1
ATOM 11405 O O . TRP C 1 328 ? 67.016 11.703 -48.796 1.00 33.38 304 TRP C O 1
ATOM 11416 N N . LEU C 1 329 ? 67.545 9.664 -49.567 1.00 33.33 305 LEU C N 1
ATOM 11417 C CA . LEU C 1 329 ? 66.192 9.390 -50.053 1.00 33.55 305 LEU C CA 1
ATOM 11418 C C . LEU C 1 329 ? 65.182 9.302 -48.901 1.00 33.94 305 LEU C C 1
ATOM 11419 O O . LEU C 1 329 ? 64.008 9.652 -49.044 1.00 33.68 305 LEU C O 1
ATOM 11424 N N . LYS C 1 330 ? 65.665 8.858 -47.748 1.00 34.49 306 LYS C N 1
ATOM 11425 C CA . LYS C 1 330 ? 64.834 8.680 -46.580 1.00 35.26 306 LYS C CA 1
ATOM 11426 C C . LYS C 1 330 ? 64.523 10.006 -45.872 1.00 35.89 306 LYS C C 1
ATOM 11427 O O . LYS C 1 330 ? 63.397 10.223 -45.415 1.00 35.63 306 LYS C O 1
ATOM 11433 N N . ASP C 1 331 ? 65.500 10.904 -45.800 1.00 36.37 307 ASP C N 1
ATOM 11434 C CA . ASP C 1 331 ? 65.291 12.160 -45.081 1.00 37.33 307 ASP C CA 1
ATOM 11435 C C . ASP C 1 331 ? 64.788 13.298 -45.980 1.00 37.36 307 ASP C C 1
ATOM 11436 O O . ASP C 1 331 ? 64.462 14.384 -45.506 1.00 37.16 307 ASP C O 1
ATOM 11441 N N . ASP C 1 332 ? 64.713 13.031 -47.278 1.00 37.47 308 ASP C N 1
ATOM 11442 C CA . ASP C 1 332 ? 64.073 13.951 -48.209 1.00 37.61 308 ASP C CA 1
ATOM 11443 C C . ASP C 1 332 ? 63.064 13.156 -49.036 1.00 37.26 308 ASP C C 1
ATOM 11444 O O . ASP C 1 332 ? 63.312 12.843 -50.204 1.00 36.57 308 ASP C O 1
ATOM 11449 N N . PRO C 1 333 ? 61.918 12.822 -48.413 1.00 37.35 309 PRO C N 1
ATOM 11450 C CA . PRO C 1 333 ? 60.897 11.964 -49.023 1.00 37.29 309 PRO C CA 1
ATOM 11451 C C . PRO C 1 333 ? 60.226 12.594 -50.239 1.00 37.01 309 PRO C C 1
ATOM 11452 O O . PRO C 1 333 ? 59.620 11.878 -51.043 1.00 37.08 309 PRO C O 1
ATOM 11456 N N . THR C 1 334 ? 60.346 13.911 -50.388 1.00 36.54 310 THR C N 1
ATOM 11457 C CA . THR C 1 334 ? 59.757 14.601 -51.545 1.00 36.31 310 THR C CA 1
ATOM 11458 C C . THR C 1 334 ? 60.520 14.376 -52.855 1.00 36.06 310 THR C C 1
ATOM 11459 O O . THR C 1 334 ? 60.038 14.751 -53.927 1.00 36.19 310 THR C O 1
ATOM 11463 N N . ILE C 1 335 ? 61.708 13.780 -52.773 1.00 35.91 311 ILE C N 1
ATOM 11464 C CA . ILE C 1 335 ? 62.387 13.289 -53.980 1.00 35.91 311 ILE C CA 1
ATOM 11465 C C . ILE C 1 335 ? 61.633 12.054 -54.496 1.00 36.04 311 ILE C C 1
ATOM 11466 O O . ILE C 1 335 ? 61.449 11.090 -53.754 1.00 36.59 311 ILE C O 1
ATOM 11471 N N . GLN C 1 336 ? 61.188 12.083 -55.748 1.00 35.62 312 GLN C N 1
ATOM 11472 C CA . GLN C 1 336 ? 60.389 10.984 -56.291 1.00 35.47 312 GLN C CA 1
ATOM 11473 C C . GLN C 1 336 ? 61.244 9.795 -56.678 1.00 34.00 312 GLN C C 1
ATOM 11474 O O . GLN C 1 336 ? 62.099 9.915 -57.548 1.00 33.96 312 GLN C O 1
ATOM 11480 N N . GLN C 1 337 ? 61.017 8.644 -56.050 1.00 32.26 313 GLN C N 1
ATOM 11481 C CA . GLN C 1 337 ? 61.755 7.434 -56.449 1.00 31.18 313 GLN C CA 1
ATOM 11482 C C . GLN C 1 337 ? 60.949 6.480 -57.297 1.00 29.81 313 GLN C C 1
ATOM 11483 O O . GLN C 1 337 ? 59.783 6.212 -57.042 1.00 29.66 313 GLN C O 1
ATOM 11489 N N . ILE C 1 338 ? 61.613 5.958 -58.306 1.00 29.28 314 ILE C N 1
ATOM 11490 C CA . ILE C 1 338 ? 61.061 4.950 -59.173 1.00 28.33 314 ILE C CA 1
ATOM 11491 C C . ILE C 1 338 ? 61.976 3.760 -59.004 1.00 28.38 314 ILE C C 1
ATOM 11492 O O . ILE C 1 338 ? 63.156 3.841 -59.369 1.00 28.74 314 ILE C O 1
ATOM 11497 N N . VAL C 1 339 ? 61.456 2.675 -58.421 1.00 27.91 315 VAL C N 1
ATOM 11498 C CA . VAL C 1 339 ? 62.253 1.461 -58.174 1.00 27.56 315 VAL C CA 1
ATOM 11499 C C . VAL C 1 339 ? 61.907 0.377 -59.190 1.00 28.29 315 VAL C C 1
ATOM 11500 O O . VAL C 1 339 ? 60.737 0.014 -59.339 1.00 28.81 315 VAL C O 1
ATOM 11504 N N . ILE C 1 340 ? 62.900 -0.118 -59.919 1.00 28.97 316 ILE C N 1
ATOM 11505 C CA . ILE C 1 340 ? 62.648 -1.173 -60.911 1.00 30.40 316 ILE C CA 1
ATOM 11506 C C . ILE C 1 340 ? 63.140 -2.511 -60.351 1.00 31.18 316 ILE C C 1
ATOM 11507 O O . ILE C 1 340 ? 64.293 -2.620 -59.909 1.00 31.38 316 ILE C O 1
ATOM 11512 N N . ASP C 1 341 ? 62.260 -3.511 -60.334 1.00 31.39 317 ASP C N 1
ATOM 11513 C CA . ASP C 1 341 ? 62.613 -4.843 -59.825 1.00 32.02 317 ASP C CA 1
ATOM 11514 C C . ASP C 1 341 ? 61.829 -5.916 -60.569 1.00 32.87 317 ASP C C 1
ATOM 11515 O O . ASP C 1 341 ? 60.641 -6.112 -60.315 1.00 32.31 317 ASP C O 1
ATOM 11520 N N . GLU C 1 342 ? 62.491 -6.599 -61.495 1.00 34.47 318 GLU C N 1
ATOM 11521 C CA . GLU C 1 342 ? 61.824 -7.615 -62.295 1.00 36.42 318 GLU C CA 1
ATOM 11522 C C . GLU C 1 342 ? 61.278 -8.771 -61.451 1.00 37.51 318 GLU C C 1
ATOM 11523 O O . GLU C 1 342 ? 60.314 -9.433 -61.844 1.00 37.86 318 GLU C O 1
ATOM 11529 N N . ASP C 1 343 ? 61.888 -9.013 -60.292 1.00 37.98 319 ASP C N 1
ATOM 11530 C CA . ASP C 1 343 ? 61.494 -10.143 -59.455 1.00 38.39 319 ASP C CA 1
ATOM 11531 C C . ASP C 1 343 ? 60.272 -9.837 -58.594 1.00 38.16 319 ASP C C 1
ATOM 11532 O O . ASP C 1 343 ? 59.724 -10.725 -57.973 1.00 39.34 319 ASP C O 1
ATOM 11537 N N . GLY C 1 344 ? 59.847 -8.582 -58.550 1.00 37.21 320 GLY C N 1
ATOM 11538 C CA . GLY C 1 344 ? 58.645 -8.229 -57.818 1.00 35.88 320 GLY C CA 1
ATOM 11539 C C . GLY C 1 344 ? 58.853 -8.205 -56.320 1.00 35.36 320 GLY C C 1
ATOM 11540 O O . GLY C 1 344 ? 57.902 -8.311 -55.547 1.00 35.73 320 GLY C O 1
ATOM 11541 N N . GLY C 1 345 ? 60.098 -8.057 -55.898 1.00 34.35 321 GLY C N 1
ATOM 11542 C CA . GLY C 1 345 ? 60.391 -8.023 -54.481 1.00 33.37 321 GLY C CA 1
ATOM 11543 C C . GLY C 1 345 ? 60.082 -6.631 -53.995 1.00 33.27 321 GLY C C 1
ATOM 11544 O O . GLY C 1 345 ? 59.518 -5.810 -54.735 1.00 33.36 321 GLY C O 1
ATOM 11545 N N . TRP C 1 346 ? 60.451 -6.351 -52.756 1.00 32.30 322 TRP C N 1
ATOM 11546 C CA . TRP C 1 346 ? 60.242 -5.032 -52.219 1.00 32.49 322 TRP C CA 1
ATOM 11547 C C . TRP C 1 346 ? 61.476 -4.536 -51.494 1.00 32.59 322 TRP C C 1
ATOM 11548 O O . TRP C 1 346 ? 61.522 -4.540 -50.276 1.00 33.58 322 TRP C O 1
ATOM 11559 N N . ARG C 1 347 ? 62.472 -4.086 -52.236 1.00 32.56 323 ARG C N 1
ATOM 11560 C CA . ARG C 1 347 ? 63.684 -3.609 -51.616 1.00 32.08 323 ARG C CA 1
ATOM 11561 C C . ARG C 1 347 ? 63.694 -2.092 -51.589 1.00 31.53 323 ARG C C 1
ATOM 11562 O O . ARG C 1 347 ? 63.964 -1.433 -52.597 1.00 31.71 323 ARG C O 1
ATOM 11570 N N . ASP C 1 348 ? 63.360 -1.540 -50.431 1.00 30.28 324 ASP C N 1
ATOM 11571 C CA . ASP C 1 348 ? 63.361 -0.096 -50.240 1.00 29.09 324 ASP C CA 1
ATOM 11572 C C . ASP C 1 348 ? 63.130 0.241 -48.784 1.00 27.86 324 ASP C C 1
ATOM 11573 O O . ASP C 1 348 ? 61.995 0.448 -48.359 1.00 27.81 324 ASP C O 1
ATOM 11578 N N . PRO C 1 349 ? 64.208 0.288 -48.007 1.00 26.66 325 PRO C N 1
ATOM 11579 C CA . PRO C 1 349 ? 64.045 0.583 -46.598 1.00 25.97 325 PRO C CA 1
ATOM 11580 C C . PRO C 1 349 ? 63.820 2.072 -46.300 1.00 25.79 325 PRO C C 1
ATOM 11581 O O . PRO C 1 349 ? 63.727 2.448 -45.133 1.00 26.18 325 PRO C O 1
ATOM 11585 N N . THR C 1 350 ? 63.699 2.920 -47.322 1.00 25.37 326 THR C N 1
ATOM 11586 C CA . THR C 1 350 ? 63.336 4.320 -47.045 1.00 25.31 326 THR C CA 1
ATOM 11587 C C . THR C 1 350 ? 61.856 4.451 -46.738 1.00 25.51 326 THR C C 1
ATOM 11588 O O . THR C 1 350 ? 61.455 5.442 -46.142 1.00 25.53 326 THR C O 1
ATOM 11592 N N . GLN C 1 351 ? 61.053 3.451 -47.131 1.00 25.76 327 GLN C N 1
ATOM 11593 C CA . GLN C 1 351 ? 59.594 3.550 -47.038 1.00 25.66 327 GLN C CA 1
ATOM 11594 C C . GLN C 1 351 ? 59.056 4.744 -47.855 1.00 26.68 327 GLN C C 1
ATOM 11595 O O . GLN C 1 351 ? 57.902 5.126 -47.706 1.00 27.38 327 GLN C O 1
ATOM 11601 N N . ALA C 1 352 ? 59.875 5.340 -48.717 1.00 27.94 328 ALA C N 1
ATOM 11602 C CA . ALA C 1 352 ? 59.448 6.571 -49.398 1.00 29.10 328 ALA C CA 1
ATOM 11603 C C . ALA C 1 352 ? 59.430 6.513 -50.917 1.00 30.02 328 ALA C C 1
ATOM 11604 O O . ALA C 1 352 ? 59.130 7.516 -51.560 1.00 30.65 328 ALA C O 1
ATOM 11606 N N . SER C 1 353 ? 59.745 5.368 -51.507 1.00 30.71 329 SER C N 1
ATOM 11607 C CA . SER C 1 353 ? 59.749 5.322 -52.963 1.00 31.63 329 SER C CA 1
ATOM 11608 C C . SER C 1 353 ? 58.309 5.483 -53.419 1.00 31.50 329 SER C C 1
ATOM 11609 O O . SER C 1 353 ? 57.384 5.210 -52.656 1.00 31.64 329 SER C O 1
ATOM 11612 N N . ALA C 1 354 ? 58.118 5.942 -54.649 1.00 31.46 330 ALA C N 1
ATOM 11613 C CA . ALA C 1 354 ? 56.789 6.337 -55.107 1.00 31.49 330 ALA C CA 1
ATOM 11614 C C . ALA C 1 354 ? 56.263 5.424 -56.213 1.00 31.36 330 ALA C C 1
ATOM 11615 O O . ALA C 1 354 ? 55.060 5.379 -56.478 1.00 31.59 330 ALA C O 1
ATOM 11617 N N . HIS C 1 355 ? 57.165 4.698 -56.856 1.00 31.34 331 HIS C N 1
ATOM 11618 C CA . HIS C 1 355 ? 56.768 3.732 -57.871 1.00 32.09 331 HIS C CA 1
ATOM 11619 C C . HIS C 1 355 ? 57.607 2.477 -57.753 1.00 32.21 331 HIS C C 1
ATOM 11620 O O . HIS C 1 355 ? 58.831 2.536 -57.818 1.00 32.28 331 HIS C O 1
ATOM 11627 N N . MET C 1 356 ? 56.942 1.346 -57.559 1.00 32.65 332 MET C N 1
ATOM 11628 C CA . MET C 1 356 ? 57.614 0.062 -57.591 1.00 33.19 332 MET C CA 1
ATOM 11629 C C . MET C 1 356 ? 57.162 -0.623 -58.862 1.00 32.97 332 MET C C 1
ATOM 11630 O O . MET C 1 356 ? 55.975 -0.915 -59.031 1.00 32.40 332 MET C O 1
ATOM 11635 N N . ILE C 1 357 ? 58.113 -0.847 -59.763 1.00 32.95 333 ILE C N 1
ATOM 11636 C CA . ILE C 1 357 ? 57.822 -1.367 -61.090 1.00 32.89 333 ILE C CA 1
ATOM 11637 C C . ILE C 1 357 ? 58.431 -2.745 -61.257 1.00 33.16 333 ILE C C 1
ATOM 11638 O O . ILE C 1 357 ? 59.654 -2.891 -61.235 1.00 32.64 333 ILE C O 1
ATOM 11643 N N . HIS C 1 358 ? 57.587 -3.759 -61.424 1.00 33.95 334 HIS C N 1
ATOM 11644 C CA . HIS C 1 358 ? 58.085 -5.122 -61.593 1.00 34.59 334 HIS C CA 1
ATOM 11645 C C . HIS C 1 358 ? 58.223 -5.461 -63.048 1.00 34.81 334 HIS C C 1
ATOM 11646 O O . HIS C 1 358 ? 57.365 -6.110 -63.644 1.00 35.21 334 HIS C O 1
ATOM 11653 N N . CYS C 1 359 ? 59.325 -5.011 -63.615 1.00 35.15 335 CYS C N 1
ATOM 11654 C CA . CYS C 1 359 ? 59.560 -5.165 -65.022 1.00 35.56 335 CYS C CA 1
ATOM 11655 C C . CYS C 1 359 ? 61.050 -5.359 -65.219 1.00 35.44 335 CYS C C 1
ATOM 11656 O O . CYS C 1 359 ? 61.859 -4.803 -64.468 1.00 34.80 335 CYS C O 1
ATOM 11659 N N . ASN C 1 360 ? 61.394 -6.172 -66.216 1.00 35.28 336 ASN C N 1
ATOM 11660 C CA . ASN C 1 360 ? 62.771 -6.385 -66.633 1.00 35.58 336 ASN C CA 1
ATOM 11661 C C . ASN C 1 360 ? 63.456 -5.045 -66.876 1.00 35.78 336 ASN C C 1
ATOM 11662 O O . ASN C 1 360 ? 62.859 -4.141 -67.455 1.00 35.71 336 ASN C O 1
ATOM 11667 N N . ALA C 1 361 ? 64.702 -4.915 -66.432 1.00 36.09 337 ALA C N 1
ATOM 11668 C CA . ALA C 1 361 ? 65.407 -3.637 -66.533 1.00 36.56 337 ALA C CA 1
ATOM 11669 C C . ALA C 1 361 ? 65.599 -3.176 -67.982 1.00 36.56 337 ALA C C 1
ATOM 11670 O O . ALA C 1 361 ? 65.444 -1.992 -68.284 1.00 36.77 337 ALA C O 1
ATOM 11672 N N . SER C 1 362 ? 65.927 -4.104 -68.873 1.00 36.51 338 SER C N 1
ATOM 11673 C CA . SER C 1 362 ? 66.146 -3.750 -70.274 1.00 36.68 338 SER C CA 1
ATOM 11674 C C . SER C 1 362 ? 64.835 -3.350 -70.944 1.00 37.21 338 SER C C 1
ATOM 11675 O O . SER C 1 362 ? 64.801 -2.401 -71.726 1.00 37.83 338 SER C O 1
ATOM 11678 N N . VAL C 1 363 ? 63.756 -4.062 -70.632 1.00 36.96 339 VAL C N 1
ATOM 11679 C CA . VAL C 1 363 ? 62.461 -3.735 -71.214 1.00 36.53 339 VAL C CA 1
ATOM 11680 C C . VAL C 1 363 ? 62.023 -2.339 -70.765 1.00 36.52 339 VAL C C 1
ATOM 11681 O O . VAL C 1 363 ? 61.532 -1.554 -71.579 1.00 36.33 339 VAL C O 1
ATOM 11685 N N . PHE C 1 364 ? 62.221 -2.026 -69.484 1.00 36.07 340 PHE C N 1
ATOM 11686 C CA . PHE C 1 364 ? 61.866 -0.713 -68.955 1.00 36.32 340 PHE C CA 1
ATOM 11687 C C . PHE C 1 364 ? 62.652 0.400 -69.638 1.00 38.00 340 PHE C C 1
ATOM 11688 O O . PHE C 1 364 ? 62.079 1.379 -70.118 1.00 38.22 340 PHE C O 1
ATOM 11696 N N . ALA C 1 365 ? 63.975 0.255 -69.637 1.00 40.07 341 ALA C N 1
ATOM 11697 C CA . ALA C 1 365 ? 64.870 1.220 -70.274 1.00 41.87 341 ALA C CA 1
ATOM 11698 C C . ALA C 1 365 ? 64.411 1.534 -71.694 1.00 43.40 341 ALA C C 1
ATOM 11699 O O . ALA C 1 365 ? 64.179 2.691 -72.035 1.00 43.63 341 ALA C O 1
ATOM 11701 N N . GLU C 1 366 ? 64.268 0.494 -72.509 1.00 45.20 342 GLU C N 1
ATOM 11702 C CA . GLU C 1 366 ? 63.870 0.661 -73.894 1.00 47.14 342 GLU C CA 1
ATOM 11703 C C . GLU C 1 366 ? 62.528 1.356 -74.049 1.00 47.98 342 GLU C C 1
ATOM 11704 O O . GLU C 1 366 ? 62.381 2.224 -74.900 1.00 48.61 342 GLU C O 1
ATOM 11710 N N . GLU C 1 367 ? 61.544 0.981 -73.240 1.00 48.70 343 GLU C N 1
ATOM 11711 C CA . GLU C 1 367 ? 60.227 1.600 -73.354 1.00 49.34 343 GLU C CA 1
ATOM 11712 C C . GLU C 1 367 ? 60.290 3.074 -72.982 1.00 49.39 343 GLU C C 1
ATOM 11713 O O . GLU C 1 367 ? 59.553 3.886 -73.540 1.00 49.18 343 GLU C O 1
ATOM 11719 N N . ILE C 1 368 ? 61.167 3.425 -72.041 1.00 49.25 344 ILE C N 1
ATOM 11720 C CA . ILE C 1 368 ? 61.315 4.826 -71.679 1.00 49.38 344 ILE C CA 1
ATOM 11721 C C . ILE C 1 368 ? 61.955 5.593 -72.833 1.00 49.83 344 ILE C C 1
ATOM 11722 O O . ILE C 1 368 ? 61.553 6.715 -73.146 1.00 49.88 344 ILE C O 1
ATOM 11727 N N . MET C 1 369 ? 62.933 4.969 -73.478 1.00 50.18 345 MET C N 1
ATOM 11728 C CA . MET C 1 369 ? 63.679 5.622 -74.534 1.00 50.78 345 MET C CA 1
ATOM 11729 C C . MET C 1 369 ? 62.855 5.808 -75.797 1.00 51.58 345 MET C C 1
ATOM 11730 O O . MET C 1 369 ? 62.928 6.851 -76.438 1.00 51.70 345 MET C O 1
ATOM 11735 N N . ALA C 1 370 ? 62.071 4.796 -76.149 1.00 52.33 346 ALA C N 1
ATOM 11736 C CA . ALA C 1 370 ? 61.271 4.848 -77.364 1.00 53.29 346 ALA C CA 1
ATOM 11737 C C . ALA C 1 370 ? 60.181 5.912 -77.273 1.00 53.96 346 ALA C C 1
ATOM 11738 O O . ALA C 1 370 ? 59.573 6.265 -78.276 1.00 54.30 346 ALA C O 1
ATOM 11740 N N . GLY C 1 371 ? 59.950 6.427 -76.069 1.00 54.76 347 GLY C N 1
ATOM 11741 C CA . GLY C 1 371 ? 58.878 7.390 -75.832 1.00 55.20 347 GLY C CA 1
ATOM 11742 C C . GLY C 1 371 ? 59.409 8.796 -75.647 1.00 55.98 347 GLY C C 1
ATOM 11743 O O . GLY C 1 371 ? 58.638 9.749 -75.531 1.00 56.41 347 GLY C O 1
ATOM 11744 N N . LEU C 1 372 ? 60.732 8.922 -75.605 1.00 56.38 348 LEU C N 1
ATOM 11745 C CA . LEU C 1 372 ? 61.387 10.228 -75.600 1.00 56.87 348 LEU C CA 1
ATOM 11746 C C . LEU C 1 372 ? 61.387 10.838 -77.005 1.00 57.50 348 LEU C C 1
ATOM 11747 O O . LEU C 1 372 ? 61.538 10.127 -78.007 1.00 57.23 348 LEU C O 1
ATOM 11752 N N . THR C 1 373 ? 61.231 12.157 -77.073 1.00 58.19 349 THR C N 1
ATOM 11753 C CA . THR C 1 373 ? 61.264 12.863 -78.350 1.00 58.92 349 THR C CA 1
ATOM 11754 C C . THR C 1 373 ? 62.683 12.944 -78.914 1.00 59.42 349 THR C C 1
ATOM 11755 O O . THR C 1 373 ? 63.647 12.528 -78.268 1.00 59.25 349 THR C O 1
ATOM 11759 N N . ALA C 1 374 ? 62.797 13.487 -80.126 1.00 60.15 350 ALA C N 1
ATOM 11760 C CA . ALA C 1 374 ? 64.095 13.743 -80.753 1.00 60.58 350 ALA C CA 1
ATOM 11761 C C . ALA C 1 374 ? 64.791 14.966 -80.133 1.00 60.79 350 ALA C C 1
ATOM 11762 O O . ALA C 1 374 ? 65.974 15.216 -80.377 1.00 60.67 350 ALA C O 1
ATOM 11764 N N . ALA C 1 375 ? 64.045 15.726 -79.335 1.00 61.18 351 ALA C N 1
ATOM 11765 C CA . ALA C 1 375 ? 64.592 16.880 -78.626 1.00 61.57 351 ALA C CA 1
ATOM 11766 C C . ALA C 1 375 ? 65.865 16.512 -77.859 1.00 61.78 351 ALA C C 1
ATOM 11767 O O . ALA C 1 375 ? 65.798 16.150 -76.673 1.00 62.16 351 ALA C O 1
ATOM 11769 N N . THR C 1 376 ? 67.013 16.592 -78.541 1.00 61.23 352 THR C N 1
ATOM 11770 C CA . THR C 1 376 ? 68.316 16.402 -77.898 1.00 60.59 352 THR C CA 1
ATOM 11771 C C . THR C 1 376 ? 68.360 17.130 -76.545 1.00 59.70 352 THR C C 1
ATOM 11772 O O . THR C 1 376 ? 68.055 18.326 -76.457 1.00 59.33 352 THR C O 1
ATOM 11776 N N . ARG C 1 377 ? 68.722 16.387 -75.499 1.00 58.56 353 ARG C N 1
ATOM 11777 C CA . ARG C 1 377 ? 68.587 16.855 -74.114 1.00 57.50 353 ARG C CA 1
ATOM 11778 C C . ARG C 1 377 ? 69.714 17.738 -73.606 1.00 56.37 353 ARG C C 1
ATOM 11779 O O . ARG C 1 377 ? 70.865 17.554 -73.976 1.00 56.29 353 ARG C O 1
ATOM 11787 N N . SER C 1 378 ? 69.367 18.683 -72.737 1.00 55.21 354 SER C N 1
ATOM 11788 C CA . SER C 1 378 ? 70.354 19.532 -72.077 1.00 54.36 354 SER C CA 1
ATOM 11789 C C . SER C 1 378 ? 71.221 18.719 -71.119 1.00 54.06 354 SER C C 1
ATOM 11790 O O . SER C 1 378 ? 70.729 17.845 -70.403 1.00 54.11 354 SER C O 1
ATOM 11793 N N . SER C 1 379 ? 72.514 19.018 -71.090 1.00 53.34 355 SER C N 1
ATOM 11794 C CA . SER C 1 379 ? 73.419 18.246 -70.259 1.00 52.19 355 SER C CA 1
ATOM 11795 C C . SER C 1 379 ? 74.104 19.062 -69.169 1.00 51.39 355 SER C C 1
ATOM 11796 O O . SER C 1 379 ? 75.111 18.626 -68.611 1.00 51.72 355 SER C O 1
ATOM 11799 N N . GLU C 1 380 ? 73.554 20.230 -68.849 1.00 50.31 356 GLU C N 1
ATOM 11800 C CA . GLU C 1 380 ? 74.078 21.033 -67.746 1.00 49.76 356 GLU C CA 1
ATOM 11801 C C . GLU C 1 380 ? 74.008 20.290 -66.412 1.00 48.47 356 GLU C C 1
ATOM 11802 O O . GLU C 1 380 ? 74.969 20.295 -65.633 1.00 48.41 356 GLU C O 1
ATOM 11808 N N . TRP C 1 381 ? 72.860 19.668 -66.149 1.00 46.80 357 TRP C N 1
ATOM 11809 C CA . TRP C 1 381 ? 72.630 18.941 -64.894 1.00 44.56 357 TRP C CA 1
ATOM 11810 C C . TRP C 1 381 ? 73.637 17.805 -64.773 1.00 43.29 357 TRP C C 1
ATOM 11811 O O . TRP C 1 381 ? 74.324 17.676 -63.753 1.00 42.60 357 TRP C O 1
ATOM 11822 N N . LEU C 1 382 ? 73.741 17.004 -65.831 1.00 41.88 358 LEU C N 1
ATOM 11823 C CA . LEU C 1 382 ? 74.744 15.963 -65.880 1.00 41.23 358 LEU C CA 1
ATOM 11824 C C . LEU C 1 382 ? 76.099 16.560 -65.545 1.00 41.50 358 LEU C C 1
ATOM 11825 O O . LEU C 1 382 ? 76.834 16.026 -64.715 1.00 41.44 358 LEU C O 1
ATOM 11830 N N . GLU C 1 383 ? 76.413 17.687 -66.185 1.00 42.06 359 GLU C N 1
ATOM 11831 C CA . GLU C 1 383 ? 77.730 18.313 -66.066 1.00 42.04 359 GLU C CA 1
ATOM 11832 C C . GLU C 1 383 ? 78.057 18.781 -64.651 1.00 41.54 359 GLU C C 1
ATOM 11833 O O . GLU C 1 383 ? 79.215 18.732 -64.241 1.00 41.25 359 GLU C O 1
ATOM 11839 N N . LYS C 1 384 ? 77.045 19.217 -63.898 1.00 41.49 360 LYS C N 1
ATOM 11840 C CA . LYS C 1 384 ? 77.253 19.546 -62.485 1.00 41.57 360 LYS C CA 1
ATOM 11841 C C . LYS C 1 384 ? 77.777 18.329 -61.718 1.00 41.08 360 LYS C C 1
ATOM 11842 O O . LYS C 1 384 ? 78.658 18.454 -60.870 1.00 40.86 360 LYS C O 1
ATOM 11848 N N . TRP C 1 385 ? 77.234 17.151 -62.020 1.00 40.19 361 TRP C N 1
ATOM 11849 C CA . TRP C 1 385 ? 77.692 15.921 -61.371 1.00 39.59 361 TRP C CA 1
ATOM 11850 C C . TRP C 1 385 ? 79.135 15.588 -61.750 1.00 39.77 361 TRP C C 1
ATOM 11851 O O . TRP C 1 385 ? 79.987 15.366 -60.884 1.00 38.99 361 TRP C O 1
ATOM 11862 N N . GLN C 1 386 ? 79.393 15.547 -63.055 1.00 40.13 362 GLN C N 1
ATOM 11863 C CA . GLN C 1 386 ? 80.733 15.314 -63.570 1.00 40.39 362 GLN C CA 1
ATOM 11864 C C . GLN C 1 386 ? 81.749 16.284 -62.961 1.00 40.50 362 GLN C C 1
ATOM 11865 O O . GLN C 1 386 ? 82.824 15.871 -62.514 1.00 40.08 362 GLN C O 1
ATOM 11871 N N . PHE C 1 387 ? 81.397 17.565 -62.920 1.00 40.77 363 PHE C N 1
ATOM 11872 C CA . PHE C 1 387 ? 82.265 18.563 -62.304 1.00 41.48 363 PHE C CA 1
ATOM 11873 C C . PHE C 1 387 ? 82.629 18.115 -60.885 1.00 41.52 363 PHE C C 1
ATOM 11874 O O . PHE C 1 387 ? 83.816 17.994 -60.556 1.00 42.07 363 PHE C O 1
ATOM 11882 N N . VAL C 1 388 ? 81.615 17.866 -60.054 1.00 41.20 364 VAL C N 1
ATOM 11883 C CA . VAL C 1 388 ? 81.843 17.488 -58.656 1.00 41.28 364 VAL C CA 1
ATOM 11884 C C . VAL C 1 388 ? 82.699 16.227 -58.543 1.00 41.50 364 VAL C C 1
ATOM 11885 O O . VAL C 1 388 ? 83.595 16.153 -57.706 1.00 41.31 364 VAL C O 1
ATOM 11889 N N . ASN C 1 389 ? 82.437 15.247 -59.403 1.00 42.30 365 ASN C N 1
ATOM 11890 C CA . ASN C 1 389 ? 83.201 13.997 -59.393 1.00 43.03 365 ASN C CA 1
ATOM 11891 C C . ASN C 1 389 ? 84.653 14.173 -59.840 1.00 43.65 365 ASN C C 1
ATOM 11892 O O . ASN C 1 389 ? 85.571 13.633 -59.215 1.00 43.65 365 ASN C O 1
ATOM 11897 N N . GLY C 1 390 ? 84.853 14.904 -60.941 1.00 44.55 366 GLY C N 1
ATOM 11898 C CA . GLY C 1 390 ? 86.199 15.233 -61.425 1.00 44.59 366 GLY C CA 1
ATOM 11899 C C . GLY C 1 390 ? 87.027 15.939 -60.361 1.00 44.82 366 GLY C C 1
ATOM 11900 O O . GLY C 1 390 ? 88.150 15.542 -60.081 1.00 44.80 366 GLY C O 1
ATOM 11901 N N . ARG C 1 391 ? 86.461 16.971 -59.747 1.00 45.08 367 ARG C N 1
ATOM 11902 C CA . ARG C 1 391 ? 87.182 17.755 -58.743 1.00 45.70 367 ARG C CA 1
ATOM 11903 C C . ARG C 1 391 ? 87.490 16.983 -57.467 1.00 45.19 367 ARG C C 1
ATOM 11904 O O . ARG C 1 391 ? 88.507 17.239 -56.802 1.00 44.98 367 ARG C O 1
ATOM 11912 N N . PHE C 1 392 ? 86.600 16.061 -57.104 1.00 44.25 368 PHE C N 1
ATOM 11913 C CA . PHE C 1 392 ? 86.822 15.259 -55.909 1.00 43.07 368 PHE C CA 1
ATOM 11914 C C . PHE C 1 392 ? 87.989 14.321 -56.151 1.00 42.97 368 PHE C C 1
ATOM 11915 O O . PHE C 1 392 ? 88.935 14.276 -55.359 1.00 42.30 368 PHE C O 1
ATOM 11923 N N . ARG C 1 393 ? 87.906 13.578 -57.252 1.00 42.89 369 ARG C N 1
ATOM 11924 C CA . ARG C 1 393 ? 88.931 12.610 -57.615 1.00 43.68 369 ARG C CA 1
ATOM 11925 C C . ARG C 1 393 ? 90.300 13.276 -57.799 1.00 44.57 369 ARG C C 1
ATOM 11926 O O . ARG C 1 393 ? 91.325 12.784 -57.295 1.00 44.30 369 ARG C O 1
ATOM 11934 N N . GLU C 1 394 ? 90.300 14.400 -58.519 1.00 45.40 370 GLU C N 1
ATOM 11935 C CA . GLU C 1 394 ? 91.528 15.119 -58.844 1.00 45.96 370 GLU C CA 1
ATOM 11936 C C . GLU C 1 394 ? 92.263 15.607 -57.601 1.00 45.61 370 GLU C C 1
ATOM 11937 O O . GLU C 1 394 ? 93.478 15.434 -57.483 1.00 45.71 370 GLU C O 1
ATOM 11943 N N . HIS C 1 395 ? 91.542 16.200 -56.663 1.00 45.31 371 HIS C N 1
ATOM 11944 C CA . HIS C 1 395 ? 92.208 16.592 -55.443 1.00 45.44 371 HIS C CA 1
ATOM 11945 C C . HIS C 1 395 ? 92.752 15.403 -54.648 1.00 45.57 371 HIS C C 1
ATOM 11946 O O . HIS C 1 395 ? 93.879 15.444 -54.166 1.00 45.12 371 HIS C O 1
ATOM 11953 N N . LEU C 1 396 ? 91.951 14.347 -54.523 1.00 45.73 372 LEU C N 1
ATOM 11954 C CA . LEU C 1 396 ? 92.336 13.169 -53.741 1.00 46.27 372 LEU C CA 1
ATOM 11955 C C . LEU C 1 396 ? 93.619 12.563 -54.287 1.00 46.04 372 LEU C C 1
ATOM 11956 O O . LEU C 1 396 ? 94.482 12.126 -53.528 1.00 45.50 372 LEU C O 1
ATOM 11961 N N . GLN C 1 397 ? 93.722 12.531 -55.611 1.00 46.31 373 GLN C N 1
ATOM 11962 C CA . GLN C 1 397 ? 94.930 12.090 -56.287 1.00 46.80 373 GLN C CA 1
ATOM 11963 C C . GLN C 1 397 ? 96.190 12.802 -55.774 1.00 46.61 373 GLN C C 1
ATOM 11964 O O . GLN C 1 397 ? 97.239 12.181 -55.642 1.00 46.81 373 GLN C O 1
ATOM 11970 N N . THR C 1 398 ? 96.083 14.093 -55.466 1.00 45.95 374 THR C N 1
ATOM 11971 C CA . THR C 1 398 ? 97.217 14.834 -54.907 1.00 45.41 374 THR C CA 1
ATOM 11972 C C . THR C 1 398 ? 97.562 14.405 -53.476 1.00 45.28 374 THR C C 1
ATOM 11973 O O . THR C 1 398 ? 98.587 14.807 -52.919 1.00 44.90 374 THR C O 1
ATOM 11977 N N . ILE C 1 399 ? 96.715 13.587 -52.873 1.00 45.25 375 ILE C N 1
ATOM 11978 C CA . ILE C 1 399 ? 97.019 13.119 -51.530 1.00 45.44 375 ILE C CA 1
ATOM 11979 C C . ILE C 1 399 ? 97.835 11.821 -51.529 1.00 45.48 375 ILE C C 1
ATOM 11980 O O . ILE C 1 399 ? 97.529 10.860 -52.247 1.00 45.19 375 ILE C O 1
ATOM 11985 N N . SER C 1 400 ? 98.893 11.827 -50.726 1.00 45.42 376 SER C N 1
ATOM 11986 C CA . SER C 1 400 ? 99.788 10.687 -50.593 1.00 45.66 376 SER C CA 1
ATOM 11987 C C . SER C 1 400 ? 99.047 9.384 -50.292 1.00 45.32 376 SER C C 1
ATOM 11988 O O . SER C 1 400 ? 98.109 9.351 -49.485 1.00 45.25 376 SER C O 1
ATOM 11991 N N . SER C 1 401 ? 99.492 8.311 -50.937 1.00 44.80 377 SER C N 1
ATOM 11992 C CA . SER C 1 401 ? 98.914 6.995 -50.731 1.00 44.10 377 SER C CA 1
ATOM 11993 C C . SER C 1 401 ? 99.946 5.969 -50.245 1.00 44.20 377 SER C C 1
ATOM 11994 O O . SER C 1 401 ? 99.640 4.776 -50.141 1.00 44.34 377 SER C O 1
ATOM 11997 N N . GLU C 1 402 ? 101.158 6.434 -49.948 1.00 43.84 378 GLU C N 1
ATOM 11998 C CA . GLU C 1 402 ? 102.279 5.544 -49.652 1.00 43.65 378 GLU C CA 1
ATOM 11999 C C . GLU C 1 402 ? 102.080 4.708 -48.390 1.00 43.72 378 GLU C C 1
ATOM 12000 O O . GLU C 1 402 ? 102.369 3.508 -48.395 1.00 43.72 378 GLU C O 1
ATOM 12006 N N . ASP C 1 403 ? 101.587 5.335 -47.322 1.00 43.44 379 ASP C N 1
ATOM 12007 C CA . ASP C 1 403 ? 101.452 4.658 -46.025 1.00 43.40 379 ASP C CA 1
ATOM 12008 C C . ASP C 1 403 ? 100.576 3.394 -46.067 1.00 42.99 379 ASP C C 1
ATOM 12009 O O . ASP C 1 403 ? 99.349 3.472 -46.154 1.00 42.73 379 ASP C O 1
ATOM 12014 N N . VAL C 1 404 ? 101.229 2.235 -45.996 1.00 42.55 380 VAL C N 1
ATOM 12015 C CA . VAL C 1 404 ? 100.550 0.944 -46.061 1.00 42.11 380 VAL C CA 1
ATOM 12016 C C . VAL C 1 404 ? 99.658 0.743 -44.851 1.00 41.62 380 VAL C C 1
ATOM 12017 O O . VAL C 1 404 ? 98.673 0.010 -44.912 1.00 41.79 380 VAL C O 1
ATOM 12021 N N . SER C 1 405 ? 99.992 1.417 -43.757 1.00 40.95 381 SER C N 1
ATOM 12022 C CA . SER C 1 405 ? 99.234 1.273 -42.525 1.00 40.17 381 SER C CA 1
ATOM 12023 C C . SER C 1 405 ? 97.887 2.012 -42.532 1.00 39.79 381 SER C C 1
ATOM 12024 O O . SER C 1 405 ? 97.060 1.804 -41.629 1.00 40.02 381 SER C O 1
ATOM 12027 N N . PHE C 1 406 ? 97.650 2.867 -43.526 1.00 38.62 382 PHE C N 1
ATOM 12028 C CA . PHE C 1 406 ? 96.314 3.450 -43.648 1.00 37.39 382 PHE C CA 1
ATOM 12029 C C . PHE C 1 406 ? 95.459 2.656 -44.627 1.00 36.63 382 PHE C C 1
ATOM 12030 O O . PHE C 1 406 ? 95.733 2.612 -45.840 1.00 35.39 382 PHE C O 1
ATOM 12038 N N . GLU C 1 407 ? 94.402 2.068 -44.070 1.00 36.19 383 GLU C N 1
ATOM 12039 C CA . GLU C 1 407 ? 93.610 1.026 -44.723 1.00 35.81 383 GLU C CA 1
ATOM 12040 C C . GLU C 1 407 ? 93.094 1.435 -46.097 1.00 34.71 383 GLU C C 1
ATOM 12041 O O . GLU C 1 407 ? 93.130 0.647 -47.047 1.00 34.19 383 GLU C O 1
ATOM 12047 N N . GLY C 1 408 ? 92.637 2.679 -46.195 1.00 33.74 384 GLY C N 1
ATOM 12048 C CA . GLY C 1 408 ? 92.110 3.212 -47.442 1.00 32.56 384 GLY C CA 1
ATOM 12049 C C . GLY C 1 408 ? 93.065 3.122 -48.614 1.00 32.26 384 GLY C C 1
ATOM 12050 O O . GLY C 1 408 ? 92.637 2.896 -49.746 1.00 32.25 384 GLY C O 1
ATOM 12051 N N . ASN C 1 409 ? 94.362 3.291 -48.358 1.00 32.04 385 ASN C N 1
ATOM 12052 C CA . ASN C 1 409 ? 95.349 3.283 -49.452 1.00 32.31 385 ASN C CA 1
ATOM 12053 C C . ASN C 1 409 ? 95.370 1.968 -50.256 1.00 31.80 385 ASN C C 1
ATOM 12054 O O . ASN C 1 409 ? 95.572 1.976 -51.483 1.00 31.20 385 ASN C O 1
ATOM 12059 N N . LEU C 1 410 ? 95.151 0.853 -49.557 1.00 30.95 386 LEU C N 1
ATOM 12060 C CA . LEU C 1 410 ? 95.097 -0.454 -50.201 1.00 31.02 386 LEU C CA 1
ATOM 12061 C C . LEU C 1 410 ? 94.254 -0.374 -51.447 1.00 30.98 386 LEU C C 1
ATOM 12062 O O . LEU C 1 410 ? 94.703 -0.700 -52.544 1.00 31.39 386 LEU C O 1
ATOM 12067 N N . TYR C 1 411 ? 93.026 0.085 -51.269 1.00 31.13 387 TYR C N 1
ATOM 12068 C CA . TYR C 1 411 ? 92.044 0.084 -52.337 1.00 32.17 387 TYR C CA 1
ATOM 12069 C C . TYR C 1 411 ? 92.401 1.106 -53.402 1.00 32.59 387 TYR C C 1
ATOM 12070 O O . TYR C 1 411 ? 92.115 0.915 -54.587 1.00 32.52 387 TYR C O 1
ATOM 12079 N N . ARG C 1 412 ? 93.057 2.180 -52.974 1.00 33.63 388 ARG C N 1
ATOM 12080 C CA . ARG C 1 412 ? 93.517 3.218 -53.901 1.00 34.24 388 ARG C CA 1
ATOM 12081 C C . ARG C 1 412 ? 94.610 2.688 -54.830 1.00 33.78 388 ARG C C 1
ATOM 12082 O O . ARG C 1 412 ? 94.722 3.123 -55.967 1.00 33.05 388 ARG C O 1
ATOM 12090 N N . ILE C 1 413 ? 95.399 1.734 -54.345 1.00 33.69 389 ILE C N 1
ATOM 12091 C CA . ILE C 1 413 ? 96.391 1.083 -55.205 1.00 33.92 389 ILE C CA 1
ATOM 12092 C C . ILE C 1 413 ? 95.846 -0.177 -55.912 1.00 33.59 389 ILE C C 1
ATOM 12093 O O . ILE C 1 413 ? 96.156 -0.441 -57.073 1.00 32.51 389 ILE C O 1
ATOM 12098 N N . LEU C 1 414 ? 95.020 -0.947 -55.209 1.00 33.98 390 LEU C N 1
ATOM 12099 C CA . LEU C 1 414 ? 94.631 -2.264 -55.709 1.00 34.07 390 LEU C CA 1
ATOM 12100 C C . LEU C 1 414 ? 93.720 -2.148 -56.935 1.00 34.25 390 LEU C C 1
ATOM 12101 O O . LEU C 1 414 ? 93.692 -3.032 -57.783 1.00 34.26 390 LEU C O 1
ATOM 12106 N N . GLN C 1 415 ? 93.019 -1.027 -57.048 1.00 34.82 391 GLN C N 1
ATOM 12107 C CA . GLN C 1 415 ? 92.118 -0.809 -58.166 1.00 35.68 391 GLN C CA 1
ATOM 12108 C C . GLN C 1 415 ? 92.810 -0.972 -59.523 1.00 35.97 391 GLN C C 1
ATOM 12109 O O . GLN C 1 415 ? 92.259 -1.564 -60.458 1.00 35.96 391 GLN C O 1
ATOM 12115 N N . HIS C 1 416 ? 94.031 -0.467 -59.631 1.00 36.16 392 HIS C N 1
ATOM 12116 C CA . HIS C 1 416 ? 94.734 -0.516 -60.910 1.00 36.04 392 HIS C CA 1
ATOM 12117 C C . HIS C 1 416 ? 95.420 -1.855 -61.150 1.00 36.66 392 HIS C C 1
ATOM 12118 O O . HIS C 1 416 ? 95.859 -2.137 -62.262 1.00 37.32 392 HIS C O 1
ATOM 12125 N N . LEU C 1 417 ? 95.490 -2.688 -60.114 1.00 36.93 393 LEU C N 1
ATOM 12126 C CA . LEU C 1 417 ? 96.263 -3.928 -60.179 1.00 36.95 393 LEU C CA 1
ATOM 12127 C C . LEU C 1 417 ? 95.451 -5.176 -60.483 1.00 37.07 393 LEU C C 1
ATOM 12128 O O . LEU C 1 417 ? 95.986 -6.138 -61.026 1.00 37.01 393 LEU C O 1
ATOM 12133 N N . VAL C 1 418 ? 94.166 -5.167 -60.134 1.00 37.34 394 VAL C N 1
ATOM 12134 C CA . VAL C 1 418 ? 93.311 -6.325 -60.404 1.00 37.34 394 VAL C CA 1
ATOM 12135 C C . VAL C 1 418 ? 93.331 -6.742 -61.871 1.00 37.11 394 VAL C C 1
ATOM 12136 O O . VAL C 1 418 ? 92.840 -6.024 -62.727 1.00 37.01 394 VAL C O 1
ATOM 12140 N N . PRO C 1 419 ? 93.892 -7.920 -62.157 1.00 37.56 395 PRO C N 1
ATOM 12141 C CA . PRO C 1 419 ? 93.989 -8.473 -63.507 1.00 37.65 395 PRO C CA 1
ATOM 12142 C C . PRO C 1 419 ? 92.688 -8.395 -64.316 1.00 37.86 395 PRO C C 1
ATOM 12143 O O . PRO C 1 419 ? 91.598 -8.611 -63.782 1.00 38.07 395 PRO C O 1
ATOM 12147 N N . GLU C 1 420 ? 92.817 -8.103 -65.606 1.00 38.06 396 GLU C N 1
ATOM 12148 C CA . GLU C 1 420 ? 91.670 -8.038 -66.505 1.00 38.03 396 GLU C CA 1
ATOM 12149 C C . GLU C 1 420 ? 91.011 -9.395 -66.634 1.00 37.03 396 GLU C C 1
ATOM 12150 O O . GLU C 1 420 ? 91.694 -10.416 -66.642 1.00 36.25 396 GLU C O 1
ATOM 12156 N N . ASN C 1 421 ? 89.684 -9.388 -66.735 1.00 36.19 397 ASN C N 1
ATOM 12157 C CA . ASN C 1 421 ? 88.892 -10.613 -66.789 1.00 36.13 397 ASN C CA 1
ATOM 12158 C C . ASN C 1 421 ? 89.074 -11.528 -65.565 1.00 35.33 397 ASN C C 1
ATOM 12159 O O . ASN C 1 421 ? 88.928 -12.750 -65.652 1.00 35.10 397 ASN C O 1
ATOM 12164 N N . SER C 1 422 ? 89.410 -10.936 -64.424 1.00 34.17 398 SER C N 1
ATOM 12165 C CA . SER C 1 422 ? 89.421 -11.702 -63.193 1.00 33.20 398 SER C CA 1
ATOM 12166 C C . SER C 1 422 ? 88.275 -11.226 -62.305 1.00 32.71 398 SER C C 1
ATOM 12167 O O . SER C 1 422 ? 87.467 -10.385 -62.714 1.00 32.42 398 SER C O 1
ATOM 12170 N N . SER C 1 423 ? 88.198 -11.774 -61.099 1.00 31.91 399 SER C N 1
ATOM 12171 C CA . SER C 1 423 ? 87.166 -11.384 -60.172 1.00 31.16 399 SER C CA 1
ATOM 12172 C C . SER C 1 423 ? 87.807 -10.913 -58.892 1.00 30.74 399 SER C C 1
ATOM 12173 O O . SER C 1 423 ? 88.808 -11.461 -58.433 1.00 31.09 399 SER C O 1
ATOM 12176 N N . LEU C 1 424 ? 87.221 -9.880 -58.319 1.00 29.80 400 LEU C N 1
ATOM 12177 C CA . LEU C 1 424 ? 87.586 -9.431 -57.003 1.00 28.40 400 LEU C CA 1
ATOM 12178 C C . LEU C 1 424 ? 86.394 -9.752 -56.079 1.00 28.21 400 LEU C C 1
ATOM 12179 O O . LEU C 1 424 ? 85.257 -9.306 -56.313 1.00 27.99 400 LEU C O 1
ATOM 12184 N N . PHE C 1 425 ? 86.640 -10.562 -55.058 1.00 26.85 401 PHE C N 1
ATOM 12185 C CA . PHE C 1 425 ? 85.605 -10.835 -54.093 1.00 25.91 401 PHE C CA 1
ATOM 12186 C C . PHE C 1 425 ? 85.853 -9.951 -52.897 1.00 25.01 401 PHE C C 1
ATOM 12187 O O . PHE C 1 425 ? 86.953 -9.919 -52.361 1.00 25.10 401 PHE C O 1
ATOM 12195 N N . VAL C 1 426 ? 84.835 -9.209 -52.497 1.00 24.49 402 VAL C N 1
ATOM 12196 C CA . VAL C 1 426 ? 85.024 -8.199 -51.474 1.00 24.63 402 VAL C CA 1
ATOM 12197 C C . VAL C 1 426 ? 84.279 -8.523 -50.184 1.00 24.41 402 VAL C C 1
ATOM 12198 O O . VAL C 1 426 ? 83.068 -8.734 -50.193 1.00 24.27 402 VAL C O 1
ATOM 12202 N N . GLY C 1 427 ? 85.020 -8.580 -49.085 1.00 24.28 403 GLY C N 1
ATOM 12203 C CA . GLY C 1 427 ? 84.440 -8.923 -47.806 1.00 25.17 403 GLY C CA 1
ATOM 12204 C C . GLY C 1 427 ? 83.484 -7.847 -47.345 1.00 26.22 403 GLY C C 1
ATOM 12205 O O . GLY C 1 427 ? 83.492 -6.730 -47.863 1.00 26.27 403 GLY C O 1
ATOM 12206 N N . ASN C 1 428 ? 82.643 -8.189 -46.375 1.00 26.91 404 ASN C N 1
ATOM 12207 C CA . ASN C 1 428 ? 81.736 -7.220 -45.786 1.00 27.07 404 ASN C CA 1
ATOM 12208 C C . ASN C 1 428 ? 82.462 -6.426 -44.703 1.00 26.94 404 ASN C C 1
ATOM 12209 O O . ASN C 1 428 ? 83.668 -6.595 -44.528 1.00 26.41 404 ASN C O 1
ATOM 12214 N N . SER C 1 429 ? 81.741 -5.583 -43.965 1.00 26.49 405 SER C N 1
ATOM 12215 C CA . SER C 1 429 ? 82.398 -4.609 -43.083 1.00 26.52 405 SER C CA 1
ATOM 12216 C C . SER C 1 429 ? 83.128 -3.563 -43.954 1.00 26.35 405 SER C C 1
ATOM 12217 O O . SER C 1 429 ? 82.668 -3.262 -45.049 1.00 26.71 405 SER C O 1
ATOM 12220 N N . MET C 1 430 ? 84.267 -3.034 -43.513 1.00 26.30 406 MET C N 1
ATOM 12221 C CA . MET C 1 430 ? 84.888 -1.898 -44.231 1.00 26.13 406 MET C CA 1
ATOM 12222 C C . MET C 1 430 ? 85.363 -2.128 -45.685 1.00 26.23 406 MET C C 1
ATOM 12223 O O . MET C 1 430 ? 85.350 -1.189 -46.482 1.00 26.45 406 MET C O 1
ATOM 12228 N N . PRO C 1 431 ? 85.810 -3.356 -46.036 1.00 25.54 407 PRO C N 1
ATOM 12229 C CA . PRO C 1 431 ? 86.290 -3.568 -47.404 1.00 25.37 407 PRO C CA 1
ATOM 12230 C C . PRO C 1 431 ? 85.298 -3.225 -48.519 1.00 25.81 407 PRO C C 1
ATOM 12231 O O . PRO C 1 431 ? 85.707 -2.690 -49.537 1.00 25.82 407 PRO C O 1
ATOM 12235 N N . ILE C 1 432 ? 84.016 -3.553 -48.364 1.00 26.16 408 ILE C N 1
ATOM 12236 C CA . ILE C 1 432 ? 83.069 -3.195 -49.414 1.00 26.40 408 ILE C CA 1
ATOM 12237 C C . ILE C 1 432 ? 82.828 -1.681 -49.397 1.00 27.12 408 ILE C C 1
ATOM 12238 O O . ILE C 1 432 ? 82.585 -1.067 -50.434 1.00 26.79 408 ILE C O 1
ATOM 12243 N N . ARG C 1 433 ? 82.920 -1.085 -48.216 1.00 28.25 409 ARG C N 1
ATOM 12244 C CA . ARG C 1 433 ? 82.787 0.357 -48.093 1.00 30.35 409 ARG C CA 1
ATOM 12245 C C . ARG C 1 433 ? 84.007 1.096 -48.685 1.00 31.42 409 ARG C C 1
ATOM 12246 O O . ARG C 1 433 ? 83.855 2.117 -49.374 1.00 31.69 409 ARG C O 1
ATOM 12254 N N . ASP C 1 434 ? 85.209 0.575 -48.428 1.00 31.39 410 ASP C N 1
ATOM 12255 C CA . ASP C 1 434 ? 86.428 1.180 -48.974 1.00 31.61 410 ASP C CA 1
ATOM 12256 C C . ASP C 1 434 ? 86.480 1.036 -50.484 1.00 31.51 410 ASP C C 1
ATOM 12257 O O . ASP C 1 434 ? 86.913 1.957 -51.176 1.00 30.95 410 ASP C O 1
ATOM 12262 N N . VAL C 1 435 ? 86.033 -0.109 -51.001 1.00 31.31 411 VAL C N 1
ATOM 12263 C CA . VAL C 1 435 ? 85.914 -0.264 -52.449 1.00 31.49 411 VAL C CA 1
ATOM 12264 C C . VAL C 1 435 ? 84.955 0.786 -53.003 1.00 31.96 411 VAL C C 1
ATOM 12265 O O . VAL C 1 435 ? 85.194 1.372 -54.057 1.00 32.29 411 VAL C O 1
ATOM 12269 N N . ASP C 1 436 ? 83.875 1.040 -52.276 1.00 31.89 412 ASP C N 1
ATOM 12270 C CA . ASP C 1 436 ? 82.914 2.039 -52.711 1.00 31.99 412 ASP C CA 1
ATOM 12271 C C . ASP C 1 436 ? 83.601 3.399 -52.759 1.00 31.74 412 ASP C C 1
ATOM 12272 O O . ASP C 1 436 ? 83.586 4.080 -53.772 1.00 31.02 412 ASP C O 1
ATOM 12277 N N . THR C 1 437 ? 84.217 3.767 -51.645 1.00 32.37 413 THR C N 1
ATOM 12278 C CA . THR C 1 437 ? 84.853 5.068 -51.497 1.00 32.90 413 THR C CA 1
ATOM 12279 C C . THR C 1 437 ? 85.927 5.333 -52.553 1.00 33.07 413 THR C C 1
ATOM 12280 O O . THR C 1 437 ? 85.873 6.352 -53.228 1.00 33.16 413 THR C O 1
ATOM 12284 N N . PHE C 1 438 ? 86.855 4.393 -52.732 1.00 33.17 414 PHE C N 1
ATOM 12285 C CA . PHE C 1 438 ? 88.079 4.628 -53.518 1.00 33.58 414 PHE C CA 1
ATOM 12286 C C . PHE C 1 438 ? 88.167 4.091 -54.960 1.00 34.45 414 PHE C C 1
ATOM 12287 O O . PHE C 1 438 ? 89.024 4.527 -55.721 1.00 35.07 414 PHE C O 1
ATOM 12295 N N . PHE C 1 439 ? 87.333 3.137 -55.344 1.00 34.81 415 PHE C N 1
ATOM 12296 C CA . PHE C 1 439 ? 87.449 2.608 -56.691 1.00 35.77 415 PHE C CA 1
ATOM 12297 C C . PHE C 1 439 ? 86.923 3.624 -57.689 1.00 37.18 415 PHE C C 1
ATOM 12298 O O . PHE C 1 439 ? 85.761 4.031 -57.623 1.00 37.54 415 PHE C O 1
ATOM 12306 N N . GLU C 1 440 ? 87.778 4.041 -58.613 1.00 38.48 416 GLU C N 1
ATOM 12307 C CA . GLU C 1 440 ? 87.364 4.997 -59.623 1.00 40.38 416 GLU C CA 1
ATOM 12308 C C . GLU C 1 440 ? 86.953 4.247 -60.868 1.00 40.68 416 GLU C C 1
ATOM 12309 O O . GLU C 1 440 ? 87.332 3.096 -61.064 1.00 40.65 416 GLU C O 1
ATOM 12315 N N . LYS C 1 441 ? 86.169 4.901 -61.712 1.00 41.50 417 LYS C N 1
ATOM 12316 C CA . LYS C 1 441 ? 85.811 4.308 -62.989 1.00 41.73 417 LYS C CA 1
ATOM 12317 C C . LYS C 1 441 ? 87.072 4.151 -63.839 1.00 42.05 417 LYS C C 1
ATOM 12318 O O . LYS C 1 441 ? 87.946 5.016 -63.834 1.00 41.77 417 LYS C O 1
ATOM 12324 N N . GLN C 1 442 ? 87.172 3.019 -64.528 1.00 42.67 418 GLN C N 1
ATOM 12325 C CA . GLN C 1 442 ? 88.335 2.698 -65.345 1.00 43.45 418 GLN C CA 1
ATOM 12326 C C . GLN C 1 442 ? 87.899 1.770 -66.469 1.00 44.17 418 GLN C C 1
ATOM 12327 O O . GLN C 1 442 ? 86.790 1.234 -66.434 1.00 44.53 418 GLN C O 1
ATOM 12333 N N . ASP C 1 443 ? 88.771 1.579 -67.455 1.00 44.78 419 ASP C N 1
ATOM 12334 C CA . ASP C 1 443 ? 88.451 0.793 -68.650 1.00 45.42 419 ASP C CA 1
ATOM 12335 C C . ASP C 1 443 ? 88.843 -0.680 -68.531 1.00 44.93 419 ASP C C 1
ATOM 12336 O O . ASP C 1 443 ? 88.413 -1.510 -69.334 1.00 44.79 419 ASP C O 1
ATOM 12341 N N . ARG C 1 444 ? 89.674 -1.001 -67.547 1.00 44.18 420 ARG C N 1
ATOM 12342 C CA . ARG C 1 444 ? 90.089 -2.386 -67.335 1.00 44.00 420 ARG C CA 1
ATOM 12343 C C . ARG C 1 444 ? 88.897 -3.237 -66.865 1.00 43.37 420 ARG C C 1
ATOM 12344 O O . ARG C 1 444 ? 88.287 -2.950 -65.828 1.00 43.10 420 ARG C O 1
ATOM 12352 N N . PRO C 1 445 ? 88.534 -4.262 -67.648 1.00 42.62 421 PRO C N 1
ATOM 12353 C CA . PRO C 1 445 ? 87.369 -5.064 -67.275 1.00 42.36 421 PRO C CA 1
ATOM 12354 C C . PRO C 1 445 ? 87.695 -6.108 -66.221 1.00 41.75 421 PRO C C 1
ATOM 12355 O O . PRO C 1 445 ? 88.657 -6.868 -66.372 1.00 42.14 421 PRO C O 1
ATOM 12359 N N . PHE C 1 446 ? 86.905 -6.121 -65.152 1.00 40.77 422 PHE C N 1
ATOM 12360 C CA . PHE C 1 446 ? 86.921 -7.212 -64.184 1.00 39.53 422 PHE C CA 1
ATOM 12361 C C . PHE C 1 446 ? 85.628 -7.181 -63.374 1.00 38.75 422 PHE C C 1
ATOM 12362 O O . PHE C 1 446 ? 84.934 -6.167 -63.358 1.00 38.60 422 PHE C O 1
ATOM 12370 N N . ARG C 1 447 ? 85.307 -8.288 -62.707 1.00 37.44 423 ARG C N 1
ATOM 12371 C CA . ARG C 1 447 ? 84.076 -8.372 -61.933 1.00 36.52 423 ARG C CA 1
ATOM 12372 C C . ARG C 1 447 ? 84.297 -8.274 -60.415 1.00 35.26 423 ARG C C 1
ATOM 12373 O O . ARG C 1 447 ? 85.252 -8.831 -59.864 1.00 34.87 423 ARG C O 1
ATOM 12381 N N . ILE C 1 448 ? 83.400 -7.548 -59.758 1.00 33.77 424 ILE C N 1
ATOM 12382 C CA . ILE C 1 448 ? 83.381 -7.438 -58.308 1.00 32.34 424 ILE C CA 1
ATOM 12383 C C . ILE C 1 448 ? 82.201 -8.246 -57.739 1.00 31.75 424 ILE C C 1
ATOM 12384 O O . ILE C 1 448 ? 81.063 -8.113 -58.190 1.00 31.58 424 ILE C O 1
ATOM 12389 N N . TYR C 1 449 ? 82.489 -9.079 -56.750 1.00 30.94 425 TYR C N 1
ATOM 12390 C CA . TYR C 1 449 ? 81.488 -9.886 -56.077 1.00 30.64 425 TYR C CA 1
ATOM 12391 C C . TYR C 1 449 ? 81.540 -9.593 -54.596 1.00 29.95 425 TYR C C 1
ATOM 12392 O O . TYR C 1 449 ? 82.558 -9.125 -54.081 1.00 30.16 425 TYR C O 1
ATOM 12401 N N . SER C 1 450 ? 80.445 -9.910 -53.917 1.00 28.78 426 SER C N 1
ATOM 12402 C CA . SER C 1 450 ? 80.271 -9.594 -52.512 1.00 27.76 426 SER C CA 1
ATOM 12403 C C . SER C 1 450 ? 78.994 -10.283 -52.007 1.00 27.08 426 SER C C 1
ATOM 12404 O O . SER C 1 450 ? 78.043 -10.478 -52.775 1.00 26.64 426 SER C O 1
ATOM 12407 N N . ASN C 1 451 ? 78.975 -10.663 -50.729 1.00 25.78 427 ASN C N 1
ATOM 12408 C CA . ASN C 1 451 ? 77.777 -11.241 -50.139 1.00 24.97 427 ASN C CA 1
ATOM 12409 C C . ASN C 1 451 ? 76.892 -10.153 -49.546 1.00 25.74 427 ASN C C 1
ATOM 12410 O O . ASN C 1 451 ? 76.927 -9.875 -48.336 1.00 25.53 427 ASN C O 1
ATOM 12415 N N . ARG C 1 452 ? 76.090 -9.528 -50.398 1.00 26.82 428 ARG C N 1
ATOM 12416 C CA . ARG C 1 452 ? 75.348 -8.339 -49.964 1.00 27.96 428 ARG C CA 1
ATOM 12417 C C . ARG C 1 452 ? 73.879 -8.631 -49.732 1.00 28.03 428 ARG C C 1
ATOM 12418 O O . ARG C 1 452 ? 73.087 -7.729 -49.472 1.00 28.27 428 ARG C O 1
ATOM 12426 N N . GLY C 1 453 ? 73.516 -9.904 -49.810 1.00 27.96 429 GLY C N 1
ATOM 12427 C CA . GLY C 1 453 ? 72.171 -10.310 -49.410 1.00 27.23 429 GLY C CA 1
ATOM 12428 C C . GLY C 1 453 ? 71.918 -9.961 -47.953 1.00 26.51 429 GLY C C 1
ATOM 12429 O O . GLY C 1 453 ? 70.933 -9.303 -47.644 1.00 26.80 429 GLY C O 1
ATOM 12430 N N . ALA C 1 454 ? 72.816 -10.387 -47.064 1.00 25.73 430 ALA C N 1
ATOM 12431 C CA . ALA C 1 454 ? 72.651 -10.188 -45.614 1.00 25.25 430 ALA C CA 1
ATOM 12432 C C . ALA C 1 454 ? 73.931 -9.667 -44.918 1.00 24.70 430 ALA C C 1
ATOM 12433 O O . ALA C 1 454 ? 74.007 -9.612 -43.687 1.00 23.37 430 ALA C O 1
ATOM 12435 N N . ASN C 1 455 ? 74.936 -9.323 -45.720 1.00 24.58 431 ASN C N 1
ATOM 12436 C CA . ASN C 1 455 ? 76.179 -8.730 -45.229 1.00 25.09 431 ASN C CA 1
ATOM 12437 C C . ASN C 1 455 ? 76.903 -9.518 -44.134 1.00 25.18 431 ASN C C 1
ATOM 12438 O O . ASN C 1 455 ? 77.567 -8.928 -43.271 1.00 25.51 431 ASN C O 1
ATOM 12443 N N . GLY C 1 456 ? 76.788 -10.839 -44.146 1.00 24.17 432 GLY C N 1
ATOM 12444 C CA . GLY C 1 456 ? 77.485 -11.625 -43.142 1.00 23.95 432 GLY C CA 1
ATOM 12445 C C . GLY C 1 456 ? 78.987 -11.585 -43.338 1.00 24.43 432 GLY C C 1
ATOM 12446 O O . GLY C 1 456 ? 79.484 -11.472 -44.475 1.00 24.81 432 GLY C O 1
ATOM 12447 N N . ILE C 1 457 ? 79.720 -11.649 -42.232 1.00 24.60 433 ILE C N 1
ATOM 12448 C CA . ILE C 1 457 ? 81.160 -11.878 -42.296 1.00 25.04 433 ILE C CA 1
ATOM 12449 C C . ILE C 1 457 ? 81.474 -13.382 -42.325 1.00 25.91 433 ILE C C 1
ATOM 12450 O O . ILE C 1 457 ? 82.655 -13.777 -42.329 1.00 27.58 433 ILE C O 1
ATOM 12455 N N . ASP C 1 458 ? 80.438 -14.218 -42.334 1.00 25.46 434 ASP C N 1
ATOM 12456 C CA . ASP C 1 458 ? 80.627 -15.671 -42.350 1.00 25.97 434 ASP C CA 1
ATOM 12457 C C . ASP C 1 458 ? 80.759 -16.229 -43.769 1.00 25.88 434 ASP C C 1
ATOM 12458 O O . ASP C 1 458 ? 80.156 -15.717 -44.709 1.00 26.53 434 ASP C O 1
ATOM 12463 N N . GLY C 1 459 ? 81.553 -17.281 -43.920 1.00 25.04 435 GLY C N 1
ATOM 12464 C CA . GLY C 1 459 ? 81.657 -17.984 -45.191 1.00 23.76 435 GLY C CA 1
ATOM 12465 C C . GLY C 1 459 ? 82.147 -17.184 -46.389 1.00 23.35 435 GLY C C 1
ATOM 12466 O O . GLY C 1 459 ? 81.890 -17.567 -47.534 1.00 22.57 435 GLY C O 1
ATOM 12467 N N . VAL C 1 460 ? 82.874 -16.092 -46.138 1.00 22.89 436 VAL C N 1
ATOM 12468 C CA . VAL C 1 460 ? 83.339 -15.229 -47.223 1.00 22.60 436 VAL C CA 1
ATOM 12469 C C . VAL C 1 460 ? 84.474 -15.841 -48.042 1.00 22.38 436 VAL C C 1
ATOM 12470 O O . VAL C 1 460 ? 84.484 -15.732 -49.267 1.00 22.17 436 VAL C O 1
ATOM 12474 N N . VAL C 1 461 ? 85.414 -16.486 -47.361 1.00 22.54 437 VAL C N 1
ATOM 12475 C CA . VAL C 1 461 ? 86.489 -17.211 -48.018 1.00 22.75 437 VAL C CA 1
ATOM 12476 C C . VAL C 1 461 ? 85.907 -18.278 -48.946 1.00 23.06 437 VAL C C 1
ATOM 12477 O O . VAL C 1 461 ? 86.311 -18.393 -50.103 1.00 24.41 437 VAL C O 1
ATOM 12481 N N . SER C 1 462 ? 84.956 -19.062 -48.454 1.00 22.97 438 SER C N 1
ATOM 12482 C CA . SER C 1 462 ? 84.379 -20.144 -49.264 1.00 22.55 438 SER C CA 1
ATOM 12483 C C . SER C 1 462 ? 83.561 -19.626 -50.439 1.00 22.06 438 SER C C 1
ATOM 12484 O O . SER C 1 462 ? 83.510 -20.251 -51.508 1.00 22.56 438 SER C O 1
ATOM 12487 N N . SER C 1 463 ? 82.905 -18.491 -50.255 1.00 21.32 439 SER C N 1
ATOM 12488 C CA . SER C 1 463 ? 82.188 -17.897 -51.373 1.00 22.02 439 SER C CA 1
ATOM 12489 C C . SER C 1 463 ? 83.146 -17.514 -52.505 1.00 21.90 439 SER C C 1
ATOM 12490 O O . SER C 1 463 ? 82.842 -17.722 -53.683 1.00 20.79 439 SER C O 1
ATOM 12493 N N . ALA C 1 464 ? 84.306 -16.971 -52.139 1.00 22.15 440 ALA C N 1
ATOM 12494 C CA . ALA C 1 464 ? 85.316 -16.595 -53.130 1.00 22.81 440 ALA C CA 1
ATOM 12495 C C . ALA C 1 464 ? 85.828 -17.867 -53.801 1.00 22.81 440 ALA C C 1
ATOM 12496 O O . ALA C 1 464 ? 85.956 -17.953 -55.028 1.00 22.32 440 ALA C O 1
ATOM 12498 N N . MET C 1 465 ? 86.101 -18.871 -52.984 1.00 23.47 441 MET C N 1
ATOM 12499 C CA . MET C 1 465 ? 86.497 -20.170 -53.515 1.00 23.88 441 MET C CA 1
ATOM 12500 C C . MET C 1 465 ? 85.507 -20.672 -54.555 1.00 23.37 441 MET C C 1
ATOM 12501 O O . MET C 1 465 ? 85.907 -21.191 -55.602 1.00 22.70 441 MET C O 1
ATOM 12506 N N . GLY C 1 466 ? 84.217 -20.515 -54.260 1.00 23.92 442 GLY C N 1
ATOM 12507 C CA . GLY C 1 466 ? 83.151 -20.942 -55.179 1.00 24.05 442 GLY C CA 1
ATOM 12508 C C . GLY C 1 466 ? 83.136 -20.126 -56.455 1.00 24.73 442 GLY C C 1
ATOM 12509 O O . GLY C 1 466 ? 82.950 -20.654 -57.552 1.00 23.90 442 GLY C O 1
ATOM 12510 N N . VAL C 1 467 ? 83.341 -18.824 -56.315 1.00 26.06 443 VAL C N 1
ATOM 12511 C CA . VAL C 1 467 ? 83.397 -17.956 -57.481 1.00 27.28 443 VAL C CA 1
ATOM 12512 C C . VAL C 1 467 ? 84.536 -18.391 -58.412 1.00 28.15 443 VAL C C 1
ATOM 12513 O O . VAL C 1 467 ? 84.360 -18.464 -59.627 1.00 27.40 443 VAL C O 1
ATOM 12517 N N . CYS C 1 468 ? 85.690 -18.706 -57.829 1.00 29.74 444 CYS C N 1
ATOM 12518 C CA . CYS C 1 468 ? 86.825 -19.196 -58.615 1.00 31.26 444 CYS C CA 1
ATOM 12519 C C . CYS C 1 468 ? 86.485 -20.468 -59.400 1.00 32.30 444 CYS C C 1
ATOM 12520 O O . CYS C 1 468 ? 86.636 -20.501 -60.623 1.00 32.89 444 CYS C O 1
ATOM 12523 N N . GLU C 1 469 ? 86.016 -21.508 -58.709 1.00 33.47 445 GLU C N 1
ATOM 12524 C CA . GLU C 1 469 ? 85.539 -22.714 -59.385 1.00 33.95 445 GLU C CA 1
ATOM 12525 C C . GLU C 1 469 ? 84.557 -22.356 -60.486 1.00 33.69 445 GLU C C 1
ATOM 12526 O O . GLU C 1 469 ? 84.581 -22.937 -61.567 1.00 32.82 445 GLU C O 1
ATOM 12532 N N . GLY C 1 470 ? 83.681 -21.398 -60.189 1.00 33.77 446 GLY C N 1
ATOM 12533 C CA . GLY C 1 470 ? 82.576 -21.059 -61.081 1.00 33.78 446 GLY C CA 1
ATOM 12534 C C . GLY C 1 470 ? 83.000 -20.358 -62.358 1.00 33.91 446 GLY C C 1
ATOM 12535 O O . GLY C 1 470 ? 82.338 -20.480 -63.392 1.00 33.87 446 GLY C O 1
ATOM 12536 N N . THR C 1 471 ? 84.108 -19.630 -62.292 1.00 33.65 447 THR C N 1
ATOM 12537 C CA . THR C 1 471 ? 84.534 -18.808 -63.418 1.00 33.93 447 THR C CA 1
ATOM 12538 C C . THR C 1 471 ? 85.762 -19.393 -64.104 1.00 34.66 447 THR C C 1
ATOM 12539 O O . THR C 1 471 ? 86.092 -19.017 -65.228 1.00 34.82 447 THR C O 1
ATOM 12543 N N . LYS C 1 472 ? 86.427 -20.321 -63.420 1.00 35.01 448 LYS C N 1
ATOM 12544 C CA . LYS C 1 472 ? 87.714 -20.844 -63.866 1.00 34.90 448 LYS C CA 1
ATOM 12545 C C . LYS C 1 472 ? 88.620 -19.717 -64.340 1.00 34.44 448 LYS C C 1
ATOM 12546 O O . LYS C 1 472 ? 89.237 -19.796 -65.396 1.00 34.43 448 LYS C O 1
ATOM 12552 N N . ALA C 1 473 ? 88.685 -18.666 -63.527 1.00 33.39 449 ALA C N 1
ATOM 12553 C CA . ALA C 1 473 ? 89.507 -17.510 -63.809 1.00 32.45 449 ALA C CA 1
ATOM 12554 C C . ALA C 1 473 ? 90.020 -17.024 -62.467 1.00 31.95 449 ALA C C 1
ATOM 12555 O O . ALA C 1 473 ? 89.567 -17.498 -61.431 1.00 31.90 449 ALA C O 1
ATOM 12557 N N . PRO C 1 474 ? 90.990 -16.100 -62.476 1.00 31.58 450 PRO C N 1
ATOM 12558 C CA . PRO C 1 474 ? 91.631 -15.751 -61.204 1.00 30.87 450 PRO C CA 1
ATOM 12559 C C . PRO C 1 474 ? 90.678 -15.036 -60.249 1.00 30.21 450 PRO C C 1
ATOM 12560 O O . PRO C 1 474 ? 89.732 -14.393 -60.690 1.00 30.00 450 PRO C O 1
ATOM 12564 N N . VAL C 1 475 ? 90.916 -15.174 -58.949 1.00 29.27 451 VAL C N 1
ATOM 12565 C CA . VAL C 1 475 ? 90.078 -14.526 -57.950 1.00 28.41 451 VAL C CA 1
ATOM 12566 C C . VAL C 1 475 ? 90.939 -13.918 -56.855 1.00 27.95 451 VAL C C 1
ATOM 12567 O O . VAL C 1 475 ? 91.840 -14.565 -56.318 1.00 28.47 451 VAL C O 1
ATOM 12571 N N . THR C 1 476 ? 90.681 -12.655 -56.549 1.00 26.64 452 THR C N 1
ATOM 12572 C CA . THR C 1 476 ? 91.327 -12.013 -55.428 1.00 25.58 452 THR C CA 1
ATOM 12573 C C . THR C 1 476 ? 90.265 -11.807 -54.372 1.00 25.08 452 THR C C 1
ATOM 12574 O O . THR C 1 476 ? 89.188 -11.299 -54.667 1.00 24.29 452 THR C O 1
ATOM 12578 N N . LEU C 1 477 ? 90.572 -12.188 -53.139 1.00 24.59 453 LEU C N 1
ATOM 12579 C CA . LEU C 1 477 ? 89.654 -11.968 -52.040 1.00 24.66 453 LEU C CA 1
ATOM 12580 C C . LEU C 1 477 ? 90.182 -10.869 -51.115 1.00 24.79 453 LEU C C 1
ATOM 12581 O O . LEU C 1 477 ? 91.309 -10.966 -50.622 1.00 25.67 453 LEU C O 1
ATOM 12586 N N . VAL C 1 478 ? 89.399 -9.813 -50.893 1.00 24.41 454 VAL C N 1
ATOM 12587 C CA . VAL C 1 478 ? 89.814 -8.773 -49.944 1.00 24.67 454 VAL C CA 1
ATOM 12588 C C . VAL C 1 478 ? 88.943 -8.880 -48.722 1.00 24.08 454 VAL C C 1
ATOM 12589 O O . VAL C 1 478 ? 87.726 -8.685 -48.802 1.00 23.94 454 VAL C O 1
ATOM 12593 N N . ILE C 1 479 ? 89.560 -9.150 -47.582 1.00 23.30 455 ILE C N 1
ATOM 12594 C CA . ILE C 1 479 ? 88.791 -9.569 -46.432 1.00 22.49 455 ILE C CA 1
ATOM 12595 C C . ILE C 1 479 ? 89.430 -9.013 -45.175 1.00 22.66 455 ILE C C 1
ATOM 12596 O O . ILE C 1 479 ? 90.645 -8.960 -45.086 1.00 23.34 455 ILE C O 1
ATOM 12601 N N . GLY C 1 480 ? 88.625 -8.575 -44.215 1.00 22.39 456 GLY C N 1
ATOM 12602 C CA . GLY C 1 480 ? 89.152 -8.197 -42.900 1.00 22.62 456 GLY C CA 1
ATOM 12603 C C . GLY C 1 480 ? 89.526 -9.415 -42.053 1.00 23.06 456 GLY C C 1
ATOM 12604 O O . GLY C 1 480 ? 89.159 -10.557 -42.381 1.00 22.68 456 GLY C O 1
ATOM 12605 N N . ASP C 1 481 ? 90.239 -9.180 -40.954 1.00 23.30 457 ASP C N 1
ATOM 12606 C CA . ASP C 1 481 ? 90.760 -10.286 -40.130 1.00 24.05 457 ASP C CA 1
ATOM 12607 C C . ASP C 1 481 ? 89.693 -11.105 -39.405 1.00 24.09 457 ASP C C 1
ATOM 12608 O O . ASP C 1 481 ? 89.787 -12.330 -39.350 1.00 24.83 457 ASP C O 1
ATOM 12613 N N . LEU C 1 482 ? 88.684 -10.438 -38.855 1.00 23.77 458 LEU C N 1
ATOM 12614 C CA . LEU C 1 482 ? 87.623 -11.147 -38.152 1.00 23.56 458 LEU C CA 1
ATOM 12615 C C . LEU C 1 482 ? 86.841 -12.037 -39.114 1.00 23.37 458 LEU C C 1
ATOM 12616 O O . LEU C 1 482 ? 86.545 -13.194 -38.794 1.00 23.40 458 LEU C O 1
ATOM 12621 N N . SER C 1 483 ? 86.554 -11.524 -40.306 1.00 22.50 459 SER C N 1
ATOM 12622 C CA . SER C 1 483 ? 85.905 -12.335 -41.323 1.00 22.40 459 SER C CA 1
ATOM 12623 C C . SER C 1 483 ? 86.786 -13.489 -41.814 1.00 22.75 459 SER C C 1
ATOM 12624 O O . SER C 1 483 ? 86.282 -14.583 -42.083 1.00 23.03 459 SER C O 1
ATOM 12627 N N . PHE C 1 484 ? 88.097 -13.251 -41.916 1.00 23.52 460 PHE C N 1
ATOM 12628 C CA . PHE C 1 484 ? 89.048 -14.269 -42.372 1.00 23.46 460 PHE C CA 1
ATOM 12629 C C . PHE C 1 484 ? 89.043 -15.410 -41.363 1.00 23.60 460 PHE C C 1
ATOM 12630 O O . PHE C 1 484 ? 88.848 -16.555 -41.725 1.00 22.58 460 PHE C O 1
ATOM 12638 N N . TYR C 1 485 ? 89.235 -15.077 -40.089 1.00 24.58 461 TYR C N 1
ATOM 12639 C CA . TYR C 1 485 ? 89.080 -16.059 -39.019 1.00 25.29 461 TYR C CA 1
ATOM 12640 C C . TYR C 1 485 ? 87.742 -16.796 -39.065 1.00 26.08 461 TYR C C 1
ATOM 12641 O O . TYR C 1 485 ? 87.702 -18.013 -38.863 1.00 27.05 461 TYR C O 1
ATOM 12650 N N . HIS C 1 486 ? 86.653 -16.062 -39.301 1.00 26.32 462 HIS C N 1
ATOM 12651 C CA . HIS C 1 486 ? 85.317 -16.665 -39.336 1.00 26.49 462 HIS C CA 1
ATOM 12652 C C . HIS C 1 486 ? 85.276 -17.872 -40.287 1.00 26.11 462 HIS C C 1
ATOM 12653 O O . HIS C 1 486 ? 84.712 -18.896 -39.941 1.00 26.27 462 HIS C O 1
ATOM 12660 N N . ASP C 1 487 ? 85.892 -17.771 -41.465 1.00 25.40 463 ASP C N 1
ATOM 12661 C CA . ASP C 1 487 ? 85.854 -18.885 -42.415 1.00 24.76 463 ASP C CA 1
ATOM 12662 C C . ASP C 1 487 ? 87.243 -19.402 -42.787 1.00 25.18 463 ASP C C 1
ATOM 12663 O O . ASP C 1 487 ? 87.508 -19.764 -43.946 1.00 25.14 463 ASP C O 1
ATOM 12668 N N . LEU C 1 488 ? 88.128 -19.439 -41.798 1.00 24.58 464 LEU C N 1
ATOM 12669 C CA . LEU C 1 488 ? 89.384 -20.133 -41.960 1.00 24.71 464 LEU C CA 1
ATOM 12670 C C . LEU C 1 488 ? 89.181 -21.520 -42.594 1.00 24.42 464 LEU C C 1
ATOM 12671 O O . LEU C 1 488 ? 89.945 -21.926 -43.478 1.00 23.83 464 LEU C O 1
ATOM 12676 N N . ASN C 1 489 ? 88.153 -22.248 -42.168 1.00 23.87 465 ASN C N 1
ATOM 12677 C CA . ASN C 1 489 ? 87.985 -23.610 -42.680 1.00 23.99 465 ASN C CA 1
ATOM 12678 C C . ASN C 1 489 ? 87.781 -23.681 -44.198 1.00 24.15 465 ASN C C 1
ATOM 12679 O O . ASN C 1 489 ? 87.991 -24.745 -44.803 1.00 23.99 465 ASN C O 1
ATOM 12684 N N . GLY C 1 490 ? 87.380 -22.557 -44.808 1.00 23.34 466 GLY C N 1
ATOM 12685 C CA . GLY C 1 490 ? 87.111 -22.511 -46.243 1.00 23.14 466 GLY C CA 1
ATOM 12686 C C . GLY C 1 490 ? 88.376 -22.600 -47.071 1.00 23.86 466 GLY C C 1
ATOM 12687 O O . GLY C 1 490 ? 88.333 -22.841 -48.279 1.00 24.30 466 GLY C O 1
ATOM 12688 N N . LEU C 1 491 ? 89.517 -22.409 -46.418 1.00 24.48 467 LEU C N 1
ATOM 12689 C CA . LEU C 1 491 ? 90.797 -22.497 -47.092 1.00 25.03 467 LEU C CA 1
ATOM 12690 C C . LEU C 1 491 ? 91.128 -23.954 -47.484 1.00 26.06 467 LEU C C 1
ATOM 12691 O O . LEU C 1 491 ? 92.018 -24.196 -48.313 1.00 25.99 467 LEU C O 1
ATOM 12696 N N . LEU C 1 492 ? 90.408 -24.919 -46.909 1.00 26.11 468 LEU C N 1
ATOM 12697 C CA . LEU C 1 492 ? 90.690 -26.331 -47.201 1.00 26.59 468 LEU C CA 1
ATOM 12698 C C . LEU C 1 492 ? 90.472 -26.615 -48.685 1.00 27.31 468 LEU C C 1
ATOM 12699 O O . LEU C 1 492 ? 91.108 -27.492 -49.265 1.00 27.26 468 LEU C O 1
ATOM 12704 N N . ALA C 1 493 ? 89.568 -25.860 -49.294 1.00 28.45 469 ALA C N 1
ATOM 12705 C CA . ALA C 1 493 ? 89.257 -26.022 -50.708 1.00 29.28 469 ALA C CA 1
ATOM 12706 C C . ALA C 1 493 ? 90.490 -25.868 -51.595 1.00 29.83 469 ALA C C 1
ATOM 12707 O O . ALA C 1 493 ? 90.579 -26.479 -52.652 1.00 28.88 469 ALA C O 1
ATOM 12709 N N . ALA C 1 494 ? 91.441 -25.049 -51.158 1.00 31.67 470 ALA C N 1
ATOM 12710 C CA . ALA C 1 494 ? 92.681 -24.838 -51.918 1.00 33.53 470 ALA C CA 1
ATOM 12711 C C . ALA C 1 494 ? 93.445 -26.137 -52.177 1.00 34.70 470 ALA C C 1
ATOM 12712 O O . ALA C 1 494 ? 93.704 -26.489 -53.335 1.00 35.36 470 ALA C O 1
ATOM 12714 N N . LYS C 1 495 ? 93.808 -26.850 -51.112 1.00 35.97 471 LYS C N 1
ATOM 12715 C CA . LYS C 1 495 ? 94.536 -28.115 -51.290 1.00 37.72 471 LYS C CA 1
ATOM 12716 C C . LYS C 1 495 ? 93.604 -29.257 -51.687 1.00 37.75 471 LYS C C 1
ATOM 12717 O O . LYS C 1 495 ? 93.862 -29.964 -52.663 1.00 38.19 471 LYS C O 1
ATOM 12723 N N . LYS C 1 496 ? 92.506 -29.417 -50.956 1.00 37.09 472 LYS C N 1
ATOM 12724 C CA . LYS C 1 496 ? 91.591 -30.510 -51.238 1.00 36.37 472 LYS C CA 1
ATOM 12725 C C . LYS C 1 496 ? 90.983 -30.437 -52.644 1.00 35.24 472 LYS C C 1
ATOM 12726 O O . LYS C 1 496 ? 90.829 -31.462 -53.311 1.00 34.92 472 LYS C O 1
ATOM 12732 N N . LEU C 1 497 ? 90.638 -29.242 -53.101 1.00 33.77 473 LEU C N 1
ATOM 12733 C CA . LEU C 1 497 ? 90.045 -29.136 -54.429 1.00 32.90 473 LEU C CA 1
ATOM 12734 C C . LEU C 1 497 ? 90.975 -28.470 -55.454 1.00 32.98 473 LEU C C 1
ATOM 12735 O O . LEU C 1 497 ? 90.612 -28.294 -56.626 1.00 33.59 473 LEU C O 1
ATOM 12740 N N . GLY C 1 498 ? 92.176 -28.103 -55.022 1.00 32.47 474 GLY C N 1
ATOM 12741 C CA . GLY C 1 498 ? 93.115 -27.434 -55.912 1.00 31.86 474 GLY C CA 1
ATOM 12742 C C . GLY C 1 498 ? 92.512 -26.183 -56.533 1.00 31.72 474 GLY C C 1
ATOM 12743 O O . GLY C 1 498 ? 92.681 -25.927 -57.725 1.00 32.52 474 GLY C O 1
ATOM 12744 N N . ILE C 1 499 ? 91.783 -25.407 -55.739 1.00 30.69 475 ILE C N 1
ATOM 12745 C CA . ILE C 1 499 ? 91.291 -24.127 -56.225 1.00 29.77 475 ILE C CA 1
ATOM 12746 C C . ILE C 1 499 ? 92.295 -23.045 -55.836 1.00 29.08 475 ILE C C 1
ATOM 12747 O O . ILE C 1 499 ? 92.620 -22.887 -54.653 1.00 29.10 475 ILE C O 1
ATOM 12752 N N . PRO C 1 500 ? 92.814 -22.321 -56.841 1.00 28.00 476 PRO C N 1
ATOM 12753 C CA . PRO C 1 500 ? 93.755 -21.213 -56.632 1.00 27.21 476 PRO C CA 1
ATOM 12754 C C . PRO C 1 500 ? 93.044 -19.988 -56.050 1.00 26.37 476 PRO C C 1
ATOM 12755 O O . PRO C 1 500 ? 91.893 -19.707 -56.419 1.00 26.50 476 PRO C O 1
ATOM 12759 N N . LEU C 1 501 ? 93.707 -19.267 -55.153 1.00 24.57 477 LEU C N 1
ATOM 12760 C CA . LEU C 1 501 ? 93.114 -18.064 -54.609 1.00 24.34 477 LEU C CA 1
ATOM 12761 C C . LEU C 1 501 ? 94.149 -17.115 -54.024 1.00 24.26 477 LEU C C 1
ATOM 12762 O O . LEU C 1 501 ? 95.057 -17.528 -53.303 1.00 23.79 477 LEU C O 1
ATOM 12767 N N . THR C 1 502 ? 93.995 -15.835 -54.336 1.00 24.00 478 THR C N 1
ATOM 12768 C CA . THR C 1 502 ? 94.824 -14.823 -53.726 1.00 24.43 478 THR C CA 1
ATOM 12769 C C . THR C 1 502 ? 93.998 -14.086 -52.673 1.00 24.69 478 THR C C 1
ATOM 12770 O O . THR C 1 502 ? 92.918 -13.571 -52.964 1.00 25.01 478 THR C O 1
ATOM 12774 N N . VAL C 1 503 ? 94.486 -14.077 -51.443 1.00 24.94 479 VAL C N 1
ATOM 12775 C CA . VAL C 1 503 ? 93.771 -13.429 -50.369 1.00 26.25 479 VAL C CA 1
ATOM 12776 C C . VAL C 1 503 ? 94.545 -12.205 -49.924 1.00 27.40 479 VAL C C 1
ATOM 12777 O O . VAL C 1 503 ? 95.697 -12.321 -49.481 1.00 28.23 479 VAL C O 1
ATOM 12781 N N . ILE C 1 504 ? 93.935 -11.030 -50.057 1.00 27.27 480 ILE C N 1
ATOM 12782 C CA . ILE C 1 504 ? 94.507 -9.859 -49.452 1.00 27.07 480 ILE C CA 1
ATOM 12783 C C . ILE C 1 504 ? 93.850 -9.715 -48.093 1.00 27.49 480 ILE C C 1
ATOM 12784 O O . ILE C 1 504 ? 92.693 -9.325 -47.986 1.00 27.95 480 ILE C O 1
ATOM 12789 N N . LEU C 1 505 ? 94.590 -10.066 -47.055 1.00 27.75 481 LEU C N 1
ATOM 12790 C CA . LEU C 1 505 ? 94.081 -10.031 -45.699 1.00 28.03 481 LEU C CA 1
ATOM 12791 C C . LEU C 1 505 ? 94.289 -8.644 -45.098 1.00 28.41 481 LEU C C 1
ATOM 12792 O O . LEU C 1 505 ? 95.412 -8.246 -44.815 1.00 28.00 481 LEU C O 1
ATOM 12797 N N . VAL C 1 506 ? 93.213 -7.898 -44.906 1.00 28.67 482 VAL C N 1
ATOM 12798 C CA . VAL C 1 506 ? 93.344 -6.609 -44.257 1.00 28.80 482 VAL C CA 1
ATOM 12799 C C . VAL C 1 506 ? 93.245 -6.793 -42.737 1.00 28.88 482 VAL C C 1
ATOM 12800 O O . VAL C 1 506 ? 92.152 -6.906 -42.162 1.00 29.22 482 VAL C O 1
ATOM 12804 N N . ASN C 1 507 ? 94.400 -6.847 -42.091 1.00 28.46 483 ASN C N 1
ATOM 12805 C CA . ASN C 1 507 ? 94.435 -7.076 -40.659 1.00 28.78 483 ASN C CA 1
ATOM 12806 C C . ASN C 1 507 ? 94.690 -5.835 -39.808 1.00 28.84 483 ASN C C 1
ATOM 12807 O O . ASN C 1 507 ? 95.806 -5.332 -39.741 1.00 28.93 483 ASN C O 1
ATOM 12812 N N . ASN C 1 508 ? 93.635 -5.368 -39.147 1.00 29.28 484 ASN C N 1
ATOM 12813 C CA . ASN C 1 508 ? 93.709 -4.273 -38.199 1.00 29.38 484 ASN C CA 1
ATOM 12814 C C . ASN C 1 508 ? 93.474 -4.817 -36.777 1.00 29.40 484 ASN C C 1
ATOM 12815 O O . ASN C 1 508 ? 93.236 -4.057 -35.834 1.00 28.74 484 ASN C O 1
ATOM 12820 N N . ASP C 1 509 ? 93.546 -6.146 -36.642 1.00 30.11 485 ASP C N 1
ATOM 12821 C CA . ASP C 1 509 ? 93.294 -6.846 -35.365 1.00 30.70 485 ASP C CA 1
ATOM 12822 C C . ASP C 1 509 ? 92.014 -6.399 -34.640 1.00 30.83 485 ASP C C 1
ATOM 12823 O O . ASP C 1 509 ? 92.055 -5.795 -33.561 1.00 30.57 485 ASP C O 1
ATOM 12828 N N . GLY C 1 510 ? 90.867 -6.709 -35.225 1.00 30.59 486 GLY C N 1
ATOM 12829 C CA . GLY C 1 510 ? 89.612 -6.409 -34.552 1.00 30.31 486 GLY C CA 1
ATOM 12830 C C . GLY C 1 510 ? 88.579 -5.897 -35.526 1.00 30.25 486 GLY C C 1
ATOM 12831 O O . GLY C 1 510 ? 88.762 -5.973 -36.745 1.00 29.86 486 GLY C O 1
ATOM 12832 N N . GLY C 1 511 ? 87.485 -5.379 -34.991 1.00 30.21 487 GLY C N 1
ATOM 12833 C CA . GLY C 1 511 ? 86.409 -4.905 -35.837 1.00 30.73 487 GLY C CA 1
ATOM 12834 C C . GLY C 1 511 ? 86.574 -3.432 -36.129 1.00 30.60 487 GLY C C 1
ATOM 12835 O O . GLY C 1 511 ? 86.013 -2.603 -35.426 1.00 30.28 487 GLY C O 1
ATOM 12836 N N . GLY C 1 512 ? 87.337 -3.111 -37.171 1.00 30.82 488 GLY C N 1
ATOM 12837 C CA . GLY C 1 512 ? 87.672 -1.716 -37.474 1.00 31.68 488 GLY C CA 1
ATOM 12838 C C . GLY C 1 512 ? 86.490 -0.813 -37.798 1.00 32.53 488 GLY C C 1
ATOM 12839 O O . GLY C 1 512 ? 86.512 0.391 -37.494 1.00 32.58 488 GLY C O 1
ATOM 12840 N N . ILE C 1 513 ? 85.458 -1.390 -38.421 1.00 32.42 489 ILE C N 1
ATOM 12841 C CA . ILE C 1 513 ? 84.284 -0.634 -38.816 1.00 32.31 489 ILE C CA 1
ATOM 12842 C C . ILE C 1 513 ? 83.610 0.079 -37.641 1.00 32.48 489 ILE C C 1
ATOM 12843 O O . ILE C 1 513 ? 83.115 1.193 -37.795 1.00 32.65 489 ILE C O 1
ATOM 12848 N N . PHE C 1 514 ? 83.611 -0.556 -36.473 1.00 32.16 490 PHE C N 1
ATOM 12849 C CA . PHE C 1 514 ? 82.934 -0.004 -35.304 1.00 32.89 490 PHE C CA 1
ATOM 12850 C C . PHE C 1 514 ? 83.565 1.289 -34.784 1.00 33.93 490 PHE C C 1
ATOM 12851 O O . PHE C 1 514 ? 83.001 1.967 -33.932 1.00 33.12 490 PHE C O 1
ATOM 12859 N N . SER C 1 515 ? 84.734 1.631 -35.322 1.00 35.62 491 SER C N 1
ATOM 12860 C CA . SER C 1 515 ? 85.422 2.847 -34.930 1.00 37.26 491 SER C CA 1
ATOM 12861 C C . SER C 1 515 ? 84.698 4.078 -35.461 1.00 38.42 491 SER C C 1
ATOM 12862 O O . SER C 1 515 ? 84.876 5.177 -34.945 1.00 38.04 491 SER C O 1
ATOM 12865 N N . PHE C 1 516 ? 83.887 3.882 -36.492 1.00 40.05 492 PHE C N 1
ATOM 12866 C CA . PHE C 1 516 ? 83.152 4.978 -37.094 1.00 42.15 492 PHE C CA 1
ATOM 12867 C C . PHE C 1 516 ? 81.955 5.372 -36.259 1.00 44.23 492 PHE C C 1
ATOM 12868 O O . PHE C 1 516 ? 81.414 6.467 -36.420 1.00 44.41 492 PHE C O 1
ATOM 12876 N N . LEU C 1 517 ? 81.552 4.479 -35.363 1.00 46.61 493 LEU C N 1
ATOM 12877 C CA . LEU C 1 517 ? 80.382 4.712 -34.535 1.00 49.13 493 LEU C CA 1
ATOM 12878 C C . LEU C 1 517 ? 80.642 5.754 -33.451 1.00 51.41 493 LEU C C 1
ATOM 12879 O O . LEU C 1 517 ? 81.697 5.748 -32.810 1.00 51.03 493 LEU C O 1
ATOM 12884 N N . PRO C 1 518 ? 79.668 6.655 -33.248 1.00 53.88 494 PRO C N 1
ATOM 12885 C CA . PRO C 1 518 ? 79.744 7.687 -32.218 1.00 55.50 494 PRO C CA 1
ATOM 12886 C C . PRO C 1 518 ? 79.854 7.074 -30.822 1.00 57.04 494 PRO C C 1
ATOM 12887 O O . PRO C 1 518 ? 80.181 7.779 -29.868 1.00 57.68 494 PRO C O 1
ATOM 12891 N N . GLN C 1 519 ? 79.590 5.774 -30.710 1.00 58.40 495 GLN C N 1
ATOM 12892 C CA . GLN C 1 519 ? 79.690 5.074 -29.426 1.00 59.75 495 GLN C CA 1
ATOM 12893 C C . GLN C 1 519 ? 81.079 4.466 -29.199 1.00 60.17 495 GLN C C 1
ATOM 12894 O O . GLN C 1 519 ? 81.329 3.840 -28.167 1.00 60.13 495 GLN C O 1
ATOM 12900 N N . ALA C 1 520 ? 81.976 4.649 -30.167 1.00 60.55 496 ALA C N 1
ATOM 12901 C CA . ALA C 1 520 ? 83.374 4.233 -30.010 1.00 60.72 496 ALA C CA 1
ATOM 12902 C C . ALA C 1 520 ? 84.080 5.086 -28.946 1.00 61.08 496 ALA C C 1
ATOM 12903 O O . ALA C 1 520 ? 85.116 4.688 -28.394 1.00 61.20 496 ALA C O 1
ATOM 12905 N N . SER C 1 521 ? 83.500 6.251 -28.657 1.00 61.05 497 SER C N 1
ATOM 12906 C CA . SER C 1 521 ? 84.033 7.165 -27.647 1.00 61.30 497 SER C CA 1
ATOM 12907 C C . SER C 1 521 ? 83.986 6.599 -26.212 1.00 61.26 497 SER C C 1
ATOM 12908 O O . SER C 1 521 ? 84.891 6.854 -25.419 1.00 61.44 497 SER C O 1
ATOM 12911 N N . GLU C 1 522 ? 82.941 5.832 -25.893 1.00 61.06 498 GLU C N 1
ATOM 12912 C CA . GLU C 1 522 ? 82.806 5.187 -24.572 1.00 60.59 498 GLU C CA 1
ATOM 12913 C C . GLU C 1 522 ? 83.795 4.034 -24.429 1.00 59.78 498 GLU C C 1
ATOM 12914 O O . GLU C 1 522 ? 83.653 2.994 -25.075 1.00 59.90 498 GLU C O 1
ATOM 12920 N N . LYS C 1 523 ? 84.787 4.213 -23.565 1.00 58.46 499 LYS C N 1
ATOM 12921 C CA . LYS C 1 523 ? 85.943 3.325 -23.568 1.00 56.94 499 LYS C CA 1
ATOM 12922 C C . LYS C 1 523 ? 85.860 2.081 -22.686 1.00 55.23 499 LYS C C 1
ATOM 12923 O O . LYS C 1 523 ? 86.460 1.059 -23.019 1.00 55.08 499 LYS C O 1
ATOM 12929 N N . THR C 1 524 ? 85.135 2.144 -21.572 1.00 53.05 500 THR C N 1
ATOM 12930 C CA . THR C 1 524 ? 85.153 1.010 -20.646 1.00 50.99 500 THR C CA 1
ATOM 12931 C C . THR C 1 524 ? 84.830 -0.324 -21.339 1.00 49.04 500 THR C C 1
ATOM 12932 O O . THR C 1 524 ? 85.398 -1.365 -20.991 1.00 49.17 500 THR C O 1
ATOM 12936 N N . HIS C 1 525 ? 83.941 -0.293 -22.329 1.00 46.22 501 HIS C N 1
ATOM 12937 C CA . HIS C 1 525 ? 83.496 -1.532 -22.954 1.00 43.80 501 HIS C CA 1
ATOM 12938 C C . HIS C 1 525 ? 83.854 -1.663 -24.414 1.00 41.83 501 HIS C C 1
ATOM 12939 O O . HIS C 1 525 ? 83.807 -2.768 -24.960 1.00 41.61 501 HIS C O 1
ATOM 12946 N N . PHE C 1 526 ? 84.179 -0.548 -25.058 1.00 39.78 502 PHE C N 1
ATOM 12947 C CA . PHE C 1 526 ? 84.265 -0.554 -26.509 1.00 38.18 502 PHE C CA 1
ATOM 12948 C C . PHE C 1 526 ? 85.107 -1.707 -27.042 1.00 38.17 502 PHE C C 1
ATOM 12949 O O . PHE C 1 526 ? 84.655 -2.475 -27.877 1.00 38.05 502 PHE C O 1
ATOM 12957 N N . GLU C 1 527 ? 86.335 -1.813 -26.557 1.00 38.03 503 GLU C N 1
ATOM 12958 C CA . GLU C 1 527 ? 87.268 -2.805 -27.045 1.00 38.38 503 GLU C CA 1
ATOM 12959 C C . GLU C 1 527 ? 86.753 -4.229 -26.813 1.00 38.32 503 GLU C C 1
ATOM 12960 O O . GLU C 1 527 ? 86.754 -5.054 -27.730 1.00 37.85 503 GLU C O 1
ATOM 12966 N N . ASP C 1 528 ? 86.291 -4.509 -25.597 1.00 38.33 504 ASP C N 1
ATOM 12967 C CA . ASP C 1 528 ? 85.761 -5.830 -25.282 1.00 38.75 504 ASP C CA 1
ATOM 12968 C C . ASP C 1 528 ? 84.653 -6.274 -26.236 1.00 38.22 504 ASP C C 1
ATOM 12969 O O . ASP C 1 528 ? 84.684 -7.390 -26.753 1.00 38.53 504 ASP C O 1
ATOM 12974 N N . LEU C 1 529 ? 83.678 -5.400 -26.472 1.00 36.86 505 LEU C N 1
ATOM 12975 C CA . LEU C 1 529 ? 82.441 -5.826 -27.107 1.00 35.51 505 LEU C CA 1
ATOM 12976 C C . LEU C 1 529 ? 82.365 -5.514 -28.597 1.00 35.25 505 LEU C C 1
ATOM 12977 O O . LEU C 1 529 ? 81.510 -6.060 -29.302 1.00 34.44 505 LEU C O 1
ATOM 12982 N N . PHE C 1 530 ? 83.264 -4.646 -29.067 1.00 35.08 506 PHE C N 1
ATOM 12983 C CA . PHE C 1 530 ? 83.272 -4.200 -30.465 1.00 35.15 506 PHE C CA 1
ATOM 12984 C C . PHE C 1 530 ? 84.643 -4.318 -31.139 1.00 35.62 506 PHE C C 1
ATOM 12985 O O . PHE C 1 530 ? 84.748 -4.831 -32.258 1.00 35.82 506 PHE C O 1
ATOM 12993 N N . GLY C 1 531 ? 85.690 -3.825 -30.480 1.00 35.88 507 GLY C N 1
ATOM 12994 C CA . GLY C 1 531 ? 87.038 -3.966 -31.020 1.00 36.10 507 GLY C CA 1
ATOM 12995 C C . GLY C 1 531 ? 87.325 -5.434 -31.263 1.00 36.36 507 GLY C C 1
ATOM 12996 O O . GLY C 1 531 ? 87.651 -5.843 -32.371 1.00 36.28 507 GLY C O 1
ATOM 12997 N N . THR C 1 532 ? 87.173 -6.222 -30.206 1.00 36.74 508 THR C N 1
ATOM 12998 C CA . THR C 1 532 ? 87.370 -7.672 -30.238 1.00 37.32 508 THR C CA 1
ATOM 12999 C C . THR C 1 532 ? 88.564 -8.163 -31.076 1.00 37.17 508 THR C C 1
ATOM 13000 O O . THR C 1 532 ? 88.385 -8.908 -32.036 1.00 37.06 508 THR C O 1
ATOM 13004 N N . PRO C 1 533 ? 89.795 -7.769 -30.692 1.00 37.23 509 PRO C N 1
ATOM 13005 C CA . PRO C 1 533 ? 90.998 -8.303 -31.355 1.00 37.15 509 PRO C CA 1
ATOM 13006 C C . PRO C 1 533 ? 91.171 -9.814 -31.123 1.00 37.15 509 PRO C C 1
ATOM 13007 O O . PRO C 1 533 ? 90.810 -10.319 -30.065 1.00 36.54 509 PRO C O 1
ATOM 13011 N N . THR C 1 534 ? 91.700 -10.532 -32.110 1.00 37.33 510 THR C N 1
ATOM 13012 C CA . THR C 1 534 ? 92.018 -11.941 -31.913 1.00 37.60 510 THR C CA 1
ATOM 13013 C C . THR C 1 534 ? 93.492 -12.111 -31.558 1.00 37.84 510 THR C C 1
ATOM 13014 O O . THR C 1 534 ? 93.873 -13.077 -30.883 1.00 37.92 510 THR C O 1
ATOM 13018 N N . GLY C 1 535 ? 94.319 -11.176 -32.021 1.00 37.86 511 GLY C N 1
ATOM 13019 C CA . GLY C 1 535 ? 95.764 -11.267 -31.820 1.00 37.88 511 GLY C CA 1
ATOM 13020 C C . GLY C 1 535 ? 96.354 -12.475 -32.536 1.00 37.80 511 GLY C C 1
ATOM 13021 O O . GLY C 1 535 ? 97.500 -12.854 -32.298 1.00 38.17 511 GLY C O 1
ATOM 13022 N N . LEU C 1 536 ? 95.559 -13.077 -33.414 1.00 37.40 512 LEU C N 1
ATOM 13023 C CA . LEU C 1 536 ? 95.982 -14.207 -34.235 1.00 37.24 512 LEU C CA 1
ATOM 13024 C C . LEU C 1 536 ? 97.136 -13.851 -35.174 1.00 37.25 512 LEU C C 1
ATOM 13025 O O . LEU C 1 536 ? 97.151 -12.784 -35.790 1.00 37.31 512 LEU C O 1
ATOM 13030 N N . ASP C 1 537 ? 98.095 -14.759 -35.300 1.00 37.28 513 ASP C N 1
ATOM 13031 C CA . ASP C 1 537 ? 99.168 -14.576 -36.256 1.00 37.51 513 ASP C CA 1
ATOM 13032 C C . ASP C 1 537 ? 98.853 -15.444 -37.465 1.00 36.61 513 ASP C C 1
ATOM 13033 O O . ASP C 1 537 ? 99.025 -16.665 -37.435 1.00 36.54 513 ASP C O 1
ATOM 13038 N N . PHE C 1 538 ? 98.381 -14.813 -38.531 1.00 35.40 514 PHE C N 1
ATOM 13039 C CA . PHE C 1 538 ? 97.809 -15.575 -39.638 1.00 35.09 514 PHE C CA 1
ATOM 13040 C C . PHE C 1 538 ? 98.783 -16.371 -40.517 1.00 34.87 514 PHE C C 1
ATOM 13041 O O . PHE C 1 538 ? 98.357 -17.194 -41.322 1.00 34.52 514 PHE C O 1
ATOM 13049 N N . LYS C 1 539 ? 100.080 -16.121 -40.372 1.00 34.91 515 LYS C N 1
ATOM 13050 C CA . LYS C 1 539 ? 101.068 -16.928 -41.084 1.00 35.44 515 LYS C CA 1
ATOM 13051 C C . LYS C 1 539 ? 100.881 -18.425 -40.760 1.00 35.02 515 LYS C C 1
ATOM 13052 O O . LYS C 1 539 ? 101.052 -19.274 -41.633 1.00 34.43 515 LYS C O 1
ATOM 13058 N N . HIS C 1 540 ? 100.499 -18.727 -39.515 1.00 34.55 516 HIS C N 1
ATOM 13059 C CA . HIS C 1 540 ? 100.218 -20.096 -39.081 1.00 34.35 516 HIS C CA 1
ATOM 13060 C C . HIS C 1 540 ? 99.032 -20.691 -39.807 1.00 33.68 516 HIS C C 1
ATOM 13061 O O . HIS C 1 540 ? 98.986 -21.893 -40.065 1.00 33.81 516 HIS C O 1
ATOM 13068 N N . ALA C 1 541 ? 98.066 -19.844 -40.125 1.00 32.78 517 ALA C N 1
ATOM 13069 C CA . ALA C 1 541 ? 96.926 -20.277 -40.898 1.00 32.15 517 ALA C CA 1
ATOM 13070 C C . ALA C 1 541 ? 97.374 -20.603 -42.310 1.00 31.64 517 ALA C C 1
ATOM 13071 O O . ALA C 1 541 ? 96.969 -21.616 -42.864 1.00 31.85 517 ALA C O 1
ATOM 13073 N N . ALA C 1 542 ? 98.216 -19.752 -42.893 1.00 30.90 518 ALA C N 1
ATOM 13074 C CA . ALA C 1 542 ? 98.733 -20.026 -44.232 1.00 30.34 518 ALA C CA 1
ATOM 13075 C C . ALA C 1 542 ? 99.466 -21.374 -44.255 1.00 30.01 518 ALA C C 1
ATOM 13076 O O . ALA C 1 542 ? 99.306 -22.158 -45.185 1.00 30.45 518 ALA C O 1
ATOM 13078 N N . ALA C 1 543 ? 100.259 -21.647 -43.228 1.00 29.62 519 ALA C N 1
ATOM 13079 C CA . ALA C 1 543 ? 100.983 -22.909 -43.163 1.00 29.92 519 ALA C CA 1
ATOM 13080 C C . ALA C 1 543 ? 99.985 -24.059 -43.085 1.00 29.87 519 ALA C C 1
ATOM 13081 O O . ALA C 1 543 ? 100.028 -24.986 -43.887 1.00 30.71 519 ALA C O 1
ATOM 13083 N N . LEU C 1 544 ? 99.061 -23.973 -42.136 1.00 29.60 520 LEU C N 1
ATOM 13084 C CA . LEU C 1 544 ? 98.003 -24.966 -41.997 1.00 28.96 520 LEU C CA 1
ATOM 13085 C C . LEU C 1 544 ? 97.390 -25.402 -43.334 1.00 28.98 520 LEU C C 1
ATOM 13086 O O . LEU C 1 544 ? 97.144 -26.590 -43.553 1.00 29.00 520 LEU C O 1
ATOM 13091 N N . TYR C 1 545 ? 97.152 -24.454 -44.234 1.00 28.56 521 TYR C N 1
ATOM 13092 C CA . TYR C 1 545 ? 96.452 -24.785 -45.474 1.00 28.24 521 TYR C CA 1
ATOM 13093 C C . TYR C 1 545 ? 97.360 -24.740 -46.694 1.00 28.73 521 TYR C C 1
ATOM 13094 O O . TYR C 1 545 ? 96.878 -24.692 -47.826 1.00 27.35 521 TYR C O 1
ATOM 13103 N N . GLY C 1 546 ? 98.676 -24.759 -46.448 1.00 29.50 522 GLY C N 1
ATOM 13104 C CA . GLY C 1 546 ? 99.667 -24.854 -47.518 1.00 30.59 522 GLY C CA 1
ATOM 13105 C C . GLY C 1 546 ? 99.774 -23.642 -48.426 1.00 31.76 522 GLY C C 1
ATOM 13106 O O . GLY C 1 546 ? 100.047 -23.781 -49.617 1.00 31.76 522 GLY C O 1
ATOM 13107 N N . GLY C 1 547 ? 99.561 -22.450 -47.881 1.00 32.83 523 GLY C N 1
ATOM 13108 C CA . GLY C 1 547 ? 99.653 -21.245 -48.698 1.00 34.97 523 GLY C CA 1
ATOM 13109 C C . GLY C 1 547 ? 100.984 -20.533 -48.558 1.00 36.55 523 GLY C C 1
ATOM 13110 O O . GLY C 1 547 ? 101.668 -20.671 -47.549 1.00 37.29 523 GLY C O 1
ATOM 13111 N N . THR C 1 548 ? 101.350 -19.757 -49.567 1.00 37.92 524 THR C N 1
ATOM 13112 C CA . THR C 1 548 ? 102.529 -18.898 -49.484 1.00 39.07 524 THR C CA 1
ATOM 13113 C C . THR C 1 548 ? 102.152 -17.589 -48.789 1.00 39.74 524 THR C C 1
ATOM 13114 O O . THR C 1 548 ? 101.099 -17.033 -49.060 1.00 40.38 524 THR C O 1
ATOM 13118 N N . TYR C 1 549 ? 103.008 -17.094 -47.903 1.00 40.35 525 TYR C N 1
ATOM 13119 C CA . TYR C 1 549 ? 102.700 -15.900 -47.110 1.00 41.19 525 TYR C CA 1
ATOM 13120 C C . TYR C 1 549 ? 103.529 -14.666 -47.516 1.00 41.46 525 TYR C C 1
ATOM 13121 O O . TYR C 1 549 ? 104.707 -14.785 -47.831 1.00 42.09 525 TYR C O 1
ATOM 13130 N N . SER C 1 550 ? 102.918 -13.485 -47.503 1.00 41.15 526 SER C N 1
ATOM 13131 C CA . SER C 1 550 ? 103.649 -12.241 -47.720 1.00 40.95 526 SER C CA 1
ATOM 13132 C C . SER C 1 550 ? 103.122 -11.213 -46.753 1.00 41.49 526 SER C C 1
ATOM 13133 O O . SER C 1 550 ? 101.955 -11.261 -46.381 1.00 41.02 526 SER C O 1
ATOM 13136 N N . CYS C 1 551 ? 103.981 -10.278 -46.360 1.00 42.36 527 CYS C N 1
ATOM 13137 C CA . CYS C 1 551 ? 103.597 -9.179 -45.485 1.00 43.27 527 CYS C CA 1
ATOM 13138 C C . CYS C 1 551 ? 104.335 -7.913 -45.909 1.00 43.22 527 CYS C C 1
ATOM 13139 O O . CYS C 1 551 ? 105.243 -7.466 -45.214 1.00 43.57 527 CYS C O 1
ATOM 13142 N N . PRO C 1 552 ? 103.941 -7.326 -47.049 1.00 43.05 528 PRO C N 1
ATOM 13143 C CA . PRO C 1 552 ? 104.633 -6.191 -47.677 1.00 42.88 528 PRO C CA 1
ATOM 13144 C C . PRO C 1 552 ? 104.620 -4.913 -46.830 1.00 42.69 528 PRO C C 1
ATOM 13145 O O . PRO C 1 552 ? 103.587 -4.556 -46.261 1.00 42.46 528 PRO C O 1
ATOM 13149 N N . ALA C 1 553 ? 105.758 -4.225 -46.760 1.00 42.44 529 ALA C N 1
ATOM 13150 C CA . ALA C 1 553 ? 105.859 -2.999 -45.968 1.00 42.08 529 ALA C CA 1
ATOM 13151 C C . ALA C 1 553 ? 105.578 -1.781 -46.833 1.00 41.64 529 ALA C C 1
ATOM 13152 O O . ALA C 1 553 ? 105.432 -0.669 -46.331 1.00 41.74 529 ALA C O 1
ATOM 13154 N N . SER C 1 554 ? 105.481 -2.009 -48.138 1.00 41.23 530 SER C N 1
ATOM 13155 C CA . SER C 1 554 ? 105.326 -0.935 -49.097 1.00 40.92 530 SER C CA 1
ATOM 13156 C C . SER C 1 554 ? 104.533 -1.431 -50.297 1.00 40.76 530 SER C C 1
ATOM 13157 O O . SER C 1 554 ? 104.414 -2.638 -50.504 1.00 40.74 530 SER C O 1
ATOM 13160 N N . TRP C 1 555 ? 104.025 -0.500 -51.106 1.00 40.89 531 TRP C N 1
ATOM 13161 C CA . TRP C 1 555 ? 103.291 -0.862 -52.316 1.00 41.25 531 TRP C CA 1
ATOM 13162 C C . TRP C 1 555 ? 104.168 -1.513 -53.386 1.00 41.71 531 TRP C C 1
ATOM 13163 O O . TRP C 1 555 ? 103.681 -2.282 -54.213 1.00 41.82 531 TRP C O 1
ATOM 13174 N N . ASP C 1 556 ? 105.463 -1.220 -53.363 1.00 42.53 532 ASP C N 1
ATOM 13175 C CA . ASP C 1 556 ? 106.375 -1.882 -54.284 1.00 43.43 532 ASP C CA 1
ATOM 13176 C C . ASP C 1 556 ? 106.432 -3.385 -54.015 1.00 43.03 532 ASP C C 1
ATOM 13177 O O . ASP C 1 556 ? 106.358 -4.191 -54.953 1.00 42.68 532 ASP C O 1
ATOM 13182 N N . GLU C 1 557 ? 106.558 -3.772 -52.746 1.00 42.71 533 GLU C N 1
ATOM 13183 C CA . GLU C 1 557 ? 106.601 -5.202 -52.447 1.00 43.34 533 GLU C CA 1
ATOM 13184 C C . GLU C 1 557 ? 105.218 -5.860 -52.467 1.00 42.84 533 GLU C C 1
ATOM 13185 O O . GLU C 1 557 ? 105.098 -7.069 -52.710 1.00 42.03 533 GLU C O 1
ATOM 13191 N N . PHE C 1 558 ? 104.175 -5.062 -52.254 1.00 42.44 534 PHE C N 1
ATOM 13192 C CA . PHE C 1 558 ? 102.836 -5.558 -52.537 1.00 42.45 534 PHE C CA 1
ATOM 13193 C C . PHE C 1 558 ? 102.730 -5.939 -54.016 1.00 42.35 534 PHE C C 1
ATOM 13194 O O . PHE C 1 558 ? 102.294 -7.040 -54.353 1.00 41.82 534 PHE C O 1
ATOM 13202 N N . LYS C 1 559 ? 103.138 -5.028 -54.895 1.00 42.69 535 LYS C N 1
ATOM 13203 C CA . LYS C 1 559 ? 103.121 -5.305 -56.324 1.00 43.23 535 LYS C CA 1
ATOM 13204 C C . LYS C 1 559 ? 103.877 -6.583 -56.669 1.00 43.11 535 LYS C C 1
ATOM 13205 O O . LYS C 1 559 ? 103.388 -7.406 -57.452 1.00 43.13 535 LYS C O 1
ATOM 13211 N N . THR C 1 560 ? 105.066 -6.753 -56.095 1.00 42.66 536 THR C N 1
ATOM 13212 C CA . THR C 1 560 ? 105.871 -7.943 -56.393 1.00 42.51 536 THR C CA 1
ATOM 13213 C C . THR C 1 560 ? 105.168 -9.218 -55.956 1.00 41.85 536 THR C C 1
ATOM 13214 O O . THR C 1 560 ? 105.197 -10.235 -56.655 1.00 41.48 536 THR C O 1
ATOM 13218 N N . ALA C 1 561 ? 104.542 -9.156 -54.785 1.00 41.24 537 ALA C N 1
ATOM 13219 C CA . ALA C 1 561 ? 103.853 -10.314 -54.226 1.00 40.25 537 ALA C CA 1
ATOM 13220 C C . ALA C 1 561 ? 102.545 -10.639 -54.956 1.00 39.50 537 ALA C C 1
ATOM 13221 O O . ALA C 1 561 ? 102.217 -11.807 -55.142 1.00 39.77 537 ALA C O 1
ATOM 13223 N N . TYR C 1 562 ? 101.805 -9.615 -55.374 1.00 38.69 538 TYR C N 1
ATOM 13224 C CA . TYR C 1 562 ? 100.450 -9.809 -55.918 1.00 38.23 538 TYR C CA 1
ATOM 13225 C C . TYR C 1 562 ? 100.434 -10.325 -57.370 1.00 38.56 538 TYR C C 1
ATOM 13226 O O . TYR C 1 562 ? 100.766 -9.605 -58.305 1.00 38.73 538 TYR C O 1
ATOM 13235 N N . ALA C 1 563 ? 100.041 -11.580 -57.556 1.00 38.55 539 ALA C N 1
ATOM 13236 C CA . ALA C 1 563 ? 100.028 -12.171 -58.891 1.00 38.44 539 ALA C CA 1
ATOM 13237 C C . ALA C 1 563 ? 98.990 -13.274 -59.014 1.00 38.47 539 ALA C C 1
ATOM 13238 O O . ALA C 1 563 ? 99.347 -14.442 -59.138 1.00 38.72 539 ALA C O 1
ATOM 13240 N N . PRO C 1 564 ? 97.697 -12.900 -58.995 1.00 38.81 540 PRO C N 1
ATOM 13241 C CA . PRO C 1 564 ? 96.557 -13.810 -59.102 1.00 38.64 540 PRO C CA 1
ATOM 13242 C C . PRO C 1 564 ? 96.593 -14.626 -60.382 1.00 38.74 540 PRO C C 1
ATOM 13243 O O . PRO C 1 564 ? 96.862 -14.076 -61.450 1.00 39.06 540 PRO C O 1
ATOM 13247 N N . GLN C 1 565 ? 96.304 -15.920 -60.281 1.00 38.28 541 GLN C N 1
ATOM 13248 C CA . GLN C 1 565 ? 96.285 -16.789 -61.461 1.00 38.03 541 GLN C CA 1
ATOM 13249 C C . GLN C 1 565 ? 95.275 -17.932 -61.300 1.00 38.22 541 GLN C C 1
ATOM 13250 O O . GLN C 1 565 ? 94.794 -18.200 -60.198 1.00 37.90 541 GLN C O 1
ATOM 13256 N N . ALA C 1 566 ? 94.964 -18.611 -62.398 1.00 38.53 542 ALA C N 1
ATOM 13257 C CA . ALA C 1 566 ? 93.967 -19.680 -62.366 1.00 38.62 542 ALA C CA 1
ATOM 13258 C C . ALA C 1 566 ? 94.398 -20.931 -63.141 1.00 38.75 542 ALA C C 1
ATOM 13259 O O . ALA C 1 566 ? 93.570 -21.796 -63.434 1.00 38.73 542 ALA C O 1
ATOM 13261 N N . ASP C 1 567 ? 95.686 -21.026 -63.468 1.00 38.65 543 ASP C N 1
ATOM 13262 C CA . ASP C 1 567 ? 96.174 -22.141 -64.272 1.00 38.46 543 ASP C CA 1
ATOM 13263 C C . ASP C 1 567 ? 96.546 -23.340 -63.402 1.00 38.05 543 ASP C C 1
ATOM 13264 O O . ASP C 1 567 ? 96.483 -24.482 -63.845 1.00 37.44 543 ASP C O 1
ATOM 13269 N N . LYS C 1 568 ? 96.923 -23.083 -62.158 1.00 37.99 544 LYS C N 1
ATOM 13270 C CA . LYS C 1 568 ? 97.301 -24.174 -61.274 1.00 38.44 544 LYS C CA 1
ATOM 13271 C C . LYS C 1 568 ? 96.890 -23.892 -59.833 1.00 37.50 544 LYS C C 1
ATOM 13272 O O . LYS C 1 568 ? 96.603 -22.747 -59.489 1.00 36.75 544 LYS C O 1
ATOM 13278 N N . PRO C 1 569 ? 96.843 -24.949 -59.001 1.00 36.96 545 PRO C N 1
ATOM 13279 C CA . PRO C 1 569 ? 96.672 -24.821 -57.557 1.00 36.62 545 PRO C CA 1
ATOM 13280 C C . PRO C 1 569 ? 97.581 -23.717 -57.035 1.00 36.14 545 PRO C C 1
ATOM 13281 O O . PRO C 1 569 ? 98.572 -23.393 -57.689 1.00 36.39 545 PRO C O 1
ATOM 13285 N N . GLY C 1 570 ? 97.253 -23.141 -55.883 1.00 35.20 546 GLY C N 1
ATOM 13286 C CA . GLY C 1 570 ? 98.082 -22.084 -55.313 1.00 34.20 546 GLY C CA 1
ATOM 13287 C C . GLY C 1 570 ? 97.309 -21.076 -54.479 1.00 33.80 546 GLY C C 1
ATOM 13288 O O . GLY C 1 570 ? 96.540 -20.276 -55.010 1.00 33.88 546 GLY C O 1
ATOM 13289 N N . LEU C 1 571 ? 97.528 -21.127 -53.169 1.00 32.88 547 LEU C N 1
ATOM 13290 C CA . LEU C 1 571 ? 96.942 -20.199 -52.215 1.00 32.23 547 LEU C CA 1
ATOM 13291 C C . LEU C 1 571 ? 97.999 -19.173 -51.793 1.00 31.95 547 LEU C C 1
ATOM 13292 O O . LEU C 1 571 ? 99.089 -19.532 -51.342 1.00 31.65 547 LEU C O 1
ATOM 13297 N N . HIS C 1 572 ? 97.670 -17.897 -51.928 1.00 32.44 548 HIS C N 1
ATOM 13298 C CA . HIS C 1 572 ? 98.591 -16.844 -51.552 1.00 33.05 548 HIS C CA 1
ATOM 13299 C C . HIS C 1 572 ? 97.910 -15.917 -50.563 1.00 32.84 548 HIS C C 1
ATOM 13300 O O . HIS C 1 572 ? 96.894 -15.291 -50.881 1.00 32.80 548 HIS C O 1
ATOM 13307 N N . LEU C 1 573 ? 98.461 -15.872 -49.350 1.00 32.09 549 LEU C N 1
ATOM 13308 C CA . LEU C 1 573 ? 97.978 -14.992 -48.296 1.00 31.52 549 LEU C CA 1
ATOM 13309 C C . LEU C 1 573 ? 98.828 -13.733 -48.212 1.00 31.20 549 LEU C C 1
ATOM 13310 O O . LEU C 1 573 ? 99.981 -13.789 -47.797 1.00 31.13 549 LEU C O 1
ATOM 13315 N N . ILE C 1 574 ? 98.254 -12.599 -48.588 1.00 30.87 550 ILE C N 1
ATOM 13316 C CA . ILE C 1 574 ? 98.960 -11.326 -48.518 1.00 31.18 550 ILE C CA 1
ATOM 13317 C C . ILE C 1 574 ? 98.419 -10.466 -47.390 1.00 31.14 550 ILE C C 1
ATOM 13318 O O . ILE C 1 574 ? 97.357 -9.881 -47.520 1.00 30.79 550 ILE C O 1
ATOM 13323 N N . GLU C 1 575 ? 99.153 -10.373 -46.292 1.00 31.93 551 GLU C N 1
ATOM 13324 C CA . GLU C 1 575 ? 98.675 -9.628 -45.123 1.00 33.37 551 GLU C CA 1
ATOM 13325 C C . GLU C 1 575 ? 99.144 -8.163 -45.075 1.00 34.34 551 GLU C C 1
ATOM 13326 O O . GLU C 1 575 ? 100.330 -7.860 -45.181 1.00 34.55 551 GLU C O 1
ATOM 13332 N N . ILE C 1 576 ? 98.185 -7.264 -44.920 1.00 35.12 552 ILE C N 1
ATOM 13333 C CA . ILE C 1 576 ? 98.439 -5.850 -44.783 1.00 36.01 552 ILE C CA 1
ATOM 13334 C C . ILE C 1 576 ? 98.024 -5.487 -43.372 1.00 36.41 552 ILE C C 1
ATOM 13335 O O . ILE C 1 576 ? 96.852 -5.592 -43.040 1.00 36.34 552 ILE C O 1
ATOM 13340 N N . LYS C 1 577 ? 98.970 -5.081 -42.532 1.00 37.07 553 LYS C N 1
ATOM 13341 C CA . LYS C 1 577 ? 98.633 -4.629 -41.183 1.00 38.29 553 LYS C CA 1
ATOM 13342 C C . LYS C 1 577 ? 98.247 -3.146 -41.152 1.00 38.74 553 LYS C C 1
ATOM 13343 O O . LYS C 1 577 ? 98.999 -2.292 -41.629 1.00 38.96 553 LYS C O 1
ATOM 13349 N N . THR C 1 578 ? 97.071 -2.836 -40.607 1.00 38.87 554 THR C N 1
ATOM 13350 C CA . THR C 1 578 ? 96.627 -1.444 -40.542 1.00 39.09 554 THR C CA 1
ATOM 13351 C C . THR C 1 578 ? 96.204 -1.049 -39.131 1.00 39.46 554 THR C C 1
ATOM 13352 O O . THR C 1 578 ? 96.034 -1.908 -38.267 1.00 39.72 554 THR C O 1
ATOM 13356 N N . ASP C 1 579 ? 96.048 0.255 -38.903 1.00 39.77 555 ASP C N 1
ATOM 13357 C CA . ASP C 1 579 ? 95.776 0.783 -37.565 1.00 39.84 555 ASP C CA 1
ATOM 13358 C C . ASP C 1 579 ? 94.372 1.368 -37.439 1.00 39.40 555 ASP C C 1
ATOM 13359 O O . ASP C 1 579 ? 94.121 2.511 -37.844 1.00 39.31 555 ASP C O 1
ATOM 13364 N N . ARG C 1 580 ? 93.461 0.589 -36.865 1.00 38.66 556 ARG C N 1
ATOM 13365 C CA . ARG C 1 580 ? 92.076 1.028 -36.737 1.00 38.33 556 ARG C CA 1
ATOM 13366 C C . ARG C 1 580 ? 91.898 2.183 -35.743 1.00 38.99 556 ARG C C 1
ATOM 13367 O O . ARG C 1 580 ? 90.947 2.950 -35.849 1.00 38.81 556 ARG C O 1
ATOM 13375 N N . GLN C 1 581 ? 92.826 2.316 -34.798 1.00 40.32 557 GLN C N 1
ATOM 13376 C CA . GLN C 1 581 ? 92.730 3.343 -33.755 1.00 41.10 557 GLN C CA 1
ATOM 13377 C C . GLN C 1 581 ? 92.877 4.746 -34.324 1.00 41.05 557 GLN C C 1
ATOM 13378 O O . GLN C 1 581 ? 92.400 5.716 -33.743 1.00 41.12 557 GLN C O 1
ATOM 13384 N N . SER C 1 582 ? 93.549 4.853 -35.461 1.00 40.90 558 SER C N 1
ATOM 13385 C CA . SER C 1 582 ? 93.836 6.164 -36.028 1.00 40.92 558 SER C CA 1
ATOM 13386 C C . SER C 1 582 ? 93.159 6.309 -37.388 1.00 40.48 558 SER C C 1
ATOM 13387 O O . SER C 1 582 ? 93.144 7.381 -37.983 1.00 40.64 558 SER C O 1
ATOM 13390 N N . ARG C 1 583 ? 92.580 5.212 -37.850 1.00 40.17 559 ARG C N 1
ATOM 13391 C CA . ARG C 1 583 ? 92.070 5.097 -39.203 1.00 39.86 559 ARG C CA 1
ATOM 13392 C C . ARG C 1 583 ? 90.942 6.079 -39.558 1.00 39.95 559 ARG C C 1
ATOM 13393 O O . ARG C 1 583 ? 90.964 6.689 -40.626 1.00 39.80 559 ARG C O 1
ATOM 13401 N N . VAL C 1 584 ? 89.970 6.224 -38.662 1.00 40.46 560 VAL C N 1
ATOM 13402 C CA . VAL C 1 584 ? 88.785 7.062 -38.892 1.00 41.32 560 VAL C CA 1
ATOM 13403 C C . VAL C 1 584 ? 89.099 8.546 -39.106 1.00 42.25 560 VAL C C 1
ATOM 13404 O O . VAL C 1 584 ? 88.681 9.145 -40.107 1.00 42.06 560 VAL C O 1
ATOM 13408 N N . GLN C 1 585 ? 89.824 9.136 -38.157 1.00 43.11 561 GLN C N 1
ATOM 13409 C CA . GLN C 1 585 ? 90.175 10.557 -38.230 1.00 43.98 561 GLN C CA 1
ATOM 13410 C C . GLN C 1 585 ? 90.934 10.883 -39.518 1.00 43.73 561 GLN C C 1
ATOM 13411 O O . GLN C 1 585 ? 90.648 11.879 -40.169 1.00 43.84 561 GLN C O 1
ATOM 13417 N N . LEU C 1 586 ? 91.883 10.024 -39.884 1.00 43.71 562 LEU C N 1
ATOM 13418 C CA . LEU C 1 586 ? 92.638 10.157 -41.131 1.00 43.90 562 LEU C CA 1
ATOM 13419 C C . LEU C 1 586 ? 91.766 9.981 -42.375 1.00 44.07 562 LEU C C 1
ATOM 13420 O O . LEU C 1 586 ? 91.967 10.653 -43.390 1.00 43.66 562 LEU C O 1
ATOM 13425 N N . HIS C 1 587 ? 90.803 9.068 -42.284 1.00 44.13 563 HIS C N 1
ATOM 13426 C CA . HIS C 1 587 ? 89.872 8.797 -43.376 1.00 43.99 563 HIS C CA 1
ATOM 13427 C C . HIS C 1 587 ? 89.000 10.023 -43.641 1.00 43.84 563 HIS C C 1
ATOM 13428 O O . HIS C 1 587 ? 88.848 10.469 -44.790 1.00 43.72 563 HIS C O 1
ATOM 13435 N N . ARG C 1 588 ? 88.445 10.575 -42.569 1.00 43.62 564 ARG C N 1
ATOM 13436 C CA . ARG C 1 588 ? 87.582 11.745 -42.677 1.00 44.35 564 ARG C CA 1
ATOM 13437 C C . ARG C 1 588 ? 88.312 13.000 -43.178 1.00 45.08 564 ARG C C 1
ATOM 13438 O O . ARG C 1 588 ? 87.801 13.700 -44.050 1.00 45.11 564 ARG C O 1
ATOM 13446 N N . ASP C 1 589 ? 89.502 13.273 -42.636 1.00 45.94 565 ASP C N 1
ATOM 13447 C CA . ASP C 1 589 ? 90.315 14.406 -43.090 1.00 46.70 565 ASP C CA 1
ATOM 13448 C C . ASP C 1 589 ? 90.504 14.333 -44.599 1.00 46.89 565 ASP C C 1
ATOM 13449 O O . ASP C 1 589 ? 90.125 15.241 -45.334 1.00 46.63 565 ASP C O 1
ATOM 13454 N N . MET C 1 590 ? 91.093 13.231 -45.037 1.00 47.33 566 MET C N 1
ATOM 13455 C CA . MET C 1 590 ? 91.309 12.953 -46.436 1.00 48.18 566 MET C CA 1
ATOM 13456 C C . MET C 1 590 ? 90.094 13.325 -47.269 1.00 48.94 566 MET C C 1
ATOM 13457 O O . MET C 1 590 ? 90.216 14.011 -48.281 1.00 48.91 566 MET C O 1
ATOM 13462 N N . LEU C 1 591 ? 88.917 12.876 -46.842 1.00 49.90 567 LEU C N 1
ATOM 13463 C CA . LEU C 1 591 ? 87.711 13.071 -47.645 1.00 50.65 567 LEU C CA 1
ATOM 13464 C C . LEU C 1 591 ? 87.116 14.475 -47.502 1.00 51.44 567 LEU C C 1
ATOM 13465 O O . LEU C 1 591 ? 86.765 15.092 -48.509 1.00 51.06 567 LEU C O 1
ATOM 13470 N N . ASN C 1 592 ? 86.992 14.957 -46.262 1.00 52.59 568 ASN C N 1
ATOM 13471 C CA . ASN C 1 592 ? 86.462 16.296 -45.982 1.00 54.18 568 ASN C CA 1
ATOM 13472 C C . ASN C 1 592 ? 87.293 17.385 -46.657 1.00 54.99 568 ASN C C 1
ATOM 13473 O O . ASN C 1 592 ? 86.817 18.504 -46.877 1.00 55.28 568 ASN C O 1
ATOM 13478 N N . GLU C 1 593 ? 88.539 17.045 -46.976 1.00 55.67 569 GLU C N 1
ATOM 13479 C CA . GLU C 1 593 ? 89.442 17.956 -47.663 1.00 56.37 569 GLU C CA 1
ATOM 13480 C C . GLU C 1 593 ? 89.227 17.956 -49.180 1.00 56.37 569 GLU C C 1
ATOM 13481 O O . GLU C 1 593 ? 89.333 18.996 -49.824 1.00 56.55 569 GLU C O 1
ATOM 13487 N N . ALA C 1 594 ? 88.937 16.794 -49.756 1.00 56.27 570 ALA C N 1
ATOM 13488 C CA . ALA C 1 594 ? 88.640 16.725 -51.183 1.00 56.21 570 ALA C CA 1
ATOM 13489 C C . ALA C 1 594 ? 87.259 17.320 -51.499 1.00 56.12 570 ALA C C 1
ATOM 13490 O O . ALA C 1 594 ? 86.970 17.685 -52.641 1.00 55.78 570 ALA C O 1
ATOM 13492 N N . VAL C 1 595 ? 86.422 17.410 -50.468 1.00 56.29 571 VAL C N 1
ATOM 13493 C CA . VAL C 1 595 ? 85.102 18.024 -50.560 1.00 56.66 571 VAL C CA 1
ATOM 13494 C C . VAL C 1 595 ? 85.222 19.540 -50.445 1.00 57.10 571 VAL C C 1
ATOM 13495 O O . VAL C 1 595 ? 84.626 20.282 -51.231 1.00 56.86 571 VAL C O 1
ATOM 13499 N N . ARG C 1 596 ? 85.986 19.991 -49.453 1.00 57.62 572 ARG C N 1
ATOM 13500 C CA . ARG C 1 596 ? 86.277 21.410 -49.304 1.00 58.32 572 ARG C CA 1
ATOM 13501 C C . ARG C 1 596 ? 86.835 21.948 -50.627 1.00 58.38 572 ARG C C 1
ATOM 13502 O O . ARG C 1 596 ? 86.383 22.982 -51.127 1.00 58.29 572 ARG C O 1
ATOM 13510 N N . GLU C 1 597 ? 87.782 21.213 -51.207 1.00 58.34 573 GLU C N 1
ATOM 13511 C CA . GLU C 1 597 ? 88.390 21.583 -52.482 1.00 58.37 573 GLU C CA 1
ATOM 13512 C C . GLU C 1 597 ? 87.409 21.590 -53.656 1.00 58.38 573 GLU C C 1
ATOM 13513 O O . GLU C 1 597 ? 87.641 22.269 -54.659 1.00 58.63 573 GLU C O 1
ATOM 13519 N N . VAL C 1 598 ? 86.324 20.831 -53.541 1.00 58.24 574 VAL C N 1
ATOM 13520 C CA . VAL C 1 598 ? 85.301 20.824 -54.584 1.00 58.08 574 VAL C CA 1
ATOM 13521 C C . VAL C 1 598 ? 84.440 22.073 -54.463 1.00 58.53 574 VAL C C 1
ATOM 13522 O O . VAL C 1 598 ? 84.056 22.678 -55.468 1.00 58.24 574 VAL C O 1
ATOM 13526 N N . LYS C 1 599 ? 84.156 22.458 -53.221 1.00 59.30 575 LYS C N 1
ATOM 13527 C CA . LYS C 1 599 ? 83.312 23.615 -52.929 1.00 60.27 575 LYS C CA 1
ATOM 13528 C C . LYS C 1 599 ? 83.974 24.935 -53.311 1.00 61.34 575 LYS C C 1
ATOM 13529 O O . LYS C 1 599 ? 83.308 25.959 -53.410 1.00 61.59 575 LYS C O 1
ATOM 13535 N N . LYS C 1 600 ? 85.283 24.909 -53.530 1.00 62.65 576 LYS C N 1
ATOM 13536 C CA . LYS C 1 600 ? 86.011 26.115 -53.906 1.00 63.90 576 LYS C CA 1
ATOM 13537 C C . LYS C 1 600 ? 86.182 26.217 -55.417 1.00 64.40 576 LYS C C 1
ATOM 13538 O O . LYS C 1 600 ? 85.865 27.240 -56.014 1.00 64.62 576 LYS C O 1
ATOM 13544 N N . GLN C 1 601 ? 86.662 25.148 -56.034 1.00 65.07 577 GLN C N 1
ATOM 13545 C CA . GLN C 1 601 ? 86.728 25.069 -57.487 1.00 65.79 577 GLN C CA 1
ATOM 13546 C C . GLN C 1 601 ? 85.414 25.496 -58.135 1.00 66.46 577 GLN C C 1
ATOM 13547 O O . GLN C 1 601 ? 85.371 25.822 -59.324 1.00 66.49 577 GLN C O 1
ATOM 13553 N N . TRP C 1 602 ? 84.344 25.497 -57.342 1.00 67.15 578 TRP C N 1
ATOM 13554 C CA . TRP C 1 602 ? 83.013 25.824 -57.844 1.00 67.60 578 TRP C CA 1
ATOM 13555 C C . TRP C 1 602 ? 82.866 27.321 -58.121 1.00 67.55 578 TRP C C 1
ATOM 13556 O O . TRP C 1 602 ? 82.693 28.123 -57.201 1.00 67.66 578 TRP C O 1
ATOM 13567 N N . THR D 1 26 ? 66.170 13.844 -24.375 1.00 46.86 2 THR D N 1
ATOM 13568 C CA . THR D 1 26 ? 65.155 12.747 -24.447 1.00 47.04 2 THR D CA 1
ATOM 13569 C C . THR D 1 26 ? 65.714 11.433 -23.862 1.00 46.12 2 THR D C 1
ATOM 13570 O O . THR D 1 26 ? 66.740 10.911 -24.334 1.00 46.40 2 THR D O 1
ATOM 13574 N N . VAL D 1 27 ? 65.052 10.896 -22.838 1.00 44.17 3 VAL D N 1
ATOM 13575 C CA . VAL D 1 27 ? 65.419 9.570 -22.362 1.00 42.05 3 VAL D CA 1
ATOM 13576 C C . VAL D 1 27 ? 65.252 8.599 -23.531 1.00 39.70 3 VAL D C 1
ATOM 13577 O O . VAL D 1 27 ? 64.282 8.684 -24.276 1.00 39.37 3 VAL D O 1
ATOM 13581 N N . ASN D 1 28 ? 66.233 7.718 -23.703 1.00 36.97 4 ASN D N 1
ATOM 13582 C CA . ASN D 1 28 ? 66.178 6.636 -24.670 1.00 34.16 4 ASN D CA 1
ATOM 13583 C C . ASN D 1 28 ? 65.497 5.450 -23.994 1.00 32.43 4 ASN D C 1
ATOM 13584 O O . ASN D 1 28 ? 65.963 4.983 -22.955 1.00 32.22 4 ASN D O 1
ATOM 13589 N N . PRO D 1 29 ? 64.371 4.979 -24.560 1.00 30.87 5 PRO D N 1
ATOM 13590 C CA . PRO D 1 29 ? 63.615 3.897 -23.915 1.00 29.70 5 PRO D CA 1
ATOM 13591 C C . PRO D 1 29 ? 64.436 2.622 -23.702 1.00 28.73 5 PRO D C 1
ATOM 13592 O O . PRO D 1 29 ? 64.080 1.793 -22.872 1.00 28.84 5 PRO D O 1
ATOM 13596 N N . ILE D 1 30 ? 65.538 2.479 -24.422 1.00 27.75 6 ILE D N 1
ATOM 13597 C CA . ILE D 1 30 ? 66.338 1.264 -24.337 1.00 27.16 6 ILE D CA 1
ATOM 13598 C C . ILE D 1 30 ? 67.001 1.097 -22.979 1.00 26.98 6 ILE D C 1
ATOM 13599 O O . ILE D 1 30 ? 67.129 -0.013 -22.454 1.00 27.17 6 ILE D O 1
ATOM 13604 N N . THR D 1 31 ? 67.412 2.216 -22.408 1.00 26.86 7 THR D N 1
ATOM 13605 C CA . THR D 1 31 ? 68.113 2.224 -21.135 1.00 26.75 7 THR D CA 1
ATOM 13606 C C . THR D 1 31 ? 67.395 1.403 -20.058 1.00 26.98 7 THR D C 1
ATOM 13607 O O . THR D 1 31 ? 67.974 0.502 -19.441 1.00 27.16 7 THR D O 1
ATOM 13611 N N . HIS D 1 32 ? 66.129 1.705 -19.834 1.00 26.91 8 HIS D N 1
ATOM 13612 C CA . HIS D 1 32 ? 65.394 0.993 -18.792 1.00 26.95 8 HIS D CA 1
ATOM 13613 C C . HIS D 1 32 ? 64.701 -0.266 -19.263 1.00 25.97 8 HIS D C 1
ATOM 13614 O O . HIS D 1 32 ? 64.509 -1.195 -18.473 1.00 26.05 8 HIS D O 1
ATOM 13621 N N . TYR D 1 33 ? 64.360 -0.307 -20.544 1.00 24.40 9 TYR D N 1
ATOM 13622 C CA . TYR D 1 33 ? 63.703 -1.478 -21.119 1.00 24.53 9 TYR D CA 1
ATOM 13623 C C . TYR D 1 33 ? 64.648 -2.664 -21.185 1.00 23.98 9 TYR D C 1
ATOM 13624 O O . TYR D 1 33 ? 64.397 -3.693 -20.575 1.00 24.35 9 TYR D O 1
ATOM 13633 N N . ILE D 1 34 ? 65.746 -2.508 -21.914 1.00 23.44 10 ILE D N 1
ATOM 13634 C CA . ILE D 1 34 ? 66.764 -3.536 -21.932 1.00 22.93 10 ILE D CA 1
ATOM 13635 C C . ILE D 1 34 ? 67.442 -3.647 -20.567 1.00 23.16 10 ILE D C 1
ATOM 13636 O O . ILE D 1 34 ? 67.786 -4.752 -20.122 1.00 22.43 10 ILE D O 1
ATOM 13641 N N . GLY D 1 35 ? 67.613 -2.513 -19.884 1.00 23.28 11 GLY D N 1
ATOM 13642 C CA . GLY D 1 35 ? 68.167 -2.551 -18.528 1.00 23.37 11 GLY D CA 1
ATOM 13643 C C . GLY D 1 35 ? 67.370 -3.522 -17.667 1.00 23.94 11 GLY D C 1
ATOM 13644 O O . GLY D 1 35 ? 67.925 -4.408 -17.018 1.00 23.28 11 GLY D O 1
ATOM 13645 N N . SER D 1 36 ? 66.046 -3.360 -17.684 1.00 24.46 12 SER D N 1
ATOM 13646 C CA . SER D 1 36 ? 65.155 -4.200 -16.898 1.00 24.29 12 SER D CA 1
ATOM 13647 C C . SER D 1 36 ? 65.203 -5.656 -17.356 1.00 24.43 12 SER D C 1
ATOM 13648 O O . SER D 1 36 ? 65.199 -6.575 -16.539 1.00 24.41 12 SER D O 1
ATOM 13651 N N . PHE D 1 37 ? 65.229 -5.841 -18.672 1.00 23.77 13 PHE D N 1
ATOM 13652 C CA . PHE D 1 37 ? 65.300 -7.140 -19.291 1.00 23.67 13 PHE D CA 1
ATOM 13653 C C . PHE D 1 37 ? 66.543 -7.880 -18.786 1.00 23.83 13 PHE D C 1
ATOM 13654 O O . PHE D 1 37 ? 66.446 -8.974 -18.209 1.00 24.60 13 PHE D O 1
ATOM 13662 N N . ILE D 1 38 ? 67.711 -7.281 -18.997 1.00 22.94 14 ILE D N 1
ATOM 13663 C CA . ILE D 1 38 ? 68.954 -7.887 -18.554 1.00 22.46 14 ILE D CA 1
ATOM 13664 C C . ILE D 1 38 ? 68.987 -8.079 -17.042 1.00 23.24 14 ILE D C 1
ATOM 13665 O O . ILE D 1 38 ? 69.337 -9.168 -16.545 1.00 23.97 14 ILE D O 1
ATOM 13670 N N . ASP D 1 39 ? 68.601 -7.051 -16.298 1.00 23.16 15 ASP D N 1
ATOM 13671 C CA . ASP D 1 39 ? 68.558 -7.195 -14.849 1.00 23.49 15 ASP D CA 1
ATOM 13672 C C . ASP D 1 39 ? 67.704 -8.378 -14.381 1.00 23.61 15 ASP D C 1
ATOM 13673 O O . ASP D 1 39 ? 68.092 -9.104 -13.460 1.00 24.09 15 ASP D O 1
ATOM 13678 N N . GLU D 1 40 ? 66.545 -8.576 -15.002 1.00 23.17 16 GLU D N 1
ATOM 13679 C CA . GLU D 1 40 ? 65.668 -9.670 -14.614 1.00 23.27 16 GLU D CA 1
ATOM 13680 C C . GLU D 1 40 ? 66.276 -11.055 -14.889 1.00 23.35 16 GLU D C 1
ATOM 13681 O O . GLU D 1 40 ? 66.028 -12.006 -14.131 1.00 22.55 16 GLU D O 1
ATOM 13687 N N . PHE D 1 41 ? 67.064 -11.177 -15.962 1.00 23.26 17 PHE D N 1
ATOM 13688 C CA . PHE D 1 41 ? 67.739 -12.453 -16.244 1.00 23.23 17 PHE D CA 1
ATOM 13689 C C . PHE D 1 41 ? 68.687 -12.752 -15.097 1.00 24.05 17 PHE D C 1
ATOM 13690 O O . PHE D 1 41 ? 68.751 -13.891 -14.612 1.00 23.85 17 PHE D O 1
ATOM 13698 N N . ALA D 1 42 ? 69.412 -11.719 -14.666 1.00 24.94 18 ALA D N 1
ATOM 13699 C CA . ALA D 1 42 ? 70.328 -11.833 -13.526 1.00 26.02 18 ALA D CA 1
ATOM 13700 C C . ALA D 1 42 ? 69.566 -12.284 -12.287 1.00 26.75 18 ALA D C 1
ATOM 13701 O O . ALA D 1 42 ? 69.961 -13.234 -11.627 1.00 26.65 18 ALA D O 1
ATOM 13703 N N . LEU D 1 43 ? 68.446 -11.626 -12.005 1.00 27.93 19 LEU D N 1
ATOM 13704 C CA . LEU D 1 43 ? 67.616 -12.006 -10.867 1.00 28.55 19 LEU D CA 1
ATOM 13705 C C . LEU D 1 43 ? 67.165 -13.471 -10.942 1.00 29.76 19 LEU D C 1
ATOM 13706 O O . LEU D 1 43 ? 66.927 -14.115 -9.909 1.00 29.65 19 LEU D O 1
ATOM 13711 N N . SER D 1 44 ? 67.093 -13.999 -12.165 1.00 30.70 20 SER D N 1
ATOM 13712 C CA . SER D 1 44 ? 66.674 -15.380 -12.420 1.00 31.69 20 SER D CA 1
ATOM 13713 C C . SER D 1 44 ? 67.759 -16.411 -12.149 1.00 31.70 20 SER D C 1
ATOM 13714 O O . SER D 1 44 ? 67.500 -17.603 -12.214 1.00 32.08 20 SER D O 1
ATOM 13717 N N . GLY D 1 45 ? 68.978 -15.970 -11.870 1.00 31.68 21 GLY D N 1
ATOM 13718 C CA . GLY D 1 45 ? 70.068 -16.913 -11.656 1.00 31.02 21 GLY D CA 1
ATOM 13719 C C . GLY D 1 45 ? 71.066 -16.963 -12.803 1.00 30.82 21 GLY D C 1
ATOM 13720 O O . GLY D 1 45 ? 72.115 -17.584 -12.677 1.00 31.14 21 GLY D O 1
ATOM 13721 N N . ILE D 1 46 ? 70.756 -16.301 -13.917 1.00 30.08 22 ILE D N 1
ATOM 13722 C CA . ILE D 1 46 ? 71.695 -16.221 -15.027 1.00 29.45 22 ILE D CA 1
ATOM 13723 C C . ILE D 1 46 ? 72.966 -15.535 -14.552 1.00 28.75 22 ILE D C 1
ATOM 13724 O O . ILE D 1 46 ? 72.912 -14.410 -14.061 1.00 28.60 22 ILE D O 1
ATOM 13729 N N . THR D 1 47 ? 74.100 -16.222 -14.692 1.00 28.13 23 THR D N 1
ATOM 13730 C CA . THR D 1 47 ? 75.399 -15.684 -14.284 1.00 27.51 23 THR D CA 1
ATOM 13731 C C . THR D 1 47 ? 76.353 -15.526 -15.445 1.00 27.27 23 THR D C 1
ATOM 13732 O O . THR D 1 47 ? 77.387 -14.900 -15.301 1.00 28.32 23 THR D O 1
ATOM 13736 N N . ASP D 1 48 ? 76.017 -16.097 -16.594 1.00 27.44 24 ASP D N 1
ATOM 13737 C CA . ASP D 1 48 ? 76.906 -16.050 -17.760 1.00 26.99 24 ASP D CA 1
ATOM 13738 C C . ASP D 1 48 ? 76.220 -15.625 -19.041 1.00 25.81 24 ASP D C 1
ATOM 13739 O O . ASP D 1 48 ? 75.084 -16.017 -19.308 1.00 25.88 24 ASP D O 1
ATOM 13744 N N . ALA D 1 49 ? 76.925 -14.844 -19.850 1.00 24.84 25 ALA D N 1
ATOM 13745 C CA . ALA D 1 49 ? 76.414 -14.458 -21.168 1.00 24.50 25 ALA D CA 1
ATOM 13746 C C . ALA D 1 49 ? 77.474 -14.668 -22.232 1.00 24.06 25 ALA D C 1
ATOM 13747 O O . ALA D 1 49 ? 78.597 -14.205 -22.089 1.00 24.54 25 ALA D O 1
ATOM 13749 N N . VAL D 1 50 ? 77.122 -15.394 -23.284 1.00 23.53 26 VAL D N 1
ATOM 13750 C CA . VAL D 1 50 ? 78.009 -15.556 -24.420 1.00 23.11 26 VAL D CA 1
ATOM 13751 C C . VAL D 1 50 ? 77.574 -14.562 -25.467 1.00 23.20 26 VAL D C 1
ATOM 13752 O O . VAL D 1 50 ? 76.441 -14.608 -25.936 1.00 23.20 26 VAL D O 1
ATOM 13756 N N . VAL D 1 51 ? 78.480 -13.666 -25.839 1.00 23.55 27 VAL D N 1
ATOM 13757 C CA . VAL D 1 51 ? 78.119 -12.511 -26.648 1.00 23.82 27 VAL D CA 1
ATOM 13758 C C . VAL D 1 51 ? 78.940 -12.428 -27.932 1.00 24.14 27 VAL D C 1
ATOM 13759 O O . VAL D 1 51 ? 80.167 -12.582 -27.928 1.00 23.85 27 VAL D O 1
ATOM 13763 N N . CYS D 1 52 ? 78.257 -12.185 -29.044 1.00 24.38 28 CYS D N 1
ATOM 13764 C CA . CYS D 1 52 ? 78.940 -12.022 -30.314 1.00 24.17 28 CYS D CA 1
ATOM 13765 C C . CYS D 1 52 ? 78.786 -10.576 -30.809 1.00 24.63 28 CYS D C 1
ATOM 13766 O O . CYS D 1 52 ? 77.741 -9.966 -30.646 1.00 23.76 28 CYS D O 1
ATOM 13769 N N . PRO D 1 53 ? 79.845 -10.017 -31.402 1.00 25.12 29 PRO D N 1
ATOM 13770 C CA . PRO D 1 53 ? 79.817 -8.593 -31.665 1.00 25.73 29 PRO D CA 1
ATOM 13771 C C . PRO D 1 53 ? 78.853 -8.207 -32.776 1.00 26.21 29 PRO D C 1
ATOM 13772 O O . PRO D 1 53 ? 78.632 -8.975 -33.726 1.00 25.72 29 PRO D O 1
ATOM 13776 N N . GLY D 1 54 ? 78.288 -7.011 -32.636 1.00 26.21 30 GLY D N 1
ATOM 13777 C CA . GLY D 1 54 ? 77.491 -6.406 -33.677 1.00 26.32 30 GLY D CA 1
ATOM 13778 C C . GLY D 1 54 ? 77.107 -5.021 -33.208 1.00 26.88 30 GLY D C 1
ATOM 13779 O O . GLY D 1 54 ? 77.164 -4.726 -32.020 1.00 27.61 30 GLY D O 1
ATOM 13780 N N . SER D 1 55 ? 76.711 -4.165 -34.136 1.00 26.71 31 SER D N 1
ATOM 13781 C CA . SER D 1 55 ? 76.200 -2.854 -33.781 1.00 26.22 31 SER D CA 1
ATOM 13782 C C . SER D 1 55 ? 74.760 -2.934 -33.245 1.00 25.95 31 SER D C 1
ATOM 13783 O O . SER D 1 55 ? 74.465 -2.435 -32.137 1.00 26.34 31 SER D O 1
ATOM 13786 N N . ARG D 1 56 ? 73.869 -3.575 -34.002 1.00 24.46 32 ARG D N 1
ATOM 13787 C CA . ARG D 1 56 ? 72.466 -3.661 -33.601 1.00 23.69 32 ARG D CA 1
ATOM 13788 C C . ARG D 1 56 ? 72.241 -4.294 -32.210 1.00 24.10 32 ARG D C 1
ATOM 13789 O O . ARG D 1 56 ? 71.282 -3.945 -31.522 1.00 24.18 32 ARG D O 1
ATOM 13797 N N . SER D 1 57 ? 73.120 -5.196 -31.778 1.00 24.04 33 SER D N 1
ATOM 13798 C CA . SER D 1 57 ? 72.956 -5.809 -30.451 1.00 24.77 33 SER D CA 1
ATOM 13799 C C . SER D 1 57 ? 73.625 -5.011 -29.326 1.00 24.96 33 SER D C 1
ATOM 13800 O O . SER D 1 57 ? 73.730 -5.486 -28.181 1.00 24.81 33 SER D O 1
ATOM 13803 N N . THR D 1 58 ? 74.078 -3.805 -29.674 1.00 25.00 34 THR D N 1
ATOM 13804 C CA . THR D 1 58 ? 74.750 -2.875 -28.752 1.00 25.15 34 THR D CA 1
ATOM 13805 C C . THR D 1 58 ? 74.252 -2.893 -27.299 1.00 24.76 34 THR D C 1
ATOM 13806 O O . THR D 1 58 ? 75.021 -3.164 -26.390 1.00 25.58 34 THR D O 1
ATOM 13810 N N . PRO D 1 59 ? 72.964 -2.625 -27.074 1.00 24.17 35 PRO D N 1
ATOM 13811 C CA . PRO D 1 59 ? 72.486 -2.531 -25.680 1.00 24.17 35 PRO D CA 1
ATOM 13812 C C . PRO D 1 59 ? 72.462 -3.854 -24.900 1.00 24.95 35 PRO D C 1
ATOM 13813 O O . PRO D 1 59 ? 72.733 -3.870 -23.685 1.00 25.08 35 PRO D O 1
ATOM 13817 N N . LEU D 1 60 ? 72.144 -4.957 -25.578 1.00 24.92 36 LEU D N 1
ATOM 13818 C CA . LEU D 1 60 ? 72.190 -6.252 -24.920 1.00 24.85 36 LEU D CA 1
ATOM 13819 C C . LEU D 1 60 ? 73.601 -6.523 -24.415 1.00 24.62 36 LEU D C 1
ATOM 13820 O O . LEU D 1 60 ? 73.808 -6.794 -23.237 1.00 24.79 36 LEU D O 1
ATOM 13825 N N . ALA D 1 61 ? 74.571 -6.415 -25.315 1.00 24.34 37 ALA D N 1
ATOM 13826 C CA . ALA D 1 61 ? 75.975 -6.645 -24.978 1.00 24.01 37 ALA D CA 1
ATOM 13827 C C . ALA D 1 61 ? 76.460 -5.752 -23.835 1.00 23.87 37 ALA D C 1
ATOM 13828 O O . ALA D 1 61 ? 76.940 -6.230 -22.809 1.00 24.08 37 ALA D O 1
ATOM 13830 N N . VAL D 1 62 ? 76.318 -4.448 -24.019 1.00 23.87 38 VAL D N 1
ATOM 13831 C CA . VAL D 1 62 ? 76.820 -3.471 -23.071 1.00 23.33 38 VAL D CA 1
ATOM 13832 C C . VAL D 1 62 ? 76.263 -3.705 -21.681 1.00 24.37 38 VAL D C 1
ATOM 13833 O O . VAL D 1 62 ? 76.997 -3.647 -20.685 1.00 24.81 38 VAL D O 1
ATOM 13837 N N . LEU D 1 63 ? 74.962 -3.985 -21.616 1.00 25.05 39 LEU D N 1
ATOM 13838 C CA . LEU D 1 63 ? 74.269 -4.079 -20.348 1.00 25.20 39 LEU D CA 1
ATOM 13839 C C . LEU D 1 63 ? 74.552 -5.402 -19.669 1.00 25.57 39 LEU D C 1
ATOM 13840 O O . LEU D 1 63 ? 74.624 -5.467 -18.451 1.00 25.53 39 LEU D O 1
ATOM 13845 N N . CYS D 1 64 ? 74.721 -6.469 -20.444 1.00 26.13 40 CYS D N 1
ATOM 13846 C CA . CYS D 1 64 ? 75.260 -7.686 -19.852 1.00 26.60 40 CYS D CA 1
ATOM 13847 C C . CYS D 1 64 ? 76.644 -7.406 -19.270 1.00 27.04 40 CYS D C 1
ATOM 13848 O O . CYS D 1 64 ? 76.950 -7.849 -18.156 1.00 27.14 40 CYS D O 1
ATOM 13851 N N . ALA D 1 65 ? 77.476 -6.676 -20.011 1.00 26.95 41 ALA D N 1
ATOM 13852 C CA . ALA D 1 65 ? 78.813 -6.339 -19.500 1.00 28.23 41 ALA D CA 1
ATOM 13853 C C . ALA D 1 65 ? 78.731 -5.502 -18.222 1.00 28.16 41 ALA D C 1
ATOM 13854 O O . ALA D 1 65 ? 79.404 -5.796 -17.237 1.00 27.37 41 ALA D O 1
ATOM 13856 N N . ALA D 1 66 ? 77.870 -4.488 -18.225 1.00 29.04 42 ALA D N 1
ATOM 13857 C CA . ALA D 1 66 ? 77.781 -3.581 -17.068 1.00 29.25 42 ALA D CA 1
ATOM 13858 C C . ALA D 1 66 ? 77.280 -4.303 -15.836 1.00 29.80 42 ALA D C 1
ATOM 13859 O O . ALA D 1 66 ? 77.710 -4.013 -14.710 1.00 30.46 42 ALA D O 1
ATOM 13861 N N . HIS D 1 67 ? 76.372 -5.251 -16.042 1.00 30.01 43 HIS D N 1
ATOM 13862 C CA . HIS D 1 67 ? 75.704 -5.862 -14.908 1.00 30.13 43 HIS D CA 1
ATOM 13863 C C . HIS D 1 67 ? 76.692 -6.672 -14.072 1.00 30.58 43 HIS D C 1
ATOM 13864 O O . HIS D 1 67 ? 77.422 -7.515 -14.601 1.00 30.50 43 HIS D O 1
ATOM 13871 N N . PRO D 1 68 ? 76.726 -6.408 -12.759 1.00 31.00 44 PRO D N 1
ATOM 13872 C CA . PRO D 1 68 ? 77.716 -7.051 -11.900 1.00 30.93 44 PRO D CA 1
ATOM 13873 C C . PRO D 1 68 ? 77.535 -8.566 -11.719 1.00 30.85 44 PRO D C 1
ATOM 13874 O O . PRO D 1 68 ? 78.496 -9.243 -11.362 1.00 30.73 44 PRO D O 1
ATOM 13878 N N . ASP D 1 69 ? 76.342 -9.105 -11.950 1.00 30.72 45 ASP D N 1
ATOM 13879 C CA . ASP D 1 69 ? 76.143 -10.542 -11.719 1.00 31.18 45 ASP D CA 1
ATOM 13880 C C . ASP D 1 69 ? 76.316 -11.414 -12.965 1.00 30.93 45 ASP D C 1
ATOM 13881 O O . ASP D 1 69 ? 76.341 -12.643 -12.868 1.00 31.22 45 ASP D O 1
ATOM 13886 N N . ILE D 1 70 ? 76.447 -10.794 -14.131 1.00 30.08 46 ILE D N 1
ATOM 13887 C CA . ILE D 1 70 ? 76.587 -11.567 -15.352 1.00 29.78 46 ILE D CA 1
ATOM 13888 C C . ILE D 1 70 ? 78.008 -11.479 -15.887 1.00 29.47 46 ILE D C 1
ATOM 13889 O O . ILE D 1 70 ? 78.510 -10.384 -16.125 1.00 28.60 46 ILE D O 1
ATOM 13894 N N . SER D 1 71 ? 78.660 -12.628 -16.071 1.00 29.07 47 SER D N 1
ATOM 13895 C CA . SER D 1 71 ? 79.976 -12.631 -16.709 1.00 29.62 47 SER D CA 1
ATOM 13896 C C . SER D 1 71 ? 79.836 -12.799 -18.221 1.00 29.31 47 SER D C 1
ATOM 13897 O O . SER D 1 71 ? 79.096 -13.665 -18.682 1.00 29.88 47 SER D O 1
ATOM 13900 N N . VAL D 1 72 ? 80.545 -11.973 -18.980 1.00 28.62 48 VAL D N 1
ATOM 13901 C CA . VAL D 1 72 ? 80.423 -11.947 -20.435 1.00 28.54 48 VAL D CA 1
ATOM 13902 C C . VAL D 1 72 ? 81.582 -12.651 -21.115 1.00 28.55 48 VAL D C 1
ATOM 13903 O O . VAL D 1 72 ? 82.739 -12.315 -20.893 1.00 29.41 48 VAL D O 1
ATOM 13907 N N . HIS D 1 73 ? 81.277 -13.623 -21.960 1.00 28.44 49 HIS D N 1
ATOM 13908 C CA . HIS D 1 73 ? 82.319 -14.297 -22.734 1.00 28.15 49 HIS D CA 1
ATOM 13909 C C . HIS D 1 73 ? 82.153 -13.917 -24.191 1.00 27.35 49 HIS D C 1
ATOM 13910 O O . HIS D 1 73 ? 81.167 -14.285 -24.817 1.00 27.03 49 HIS D O 1
ATOM 13917 N N . VAL D 1 74 ? 83.099 -13.145 -24.720 1.00 27.12 50 VAL D N 1
ATOM 13918 C CA . VAL D 1 74 ? 83.000 -12.694 -26.108 1.00 26.94 50 VAL D CA 1
ATOM 13919 C C . VAL D 1 74 ? 83.550 -13.724 -27.091 1.00 27.07 50 VAL D C 1
ATOM 13920 O O . VAL D 1 74 ? 84.646 -14.251 -26.909 1.00 27.17 50 VAL D O 1
ATOM 13924 N N . GLN D 1 75 ? 82.773 -14.021 -28.124 1.00 27.67 51 GLN D N 1
ATOM 13925 C CA . GLN D 1 75 ? 83.169 -14.998 -29.135 1.00 27.88 51 GLN D CA 1
ATOM 13926 C C . GLN D 1 75 ? 82.910 -14.429 -30.532 1.00 28.14 51 GLN D C 1
ATOM 13927 O O . GLN D 1 75 ? 81.840 -13.907 -30.797 1.00 28.36 51 GLN D O 1
ATOM 13933 N N . ILE D 1 76 ? 83.888 -14.530 -31.426 1.00 27.87 52 ILE D N 1
ATOM 13934 C CA . ILE D 1 76 ? 83.736 -13.963 -32.753 1.00 27.89 52 ILE D CA 1
ATOM 13935 C C . ILE D 1 76 ? 82.843 -14.814 -33.645 1.00 27.23 52 ILE D C 1
ATOM 13936 O O . ILE D 1 76 ? 81.950 -14.305 -34.304 1.00 27.24 52 ILE D O 1
ATOM 13941 N N . ASP D 1 77 ? 83.102 -16.116 -33.668 1.00 26.72 53 ASP D N 1
ATOM 13942 C CA . ASP D 1 77 ? 82.387 -17.042 -34.537 1.00 25.79 53 ASP D CA 1
ATOM 13943 C C . ASP D 1 77 ? 81.098 -17.491 -33.837 1.00 25.61 53 ASP D C 1
ATOM 13944 O O . ASP D 1 77 ? 81.136 -18.192 -32.826 1.00 25.68 53 ASP D O 1
ATOM 13949 N N . GLU D 1 78 ? 79.954 -17.078 -34.374 1.00 25.40 54 GLU D N 1
ATOM 13950 C CA . GLU D 1 78 ? 78.666 -17.336 -33.720 1.00 24.93 54 GLU D CA 1
ATOM 13951 C C . GLU D 1 78 ? 78.348 -18.838 -33.647 1.00 24.72 54 GLU D C 1
ATOM 13952 O O . GLU D 1 78 ? 77.708 -19.293 -32.707 1.00 24.86 54 GLU D O 1
ATOM 13958 N N . ARG D 1 79 ? 78.823 -19.615 -34.615 1.00 23.86 55 ARG D N 1
ATOM 13959 C CA . ARG D 1 79 ? 78.668 -21.065 -34.529 1.00 23.68 55 ARG D CA 1
ATOM 13960 C C . ARG D 1 79 ? 79.373 -21.652 -33.296 1.00 23.60 55 ARG D C 1
ATOM 13961 O O . ARG D 1 79 ? 78.774 -22.439 -32.535 1.00 23.63 55 ARG D O 1
ATOM 13969 N N . SER D 1 80 ? 80.636 -21.262 -33.093 1.00 23.25 56 SER D N 1
ATOM 13970 C CA . SER D 1 80 ? 81.386 -21.670 -31.897 1.00 22.71 56 SER D CA 1
ATOM 13971 C C . SER D 1 80 ? 80.736 -21.127 -30.632 1.00 22.64 56 SER D C 1
ATOM 13972 O O . SER D 1 80 ? 80.730 -21.795 -29.587 1.00 22.68 56 SER D O 1
ATOM 13975 N N . ALA D 1 81 ? 80.207 -19.905 -30.729 1.00 21.60 57 ALA D N 1
ATOM 13976 C CA . ALA D 1 81 ? 79.571 -19.237 -29.609 1.00 20.96 57 ALA D CA 1
ATOM 13977 C C . ALA D 1 81 ? 78.403 -20.090 -29.140 1.00 20.55 57 ALA D C 1
ATOM 13978 O O . ALA D 1 81 ? 78.201 -20.306 -27.931 1.00 20.76 57 ALA D O 1
ATOM 13980 N N . GLY D 1 82 ? 77.631 -20.560 -30.112 1.00 19.65 58 GLY D N 1
ATOM 13981 C CA . GLY D 1 82 ? 76.488 -21.423 -29.840 1.00 19.25 58 GLY D CA 1
ATOM 13982 C C . GLY D 1 82 ? 76.899 -22.642 -29.045 1.00 19.16 58 GLY D C 1
ATOM 13983 O O . GLY D 1 82 ? 76.327 -22.926 -27.980 1.00 19.25 58 GLY D O 1
ATOM 13984 N N . PHE D 1 83 ? 77.908 -23.360 -29.528 1.00 18.64 59 PHE D N 1
ATOM 13985 C CA . PHE D 1 83 ? 78.276 -24.620 -28.865 1.00 18.37 59 PHE D CA 1
ATOM 13986 C C . PHE D 1 83 ? 78.974 -24.357 -27.540 1.00 18.74 59 PHE D C 1
ATOM 13987 O O . PHE D 1 83 ? 78.996 -25.215 -26.645 1.00 17.79 59 PHE D O 1
ATOM 13995 N N . PHE D 1 84 ? 79.530 -23.151 -27.415 1.00 19.18 60 PHE D N 1
ATOM 13996 C CA . PHE D 1 84 ? 80.188 -22.765 -26.182 1.00 19.64 60 PHE D CA 1
ATOM 13997 C C . PHE D 1 84 ? 79.136 -22.580 -25.091 1.00 19.99 60 PHE D C 1
ATOM 13998 O O . PHE D 1 84 ? 79.265 -23.142 -24.005 1.00 19.78 60 PHE D O 1
ATOM 14006 N N . ALA D 1 85 ? 78.090 -21.805 -25.390 1.00 19.40 61 ALA D N 1
ATOM 14007 C CA . ALA D 1 85 ? 76.958 -21.679 -24.465 1.00 19.01 61 ALA D CA 1
ATOM 14008 C C . ALA D 1 85 ? 76.387 -23.049 -24.119 1.00 18.32 61 ALA D C 1
ATOM 14009 O O . ALA D 1 85 ? 76.126 -23.336 -22.954 1.00 18.01 61 ALA D O 1
ATOM 14011 N N . LEU D 1 86 ? 76.192 -23.872 -25.147 1.00 18.46 62 LEU D N 1
ATOM 14012 C CA . LEU D 1 86 ? 75.785 -25.276 -24.992 1.00 18.93 62 LEU D CA 1
ATOM 14013 C C . LEU D 1 86 ? 76.609 -25.976 -23.912 1.00 19.04 62 LEU D C 1
ATOM 14014 O O . LEU D 1 86 ? 76.057 -26.480 -22.943 1.00 18.79 62 LEU D O 1
ATOM 14019 N N . GLY D 1 87 ? 77.936 -25.992 -24.083 1.00 19.37 63 GLY D N 1
ATOM 14020 C CA . GLY D 1 87 ? 78.836 -26.668 -23.135 1.00 20.15 63 GLY D CA 1
ATOM 14021 C C . GLY D 1 87 ? 78.750 -26.130 -21.713 1.00 21.20 63 GLY D C 1
ATOM 14022 O O . GLY D 1 87 ? 78.727 -26.902 -20.741 1.00 20.35 63 GLY D O 1
ATOM 14023 N N . LEU D 1 88 ? 78.701 -24.798 -21.604 1.00 22.09 64 LEU D N 1
ATOM 14024 C CA . LEU D 1 88 ? 78.504 -24.086 -20.331 1.00 23.09 64 LEU D CA 1
ATOM 14025 C C . LEU D 1 88 ? 77.219 -24.508 -19.621 1.00 23.90 64 LEU D C 1
ATOM 14026 O O . LEU D 1 88 ? 77.222 -24.842 -18.432 1.00 23.92 64 LEU D O 1
ATOM 14031 N N . ALA D 1 89 ? 76.112 -24.462 -20.358 1.00 24.31 65 ALA D N 1
ATOM 14032 C CA . ALA D 1 89 ? 74.817 -24.784 -19.785 1.00 25.79 65 ALA D CA 1
ATOM 14033 C C . ALA D 1 89 ? 74.728 -26.277 -19.477 1.00 26.89 65 ALA D C 1
ATOM 14034 O O . ALA D 1 89 ? 74.109 -26.674 -18.497 1.00 27.34 65 ALA D O 1
ATOM 14036 N N . LYS D 1 90 ? 75.347 -27.085 -20.335 1.00 27.71 66 LYS D N 1
ATOM 14037 C CA . LYS D 1 90 ? 75.410 -28.523 -20.179 1.00 29.07 66 LYS D CA 1
ATOM 14038 C C . LYS D 1 90 ? 76.128 -28.873 -18.866 1.00 30.18 66 LYS D C 1
ATOM 14039 O O . LYS D 1 90 ? 75.743 -29.797 -18.152 1.00 29.92 66 LYS D O 1
ATOM 14045 N N . ALA D 1 91 ? 77.179 -28.120 -18.555 1.00 30.77 67 ALA D N 1
ATOM 14046 C CA . ALA D 1 91 ? 77.924 -28.337 -17.332 1.00 31.59 67 ALA D CA 1
ATOM 14047 C C . ALA D 1 91 ? 77.113 -28.007 -16.073 1.00 32.76 67 ALA D C 1
ATOM 14048 O O . ALA D 1 91 ? 77.081 -28.783 -15.129 1.00 33.33 67 ALA D O 1
ATOM 14050 N N . LYS D 1 92 ? 76.463 -26.854 -16.051 1.00 33.85 68 LYS D N 1
ATOM 14051 C CA . LYS D 1 92 ? 75.803 -26.412 -14.829 1.00 35.04 68 LYS D CA 1
ATOM 14052 C C . LYS D 1 92 ? 74.316 -26.785 -14.759 1.00 35.40 68 LYS D C 1
ATOM 14053 O O . LYS D 1 92 ? 73.683 -26.636 -13.713 1.00 36.03 68 LYS D O 1
ATOM 14059 N N . GLN D 1 93 ? 73.768 -27.279 -15.865 1.00 35.17 69 GLN D N 1
ATOM 14060 C CA . GLN D 1 93 ? 72.363 -27.687 -15.922 1.00 35.65 69 GLN D CA 1
ATOM 14061 C C . GLN D 1 93 ? 71.415 -26.532 -15.577 1.00 34.36 69 GLN D C 1
ATOM 14062 O O . GLN D 1 93 ? 70.319 -26.736 -15.068 1.00 34.40 69 GLN D O 1
ATOM 14068 N N . ARG D 1 94 ? 71.863 -25.317 -15.839 1.00 33.29 70 ARG D N 1
ATOM 14069 C CA . ARG D 1 94 ? 71.014 -24.144 -15.737 1.00 31.79 70 ARG D CA 1
ATOM 14070 C C . ARG D 1 94 ? 71.397 -23.247 -16.910 1.00 30.11 70 ARG D C 1
ATOM 14071 O O . ARG D 1 94 ? 72.495 -23.345 -17.416 1.00 29.50 70 ARG D O 1
ATOM 14079 N N . PRO D 1 95 ? 70.479 -22.386 -17.355 1.00 29.12 71 PRO D N 1
ATOM 14080 C CA . PRO D 1 95 ? 70.649 -21.670 -18.626 1.00 28.28 71 PRO D CA 1
ATOM 14081 C C . PRO D 1 95 ? 71.733 -20.611 -18.640 1.00 27.49 71 PRO D C 1
ATOM 14082 O O . PRO D 1 95 ? 72.115 -20.085 -17.594 1.00 27.25 71 PRO D O 1
ATOM 14086 N N . VAL D 1 96 ? 72.235 -20.311 -19.835 1.00 26.31 72 VAL D N 1
ATOM 14087 C CA . VAL D 1 96 ? 73.062 -19.141 -20.008 1.00 25.64 72 VAL D CA 1
ATOM 14088 C C . VAL D 1 96 ? 72.485 -18.310 -21.154 1.00 24.74 72 VAL D C 1
ATOM 14089 O O . VAL D 1 96 ? 71.743 -18.833 -21.990 1.00 23.74 72 VAL D O 1
ATOM 14093 N N . LEU D 1 97 ? 72.784 -17.014 -21.156 1.00 23.81 73 LEU D N 1
ATOM 14094 C CA . LEU D 1 97 ? 72.376 -16.143 -22.247 1.00 23.60 73 LEU D CA 1
ATOM 14095 C C . LEU D 1 97 ? 73.261 -16.346 -23.483 1.00 23.17 73 LEU D C 1
ATOM 14096 O O . LEU D 1 97 ? 74.476 -16.604 -23.371 1.00 23.37 73 LEU D O 1
ATOM 14101 N N . LEU D 1 98 ? 72.663 -16.221 -24.662 1.00 21.59 74 LEU D N 1
ATOM 14102 C CA . LEU D 1 98 ? 73.435 -16.317 -25.902 1.00 20.82 74 LEU D CA 1
ATOM 14103 C C . LEU D 1 98 ? 72.940 -15.235 -26.844 1.00 20.75 74 LEU D C 1
ATOM 14104 O O . LEU D 1 98 ? 71.790 -15.237 -27.263 1.00 20.46 74 LEU D O 1
ATOM 14109 N N . ILE D 1 99 ? 73.816 -14.288 -27.151 1.00 21.15 75 ILE D N 1
ATOM 14110 C CA . ILE D 1 99 ? 73.397 -13.029 -27.742 1.00 20.53 75 ILE D CA 1
ATOM 14111 C C . ILE D 1 99 ? 74.171 -12.772 -29.023 1.00 21.04 75 ILE D C 1
ATOM 14112 O O . ILE D 1 99 ? 75.394 -12.890 -29.049 1.00 21.20 75 ILE D O 1
ATOM 14117 N N . CYS D 1 100 ? 73.466 -12.444 -30.095 1.00 21.58 76 CYS D N 1
ATOM 14118 C CA . CYS D 1 100 ? 74.151 -11.995 -31.302 1.00 22.44 76 CYS D CA 1
ATOM 14119 C C . CYS D 1 100 ? 73.409 -10.836 -31.946 1.00 22.80 76 CYS D C 1
ATOM 14120 O O . CYS D 1 100 ? 72.347 -10.436 -31.494 1.00 23.67 76 CYS D O 1
ATOM 14123 N N . THR D 1 101 ? 73.987 -10.295 -33.005 1.00 23.56 77 THR D N 1
ATOM 14124 C CA . THR D 1 101 ? 73.410 -9.170 -33.693 1.00 23.58 77 THR D CA 1
ATOM 14125 C C . THR D 1 101 ? 72.537 -9.690 -34.821 1.00 24.33 77 THR D C 1
ATOM 14126 O O . THR D 1 101 ? 72.418 -10.906 -35.009 1.00 25.29 77 THR D O 1
ATOM 14130 N N . SER D 1 102 ? 71.927 -8.772 -35.564 1.00 24.32 78 SER D N 1
ATOM 14131 C CA . SER D 1 102 ? 70.978 -9.136 -36.597 1.00 24.48 78 SER D CA 1
ATOM 14132 C C . SER D 1 102 ? 71.682 -9.693 -37.836 1.00 24.08 78 SER D C 1
ATOM 14133 O O . SER D 1 102 ? 72.820 -9.334 -38.128 1.00 24.00 78 SER D O 1
ATOM 14136 N N . GLY D 1 103 ? 71.014 -10.592 -38.549 1.00 23.96 79 GLY D N 1
ATOM 14137 C CA . GLY D 1 103 ? 71.570 -11.143 -39.775 1.00 23.63 79 GLY D CA 1
ATOM 14138 C C . GLY D 1 103 ? 71.946 -12.604 -39.638 1.00 23.79 79 GLY D C 1
ATOM 14139 O O . GLY D 1 103 ? 71.468 -13.297 -38.740 1.00 24.61 79 GLY D O 1
ATOM 14140 N N . THR D 1 104 ? 72.806 -13.070 -40.540 1.00 23.73 80 THR D N 1
ATOM 14141 C CA . THR D 1 104 ? 73.250 -14.460 -40.556 1.00 22.78 80 THR D CA 1
ATOM 14142 C C . THR D 1 104 ? 73.935 -14.861 -39.255 1.00 22.49 80 THR D C 1
ATOM 14143 O O . THR D 1 104 ? 74.146 -16.062 -38.999 1.00 23.22 80 THR D O 1
ATOM 14147 N N . ALA D 1 105 ? 74.280 -13.885 -38.423 1.00 21.02 81 ALA D N 1
ATOM 14148 C CA . ALA D 1 105 ? 74.857 -14.226 -37.134 1.00 20.48 81 ALA D CA 1
ATOM 14149 C C . ALA D 1 105 ? 73.920 -15.191 -36.392 1.00 20.66 81 ALA D C 1
ATOM 14150 O O . ALA D 1 105 ? 74.346 -16.246 -35.903 1.00 20.36 81 ALA D O 1
ATOM 14152 N N . ALA D 1 106 ? 72.641 -14.824 -36.330 1.00 20.01 82 ALA D N 1
ATOM 14153 C CA . ALA D 1 106 ? 71.628 -15.630 -35.668 1.00 19.47 82 ALA D CA 1
ATOM 14154 C C . ALA D 1 106 ? 71.499 -16.997 -36.342 1.00 19.37 82 ALA D C 1
ATOM 14155 O O . ALA D 1 106 ? 71.353 -18.005 -35.661 1.00 18.65 82 ALA D O 1
ATOM 14157 N N . ALA D 1 107 ? 71.577 -17.027 -37.675 1.00 19.20 83 ALA D N 1
ATOM 14158 C CA . ALA D 1 107 ? 71.482 -18.300 -38.415 1.00 19.81 83 ALA D CA 1
ATOM 14159 C C . ALA D 1 107 ? 72.588 -19.296 -38.033 1.00 20.34 83 ALA D C 1
ATOM 14160 O O . ALA D 1 107 ? 72.396 -20.519 -38.104 1.00 20.58 83 ALA D O 1
ATOM 14162 N N . ASN D 1 108 ? 73.751 -18.757 -37.660 1.00 20.46 84 ASN D N 1
ATOM 14163 C CA . ASN D 1 108 ? 74.892 -19.555 -37.246 1.00 20.52 84 ASN D CA 1
ATOM 14164 C C . ASN D 1 108 ? 74.675 -20.289 -35.905 1.00 20.62 84 ASN D C 1
ATOM 14165 O O . ASN D 1 108 ? 75.426 -21.231 -35.595 1.00 20.46 84 ASN D O 1
ATOM 14170 N N . PHE D 1 109 ? 73.665 -19.867 -35.133 1.00 19.41 85 PHE D N 1
ATOM 14171 C CA . PHE D 1 109 ? 73.331 -20.519 -33.861 1.00 18.88 85 PHE D CA 1
ATOM 14172 C C . PHE D 1 109 ? 72.546 -21.821 -34.072 1.00 18.93 85 PHE D C 1
ATOM 14173 O O . PHE D 1 109 ? 72.359 -22.614 -33.143 1.00 18.87 85 PHE D O 1
ATOM 14181 N N . TYR D 1 110 ? 72.083 -22.024 -35.299 1.00 18.31 86 TYR D N 1
ATOM 14182 C CA A TYR D 1 110 ? 71.157 -23.097 -35.590 0.70 18.75 86 TYR D CA 1
ATOM 14183 C CA B TYR D 1 110 ? 71.153 -23.108 -35.603 0.30 17.79 86 TYR D CA 1
ATOM 14184 C C . TYR D 1 110 ? 71.678 -24.489 -35.179 1.00 18.14 86 TYR D C 1
ATOM 14185 O O . TYR D 1 110 ? 70.960 -25.271 -34.552 1.00 17.48 86 TYR D O 1
ATOM 14202 N N . PRO D 1 111 ? 72.936 -24.807 -35.523 1.00 18.61 87 PRO D N 1
ATOM 14203 C CA . PRO D 1 111 ? 73.448 -26.136 -35.116 1.00 18.12 87 PRO D CA 1
ATOM 14204 C C . PRO D 1 111 ? 73.394 -26.359 -33.600 1.00 18.36 87 PRO D C 1
ATOM 14205 O O . PRO D 1 111 ? 72.950 -27.418 -33.146 1.00 18.28 87 PRO D O 1
ATOM 14209 N N . ALA D 1 112 ? 73.807 -25.363 -32.822 1.00 18.50 88 ALA D N 1
ATOM 14210 C CA . ALA D 1 112 ? 73.837 -25.515 -31.365 1.00 18.54 88 ALA D CA 1
ATOM 14211 C C . ALA D 1 112 ? 72.425 -25.549 -30.763 1.00 18.46 88 ALA D C 1
ATOM 14212 O O . ALA D 1 112 ? 72.166 -26.295 -29.832 1.00 19.05 88 ALA D O 1
ATOM 14214 N N . VAL D 1 113 ? 71.510 -24.759 -31.311 1.00 18.20 89 VAL D N 1
ATOM 14215 C CA . VAL D 1 113 ? 70.126 -24.795 -30.855 1.00 18.06 89 VAL D CA 1
ATOM 14216 C C . VAL D 1 113 ? 69.520 -26.186 -31.049 1.00 18.19 89 VAL D C 1
ATOM 14217 O O . VAL D 1 113 ? 68.837 -26.694 -30.165 1.00 18.43 89 VAL D O 1
ATOM 14221 N N . VAL D 1 114 ? 69.771 -26.798 -32.203 1.00 18.64 90 VAL D N 1
ATOM 14222 C CA . VAL D 1 114 ? 69.296 -28.162 -32.482 1.00 18.11 90 VAL D CA 1
ATOM 14223 C C . VAL D 1 114 ? 69.843 -29.160 -31.459 1.00 18.71 90 VAL D C 1
ATOM 14224 O O . VAL D 1 114 ? 69.087 -29.912 -30.846 1.00 19.03 90 VAL D O 1
ATOM 14228 N N . GLU D 1 115 ? 71.158 -29.153 -31.265 1.00 19.81 91 GLU D N 1
ATOM 14229 C CA . GLU D 1 115 ? 71.794 -30.025 -30.288 1.00 20.35 91 GLU D CA 1
ATOM 14230 C C . GLU D 1 115 ? 71.242 -29.764 -28.891 1.00 20.89 91 GLU D C 1
ATOM 14231 O O . GLU D 1 115 ? 70.983 -30.702 -28.132 1.00 21.15 91 GLU D O 1
ATOM 14237 N N . ALA D 1 116 ? 71.061 -28.491 -28.546 1.00 20.38 92 ALA D N 1
ATOM 14238 C CA . ALA D 1 116 ? 70.509 -28.153 -27.242 1.00 20.62 92 ALA D CA 1
ATOM 14239 C C . ALA D 1 116 ? 69.102 -28.719 -27.090 1.00 21.17 92 ALA D C 1
ATOM 14240 O O . ALA D 1 116 ? 68.715 -29.134 -25.992 1.00 21.00 92 ALA D O 1
ATOM 14242 N N . HIS D 1 117 ? 68.340 -28.726 -28.186 1.00 20.80 93 HIS D N 1
ATOM 14243 C CA . HIS D 1 117 ? 66.972 -29.206 -28.147 1.00 20.64 93 HIS D CA 1
ATOM 14244 C C . HIS D 1 117 ? 66.932 -30.709 -27.847 1.00 21.07 93 HIS D C 1
ATOM 14245 O O . HIS D 1 117 ? 66.183 -31.151 -26.985 1.00 21.45 93 HIS D O 1
ATOM 14252 N N . TYR D 1 118 ? 67.739 -31.491 -28.547 1.00 20.46 94 TYR D N 1
ATOM 14253 C CA . TYR D 1 118 ? 67.708 -32.935 -28.357 1.00 20.37 94 TYR D CA 1
ATOM 14254 C C . TYR D 1 118 ? 68.406 -33.378 -27.078 1.00 20.93 94 TYR D C 1
ATOM 14255 O O . TYR D 1 118 ? 67.969 -34.322 -26.412 1.00 19.87 94 TYR D O 1
ATOM 14264 N N . SER D 1 119 ? 69.474 -32.678 -26.712 1.00 22.25 95 SER D N 1
ATOM 14265 C CA . SER D 1 119 ? 70.178 -32.984 -25.467 1.00 23.38 95 SER D CA 1
ATOM 14266 C C . SER D 1 119 ? 69.507 -32.407 -24.230 1.00 23.55 95 SER D C 1
ATOM 14267 O O . SER D 1 119 ? 69.871 -32.748 -23.111 1.00 23.41 95 SER D O 1
ATOM 14270 N N . ARG D 1 120 ? 68.535 -31.533 -24.446 1.00 23.50 96 ARG D N 1
ATOM 14271 C CA . ARG D 1 120 ? 67.807 -30.918 -23.349 1.00 23.62 96 ARG D CA 1
ATOM 14272 C C . ARG D 1 120 ? 68.729 -30.029 -22.518 1.00 23.23 96 ARG D C 1
ATOM 14273 O O . ARG D 1 120 ? 68.853 -30.169 -21.288 1.00 23.71 96 ARG D O 1
ATOM 14281 N N . VAL D 1 121 ? 69.376 -29.107 -23.216 1.00 21.87 97 VAL D N 1
ATOM 14282 C CA . VAL D 1 121 ? 70.228 -28.120 -22.579 1.00 20.67 97 VAL D CA 1
ATOM 14283 C C . VAL D 1 121 ? 69.540 -26.749 -22.626 1.00 20.71 97 VAL D C 1
ATOM 14284 O O . VAL D 1 121 ? 69.163 -26.276 -23.699 1.00 20.12 97 VAL D O 1
ATOM 14288 N N . PRO D 1 122 ? 69.353 -26.123 -21.450 1.00 21.00 98 PRO D N 1
ATOM 14289 C CA . PRO D 1 122 ? 68.692 -24.820 -21.316 1.00 20.77 98 PRO D CA 1
ATOM 14290 C C . PRO D 1 122 ? 69.577 -23.681 -21.789 1.00 21.28 98 PRO D C 1
ATOM 14291 O O . PRO D 1 122 ? 70.598 -23.401 -21.168 1.00 21.81 98 PRO D O 1
ATOM 14295 N N . ILE D 1 123 ? 69.188 -23.043 -22.894 1.00 21.45 99 ILE D N 1
ATOM 14296 C CA . ILE D 1 123 ? 69.900 -21.895 -23.463 1.00 20.82 99 ILE D CA 1
ATOM 14297 C C . ILE D 1 123 ? 68.911 -20.756 -23.730 1.00 20.09 99 ILE D C 1
ATOM 14298 O O . ILE D 1 123 ? 67.793 -20.990 -24.180 1.00 20.48 99 ILE D O 1
ATOM 14303 N N . ILE D 1 124 ? 69.306 -19.520 -23.472 1.00 19.04 100 ILE D N 1
ATOM 14304 C CA . ILE D 1 124 ? 68.424 -18.405 -23.783 1.00 18.44 100 ILE D CA 1
ATOM 14305 C C . ILE D 1 124 ? 69.077 -17.606 -24.863 1.00 18.00 100 ILE D C 1
ATOM 14306 O O . ILE D 1 124 ? 70.063 -16.934 -24.607 1.00 18.34 100 ILE D O 1
ATOM 14311 N N . VAL D 1 125 ? 68.526 -17.707 -26.071 1.00 17.54 101 VAL D N 1
ATOM 14312 C CA . VAL D 1 125 ? 69.039 -17.043 -27.258 1.00 16.57 101 VAL D CA 1
ATOM 14313 C C . VAL D 1 125 ? 68.351 -15.695 -27.464 1.00 16.88 101 VAL D C 1
ATOM 14314 O O . VAL D 1 125 ? 67.104 -15.610 -27.576 1.00 16.71 101 VAL D O 1
ATOM 14318 N N . LEU D 1 126 ? 69.156 -14.643 -27.513 1.00 16.35 102 LEU D N 1
ATOM 14319 C CA . LEU D 1 126 ? 68.641 -13.318 -27.758 1.00 17.62 102 LEU D CA 1
ATOM 14320 C C . LEU D 1 126 ? 69.229 -12.815 -29.070 1.00 18.60 102 LEU D C 1
ATOM 14321 O O . LEU D 1 126 ? 70.448 -12.744 -29.225 1.00 19.54 102 LEU D O 1
ATOM 14326 N N . THR D 1 127 ? 68.383 -12.454 -30.019 1.00 18.79 103 THR D N 1
ATOM 14327 C CA . THR D 1 127 ? 68.910 -11.943 -31.279 1.00 19.15 103 THR D CA 1
ATOM 14328 C C . THR D 1 127 ? 68.436 -10.501 -31.507 1.00 19.85 103 THR D C 1
ATOM 14329 O O . THR D 1 127 ? 67.238 -10.226 -31.493 1.00 19.98 103 THR D O 1
ATOM 14333 N N . ALA D 1 128 ? 69.362 -9.576 -31.716 1.00 20.16 104 ALA D N 1
ATOM 14334 C CA . ALA D 1 128 ? 68.941 -8.202 -31.958 1.00 21.35 104 ALA D CA 1
ATOM 14335 C C . ALA D 1 128 ? 68.319 -8.103 -33.342 1.00 21.72 104 ALA D C 1
ATOM 14336 O O . ALA D 1 128 ? 68.678 -8.854 -34.233 1.00 22.09 104 ALA D O 1
ATOM 14338 N N . ASP D 1 129 ? 67.373 -7.186 -33.515 1.00 22.09 105 ASP D N 1
ATOM 14339 C CA . ASP D 1 129 ? 66.727 -7.005 -34.808 1.00 22.07 105 ASP D CA 1
ATOM 14340 C C . ASP D 1 129 ? 66.444 -5.506 -35.032 1.00 22.79 105 ASP D C 1
ATOM 14341 O O . ASP D 1 129 ? 66.425 -4.713 -34.067 1.00 22.72 105 ASP D O 1
ATOM 14346 N N . ARG D 1 130 ? 66.245 -5.128 -36.294 1.00 22.92 106 ARG D N 1
ATOM 14347 C CA . ARG D 1 130 ? 65.761 -3.790 -36.644 1.00 23.72 106 ARG D CA 1
ATOM 14348 C C . ARG D 1 130 ? 64.311 -3.691 -36.193 1.00 23.01 106 ARG D C 1
ATOM 14349 O O . ARG D 1 130 ? 63.659 -4.724 -35.993 1.00 22.56 106 ARG D O 1
ATOM 14357 N N . PRO D 1 131 ? 63.795 -2.452 -36.054 1.00 21.76 107 PRO D N 1
ATOM 14358 C CA . PRO D 1 131 ? 62.390 -2.214 -35.771 1.00 20.91 107 PRO D CA 1
ATOM 14359 C C . PRO D 1 131 ? 61.564 -2.434 -37.027 1.00 19.96 107 PRO D C 1
ATOM 14360 O O . PRO D 1 131 ? 62.127 -2.648 -38.103 1.00 19.39 107 PRO D O 1
ATOM 14364 N N . HIS D 1 132 ? 60.244 -2.375 -36.894 1.00 18.73 108 HIS D N 1
ATOM 14365 C CA . HIS D 1 132 ? 59.364 -2.734 -38.008 1.00 19.37 108 HIS D CA 1
ATOM 14366 C C . HIS D 1 132 ? 59.605 -1.959 -39.301 1.00 19.52 108 HIS D C 1
ATOM 14367 O O . HIS D 1 132 ? 59.516 -2.539 -40.387 1.00 18.14 108 HIS D O 1
ATOM 14374 N N . GLU D 1 133 ? 59.886 -0.653 -39.185 1.00 20.13 109 GLU D N 1
ATOM 14375 C CA . GLU D 1 133 ? 60.023 0.212 -40.370 1.00 21.12 109 GLU D CA 1
ATOM 14376 C C . GLU D 1 133 ? 61.240 -0.168 -41.214 1.00 21.81 109 GLU D C 1
ATOM 14377 O O . GLU D 1 133 ? 61.367 0.264 -42.361 1.00 21.95 109 GLU D O 1
ATOM 14383 N N . LEU D 1 134 ? 62.108 -1.017 -40.662 1.00 22.45 110 LEU D N 1
ATOM 14384 C CA . LEU D 1 134 ? 63.297 -1.464 -41.387 1.00 22.94 110 LEU D CA 1
ATOM 14385 C C . LEU D 1 134 ? 63.373 -2.975 -41.594 1.00 23.33 110 LEU D C 1
ATOM 14386 O O . LEU D 1 134 ? 64.459 -3.512 -41.860 1.00 22.64 110 LEU D O 1
ATOM 14391 N N . ARG D 1 135 ? 62.240 -3.664 -41.469 1.00 23.62 111 ARG D N 1
ATOM 14392 C CA . ARG D 1 135 ? 62.246 -5.124 -41.632 1.00 23.43 111 ARG D CA 1
ATOM 14393 C C . ARG D 1 135 ? 61.488 -5.490 -42.872 1.00 23.53 111 ARG D C 1
ATOM 14394 O O . ARG D 1 135 ? 60.500 -4.858 -43.200 1.00 24.05 111 ARG D O 1
ATOM 14402 N N . GLU D 1 136 ? 61.942 -6.544 -43.534 1.00 24.18 112 GLU D N 1
ATOM 14403 C CA . GLU D 1 136 ? 61.302 -7.094 -44.724 1.00 24.74 112 GLU D CA 1
ATOM 14404 C C . GLU D 1 136 ? 61.287 -6.109 -45.896 1.00 24.89 112 GLU D C 1
ATOM 14405 O O . GLU D 1 136 ? 60.412 -6.188 -46.758 1.00 24.99 112 GLU D O 1
ATOM 14415 N N . VAL D 1 137 ? 62.245 -5.183 -45.926 1.00 24.87 113 VAL D N 1
ATOM 14416 C CA . VAL D 1 137 ? 62.284 -4.162 -46.988 1.00 25.13 113 VAL D CA 1
ATOM 14417 C C . VAL D 1 137 ? 63.684 -3.997 -47.608 1.00 25.42 113 VAL D C 1
ATOM 14418 O O . VAL D 1 137 ? 63.993 -2.966 -48.210 1.00 25.50 113 VAL D O 1
ATOM 14422 N N . GLY D 1 138 ? 64.537 -5.000 -47.453 1.00 25.12 114 GLY D N 1
ATOM 14423 C CA . GLY D 1 138 ? 65.863 -4.939 -48.063 1.00 25.76 114 GLY D CA 1
ATOM 14424 C C . GLY D 1 138 ? 66.865 -4.012 -47.376 1.00 26.43 114 GLY D C 1
ATOM 14425 O O . GLY D 1 138 ? 67.796 -3.506 -48.010 1.00 25.69 114 GLY D O 1
ATOM 14426 N N . ALA D 1 139 ? 66.682 -3.788 -46.077 1.00 26.72 115 ALA D N 1
ATOM 14427 C CA . ALA D 1 139 ? 67.662 -3.047 -45.301 1.00 27.19 115 ALA D CA 1
ATOM 14428 C C . ALA D 1 139 ? 68.891 -3.919 -45.066 1.00 27.60 115 ALA D C 1
ATOM 14429 O O . ALA D 1 139 ? 68.768 -5.126 -44.922 1.00 28.39 115 ALA D O 1
ATOM 14431 N N . PRO D 1 140 ? 70.080 -3.301 -45.020 1.00 28.35 116 PRO D N 1
ATOM 14432 C CA . PRO D 1 140 ? 71.348 -3.996 -44.823 1.00 28.57 116 PRO D CA 1
ATOM 14433 C C . PRO D 1 140 ? 71.371 -4.861 -43.571 1.00 29.29 116 PRO D C 1
ATOM 14434 O O . PRO D 1 140 ? 70.936 -4.437 -42.496 1.00 29.03 116 PRO D O 1
ATOM 14438 N N . GLN D 1 141 ? 71.863 -6.083 -43.730 1.00 30.30 117 GLN D N 1
ATOM 14439 C CA . GLN D 1 141 ? 72.105 -6.985 -42.605 1.00 30.75 117 GLN D CA 1
ATOM 14440 C C . GLN D 1 141 ? 70.834 -7.460 -41.900 1.00 30.43 117 GLN D C 1
ATOM 14441 O O . GLN D 1 141 ? 70.890 -7.996 -40.796 1.00 31.53 117 GLN D O 1
ATOM 14447 N N . ALA D 1 142 ? 69.685 -7.272 -42.529 1.00 29.42 118 ALA D N 1
ATOM 14448 C CA . ALA D 1 142 ? 68.431 -7.602 -41.868 1.00 28.44 118 ALA D CA 1
ATOM 14449 C C . ALA D 1 142 ? 67.784 -8.851 -42.476 1.00 27.87 118 ALA D C 1
ATOM 14450 O O . ALA D 1 142 ? 67.634 -8.957 -43.699 1.00 28.44 118 ALA D O 1
ATOM 14452 N N . ILE D 1 143 ? 67.420 -9.806 -41.629 1.00 26.15 119 ILE D N 1
ATOM 14453 C CA . ILE D 1 143 ? 66.741 -10.995 -42.124 1.00 25.49 119 ILE D CA 1
ATOM 14454 C C . ILE D 1 143 ? 65.474 -11.290 -41.329 1.00 25.06 119 ILE D C 1
ATOM 14455 O O . ILE D 1 143 ? 65.229 -10.691 -40.276 1.00 24.96 119 ILE D O 1
ATOM 14460 N N . ASN D 1 144 ? 64.661 -12.202 -41.842 1.00 24.71 120 ASN D N 1
ATOM 14461 C CA . ASN D 1 144 ? 63.476 -12.605 -41.115 1.00 24.82 120 ASN D CA 1
ATOM 14462 C C . ASN D 1 144 ? 63.903 -13.476 -39.937 1.00 23.85 120 ASN D C 1
ATOM 14463 O O . ASN D 1 144 ? 64.381 -14.597 -40.110 1.00 23.60 120 ASN D O 1
ATOM 14468 N N . GLN D 1 145 ? 63.751 -12.937 -38.739 1.00 22.84 121 GLN D N 1
ATOM 14469 C CA . GLN D 1 145 ? 64.181 -13.623 -37.532 1.00 22.57 121 GLN D CA 1
ATOM 14470 C C . GLN D 1 145 ? 63.019 -14.199 -36.722 1.00 21.96 121 GLN D C 1
ATOM 14471 O O . GLN D 1 145 ? 63.230 -14.723 -35.630 1.00 21.81 121 GLN D O 1
ATOM 14477 N N . HIS D 1 146 ? 61.805 -14.091 -37.263 1.00 21.42 122 HIS D N 1
ATOM 14478 C CA . HIS D 1 146 ? 60.601 -14.569 -36.575 1.00 21.94 122 HIS D CA 1
ATOM 14479 C C . HIS D 1 146 ? 60.545 -16.090 -36.640 1.00 21.45 122 HIS D C 1
ATOM 14480 O O . HIS D 1 146 ? 60.584 -16.672 -37.720 1.00 21.27 122 HIS D O 1
ATOM 14487 N N . PHE D 1 147 ? 60.461 -16.732 -35.487 1.00 21.99 123 PHE D N 1
ATOM 14488 C CA . PHE D 1 147 ? 60.468 -18.199 -35.447 1.00 22.67 123 PHE D CA 1
ATOM 14489 C C . PHE D 1 147 ? 61.680 -18.762 -36.181 1.00 22.84 123 PHE D C 1
ATOM 14490 O O . PHE D 1 147 ? 61.587 -19.816 -36.804 1.00 23.96 123 PHE D O 1
ATOM 14498 N N . LEU D 1 148 ? 62.810 -18.061 -36.104 1.00 22.05 124 LEU D N 1
ATOM 14499 C CA . LEU D 1 148 ? 64.020 -18.484 -36.797 1.00 22.13 124 LEU D CA 1
ATOM 14500 C C . LEU D 1 148 ? 64.333 -19.971 -36.565 1.00 22.78 124 LEU D C 1
ATOM 14501 O O . LEU D 1 148 ? 64.633 -20.705 -37.509 1.00 22.85 124 LEU D O 1
ATOM 14506 N N . PHE D 1 149 ? 64.262 -20.414 -35.310 1.00 22.58 125 PHE D N 1
ATOM 14507 C CA . PHE D 1 149 ? 64.666 -21.771 -34.966 1.00 22.39 125 PHE D CA 1
ATOM 14508 C C . PHE D 1 149 ? 63.518 -22.775 -34.964 1.00 22.78 125 PHE D C 1
ATOM 14509 O O . PHE D 1 149 ? 63.665 -23.879 -34.448 1.00 23.61 125 PHE D O 1
ATOM 14517 N N . GLY D 1 150 ? 62.383 -22.402 -35.557 1.00 23.03 126 GLY D N 1
ATOM 14518 C CA . GLY D 1 150 ? 61.233 -23.316 -35.689 1.00 21.97 126 GLY D CA 1
ATOM 14519 C C . GLY D 1 150 ? 60.843 -23.885 -34.348 1.00 22.15 126 GLY D C 1
ATOM 14520 O O . GLY D 1 150 ? 60.804 -23.158 -33.344 1.00 21.15 126 GLY D O 1
ATOM 14521 N N . ASN D 1 151 ? 60.579 -25.191 -34.308 1.00 22.60 127 ASN D N 1
ATOM 14522 C CA . ASN D 1 151 ? 60.179 -25.828 -33.054 1.00 22.44 127 ASN D CA 1
ATOM 14523 C C . ASN D 1 151 ? 61.341 -26.364 -32.228 1.00 22.33 127 ASN D C 1
ATOM 14524 O O . ASN D 1 151 ? 61.117 -27.022 -31.220 1.00 23.04 127 ASN D O 1
ATOM 14529 N N . PHE D 1 152 ? 62.578 -26.120 -32.652 1.00 21.51 128 PHE D N 1
ATOM 14530 C CA . PHE D 1 152 ? 63.716 -26.554 -31.842 1.00 20.59 128 PHE D CA 1
ATOM 14531 C C . PHE D 1 152 ? 63.779 -25.769 -30.544 1.00 20.58 128 PHE D C 1
ATOM 14532 O O . PHE D 1 152 ? 64.392 -26.196 -29.574 1.00 20.31 128 PHE D O 1
ATOM 14540 N N . VAL D 1 153 ? 63.145 -24.611 -30.550 1.00 20.43 129 VAL D N 1
ATOM 14541 C CA A VAL D 1 153 ? 62.983 -23.803 -29.361 0.50 21.04 129 VAL D CA 1
ATOM 14542 C CA B VAL D 1 153 ? 62.981 -23.828 -29.337 0.50 20.62 129 VAL D CA 1
ATOM 14543 C C . VAL D 1 153 ? 61.547 -24.012 -28.851 1.00 20.98 129 VAL D C 1
ATOM 14544 O O . VAL D 1 153 ? 60.620 -24.119 -29.646 1.00 20.65 129 VAL D O 1
ATOM 14551 N N . LYS D 1 154 ? 61.354 -24.092 -27.539 1.00 22.17 130 LYS D N 1
ATOM 14552 C CA . LYS D 1 154 ? 59.999 -24.368 -27.014 1.00 23.29 130 LYS D CA 1
ATOM 14553 C C . LYS D 1 154 ? 59.246 -23.089 -26.700 1.00 23.03 130 LYS D C 1
ATOM 14554 O O . LYS D 1 154 ? 58.059 -23.101 -26.361 1.00 23.56 130 LYS D O 1
ATOM 14560 N N . PHE D 1 155 ? 59.941 -21.973 -26.827 1.00 22.32 131 PHE D N 1
ATOM 14561 C CA . PHE D 1 155 ? 59.322 -20.695 -26.590 1.00 21.28 131 PHE D CA 1
ATOM 14562 C C . PHE D 1 155 ? 59.964 -19.665 -27.502 1.00 20.59 131 PHE D C 1
ATOM 14563 O O . PHE D 1 155 ? 61.186 -19.533 -27.533 1.00 18.69 131 PHE D O 1
ATOM 14571 N N . PHE D 1 156 ? 59.141 -18.958 -28.272 1.00 20.50 132 PHE D N 1
ATOM 14572 C CA . PHE D 1 156 ? 59.639 -17.855 -29.072 1.00 20.01 132 PHE D CA 1
ATOM 14573 C C . PHE D 1 156 ? 58.764 -16.626 -28.926 1.00 20.39 132 PHE D C 1
ATOM 14574 O O . PHE D 1 156 ? 57.548 -16.732 -28.899 1.00 19.91 132 PHE D O 1
ATOM 14582 N N . THR D 1 157 ? 59.384 -15.451 -28.882 1.00 21.26 133 THR D N 1
ATOM 14583 C CA . THR D 1 157 ? 58.627 -14.206 -29.037 1.00 21.57 133 THR D CA 1
ATOM 14584 C C . THR D 1 157 ? 59.438 -13.058 -29.661 1.00 21.46 133 THR D C 1
ATOM 14585 O O . THR D 1 157 ? 60.652 -13.020 -29.562 1.00 21.73 133 THR D O 1
ATOM 14589 N N . ASP D 1 158 ? 58.744 -12.142 -30.317 1.00 21.60 134 ASP D N 1
ATOM 14590 C CA . ASP D 1 158 ? 59.335 -10.920 -30.869 1.00 21.45 134 ASP D CA 1
ATOM 14591 C C . ASP D 1 158 ? 58.966 -9.800 -29.872 1.00 20.50 134 ASP D C 1
ATOM 14592 O O . ASP D 1 158 ? 57.832 -9.347 -29.837 1.00 20.49 134 ASP D O 1
ATOM 14597 N N . SER D 1 159 ? 59.889 -9.395 -29.018 1.00 19.54 135 SER D N 1
ATOM 14598 C CA . SER D 1 159 ? 59.547 -8.409 -27.998 1.00 19.78 135 SER D CA 1
ATOM 14599 C C . SER D 1 159 ? 59.049 -7.071 -28.580 1.00 20.18 135 SER D C 1
ATOM 14600 O O . SER D 1 159 ? 59.378 -6.685 -29.711 1.00 19.00 135 SER D O 1
ATOM 14603 N N . ALA D 1 160 ? 58.223 -6.389 -27.796 1.00 20.55 136 ALA D N 1
ATOM 14604 C CA . ALA D 1 160 ? 57.751 -5.056 -28.151 1.00 21.01 136 ALA D CA 1
ATOM 14605 C C . ALA D 1 160 ? 58.919 -4.112 -28.376 1.00 20.99 136 ALA D C 1
ATOM 14606 O O . ALA D 1 160 ? 59.932 -4.210 -27.696 1.00 20.96 136 ALA D O 1
ATOM 14608 N N . LEU D 1 161 ? 58.783 -3.195 -29.324 1.00 21.70 137 LEU D N 1
ATOM 14609 C CA . LEU D 1 161 ? 59.721 -2.090 -29.381 1.00 23.19 137 LEU D CA 1
ATOM 14610 C C . LEU D 1 161 ? 59.855 -1.493 -27.981 1.00 23.59 137 LEU D C 1
ATOM 14611 O O . LEU D 1 161 ? 58.864 -1.345 -27.277 1.00 24.07 137 LEU D O 1
ATOM 14616 N N . PRO D 1 162 ? 61.083 -1.154 -27.567 1.00 24.46 138 PRO D N 1
ATOM 14617 C CA . PRO D 1 162 ? 61.293 -0.542 -26.238 1.00 25.44 138 PRO D CA 1
ATOM 14618 C C . PRO D 1 162 ? 60.341 0.629 -25.906 1.00 26.74 138 PRO D C 1
ATOM 14619 O O . PRO D 1 162 ? 60.016 1.451 -26.782 1.00 26.24 138 PRO D O 1
ATOM 14623 N N . GLU D 1 163 ? 59.903 0.672 -24.647 1.00 28.15 139 GLU D N 1
ATOM 14624 C CA . GLU D 1 163 ? 59.002 1.696 -24.112 1.00 29.95 139 GLU D CA 1
ATOM 14625 C C . GLU D 1 163 ? 59.337 1.866 -22.638 1.00 31.20 139 GLU D C 1
ATOM 14626 O O . GLU D 1 163 ? 59.854 0.939 -22.015 1.00 32.20 139 GLU D O 1
ATOM 14632 N N . GLU D 1 164 ? 59.011 3.019 -22.058 1.00 32.44 140 GLU D N 1
ATOM 14633 C CA . GLU D 1 164 ? 59.477 3.353 -20.697 1.00 33.19 140 GLU D CA 1
ATOM 14634 C C . GLU D 1 164 ? 58.410 3.278 -19.594 1.00 33.22 140 GLU D C 1
ATOM 14635 O O . GLU D 1 164 ? 58.736 3.315 -18.408 1.00 32.96 140 GLU D O 1
ATOM 14641 N N . SER D 1 165 ? 57.142 3.190 -19.983 1.00 33.44 141 SER D N 1
ATOM 14642 C CA . SER D 1 165 ? 56.050 3.148 -19.017 1.00 33.57 141 SER D CA 1
ATOM 14643 C C . SER D 1 165 ? 56.225 2.022 -17.991 1.00 34.17 141 SER D C 1
ATOM 14644 O O . SER D 1 165 ? 56.851 0.990 -18.279 1.00 33.91 141 SER D O 1
ATOM 14647 N N . PRO D 1 166 ? 55.682 2.219 -16.772 1.00 34.48 142 PRO D N 1
ATOM 14648 C CA . PRO D 1 166 ? 55.830 1.158 -15.762 1.00 33.76 142 PRO D CA 1
ATOM 14649 C C . PRO D 1 166 ? 55.209 -0.162 -16.231 1.00 33.49 142 PRO D C 1
ATOM 14650 O O . PRO D 1 166 ? 55.701 -1.227 -15.879 1.00 32.96 142 PRO D O 1
ATOM 14654 N N . GLN D 1 167 ? 54.143 -0.082 -17.022 1.00 33.58 143 GLN D N 1
ATOM 14655 C CA . GLN D 1 167 ? 53.451 -1.274 -17.494 1.00 34.38 143 GLN D CA 1
ATOM 14656 C C . GLN D 1 167 ? 54.328 -2.053 -18.485 1.00 33.96 143 GLN D C 1
ATOM 14657 O O . GLN D 1 167 ? 54.340 -3.290 -18.486 1.00 34.52 143 GLN D O 1
ATOM 14663 N N . MET D 1 168 ? 55.079 -1.338 -19.313 1.00 32.29 144 MET D N 1
ATOM 14664 C CA . MET D 1 168 ? 55.934 -2.010 -20.279 1.00 31.17 144 MET D CA 1
ATOM 14665 C C . MET D 1 168 ? 57.219 -2.565 -19.637 1.00 30.28 144 MET D C 1
ATOM 14666 O O . MET D 1 168 ? 57.761 -3.567 -20.108 1.00 29.93 144 MET D O 1
ATOM 14671 N N . LEU D 1 169 ? 57.691 -1.928 -18.565 1.00 29.07 145 LEU D N 1
ATOM 14672 C CA . LEU D 1 169 ? 58.805 -2.472 -17.789 1.00 28.60 145 LEU D CA 1
ATOM 14673 C C . LEU D 1 169 ? 58.387 -3.727 -16.990 1.00 28.22 145 LEU D C 1
ATOM 14674 O O . LEU D 1 169 ? 59.207 -4.604 -16.732 1.00 28.16 145 LEU D O 1
ATOM 14679 N N . ARG D 1 170 ? 57.113 -3.811 -16.621 1.00 27.34 146 ARG D N 1
ATOM 14680 C CA . ARG D 1 170 ? 56.567 -5.020 -16.021 1.00 27.12 146 ARG D CA 1
ATOM 14681 C C . ARG D 1 170 ? 56.508 -6.121 -17.061 1.00 26.39 146 ARG D C 1
ATOM 14682 O O . ARG D 1 170 ? 56.737 -7.298 -16.765 1.00 26.30 146 ARG D O 1
ATOM 14690 N N . TYR D 1 171 ? 56.189 -5.724 -18.287 1.00 25.28 147 TYR D N 1
ATOM 14691 C CA . TYR D 1 171 ? 56.077 -6.659 -19.388 1.00 24.31 147 TYR D CA 1
ATOM 14692 C C . TYR D 1 171 ? 57.437 -7.232 -19.730 1.00 23.91 147 TYR D C 1
ATOM 14693 O O . TYR D 1 171 ? 57.579 -8.435 -19.904 1.00 23.81 147 TYR D O 1
ATOM 14702 N N . ILE D 1 172 ? 58.451 -6.376 -19.783 1.00 23.70 148 ILE D N 1
ATOM 14703 C CA . ILE D 1 172 ? 59.775 -6.839 -20.192 1.00 23.14 148 ILE D CA 1
ATOM 14704 C C . ILE D 1 172 ? 60.471 -7.724 -19.137 1.00 23.64 148 ILE D C 1
ATOM 14705 O O . ILE D 1 172 ? 61.128 -8.703 -19.483 1.00 24.14 148 ILE D O 1
ATOM 14710 N N . ARG D 1 173 ? 60.308 -7.387 -17.857 1.00 23.60 149 ARG D N 1
ATOM 14711 C CA . ARG D 1 173 ? 60.799 -8.218 -16.765 1.00 22.97 149 ARG D CA 1
ATOM 14712 C C . ARG D 1 173 ? 60.061 -9.568 -16.728 1.00 22.97 149 ARG D C 1
ATOM 14713 O O . ARG D 1 173 ? 60.647 -10.626 -16.431 1.00 22.79 149 ARG D O 1
ATOM 14721 N N . THR D 1 174 ? 58.768 -9.532 -17.022 1.00 22.53 150 THR D N 1
ATOM 14722 C CA . THR D 1 174 ? 57.999 -10.762 -17.081 1.00 22.62 150 THR D CA 1
ATOM 14723 C C . THR D 1 174 ? 58.477 -11.607 -18.245 1.00 23.00 150 THR D C 1
ATOM 14724 O O . THR D 1 174 ? 58.621 -12.815 -18.098 1.00 23.79 150 THR D O 1
ATOM 14728 N N . LEU D 1 175 ? 58.760 -10.974 -19.380 1.00 23.48 151 LEU D N 1
ATOM 14729 C CA . LEU D 1 175 ? 59.291 -11.696 -20.534 1.00 24.28 151 LEU D CA 1
ATOM 14730 C C . LEU D 1 175 ? 60.595 -12.396 -20.159 1.00 24.49 151 LEU D C 1
ATOM 14731 O O . LEU D 1 175 ? 60.748 -13.599 -20.364 1.00 25.21 151 LEU D O 1
ATOM 14736 N N . ALA D 1 176 ? 61.532 -11.654 -19.593 1.00 23.88 152 ALA D N 1
ATOM 14737 C CA . ALA D 1 176 ? 62.789 -12.260 -19.170 1.00 24.04 152 ALA D CA 1
ATOM 14738 C C . ALA D 1 176 ? 62.583 -13.466 -18.244 1.00 24.35 152 ALA D C 1
ATOM 14739 O O . ALA D 1 176 ? 63.166 -14.530 -18.470 1.00 24.05 152 ALA D O 1
ATOM 14741 N N . SER D 1 177 ? 61.757 -13.310 -17.212 1.00 24.57 153 SER D N 1
ATOM 14742 C CA . SER D 1 177 ? 61.518 -14.411 -16.276 1.00 25.32 153 SER D CA 1
ATOM 14743 C C . SER D 1 177 ? 60.881 -15.598 -16.966 1.00 25.03 153 SER D C 1
ATOM 14744 O O . SER D 1 177 ? 61.202 -16.756 -16.684 1.00 24.49 153 SER D O 1
ATOM 14747 N N . ARG D 1 178 ? 59.951 -15.295 -17.854 1.00 25.25 154 ARG D N 1
ATOM 14748 C CA . ARG D 1 178 ? 59.231 -16.324 -18.554 1.00 25.96 154 ARG D CA 1
ATOM 14749 C C . ARG D 1 178 ? 60.175 -17.076 -19.490 1.00 25.58 154 ARG D C 1
ATOM 14750 O O . ARG D 1 178 ? 60.118 -18.300 -19.596 1.00 25.59 154 ARG D O 1
ATOM 14758 N N . ALA D 1 179 ? 61.069 -16.345 -20.137 1.00 24.91 155 ALA D N 1
ATOM 14759 C CA . ALA D 1 179 ? 62.021 -16.980 -21.022 1.00 25.23 155 ALA D CA 1
ATOM 14760 C C . ALA D 1 179 ? 62.920 -17.924 -20.227 1.00 25.04 155 ALA D C 1
ATOM 14761 O O . ALA D 1 179 ? 63.115 -19.087 -20.605 1.00 25.11 155 ALA D O 1
ATOM 14763 N N . ALA D 1 180 ? 63.459 -17.432 -19.118 1.00 24.55 156 ALA D N 1
ATOM 14764 C CA . ALA D 1 180 ? 64.321 -18.259 -18.285 1.00 24.29 156 ALA D CA 1
ATOM 14765 C C . ALA D 1 180 ? 63.547 -19.461 -17.772 1.00 24.21 156 ALA D C 1
ATOM 14766 O O . ALA D 1 180 ? 64.053 -20.576 -17.774 1.00 24.58 156 ALA D O 1
ATOM 14768 N N . GLY D 1 181 ? 62.302 -19.228 -17.374 1.00 24.92 157 GLY D N 1
ATOM 14769 C CA . GLY D 1 181 ? 61.430 -20.279 -16.880 1.00 25.51 157 GLY D CA 1
ATOM 14770 C C . GLY D 1 181 ? 61.113 -21.341 -17.917 1.00 26.33 157 GLY D C 1
ATOM 14771 O O . GLY D 1 181 ? 61.075 -22.535 -17.602 1.00 26.80 157 GLY D O 1
ATOM 14772 N N . GLU D 1 182 ? 60.878 -20.924 -19.156 1.00 26.88 158 GLU D N 1
ATOM 14773 C CA . GLU D 1 182 ? 60.641 -21.889 -20.233 1.00 27.22 158 GLU D CA 1
ATOM 14774 C C . GLU D 1 182 ? 61.880 -22.755 -20.526 1.00 26.56 158 GLU D C 1
ATOM 14775 O O . GLU D 1 182 ? 61.753 -23.956 -20.807 1.00 25.55 158 GLU D O 1
ATOM 14781 N N . ALA D 1 183 ? 63.072 -22.158 -20.457 1.00 25.80 159 ALA D N 1
ATOM 14782 C CA . ALA D 1 183 ? 64.295 -22.905 -20.750 1.00 26.08 159 ALA D CA 1
ATOM 14783 C C . ALA D 1 183 ? 64.527 -24.030 -19.736 1.00 27.39 159 ALA D C 1
ATOM 14784 O O . ALA D 1 183 ? 64.970 -25.125 -20.105 1.00 26.37 159 ALA D O 1
ATOM 14786 N N . GLN D 1 184 ? 64.226 -23.751 -18.464 1.00 28.86 160 GLN D N 1
ATOM 14787 C CA . GLN D 1 184 ? 64.451 -24.714 -17.387 1.00 31.05 160 GLN D CA 1
ATOM 14788 C C . GLN D 1 184 ? 63.300 -25.681 -17.220 1.00 31.00 160 GLN D C 1
ATOM 14789 O O . GLN D 1 184 ? 63.438 -26.672 -16.534 1.00 31.52 160 GLN D O 1
ATOM 14795 N N . LYS D 1 185 ? 62.161 -25.388 -17.828 1.00 31.35 161 LYS D N 1
ATOM 14796 C CA . LYS D 1 185 ? 61.012 -26.262 -17.702 1.00 32.25 161 LYS D CA 1
ATOM 14797 C C . LYS D 1 185 ? 61.245 -27.571 -18.476 1.00 32.44 161 LYS D C 1
ATOM 14798 O O . LYS D 1 185 ? 61.637 -27.541 -19.645 1.00 31.19 161 LYS D O 1
ATOM 14804 N N . ARG D 1 186 ? 60.996 -28.709 -17.825 1.00 33.24 162 ARG D N 1
ATOM 14805 C CA . ARG D 1 186 ? 61.288 -30.014 -18.423 1.00 34.34 162 ARG D CA 1
ATOM 14806 C C . ARG D 1 186 ? 60.754 -30.168 -19.850 1.00 34.15 162 ARG D C 1
ATOM 14807 O O . ARG D 1 186 ? 59.730 -29.595 -20.214 1.00 34.54 162 ARG D O 1
ATOM 14815 N N . PRO D 1 187 ? 61.342 -31.099 -20.588 1.00 33.56 163 PRO D N 1
ATOM 14816 C CA . PRO D 1 187 ? 62.167 -30.954 -21.750 1.00 32.24 163 PRO D CA 1
ATOM 14817 C C . PRO D 1 187 ? 62.882 -29.610 -21.635 1.00 30.81 163 PRO D C 1
ATOM 14818 O O . PRO D 1 187 ? 62.485 -28.637 -22.269 1.00 31.47 163 PRO D O 1
ATOM 14822 N N . MET D 1 188 ? 63.918 -29.549 -20.806 1.00 28.84 164 MET D N 1
ATOM 14823 C CA . MET D 1 188 ? 64.786 -28.384 -20.811 1.00 27.06 164 MET D CA 1
ATOM 14824 C C . MET D 1 188 ? 65.266 -28.192 -22.243 1.00 25.65 164 MET D C 1
ATOM 14825 O O . MET D 1 188 ? 65.451 -29.165 -22.981 1.00 25.12 164 MET D O 1
ATOM 14830 N N . GLY D 1 189 ? 65.439 -26.945 -22.654 1.00 23.88 165 GLY D N 1
ATOM 14831 C CA . GLY D 1 189 ? 65.875 -26.666 -24.014 1.00 22.61 165 GLY D CA 1
ATOM 14832 C C . GLY D 1 189 ? 66.109 -25.184 -24.283 1.00 21.99 165 GLY D C 1
ATOM 14833 O O . GLY D 1 189 ? 66.001 -24.352 -23.377 1.00 20.35 165 GLY D O 1
ATOM 14834 N N . PRO D 1 190 ? 66.436 -24.859 -25.539 1.00 21.47 166 PRO D N 1
ATOM 14835 C CA . PRO D 1 190 ? 66.680 -23.503 -26.005 1.00 21.15 166 PRO D CA 1
ATOM 14836 C C . PRO D 1 190 ? 65.374 -22.722 -26.091 1.00 20.19 166 PRO D C 1
ATOM 14837 O O . PRO D 1 190 ? 64.336 -23.291 -26.454 1.00 19.38 166 PRO D O 1
ATOM 14841 N N . VAL D 1 191 ? 65.427 -21.438 -25.740 1.00 19.00 167 VAL D N 1
ATOM 14842 C CA . VAL D 1 191 ? 64.312 -20.524 -26.001 1.00 18.42 167 VAL D CA 1
ATOM 14843 C C . VAL D 1 191 ? 64.844 -19.328 -26.769 1.00 18.00 167 VAL D C 1
ATOM 14844 O O . VAL D 1 191 ? 66.044 -19.064 -26.757 1.00 17.12 167 VAL D O 1
ATOM 14848 N N . HIS D 1 192 ? 63.961 -18.610 -27.456 1.00 18.05 168 HIS D N 1
ATOM 14849 C CA . HIS D 1 192 ? 64.406 -17.537 -28.358 1.00 17.94 168 HIS D CA 1
ATOM 14850 C C . HIS D 1 192 ? 63.597 -16.263 -28.199 1.00 17.94 168 HIS D C 1
ATOM 14851 O O . HIS D 1 192 ? 62.380 -16.262 -28.361 1.00 18.04 168 HIS D O 1
ATOM 14858 N N . VAL D 1 193 ? 64.273 -15.176 -27.856 1.00 18.31 169 VAL D N 1
ATOM 14859 C CA . VAL D 1 193 ? 63.623 -13.872 -27.901 1.00 17.90 169 VAL D CA 1
ATOM 14860 C C . VAL D 1 193 ? 64.274 -12.991 -28.960 1.00 17.74 169 VAL D C 1
ATOM 14861 O O . VAL D 1 193 ? 65.439 -12.632 -28.851 1.00 17.81 169 VAL D O 1
ATOM 14865 N N . ASN D 1 194 ? 63.521 -12.664 -29.999 1.00 17.72 170 ASN D N 1
ATOM 14866 C CA . ASN D 1 194 ? 63.977 -11.707 -30.988 1.00 18.33 170 ASN D CA 1
ATOM 14867 C C . ASN D 1 194 ? 63.754 -10.300 -30.442 1.00 19.29 170 ASN D C 1
ATOM 14868 O O . ASN D 1 194 ? 62.629 -9.962 -30.024 1.00 18.98 170 ASN D O 1
ATOM 14873 N N . VAL D 1 195 ? 64.804 -9.478 -30.454 1.00 18.86 171 VAL D N 1
ATOM 14874 C CA . VAL D 1 195 ? 64.744 -8.168 -29.804 1.00 19.07 171 VAL D CA 1
ATOM 14875 C C . VAL D 1 195 ? 64.911 -7.007 -30.806 1.00 19.52 171 VAL D C 1
ATOM 14876 O O . VAL D 1 195 ? 66.021 -6.602 -31.108 1.00 19.29 171 VAL D O 1
ATOM 14880 N N . PRO D 1 196 ? 63.795 -6.482 -31.336 1.00 20.66 172 PRO D N 1
ATOM 14881 C CA . PRO D 1 196 ? 63.896 -5.334 -32.238 1.00 21.20 172 PRO D CA 1
ATOM 14882 C C . PRO D 1 196 ? 64.254 -4.104 -31.437 1.00 22.17 172 PRO D C 1
ATOM 14883 O O . PRO D 1 196 ? 63.718 -3.905 -30.335 1.00 20.49 172 PRO D O 1
ATOM 14887 N N . LEU D 1 197 ? 65.168 -3.308 -32.001 1.00 23.28 173 LEU D N 1
ATOM 14888 C CA . LEU D 1 197 ? 65.732 -2.150 -31.332 1.00 24.40 173 LEU D CA 1
ATOM 14889 C C . LEU D 1 197 ? 65.844 -0.988 -32.307 1.00 25.64 173 LEU D C 1
ATOM 14890 O O . LEU D 1 197 ? 66.291 -1.150 -33.441 1.00 26.01 173 LEU D O 1
ATOM 14895 N N . ARG D 1 198 ? 65.425 0.184 -31.855 1.00 26.95 174 ARG D N 1
ATOM 14896 C CA . ARG D 1 198 ? 65.394 1.357 -32.706 1.00 28.48 174 ARG D CA 1
ATOM 14897 C C . ARG D 1 198 ? 66.534 2.287 -32.350 1.00 29.69 174 ARG D C 1
ATOM 14898 O O . ARG D 1 198 ? 66.936 2.388 -31.184 1.00 28.62 174 ARG D O 1
ATOM 14906 N N . GLU D 1 199 ? 67.055 2.955 -33.373 1.00 31.41 175 GLU D N 1
ATOM 14907 C CA . GLU D 1 199 ? 68.219 3.816 -33.223 1.00 32.74 175 GLU D CA 1
ATOM 14908 C C . GLU D 1 199 ? 68.014 5.084 -32.438 1.00 32.97 175 GLU D C 1
ATOM 14909 O O . GLU D 1 199 ? 67.120 5.871 -32.723 1.00 33.06 175 GLU D O 1
ATOM 14915 N N . PRO D 1 200 ? 68.642 5.089 -31.282 1.00 33.23 176 PRO D N 1
ATOM 14916 C CA . PRO D 1 200 ? 69.875 5.537 -30.695 1.00 32.56 176 PRO D CA 1
ATOM 14917 C C . PRO D 1 200 ? 70.056 4.237 -29.897 1.00 31.82 176 PRO D C 1
ATOM 14918 O O . PRO D 1 200 ? 69.170 3.878 -29.119 1.00 31.04 176 PRO D O 1
ATOM 14922 N N . LEU D 1 201 ? 71.117 3.478 -30.157 1.00 31.36 177 LEU D N 1
ATOM 14923 C CA . LEU D 1 201 ? 71.256 2.150 -29.537 1.00 30.26 177 LEU D CA 1
ATOM 14924 C C . LEU D 1 201 ? 71.965 2.108 -28.177 1.00 30.56 177 LEU D C 1
ATOM 14925 O O . LEU D 1 201 ? 71.794 1.162 -27.409 1.00 30.33 177 LEU D O 1
ATOM 14930 N N . MET D 1 202 ? 72.746 3.133 -27.864 1.00 31.00 178 MET D N 1
ATOM 14931 C CA . MET D 1 202 ? 73.585 3.078 -26.675 1.00 31.63 178 MET D CA 1
ATOM 14932 C C . MET D 1 202 ? 72.806 3.371 -25.393 1.00 31.26 178 MET D C 1
ATOM 14933 O O . MET D 1 202 ? 72.236 4.446 -25.245 1.00 32.04 178 MET D O 1
ATOM 14938 N N . PRO D 1 203 ? 72.788 2.416 -24.455 1.00 30.50 179 PRO D N 1
ATOM 14939 C CA . PRO D 1 203 ? 72.127 2.643 -23.176 1.00 30.48 179 PRO D CA 1
ATOM 14940 C C . PRO D 1 203 ? 72.859 3.720 -22.382 1.00 30.67 179 PRO D C 1
ATOM 14941 O O . PRO D 1 203 ? 74.074 3.844 -22.513 1.00 30.43 179 PRO D O 1
ATOM 14945 N N . ASP D 1 204 ? 72.148 4.474 -21.549 1.00 30.80 180 ASP D N 1
ATOM 14946 C CA . ASP D 1 204 ? 72.817 5.405 -20.633 1.00 30.83 180 ASP D CA 1
ATOM 14947 C C . ASP D 1 204 ? 73.118 4.726 -19.296 1.00 30.95 180 ASP D C 1
ATOM 14948 O O . ASP D 1 204 ? 72.231 4.549 -18.468 1.00 30.33 180 ASP D O 1
ATOM 14953 N N . LEU D 1 205 ? 74.381 4.370 -19.088 1.00 31.78 181 LEU D N 1
ATOM 14954 C CA . LEU D 1 205 ? 74.790 3.579 -17.932 1.00 32.53 181 LEU D CA 1
ATOM 14955 C C . LEU D 1 205 ? 74.797 4.363 -16.617 1.00 33.20 181 LEU D C 1
ATOM 14956 O O . LEU D 1 205 ? 74.929 3.784 -15.532 1.00 33.24 181 LEU D O 1
ATOM 14961 N N . SER D 1 206 ? 74.649 5.679 -16.707 1.00 33.58 182 SER D N 1
ATOM 14962 C CA . SER D 1 206 ? 74.604 6.502 -15.503 1.00 34.33 182 SER D CA 1
ATOM 14963 C C . SER D 1 206 ? 73.174 6.866 -15.102 1.00 34.84 182 SER D C 1
ATOM 14964 O O . SER D 1 206 ? 72.975 7.784 -14.318 1.00 35.54 182 SER D O 1
ATOM 14967 N N . ASP D 1 207 ? 72.183 6.170 -15.646 1.00 35.05 183 ASP D N 1
ATOM 14968 C CA . ASP D 1 207 ? 70.795 6.482 -15.345 1.00 35.50 183 ASP D CA 1
ATOM 14969 C C . ASP D 1 207 ? 70.054 5.292 -14.725 1.00 35.96 183 ASP D C 1
ATOM 14970 O O . ASP D 1 207 ? 68.845 5.123 -14.915 1.00 35.72 183 ASP D O 1
ATOM 14975 N N . GLU D 1 208 ? 70.786 4.481 -13.967 1.00 36.26 184 GLU D N 1
ATOM 14976 C CA . GLU D 1 208 ? 70.208 3.310 -13.302 1.00 36.72 184 GLU D CA 1
ATOM 14977 C C . GLU D 1 208 ? 69.360 2.454 -14.239 1.00 35.17 184 GLU D C 1
ATOM 14978 O O . GLU D 1 208 ? 68.192 2.200 -13.967 1.00 35.21 184 GLU D O 1
ATOM 14984 N N . PRO D 1 209 ? 69.968 1.980 -15.335 1.00 33.79 185 PRO D N 1
ATOM 14985 C CA . PRO D 1 209 ? 69.291 1.130 -16.326 1.00 32.28 185 PRO D CA 1
ATOM 14986 C C . PRO D 1 209 ? 68.688 -0.130 -15.697 1.00 31.19 185 PRO D C 1
ATOM 14987 O O . PRO D 1 209 ? 67.687 -0.642 -16.195 1.00 30.42 185 PRO D O 1
ATOM 14991 N N . PHE D 1 210 ? 69.275 -0.604 -14.598 1.00 30.08 186 PHE D N 1
ATOM 14992 C CA . PHE D 1 210 ? 68.816 -1.839 -13.954 1.00 29.93 186 PHE D CA 1
ATOM 14993 C C . PHE D 1 210 ? 67.836 -1.604 -12.798 1.00 30.43 186 PHE D C 1
ATOM 14994 O O . PHE D 1 210 ? 67.491 -2.553 -12.089 1.00 29.76 186 PHE D O 1
ATOM 15002 N N . GLY D 1 211 ? 67.419 -0.351 -12.591 1.00 30.93 187 GLY D N 1
ATOM 15003 C CA . GLY D 1 211 ? 66.422 -0.010 -11.566 1.00 31.81 187 GLY D CA 1
ATOM 15004 C C . GLY D 1 211 ? 65.197 -0.918 -11.532 1.00 32.83 187 GLY D C 1
ATOM 15005 O O . GLY D 1 211 ? 64.623 -1.230 -12.577 1.00 32.33 187 GLY D O 1
ATOM 15006 N N . ARG D 1 212 ? 64.792 -1.341 -10.329 1.00 33.81 188 ARG D N 1
ATOM 15007 C CA A ARG D 1 212 ? 63.688 -2.295 -10.140 0.50 34.60 188 ARG D CA 1
ATOM 15008 C CA B ARG D 1 212 ? 63.651 -2.247 -10.208 0.50 34.59 188 ARG D CA 1
ATOM 15009 C C . ARG D 1 212 ? 62.577 -1.725 -9.253 1.00 35.13 188 ARG D C 1
ATOM 15010 O O . ARG D 1 212 ? 62.826 -0.837 -8.448 1.00 34.67 188 ARG D O 1
ATOM 15025 N N . MET D 1 213 ? 61.369 -2.276 -9.370 1.00 36.45 189 MET D N 1
ATOM 15026 C CA . MET D 1 213 ? 60.264 -1.893 -8.481 1.00 38.21 189 MET D CA 1
ATOM 15027 C C . MET D 1 213 ? 60.151 -2.823 -7.271 1.00 38.25 189 MET D C 1
ATOM 15028 O O . MET D 1 213 ? 59.850 -2.371 -6.166 1.00 38.55 189 MET D O 1
ATOM 15033 N N . ARG D 1 214 ? 60.384 -4.120 -7.480 1.00 38.33 190 ARG D N 1
ATOM 15034 C CA . ARG D 1 214 ? 60.213 -5.122 -6.415 1.00 38.29 190 ARG D CA 1
ATOM 15035 C C . ARG D 1 214 ? 61.540 -5.438 -5.722 1.00 39.15 190 ARG D C 1
ATOM 15036 O O . ARG D 1 214 ? 62.610 -5.131 -6.258 1.00 38.91 190 ARG D O 1
ATOM 15044 N N . THR D 1 215 ? 61.480 -6.029 -4.528 1.00 40.06 191 THR D N 1
ATOM 15045 C CA . THR D 1 215 ? 62.711 -6.263 -3.769 1.00 40.90 191 THR D CA 1
ATOM 15046 C C . THR D 1 215 ? 63.582 -7.298 -4.468 1.00 40.73 191 THR D C 1
ATOM 15047 O O . THR D 1 215 ? 64.793 -7.100 -4.629 1.00 40.91 191 THR D O 1
ATOM 15051 N N . GLY D 1 216 ? 62.962 -8.384 -4.918 1.00 40.14 192 GLY D N 1
ATOM 15052 C CA . GLY D 1 216 ? 63.710 -9.448 -5.581 1.00 39.32 192 GLY D CA 1
ATOM 15053 C C . GLY D 1 216 ? 63.268 -9.681 -7.009 1.00 38.78 192 GLY D C 1
ATOM 15054 O O . GLY D 1 216 ? 63.106 -8.730 -7.788 1.00 38.09 192 GLY D O 1
ATOM 15055 N N . ARG D 1 217 ? 63.089 -10.957 -7.348 1.00 38.33 193 ARG D N 1
ATOM 15056 C CA . ARG D 1 217 ? 62.574 -11.367 -8.654 1.00 38.06 193 ARG D CA 1
ATOM 15057 C C . ARG D 1 217 ? 61.258 -10.685 -8.951 1.00 36.86 193 ARG D C 1
ATOM 15058 O O . ARG D 1 217 ? 60.400 -10.579 -8.077 1.00 36.73 193 ARG D O 1
ATOM 15066 N N . HIS D 1 218 ? 61.064 -10.248 -10.186 1.00 35.46 194 HIS D N 1
ATOM 15067 C CA . HIS D 1 218 ? 59.741 -9.764 -10.550 1.00 34.24 194 HIS D CA 1
ATOM 15068 C C . HIS D 1 218 ? 58.700 -10.876 -10.425 1.00 33.79 194 HIS D C 1
ATOM 15069 O O . HIS D 1 218 ? 57.621 -10.669 -9.863 1.00 33.32 194 HIS D O 1
ATOM 15076 N N . VAL D 1 219 ? 59.025 -12.041 -10.984 1.00 33.43 195 VAL D N 1
ATOM 15077 C CA . VAL D 1 219 ? 58.185 -13.229 -10.876 1.00 33.51 195 VAL D CA 1
ATOM 15078 C C . VAL D 1 219 ? 59.101 -14.391 -10.628 1.00 33.47 195 VAL D C 1
ATOM 15079 O O . VAL D 1 219 ? 60.048 -14.603 -11.371 1.00 32.86 195 VAL D O 1
ATOM 15083 N N . SER D 1 220 ? 58.832 -15.155 -9.588 1.00 33.98 196 SER D N 1
ATOM 15084 C CA . SER D 1 220 ? 59.633 -16.335 -9.369 1.00 34.58 196 SER D CA 1
ATOM 15085 C C . SER D 1 220 ? 58.894 -17.512 -9.999 1.00 34.65 196 SER D C 1
ATOM 15086 O O . SER D 1 220 ? 57.678 -17.632 -9.871 1.00 34.75 196 SER D O 1
ATOM 15089 N N . VAL D 1 221 ? 59.622 -18.343 -10.729 1.00 35.27 197 VAL D N 1
ATOM 15090 C CA . VAL D 1 221 ? 59.027 -19.502 -11.385 1.00 35.81 197 VAL D CA 1
ATOM 15091 C C . VAL D 1 221 ? 59.424 -20.778 -10.666 1.00 36.60 197 VAL D C 1
ATOM 15092 O O . VAL D 1 221 ? 60.601 -21.116 -10.602 1.00 36.51 197 VAL D O 1
ATOM 15096 N N . LYS D 1 222 ? 58.441 -21.467 -10.100 1.00 37.97 198 LYS D N 1
ATOM 15097 C CA . LYS D 1 222 ? 58.695 -22.746 -9.440 1.00 39.83 198 LYS D CA 1
ATOM 15098 C C . LYS D 1 222 ? 58.248 -23.897 -10.329 1.00 40.67 198 LYS D C 1
ATOM 15099 O O . LYS D 1 222 ? 57.051 -24.176 -10.435 1.00 40.60 198 LYS D O 1
ATOM 15105 N N . THR D 1 223 ? 59.205 -24.554 -10.978 1.00 42.26 199 THR D N 1
ATOM 15106 C CA . THR D 1 223 ? 58.898 -25.724 -11.804 1.00 44.03 199 THR D CA 1
ATOM 15107 C C . THR D 1 223 ? 58.955 -26.958 -10.919 1.00 44.97 199 THR D C 1
ATOM 15108 O O . THR D 1 223 ? 59.515 -26.913 -9.827 1.00 45.35 199 THR D O 1
ATOM 15112 N N . GLY D 1 224 ? 58.355 -28.059 -11.354 1.00 46.21 200 GLY D N 1
ATOM 15113 C CA . GLY D 1 224 ? 58.225 -29.200 -10.436 1.00 46.99 200 GLY D CA 1
ATOM 15114 C C . GLY D 1 224 ? 58.694 -30.541 -10.966 1.00 47.38 200 GLY D C 1
ATOM 15115 O O . GLY D 1 224 ? 59.006 -30.679 -12.153 1.00 47.86 200 GLY D O 1
ATOM 15116 N N . THR D 1 225 ? 58.732 -31.526 -10.072 1.00 47.32 201 THR D N 1
ATOM 15117 C CA . THR D 1 225 ? 59.051 -32.906 -10.418 1.00 46.84 201 THR D CA 1
ATOM 15118 C C . THR D 1 225 ? 57.795 -33.631 -10.935 1.00 46.19 201 THR D C 1
ATOM 15119 O O . THR D 1 225 ? 56.681 -33.361 -10.488 1.00 45.57 201 THR D O 1
ATOM 15123 N N . GLN D 1 226 ? 57.960 -34.546 -11.881 1.00 45.90 202 GLN D N 1
ATOM 15124 C CA . GLN D 1 226 ? 56.820 -35.334 -12.318 1.00 45.86 202 GLN D CA 1
ATOM 15125 C C . GLN D 1 226 ? 56.803 -36.700 -11.646 1.00 45.14 202 GLN D C 1
ATOM 15126 O O . GLN D 1 226 ? 57.824 -37.372 -11.569 1.00 44.57 202 GLN D O 1
ATOM 15132 N N . SER D 1 227 ? 55.627 -37.091 -11.160 1.00 44.89 203 SER D N 1
ATOM 15133 C CA . SER D 1 227 ? 55.446 -38.346 -10.435 1.00 44.91 203 SER D CA 1
ATOM 15134 C C . SER D 1 227 ? 54.355 -39.183 -11.052 1.00 44.94 203 SER D C 1
ATOM 15135 O O . SER D 1 227 ? 53.413 -38.658 -11.635 1.00 44.93 203 SER D O 1
ATOM 15138 N N . VAL D 1 228 ? 54.495 -40.494 -10.908 1.00 45.25 204 VAL D N 1
ATOM 15139 C CA . VAL D 1 228 ? 53.443 -41.439 -11.243 1.00 45.37 204 VAL D CA 1
ATOM 15140 C C . VAL D 1 228 ? 53.235 -42.237 -9.967 1.00 45.79 204 VAL D C 1
ATOM 15141 O O . VAL D 1 228 ? 54.202 -42.713 -9.377 1.00 45.04 204 VAL D O 1
ATOM 15145 N N . ASP D 1 229 ? 51.982 -42.350 -9.526 1.00 46.79 205 ASP D N 1
ATOM 15146 C CA . ASP D 1 229 ? 51.681 -42.926 -8.211 1.00 47.92 205 ASP D CA 1
ATOM 15147 C C . ASP D 1 229 ? 51.805 -44.441 -8.155 1.00 48.10 205 ASP D C 1
ATOM 15148 O O . ASP D 1 229 ? 51.807 -45.120 -9.174 1.00 47.94 205 ASP D O 1
ATOM 15153 N N . ARG D 1 230 ? 51.914 -44.954 -6.938 1.00 48.78 206 ARG D N 1
ATOM 15154 C CA . ARG D 1 230 ? 51.964 -46.387 -6.681 1.00 49.14 206 ARG D CA 1
ATOM 15155 C C . ARG D 1 230 ? 51.014 -47.175 -7.581 1.00 48.94 206 ARG D C 1
ATOM 15156 O O . ARG D 1 230 ? 51.400 -48.172 -8.199 1.00 49.03 206 ARG D O 1
ATOM 15164 N N . GLU D 1 231 ? 49.776 -46.702 -7.671 1.00 48.35 207 GLU D N 1
ATOM 15165 C CA . GLU D 1 231 ? 48.708 -47.453 -8.305 1.00 47.89 207 GLU D CA 1
ATOM 15166 C C . GLU D 1 231 ? 48.812 -47.550 -9.827 1.00 47.16 207 GLU D C 1
ATOM 15167 O O . GLU D 1 231 ? 48.659 -48.636 -10.388 1.00 47.10 207 GLU D O 1
ATOM 15173 N N . SER D 1 232 ? 49.044 -46.435 -10.513 1.00 45.57 208 SER D N 1
ATOM 15174 C CA . SER D 1 232 ? 49.151 -46.536 -11.958 1.00 44.64 208 SER D CA 1
ATOM 15175 C C . SER D 1 232 ? 50.420 -47.290 -12.326 1.00 43.32 208 SER D C 1
ATOM 15176 O O . SER D 1 232 ? 50.605 -47.697 -13.469 1.00 43.00 208 SER D O 1
ATOM 15179 N N . LEU D 1 233 ? 51.261 -47.515 -11.324 1.00 42.22 209 LEU D N 1
ATOM 15180 C CA . LEU D 1 233 ? 52.542 -48.191 -11.504 1.00 41.52 209 LEU D CA 1
ATOM 15181 C C . LEU D 1 233 ? 52.405 -49.713 -11.343 1.00 40.87 209 LEU D C 1
ATOM 15182 O O . LEU D 1 233 ? 53.374 -50.458 -11.491 1.00 40.66 209 LEU D O 1
ATOM 15187 N N . SER D 1 234 ? 51.188 -50.161 -11.060 1.00 40.38 210 SER D N 1
ATOM 15188 C CA . SER D 1 234 ? 50.921 -51.546 -10.656 1.00 40.01 210 SER D CA 1
ATOM 15189 C C . SER D 1 234 ? 51.274 -52.598 -11.680 1.00 39.36 210 SER D C 1
ATOM 15190 O O . SER D 1 234 ? 51.792 -53.643 -11.325 1.00 39.13 210 SER D O 1
ATOM 15193 N N . ASP D 1 235 ? 50.958 -52.337 -12.942 1.00 38.74 211 ASP D N 1
ATOM 15194 C CA . ASP D 1 235 ? 51.240 -53.298 -13.990 1.00 38.42 211 ASP D CA 1
ATOM 15195 C C . ASP D 1 235 ? 52.735 -53.541 -14.089 1.00 37.71 211 ASP D C 1
ATOM 15196 O O . ASP D 1 235 ? 53.177 -54.662 -14.286 1.00 37.68 211 ASP D O 1
ATOM 15201 N N . VAL D 1 236 ? 53.501 -52.475 -13.936 1.00 37.15 212 VAL D N 1
ATOM 15202 C CA . VAL D 1 236 ? 54.943 -52.527 -14.097 1.00 37.43 212 VAL D CA 1
ATOM 15203 C C . VAL D 1 236 ? 55.621 -53.209 -12.895 1.00 37.29 212 VAL D C 1
ATOM 15204 O O . VAL D 1 236 ? 56.523 -54.025 -13.060 1.00 36.36 212 VAL D O 1
ATOM 15208 N N . ALA D 1 237 ? 55.160 -52.874 -11.693 1.00 37.53 213 ALA D N 1
ATOM 15209 C CA . ALA D 1 237 ? 55.663 -53.485 -10.468 1.00 37.58 213 ALA D CA 1
ATOM 15210 C C . ALA D 1 237 ? 55.492 -55.002 -10.500 1.00 37.89 213 ALA D C 1
ATOM 15211 O O . ALA D 1 237 ? 56.413 -55.745 -10.170 1.00 37.74 213 ALA D O 1
ATOM 15213 N N . GLU D 1 238 ? 54.312 -55.454 -10.907 1.00 38.45 214 GLU D N 1
ATOM 15214 C CA . GLU D 1 238 ? 54.047 -56.883 -11.027 1.00 39.84 214 GLU D CA 1
ATOM 15215 C C . GLU D 1 238 ? 54.946 -57.573 -12.026 1.00 39.16 214 GLU D C 1
ATOM 15216 O O . GLU D 1 238 ? 55.466 -58.640 -11.741 1.00 39.50 214 GLU D O 1
ATOM 15222 N N . MET D 1 239 ? 55.127 -56.994 -13.205 1.00 38.47 215 MET D N 1
ATOM 15223 C CA . MET D 1 239 ? 55.985 -57.664 -14.157 1.00 38.36 215 MET D CA 1
ATOM 15224 C C . MET D 1 239 ? 57.428 -57.719 -13.635 1.00 37.55 215 MET D C 1
ATOM 15225 O O . MET D 1 239 ? 58.128 -58.689 -13.879 1.00 37.45 215 MET D O 1
ATOM 15230 N N . LEU D 1 240 ? 57.839 -56.708 -12.874 1.00 36.86 216 LEU D N 1
ATOM 15231 C CA . LEU D 1 240 ? 59.168 -56.685 -12.270 1.00 36.94 216 LEU D CA 1
ATOM 15232 C C . LEU D 1 240 ? 59.265 -57.667 -11.100 1.00 37.87 216 LEU D C 1
ATOM 15233 O O . LEU D 1 240 ? 60.270 -58.359 -10.939 1.00 37.85 216 LEU D O 1
ATOM 15238 N N . ALA D 1 241 ? 58.216 -57.730 -10.289 1.00 38.54 217 ALA D N 1
ATOM 15239 C CA . ALA D 1 241 ? 58.165 -58.694 -9.202 1.00 39.26 217 ALA D CA 1
ATOM 15240 C C . ALA D 1 241 ? 58.219 -60.121 -9.738 1.00 39.75 217 ALA D C 1
ATOM 15241 O O . ALA D 1 241 ? 58.705 -61.011 -9.059 1.00 40.31 217 ALA D O 1
ATOM 15243 N N . GLU D 1 242 ? 57.721 -60.335 -10.951 1.00 39.88 218 GLU D N 1
ATOM 15244 C CA . GLU D 1 242 ? 57.609 -61.681 -11.500 1.00 40.32 218 GLU D CA 1
ATOM 15245 C C . GLU D 1 242 ? 58.793 -62.123 -12.349 1.00 39.54 218 GLU D C 1
ATOM 15246 O O . GLU D 1 242 ? 58.942 -63.311 -12.622 1.00 39.35 218 GLU D O 1
ATOM 15252 N N . ALA D 1 243 ? 59.628 -61.179 -12.776 1.00 38.56 219 ALA D N 1
ATOM 15253 C CA . ALA D 1 243 ? 60.733 -61.506 -13.680 1.00 37.64 219 ALA D CA 1
ATOM 15254 C C . ALA D 1 243 ? 62.104 -61.572 -13.007 1.00 36.91 219 ALA D C 1
ATOM 15255 O O . ALA D 1 243 ? 62.687 -60.547 -12.668 1.00 37.11 219 ALA D O 1
ATOM 15257 N N . GLU D 1 244 ? 62.619 -62.781 -12.828 1.00 36.28 220 GLU D N 1
ATOM 15258 C CA . GLU D 1 244 ? 63.998 -62.973 -12.383 1.00 35.76 220 GLU D CA 1
ATOM 15259 C C . GLU D 1 244 ? 64.958 -62.334 -13.400 1.00 34.20 220 GLU D C 1
ATOM 15260 O O . GLU D 1 244 ? 65.940 -61.681 -13.035 1.00 33.32 220 GLU D O 1
ATOM 15266 N N . LYS D 1 245 ? 64.651 -62.537 -14.677 1.00 32.78 221 LYS D N 1
ATOM 15267 C CA . LYS D 1 245 ? 65.498 -62.101 -15.777 1.00 32.19 221 LYS D CA 1
ATOM 15268 C C . LYS D 1 245 ? 65.131 -60.714 -16.298 1.00 31.66 221 LYS D C 1
ATOM 15269 O O . LYS D 1 245 ? 64.313 -60.575 -17.205 1.00 31.54 221 LYS D O 1
ATOM 15275 N N . GLY D 1 246 ? 65.742 -59.692 -15.715 1.00 30.72 222 GLY D N 1
ATOM 15276 C CA . GLY D 1 246 ? 65.615 -58.343 -16.235 1.00 29.91 222 GLY D CA 1
ATOM 15277 C C . GLY D 1 246 ? 66.973 -57.709 -16.447 1.00 28.97 222 GLY D C 1
ATOM 15278 O O . GLY D 1 246 ? 68.005 -58.246 -16.044 1.00 28.80 222 GLY D O 1
ATOM 15279 N N . MET D 1 247 ? 66.979 -56.573 -17.120 1.00 28.50 223 MET D N 1
ATOM 15280 C CA . MET D 1 247 ? 68.182 -55.780 -17.215 1.00 27.29 223 MET D CA 1
ATOM 15281 C C . MET D 1 247 ? 67.776 -54.326 -17.278 1.00 26.54 223 MET D C 1
ATOM 15282 O O . MET D 1 247 ? 66.713 -53.984 -17.806 1.00 26.41 223 MET D O 1
ATOM 15287 N N . ILE D 1 248 ? 68.613 -53.480 -16.700 1.00 25.00 224 ILE D N 1
ATOM 15288 C CA . ILE D 1 248 ? 68.414 -52.060 -16.758 1.00 23.93 224 ILE D CA 1
ATOM 15289 C C . ILE D 1 248 ? 69.375 -51.527 -17.808 1.00 24.32 224 ILE D C 1
ATOM 15290 O O . ILE D 1 248 ? 70.544 -51.901 -17.836 1.00 25.10 224 ILE D O 1
ATOM 15295 N N . VAL D 1 249 ? 68.866 -50.708 -18.713 1.00 24.02 225 VAL D N 1
ATOM 15296 C CA . VAL D 1 249 ? 69.712 -50.067 -19.679 1.00 24.36 225 VAL D CA 1
ATOM 15297 C C . VAL D 1 249 ? 69.738 -48.581 -19.347 1.00 25.04 225 VAL D C 1
ATOM 15298 O O . VAL D 1 249 ? 68.712 -47.908 -19.274 1.00 25.18 225 VAL D O 1
ATOM 15302 N N . CYS D 1 250 ? 70.923 -48.070 -19.107 1.00 25.71 226 CYS D N 1
ATOM 15303 C CA . CYS D 1 250 ? 71.020 -46.719 -18.640 1.00 26.74 226 CYS D CA 1
ATOM 15304 C C . CYS D 1 250 ? 71.854 -45.871 -19.582 1.00 26.47 226 CYS D C 1
ATOM 15305 O O . CYS D 1 250 ? 73.036 -46.110 -19.753 1.00 26.18 226 CYS D O 1
ATOM 15308 N N . GLY D 1 251 ? 71.219 -44.893 -20.213 1.00 27.14 227 GLY D N 1
ATOM 15309 C CA . GLY D 1 251 ? 71.931 -43.910 -21.036 1.00 27.64 227 GLY D CA 1
ATOM 15310 C C . GLY D 1 251 ? 72.315 -42.701 -20.204 1.00 28.16 227 GLY D C 1
ATOM 15311 O O . GLY D 1 251 ? 72.337 -42.768 -18.977 1.00 28.23 227 GLY D O 1
ATOM 15312 N N . GLU D 1 252 ? 72.598 -41.593 -20.872 1.00 28.96 228 GLU D N 1
ATOM 15313 C CA . GLU D 1 252 ? 72.984 -40.353 -20.216 1.00 30.77 228 GLU D CA 1
ATOM 15314 C C . GLU D 1 252 ? 72.224 -40.020 -18.916 1.00 31.94 228 GLU D C 1
ATOM 15315 O O . GLU D 1 252 ? 70.988 -39.978 -18.898 1.00 31.51 228 GLU D O 1
ATOM 15321 N N . LEU D 1 253 ? 72.984 -39.785 -17.838 1.00 33.51 229 LEU D N 1
ATOM 15322 C CA . LEU D 1 253 ? 72.443 -39.418 -16.513 1.00 35.14 229 LEU D CA 1
ATOM 15323 C C . LEU D 1 253 ? 73.132 -38.169 -15.984 1.00 36.27 229 LEU D C 1
ATOM 15324 O O . LEU D 1 253 ? 74.335 -38.020 -16.159 1.00 36.46 229 LEU D O 1
ATOM 15329 N N . HIS D 1 254 ? 72.398 -37.297 -15.299 1.00 37.92 230 HIS D N 1
ATOM 15330 C CA . HIS D 1 254 ? 73.003 -36.065 -14.770 1.00 39.77 230 HIS D CA 1
ATOM 15331 C C . HIS D 1 254 ? 72.800 -35.878 -13.267 1.00 39.71 230 HIS D C 1
ATOM 15332 O O . HIS D 1 254 ? 73.525 -35.122 -12.628 1.00 40.21 230 HIS D O 1
ATOM 15339 N N . SER D 1 255 ? 71.834 -36.594 -12.707 1.00 39.24 231 SER D N 1
ATOM 15340 C CA . SER D 1 255 ? 71.471 -36.470 -11.296 1.00 38.78 231 SER D CA 1
ATOM 15341 C C . SER D 1 255 ? 72.138 -37.516 -10.395 1.00 38.60 231 SER D C 1
ATOM 15342 O O . SER D 1 255 ? 72.041 -38.710 -10.649 1.00 38.08 231 SER D O 1
ATOM 15345 N N . ASP D 1 256 ? 72.817 -37.065 -9.342 1.00 38.79 232 ASP D N 1
ATOM 15346 C CA . ASP D 1 256 ? 73.394 -37.985 -8.353 1.00 38.96 232 ASP D CA 1
ATOM 15347 C C . ASP D 1 256 ? 72.326 -38.883 -7.752 1.00 38.36 232 ASP D C 1
ATOM 15348 O O . ASP D 1 256 ? 72.494 -40.104 -7.658 1.00 38.39 232 ASP D O 1
ATOM 15353 N N . ALA D 1 257 ? 71.237 -38.257 -7.323 1.00 37.27 233 ALA D N 1
ATOM 15354 C CA . ALA D 1 257 ? 70.132 -38.962 -6.730 1.00 36.86 233 ALA D CA 1
ATOM 15355 C C . ALA D 1 257 ? 69.660 -40.077 -7.659 1.00 36.97 233 ALA D C 1
ATOM 15356 O O . ALA D 1 257 ? 69.491 -41.219 -7.228 1.00 37.39 233 ALA D O 1
ATOM 15358 N N . ASP D 1 258 ? 69.452 -39.753 -8.933 1.00 36.36 234 ASP D N 1
ATOM 15359 C CA . ASP D 1 258 ? 68.978 -40.749 -9.876 1.00 36.27 234 ASP D CA 1
ATOM 15360 C C . ASP D 1 258 ? 69.940 -41.938 -9.960 1.00 36.48 234 ASP D C 1
ATOM 15361 O O . ASP D 1 258 ? 69.508 -43.091 -9.986 1.00 36.01 234 ASP D O 1
ATOM 15366 N N . LYS D 1 259 ? 71.241 -41.647 -9.976 1.00 36.60 235 LYS D N 1
ATOM 15367 C CA . LYS D 1 259 ? 72.275 -42.680 -9.996 1.00 37.20 235 LYS D CA 1
ATOM 15368 C C . LYS D 1 259 ? 72.269 -43.592 -8.761 1.00 37.22 235 LYS D C 1
ATOM 15369 O O . LYS D 1 259 ? 72.218 -44.812 -8.899 1.00 36.91 235 LYS D O 1
ATOM 15375 N N . GLU D 1 260 ? 72.317 -43.009 -7.565 1.00 37.27 236 GLU D N 1
ATOM 15376 C CA . GLU D 1 260 ? 72.162 -43.785 -6.340 1.00 37.39 236 GLU D CA 1
ATOM 15377 C C . GLU D 1 260 ? 70.917 -44.659 -6.406 1.00 35.91 236 GLU D C 1
ATOM 15378 O O . GLU D 1 260 ? 70.959 -45.829 -6.042 1.00 36.05 236 GLU D O 1
ATOM 15384 N N . ASN D 1 261 ? 69.801 -44.092 -6.848 1.00 34.25 237 ASN D N 1
ATOM 15385 C CA . ASN D 1 261 ? 68.540 -44.840 -6.833 1.00 33.18 237 ASN D CA 1
ATOM 15386 C C . ASN D 1 261 ? 68.444 -45.926 -7.894 1.00 32.14 237 ASN D C 1
ATOM 15387 O O . ASN D 1 261 ? 67.849 -46.981 -7.667 1.00 31.68 237 ASN D O 1
ATOM 15392 N N . ILE D 1 262 ? 69.021 -45.664 -9.055 1.00 30.85 238 ILE D N 1
ATOM 15393 C CA . ILE D 1 262 ? 69.042 -46.656 -10.099 1.00 30.13 238 ILE D CA 1
ATOM 15394 C C . ILE D 1 262 ? 69.938 -47.811 -9.643 1.00 30.12 238 ILE D C 1
ATOM 15395 O O . ILE D 1 262 ? 69.606 -48.989 -9.830 1.00 30.23 238 ILE D O 1
ATOM 15400 N N . ILE D 1 263 ? 71.065 -47.482 -9.022 1.00 29.28 239 ILE D N 1
ATOM 15401 C CA . ILE D 1 263 ? 71.934 -48.519 -8.494 1.00 29.23 239 ILE D CA 1
ATOM 15402 C C . ILE D 1 263 ? 71.207 -49.366 -7.443 1.00 28.72 239 ILE D C 1
ATOM 15403 O O . ILE D 1 263 ? 71.232 -50.606 -7.510 1.00 28.44 239 ILE D O 1
ATOM 15408 N N . ALA D 1 264 ? 70.555 -48.693 -6.494 1.00 27.76 240 ALA D N 1
ATOM 15409 C CA . ALA D 1 264 ? 69.785 -49.371 -5.456 1.00 27.67 240 ALA D CA 1
ATOM 15410 C C . ALA D 1 264 ? 68.725 -50.260 -6.088 1.00 27.48 240 ALA D C 1
ATOM 15411 O O . ALA D 1 264 ? 68.566 -51.426 -5.716 1.00 27.70 240 ALA D O 1
ATOM 15413 N N . LEU D 1 265 ? 68.001 -49.700 -7.049 1.00 27.22 241 LEU D N 1
ATOM 15414 C CA . LEU D 1 265 ? 66.971 -50.443 -7.749 1.00 27.16 241 LEU D CA 1
ATOM 15415 C C . LEU D 1 265 ? 67.509 -51.759 -8.316 1.00 27.16 241 LEU D C 1
ATOM 15416 O O . LEU D 1 265 ? 66.840 -52.786 -8.248 1.00 26.86 241 LEU D O 1
ATOM 15421 N N . SER D 1 266 ? 68.707 -51.726 -8.890 1.00 26.90 242 SER D N 1
ATOM 15422 C CA . SER D 1 266 ? 69.227 -52.910 -9.530 1.00 27.25 242 SER D CA 1
ATOM 15423 C C . SER D 1 266 ? 69.694 -53.958 -8.522 1.00 27.58 242 SER D C 1
ATOM 15424 O O . SER D 1 266 ? 69.623 -55.156 -8.802 1.00 26.39 242 SER D O 1
ATOM 15427 N N . LYS D 1 267 ? 70.159 -53.518 -7.352 1.00 28.54 243 LYS D N 1
ATOM 15428 C CA . LYS D 1 267 ? 70.530 -54.470 -6.309 1.00 29.30 243 LYS D CA 1
ATOM 15429 C C . LYS D 1 267 ? 69.268 -55.128 -5.763 1.00 28.91 243 LYS D C 1
ATOM 15430 O O . LYS D 1 267 ? 69.200 -56.345 -5.606 1.00 28.40 243 LYS D O 1
ATOM 15436 N N . ALA D 1 268 ? 68.243 -54.327 -5.522 1.00 28.82 244 ALA D N 1
ATOM 15437 C CA . ALA D 1 268 ? 66.964 -54.873 -5.079 1.00 28.96 244 ALA D CA 1
ATOM 15438 C C . ALA D 1 268 ? 66.430 -55.917 -6.070 1.00 29.15 244 ALA D C 1
ATOM 15439 O O . ALA D 1 268 ? 66.027 -57.014 -5.683 1.00 30.03 244 ALA D O 1
ATOM 15441 N N . LEU D 1 269 ? 66.440 -55.585 -7.355 1.00 28.44 245 LEU D N 1
ATOM 15442 C CA . LEU D 1 269 ? 65.948 -56.509 -8.374 1.00 26.92 245 LEU D CA 1
ATOM 15443 C C . LEU D 1 269 ? 66.977 -57.565 -8.730 1.00 26.26 245 LEU D C 1
ATOM 15444 O O . LEU D 1 269 ? 66.627 -58.606 -9.277 1.00 25.62 245 LEU D O 1
ATOM 15449 N N . GLN D 1 270 ? 68.243 -57.283 -8.424 1.00 26.14 246 GLN D N 1
ATOM 15450 C CA . GLN D 1 270 ? 69.367 -58.110 -8.871 1.00 26.43 246 GLN D CA 1
ATOM 15451 C C . GLN D 1 270 ? 69.437 -58.227 -10.410 1.00 26.46 246 GLN D C 1
ATOM 15452 O O . GLN D 1 270 ? 69.701 -59.300 -10.960 1.00 26.36 246 GLN D O 1
ATOM 15458 N N . TYR D 1 271 ? 69.176 -57.115 -11.098 1.00 26.04 247 TYR D N 1
ATOM 15459 C CA . TYR D 1 271 ? 69.268 -57.064 -12.554 1.00 25.26 247 TYR D CA 1
ATOM 15460 C C . TYR D 1 271 ? 70.567 -56.336 -12.873 1.00 24.33 247 TYR D C 1
ATOM 15461 O O . TYR D 1 271 ? 70.921 -55.363 -12.183 1.00 24.97 247 TYR D O 1
ATOM 15470 N N . PRO D 1 272 ? 71.262 -56.762 -13.935 1.00 22.74 248 PRO D N 1
ATOM 15471 C CA . PRO D 1 272 ? 72.475 -56.035 -14.297 1.00 22.31 248 PRO D CA 1
ATOM 15472 C C . PRO D 1 272 ? 72.081 -54.712 -14.966 1.00 22.68 248 PRO D C 1
ATOM 15473 O O . PRO D 1 272 ? 70.971 -54.593 -15.484 1.00 21.92 248 PRO D O 1
ATOM 15477 N N . ILE D 1 273 ? 72.978 -53.735 -14.940 1.00 22.73 249 ILE D N 1
ATOM 15478 C CA . ILE D 1 273 ? 72.750 -52.471 -15.609 1.00 23.18 249 ILE D CA 1
ATOM 15479 C C . ILE D 1 273 ? 73.713 -52.360 -16.767 1.00 23.62 249 ILE D C 1
ATOM 15480 O O . ILE D 1 273 ? 74.936 -52.272 -16.549 1.00 23.52 249 ILE D O 1
ATOM 15485 N N . LEU D 1 274 ? 73.189 -52.361 -17.991 1.00 23.30 250 LEU D N 1
ATOM 15486 C CA . LEU D 1 274 ? 74.015 -52.020 -19.138 1.00 23.51 250 LEU D CA 1
ATOM 15487 C C . LEU D 1 274 ? 74.262 -50.519 -19.065 1.00 24.21 250 LEU D C 1
ATOM 15488 O O . LEU D 1 274 ? 73.361 -49.720 -19.339 1.00 23.75 250 LEU D O 1
ATOM 15493 N N . ALA D 1 275 ? 75.469 -50.137 -18.651 1.00 24.63 251 ALA D N 1
ATOM 15494 C CA . ALA D 1 275 ? 75.752 -48.741 -18.370 1.00 25.69 251 ALA D CA 1
ATOM 15495 C C . ALA D 1 275 ? 76.498 -48.046 -19.502 1.00 26.41 251 ALA D C 1
ATOM 15496 O O . ALA D 1 275 ? 77.690 -48.267 -19.728 1.00 25.96 251 ALA D O 1
ATOM 15498 N N . ASP D 1 276 ? 75.770 -47.197 -20.210 1.00 27.14 252 ASP D N 1
ATOM 15499 C CA . ASP D 1 276 ? 76.352 -46.306 -21.195 1.00 27.52 252 ASP D CA 1
ATOM 15500 C C . ASP D 1 276 ? 77.401 -45.417 -20.534 1.00 27.24 252 ASP D C 1
ATOM 15501 O O . ASP D 1 276 ? 77.260 -45.068 -19.361 1.00 27.59 252 ASP D O 1
ATOM 15506 N N . PRO D 1 277 ? 78.457 -45.047 -21.281 1.00 26.76 253 PRO D N 1
ATOM 15507 C CA . PRO D 1 277 ? 79.495 -44.192 -20.737 1.00 26.48 253 PRO D CA 1
ATOM 15508 C C . PRO D 1 277 ? 78.936 -42.876 -20.205 1.00 26.47 253 PRO D C 1
ATOM 15509 O O . PRO D 1 277 ? 79.414 -42.389 -19.180 1.00 26.83 253 PRO D O 1
ATOM 15513 N N . LEU D 1 278 ? 77.935 -42.312 -20.883 1.00 25.87 254 LEU D N 1
ATOM 15514 C CA . LEU D 1 278 ? 77.358 -41.017 -20.473 1.00 25.37 254 LEU D CA 1
ATOM 15515 C C . LEU D 1 278 ? 76.509 -41.156 -19.222 1.00 25.52 254 LEU D C 1
ATOM 15516 O O . LEU D 1 278 ? 76.179 -40.157 -18.575 1.00 24.48 254 LEU D O 1
ATOM 15521 N N . SER D 1 279 ? 76.168 -42.400 -18.877 1.00 25.31 255 SER D N 1
ATOM 15522 C CA . SER D 1 279 ? 75.477 -42.662 -17.627 1.00 25.68 255 SER D CA 1
ATOM 15523 C C . SER D 1 279 ? 76.402 -42.365 -16.458 1.00 25.63 255 SER D C 1
ATOM 15524 O O . SER D 1 279 ? 75.943 -42.185 -15.346 1.00 25.73 255 SER D O 1
ATOM 15527 N N . ASN D 1 280 ? 77.706 -42.338 -16.729 1.00 26.21 256 ASN D N 1
ATOM 15528 C CA . ASN D 1 280 ? 78.748 -42.229 -15.701 1.00 27.40 256 ASN D CA 1
ATOM 15529 C C . ASN D 1 280 ? 78.692 -43.241 -14.549 1.00 27.73 256 ASN D C 1
ATOM 15530 O O . ASN D 1 280 ? 79.171 -42.962 -13.455 1.00 29.42 256 ASN D O 1
ATOM 15535 N N . LEU D 1 281 ? 78.113 -44.409 -14.784 1.00 27.13 257 LEU D N 1
ATOM 15536 C CA . LEU D 1 281 ? 78.074 -45.454 -13.768 1.00 27.24 257 LEU D CA 1
ATOM 15537 C C . LEU D 1 281 ? 79.341 -46.297 -13.790 1.00 28.05 257 LEU D C 1
ATOM 15538 O O . LEU D 1 281 ? 79.652 -46.990 -12.824 1.00 28.13 257 LEU D O 1
ATOM 15543 N N . ARG D 1 282 ? 80.056 -46.257 -14.908 1.00 28.68 258 ARG D N 1
ATOM 15544 C CA . ARG D 1 282 ? 81.299 -47.008 -15.042 1.00 29.32 258 ARG D CA 1
ATOM 15545 C C . ARG D 1 282 ? 82.440 -46.444 -14.173 1.00 30.62 258 ARG D C 1
ATOM 15546 O O . ARG D 1 282 ? 83.289 -47.199 -13.695 1.00 30.52 258 ARG D O 1
ATOM 15554 N N . ASN D 1 283 ? 82.445 -45.127 -13.971 1.00 31.58 259 ASN D N 1
ATOM 15555 C CA . ASN D 1 283 ? 83.535 -44.461 -13.270 1.00 33.11 259 ASN D CA 1
ATOM 15556 C C . ASN D 1 283 ? 83.123 -43.765 -11.973 1.00 34.02 259 ASN D C 1
ATOM 15557 O O . ASN D 1 283 ? 82.565 -42.672 -11.989 1.00 34.22 259 ASN D O 1
ATOM 15562 N N . GLY D 1 284 ? 83.435 -44.397 -10.846 1.00 34.96 260 GLY D N 1
ATOM 15563 C CA . GLY D 1 284 ? 83.146 -43.813 -9.547 1.00 36.13 260 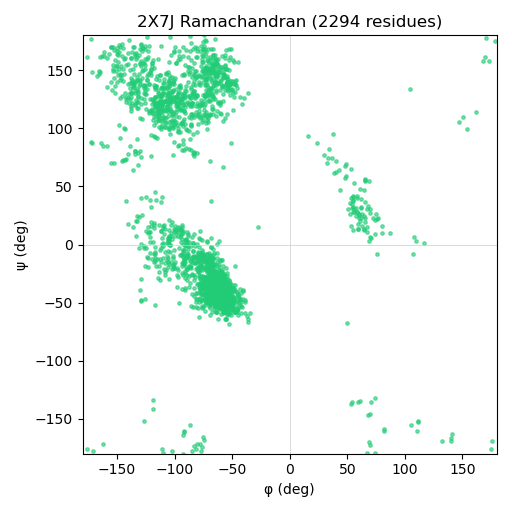GLY D CA 1
ATOM 15564 C C . GLY D 1 284 ? 83.375 -44.795 -8.418 1.00 37.03 260 GLY D C 1
ATOM 15565 O O . GLY D 1 284 ? 83.707 -45.967 -8.644 1.00 36.97 260 GLY D O 1
ATOM 15566 N N . VAL D 1 285 ? 83.184 -44.311 -7.195 1.00 37.96 261 VAL D N 1
ATOM 15567 C CA . VAL D 1 285 ? 83.405 -45.117 -5.992 1.00 38.82 261 VAL D CA 1
ATOM 15568 C C . VAL D 1 285 ? 82.149 -45.870 -5.574 1.00 38.88 261 VAL D C 1
ATOM 15569 O O . VAL D 1 285 ? 82.208 -46.720 -4.688 1.00 39.47 261 VAL D O 1
ATOM 15573 N N . HIS D 1 286 ? 81.017 -45.547 -6.202 1.00 38.63 262 HIS D N 1
ATOM 15574 C CA . HIS D 1 286 ? 79.761 -46.260 -5.958 1.00 38.12 262 HIS D CA 1
ATOM 15575 C C . HIS D 1 286 ? 79.899 -47.772 -6.209 1.00 38.09 262 HIS D C 1
ATOM 15576 O O . HIS D 1 286 ? 80.863 -48.222 -6.836 1.00 38.22 262 HIS D O 1
ATOM 15583 N N . ASP D 1 287 ? 78.948 -48.551 -5.700 1.00 37.47 263 ASP D N 1
ATOM 15584 C CA . ASP D 1 287 ? 78.917 -49.993 -5.945 1.00 37.30 263 ASP D CA 1
ATOM 15585 C C . ASP D 1 287 ? 78.696 -50.216 -7.442 1.00 36.80 263 ASP D C 1
ATOM 15586 O O . ASP D 1 287 ? 77.801 -49.613 -8.037 1.00 36.10 263 ASP D O 1
ATOM 15591 N N . LYS D 1 288 ? 79.522 -51.070 -8.039 1.00 36.28 264 LYS D N 1
ATOM 15592 C CA . LYS D 1 288 ? 79.484 -51.322 -9.471 1.00 35.87 264 LYS D CA 1
ATOM 15593 C C . LYS D 1 288 ? 79.319 -52.806 -9.788 1.00 35.30 264 LYS D C 1
ATOM 15594 O O . LYS D 1 288 ? 79.475 -53.224 -10.941 1.00 34.97 264 LYS D O 1
ATOM 15600 N N . SER D 1 289 ? 79.000 -53.601 -8.769 1.00 34.69 265 SER D N 1
ATOM 15601 C CA . SER D 1 289 ? 78.905 -55.061 -8.933 1.00 34.42 265 SER D CA 1
ATOM 15602 C C . SER D 1 289 ? 77.816 -55.382 -9.925 1.00 33.79 265 SER D C 1
ATOM 15603 O O . SER D 1 289 ? 77.837 -56.409 -10.616 1.00 33.98 265 SER D O 1
ATOM 15606 N N . THR D 1 290 ? 76.864 -54.465 -9.990 1.00 32.52 266 THR D N 1
ATOM 15607 C CA . THR D 1 290 ? 75.689 -54.605 -10.820 1.00 30.66 266 THR D CA 1
ATOM 15608 C C . THR D 1 290 ? 75.931 -53.991 -12.203 1.00 30.08 266 THR D C 1
ATOM 15609 O O . THR D 1 290 ? 75.179 -54.233 -13.152 1.00 30.47 266 THR D O 1
ATOM 15613 N N . VAL D 1 291 ? 77.011 -53.231 -12.332 1.00 28.73 267 VAL D N 1
ATOM 15614 C CA . VAL D 1 291 ? 77.284 -52.523 -13.576 1.00 27.72 267 VAL D CA 1
ATOM 15615 C C . VAL D 1 291 ? 77.986 -53.387 -14.633 1.00 27.48 267 VAL D C 1
ATOM 15616 O O . VAL D 1 291 ? 78.963 -54.065 -14.358 1.00 27.71 267 VAL D O 1
ATOM 15620 N N . ILE D 1 292 ? 77.476 -53.346 -15.855 1.00 27.32 268 ILE D N 1
ATOM 15621 C CA . ILE D 1 292 ? 78.045 -54.110 -16.951 1.00 26.42 268 ILE D CA 1
ATOM 15622 C C . ILE D 1 292 ? 78.551 -53.156 -18.025 1.00 25.99 268 ILE D C 1
ATOM 15623 O O . ILE D 1 292 ? 77.823 -52.265 -18.438 1.00 26.08 268 ILE D O 1
ATOM 15628 N N . ASP D 1 293 ? 79.820 -53.311 -18.422 1.00 25.32 269 ASP D N 1
ATOM 15629 C CA . ASP D 1 293 ? 80.473 -52.350 -19.318 1.00 25.33 269 ASP D CA 1
ATOM 15630 C C . ASP D 1 293 ? 80.915 -52.904 -20.682 1.00 24.43 269 ASP D C 1
ATOM 15631 O O . ASP D 1 293 ? 81.328 -52.133 -21.548 1.00 23.56 269 ASP D O 1
ATOM 15636 N N . ALA D 1 294 ? 80.830 -54.221 -20.867 1.00 23.41 270 ALA D N 1
ATOM 15637 C CA . ALA D 1 294 ? 81.343 -54.870 -22.077 1.00 23.65 270 ALA D CA 1
ATOM 15638 C C . ALA D 1 294 ? 80.259 -55.317 -23.056 1.00 23.54 270 ALA D C 1
ATOM 15639 O O . ALA D 1 294 ? 80.556 -55.894 -24.099 1.00 23.51 270 ALA D O 1
ATOM 15641 N N . TYR D 1 295 ? 79.009 -55.051 -22.704 1.00 24.08 271 TYR D N 1
ATOM 15642 C CA . TYR D 1 295 ? 77.842 -55.479 -23.469 1.00 24.59 271 TYR D CA 1
ATOM 15643 C C . TYR D 1 295 ? 77.858 -55.084 -24.961 1.00 25.63 271 TYR D C 1
ATOM 15644 O O . TYR D 1 295 ? 77.375 -55.835 -25.815 1.00 25.86 271 TYR D O 1
ATOM 15653 N N . ASP D 1 296 ? 78.395 -53.912 -25.283 1.00 26.38 272 ASP D N 1
ATOM 15654 C CA . ASP D 1 296 ? 78.378 -53.483 -26.668 1.00 27.64 272 ASP D CA 1
ATOM 15655 C C . ASP D 1 296 ? 79.176 -54.466 -27.517 1.00 28.11 272 ASP D C 1
ATOM 15656 O O . ASP D 1 296 ? 78.899 -54.677 -28.704 1.00 27.53 272 ASP D O 1
ATOM 15661 N N . SER D 1 297 ? 80.181 -55.070 -26.900 1.00 28.21 273 SER D N 1
ATOM 15662 C CA . SER D 1 297 ? 81.003 -56.008 -27.625 1.00 28.44 273 SER D CA 1
ATOM 15663 C C . SER D 1 297 ? 80.380 -57.393 -27.590 1.00 28.47 273 SER D C 1
ATOM 15664 O O . SER D 1 297 ? 80.173 -57.999 -28.634 1.00 29.29 273 SER D O 1
ATOM 15667 N N . PHE D 1 298 ? 80.055 -57.897 -26.408 1.00 27.78 274 PHE D N 1
ATOM 15668 C CA . PHE D 1 298 ? 79.672 -59.299 -26.364 1.00 27.95 274 PHE D CA 1
ATOM 15669 C C . PHE D 1 298 ? 78.262 -59.581 -26.870 1.00 28.64 274 PHE D C 1
ATOM 15670 O O . PHE D 1 298 ? 77.977 -60.685 -27.322 1.00 29.09 274 PHE D O 1
ATOM 15678 N N . LEU D 1 299 ? 77.409 -58.565 -26.859 1.00 29.98 275 LEU D N 1
ATOM 15679 C CA . LEU D 1 299 ? 76.058 -58.701 -27.391 1.00 30.69 275 LEU D CA 1
ATOM 15680 C C . LEU D 1 299 ? 75.990 -58.700 -28.913 1.00 31.97 275 LEU D C 1
ATOM 15681 O O . LEU D 1 299 ? 74.896 -58.714 -29.463 1.00 32.53 275 LEU D O 1
ATOM 15686 N N . LYS D 1 300 ? 77.131 -58.661 -29.598 1.00 33.38 276 LYS D N 1
ATOM 15687 C CA . LYS D 1 300 ? 77.132 -58.776 -31.064 1.00 34.85 276 LYS D CA 1
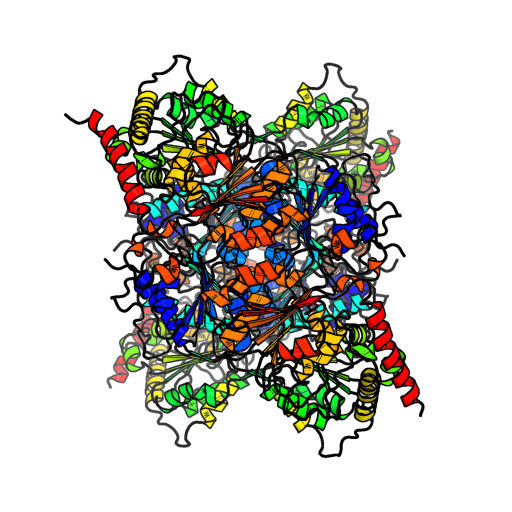ATOM 15688 C C . LYS D 1 300 ? 77.108 -60.244 -31.473 1.00 36.15 276 LYS D C 1
ATOM 15689 O O . LYS D 1 300 ? 77.013 -60.573 -32.660 1.00 36.48 276 LYS D O 1
ATOM 15695 N N . ASP D 1 301 ? 77.201 -61.117 -30.475 1.00 37.40 277 ASP D N 1
ATOM 15696 C CA . ASP D 1 301 ? 77.167 -62.557 -30.667 1.00 38.33 277 ASP D CA 1
ATOM 15697 C C . ASP D 1 301 ? 75.763 -63.092 -30.441 1.00 39.01 277 ASP D C 1
ATOM 15698 O O . ASP D 1 301 ? 75.144 -62.792 -29.414 1.00 39.18 277 ASP D O 1
ATOM 15703 N N . ASP D 1 302 ? 75.273 -63.913 -31.369 1.00 39.69 278 ASP D N 1
ATOM 15704 C CA . ASP D 1 302 ? 73.922 -64.488 -31.253 1.00 40.76 278 ASP D CA 1
ATOM 15705 C C . ASP D 1 302 ? 73.730 -65.386 -30.035 1.00 40.90 278 ASP D C 1
ATOM 15706 O O . ASP D 1 302 ? 72.704 -65.320 -29.339 1.00 40.53 278 ASP D O 1
ATOM 15711 N N . GLU D 1 303 ? 74.722 -66.227 -29.783 1.00 41.15 279 GLU D N 1
ATOM 15712 C CA . GLU D 1 303 ? 74.637 -67.199 -28.714 1.00 41.67 279 GLU D CA 1
ATOM 15713 C C . GLU D 1 303 ? 74.622 -66.538 -27.322 1.00 40.56 279 GLU D C 1
ATOM 15714 O O . GLU D 1 303 ? 73.796 -66.871 -26.472 1.00 40.22 279 GLU D O 1
ATOM 15720 N N . LEU D 1 304 ? 75.512 -65.585 -27.078 1.00 39.30 280 LEU D N 1
ATOM 15721 C CA . LEU D 1 304 ? 75.467 -64.894 -25.786 1.00 38.23 280 LEU D CA 1
ATOM 15722 C C . LEU D 1 304 ? 74.142 -64.127 -25.614 1.00 37.76 280 LEU D C 1
ATOM 15723 O O . LEU D 1 304 ? 73.603 -64.027 -24.508 1.00 37.42 280 LEU D O 1
ATOM 15728 N N . LYS D 1 305 ? 73.610 -63.608 -26.715 1.00 37.55 281 LYS D N 1
ATOM 15729 C CA . LYS D 1 305 ? 72.311 -62.953 -26.672 1.00 37.96 281 LYS D CA 1
ATOM 15730 C C . LYS D 1 305 ? 71.216 -63.890 -26.195 1.00 38.47 281 LYS D C 1
ATOM 15731 O O . LYS D 1 305 ? 70.490 -63.551 -25.261 1.00 38.17 281 LYS D O 1
ATOM 15737 N N . ARG D 1 306 ? 71.102 -65.065 -26.824 1.00 39.30 282 ARG D N 1
ATOM 15738 C CA . ARG D 1 306 ? 70.131 -66.065 -26.381 1.00 39.83 282 ARG D CA 1
ATOM 15739 C C . ARG D 1 306 ? 70.326 -66.371 -24.912 1.00 38.57 282 ARG D C 1
ATOM 15740 O O . ARG D 1 306 ? 69.367 -66.423 -24.137 1.00 38.88 282 ARG D O 1
ATOM 15748 N N . LYS D 1 307 ? 71.574 -66.579 -24.526 1.00 37.26 283 LYS D N 1
ATOM 15749 C CA . LYS D 1 307 ? 71.870 -66.886 -23.139 1.00 36.43 283 LYS D CA 1
ATOM 15750 C C . LYS D 1 307 ? 71.455 -65.781 -22.179 1.00 34.82 283 LYS D C 1
ATOM 15751 O O . LYS D 1 307 ? 70.987 -66.053 -21.075 1.00 34.33 283 LYS D O 1
ATOM 15757 N N . LEU D 1 308 ? 71.616 -64.528 -22.601 1.00 33.11 284 LEU D N 1
ATOM 15758 C CA . LEU D 1 308 ? 71.412 -63.410 -21.681 1.00 31.25 284 LEU D CA 1
ATOM 15759 C C . LEU D 1 308 ? 70.095 -62.673 -21.925 1.00 30.46 284 LEU D C 1
ATOM 15760 O O . LEU D 1 308 ? 69.800 -61.681 -21.267 1.00 30.80 284 LEU D O 1
ATOM 15765 N N . ARG D 1 309 ? 69.304 -63.180 -22.861 1.00 29.23 285 ARG D N 1
ATOM 15766 C CA . ARG D 1 309 ? 68.016 -62.603 -23.178 1.00 28.65 285 ARG D CA 1
ATOM 15767 C C . ARG D 1 309 ? 67.170 -62.358 -21.936 1.00 27.87 285 ARG D C 1
ATOM 15768 O O . ARG D 1 309 ? 66.800 -63.304 -21.239 1.00 27.77 285 ARG D O 1
ATOM 15776 N N . PRO D 1 310 ? 66.861 -61.078 -21.643 1.00 27.49 286 PRO D N 1
ATOM 15777 C CA . PRO D 1 310 ? 66.003 -60.759 -20.503 1.00 27.25 286 PRO D CA 1
ATOM 15778 C C . PRO D 1 310 ? 64.516 -60.788 -20.896 1.00 27.23 286 PRO D C 1
ATOM 15779 O O . PRO D 1 310 ? 64.183 -60.558 -22.061 1.00 26.92 286 PRO D O 1
ATOM 15783 N N . ASP D 1 311 ? 63.639 -61.073 -19.938 1.00 27.41 287 ASP D N 1
ATOM 15784 C CA . ASP D 1 311 ? 62.200 -60.969 -20.165 1.00 28.54 287 ASP D CA 1
ATOM 15785 C C . ASP D 1 311 ? 61.735 -59.501 -20.091 1.00 28.61 287 ASP D C 1
ATOM 15786 O O . ASP D 1 311 ? 60.851 -59.086 -20.839 1.00 28.91 287 ASP D O 1
ATOM 15791 N N . VAL D 1 312 ? 62.333 -58.722 -19.193 1.00 27.82 288 VAL D N 1
ATOM 15792 C CA . VAL D 1 312 ? 61.960 -57.321 -19.025 1.00 27.23 288 VAL D CA 1
ATOM 15793 C C . VAL D 1 312 ? 63.180 -56.432 -19.084 1.00 26.33 288 VAL D C 1
ATOM 15794 O O . VAL D 1 312 ? 64.278 -56.861 -18.710 1.00 26.09 288 VAL D O 1
ATOM 15798 N N . VAL D 1 313 ? 62.976 -55.207 -19.568 1.00 24.79 289 VAL D N 1
ATOM 15799 C CA . VAL D 1 313 ? 64.027 -54.204 -19.646 1.00 24.10 289 VAL D CA 1
ATOM 15800 C C . VAL D 1 313 ? 63.513 -52.890 -19.083 1.00 22.86 289 VAL D C 1
ATOM 15801 O O . VAL D 1 313 ? 62.422 -52.456 -19.437 1.00 23.38 289 VAL D O 1
ATOM 15805 N N . ILE D 1 314 ? 64.290 -52.267 -18.203 1.00 21.15 290 ILE D N 1
ATOM 15806 C CA . ILE D 1 314 ? 63.990 -50.924 -17.747 1.00 20.22 290 ILE D CA 1
ATOM 15807 C C . ILE D 1 314 ? 65.026 -49.982 -18.324 1.00 20.13 290 ILE D C 1
ATOM 15808 O O . ILE D 1 314 ? 66.229 -50.199 -18.134 1.00 20.07 290 ILE D O 1
ATOM 15813 N N . ARG D 1 315 ? 64.574 -48.974 -19.071 1.00 19.07 291 ARG D N 1
ATOM 15814 C CA . ARG D 1 315 ? 65.487 -47.990 -19.638 1.00 19.54 291 ARG D CA 1
ATOM 15815 C C . ARG D 1 315 ? 65.412 -46.684 -18.864 1.00 19.10 291 ARG D C 1
ATOM 15816 O O . ARG D 1 315 ? 64.333 -46.230 -18.518 1.00 18.73 291 ARG D O 1
ATOM 15824 N N . PHE D 1 316 ? 66.566 -46.077 -18.633 1.00 19.08 292 PHE D N 1
ATOM 15825 C CA . PHE D 1 316 ? 66.647 -44.745 -18.050 1.00 19.26 292 PHE D CA 1
ATOM 15826 C C . PHE D 1 316 ? 67.436 -43.887 -19.001 1.00 19.40 292 PHE D C 1
ATOM 15827 O O . PHE D 1 316 ? 68.378 -44.368 -19.636 1.00 19.38 292 PHE D O 1
ATOM 15835 N N . GLY D 1 317 ? 67.065 -42.613 -19.092 1.00 19.71 293 GLY D N 1
ATOM 15836 C CA . GLY D 1 317 ? 67.736 -41.683 -19.989 1.00 19.67 293 GLY D CA 1
ATOM 15837 C C . GLY D 1 317 ? 67.476 -41.982 -21.453 1.00 19.85 293 GLY D C 1
ATOM 15838 O O . GLY D 1 317 ? 66.623 -42.806 -21.782 1.00 19.47 293 GLY D O 1
ATOM 15839 N N . PRO D 1 318 ? 68.215 -41.304 -22.341 1.00 20.26 294 PRO D N 1
ATOM 15840 C CA . PRO D 1 318 ? 68.056 -41.493 -23.783 1.00 20.44 294 PRO D CA 1
ATOM 15841 C C . PRO D 1 318 ? 68.648 -42.822 -24.225 1.00 20.91 294 PRO D C 1
ATOM 15842 O O . PRO D 1 318 ? 69.207 -43.540 -23.404 1.00 21.00 294 PRO D O 1
ATOM 15846 N N . MET D 1 319 ? 68.497 -43.161 -25.500 1.00 21.26 295 MET D N 1
ATOM 15847 C CA . MET D 1 319 ? 69.103 -44.372 -26.022 1.00 22.91 295 MET D CA 1
ATOM 15848 C C . MET D 1 319 ? 70.614 -44.397 -25.748 1.00 23.25 295 MET D C 1
ATOM 15849 O O . MET D 1 319 ? 71.306 -43.380 -25.901 1.00 23.14 295 MET D O 1
ATOM 15854 N N . PRO D 1 320 ? 71.129 -45.569 -25.341 1.00 23.01 296 PRO D N 1
ATOM 15855 C CA . PRO D 1 320 ? 72.567 -45.691 -25.148 1.00 22.73 296 PRO D CA 1
ATOM 15856 C C . PRO D 1 320 ? 73.258 -45.575 -26.497 1.00 22.21 296 PRO D C 1
ATOM 15857 O O . PRO D 1 320 ? 72.615 -45.725 -27.531 1.00 22.28 296 PRO D O 1
ATOM 15861 N N . VAL D 1 321 ? 74.552 -45.311 -26.485 1.00 21.99 297 VAL D N 1
ATOM 15862 C CA . VAL D 1 321 ? 75.331 -45.297 -27.704 1.00 22.23 297 VAL D CA 1
ATOM 15863 C C . VAL D 1 321 ? 75.259 -46.648 -28.418 1.00 22.03 297 VAL D C 1
ATOM 15864 O O . VAL D 1 321 ? 75.333 -46.706 -29.644 1.00 22.37 297 VAL D O 1
ATOM 15868 N N . SER D 1 322 ? 75.122 -47.732 -27.659 1.00 21.35 298 SER D N 1
ATOM 15869 C CA . SER D 1 322 ? 75.228 -49.077 -28.232 1.00 21.79 298 SER D CA 1
ATOM 15870 C C . SER D 1 322 ? 74.200 -49.422 -29.313 1.00 22.29 298 SER D C 1
ATOM 15871 O O . SER D 1 322 ? 73.006 -49.567 -29.057 1.00 22.40 298 SER D O 1
ATOM 15874 N N . LYS D 1 323 ? 74.691 -49.592 -30.525 1.00 23.23 299 LYS D N 1
ATOM 15875 C CA . LYS D 1 323 ? 73.853 -50.035 -31.621 1.00 23.83 299 LYS D CA 1
ATOM 15876 C C . LYS D 1 323 ? 73.377 -51.485 -31.398 1.00 23.31 299 LYS D C 1
ATOM 15877 O O . LYS D 1 323 ? 72.210 -51.813 -31.646 1.00 24.04 299 LYS D O 1
ATOM 15883 N N . PRO D 1 324 ? 74.266 -52.368 -30.917 1.00 22.67 300 PRO D N 1
ATOM 15884 C CA . PRO D 1 324 ? 73.747 -53.726 -30.681 1.00 22.72 300 PRO D CA 1
ATOM 15885 C C . PRO D 1 324 ? 72.611 -53.827 -29.637 1.00 23.00 300 PRO D C 1
ATOM 15886 O O . PRO D 1 324 ? 71.807 -54.768 -29.691 1.00 23.16 300 PRO D O 1
ATOM 15890 N N . VAL D 1 325 ? 72.526 -52.885 -28.698 1.00 22.73 301 VAL D N 1
ATOM 15891 C CA . VAL D 1 325 ? 71.419 -52.928 -27.731 1.00 22.77 301 VAL D CA 1
ATOM 15892 C C . VAL D 1 325 ? 70.145 -52.543 -28.457 1.00 22.33 301 VAL D C 1
ATOM 15893 O O . VAL D 1 325 ? 69.097 -53.171 -28.283 1.00 21.80 301 VAL D O 1
ATOM 15897 N N . PHE D 1 326 ? 70.270 -51.527 -29.307 1.00 22.37 302 PHE D N 1
ATOM 15898 C CA . PHE D 1 326 ? 69.168 -51.066 -30.140 1.00 22.29 302 PHE D CA 1
ATOM 15899 C C . PHE D 1 326 ? 68.667 -52.214 -31.004 1.00 22.69 302 PHE D C 1
ATOM 15900 O O . PHE D 1 326 ? 67.514 -52.599 -30.900 1.00 23.02 302 PHE D O 1
ATOM 15908 N N . LEU D 1 327 ? 69.535 -52.778 -31.831 1.00 23.80 303 LEU D N 1
ATOM 15909 C CA . LEU D 1 327 ? 69.144 -53.893 -32.698 1.00 24.59 303 LEU D CA 1
ATOM 15910 C C . LEU D 1 327 ? 68.539 -55.040 -31.897 1.00 25.15 303 LEU D C 1
ATOM 15911 O O . LEU D 1 327 ? 67.621 -55.715 -32.357 1.00 24.98 303 LEU D O 1
ATOM 15916 N N . TRP D 1 328 ? 69.037 -55.252 -30.685 1.00 26.26 304 TRP D N 1
ATOM 15917 C CA . TRP D 1 328 ? 68.530 -56.339 -29.848 1.00 26.52 304 TRP D CA 1
ATOM 15918 C C . TRP D 1 328 ? 67.084 -56.128 -29.426 1.00 27.11 304 TRP D C 1
ATOM 15919 O O . TRP D 1 328 ? 66.260 -57.033 -29.527 1.00 27.93 304 TRP D O 1
ATOM 15930 N N . LEU D 1 329 ? 66.777 -54.938 -28.926 1.00 27.34 305 LEU D N 1
ATOM 15931 C CA . LEU D 1 329 ? 65.419 -54.609 -28.506 1.00 27.29 305 LEU D CA 1
ATOM 15932 C C . LEU D 1 329 ? 64.444 -54.548 -29.704 1.00 27.39 305 LEU D C 1
ATOM 15933 O O . LEU D 1 329 ? 63.291 -54.971 -29.613 1.00 27.28 305 LEU D O 1
ATOM 15938 N N . LYS D 1 330 ? 64.927 -54.035 -30.823 1.00 27.77 306 LYS D N 1
ATOM 15939 C CA . LYS D 1 330 ? 64.128 -53.885 -32.023 1.00 29.18 306 LYS D CA 1
ATOM 15940 C C . LYS D 1 330 ? 63.798 -55.245 -32.654 1.00 30.07 306 LYS D C 1
ATOM 15941 O O . LYS D 1 330 ? 62.632 -55.556 -32.927 1.00 30.24 306 LYS D O 1
ATOM 15947 N N . ASP D 1 331 ? 64.819 -56.067 -32.856 1.00 30.92 307 ASP D N 1
ATOM 15948 C CA . ASP D 1 331 ? 64.628 -57.331 -33.551 1.00 32.18 307 ASP D CA 1
ATOM 15949 C C . ASP D 1 331 ? 64.050 -58.398 -32.638 1.00 32.39 307 ASP D C 1
ATOM 15950 O O . ASP D 1 331 ? 63.715 -59.489 -33.099 1.00 33.27 307 ASP D O 1
ATOM 15955 N N . ASP D 1 332 ? 63.944 -58.114 -31.346 1.00 31.85 308 ASP D N 1
ATOM 15956 C CA . ASP D 1 332 ? 63.202 -59.020 -30.483 1.00 31.63 308 ASP D CA 1
ATOM 15957 C C . ASP D 1 332 ? 62.198 -58.275 -29.635 1.00 31.63 308 ASP D C 1
ATOM 15958 O O . ASP D 1 332 ? 62.450 -57.993 -28.459 1.00 31.54 308 ASP D O 1
ATOM 15963 N N . PRO D 1 333 ? 61.048 -57.954 -30.239 1.00 31.59 309 PRO D N 1
ATOM 15964 C CA . PRO D 1 333 ? 60.054 -57.111 -29.623 1.00 31.41 309 PRO D CA 1
ATOM 15965 C C . PRO D 1 333 ? 59.263 -57.824 -28.525 1.00 31.38 309 PRO D C 1
ATOM 15966 O O . PRO D 1 333 ? 58.590 -57.147 -27.754 1.00 32.02 309 PRO D O 1
ATOM 15970 N N . THR D 1 334 ? 59.346 -59.155 -28.437 1.00 30.55 310 THR D N 1
ATOM 15971 C CA . THR D 1 334 ? 58.731 -59.880 -27.309 1.00 30.05 310 THR D CA 1
ATOM 15972 C C . THR D 1 334 ? 59.422 -59.593 -25.979 1.00 29.57 310 THR D C 1
ATOM 15973 O O . THR D 1 334 ? 58.910 -59.945 -24.922 1.00 30.26 310 THR D O 1
ATOM 15977 N N . ILE D 1 335 ? 60.603 -58.992 -26.030 1.00 29.11 311 ILE D N 1
ATOM 15978 C CA . ILE D 1 335 ? 61.249 -58.457 -24.829 1.00 28.97 311 ILE D CA 1
ATOM 15979 C C . ILE D 1 335 ? 60.442 -57.249 -24.345 1.00 29.12 311 ILE D C 1
ATOM 15980 O O . ILE D 1 335 ? 60.232 -56.300 -25.101 1.00 30.33 311 ILE D O 1
ATOM 15985 N N . GLN D 1 336 ? 59.978 -57.278 -23.104 1.00 28.46 312 GLN D N 1
ATOM 15986 C CA . GLN D 1 336 ? 59.085 -56.230 -22.624 1.00 28.45 312 GLN D CA 1
ATOM 15987 C C . GLN D 1 336 ? 59.883 -55.036 -22.123 1.00 27.01 312 GLN D C 1
ATOM 15988 O O . GLN D 1 336 ? 60.550 -55.141 -21.096 1.00 27.48 312 GLN D O 1
ATOM 15994 N N . GLN D 1 337 ? 59.793 -53.905 -22.821 1.00 25.09 313 GLN D N 1
ATOM 15995 C CA . GLN D 1 337 ? 60.518 -52.692 -22.425 1.00 24.76 313 GLN D CA 1
ATOM 15996 C C . GLN D 1 337 ? 59.681 -51.737 -21.596 1.00 24.49 313 GLN D C 1
ATOM 15997 O O . GLN D 1 337 ? 58.522 -51.463 -21.919 1.00 24.03 313 GLN D O 1
ATOM 16003 N N . ILE D 1 338 ? 60.289 -51.230 -20.534 1.00 23.79 314 ILE D N 1
ATOM 16004 C CA . ILE D 1 338 ? 59.726 -50.156 -19.733 1.00 23.34 314 ILE D CA 1
ATOM 16005 C C . ILE D 1 338 ? 60.657 -48.952 -19.874 1.00 23.63 314 ILE D C 1
ATOM 16006 O O . ILE D 1 338 ? 61.846 -49.028 -19.536 1.00 23.87 314 ILE D O 1
ATOM 16011 N N . VAL D 1 339 ? 60.130 -47.857 -20.400 1.00 22.92 315 VAL D N 1
ATOM 16012 C CA . VAL D 1 339 ? 60.943 -46.672 -20.639 1.00 22.72 315 VAL D CA 1
ATOM 16013 C C . VAL D 1 339 ? 60.592 -45.557 -19.657 1.00 22.64 315 VAL D C 1
ATOM 16014 O O . VAL D 1 339 ? 59.442 -45.144 -19.550 1.00 22.03 315 VAL D O 1
ATOM 16018 N N . ILE D 1 340 ? 61.584 -45.076 -18.926 1.00 23.74 316 ILE D N 1
ATOM 16019 C CA . ILE D 1 340 ? 61.332 -44.028 -17.949 1.00 24.80 316 ILE D CA 1
ATOM 16020 C C . ILE D 1 340 ? 61.868 -42.699 -18.481 1.00 25.32 316 ILE D C 1
ATOM 16021 O O . ILE D 1 340 ? 63.045 -42.574 -18.795 1.00 25.74 316 ILE D O 1
ATOM 16026 N N . ASP D 1 341 ? 60.989 -41.715 -18.616 1.00 26.17 317 ASP D N 1
ATOM 16027 C CA . ASP D 1 341 ? 61.386 -40.391 -19.103 1.00 27.11 317 ASP D CA 1
ATOM 16028 C C . ASP D 1 341 ? 60.569 -39.330 -18.365 1.00 28.18 317 ASP D C 1
ATOM 16029 O O . ASP D 1 341 ? 59.410 -39.077 -18.702 1.00 27.98 317 ASP D O 1
ATOM 16034 N N . GLU D 1 342 ? 61.177 -38.716 -17.357 1.00 29.77 318 GLU D N 1
ATOM 16035 C CA . GLU D 1 342 ? 60.506 -37.685 -16.581 1.00 32.23 318 GLU D CA 1
ATOM 16036 C C . GLU D 1 342 ? 59.894 -36.579 -17.440 1.00 33.05 318 GLU D C 1
ATOM 16037 O O . GLU D 1 342 ? 58.799 -36.077 -17.138 1.00 34.22 318 GLU D O 1
ATOM 16043 N N . ASP D 1 343 ? 60.606 -36.198 -18.493 1.00 32.77 319 ASP D N 1
ATOM 16044 C CA . ASP D 1 343 ? 60.224 -35.069 -19.321 1.00 32.96 319 ASP D CA 1
ATOM 16045 C C . ASP D 1 343 ? 59.059 -35.373 -20.253 1.00 32.61 319 ASP D C 1
ATOM 16046 O O . ASP D 1 343 ? 58.516 -34.476 -20.899 1.00 33.10 319 ASP D O 1
ATOM 16051 N N . GLY D 1 344 ? 58.671 -36.639 -20.324 1.00 31.84 320 GLY D N 1
ATOM 16052 C CA . GLY D 1 344 ? 57.527 -37.010 -21.126 1.00 31.47 320 GLY D CA 1
ATOM 16053 C C . GLY D 1 344 ? 57.753 -36.998 -22.630 1.00 31.40 320 GLY D C 1
ATOM 16054 O O . GLY D 1 344 ? 56.802 -36.927 -23.403 1.00 32.03 320 GLY D O 1
ATOM 16055 N N . GLY D 1 345 ? 59.003 -37.075 -23.059 1.00 30.50 321 GLY D N 1
ATOM 16056 C CA . GLY D 1 345 ? 59.278 -37.230 -24.474 1.00 29.68 321 GLY D CA 1
ATOM 16057 C C . GLY D 1 345 ? 59.051 -38.664 -24.930 1.00 29.36 321 GLY D C 1
ATOM 16058 O O . GLY D 1 345 ? 58.549 -39.498 -24.180 1.00 29.55 321 GLY D O 1
ATOM 16059 N N . TRP D 1 346 ? 59.437 -38.954 -26.167 1.00 28.51 322 TRP D N 1
ATOM 16060 C CA . TRP D 1 346 ? 59.268 -40.267 -26.730 1.00 27.46 322 TRP D CA 1
ATOM 16061 C C . TRP D 1 346 ? 60.538 -40.703 -27.436 1.00 27.21 322 TRP D C 1
ATOM 16062 O O . TRP D 1 346 ? 60.648 -40.598 -28.663 1.00 27.90 322 TRP D O 1
ATOM 16073 N N . ARG D 1 347 ? 61.500 -41.186 -26.657 1.00 26.25 323 ARG D N 1
ATOM 16074 C CA . ARG D 1 347 ? 62.766 -41.657 -27.196 1.00 25.41 323 ARG D CA 1
ATOM 16075 C C . ARG D 1 347 ? 62.797 -43.190 -27.192 1.00 25.10 323 ARG D C 1
ATOM 16076 O O . ARG D 1 347 ? 63.108 -43.836 -26.183 1.00 25.15 323 ARG D O 1
ATOM 16084 N N . ASP D 1 348 ? 62.433 -43.765 -28.331 1.00 24.25 324 ASP D N 1
ATOM 16085 C CA . ASP D 1 348 ? 62.486 -45.205 -28.527 1.00 22.77 324 ASP D CA 1
ATOM 16086 C C . ASP D 1 348 ? 62.395 -45.496 -30.017 1.00 21.60 324 ASP D C 1
ATOM 16087 O O . ASP D 1 348 ? 61.318 -45.706 -30.565 1.00 21.47 324 ASP D O 1
ATOM 16092 N N . PRO D 1 349 ? 63.543 -45.502 -30.683 1.00 20.51 325 PRO D N 1
ATOM 16093 C CA . PRO D 1 349 ? 63.578 -45.848 -32.100 1.00 19.92 325 PRO D CA 1
ATOM 16094 C C . PRO D 1 349 ? 63.214 -47.311 -32.402 1.00 19.39 325 PRO D C 1
ATOM 16095 O O . PRO D 1 349 ? 63.138 -47.675 -33.570 1.00 19.31 325 PRO D O 1
ATOM 16099 N N . THR D 1 350 ? 62.982 -48.147 -31.387 1.00 18.20 326 THR D N 1
ATOM 16100 C CA . THR D 1 350 ? 62.626 -49.550 -31.690 1.00 18.00 326 THR D CA 1
ATOM 16101 C C . THR D 1 350 ? 61.170 -49.707 -32.079 1.00 18.72 326 THR D C 1
ATOM 16102 O O . THR D 1 350 ? 60.818 -50.712 -32.685 1.00 19.84 326 THR D O 1
ATOM 16106 N N . GLN D 1 351 ? 60.330 -48.722 -31.738 1.00 18.36 327 GLN D N 1
ATOM 16107 C CA . GLN D 1 351 ? 58.895 -48.821 -31.937 1.00 19.14 327 GLN D CA 1
ATOM 16108 C C . GLN D 1 351 ? 58.333 -50.022 -31.170 1.00 20.51 327 GLN D C 1
ATOM 16109 O O . GLN D 1 351 ? 57.182 -50.420 -31.381 1.00 21.34 327 GLN D O 1
ATOM 16115 N N . ALA D 1 352 ? 59.122 -50.596 -30.268 1.00 21.62 328 ALA D N 1
ATOM 16116 C CA . ALA D 1 352 ? 58.694 -51.828 -29.601 1.00 22.78 328 ALA D CA 1
ATOM 16117 C C . ALA D 1 352 ? 58.519 -51.701 -28.106 1.00 23.21 328 ALA D C 1
ATOM 16118 O O . ALA D 1 352 ? 58.145 -52.655 -27.458 1.00 24.16 328 ALA D O 1
ATOM 16120 N N . SER D 1 353 ? 58.795 -50.537 -27.541 1.00 23.59 329 SER D N 1
ATOM 16121 C CA . SER D 1 353 ? 58.635 -50.389 -26.104 1.00 23.98 329 SER D CA 1
ATOM 16122 C C . SER D 1 353 ? 57.175 -50.636 -25.717 1.00 23.85 329 SER D C 1
ATOM 16123 O O . SER D 1 353 ? 56.270 -50.336 -26.499 1.00 24.31 329 SER D O 1
ATOM 16126 N N . ALA D 1 354 ? 56.947 -51.174 -24.517 1.00 23.42 330 ALA D N 1
ATOM 16127 C CA . ALA D 1 354 ? 55.603 -51.558 -24.073 1.00 23.06 330 ALA D CA 1
ATOM 16128 C C . ALA D 1 354 ? 55.041 -50.617 -23.000 1.00 23.33 330 ALA D C 1
ATOM 16129 O O . ALA D 1 354 ? 53.832 -50.551 -22.780 1.00 24.21 330 ALA D O 1
ATOM 16131 N N . HIS D 1 355 ? 55.908 -49.910 -22.308 1.00 23.10 331 HIS D N 1
ATOM 16132 C CA . HIS D 1 355 ? 55.441 -48.952 -21.325 1.00 24.02 331 HIS D CA 1
ATOM 16133 C C . HIS D 1 355 ? 56.281 -47.713 -21.445 1.00 24.36 331 HIS D C 1
ATOM 16134 O O . HIS D 1 355 ? 57.505 -47.802 -21.494 1.00 24.36 331 HIS D O 1
ATOM 16141 N N . MET D 1 356 ? 55.624 -46.566 -21.518 1.00 24.79 332 MET D N 1
ATOM 16142 C CA . MET D 1 356 ? 56.325 -45.303 -21.501 1.00 26.35 332 MET D CA 1
ATOM 16143 C C . MET D 1 356 ? 55.926 -44.607 -20.204 1.00 26.33 332 MET D C 1
ATOM 16144 O O . MET D 1 356 ? 54.764 -44.234 -20.026 1.00 26.34 332 MET D O 1
ATOM 16149 N N . ILE D 1 357 ? 56.869 -44.482 -19.270 1.00 26.42 333 ILE D N 1
ATOM 16150 C CA . ILE D 1 357 ? 56.549 -43.934 -17.947 1.00 26.21 333 ILE D CA 1
ATOM 16151 C C . ILE D 1 357 ? 57.111 -42.524 -17.743 1.00 26.89 333 ILE D C 1
ATOM 16152 O O . ILE D 1 357 ? 58.330 -42.316 -17.740 1.00 26.98 333 ILE D O 1
ATOM 16157 N N . HIS D 1 358 ? 56.220 -41.554 -17.579 1.00 28.15 334 HIS D N 1
ATOM 16158 C CA . HIS D 1 358 ? 56.636 -40.158 -17.391 1.00 29.35 334 HIS D CA 1
ATOM 16159 C C . HIS D 1 358 ? 56.785 -39.837 -15.924 1.00 29.22 334 HIS D C 1
ATOM 16160 O O . HIS D 1 358 ? 55.896 -39.255 -15.293 1.00 29.50 334 HIS D O 1
ATOM 16167 N N . CYS D 1 359 ? 57.932 -40.220 -15.389 1.00 28.98 335 CYS D N 1
ATOM 16168 C CA . CYS D 1 359 ? 58.159 -40.174 -13.962 1.00 28.91 335 CYS D CA 1
ATOM 16169 C C . CYS D 1 359 ? 59.619 -39.872 -13.724 1.00 28.25 335 CYS D C 1
ATOM 16170 O O . CYS D 1 359 ? 60.490 -40.337 -14.453 1.00 27.47 335 CYS D O 1
ATOM 16173 N N . ASN D 1 360 ? 59.869 -39.067 -12.703 1.00 28.15 336 ASN D N 1
ATOM 16174 C CA . ASN D 1 360 ? 61.207 -38.856 -12.216 1.00 27.72 336 ASN D CA 1
ATOM 16175 C C . ASN D 1 360 ? 61.822 -40.223 -11.943 1.00 27.19 336 ASN D C 1
ATOM 16176 O O . ASN D 1 360 ? 61.149 -41.107 -11.417 1.00 27.54 336 ASN D O 1
ATOM 16181 N N . ALA D 1 361 ? 63.085 -40.404 -12.308 1.00 26.59 337 ALA D N 1
ATOM 16182 C CA . ALA D 1 361 ? 63.733 -41.698 -12.143 1.00 26.85 337 ALA D CA 1
ATOM 16183 C C . ALA D 1 361 ? 63.774 -42.145 -10.674 1.00 26.93 337 ALA D C 1
ATOM 16184 O O . ALA D 1 361 ? 63.533 -43.311 -10.363 1.00 26.41 337 ALA D O 1
ATOM 16186 N N . SER D 1 362 ? 64.088 -41.212 -9.779 1.00 27.38 338 SER D N 1
ATOM 16187 C CA . SER D 1 362 ? 64.203 -41.520 -8.353 1.00 27.85 338 SER D CA 1
ATOM 16188 C C . SER D 1 362 ? 62.838 -41.858 -7.751 1.00 28.19 338 SER D C 1
ATOM 16189 O O . SER D 1 362 ? 62.693 -42.832 -7.008 1.00 27.33 338 SER D O 1
ATOM 16192 N N . VAL D 1 363 ? 61.813 -41.092 -8.102 1.00 28.25 339 VAL D N 1
ATOM 16193 C CA . VAL D 1 363 ? 60.496 -41.491 -7.646 1.00 28.58 339 VAL D CA 1
ATOM 16194 C C . VAL D 1 363 ? 60.147 -42.883 -8.179 1.00 28.68 339 VAL D C 1
ATOM 16195 O O . VAL D 1 363 ? 59.678 -43.739 -7.423 1.00 29.39 339 VAL D O 1
ATOM 16199 N N . PHE D 1 364 ? 60.400 -43.134 -9.460 1.00 28.14 340 PHE D N 1
ATOM 16200 C CA . PHE D 1 364 ? 60.027 -44.432 -10.021 1.00 27.68 340 PHE D CA 1
ATOM 16201 C C . PHE D 1 364 ? 60.707 -45.570 -9.262 1.00 28.40 340 PHE D C 1
ATOM 16202 O O . PHE D 1 364 ? 60.059 -46.538 -8.863 1.00 27.97 340 PHE D O 1
ATOM 16210 N N . ALA D 1 365 ? 62.013 -45.435 -9.062 1.00 29.76 341 ALA D N 1
ATOM 16211 C CA . ALA D 1 365 ? 62.816 -46.448 -8.370 1.00 31.23 341 ALA D CA 1
ATOM 16212 C C . ALA D 1 365 ? 62.421 -46.626 -6.901 1.00 32.23 341 ALA D C 1
ATOM 16213 O O . ALA D 1 365 ? 62.325 -47.751 -6.414 1.00 32.49 341 ALA D O 1
ATOM 16215 N N . GLU D 1 366 ? 62.196 -45.519 -6.201 1.00 33.59 342 GLU D N 1
ATOM 16216 C CA . GLU D 1 366 ? 61.754 -45.579 -4.813 1.00 35.09 342 GLU D CA 1
ATOM 16217 C C . GLU D 1 366 ? 60.427 -46.324 -4.682 1.00 35.40 342 GLU D C 1
ATOM 16218 O O . GLU D 1 366 ? 60.251 -47.116 -3.761 1.00 35.56 342 GLU D O 1
ATOM 16224 N N . GLU D 1 367 ? 59.503 -46.094 -5.608 1.00 35.81 343 GLU D N 1
ATOM 16225 C CA . GLU D 1 367 ? 58.214 -46.774 -5.551 1.00 36.95 343 GLU D CA 1
ATOM 16226 C C . GLU D 1 367 ? 58.312 -48.275 -5.803 1.00 36.64 343 GLU D C 1
ATOM 16227 O O . GLU D 1 367 ? 57.668 -49.069 -5.124 1.00 36.35 343 GLU D O 1
ATOM 16233 N N . ILE D 1 368 ? 59.104 -48.659 -6.793 1.00 36.39 344 ILE D N 1
ATOM 16234 C CA . ILE D 1 368 ? 59.251 -50.066 -7.123 1.00 36.12 344 ILE D CA 1
ATOM 16235 C C . ILE D 1 368 ? 59.877 -50.801 -5.938 1.00 36.48 344 ILE D C 1
ATOM 16236 O O . ILE D 1 368 ? 59.393 -51.854 -5.522 1.00 36.46 344 ILE D O 1
ATOM 16241 N N . MET D 1 369 ? 60.939 -50.220 -5.391 1.00 36.78 345 MET D N 1
ATOM 16242 C CA . MET D 1 369 ? 61.635 -50.784 -4.254 1.00 37.33 345 MET D CA 1
ATOM 16243 C C . MET D 1 369 ? 60.704 -50.977 -3.054 1.00 38.10 345 MET D C 1
ATOM 16244 O O . MET D 1 369 ? 60.674 -52.048 -2.449 1.00 38.57 345 MET D O 1
ATOM 16249 N N . ALA D 1 370 ? 59.923 -49.955 -2.734 1.00 38.34 346 ALA D N 1
ATOM 16250 C CA . ALA D 1 370 ? 58.995 -50.034 -1.616 1.00 38.75 346 ALA D CA 1
ATOM 16251 C C . ALA D 1 370 ? 57.946 -51.120 -1.814 1.00 39.13 346 ALA D C 1
ATOM 16252 O O . ALA D 1 370 ? 57.403 -51.636 -0.843 1.00 39.36 346 ALA D O 1
ATOM 16254 N N . GLY D 1 371 ? 57.678 -51.484 -3.066 1.00 39.76 347 GLY D N 1
ATOM 16255 C CA . GLY D 1 371 ? 56.627 -52.462 -3.376 1.00 39.99 347 GLY D CA 1
ATOM 16256 C C . GLY D 1 371 ? 57.113 -53.897 -3.450 1.00 40.65 347 GLY D C 1
ATOM 16257 O O . GLY D 1 371 ? 56.320 -54.832 -3.490 1.00 40.61 347 GLY D O 1
ATOM 16258 N N . LEU D 1 372 ? 58.425 -54.076 -3.478 1.00 41.70 348 LEU D N 1
ATOM 16259 C CA . LEU D 1 372 ? 58.997 -55.406 -3.535 1.00 42.64 348 LEU D CA 1
ATOM 16260 C C . LEU D 1 372 ? 58.922 -56.050 -2.166 1.00 43.67 348 LEU D C 1
ATOM 16261 O O . LEU D 1 372 ? 58.890 -55.360 -1.148 1.00 43.40 348 LEU D O 1
ATOM 16266 N N . THR D 1 373 ? 58.888 -57.376 -2.137 1.00 45.35 349 THR D N 1
ATOM 16267 C CA . THR D 1 373 ? 58.903 -58.083 -0.865 1.00 46.77 349 THR D CA 1
ATOM 16268 C C . THR D 1 373 ? 60.317 -58.107 -0.290 1.00 48.03 349 THR D C 1
ATOM 16269 O O . THR D 1 373 ? 61.298 -57.802 -0.988 1.00 48.09 349 THR D O 1
ATOM 16273 N N . ALA D 1 374 ? 60.409 -58.474 0.987 1.00 49.18 350 ALA D N 1
ATOM 16274 C CA . ALA D 1 374 ? 61.640 -58.317 1.761 1.00 49.71 350 ALA D CA 1
ATOM 16275 C C . ALA D 1 374 ? 62.767 -59.293 1.403 1.00 49.89 350 ALA D C 1
ATOM 16276 O O . ALA D 1 374 ? 63.944 -58.965 1.564 1.00 50.04 350 ALA D O 1
ATOM 16278 N N . ALA D 1 375 ? 62.414 -60.485 0.925 1.00 50.27 351 ALA D N 1
ATOM 16279 C CA . ALA D 1 375 ? 63.420 -61.500 0.594 1.00 50.40 351 ALA D CA 1
ATOM 16280 C C . ALA D 1 375 ? 64.437 -61.007 -0.444 1.00 51.08 351 ALA D C 1
ATOM 16281 O O . ALA D 1 375 ? 64.066 -60.573 -1.542 1.00 51.69 351 ALA D O 1
ATOM 16283 N N . THR D 1 376 ? 65.718 -61.052 -0.089 1.00 51.03 352 THR D N 1
ATOM 16284 C CA . THR D 1 376 ? 66.774 -60.787 -1.055 1.00 50.84 352 THR D CA 1
ATOM 16285 C C . THR D 1 376 ? 66.644 -61.782 -2.206 1.00 50.21 352 THR D C 1
ATOM 16286 O O . THR D 1 376 ? 66.530 -62.999 -1.976 1.00 50.52 352 THR D O 1
ATOM 16290 N N . ARG D 1 377 ? 66.645 -61.268 -3.436 1.00 48.64 353 ARG D N 1
ATOM 16291 C CA . ARG D 1 377 ? 66.518 -62.120 -4.619 1.00 47.32 353 ARG D CA 1
ATOM 16292 C C . ARG D 1 377 ? 67.832 -62.837 -4.895 1.00 46.27 353 ARG D C 1
ATOM 16293 O O . ARG D 1 377 ? 68.888 -62.404 -4.431 1.00 46.03 353 ARG D O 1
ATOM 16301 N N . SER D 1 378 ? 67.762 -63.928 -5.653 1.00 44.93 354 SER D N 1
ATOM 16302 C CA . SER D 1 378 ? 68.964 -64.664 -6.015 1.00 44.00 354 SER D CA 1
ATOM 16303 C C . SER D 1 378 ? 69.786 -63.880 -7.004 1.00 42.94 354 SER D C 1
ATOM 16304 O O . SER D 1 378 ? 69.240 -63.138 -7.817 1.00 42.91 354 SER D O 1
ATOM 16307 N N . SER D 1 379 ? 71.095 -64.075 -6.963 1.00 41.31 355 SER D N 1
ATOM 16308 C CA . SER D 1 379 ? 71.965 -63.380 -7.888 1.00 40.06 355 SER D CA 1
ATOM 16309 C C . SER D 1 379 ? 72.465 -64.258 -9.039 1.00 39.24 355 SER D C 1
ATOM 16310 O O . SER D 1 379 ? 73.419 -63.895 -9.726 1.00 39.17 355 SER D O 1
ATOM 16313 N N . GLU D 1 380 ? 71.806 -65.391 -9.267 1.00 38.22 356 GLU D N 1
ATOM 16314 C CA . GLU D 1 380 ? 72.220 -66.313 -10.325 1.00 37.61 356 GLU D CA 1
ATOM 16315 C C . GLU D 1 380 ? 72.223 -65.615 -11.673 1.00 36.76 356 GLU D C 1
ATOM 16316 O O . GLU D 1 380 ? 73.235 -65.586 -12.364 1.00 37.15 356 GLU D O 1
ATOM 16322 N N . TRP D 1 381 ? 71.071 -65.064 -12.044 1.00 35.62 357 TRP D N 1
ATOM 16323 C CA . TRP D 1 381 ? 70.920 -64.298 -13.276 1.00 33.81 357 TRP D CA 1
ATOM 16324 C C . TRP D 1 381 ? 71.990 -63.214 -13.426 1.00 32.68 357 TRP D C 1
ATOM 16325 O O . TRP D 1 381 ? 72.671 -63.132 -14.456 1.00 32.25 357 TRP D O 1
ATOM 16336 N N . LEU D 1 382 ? 72.154 -62.394 -12.392 1.00 31.87 358 LEU D N 1
ATOM 16337 C CA . LEU D 1 382 ? 73.196 -61.352 -12.403 1.00 30.85 358 LEU D CA 1
ATOM 16338 C C . LEU D 1 382 ? 74.597 -61.942 -12.598 1.00 30.50 358 LEU D C 1
ATOM 16339 O O . LEU D 1 382 ? 75.445 -61.347 -13.268 1.00 30.38 358 LEU D O 1
ATOM 16344 N N . GLU D 1 383 ? 74.831 -63.124 -12.035 1.00 30.35 359 GLU D N 1
ATOM 16345 C CA . GLU D 1 383 ? 76.139 -63.775 -12.134 1.00 30.76 359 GLU D CA 1
ATOM 16346 C C . GLU D 1 383 ? 76.476 -64.176 -13.575 1.00 30.27 359 GLU D C 1
ATOM 16347 O O . GLU D 1 383 ? 77.622 -64.065 -14.008 1.00 30.42 359 GLU D O 1
ATOM 16353 N N . LYS D 1 384 ? 75.489 -64.637 -14.327 1.00 29.47 360 LYS D N 1
ATOM 16354 C CA . LYS D 1 384 ? 75.741 -64.923 -15.729 1.00 29.03 360 LYS D CA 1
ATOM 16355 C C . LYS D 1 384 ? 76.311 -63.691 -16.422 1.00 27.89 360 LYS D C 1
ATOM 16356 O O . LYS D 1 384 ? 77.259 -63.783 -17.211 1.00 27.80 360 LYS D O 1
ATOM 16362 N N . TRP D 1 385 ? 75.726 -62.531 -16.132 1.00 26.12 361 TRP D N 1
ATOM 16363 C CA . TRP D 1 385 ? 76.191 -61.294 -16.750 1.00 24.61 361 TRP D CA 1
ATOM 16364 C C . TRP D 1 385 ? 77.584 -60.904 -16.305 1.00 24.67 361 TRP D C 1
ATOM 16365 O O . TRP D 1 385 ? 78.406 -60.525 -17.128 1.00 25.02 361 TRP D O 1
ATOM 16376 N N . GLN D 1 386 ? 77.836 -60.983 -15.002 1.00 25.31 362 GLN D N 1
ATOM 16377 C CA . GLN D 1 386 ? 79.148 -60.634 -14.446 1.00 26.16 362 GLN D CA 1
ATOM 16378 C C . GLN D 1 386 ? 80.217 -61.605 -14.938 1.00 25.55 362 GLN D C 1
ATOM 16379 O O . GLN D 1 386 ? 81.358 -61.212 -15.169 1.00 25.79 362 GLN D O 1
ATOM 16385 N N . PHE D 1 387 ? 79.824 -62.863 -15.115 1.00 24.99 363 PHE D N 1
ATOM 16386 C CA . PHE D 1 387 ? 80.696 -63.898 -15.678 1.00 24.63 363 PHE D CA 1
ATOM 16387 C C . PHE D 1 387 ? 81.090 -63.570 -17.106 1.00 23.96 363 PHE D C 1
ATOM 16388 O O . PHE D 1 387 ? 82.267 -63.562 -17.448 1.00 24.05 363 PHE D O 1
ATOM 16396 N N . VAL D 1 388 ? 80.100 -63.332 -17.953 1.00 23.61 364 VAL D N 1
ATOM 16397 C CA . VAL D 1 388 ? 80.378 -62.969 -19.340 1.00 23.49 364 VAL D CA 1
ATOM 16398 C C . VAL D 1 388 ? 81.230 -61.702 -19.390 1.00 23.46 364 VAL D C 1
ATOM 16399 O O . VAL D 1 388 ? 82.243 -61.657 -20.090 1.00 23.86 364 VAL D O 1
ATOM 16403 N N . ASN D 1 389 ? 80.860 -60.693 -18.610 1.00 22.96 365 ASN D N 1
ATOM 16404 C CA . ASN D 1 389 ? 81.632 -59.455 -18.610 1.00 23.12 365 ASN D CA 1
ATOM 16405 C C . ASN D 1 389 ? 83.071 -59.597 -18.102 1.00 23.31 365 ASN D C 1
ATOM 16406 O O . ASN D 1 389 ? 84.015 -59.055 -18.707 1.00 23.15 365 ASN D O 1
ATOM 16411 N N . GLY D 1 390 ? 83.242 -60.301 -16.981 1.00 22.73 366 GLY D N 1
ATOM 16412 C CA . GLY D 1 390 ? 84.579 -60.484 -16.409 1.00 22.78 366 GLY D CA 1
ATOM 16413 C C . GLY D 1 390 ? 85.463 -61.293 -17.335 1.00 22.62 366 GLY D C 1
ATOM 16414 O O . GLY D 1 390 ? 86.556 -60.878 -17.673 1.00 22.54 366 GLY D O 1
ATOM 16415 N N . ARG D 1 391 ? 84.976 -62.449 -17.768 1.00 23.06 367 ARG D N 1
ATOM 16416 C CA . ARG D 1 391 ? 85.729 -63.260 -18.699 1.00 23.79 367 ARG D CA 1
ATOM 16417 C C . ARG D 1 391 ? 86.071 -62.498 -19.994 1.00 24.28 367 ARG D C 1
ATOM 16418 O O . ARG D 1 391 ? 87.183 -62.624 -20.525 1.00 24.83 367 ARG D O 1
ATOM 16426 N N . PHE D 1 392 ? 85.144 -61.685 -20.493 1.00 24.04 368 PHE D N 1
ATOM 16427 C CA . PHE D 1 392 ? 85.455 -60.876 -21.673 1.00 24.24 368 PHE D CA 1
ATOM 16428 C C . PHE D 1 392 ? 86.659 -59.950 -21.448 1.00 24.72 368 PHE D C 1
ATOM 16429 O O . PHE D 1 392 ? 87.610 -59.940 -22.245 1.00 23.76 368 PHE D O 1
ATOM 16437 N N . ARG D 1 393 ? 86.617 -59.182 -20.357 1.00 25.62 369 ARG D N 1
ATOM 16438 C CA . ARG D 1 393 ? 87.660 -58.202 -20.072 1.00 26.68 369 ARG D CA 1
ATOM 16439 C C . ARG D 1 393 ? 89.009 -58.857 -19.787 1.00 27.49 369 ARG D C 1
ATOM 16440 O O . ARG D 1 393 ? 90.070 -58.353 -20.199 1.00 26.83 369 ARG D O 1
ATOM 16448 N N . GLU D 1 394 ? 88.962 -59.967 -19.053 1.00 28.17 370 GLU D N 1
ATOM 16449 C CA . GLU D 1 394 ? 90.167 -60.714 -18.713 1.00 28.60 370 GLU D CA 1
ATOM 16450 C C . GLU D 1 394 ? 90.837 -61.212 -19.987 1.00 28.86 370 GLU D C 1
ATOM 16451 O O . GLU D 1 394 ? 92.047 -61.080 -20.144 1.00 29.39 370 GLU D O 1
ATOM 16457 N N . HIS D 1 395 ? 90.075 -61.739 -20.936 1.00 29.07 371 HIS D N 1
ATOM 16458 C CA . HIS D 1 395 ? 90.748 -62.135 -22.163 1.00 29.41 371 HIS D CA 1
ATOM 16459 C C . HIS D 1 395 ? 91.339 -60.971 -22.939 1.00 29.66 371 HIS D C 1
ATOM 16460 O O . HIS D 1 395 ? 92.426 -61.108 -23.507 1.00 30.25 371 HIS D O 1
ATOM 16467 N N . LEU D 1 396 ? 90.641 -59.835 -22.979 1.00 29.62 372 LEU D N 1
ATOM 16468 C CA . LEU D 1 396 ? 91.170 -58.658 -23.674 1.00 29.88 372 LEU D CA 1
ATOM 16469 C C . LEU D 1 396 ? 92.512 -58.233 -23.092 1.00 29.78 372 LEU D C 1
ATOM 16470 O O . LEU D 1 396 ? 93.402 -57.790 -23.817 1.00 29.01 372 LEU D O 1
ATOM 16475 N N . GLN D 1 397 ? 92.639 -58.351 -21.775 1.00 30.30 373 GLN D N 1
ATOM 16476 C CA . GLN D 1 397 ? 93.859 -57.950 -21.091 1.00 31.42 373 GLN D CA 1
ATOM 16477 C C . GLN D 1 397 ? 95.080 -58.702 -21.631 1.00 31.14 373 GLN D C 1
ATOM 16478 O O . GLN D 1 397 ? 96.167 -58.131 -21.689 1.00 30.92 373 GLN D O 1
ATOM 16484 N N . THR D 1 398 ? 94.888 -59.957 -22.061 1.00 30.43 374 THR D N 1
ATOM 16485 C CA . THR D 1 398 ? 95.998 -60.758 -22.592 1.00 30.04 374 THR D CA 1
ATOM 16486 C C . THR D 1 398 ? 96.396 -60.362 -24.003 1.00 30.50 374 THR D C 1
ATOM 16487 O O . THR D 1 398 ? 97.338 -60.910 -24.568 1.00 31.61 374 THR D O 1
ATOM 16491 N N . ILE D 1 399 ? 95.668 -59.441 -24.601 1.00 30.66 375 ILE D N 1
ATOM 16492 C CA . ILE D 1 399 ? 95.986 -59.010 -25.952 1.00 30.44 375 ILE D CA 1
ATOM 16493 C C . ILE D 1 399 ? 96.708 -57.679 -25.879 1.00 30.65 375 ILE D C 1
ATOM 16494 O O . ILE D 1 399 ? 96.277 -56.761 -25.174 1.00 29.95 375 ILE D O 1
ATOM 16499 N N . SER D 1 400 ? 97.815 -57.594 -26.609 1.00 30.81 376 SER D N 1
ATOM 16500 C CA . SER D 1 400 ? 98.697 -56.436 -26.566 1.00 31.31 376 SER D CA 1
ATOM 16501 C C . SER D 1 400 ? 97.963 -55.130 -26.841 1.00 31.43 376 SER D C 1
ATOM 16502 O O . SER D 1 400 ? 97.124 -55.068 -27.728 1.00 30.57 376 SER D O 1
ATOM 16505 N N . SER D 1 401 ? 98.317 -54.084 -26.100 1.00 32.30 377 SER D N 1
ATOM 16506 C CA . SER D 1 401 ? 97.803 -52.738 -26.381 1.00 33.53 377 SER D CA 1
ATOM 16507 C C . SER D 1 401 ? 98.907 -51.748 -26.739 1.00 34.39 377 SER D C 1
ATOM 16508 O O . SER D 1 401 ? 98.679 -50.541 -26.743 1.00 34.72 377 SER D O 1
ATOM 16511 N N . GLU D 1 402 ? 100.099 -52.259 -27.038 1.00 35.49 378 GLU D N 1
ATOM 16512 C CA . GLU D 1 402 ? 101.278 -51.413 -27.207 1.00 36.47 378 GLU D CA 1
ATOM 16513 C C . GLU D 1 402 ? 101.227 -50.501 -28.433 1.00 35.86 378 GLU D C 1
ATOM 16514 O O . GLU D 1 402 ? 101.729 -49.375 -28.400 1.00 35.51 378 GLU D O 1
ATOM 16520 N N . ASP D 1 403 ? 100.606 -50.985 -29.499 1.00 35.40 379 ASP D N 1
ATOM 16521 C CA . ASP D 1 403 ? 100.623 -50.300 -30.788 1.00 35.56 379 ASP D CA 1
ATOM 16522 C C . ASP D 1 403 ? 99.767 -49.023 -30.827 1.00 35.00 379 ASP D C 1
ATOM 16523 O O . ASP D 1 403 ? 98.551 -49.084 -30.999 1.00 34.88 379 ASP D O 1
ATOM 16528 N N . VAL D 1 404 ? 100.412 -47.872 -30.683 1.00 34.31 380 VAL D N 1
ATOM 16529 C CA . VAL D 1 404 ? 99.721 -46.592 -30.729 1.00 33.97 380 VAL D CA 1
ATOM 16530 C C . VAL D 1 404 ? 98.933 -46.387 -32.039 1.00 34.10 380 VAL D C 1
ATOM 16531 O O . VAL D 1 404 ? 97.949 -45.640 -32.067 1.00 34.32 380 VAL D O 1
ATOM 16535 N N . SER D 1 405 ? 99.335 -47.049 -33.121 1.00 32.88 381 SER D N 1
ATOM 16536 C CA . SER D 1 405 ? 98.623 -46.852 -34.390 1.00 32.27 381 SER D CA 1
ATOM 16537 C C . SER D 1 405 ? 97.287 -47.621 -34.514 1.00 31.75 381 SER D C 1
ATOM 16538 O O . SER D 1 405 ? 96.508 -47.363 -35.434 1.00 31.89 381 SER D O 1
ATOM 16541 N N . PHE D 1 406 ? 97.027 -48.571 -33.615 1.00 30.69 382 PHE D N 1
ATOM 16542 C CA . PHE D 1 406 ? 95.687 -49.147 -33.519 1.00 29.62 382 PHE D CA 1
ATOM 16543 C C . PHE D 1 406 ? 94.839 -48.258 -32.620 1.00 29.15 382 PHE D C 1
ATOM 16544 O O . PHE D 1 406 ? 95.144 -48.076 -31.448 1.00 28.88 382 PHE D O 1
ATOM 16552 N N . GLU D 1 407 ? 93.764 -47.724 -33.184 1.00 29.37 383 GLU D N 1
ATOM 16553 C CA . GLU D 1 407 ? 93.008 -46.647 -32.552 1.00 29.22 383 GLU D CA 1
ATOM 16554 C C . GLU D 1 407 ? 92.435 -47.113 -31.221 1.00 28.35 383 GLU D C 1
ATOM 16555 O O . GLU D 1 407 ? 92.384 -46.358 -30.243 1.00 27.75 383 GLU D O 1
ATOM 16561 N N . GLY D 1 408 ? 92.032 -48.377 -31.184 1.00 27.21 384 GLY D N 1
ATOM 16562 C CA . GLY D 1 408 ? 91.461 -48.937 -29.979 1.00 26.17 384 GLY D CA 1
ATOM 16563 C C . GLY D 1 408 ? 92.312 -48.779 -28.739 1.00 25.19 384 GLY D C 1
ATOM 16564 O O . GLY D 1 408 ? 91.787 -48.544 -27.648 1.00 24.71 384 GLY D O 1
ATOM 16565 N N . ASN D 1 409 ? 93.627 -48.913 -28.892 1.00 24.57 385 ASN D N 1
ATOM 16566 C CA . ASN D 1 409 ? 94.499 -48.967 -27.723 1.00 24.49 385 ASN D CA 1
ATOM 16567 C C . ASN D 1 409 ? 94.504 -47.680 -26.909 1.00 24.26 385 ASN D C 1
ATOM 16568 O O . ASN D 1 409 ? 94.534 -47.730 -25.682 1.00 24.66 385 ASN D O 1
ATOM 16573 N N . LEU D 1 410 ? 94.433 -46.541 -27.590 1.00 23.90 386 LEU D N 1
ATOM 16574 C CA . LEU D 1 410 ? 94.357 -45.245 -26.926 1.00 24.36 386 LEU D CA 1
ATOM 16575 C C . LEU D 1 410 ? 93.383 -45.273 -25.748 1.00 24.68 386 LEU D C 1
ATOM 16576 O O . LEU D 1 410 ? 93.702 -44.820 -24.646 1.00 24.04 386 LEU D O 1
ATOM 16581 N N . TYR D 1 411 ? 92.200 -45.830 -25.983 1.00 24.87 387 TYR D N 1
ATOM 16582 C CA . TYR D 1 411 ? 91.142 -45.847 -24.978 1.00 25.30 387 TYR D CA 1
ATOM 16583 C C . TYR D 1 411 ? 91.437 -46.886 -23.898 1.00 26.28 387 TYR D C 1
ATOM 16584 O O . TYR D 1 411 ? 91.126 -46.695 -22.706 1.00 25.68 387 TYR D O 1
ATOM 16593 N N . ARG D 1 412 ? 92.065 -47.984 -24.308 1.00 27.18 388 ARG D N 1
ATOM 16594 C CA . ARG D 1 412 ? 92.454 -49.000 -23.335 1.00 28.02 388 ARG D CA 1
ATOM 16595 C C . ARG D 1 412 ? 93.445 -48.419 -22.320 1.00 28.00 388 ARG D C 1
ATOM 16596 O O . ARG D 1 412 ? 93.406 -48.763 -21.136 1.00 27.95 388 ARG D O 1
ATOM 16604 N N . ILE D 1 413 ? 94.308 -47.526 -22.805 1.00 27.90 389 ILE D N 1
ATOM 16605 C CA . ILE D 1 413 ? 95.264 -46.790 -21.969 1.00 28.37 389 ILE D CA 1
ATOM 16606 C C . ILE D 1 413 ? 94.633 -45.564 -21.260 1.00 28.41 389 ILE D C 1
ATOM 16607 O O . ILE D 1 413 ? 94.789 -45.402 -20.048 1.00 28.34 389 ILE D O 1
ATOM 16612 N N . LEU D 1 414 ? 93.914 -44.720 -22.007 1.00 28.07 390 LEU D N 1
ATOM 16613 C CA . LEU D 1 414 ? 93.381 -43.457 -21.467 1.00 28.19 390 LEU D CA 1
ATOM 16614 C C . LEU D 1 414 ? 92.436 -43.615 -20.269 1.00 28.31 390 LEU D C 1
ATOM 16615 O O . LEU D 1 414 ? 92.369 -42.733 -19.406 1.00 28.16 390 LEU D O 1
ATOM 16620 N N . GLN D 1 415 ? 91.715 -44.731 -20.216 1.00 28.23 391 GLN D N 1
ATOM 16621 C CA . GLN D 1 415 ? 90.732 -44.948 -19.153 1.00 28.91 391 GLN D CA 1
ATOM 16622 C C . GLN D 1 415 ? 91.347 -44.809 -17.758 1.00 29.17 391 GLN D C 1
ATOM 16623 O O . GLN D 1 415 ? 90.704 -44.325 -16.823 1.00 28.26 391 GLN D O 1
ATOM 16629 N N . HIS D 1 416 ? 92.603 -45.228 -17.635 1.00 29.74 392 HIS D N 1
ATOM 16630 C CA . HIS D 1 416 ? 93.285 -45.258 -16.348 1.00 29.80 392 HIS D CA 1
ATOM 16631 C C . HIS D 1 416 ? 93.907 -43.927 -15.984 1.00 29.92 392 HIS D C 1
ATOM 16632 O O . HIS D 1 416 ? 94.303 -43.716 -14.844 1.00 29.91 392 HIS D O 1
ATOM 16639 N N . LEU D 1 417 ? 93.963 -43.017 -16.951 1.00 30.30 393 LEU D N 1
ATOM 16640 C CA . LEU D 1 417 ? 94.742 -41.787 -16.797 1.00 29.98 393 LEU D CA 1
ATOM 16641 C C . LEU D 1 417 ? 93.921 -40.522 -16.670 1.00 30.29 393 LEU D C 1
ATOM 16642 O O . LEU D 1 417 ? 94.472 -39.463 -16.353 1.00 30.27 393 LEU D O 1
ATOM 16647 N N . VAL D 1 418 ? 92.618 -40.600 -16.943 1.00 30.56 394 VAL D N 1
ATOM 16648 C CA . VAL D 1 418 ? 91.789 -39.405 -16.811 1.00 30.39 394 VAL D CA 1
ATOM 16649 C C . VAL D 1 418 ? 91.778 -38.983 -15.342 1.00 30.54 394 VAL D C 1
ATOM 16650 O O . VAL D 1 418 ? 91.186 -39.668 -14.506 1.00 30.49 394 VAL D O 1
ATOM 16654 N N . PRO D 1 419 ? 92.424 -37.852 -15.019 1.00 30.45 395 PRO D N 1
ATOM 16655 C CA . PRO D 1 419 ? 92.606 -37.470 -13.618 1.00 30.80 395 PRO D CA 1
ATOM 16656 C C . PRO D 1 419 ? 91.287 -37.473 -12.855 1.00 31.61 395 PRO D C 1
ATOM 16657 O O . PRO D 1 419 ? 90.238 -37.222 -13.447 1.00 32.04 395 PRO D O 1
ATOM 16661 N N . GLU D 1 420 ? 91.344 -37.742 -11.553 1.00 32.14 396 GLU D N 1
ATOM 16662 C CA . GLU D 1 420 ? 90.161 -37.668 -10.709 1.00 32.60 396 GLU D CA 1
ATOM 16663 C C . GLU D 1 420 ? 89.537 -36.286 -10.741 1.00 32.18 396 GLU D C 1
ATOM 16664 O O . GLU D 1 420 ? 90.244 -35.268 -10.689 1.00 30.89 396 GLU D O 1
ATOM 16670 N N . ASN D 1 421 ? 88.204 -36.276 -10.846 1.00 32.04 397 ASN D N 1
ATOM 16671 C CA . ASN D 1 421 ? 87.404 -35.054 -10.816 1.00 31.91 397 ASN D CA 1
ATOM 16672 C C . ASN D 1 421 ? 87.631 -34.105 -11.979 1.00 31.17 397 ASN D C 1
ATOM 16673 O O . ASN D 1 421 ? 87.375 -32.910 -11.862 1.00 31.81 397 ASN D O 1
ATOM 16678 N N . SER D 1 422 ? 88.124 -34.627 -13.095 1.00 29.90 398 SER D N 1
ATOM 16679 C CA . SER D 1 422 ? 88.203 -33.826 -14.305 1.00 29.26 398 SER D CA 1
ATOM 16680 C C . SER D 1 422 ? 87.078 -34.275 -15.229 1.00 28.24 398 SER D C 1
ATOM 16681 O O . SER D 1 422 ? 86.320 -35.184 -14.908 1.00 28.26 398 SER D O 1
ATOM 16684 N N . SER D 1 423 ? 86.962 -33.631 -16.375 1.00 27.18 399 SER D N 1
ATOM 16685 C CA . SER D 1 423 ? 85.945 -34.022 -17.331 1.00 25.91 399 SER D CA 1
ATOM 16686 C C . SER D 1 423 ? 86.595 -34.612 -18.570 1.00 24.40 399 SER D C 1
ATOM 16687 O O . SER D 1 423 ? 87.689 -34.207 -18.969 1.00 24.18 399 SER D O 1
ATOM 16690 N N . LEU D 1 424 ? 85.917 -35.584 -19.159 1.00 22.61 400 LEU D N 1
ATOM 16691 C CA . LEU D 1 424 ? 86.323 -36.121 -20.435 1.00 21.88 400 LEU D CA 1
ATOM 16692 C C . LEU D 1 424 ? 85.226 -35.826 -21.456 1.00 21.90 400 LEU D C 1
ATOM 16693 O O . LEU D 1 424 ? 84.082 -36.317 -21.350 1.00 20.72 400 LEU D O 1
ATOM 16698 N N . PHE D 1 425 ? 85.560 -34.976 -22.420 1.00 21.73 401 PHE D N 1
ATOM 16699 C CA . PHE D 1 425 ? 84.611 -34.671 -23.470 1.00 21.44 401 PHE D CA 1
ATOM 16700 C C . PHE D 1 425 ? 84.918 -35.557 -24.678 1.00 21.53 401 PHE D C 1
ATOM 16701 O O . PHE D 1 425 ? 86.043 -35.567 -25.189 1.00 21.84 401 PHE D O 1
ATOM 16709 N N . VAL D 1 426 ? 83.928 -36.323 -25.109 1.00 21.15 402 VAL D N 1
ATOM 16710 C CA . VAL D 1 426 ? 84.178 -37.358 -26.093 1.00 21.38 402 VAL D CA 1
ATOM 16711 C C . VAL D 1 426 ? 83.548 -36.969 -27.413 1.00 21.22 402 VAL D C 1
ATOM 16712 O O . VAL D 1 426 ? 82.341 -36.722 -27.482 1.00 21.26 402 VAL D O 1
ATOM 16716 N N . GLY D 1 427 ? 84.368 -36.902 -28.455 1.00 20.80 403 GLY D N 1
ATOM 16717 C CA . GLY D 1 427 ? 83.881 -36.551 -29.775 1.00 20.53 403 GLY D CA 1
ATOM 16718 C C . GLY D 1 427 ? 82.904 -37.592 -30.284 1.00 20.45 403 GLY D C 1
ATOM 16719 O O . GLY D 1 427 ? 82.883 -38.726 -29.811 1.00 20.02 403 GLY D O 1
ATOM 16720 N N . ASN D 1 428 ? 82.065 -37.186 -31.228 1.00 20.90 404 ASN D N 1
ATOM 16721 C CA . ASN D 1 428 ? 81.211 -38.116 -31.955 1.00 21.16 404 ASN D CA 1
ATOM 16722 C C . ASN D 1 428 ? 82.028 -38.865 -33.000 1.00 21.40 404 ASN D C 1
ATOM 16723 O O . ASN D 1 428 ? 83.240 -38.681 -33.097 1.00 21.94 404 ASN D O 1
ATOM 16728 N N . SER D 1 429 ? 81.374 -39.712 -33.779 1.00 21.37 405 SER D N 1
ATOM 16729 C CA . SER D 1 429 ? 82.076 -40.681 -34.618 1.00 21.14 405 SER D CA 1
ATOM 16730 C C . SER D 1 429 ? 82.727 -41.737 -33.716 1.00 21.16 405 SER D C 1
ATOM 16731 O O . SER D 1 429 ? 82.167 -42.072 -32.678 1.00 22.01 405 SER D O 1
ATOM 16734 N N . MET D 1 430 ? 83.889 -42.266 -34.079 1.00 21.15 406 MET D N 1
ATOM 16735 C CA . MET D 1 430 ? 84.408 -43.448 -33.360 1.00 21.39 406 MET D CA 1
ATOM 16736 C C . MET D 1 430 ? 84.721 -43.264 -31.875 1.00 21.01 406 MET D C 1
ATOM 16737 O O . MET D 1 430 ? 84.580 -44.209 -31.108 1.00 20.91 406 MET D O 1
ATOM 16742 N N . PRO D 1 431 ? 85.176 -42.061 -31.471 1.00 20.25 407 PRO D N 1
ATOM 16743 C CA . PRO D 1 431 ? 85.590 -41.883 -30.084 1.00 20.30 407 PRO D CA 1
ATOM 16744 C C . PRO D 1 431 ? 84.548 -42.254 -29.029 1.00 20.31 407 PRO D C 1
ATOM 16745 O O . PRO D 1 431 ? 84.892 -42.871 -28.017 1.00 20.91 407 PRO D O 1
ATOM 16749 N N . ILE D 1 432 ? 83.292 -41.887 -29.237 1.00 19.86 408 ILE D N 1
ATOM 16750 C CA . ILE D 1 432 ? 82.254 -42.270 -28.279 1.00 19.24 408 ILE D CA 1
ATOM 16751 C C . ILE D 1 432 ? 81.971 -43.785 -28.355 1.00 20.06 408 ILE D C 1
ATOM 16752 O O . ILE D 1 432 ? 81.652 -44.414 -27.340 1.00 19.75 408 ILE D O 1
ATOM 16757 N N . ARG D 1 433 ? 82.115 -44.374 -29.543 1.00 20.87 409 ARG D N 1
ATOM 16758 C CA . ARG D 1 433 ? 81.983 -45.838 -29.690 1.00 22.56 409 ARG D CA 1
ATOM 16759 C C . ARG D 1 433 ? 83.163 -46.613 -29.059 1.00 23.08 409 ARG D C 1
ATOM 16760 O O . ARG D 1 433 ? 82.964 -47.690 -28.483 1.00 23.29 409 ARG D O 1
ATOM 16768 N N . ASP D 1 434 ? 84.368 -46.051 -29.162 1.00 22.54 410 ASP D N 1
ATOM 16769 C CA . ASP D 1 434 ? 85.568 -46.676 -28.626 1.00 22.97 410 ASP D CA 1
ATOM 16770 C C . ASP D 1 434 ? 85.630 -46.563 -27.100 1.00 22.98 410 ASP D C 1
ATOM 16771 O O . ASP D 1 434 ? 86.116 -47.480 -26.411 1.00 23.28 410 ASP D O 1
ATOM 16776 N N . VAL D 1 435 ? 85.108 -45.459 -26.573 1.00 21.51 411 VAL D N 1
ATOM 16777 C CA . VAL D 1 435 ? 84.978 -45.302 -25.133 1.00 20.50 411 VAL D CA 1
ATOM 16778 C C . VAL D 1 435 ? 83.998 -46.327 -24.594 1.00 20.52 411 VAL D C 1
ATOM 16779 O O . VAL D 1 435 ? 84.248 -46.976 -23.590 1.00 20.57 411 VAL D O 1
ATOM 16783 N N . ASP D 1 436 ? 82.862 -46.453 -25.267 1.00 21.10 412 ASP D N 1
ATOM 16784 C CA . ASP D 1 436 ? 81.886 -47.503 -24.960 1.00 21.78 412 ASP D CA 1
ATOM 16785 C C . ASP D 1 436 ? 82.536 -48.896 -25.021 1.00 21.84 412 ASP D C 1
ATOM 16786 O O . ASP D 1 436 ? 82.427 -49.681 -24.086 1.00 22.19 412 ASP D O 1
ATOM 16791 N N . THR D 1 437 ? 83.221 -49.202 -26.115 1.00 22.18 413 THR D N 1
ATOM 16792 C CA . THR D 1 437 ? 83.904 -50.492 -26.235 1.00 22.59 413 THR D CA 1
ATOM 16793 C C . THR D 1 437 ? 84.951 -50.699 -25.127 1.00 22.69 413 THR D C 1
ATOM 16794 O O . THR D 1 437 ? 84.968 -51.725 -24.471 1.00 22.62 413 THR D O 1
ATOM 16798 N N . PHE D 1 438 ? 85.804 -49.704 -24.903 1.00 23.25 414 PHE D N 1
ATOM 16799 C CA . PHE D 1 438 ? 87.031 -49.954 -24.151 1.00 23.69 414 PHE D CA 1
ATOM 16800 C C . PHE D 1 438 ? 87.090 -49.515 -22.681 1.00 24.91 414 PHE D C 1
ATOM 16801 O O . PHE D 1 438 ? 87.885 -50.063 -21.928 1.00 26.19 414 PHE D O 1
ATOM 16809 N N . PHE D 1 439 ? 86.243 -48.580 -22.256 1.00 24.96 415 PHE D N 1
ATOM 16810 C CA . PHE D 1 439 ? 86.270 -48.146 -20.871 1.00 25.75 415 PHE D CA 1
ATOM 16811 C C . PHE D 1 439 ? 85.669 -49.176 -19.926 1.00 27.90 415 PHE D C 1
ATOM 16812 O O . PHE D 1 439 ? 84.483 -49.493 -19.991 1.00 28.03 415 PHE D O 1
ATOM 16820 N N . GLU D 1 440 ? 86.500 -49.698 -19.039 1.00 30.40 416 GLU D N 1
ATOM 16821 C CA . GLU D 1 440 ? 86.046 -50.620 -18.017 1.00 32.84 416 GLU D CA 1
ATOM 16822 C C . GLU D 1 440 ? 85.562 -49.803 -16.834 1.00 33.98 416 GLU D C 1
ATOM 16823 O O . GLU D 1 440 ? 85.803 -48.600 -16.765 1.00 33.71 416 GLU D O 1
ATOM 16829 N N . LYS D 1 441 ? 84.864 -50.444 -15.906 1.00 35.79 417 LYS D N 1
ATOM 16830 C CA . LYS D 1 441 ? 84.419 -49.715 -14.738 1.00 38.00 417 LYS D CA 1
ATOM 16831 C C . LYS D 1 441 ? 85.622 -49.484 -13.840 1.00 39.02 417 LYS D C 1
ATOM 16832 O O . LYS D 1 441 ? 86.517 -50.325 -13.763 1.00 39.16 417 LYS D O 1
ATOM 16838 N N . GLN D 1 442 ? 85.662 -48.323 -13.196 1.00 40.32 418 GLN D N 1
ATOM 16839 C CA . GLN D 1 442 ? 86.780 -48.009 -12.313 1.00 41.71 418 GLN D CA 1
ATOM 16840 C C . GLN D 1 442 ? 86.425 -47.061 -11.181 1.00 41.68 418 GLN D C 1
ATOM 16841 O O . GLN D 1 442 ? 85.457 -46.298 -11.280 1.00 41.86 418 GLN D O 1
ATOM 16847 N N . ASP D 1 443 ? 87.244 -47.095 -10.131 1.00 41.65 419 ASP D N 1
ATOM 16848 C CA . ASP D 1 443 ? 86.943 -46.440 -8.853 1.00 42.13 419 ASP D CA 1
ATOM 16849 C C . ASP D 1 443 ? 87.197 -44.939 -8.782 1.00 41.83 419 ASP D C 1
ATOM 16850 O O . ASP D 1 443 ? 86.864 -44.309 -7.790 1.00 43.35 419 ASP D O 1
ATOM 16855 N N . ARG D 1 444 ? 87.787 -44.355 -9.812 1.00 40.86 420 ARG D N 1
ATOM 16856 C CA . ARG D 1 444 ? 88.130 -42.942 -9.765 1.00 39.84 420 ARG D CA 1
ATOM 16857 C C . ARG D 1 444 ? 87.019 -42.096 -10.379 1.00 38.71 420 ARG D C 1
ATOM 16858 O O . ARG D 1 444 ? 86.616 -42.327 -11.520 1.00 38.81 420 ARG D O 1
ATOM 16866 N N . PRO D 1 445 ? 86.524 -41.100 -9.631 1.00 37.39 421 PRO D N 1
ATOM 16867 C CA . PRO D 1 445 ? 85.482 -40.252 -10.212 1.00 36.05 421 PRO D CA 1
ATOM 16868 C C . PRO D 1 445 ? 86.017 -39.377 -11.349 1.00 34.41 421 PRO D C 1
ATOM 16869 O O . PRO D 1 445 ? 87.084 -38.786 -11.223 1.00 33.96 421 PRO D O 1
ATOM 16873 N N . PHE D 1 446 ? 85.298 -39.354 -12.467 1.00 33.23 422 PHE D N 1
ATOM 16874 C CA . PHE D 1 446 ? 85.449 -38.308 -13.486 1.00 32.44 422 PHE D CA 1
ATOM 16875 C C . PHE D 1 446 ? 84.189 -38.261 -14.333 1.00 32.30 422 PHE D C 1
ATOM 16876 O O . PHE D 1 446 ? 83.414 -39.208 -14.336 1.00 32.26 422 PHE D O 1
ATOM 16884 N N . ARG D 1 447 ? 83.964 -37.159 -15.032 1.00 32.33 423 ARG D N 1
ATOM 16885 C CA . ARG D 1 447 ? 82.734 -37.026 -15.813 1.00 32.88 423 ARG D CA 1
ATOM 16886 C C . ARG D 1 447 ? 82.986 -37.174 -17.314 1.00 30.92 423 ARG D C 1
ATOM 16887 O O . ARG D 1 447 ? 83.885 -36.535 -17.880 1.00 29.82 423 ARG D O 1
ATOM 16895 N N . ILE D 1 448 ? 82.202 -38.041 -17.944 1.00 29.01 424 ILE D N 1
ATOM 16896 C CA . ILE D 1 448 ? 82.217 -38.159 -19.388 1.00 28.17 424 ILE D CA 1
ATOM 16897 C C . ILE D 1 448 ? 81.074 -37.323 -19.954 1.00 27.00 424 ILE D C 1
ATOM 16898 O O . ILE D 1 448 ? 79.950 -37.421 -19.476 1.00 27.07 424 ILE D O 1
ATOM 16903 N N . TYR D 1 449 ? 81.384 -36.484 -20.940 1.00 26.25 425 TYR D N 1
ATOM 16904 C CA . TYR D 1 449 ? 80.395 -35.671 -21.652 1.00 25.49 425 TYR D CA 1
ATOM 16905 C C . TYR D 1 449 ? 80.494 -35.908 -23.150 1.00 24.61 425 TYR D C 1
ATOM 16906 O O . TYR D 1 449 ? 81.570 -36.221 -23.667 1.00 23.63 425 TYR D O 1
ATOM 16915 N N . SER D 1 450 ? 79.388 -35.677 -23.856 1.00 23.87 426 SER D N 1
ATOM 16916 C CA . SER D 1 450 ? 79.348 -35.843 -25.302 1.00 23.16 426 SER D CA 1
ATOM 16917 C C . SER D 1 450 ? 78.096 -35.191 -25.899 1.00 22.82 426 SER D C 1
ATOM 16918 O O . SER D 1 450 ? 77.050 -35.128 -25.246 1.00 23.03 426 SER D O 1
ATOM 16921 N N . ASN D 1 451 ? 78.194 -34.715 -27.135 1.00 22.15 427 ASN D N 1
ATOM 16922 C CA . ASN D 1 451 ? 77.038 -34.158 -27.832 1.00 21.94 427 ASN D CA 1
ATOM 16923 C C . ASN D 1 451 ? 76.188 -35.238 -28.489 1.00 22.54 427 ASN D C 1
ATOM 16924 O O . ASN D 1 451 ? 76.266 -35.479 -29.695 1.00 22.91 427 ASN D O 1
ATOM 16929 N N . ARG D 1 452 ? 75.362 -35.896 -27.694 1.00 23.14 428 ARG D N 1
ATOM 16930 C CA . ARG D 1 452 ? 74.609 -37.017 -28.224 1.00 24.08 428 ARG D CA 1
ATOM 16931 C C . ARG D 1 452 ? 73.128 -36.739 -28.533 1.00 23.48 428 ARG D C 1
ATOM 16932 O O . ARG D 1 452 ? 72.397 -37.652 -28.868 1.00 23.24 428 ARG D O 1
ATOM 16940 N N . GLY D 1 453 ? 72.689 -35.490 -28.449 1.00 23.42 429 GLY D N 1
ATOM 16941 C CA . GLY D 1 453 ? 71.341 -35.145 -28.906 1.00 22.97 429 GLY D CA 1
ATOM 16942 C C . GLY D 1 453 ? 71.197 -35.406 -30.405 1.00 22.76 429 GLY D C 1
ATOM 16943 O O . GLY D 1 453 ? 70.257 -36.051 -30.852 1.00 22.80 429 GLY D O 1
ATOM 16944 N N . ALA D 1 454 ? 72.153 -34.935 -31.189 1.00 22.57 430 ALA D N 1
ATOM 16945 C CA . ALA D 1 454 ? 72.084 -35.119 -32.631 1.00 22.22 430 ALA D CA 1
ATOM 16946 C C . ALA D 1 454 ? 73.368 -35.704 -33.197 1.00 22.35 430 ALA D C 1
ATOM 16947 O O . ALA D 1 454 ? 73.475 -35.889 -34.410 1.00 22.96 430 ALA D O 1
ATOM 16949 N N . ASN D 1 455 ? 74.347 -35.965 -32.337 1.00 21.52 431 ASN D N 1
ATOM 16950 C CA . ASN D 1 455 ? 75.597 -36.623 -32.753 1.00 21.30 431 ASN D CA 1
ATOM 16951 C C . ASN D 1 455 ? 76.440 -35.869 -33.779 1.00 20.20 431 ASN D C 1
ATOM 16952 O O . ASN D 1 455 ? 77.040 -36.478 -34.666 1.00 19.99 431 ASN D O 1
ATOM 16957 N N . GLY D 1 456 ? 76.512 -34.551 -33.642 1.00 18.48 432 GLY D N 1
ATOM 16958 C CA . GLY D 1 456 ? 77.267 -33.755 -34.585 1.00 17.91 432 GLY D CA 1
ATOM 16959 C C . GLY D 1 456 ? 78.763 -33.793 -34.328 1.00 17.72 432 GLY D C 1
ATOM 16960 O O . GLY D 1 456 ? 79.210 -33.888 -33.189 1.00 17.30 432 GLY D O 1
ATOM 16961 N N . ILE D 1 457 ? 79.539 -33.737 -35.401 1.00 17.65 433 ILE D N 1
ATOM 16962 C CA . ILE D 1 457 ? 80.969 -33.532 -35.283 1.00 18.12 433 ILE D CA 1
ATOM 16963 C C . ILE D 1 457 ? 81.273 -32.038 -35.316 1.00 19.34 433 ILE D C 1
ATOM 16964 O O . ILE D 1 457 ? 82.445 -31.638 -35.298 1.00 21.24 433 ILE D O 1
ATOM 16969 N N . ASP D 1 458 ? 80.227 -31.219 -35.379 1.00 19.49 434 ASP D N 1
ATOM 16970 C CA . ASP D 1 458 ? 80.395 -29.771 -35.398 1.00 20.55 434 ASP D CA 1
ATOM 16971 C C . ASP D 1 458 ? 80.422 -29.231 -33.986 1.00 20.51 434 ASP D C 1
ATOM 16972 O O . ASP D 1 458 ? 79.802 -29.803 -33.101 1.00 20.68 434 ASP D O 1
ATOM 16977 N N . GLY D 1 459 ? 81.162 -28.145 -33.785 1.00 21.08 435 GLY D N 1
ATOM 16978 C CA . GLY D 1 459 ? 81.227 -27.431 -32.504 1.00 21.15 435 GLY D CA 1
ATOM 16979 C C . GLY D 1 459 ? 81.705 -28.213 -31.299 1.00 21.67 435 GLY D C 1
ATOM 16980 O O . GLY D 1 459 ? 81.489 -27.807 -30.144 1.00 21.53 435 GLY D O 1
ATOM 16981 N N . VAL D 1 460 ? 82.360 -29.343 -31.543 1.00 21.75 436 VAL D N 1
ATOM 16982 C CA . VAL D 1 460 ? 82.787 -30.171 -30.427 1.00 21.21 436 VAL D CA 1
ATOM 16983 C C . VAL D 1 460 ? 83.875 -29.509 -29.595 1.00 20.93 436 VAL D C 1
ATOM 16984 O O . VAL D 1 460 ? 83.812 -29.540 -28.384 1.00 21.05 436 VAL D O 1
ATOM 16988 N N . VAL D 1 461 ? 84.865 -28.903 -30.234 1.00 21.13 437 VAL D N 1
ATOM 16989 C CA . VAL D 1 461 ? 85.873 -28.147 -29.481 1.00 21.91 437 VAL D CA 1
ATOM 16990 C C . VAL D 1 461 ? 85.226 -27.083 -28.560 1.00 22.18 437 VAL D C 1
ATOM 16991 O O . VAL D 1 461 ? 85.604 -26.938 -27.398 1.00 22.61 437 VAL D O 1
ATOM 16995 N N . SER D 1 462 ? 84.233 -26.365 -29.077 1.00 21.86 438 SER D N 1
ATOM 16996 C CA . SER D 1 462 ? 83.575 -25.292 -28.328 1.00 21.72 438 SER D CA 1
ATOM 16997 C C . SER D 1 462 ? 82.731 -25.809 -27.174 1.00 21.66 438 SER D C 1
ATOM 16998 O O . SER D 1 462 ? 82.581 -25.140 -26.150 1.00 21.28 438 SER D O 1
ATOM 17001 N N . SER D 1 463 ? 82.181 -27.003 -27.350 1.00 21.50 439 SER D N 1
ATOM 17002 C CA . SER D 1 463 ? 81.404 -27.616 -26.304 1.00 22.26 439 SER D CA 1
ATOM 17003 C C . SER D 1 463 ? 82.318 -27.983 -25.155 1.00 22.19 439 SER D C 1
ATOM 17004 O O . SER D 1 463 ? 82.003 -27.743 -23.988 1.00 22.23 439 SER D O 1
ATOM 17007 N N . ALA D 1 464 ? 83.467 -28.550 -25.493 1.00 22.21 440 ALA D N 1
ATOM 17008 C CA . ALA D 1 464 ? 84.468 -28.897 -24.487 1.00 22.53 440 ALA D CA 1
ATOM 17009 C C . ALA D 1 464 ? 84.974 -27.626 -23.779 1.00 22.58 440 ALA D C 1
ATOM 17010 O O . ALA D 1 464 ? 85.084 -27.601 -22.559 1.00 23.03 440 ALA D O 1
ATOM 17012 N N . MET D 1 465 ? 85.248 -26.571 -24.540 1.00 22.53 441 MET D N 1
ATOM 17013 C CA . MET D 1 465 ? 85.635 -25.296 -23.948 1.00 23.14 441 MET D CA 1
ATOM 17014 C C . MET D 1 465 ? 84.599 -24.824 -22.941 1.00 23.36 441 MET D C 1
ATOM 17015 O O . MET D 1 465 ? 84.948 -24.437 -21.825 1.00 22.88 441 MET D O 1
ATOM 17020 N N . GLY D 1 466 ? 83.329 -24.850 -23.349 1.00 22.93 442 GLY D N 1
ATOM 17021 C CA . GLY D 1 466 ? 82.250 -24.445 -22.484 1.00 22.87 442 GLY D CA 1
ATOM 17022 C C . GLY D 1 466 ? 82.157 -25.285 -21.235 1.00 23.21 442 GLY D C 1
ATOM 17023 O O . GLY D 1 466 ? 82.030 -24.758 -20.131 1.00 22.74 442 GLY D O 1
ATOM 17024 N N . VAL D 1 467 ? 82.219 -26.602 -21.404 1.00 23.78 443 VAL D N 1
ATOM 17025 C CA . VAL D 1 467 ? 82.214 -27.478 -20.257 1.00 24.21 443 VAL D CA 1
ATOM 17026 C C . VAL D 1 467 ? 83.304 -27.042 -19.276 1.00 25.42 443 VAL D C 1
ATOM 17027 O O . VAL D 1 467 ? 83.079 -26.994 -18.065 1.00 25.42 443 VAL D O 1
ATOM 17031 N N . CYS D 1 468 ? 84.473 -26.691 -19.804 1.00 26.60 444 CYS D N 1
ATOM 17032 C CA . CYS D 1 468 ? 85.560 -26.240 -18.952 1.00 28.27 444 CYS D CA 1
ATOM 17033 C C . CYS D 1 468 ? 85.213 -24.975 -18.176 1.00 28.97 444 CYS D C 1
ATOM 17034 O O . CYS D 1 468 ? 85.407 -24.935 -16.962 1.00 28.98 444 CYS D O 1
ATOM 17037 N N . GLU D 1 469 ? 84.727 -23.942 -18.872 1.00 30.72 445 GLU D N 1
ATOM 17038 C CA . GLU D 1 469 ? 84.237 -22.726 -18.208 1.00 32.31 445 GLU D CA 1
ATOM 17039 C C . GLU D 1 469 ? 83.215 -23.070 -17.154 1.00 32.26 445 GLU D C 1
ATOM 17040 O O . GLU D 1 469 ? 83.204 -22.489 -16.078 1.00 32.78 445 GLU D O 1
ATOM 17046 N N . GLY D 1 470 ? 82.353 -24.021 -17.477 1.00 32.19 446 GLY D N 1
ATOM 17047 C CA . GLY D 1 470 ? 81.256 -24.382 -16.602 1.00 32.82 446 GLY D CA 1
ATOM 17048 C C . GLY D 1 470 ? 81.669 -25.092 -15.327 1.00 32.95 446 GLY D C 1
ATOM 17049 O O . GLY D 1 470 ? 81.067 -24.881 -14.284 1.00 33.00 446 GLY D O 1
ATOM 17050 N N . THR D 1 471 ? 82.692 -25.934 -15.407 1.00 32.92 447 THR D N 1
ATOM 17051 C CA . THR D 1 471 ? 83.068 -26.773 -14.273 1.00 32.89 447 THR D CA 1
ATOM 17052 C C . THR D 1 471 ? 84.226 -26.184 -13.481 1.00 33.64 447 THR D C 1
ATOM 17053 O O . THR D 1 471 ? 84.437 -26.557 -12.325 1.00 33.89 447 THR D O 1
ATOM 17057 N N . LYS D 1 472 ? 84.988 -25.285 -14.102 1.00 33.54 448 LYS D N 1
ATOM 17058 C CA . LYS D 1 472 ? 86.176 -24.737 -13.463 1.00 33.75 448 LYS D CA 1
ATOM 17059 C C . LYS D 1 472 ? 87.176 -25.825 -13.020 1.00 33.41 448 LYS D C 1
ATOM 17060 O O . LYS D 1 472 ? 87.902 -25.643 -12.046 1.00 33.67 448 LYS D O 1
ATOM 17066 N N . ALA D 1 473 ? 87.211 -26.945 -13.744 1.00 32.44 449 ALA D N 1
ATOM 17067 C CA . ALA D 1 473 ? 88.122 -28.052 -13.440 1.00 31.44 449 ALA D CA 1
ATOM 17068 C C . ALA D 1 473 ? 88.733 -28.541 -14.739 1.00 30.91 449 ALA D C 1
ATOM 17069 O O . ALA D 1 473 ? 88.304 -28.127 -15.804 1.00 31.53 449 ALA D O 1
ATOM 17071 N N . PRO D 1 474 ? 89.755 -29.410 -14.664 1.00 30.37 450 PRO D N 1
ATOM 17072 C CA . PRO D 1 474 ? 90.412 -29.805 -15.910 1.00 29.44 450 PRO D CA 1
ATOM 17073 C C . PRO D 1 474 ? 89.461 -30.518 -16.882 1.00 28.53 450 PRO D C 1
ATOM 17074 O O . PRO D 1 474 ? 88.536 -31.201 -16.451 1.00 28.04 450 PRO D O 1
ATOM 17078 N N . VAL D 1 475 ? 89.696 -30.345 -18.183 1.00 27.50 451 VAL D N 1
ATOM 17079 C CA . VAL D 1 475 ? 88.929 -31.032 -19.210 1.00 26.43 451 VAL D CA 1
ATOM 17080 C C . VAL D 1 475 ? 89.836 -31.678 -20.273 1.00 25.99 451 VAL D C 1
ATOM 17081 O O . VAL D 1 475 ? 90.698 -31.021 -20.845 1.00 26.40 451 VAL D O 1
ATOM 17085 N N . THR D 1 476 ? 89.635 -32.961 -20.544 1.00 24.57 452 THR D N 1
ATOM 17086 C CA . THR D 1 476 ? 90.298 -33.580 -21.669 1.00 24.00 452 THR D CA 1
ATOM 17087 C C . THR D 1 476 ? 89.285 -33.771 -22.792 1.00 23.48 452 THR D C 1
ATOM 17088 O O . THR D 1 476 ? 88.155 -34.187 -22.540 1.00 23.33 452 THR D O 1
ATOM 17092 N N . LEU D 1 477 ? 89.690 -33.460 -24.021 1.00 22.44 453 LEU D N 1
ATOM 17093 C CA . LEU D 1 477 ? 88.838 -33.656 -25.185 1.00 22.05 453 LEU D CA 1
ATOM 17094 C C . LEU D 1 477 ? 89.457 -34.712 -26.096 1.00 22.06 453 LEU D C 1
ATOM 17095 O O . LEU D 1 477 ? 90.597 -34.538 -26.524 1.00 23.09 453 LEU D O 1
ATOM 17100 N N . VAL D 1 478 ? 88.731 -35.809 -26.352 1.00 21.31 454 VAL D N 1
ATOM 17101 C CA . VAL D 1 478 ? 89.158 -36.847 -27.286 1.00 21.16 454 VAL D CA 1
ATOM 17102 C C . VAL D 1 478 ? 88.339 -36.639 -28.548 1.00 20.76 454 VAL D C 1
ATOM 17103 O O . VAL D 1 478 ? 87.113 -36.649 -28.501 1.00 19.85 454 VAL D O 1
ATOM 17107 N N . ILE D 1 479 ? 88.995 -36.461 -29.682 1.00 20.32 455 ILE D N 1
ATOM 17108 C CA . ILE D 1 479 ? 88.275 -36.020 -30.869 1.00 20.53 455 ILE D CA 1
ATOM 17109 C C . ILE D 1 479 ? 89.005 -36.438 -32.144 1.00 20.35 455 ILE D C 1
ATOM 17110 O O . ILE D 1 479 ? 90.223 -36.399 -32.196 1.00 20.55 455 ILE D O 1
ATOM 17115 N N . GLY D 1 480 ? 88.259 -36.872 -33.150 1.00 20.94 456 GLY D N 1
ATOM 17116 C CA . GLY D 1 480 ? 88.833 -37.217 -34.462 1.00 21.17 456 GLY D CA 1
ATOM 17117 C C . GLY D 1 480 ? 89.221 -35.986 -35.278 1.00 21.85 456 GLY D C 1
ATOM 17118 O O . GLY D 1 480 ? 88.867 -34.858 -34.932 1.00 21.83 456 GLY D O 1
ATOM 17119 N N . ASP D 1 481 ? 89.909 -36.207 -36.390 1.00 22.35 457 ASP D N 1
ATOM 17120 C CA . ASP D 1 481 ? 90.548 -35.122 -37.116 1.00 23.18 457 ASP D CA 1
ATOM 17121 C C . ASP D 1 481 ? 89.584 -34.246 -37.913 1.00 23.54 457 ASP D C 1
ATOM 17122 O O . ASP D 1 481 ? 89.776 -33.030 -38.038 1.00 23.46 457 ASP D O 1
ATOM 17127 N N . LEU D 1 482 ? 88.553 -34.874 -38.461 1.00 23.84 458 LEU D N 1
ATOM 17128 C CA . LEU D 1 482 ? 87.541 -34.134 -39.210 1.00 23.71 458 LEU D CA 1
ATOM 17129 C C . LEU D 1 482 ? 86.728 -33.283 -38.253 1.00 23.18 458 LEU D C 1
ATOM 17130 O O . LEU D 1 482 ? 86.437 -32.125 -38.538 1.00 22.63 458 LEU D O 1
ATOM 17135 N N . SER D 1 483 ? 86.393 -33.844 -37.099 1.00 22.88 459 SER D N 1
ATOM 17136 C CA . SER D 1 483 ? 85.672 -33.077 -36.103 1.00 22.84 459 SER D CA 1
ATOM 17137 C C . SER D 1 483 ? 86.523 -31.893 -35.612 1.00 23.23 459 SER D C 1
ATOM 17138 O O . SER D 1 483 ? 86.035 -30.751 -35.521 1.00 23.09 459 SER D O 1
ATOM 17141 N N . PHE D 1 484 ? 87.794 -32.173 -35.309 1.00 23.03 460 PHE D N 1
ATOM 17142 C CA . PHE D 1 484 ? 88.724 -31.162 -34.833 1.00 22.44 460 PHE D CA 1
ATOM 17143 C C . PHE D 1 484 ? 88.775 -30.011 -35.823 1.00 22.58 460 PHE D C 1
ATOM 17144 O O . PHE D 1 484 ? 88.529 -28.846 -35.467 1.00 22.00 460 PHE D O 1
ATOM 17152 N N . TYR D 1 485 ? 89.077 -30.354 -37.073 1.00 21.92 461 TYR D N 1
ATOM 17153 C CA . TYR D 1 485 ? 89.048 -29.396 -38.157 1.00 21.98 461 TYR D CA 1
ATOM 17154 C C . TYR D 1 485 ? 87.726 -28.632 -38.189 1.00 22.62 461 TYR D C 1
ATOM 17155 O O . TYR D 1 485 ? 87.699 -27.397 -38.345 1.00 23.36 461 TYR D O 1
ATOM 17164 N N . HIS D 1 486 ? 86.624 -29.367 -38.072 1.00 22.36 462 HIS D N 1
ATOM 17165 C CA . HIS D 1 486 ? 85.298 -28.752 -38.156 1.00 22.23 462 HIS D CA 1
ATOM 17166 C C . HIS D 1 486 ? 85.194 -27.517 -37.230 1.00 22.36 462 HIS D C 1
ATOM 17167 O O . HIS D 1 486 ? 84.742 -26.450 -37.654 1.00 22.48 462 HIS D O 1
ATOM 17174 N N . ASP D 1 487 ? 85.633 -27.652 -35.979 1.00 22.85 463 ASP D N 1
ATOM 17175 C CA . ASP D 1 487 ? 85.597 -26.525 -35.035 1.00 22.64 463 ASP D CA 1
ATOM 17176 C C . ASP D 1 487 ? 86.983 -25.988 -34.658 1.00 22.62 463 ASP D C 1
ATOM 17177 O O . ASP D 1 487 ? 87.232 -25.638 -33.486 1.00 22.47 463 ASP D O 1
ATOM 17182 N N . LEU D 1 488 ? 87.878 -25.900 -35.633 1.00 22.03 464 LEU D N 1
ATOM 17183 C CA . LEU D 1 488 ? 89.164 -25.244 -35.361 1.00 22.90 464 LEU D CA 1
ATOM 17184 C C . LEU D 1 488 ? 88.950 -23.838 -34.773 1.00 22.56 464 LEU D C 1
ATOM 17185 O O . LEU D 1 488 ? 89.696 -23.400 -33.900 1.00 22.55 464 LEU D O 1
ATOM 17190 N N . ASN D 1 489 ? 87.924 -23.139 -35.236 1.00 22.25 465 ASN D N 1
ATOM 17191 C CA . ASN D 1 489 ? 87.713 -21.786 -34.755 1.00 22.88 465 ASN D CA 1
ATOM 17192 C C . ASN D 1 489 ? 87.477 -21.750 -33.249 1.00 22.78 465 ASN D C 1
ATOM 17193 O O . ASN D 1 489 ? 87.687 -20.726 -32.609 1.00 23.14 465 ASN D O 1
ATOM 17198 N N . GLY D 1 490 ? 87.043 -22.869 -32.686 1.00 23.00 466 GLY D N 1
ATOM 17199 C CA . GLY D 1 490 ? 86.669 -22.906 -31.279 1.00 23.45 466 GLY D CA 1
ATOM 17200 C C . GLY D 1 490 ? 87.872 -22.781 -30.379 1.00 24.24 466 GLY D C 1
ATOM 17201 O O . GLY D 1 490 ? 87.749 -22.499 -29.182 1.00 24.51 466 GLY D O 1
ATOM 17202 N N . LEU D 1 491 ? 89.048 -22.997 -30.950 1.00 24.71 467 LEU D N 1
ATOM 17203 C CA . LEU D 1 491 ? 90.274 -22.936 -30.172 1.00 25.51 467 LEU D CA 1
ATOM 17204 C C . LEU D 1 491 ? 90.589 -21.498 -29.774 1.00 26.33 467 LEU D C 1
ATOM 17205 O O . LEU D 1 491 ? 91.377 -21.267 -28.864 1.00 27.14 467 LEU D O 1
ATOM 17210 N N . LEU D 1 492 ? 89.965 -20.534 -30.444 1.00 26.48 468 LEU D N 1
ATOM 17211 C CA . LEU D 1 492 ? 90.163 -19.138 -30.086 1.00 27.03 468 LEU D CA 1
ATOM 17212 C C . LEU D 1 492 ? 89.926 -18.913 -28.594 1.00 28.13 468 LEU D C 1
ATOM 17213 O O . LEU D 1 492 ? 90.598 -18.079 -27.985 1.00 28.99 468 LEU D O 1
ATOM 17218 N N . ALA D 1 493 ? 88.988 -19.653 -28.005 1.00 28.14 469 ALA D N 1
ATOM 17219 C CA . ALA D 1 493 ? 88.656 -19.445 -26.594 1.00 29.32 469 ALA D CA 1
ATOM 17220 C C . ALA D 1 493 ? 89.824 -19.741 -25.643 1.00 30.57 469 ALA D C 1
ATOM 17221 O O . ALA D 1 493 ? 89.896 -19.181 -24.545 1.00 29.61 469 ALA D O 1
ATOM 17223 N N . ALA D 1 494 ? 90.723 -20.635 -26.057 1.00 32.37 470 ALA D N 1
ATOM 17224 C CA . ALA D 1 494 ? 91.878 -20.951 -25.234 1.00 34.16 470 ALA D CA 1
ATOM 17225 C C . ALA D 1 494 ? 92.579 -19.655 -24.816 1.00 35.38 470 ALA D C 1
ATOM 17226 O O . ALA D 1 494 ? 92.648 -19.336 -23.629 1.00 35.50 470 ALA D O 1
ATOM 17228 N N . LYS D 1 495 ? 93.053 -18.881 -25.783 1.00 36.72 471 LYS D N 1
ATOM 17229 C CA . LYS D 1 495 ? 93.768 -17.653 -25.443 1.00 38.51 471 LYS D CA 1
ATOM 17230 C C . LYS D 1 495 ? 92.819 -16.515 -25.080 1.00 38.90 471 LYS D C 1
ATOM 17231 O O . LYS D 1 495 ? 92.938 -15.922 -23.998 1.00 39.08 471 LYS D O 1
ATOM 17237 N N . LYS D 1 496 ? 91.880 -16.217 -25.982 1.00 38.38 472 LYS D N 1
ATOM 17238 C CA . LYS D 1 496 ? 90.993 -15.079 -25.809 1.00 37.57 472 LYS D CA 1
ATOM 17239 C C . LYS D 1 496 ? 90.247 -15.128 -24.480 1.00 36.61 472 LYS D C 1
ATOM 17240 O O . LYS D 1 496 ? 89.997 -14.095 -23.864 1.00 36.37 472 LYS D O 1
ATOM 17246 N N . LEU D 1 497 ? 89.899 -16.325 -24.027 1.00 35.26 473 LEU D N 1
ATOM 17247 C CA . LEU D 1 497 ? 89.223 -16.452 -22.747 1.00 34.53 473 LEU D CA 1
ATOM 17248 C C . LEU D 1 497 ? 90.106 -17.108 -21.701 1.00 34.05 473 LEU D C 1
ATOM 17249 O O . LEU D 1 497 ? 89.687 -17.302 -20.565 1.00 34.29 473 LEU D O 1
ATOM 17254 N N . GLY D 1 498 ? 91.327 -17.458 -22.080 1.00 33.51 474 GLY D N 1
ATOM 17255 C CA . GLY D 1 498 ? 92.229 -18.140 -21.145 1.00 33.03 474 GLY D CA 1
ATOM 17256 C C . GLY D 1 498 ? 91.678 -19.454 -20.596 1.00 32.39 474 GLY D C 1
ATOM 17257 O O . GLY D 1 498 ? 91.818 -19.745 -19.404 1.00 32.40 474 GLY D O 1
ATOM 17258 N N . ILE D 1 499 ? 91.055 -20.252 -21.461 1.00 31.15 475 ILE D N 1
ATOM 17259 C CA . ILE D 1 499 ? 90.443 -21.503 -21.019 1.00 30.20 475 ILE D CA 1
ATOM 17260 C C . ILE D 1 499 ? 91.365 -22.691 -21.281 1.00 29.37 475 ILE D C 1
ATOM 17261 O O . ILE D 1 499 ? 91.695 -22.998 -22.421 1.00 29.06 475 ILE D O 1
ATOM 17266 N N . PRO D 1 500 ? 91.795 -23.360 -20.204 1.00 29.03 476 PRO D N 1
ATOM 17267 C CA . PRO D 1 500 ? 92.731 -24.474 -20.324 1.00 28.25 476 PRO D CA 1
ATOM 17268 C C . PRO D 1 500 ? 92.057 -25.691 -20.950 1.00 27.84 476 PRO D C 1
ATOM 17269 O O . PRO D 1 500 ? 90.932 -26.025 -20.595 1.00 28.07 476 PRO D O 1
ATOM 17273 N N . LEU D 1 501 ? 92.723 -26.343 -21.890 1.00 26.92 477 LEU D N 1
ATOM 17274 C CA . LEU D 1 501 ? 92.149 -27.543 -22.482 1.00 26.55 477 LEU D CA 1
ATOM 17275 C C . LEU D 1 501 ? 93.225 -28.479 -23.023 1.00 25.71 477 LEU D C 1
ATOM 17276 O O . LEU D 1 501 ? 94.142 -28.040 -23.722 1.00 25.80 477 LEU D O 1
ATOM 17281 N N . THR D 1 502 ? 93.101 -29.765 -22.697 1.00 25.04 478 THR D N 1
ATOM 17282 C CA . THR D 1 502 ? 93.970 -30.800 -23.262 1.00 25.18 478 THR D CA 1
ATOM 17283 C C . THR D 1 502 ? 93.229 -31.518 -24.375 1.00 24.49 478 THR D C 1
ATOM 17284 O O . THR D 1 502 ? 92.239 -32.198 -24.124 1.00 24.69 478 THR D O 1
ATOM 17288 N N . VAL D 1 503 ? 93.701 -31.370 -25.602 1.00 23.80 479 VAL D N 1
ATOM 17289 C CA . VAL D 1 503 ? 93.064 -32.041 -26.727 1.00 23.42 479 VAL D CA 1
ATOM 17290 C C . VAL D 1 503 ? 93.822 -33.312 -27.093 1.00 23.56 479 VAL D C 1
ATOM 17291 O O . VAL D 1 503 ? 95.005 -33.259 -27.433 1.00 24.79 479 VAL D O 1
ATOM 17295 N N . ILE D 1 504 ? 93.164 -34.457 -27.008 1.00 22.82 480 ILE D N 1
ATOM 17296 C CA . ILE D 1 504 ? 93.742 -35.674 -27.576 1.00 22.61 480 ILE D CA 1
ATOM 17297 C C . ILE D 1 504 ? 93.186 -35.846 -28.988 1.00 23.20 480 ILE D C 1
ATOM 17298 O O . ILE D 1 504 ? 92.020 -36.212 -29.173 1.00 22.83 480 ILE D O 1
ATOM 17303 N N . LEU D 1 505 ? 94.012 -35.550 -29.985 1.00 23.25 481 LEU D N 1
ATOM 17304 C CA . LEU D 1 505 ? 93.565 -35.610 -31.365 1.00 23.49 481 LEU D CA 1
ATOM 17305 C C . LEU D 1 505 ? 93.840 -36.996 -31.957 1.00 24.19 481 LEU D C 1
ATOM 17306 O O . LEU D 1 505 ? 94.983 -37.446 -32.078 1.00 24.03 481 LEU D O 1
ATOM 17311 N N . VAL D 1 506 ? 92.780 -37.703 -32.286 1.00 24.93 482 VAL D N 1
ATOM 17312 C CA . VAL D 1 506 ? 92.953 -39.024 -32.828 1.00 25.47 482 VAL D CA 1
ATOM 17313 C C . VAL D 1 506 ? 92.932 -38.846 -34.336 1.00 25.50 482 VAL D C 1
ATOM 17314 O O . VAL D 1 506 ? 91.878 -38.621 -34.929 1.00 26.05 482 VAL D O 1
ATOM 17318 N N . ASN D 1 507 ? 94.102 -38.908 -34.954 1.00 25.29 483 ASN D N 1
ATOM 17319 C CA . ASN D 1 507 ? 94.211 -38.536 -36.366 1.00 25.47 483 ASN D CA 1
ATOM 17320 C C . ASN D 1 507 ? 94.529 -39.693 -37.315 1.00 25.92 483 ASN D C 1
ATOM 17321 O O . ASN D 1 507 ? 95.674 -40.116 -37.435 1.00 27.03 483 ASN D O 1
ATOM 17326 N N . ASN D 1 508 ? 93.505 -40.196 -37.991 1.00 25.98 484 ASN D N 1
ATOM 17327 C CA . ASN D 1 508 ? 93.653 -41.261 -38.949 1.00 25.55 484 ASN D CA 1
ATOM 17328 C C . ASN D 1 508 ? 93.423 -40.716 -40.338 1.00 26.24 484 ASN D C 1
ATOM 17329 O O . ASN D 1 508 ? 93.181 -41.471 -41.270 1.00 26.57 484 ASN D O 1
ATOM 17334 N N . ASP D 1 509 ? 93.465 -39.388 -40.446 1.00 27.34 485 ASP D N 1
ATOM 17335 C CA . ASP D 1 509 ? 93.352 -38.651 -41.708 1.00 27.73 485 ASP D CA 1
ATOM 17336 C C . ASP D 1 509 ? 92.120 -38.995 -42.557 1.00 27.39 485 ASP D C 1
ATOM 17337 O O . ASP D 1 509 ? 92.236 -39.501 -43.685 1.00 27.42 485 ASP D O 1
ATOM 17342 N N . GLY D 1 510 ? 90.939 -38.689 -42.027 1.00 26.48 486 GLY D N 1
ATOM 17343 C CA . GLY D 1 510 ? 89.704 -38.930 -42.757 1.00 25.08 486 GLY D CA 1
ATOM 17344 C C . GLY D 1 510 ? 88.634 -39.429 -41.820 1.00 24.91 486 GLY D C 1
ATOM 17345 O O . GLY D 1 510 ? 88.759 -39.301 -40.605 1.00 25.05 486 GLY D O 1
ATOM 17346 N N . GLY D 1 511 ? 87.580 -40.007 -42.378 1.00 24.54 487 GLY D N 1
ATOM 17347 C CA . GLY D 1 511 ? 86.493 -40.507 -41.560 1.00 24.11 487 GLY D CA 1
ATOM 17348 C C . GLY D 1 511 ? 86.618 -41.995 -41.306 1.00 24.17 487 GLY D C 1
ATOM 17349 O O . GLY D 1 511 ? 85.997 -42.813 -41.995 1.00 23.77 487 GLY D O 1
ATOM 17350 N N . GLY D 1 512 ? 87.400 -42.342 -40.290 1.00 24.08 488 GLY D N 1
ATOM 17351 C CA . GLY D 1 512 ? 87.631 -43.740 -39.937 1.00 23.72 488 GLY D CA 1
ATOM 17352 C C . GLY D 1 512 ? 86.379 -44.558 -39.684 1.00 23.70 488 GLY D C 1
ATOM 17353 O O . GLY D 1 512 ? 86.370 -45.772 -39.920 1.00 23.96 488 GLY D O 1
ATOM 17354 N N . ILE D 1 513 ? 85.312 -43.921 -39.207 1.00 23.01 489 ILE D N 1
ATOM 17355 C CA . ILE D 1 513 ? 84.102 -44.682 -38.877 1.00 22.72 489 ILE D CA 1
ATOM 17356 C C . ILE D 1 513 ? 83.545 -45.407 -40.099 1.00 22.72 489 ILE D C 1
ATOM 17357 O O . ILE D 1 513 ? 83.049 -46.529 -39.995 1.00 22.60 489 ILE D O 1
ATOM 17362 N N . PHE D 1 514 ? 83.662 -44.780 -41.263 1.00 22.91 490 PHE D N 1
ATOM 17363 C CA . PHE D 1 514 ? 83.033 -45.312 -42.467 1.00 23.70 490 PHE D CA 1
ATOM 17364 C C . PHE D 1 514 ? 83.633 -46.627 -42.947 1.00 25.19 490 PHE D C 1
ATOM 17365 O O . PHE D 1 514 ? 83.030 -47.334 -43.760 1.00 25.75 490 PHE D O 1
ATOM 17373 N N . SER D 1 515 ? 84.809 -46.964 -42.428 1.00 26.66 491 SER D N 1
ATOM 17374 C CA . SER D 1 515 ? 85.466 -48.224 -42.776 1.00 28.24 491 SER D CA 1
ATOM 17375 C C . SER D 1 515 ? 84.655 -49.429 -42.329 1.00 29.56 491 SER D C 1
ATOM 17376 O O . SER D 1 515 ? 84.859 -50.526 -42.825 1.00 29.91 491 SER D O 1
ATOM 17379 N N . PHE D 1 516 ? 83.735 -49.208 -41.395 1.00 31.08 492 PHE D N 1
ATOM 17380 C CA . PHE D 1 516 ? 82.909 -50.262 -40.836 1.00 32.44 492 PHE D CA 1
ATOM 17381 C C . PHE D 1 516 ? 81.697 -50.587 -41.715 1.00 34.68 492 PHE D C 1
ATOM 17382 O O . PHE D 1 516 ? 81.035 -51.619 -41.525 1.00 34.43 492 PHE D O 1
ATOM 17390 N N . LEU D 1 517 ? 81.390 -49.687 -42.651 1.00 37.24 493 LEU D N 1
ATOM 17391 C CA . LEU D 1 517 ? 80.302 -49.891 -43.616 1.00 39.84 493 LEU D CA 1
ATOM 17392 C C . LEU D 1 517 ? 80.637 -50.996 -44.608 1.00 41.92 493 LEU D C 1
ATOM 17393 O O . LEU D 1 517 ? 81.793 -51.122 -45.018 1.00 41.72 493 LEU D O 1
ATOM 17398 N N . PRO D 1 518 ? 79.626 -51.791 -45.010 1.00 44.47 494 PRO D N 1
ATOM 17399 C CA . PRO D 1 518 ? 79.808 -52.828 -46.049 1.00 46.20 494 PRO D CA 1
ATOM 17400 C C . PRO D 1 518 ? 80.357 -52.227 -47.342 1.00 48.13 494 PRO D C 1
ATOM 17401 O O . PRO D 1 518 ? 81.240 -52.804 -47.977 1.00 49.00 494 PRO D O 1
ATOM 17405 N N . GLN D 1 519 ? 79.840 -51.058 -47.701 1.00 49.84 495 GLN D N 1
ATOM 17406 C CA . GLN D 1 519 ? 80.272 -50.309 -48.876 1.00 51.38 495 GLN D CA 1
ATOM 17407 C C . GLN D 1 519 ? 81.735 -49.821 -48.851 1.00 52.02 495 GLN D C 1
ATOM 17408 O O . GLN D 1 519 ? 82.182 -49.166 -49.795 1.00 52.25 495 GLN D O 1
ATOM 17414 N N . ALA D 1 520 ? 82.485 -50.126 -47.793 1.00 52.49 496 ALA D N 1
ATOM 17415 C CA . ALA D 1 520 ? 83.897 -49.719 -47.741 1.00 53.26 496 ALA D CA 1
ATOM 17416 C C . ALA D 1 520 ? 84.766 -50.482 -48.751 1.00 53.79 496 ALA D C 1
ATOM 17417 O O . ALA D 1 520 ? 85.862 -50.035 -49.097 1.00 53.88 496 ALA D O 1
ATOM 17419 N N . SER D 1 521 ? 84.271 -51.626 -49.223 1.00 54.25 497 SER D N 1
ATOM 17420 C CA . SER D 1 521 ? 84.962 -52.401 -50.259 1.00 54.89 497 SER D CA 1
ATOM 17421 C C . SER D 1 521 ? 84.752 -51.810 -51.665 1.00 55.08 497 SER D C 1
ATOM 17422 O O . SER D 1 521 ? 85.590 -51.983 -52.558 1.00 55.43 497 SER D O 1
ATOM 17425 N N . GLU D 1 522 ? 83.630 -51.120 -51.858 1.00 55.10 498 GLU D N 1
ATOM 17426 C CA . GLU D 1 522 ? 83.334 -50.444 -53.126 1.00 54.64 498 GLU D CA 1
ATOM 17427 C C . GLU D 1 522 ? 84.284 -49.260 -53.315 1.00 53.77 498 GLU D C 1
ATOM 17428 O O . GLU D 1 522 ? 83.890 -48.088 -53.239 1.00 53.54 498 GLU D O 1
ATOM 17434 N N . LYS D 1 523 ? 85.538 -49.589 -53.595 1.00 52.37 499 LYS D N 1
ATOM 17435 C CA . LYS D 1 523 ? 86.625 -48.645 -53.432 1.00 51.10 499 LYS D CA 1
ATOM 17436 C C . LYS D 1 523 ? 86.751 -47.560 -54.497 1.00 49.51 499 LYS D C 1
ATOM 17437 O O . LYS D 1 523 ? 87.494 -46.603 -54.295 1.00 49.57 499 LYS D O 1
ATOM 17443 N N . THR D 1 524 ? 86.032 -47.667 -55.610 1.00 47.49 500 THR D N 1
ATOM 17444 C CA . THR D 1 524 ? 86.183 -46.635 -56.645 1.00 45.67 500 THR D CA 1
ATOM 17445 C C . THR D 1 524 ? 85.724 -45.248 -56.166 1.00 43.96 500 THR D C 1
ATOM 17446 O O . THR D 1 524 ? 86.281 -44.238 -56.590 1.00 43.89 500 THR D O 1
ATOM 17450 N N . HIS D 1 525 ? 84.745 -45.205 -55.259 1.00 41.76 501 HIS D N 1
ATOM 17451 C CA . HIS D 1 525 ? 84.263 -43.938 -54.686 1.00 39.19 501 HIS D CA 1
ATOM 17452 C C . HIS D 1 525 ? 84.468 -43.764 -53.180 1.00 37.30 501 HIS D C 1
ATOM 17453 O O . HIS D 1 525 ? 84.308 -42.665 -52.657 1.00 37.05 501 HIS D O 1
ATOM 17460 N N . PHE D 1 526 ? 84.787 -44.840 -52.474 1.00 35.33 502 PHE D N 1
ATOM 17461 C CA . PHE D 1 526 ? 84.805 -44.799 -51.017 1.00 33.09 502 PHE D CA 1
ATOM 17462 C C . PHE D 1 526 ? 85.694 -43.710 -50.428 1.00 32.96 502 PHE D C 1
ATOM 17463 O O . PHE D 1 526 ? 85.318 -43.022 -49.481 1.00 33.31 502 PHE D O 1
ATOM 17471 N N . GLU D 1 527 ? 86.885 -43.554 -50.974 1.00 32.43 503 GLU D N 1
ATOM 17472 C CA . GLU D 1 527 ? 87.828 -42.607 -50.412 1.00 32.38 503 GLU D CA 1
ATOM 17473 C C . GLU D 1 527 ? 87.396 -41.161 -50.704 1.00 32.02 503 GLU D C 1
ATOM 17474 O O . GLU D 1 527 ? 87.531 -40.275 -49.858 1.00 31.98 503 GLU D O 1
ATOM 17480 N N . ASP D 1 528 ? 86.848 -40.922 -51.890 1.00 31.56 504 ASP D N 1
ATOM 17481 C CA . ASP D 1 528 ? 86.427 -39.578 -52.260 1.00 30.99 504 ASP D CA 1
ATOM 17482 C C . ASP D 1 528 ? 85.250 -39.098 -51.415 1.00 29.62 504 ASP D C 1
ATOM 17483 O O . ASP D 1 528 ? 85.196 -37.934 -50.996 1.00 28.20 504 ASP D O 1
ATOM 17488 N N . LEU D 1 529 ? 84.314 -40.005 -51.161 1.00 27.92 505 LEU D N 1
ATOM 17489 C CA . LEU D 1 529 ? 83.025 -39.596 -50.617 1.00 26.98 505 LEU D CA 1
ATOM 17490 C C . LEU D 1 529 ? 82.832 -39.931 -49.149 1.00 26.93 505 LEU D C 1
ATOM 17491 O O . LEU D 1 529 ? 81.933 -39.394 -48.516 1.00 27.65 505 LEU D O 1
ATOM 17496 N N . PHE D 1 530 ? 83.670 -40.805 -48.601 1.00 26.95 506 PHE D N 1
ATOM 17497 C CA . PHE D 1 530 ? 83.521 -41.222 -47.201 1.00 26.45 506 PHE D CA 1
ATOM 17498 C C . PHE D 1 530 ? 84.804 -41.113 -46.387 1.00 26.60 506 PHE D C 1
ATOM 17499 O O . PHE D 1 530 ? 84.785 -40.607 -45.272 1.00 26.50 506 PHE D O 1
ATOM 17507 N N . GLY D 1 531 ? 85.913 -41.617 -46.924 1.00 27.00 507 GLY D N 1
ATOM 17508 C CA . GLY D 1 531 ? 87.199 -41.470 -46.250 1.00 27.02 507 GLY D CA 1
ATOM 17509 C C . GLY D 1 531 ? 87.546 -39.997 -46.135 1.00 27.69 507 GLY D C 1
ATOM 17510 O O . GLY D 1 531 ? 87.914 -39.518 -45.068 1.00 27.31 507 GLY D O 1
ATOM 17511 N N . THR D 1 532 ? 87.389 -39.280 -47.241 1.00 28.16 508 THR D N 1
ATOM 17512 C CA . THR D 1 532 ? 87.683 -37.851 -47.323 1.00 29.40 508 THR D CA 1
ATOM 17513 C C . THR D 1 532 ? 88.859 -37.369 -46.448 1.00 30.01 508 THR D C 1
ATOM 17514 O O . THR D 1 532 ? 88.657 -36.713 -45.427 1.00 30.38 508 THR D O 1
ATOM 17518 N N . PRO D 1 533 ? 90.101 -37.673 -46.850 1.00 30.15 509 PRO D N 1
ATOM 17519 C CA . PRO D 1 533 ? 91.219 -37.164 -46.032 1.00 30.35 509 PRO D CA 1
ATOM 17520 C C . PRO D 1 533 ? 91.410 -35.630 -46.159 1.00 30.09 509 PRO D C 1
ATOM 17521 O O . PRO D 1 533 ? 90.949 -35.034 -47.127 1.00 29.76 509 PRO D O 1
ATOM 17525 N N . THR D 1 534 ? 92.051 -34.987 -45.189 1.00 30.03 510 THR D N 1
ATOM 17526 C CA . THR D 1 534 ? 92.412 -33.573 -45.392 1.00 30.32 510 THR D CA 1
ATOM 17527 C C . THR D 1 534 ? 93.901 -33.360 -45.681 1.00 30.60 510 THR D C 1
ATOM 17528 O O . THR D 1 534 ? 94.270 -32.386 -46.342 1.00 31.42 510 THR D O 1
ATOM 17532 N N . GLY D 1 535 ? 94.748 -34.235 -45.150 1.00 30.45 511 GLY D N 1
ATOM 17533 C CA . GLY D 1 535 ? 96.199 -34.059 -45.258 1.00 30.94 511 GLY D CA 1
ATOM 17534 C C . GLY D 1 535 ? 96.788 -32.969 -44.371 1.00 31.07 511 GLY D C 1
ATOM 17535 O O . GLY D 1 535 ? 97.962 -32.649 -44.491 1.00 31.01 511 GLY D O 1
ATOM 17536 N N . LEU D 1 536 ? 95.977 -32.420 -43.470 1.00 31.60 512 LEU D N 1
ATOM 17537 C CA . LEU D 1 536 ? 96.349 -31.260 -42.650 1.00 32.40 512 LEU D CA 1
ATOM 17538 C C . LEU D 1 536 ? 97.358 -31.601 -41.573 1.00 32.69 512 LEU D C 1
ATOM 17539 O O . LEU D 1 536 ? 97.211 -32.625 -40.903 1.00 33.31 512 LEU D O 1
ATOM 17544 N N . ASP D 1 537 ? 98.359 -30.743 -41.379 1.00 32.32 513 ASP D N 1
ATOM 17545 C CA . ASP D 1 537 ? 99.276 -30.920 -40.253 1.00 32.82 513 ASP D CA 1
ATOM 17546 C C . ASP D 1 537 ? 98.859 -30.022 -39.104 1.00 32.32 513 ASP D C 1
ATOM 17547 O O . ASP D 1 537 ? 99.108 -28.802 -39.108 1.00 32.29 513 ASP D O 1
ATOM 17552 N N . PHE D 1 538 ? 98.225 -30.641 -38.113 1.00 31.68 514 PHE D N 1
ATOM 17553 C CA . PHE D 1 538 ? 97.550 -29.905 -37.049 1.00 31.52 514 PHE D CA 1
ATOM 17554 C C . PHE D 1 538 ? 98.480 -29.174 -36.075 1.00 31.79 514 PHE D C 1
ATOM 17555 O O . PHE D 1 538 ? 98.015 -28.406 -35.216 1.00 31.66 514 PHE D O 1
ATOM 17563 N N . LYS D 1 539 ? 99.784 -29.408 -36.206 1.00 31.74 515 LYS D N 1
ATOM 17564 C CA . LYS D 1 539 ? 100.747 -28.703 -35.385 1.00 32.22 515 LYS D CA 1
ATOM 17565 C C . LYS D 1 539 ? 100.653 -27.206 -35.724 1.00 31.43 515 LYS D C 1
ATOM 17566 O O . LYS D 1 539 ? 100.834 -26.354 -34.852 1.00 31.13 515 LYS D O 1
ATOM 17572 N N . HIS D 1 540 ? 100.327 -26.898 -36.979 1.00 30.25 516 HIS D N 1
ATOM 17573 C CA . HIS D 1 540 ? 100.065 -25.511 -37.383 1.00 29.84 516 HIS D CA 1
ATOM 17574 C C . HIS D 1 540 ? 98.833 -24.920 -36.721 1.00 29.14 516 HIS D C 1
ATOM 17575 O O . HIS D 1 540 ? 98.763 -23.712 -36.527 1.00 29.32 516 HIS D O 1
ATOM 17582 N N . ALA D 1 541 ? 97.859 -25.759 -36.390 1.00 28.00 517 ALA D N 1
ATOM 17583 C CA . ALA D 1 541 ? 96.693 -25.289 -35.665 1.00 28.27 517 ALA D CA 1
ATOM 17584 C C . ALA D 1 541 ? 97.071 -24.983 -34.221 1.00 28.16 517 ALA D C 1
ATOM 17585 O O . ALA D 1 541 ? 96.657 -23.963 -33.666 1.00 28.47 517 ALA D O 1
ATOM 17587 N N . ALA D 1 542 ? 97.874 -25.849 -33.618 1.00 28.02 518 ALA D N 1
ATOM 17588 C CA . ALA D 1 542 ? 98.377 -25.587 -32.266 1.00 28.00 518 ALA D CA 1
ATOM 17589 C C . ALA D 1 542 ? 99.111 -24.255 -32.210 1.00 27.96 518 ALA D C 1
ATOM 17590 O O . ALA D 1 542 ? 98.922 -23.463 -31.295 1.00 28.93 518 ALA D O 1
ATOM 17592 N N . ALA D 1 543 ? 99.946 -23.996 -33.197 1.00 28.33 519 ALA D N 1
ATOM 17593 C CA . ALA D 1 543 ? 100.704 -22.749 -33.202 1.00 28.62 519 ALA D CA 1
ATOM 17594 C C . ALA D 1 543 ? 99.759 -21.553 -33.396 1.00 28.43 519 ALA D C 1
ATOM 17595 O O . ALA D 1 543 ? 99.823 -20.567 -32.653 1.00 28.32 519 ALA D O 1
ATOM 17597 N N . LEU D 1 544 ? 98.866 -21.660 -34.376 1.00 27.84 520 LEU D N 1
ATOM 17598 C CA . LEU D 1 544 ? 97.881 -20.612 -34.622 1.00 28.02 520 LEU D CA 1
ATOM 17599 C C . LEU D 1 544 ? 97.242 -20.150 -33.318 1.00 27.87 520 LEU D C 1
ATOM 17600 O O . LEU D 1 544 ? 97.165 -18.959 -33.027 1.00 27.65 520 LEU D O 1
ATOM 17605 N N . TYR D 1 545 ? 96.793 -21.105 -32.522 1.00 27.80 521 TYR D N 1
ATOM 17606 C CA . TYR D 1 545 ? 96.064 -20.759 -31.315 1.00 28.12 521 TYR D CA 1
ATOM 17607 C C . TYR D 1 545 ? 96.914 -20.749 -30.051 1.00 28.24 521 TYR D C 1
ATOM 17608 O O . TYR D 1 545 ? 96.380 -20.728 -28.943 1.00 28.13 521 TYR D O 1
ATOM 17617 N N . GLY D 1 546 ? 98.236 -20.749 -30.223 1.00 28.82 522 GLY D N 1
ATOM 17618 C CA . GLY D 1 546 ? 99.160 -20.634 -29.087 1.00 29.66 522 GLY D CA 1
ATOM 17619 C C . GLY D 1 546 ? 99.124 -21.810 -28.119 1.00 30.87 522 GLY D C 1
ATOM 17620 O O . GLY D 1 546 ? 99.254 -21.633 -26.898 1.00 31.14 522 GLY D O 1
ATOM 17621 N N . GLY D 1 547 ? 98.938 -23.017 -28.650 1.00 30.94 523 GLY D N 1
ATOM 17622 C CA . GLY D 1 547 ? 98.950 -24.202 -27.811 1.00 31.57 523 GLY D CA 1
ATOM 17623 C C . GLY D 1 547 ? 100.243 -24.969 -27.993 1.00 32.34 523 GLY D C 1
ATOM 17624 O O . GLY D 1 547 ? 100.907 -24.829 -29.017 1.00 32.57 523 GLY D O 1
ATOM 17625 N N . THR D 1 548 ? 100.605 -25.772 -26.996 1.00 32.46 524 THR D N 1
ATOM 17626 C CA . THR D 1 548 ? 101.753 -26.675 -27.098 1.00 32.90 524 THR D CA 1
ATOM 17627 C C . THR D 1 548 ? 101.358 -27.940 -27.854 1.00 33.07 524 THR D C 1
ATOM 17628 O O . THR D 1 548 ? 100.181 -28.249 -27.972 1.00 33.11 524 THR D O 1
ATOM 17632 N N . TYR D 1 549 ? 102.343 -28.672 -28.357 1.00 33.46 525 TYR D N 1
ATOM 17633 C CA . TYR D 1 549 ? 102.088 -29.797 -29.248 1.00 33.93 525 TYR D CA 1
ATOM 17634 C C . TYR D 1 549 ? 102.940 -31.002 -28.867 1.00 34.44 525 TYR D C 1
ATOM 17635 O O . TYR D 1 549 ? 104.113 -30.849 -28.556 1.00 34.62 525 TYR D O 1
ATOM 17644 N N . SER D 1 550 ? 102.335 -32.191 -28.882 1.00 34.94 526 SER D N 1
ATOM 17645 C CA . SER D 1 550 ? 103.041 -33.455 -28.663 1.00 35.39 526 SER D CA 1
ATOM 17646 C C . SER D 1 550 ? 102.571 -34.463 -29.699 1.00 35.95 526 SER D C 1
ATOM 17647 O O . SER D 1 550 ? 101.403 -34.446 -30.111 1.00 35.42 526 SER D O 1
ATOM 17650 N N . CYS D 1 551 ? 103.469 -35.341 -30.130 1.00 36.42 527 CYS D N 1
ATOM 17651 C CA . CYS D 1 551 ? 103.083 -36.391 -31.070 1.00 37.53 527 CYS D CA 1
ATOM 17652 C C . CYS D 1 551 ? 103.706 -37.701 -30.633 1.00 36.70 527 CYS D C 1
ATOM 17653 O O . CYS D 1 551 ? 104.522 -38.249 -31.344 1.00 37.53 527 CYS D O 1
ATOM 17656 N N . PRO D 1 552 ? 103.318 -38.208 -29.459 1.00 36.45 528 PRO D N 1
ATOM 17657 C CA . PRO D 1 552 ? 103.957 -39.390 -28.907 1.00 36.72 528 PRO D CA 1
ATOM 17658 C C . PRO D 1 552 ? 103.883 -40.614 -29.814 1.00 37.11 528 PRO D C 1
ATOM 17659 O O . PRO D 1 552 ? 102.888 -40.828 -30.512 1.00 37.11 528 PRO D O 1
ATOM 17663 N N . ALA D 1 553 ? 104.949 -41.405 -29.797 1.00 37.21 529 ALA D N 1
ATOM 17664 C CA . ALA D 1 553 ? 105.000 -42.629 -30.569 1.00 37.26 529 ALA D CA 1
ATOM 17665 C C . ALA D 1 553 ? 104.837 -43.828 -29.652 1.00 37.03 529 ALA D C 1
ATOM 17666 O O . ALA D 1 553 ? 104.920 -44.964 -30.098 1.00 37.61 529 ALA D O 1
ATOM 17668 N N . SER D 1 554 ? 104.612 -43.587 -28.364 1.00 36.77 530 SER D N 1
ATOM 17669 C CA . SER D 1 554 ? 104.342 -44.692 -27.454 1.00 36.12 530 SER D CA 1
ATOM 17670 C C . SER D 1 554 ? 103.556 -44.218 -26.255 1.00 35.61 530 SER D C 1
ATOM 17671 O O . SER D 1 554 ? 103.400 -43.012 -26.053 1.00 36.10 530 SER D O 1
ATOM 17674 N N . TRP D 1 555 ? 103.074 -45.163 -25.451 1.00 34.92 531 TRP D N 1
ATOM 17675 C CA . TRP D 1 555 ? 102.217 -44.823 -24.331 1.00 34.98 531 TRP D CA 1
ATOM 17676 C C . TRP D 1 555 ? 103.016 -44.234 -23.185 1.00 35.72 531 TRP D C 1
ATOM 17677 O O . TRP D 1 555 ? 102.502 -43.413 -22.418 1.00 34.76 531 TRP D O 1
ATOM 17688 N N . ASP D 1 556 ? 104.280 -44.654 -23.085 1.00 37.24 532 ASP D N 1
ATOM 17689 C CA . ASP D 1 556 ? 105.216 -44.111 -22.093 1.00 38.25 532 ASP D CA 1
ATOM 17690 C C . ASP D 1 556 ? 105.363 -42.609 -22.276 1.00 38.02 532 ASP D C 1
ATOM 17691 O O . ASP D 1 556 ? 105.363 -41.849 -21.306 1.00 37.78 532 ASP D O 1
ATOM 17696 N N . GLU D 1 557 ? 105.494 -42.182 -23.527 1.00 38.30 533 GLU D N 1
ATOM 17697 C CA . GLU D 1 557 ? 105.660 -40.770 -23.789 1.00 38.84 533 GLU D CA 1
ATOM 17698 C C . GLU D 1 557 ? 104.325 -40.031 -23.859 1.00 38.62 533 GLU D C 1
ATOM 17699 O O . GLU D 1 557 ? 104.263 -38.839 -23.581 1.00 38.43 533 GLU D O 1
ATOM 17705 N N . PHE D 1 558 ? 103.257 -40.752 -24.195 1.00 38.32 534 PHE D N 1
ATOM 17706 C CA . PHE D 1 558 ? 101.909 -40.222 -23.996 1.00 37.81 534 PHE D CA 1
ATOM 17707 C C . PHE D 1 558 ? 101.672 -39.903 -22.514 1.00 37.84 534 PHE D C 1
ATOM 17708 O O . PHE D 1 558 ? 101.237 -38.800 -22.180 1.00 37.73 534 PHE D O 1
ATOM 17716 N N . LYS D 1 559 ? 101.961 -40.867 -21.638 1.00 37.69 535 LYS D N 1
ATOM 17717 C CA . LYS D 1 559 ? 101.796 -40.683 -20.187 1.00 38.19 535 LYS D CA 1
ATOM 17718 C C . LYS D 1 559 ? 102.573 -39.477 -19.680 1.00 37.91 535 LYS D C 1
ATOM 17719 O O . LYS D 1 559 ? 102.116 -38.762 -18.807 1.00 38.21 535 LYS D O 1
ATOM 17725 N N . THR D 1 560 ? 103.755 -39.262 -20.241 1.00 37.68 536 THR D N 1
ATOM 17726 C CA . THR D 1 560 ? 104.597 -38.133 -19.869 1.00 37.17 536 THR D CA 1
ATOM 17727 C C . THR D 1 560 ? 103.971 -36.821 -20.322 1.00 36.53 536 THR D C 1
ATOM 17728 O O . THR D 1 560 ? 104.063 -35.811 -19.626 1.00 36.74 536 THR D O 1
ATOM 17732 N N . ALA D 1 561 ? 103.345 -36.843 -21.497 1.00 35.54 537 ALA D N 1
ATOM 17733 C CA . ALA D 1 561 ? 102.761 -35.637 -22.092 1.00 34.20 537 ALA D CA 1
ATOM 17734 C C . ALA D 1 561 ? 101.403 -35.275 -21.479 1.00 33.24 537 ALA D C 1
ATOM 17735 O O . ALA D 1 561 ? 101.077 -34.100 -21.339 1.00 33.29 537 ALA D O 1
ATOM 17737 N N . TYR D 1 562 ? 100.626 -36.285 -21.102 1.00 32.07 538 TYR D N 1
ATOM 17738 C CA . TYR D 1 562 ? 99.227 -36.088 -20.720 1.00 31.74 538 TYR D CA 1
ATOM 17739 C C . TYR D 1 562 ? 99.068 -35.568 -19.285 1.00 32.36 538 TYR D C 1
ATOM 17740 O O . TYR D 1 562 ? 99.207 -36.325 -18.322 1.00 32.91 538 TYR D O 1
ATOM 17749 N N . ALA D 1 563 ? 98.778 -34.277 -19.135 1.00 32.58 539 ALA D N 1
ATOM 17750 C CA . ALA D 1 563 ? 98.650 -33.695 -17.792 1.00 33.05 539 ALA D CA 1
ATOM 17751 C C . ALA D 1 563 ? 97.592 -32.591 -17.720 1.00 33.32 539 ALA D C 1
ATOM 17752 O O . ALA D 1 563 ? 97.926 -31.415 -17.586 1.00 33.97 539 ALA D O 1
ATOM 17754 N N . PRO D 1 564 ? 96.305 -32.965 -17.786 1.00 33.59 540 PRO D N 1
ATOM 17755 C CA . PRO D 1 564 ? 95.271 -31.927 -17.808 1.00 33.56 540 PRO D CA 1
ATOM 17756 C C . PRO D 1 564 ? 95.362 -31.040 -16.566 1.00 33.57 540 PRO D C 1
ATOM 17757 O O . PRO D 1 564 ? 95.797 -31.500 -15.521 1.00 33.02 540 PRO D O 1
ATOM 17761 N N . GLN D 1 565 ? 94.949 -29.780 -16.677 1.00 33.89 541 GLN D N 1
ATOM 17762 C CA . GLN D 1 565 ? 94.940 -28.877 -15.522 1.00 33.99 541 GLN D CA 1
ATOM 17763 C C . GLN D 1 565 ? 93.941 -27.745 -15.730 1.00 34.90 541 GLN D C 1
ATOM 17764 O O . GLN D 1 565 ? 93.510 -27.491 -16.855 1.00 35.13 541 GLN D O 1
ATOM 17770 N N . ALA D 1 566 ? 93.588 -27.059 -14.647 1.00 35.68 542 ALA D N 1
ATOM 17771 C CA . ALA D 1 566 ? 92.613 -25.977 -14.719 1.00 36.92 542 ALA D CA 1
ATOM 17772 C C . ALA D 1 566 ? 92.991 -24.794 -13.829 1.00 37.85 542 ALA D C 1
ATOM 17773 O O . ALA D 1 566 ? 92.146 -23.957 -13.519 1.00 38.30 542 ALA D O 1
ATOM 17775 N N . ASP D 1 567 ? 94.250 -24.725 -13.412 1.00 38.44 543 ASP D N 1
ATOM 17776 C CA . ASP D 1 567 ? 94.673 -23.674 -12.494 1.00 39.18 543 ASP D CA 1
ATOM 17777 C C . ASP D 1 567 ? 95.060 -22.423 -13.254 1.00 38.93 543 ASP D C 1
ATOM 17778 O O . ASP D 1 567 ? 95.103 -21.344 -12.689 1.00 39.38 543 ASP D O 1
ATOM 17783 N N . LYS D 1 568 ? 95.339 -22.577 -14.544 1.00 38.53 544 LYS D N 1
ATOM 17784 C CA . LYS D 1 568 ? 95.769 -21.468 -15.378 1.00 37.56 544 LYS D CA 1
ATOM 17785 C C . LYS D 1 568 ? 95.565 -21.825 -16.846 1.00 36.48 544 LYS D C 1
ATOM 17786 O O . LYS D 1 568 ? 95.344 -22.989 -17.176 1.00 36.01 544 LYS D O 1
ATOM 17792 N N . PRO D 1 569 ? 95.632 -20.814 -17.726 1.00 35.35 545 PRO D N 1
ATOM 17793 C CA . PRO D 1 569 ? 95.513 -21.000 -19.171 1.00 34.71 545 PRO D CA 1
ATOM 17794 C C . PRO D 1 569 ? 96.528 -21.998 -19.713 1.00 34.41 545 PRO D C 1
ATOM 17795 O O . PRO D 1 569 ? 97.622 -22.134 -19.148 1.00 34.50 545 PRO D O 1
ATOM 17799 N N . GLY D 1 570 ? 96.163 -22.680 -20.802 1.00 33.54 546 GLY D N 1
ATOM 17800 C CA . GLY D 1 570 ? 97.077 -23.549 -21.538 1.00 31.97 546 GLY D CA 1
ATOM 17801 C C . GLY D 1 570 ? 96.379 -24.542 -22.455 1.00 31.27 546 GLY D C 1
ATOM 17802 O O . GLY D 1 570 ? 95.668 -25.436 -21.984 1.00 31.23 546 GLY D O 1
ATOM 17803 N N . LEU D 1 571 ? 96.583 -24.379 -23.763 1.00 29.87 547 LEU D N 1
ATOM 17804 C CA . LEU D 1 571 ? 96.094 -25.307 -24.779 1.00 28.64 547 LEU D CA 1
ATOM 17805 C C . LEU D 1 571 ? 97.181 -26.343 -25.119 1.00 28.52 547 LEU D C 1
ATOM 17806 O O . LEU D 1 571 ? 98.233 -25.998 -25.662 1.00 27.41 547 LEU D O 1
ATOM 17811 N N . HIS D 1 572 ? 96.915 -27.613 -24.817 1.00 28.27 548 HIS D N 1
ATOM 17812 C CA . HIS D 1 572 ? 97.855 -28.691 -25.130 1.00 27.84 548 HIS D CA 1
ATOM 17813 C C . HIS D 1 572 ? 97.244 -29.666 -26.137 1.00 27.74 548 HIS D C 1
ATOM 17814 O O . HIS D 1 572 ? 96.312 -30.405 -25.807 1.00 27.63 548 HIS D O 1
ATOM 17821 N N . LEU D 1 573 ? 97.778 -29.661 -27.358 1.00 27.53 549 LEU D N 1
ATOM 17822 C CA . LEU D 1 573 ? 97.376 -30.608 -28.392 1.00 27.54 549 LEU D CA 1
ATOM 17823 C C . LEU D 1 573 ? 98.253 -31.853 -28.369 1.00 27.75 549 LEU D C 1
ATOM 17824 O O . LEU D 1 573 ? 99.437 -31.770 -28.640 1.00 27.99 549 LEU D O 1
ATOM 17829 N N . ILE D 1 574 ? 97.659 -33.002 -28.044 1.00 27.94 550 ILE D N 1
ATOM 17830 C CA . ILE D 1 574 ? 98.342 -34.292 -28.102 1.00 27.45 550 ILE D CA 1
ATOM 17831 C C . ILE D 1 574 ? 97.802 -35.135 -29.258 1.00 27.96 550 ILE D C 1
ATOM 17832 O O . ILE D 1 574 ? 96.675 -35.619 -29.197 1.00 27.95 550 ILE D O 1
ATOM 17837 N N . GLU D 1 575 ? 98.603 -35.313 -30.309 1.00 28.45 551 GLU D N 1
ATOM 17838 C CA . GLU D 1 575 ? 98.140 -35.987 -31.529 1.00 29.06 551 GLU D CA 1
ATOM 17839 C C . GLU D 1 575 ? 98.607 -37.432 -31.631 1.00 29.97 551 GLU D C 1
ATOM 17840 O O . GLU D 1 575 ? 99.801 -37.715 -31.529 1.00 30.04 551 GLU D O 1
ATOM 17846 N N . ILE D 1 576 ? 97.653 -38.332 -31.845 1.00 30.48 552 ILE D N 1
ATOM 17847 C CA . ILE D 1 576 ? 97.917 -39.748 -32.013 1.00 31.04 552 ILE D CA 1
ATOM 17848 C C . ILE D 1 576 ? 97.568 -40.121 -33.449 1.00 31.41 552 ILE D C 1
ATOM 17849 O O . ILE D 1 576 ? 96.398 -40.064 -33.845 1.00 31.04 552 ILE D O 1
ATOM 17854 N N . LYS D 1 577 ? 98.577 -40.481 -34.237 1.00 31.80 553 LYS D N 1
ATOM 17855 C CA . LYS D 1 577 ? 98.359 -40.905 -35.617 1.00 32.38 553 LYS D CA 1
ATOM 17856 C C . LYS D 1 577 ? 97.957 -42.377 -35.666 1.00 31.83 553 LYS D C 1
ATOM 17857 O O . LYS D 1 577 ? 98.637 -43.230 -35.108 1.00 32.10 553 LYS D O 1
ATOM 17863 N N . THR D 1 578 ? 96.831 -42.680 -36.305 1.00 31.53 554 THR D N 1
ATOM 17864 C CA . THR D 1 578 ? 96.328 -44.053 -36.325 1.00 31.01 554 THR D CA 1
ATOM 17865 C C . THR D 1 578 ? 95.990 -44.462 -37.737 1.00 31.55 554 THR D C 1
ATOM 17866 O O . THR D 1 578 ? 95.838 -43.616 -38.621 1.00 31.22 554 THR D O 1
ATOM 17870 N N . ASP D 1 579 ? 95.865 -45.767 -37.945 1.00 32.35 555 ASP D N 1
ATOM 17871 C CA . ASP D 1 579 ? 95.651 -46.306 -39.279 1.00 32.93 555 ASP D CA 1
ATOM 17872 C C . ASP D 1 579 ? 94.219 -46.765 -39.528 1.00 32.24 555 ASP D C 1
ATOM 17873 O O . ASP D 1 579 ? 93.837 -47.865 -39.126 1.00 32.16 555 ASP D O 1
ATOM 17878 N N . ARG D 1 580 ? 93.432 -45.950 -40.227 1.00 31.51 556 ARG D N 1
ATOM 17879 C CA . ARG D 1 580 ? 92.034 -46.308 -40.418 1.00 30.59 556 ARG D CA 1
ATOM 17880 C C . ARG D 1 580 ? 91.849 -47.447 -41.419 1.00 30.52 556 ARG D C 1
ATOM 17881 O O . ARG D 1 580 ? 90.834 -48.135 -41.394 1.00 30.68 556 ARG D O 1
ATOM 17889 N N . GLN D 1 581 ? 92.846 -47.662 -42.272 1.00 30.95 557 GLN D N 1
ATOM 17890 C CA . GLN D 1 581 ? 92.763 -48.663 -43.347 1.00 31.20 557 GLN D CA 1
ATOM 17891 C C . GLN D 1 581 ? 92.881 -50.092 -42.827 1.00 30.58 557 GLN D C 1
ATOM 17892 O O . GLN D 1 581 ? 92.488 -51.037 -43.493 1.00 30.58 557 GLN D O 1
ATOM 17898 N N . SER D 1 582 ? 93.415 -50.247 -41.623 1.00 29.97 558 SER D N 1
ATOM 17899 C CA . SER D 1 582 ? 93.617 -51.567 -41.062 1.00 29.18 558 SER D CA 1
ATOM 17900 C C . SER D 1 582 ? 92.893 -51.786 -39.725 1.00 28.46 558 SER D C 1
ATOM 17901 O O . SER D 1 582 ? 92.860 -52.915 -39.219 1.00 27.94 558 SER D O 1
ATOM 17904 N N . ARG D 1 583 ? 92.293 -50.733 -39.163 1.00 27.56 559 ARG D N 1
ATOM 17905 C CA A ARG D 1 583 ? 91.715 -50.818 -37.816 0.50 26.91 559 ARG D CA 1
ATOM 17906 C CA B ARG D 1 583 ? 91.739 -50.844 -37.818 0.50 27.25 559 ARG D CA 1
ATOM 17907 C C . ARG D 1 583 ? 90.524 -51.761 -37.741 1.00 26.77 559 ARG D C 1
ATOM 17908 O O . ARG D 1 583 ? 90.351 -52.457 -36.755 1.00 27.33 559 ARG D O 1
ATOM 17923 N N . VAL D 1 584 ? 89.695 -51.787 -38.779 1.00 26.45 560 VAL D N 1
ATOM 17924 C CA . VAL D 1 584 ? 88.488 -52.608 -38.710 1.00 26.50 560 VAL D CA 1
ATOM 17925 C C . VAL D 1 584 ? 88.779 -54.110 -38.482 1.00 27.46 560 VAL D C 1
ATOM 17926 O O . VAL D 1 584 ? 88.215 -54.733 -37.569 1.00 27.27 560 VAL D O 1
ATOM 17930 N N . GLN D 1 585 ? 89.662 -54.695 -39.289 1.00 28.26 561 GLN D N 1
ATOM 17931 C CA . GLN D 1 585 ? 89.978 -56.111 -39.119 1.00 28.76 561 GLN D CA 1
ATOM 17932 C C . GLN D 1 585 ? 90.623 -56.356 -37.748 1.00 28.41 561 GLN D C 1
ATOM 17933 O O . GLN D 1 585 ? 90.307 -57.334 -37.066 1.00 28.35 561 GLN D O 1
ATOM 17939 N N . LEU D 1 586 ? 91.484 -55.439 -37.322 1.00 28.10 562 LEU D N 1
ATOM 17940 C CA . LEU D 1 586 ? 92.155 -55.582 -36.036 1.00 28.54 562 LEU D CA 1
ATOM 17941 C C . LEU D 1 586 ? 91.131 -55.503 -34.912 1.00 28.93 562 LEU D C 1
ATOM 17942 O O . LEU D 1 586 ? 91.092 -56.367 -34.018 1.00 29.00 562 LEU D O 1
ATOM 17947 N N . HIS D 1 587 ? 90.285 -54.479 -34.986 1.00 28.39 563 HIS D N 1
ATOM 17948 C CA . HIS D 1 587 ? 89.196 -54.309 -34.049 1.00 28.31 563 HIS D CA 1
ATOM 17949 C C . HIS D 1 587 ? 88.360 -55.576 -33.924 1.00 28.58 563 HIS D C 1
ATOM 17950 O O . HIS D 1 587 ? 88.204 -56.113 -32.823 1.00 28.15 563 HIS D O 1
ATOM 17957 N N . ARG D 1 588 ? 87.825 -56.047 -35.052 1.00 28.98 564 ARG D N 1
ATOM 17958 C CA . ARG D 1 588 ? 86.976 -57.242 -35.059 1.00 30.46 564 ARG D CA 1
ATOM 17959 C C . ARG D 1 588 ? 87.682 -58.525 -34.560 1.00 30.69 564 ARG D C 1
ATOM 17960 O O . ARG D 1 588 ? 87.102 -59.294 -33.793 1.00 30.40 564 ARG D O 1
ATOM 17968 N N . ASP D 1 589 ? 88.933 -58.731 -34.957 1.00 31.08 565 ASP D N 1
ATOM 17969 C CA . ASP D 1 589 ? 89.678 -59.902 -34.479 1.00 32.33 565 ASP D CA 1
ATOM 17970 C C . ASP D 1 589 ? 89.844 -59.872 -32.962 1.00 32.58 565 ASP D C 1
ATOM 17971 O O . ASP D 1 589 ? 89.643 -60.877 -32.287 1.00 31.59 565 ASP D O 1
ATOM 17976 N N . MET D 1 590 ? 90.208 -58.704 -32.440 1.00 33.19 566 MET D N 1
ATOM 17977 C CA . MET D 1 590 ? 90.363 -58.509 -31.009 1.00 34.12 566 MET D CA 1
ATOM 17978 C C . MET D 1 590 ? 89.088 -58.948 -30.275 1.00 34.26 566 MET D C 1
ATOM 17979 O O . MET D 1 590 ? 89.124 -59.867 -29.438 1.00 34.51 566 MET D O 1
ATOM 17984 N N . LEU D 1 591 ? 87.960 -58.323 -30.618 1.00 33.50 567 LEU D N 1
ATOM 17985 C CA . LEU D 1 591 ? 86.702 -58.585 -29.921 1.00 33.13 567 LEU D CA 1
ATOM 17986 C C . LEU D 1 591 ? 86.203 -60.021 -30.109 1.00 33.08 567 LEU D C 1
ATOM 17987 O O . LEU D 1 591 ? 85.817 -60.670 -29.137 1.00 32.56 567 LEU D O 1
ATOM 17992 N N . ASN D 1 592 ? 86.208 -60.505 -31.352 1.00 33.25 568 ASN D N 1
ATOM 17993 C CA . ASN D 1 592 ? 85.749 -61.859 -31.656 1.00 33.68 568 ASN D CA 1
ATOM 17994 C C . ASN D 1 592 ? 86.513 -62.914 -30.871 1.00 33.68 568 ASN D C 1
ATOM 17995 O O . ASN D 1 592 ? 85.946 -63.893 -30.409 1.00 33.86 568 ASN D O 1
ATOM 18000 N N . GLU D 1 593 ? 87.807 -62.686 -30.723 1.00 34.00 569 GLU D N 1
ATOM 18001 C CA . GLU D 1 593 ? 88.698 -63.558 -29.985 1.00 34.69 569 GLU D CA 1
ATOM 18002 C C . GLU D 1 593 ? 88.309 -63.610 -28.500 1.00 34.81 569 GLU D C 1
ATOM 18003 O O . GLU D 1 593 ? 88.348 -64.677 -27.883 1.00 34.50 569 GLU D O 1
ATOM 18009 N N . ALA D 1 594 ? 87.939 -62.457 -27.938 1.00 34.58 570 ALA D N 1
ATOM 18010 C CA . ALA D 1 594 ? 87.513 -62.384 -26.545 1.00 34.50 570 ALA D CA 1
ATOM 18011 C C . ALA D 1 594 ? 86.146 -63.017 -26.353 1.00 34.38 570 ALA D C 1
ATOM 18012 O O . ALA D 1 594 ? 85.925 -63.745 -25.385 1.00 34.39 570 ALA D O 1
ATOM 18014 N N . VAL D 1 595 ? 85.227 -62.748 -27.276 1.00 34.39 571 VAL D N 1
ATOM 18015 C CA . VAL D 1 595 ? 83.915 -63.401 -27.241 1.00 34.54 571 VAL D CA 1
ATOM 18016 C C . VAL D 1 595 ? 84.077 -64.931 -27.303 1.00 34.35 571 VAL D C 1
ATOM 18017 O O . VAL D 1 595 ? 83.459 -65.673 -26.538 1.00 33.49 571 VAL D O 1
ATOM 18021 N N . ARG D 1 596 ? 84.937 -65.386 -28.202 1.00 34.34 572 ARG D N 1
ATOM 18022 C CA A ARG D 1 596 ? 85.198 -66.809 -28.362 0.50 34.62 572 ARG D CA 1
ATOM 18023 C CA B ARG D 1 596 ? 85.198 -66.814 -28.363 0.50 34.64 572 ARG D CA 1
ATOM 18024 C C . ARG D 1 596 ? 85.687 -67.432 -27.048 1.00 34.56 572 ARG D C 1
ATOM 18025 O O . ARG D 1 596 ? 85.264 -68.522 -26.671 1.00 34.40 572 ARG D O 1
ATOM 18040 N N . GLU D 1 597 ? 86.565 -66.718 -26.345 1.00 34.54 573 GLU D N 1
ATOM 18041 C CA . GLU D 1 597 ? 87.084 -67.165 -25.053 1.00 34.66 573 GLU D CA 1
ATOM 18042 C C . GLU D 1 597 ? 85.987 -67.278 -23.994 1.00 34.17 573 GLU D C 1
ATOM 18043 O O . GLU D 1 597 ? 85.963 -68.222 -23.198 1.00 33.15 573 GLU D O 1
ATOM 18049 N N . VAL D 1 598 ? 85.082 -66.304 -23.986 1.00 34.05 574 VAL D N 1
ATOM 18050 C CA . VAL D 1 598 ? 83.967 -66.328 -23.058 1.00 34.12 574 VAL D CA 1
ATOM 18051 C C . VAL D 1 598 ? 83.167 -67.604 -23.246 1.00 35.24 574 VAL D C 1
ATOM 18052 O O . VAL D 1 598 ? 82.875 -68.309 -22.281 1.00 35.02 574 VAL D O 1
ATOM 18056 N N . LYS D 1 599 ? 82.806 -67.890 -24.495 1.00 37.00 575 LYS D N 1
ATOM 18057 C CA . LYS D 1 599 ? 82.063 -69.105 -24.823 1.00 39.32 575 LYS D CA 1
ATOM 18058 C C . LYS D 1 599 ? 82.775 -70.386 -24.377 1.00 40.69 575 LYS D C 1
ATOM 18059 O O . LYS D 1 599 ? 82.132 -71.315 -23.888 1.00 40.78 575 LYS D O 1
ATOM 18065 N N . LYS D 1 600 ? 84.097 -70.422 -24.531 1.00 42.38 576 LYS D N 1
ATOM 18066 C CA . LYS D 1 600 ? 84.901 -71.540 -24.043 1.00 44.10 576 LYS D CA 1
ATOM 18067 C C . LYS D 1 600 ? 84.812 -71.709 -22.518 1.00 45.20 576 LYS D C 1
ATOM 18068 O O . LYS D 1 600 ? 84.551 -72.806 -22.038 1.00 45.26 576 LYS D O 1
ATOM 18074 N N . GLN D 1 601 ? 85.010 -70.624 -21.768 1.00 46.67 577 GLN D N 1
ATOM 18075 C CA . GLN D 1 601 ? 84.923 -70.644 -20.300 1.00 48.21 577 GLN D CA 1
ATOM 18076 C C . GLN D 1 601 ? 83.564 -71.110 -19.829 1.00 49.39 577 GLN D C 1
ATOM 18077 O O . GLN D 1 601 ? 83.442 -71.866 -18.864 1.00 49.73 577 GLN D O 1
ATOM 18083 N N . TRP D 1 602 ? 82.536 -70.620 -20.503 1.00 51.01 578 TRP D N 1
ATOM 18084 C CA . TRP D 1 602 ? 81.176 -70.984 -20.188 1.00 52.61 578 TRP D CA 1
ATOM 18085 C C . TRP D 1 602 ? 81.029 -72.505 -20.192 1.00 53.93 578 TRP D C 1
ATOM 18086 O O . TRP D 1 602 ? 80.403 -73.081 -19.301 1.00 53.59 578 TRP D O 1
ATOM 18097 N N . GLU D 1 603 ? 81.632 -73.144 -21.190 1.00 55.66 579 GLU D N 1
ATOM 18098 C CA . GLU D 1 603 ? 81.562 -74.595 -21.341 1.00 57.62 579 GLU D CA 1
ATOM 18099 C C . GLU D 1 603 ? 82.317 -75.398 -20.275 1.00 58.59 579 GLU D C 1
ATOM 18100 O O . GLU D 1 603 ? 81.952 -76.543 -19.992 1.00 59.07 579 GLU D O 1
ATOM 18106 N N . LEU D 1 604 ? 83.359 -74.810 -19.681 1.00 59.39 580 LEU D N 1
ATOM 18107 C CA . LEU D 1 604 ? 84.107 -75.495 -18.618 1.00 59.89 580 LEU D CA 1
ATOM 18108 C C . LEU D 1 604 ? 83.160 -76.066 -17.559 1.00 60.21 580 LEU D C 1
ATOM 18109 O O . LEU D 1 604 ? 83.212 -77.266 -17.253 1.00 60.48 580 LEU D O 1
#